Protein 4P6Z (pdb70)

Organism: Homo sapiens (NCBI:txid9606)

InterPro domains:
  IPR000225 Armadillo [SM00185] (149-189)
  IPR000225 Armadillo [SM00185] (273-311)
  IPR002553 Clathrin/coatomer adaptor, adaptin-like, N-terminal [PF01602] (12-533)
  IPR008152 Clathrin adaptor, alpha/beta/gamma-adaptin, appendage, Ig-like subdomain [PF02883] (721-826)
  IPR008152 Clathrin adaptor, alpha/beta/gamma-adaptin, appendage, Ig-like subdomain [SM00809] (716-826)
  IPR009028 Coatomer/calthrin adaptor appendage, C-terminal subdomain [SSF55711] (834-949)
  IPR011989 Armadillo-like helical [G3DSA:1.25.10.10] (1-591)
  IPR012295 TBP domain superfamily [G3DSA:3.30.310.10] (831-949)
  IPR013037 Clathrin adaptor, beta-adaptin, appendage, Ig-like subdomain [G3DSA:2.60.40.1150] (714-830)
  IPR013041 Clathrin adaptor, appendage, Ig-like subdomain superfamily [SSF49348] (715-832)
  IPR015151 Beta-adaptin appendage, C-terminal subdomain [PF09066] (836-947)
  IPR015151 Beta-adaptin appendage, C-terminal subdomain [SM01020] (835-948)
  IPR016024 Armadillo-type fold [SSF48371] (6-580)
  IPR016342 AP-1/2/4 complex subunit beta [PIRSF002291] (2-775)
  IPR026739 AP complex subunit beta [PTHR11134] (2-911)

Sequence (1740 aa):
PAPIRLRELIRTIRTARTQAEEREMIQKECAAIRSSFREEDNTYRCRNVAKLLYMHMLGYPAHFGQLECLKLIASQKFTDKRIGYLGAMLLLDERQDVHLLMTNCIKNDLNHSTQFVQGLALCTLGCMGSSEMCRDLAGEVEKLLKTSNSYLRKKAALCAVHVIRKVPELMEMFLPATKNLLNEKNHGVLHTSVVLLTEMCERSPDMLAHFRKLVPQLVRILKNLIMSGYSPEHDVSGISDPFLQVRILRLLRILGRNDDDSSEAMNDILAQVATNTETSKNVGNAILYETVLTIMDIKSESGLRVLAINILGRFLLNNDKNIRYVALTSLLKTVQTDHNAVQRHRSTIVDCLKDLDVSIKRRAMELSFALVNGNNIRGMMKELLYFLDSCEPEFKADCASGIFLAAEKYAPSKRWHIDTIMRVLTTAGSYVRDDAVPNLIQLITNSVEMHAYTVQRLYKAILGDYSQQPLVQVAAWCIGEYGDLLVSGQCEEEEPIQVTEDEVLDILESVLISNMSTSVTRGYALTAIMKLSTRFTCTVNRIKKVVSIYGSSIDVELQQRAVEYNALFKKYDHMRSALLERMPVMEMMRFMLLFSRRGKLRLQKWYLATSDKERKKMVRELMQVVLARKPKMCSFLEWRDLKVVYKRYASLYFCCAIEGQDNELITLELIHRYVELLDKYFGSVCELDIIFNFEKAYFILDEFLMGGDVQDTSKKSVLKAIEQADLLQEEDESSASAVYVLDLKGKVLICRNYRGDVDMSEVEHFMPILMEKEEEGMLSPILAHGGVRFMWIKHNNLYLVATSKKNACVSLVFSFLYKVVQVFSEYFKELEEESIRDNFVIIYELLDELMDFGYPQTTDSKILQEYITQEAPRPPATVTNAVSWRSEGIKYRKNEVFLDVIEAVNLLVSANGNVLRRSEIVGSIKMRVFLSGMPELRLGLNDKVLFDNTGRGKSKSVELEDVKFHQCVRLSRFENDRTISFIPPDGEFELMSYRLNTHVKPLIWIESVIEKHSHSRIEYMVKAKSQFKRRSTANNVEIHIPVPNDADSPKFKTTVGSVKWVPENSEIVWSVKSFPGGKEYLMRAHFGLPSVEAEDKEGKPPISVKFEIPYFTTSGIQVRYLKIIEKSGYQALPWVRYITQNGDYQLRTQEIFELKAELNSDKKEKKKEAVKKVIASMTVGKDVSALFPDVVNCMQTDNLELKKLVYLYLMNYAKSQPDMAIMAVNTFVKDCEDPNPLIRALAVRTMGCIRVDKITEYLCEPLRKCLKDEDPYVRKTAAVCVAKLHDINAQLVEDQGFLDTLKDLISDSNPMVVANAVAALSEIAESHPSSNLLDLNPQSINKLLTALNECTEWGQIFILDCLANYMPKDDREAQSICERVTPRLSHANSAVVLSAVKVLMKFMEMLSKDLDYYGTLLKKLAPPLVTLLSAEPELQYVALRNINLIVQKRPEILKHEMKVFFVKYNDPIYVKLEKLDIMIRLASQANIAQVLAELKEYATEVDVDFVRKAVRAIGRCAIKVEQSAERCVSTLLDLIQTKVNYVVQEAIVVIKDIFRKYPNKYESVIAALCENLDSLDEPEARAAMIWIVGEYAERIDNADELLESFLEGFHDKSTQVQLQLLTAIVKLFLKKPTETQELVQQVLSLATQDSDNPDLRDRGYIYWRLLSTDPVAAKEVVLAEKPLISEETDLIEPTLLDELICYIGTLASVYHKPPSAFVEDQEELSALVETSYDYCRVPME

GO terms:
  GO:0032588 trans-Golgi network membrane (C, TAS)
  GO:0000139 Golgi membrane (C, TAS)
  GO:0005765 lysosomal membrane (C, TAS)
  GO:0005829 cytosol (C, TAS)
  GO:0030659 cytoplasmic vesicle membrane (C, TAS)
  GO:0005515 protein binding (F, IPI)
  GO:0005794 Golgi apparatus (C, IDA)

Foldseek 3Di:
DDQDAQVVLVVVLVPDDDVVSSVVSVVVSVVVLLVVVVVVPPPCLLRSLVNLLVVVVVPDDNQSCQCSLLVLLQDDDPSSNQSSLVSNLRPPAPVPPPLVSLLVSLVDQCPDPDVVSVVSSLVSCLRHNALVSLVSCVVVLLVQCQDPDPSSNLSSLSSLLSNCVSPVVCLVVNVVSLPPPLVDPDLSNLLSSLSSLQSVCVRDVVSLVVPLVCLLVLLVVLVCQLVPDDDPACDDPHGRVLSSLLSSLSSLLSSALPHEPSQESVVVSLQVLLPRFDPPDPSSLSSLLSSLLSNLRGDHDVVVVLSSLVVLVVQCPDPPPVSVLSSLVSLLSRCVDPVVSSVVCLVSLLVQCPPPDPSSNVSSLSVLLSNDDLPCVVPSLVSLLVSLQPDDPVCNLVSLVSSLVSLVVHPPDLVRSLVSVLSSCQRRQQSYDLVVLVVVLLSLVVVVLCLLVSLQVLVVRPVVDPQRPSSLLNNLLSCLACVLSNCPQDHPPDRRDHDDVVVLVVSLVCLLPDPSHDLVSVLSSLSSLLLCCLSDDDPNVVVLVVLVVQLDDPRPSSVVVSVVSNCCVVPPVPCCNVVSHDDDRDD/DWQKKWKAFLVLHTLDIGGLDDDDPVVVVVVSVVVSCVVSVDDPVDDQWDDDDQWIKGWDDDPGMIIIITHHPPDDRVVVVVLVVLLVVLQCVQVPNDDSVCSNVPVVLSVVLVCLQDHSRGGDDPDSVNSSVVSVVVVVVVVVVVD/DFQKKFKAFQQQDGLAIGGAAPPDDPCVSVCVNVQQVVCVVVVNHDLWTDDDLKIWRWDDDDRIIMITIDNDPDPNVVVVVLSVLLVVLLCVQDVDDDSVSSNVPVPLNNVCVCQQAHSRHGAQRANVQCCVPSPPVVDDHQCLSVDPNNQAGFDADDPAWEKEKEKEKAWAWEAEAVGHTPDIKIKIWIKMFGRHHGFKKKKWAKLACQLCVVVVNNVDDGFHFPDKDADPQFDVVVCVVRNIGIGRDHHGIDIGMMTMGGFPDDDQKDKDWDKDDDPLWKIKIKMKIAGADALVWKKAWKKKKAAADLQWDDKDKDKPAADWDQDSVRRTIIGTHGIGGHPDMMIMMMMITHHNDDDPDDDDFFWIFMKIKIWQDDSRPMDRPDMDIGDPVPDDYYYYYIYMYIHDNYTYGHD/DVVVLLVLLPPPDPVSNLVSLVVLVVCVVVPHDSLVCLVSLLVQCPDPDPSSNLSSLVVCLVCCVVPVVSSVSNQPSLLVQCVDPDLVSNLVSLLSLLSRLHPVSVVSSLVSLVDQCPDPDLSSNLSSLQSLLSVCVNPVPVSVVSVVLVSLLVLCVPPALSSNLSSLQSNLVVCVVVPPPVDSDDDVVSVVVLLVSCVVDDLVSVLSSLLSLLVDEDPAQVSLLVVLVSLLVQLPDPPLSSNQSSLLSNLQHLVRHDPVDCVSVVSLQSNQVSLLVQCVDDQVSVLLSLLLVLLCCLQPVSNCLPVLVSLQDDPPHDVSSLLSSLSVNLSNDDPVCLVVLLVRLLVQLPDDPLVSNLSSLVSLLSSCVVYPVSLVVSLVSLLVQCVVVPQSSVLSSLLSNLVSCQQPVPPLPCSLVSNVVSVCPHDPLSSLLSNLLSCQVNVVPVVCSQVVLVVCCVCLVVRDPSNLVSSLLSLLSNCLVPVDSRPVVNVVSLCCQAVVDPDPVSNVVSVVSVVDVVPDSVVSNCPSPPDDDHDDDDDPRDDNVLSSVLSSVRPHVCSNVVHDCVVDPD/DVCVPPDPPD/DPDDDDDDDPD

Radius of gyration: 40.24 Å; Cα contacts (8 Å, |Δi|>4): 2879; chains: 6; bounding box: 107×94×117 Å

B-factor: mean 107.11, std 34.55, range [36.27, 261.61]

Structure (mmCIF, N/CA/C/O backbone):
data_4P6Z
#
_entry.id   4P6Z
#
_cell.length_a   160.536
_cell.length_b   160.536
_cell.length_c   118.393
_cell.angle_alpha   90.000
_cell.angle_beta   90.000
_cell.angle_gamma   90.000
#
_symmetry.space_group_name_H-M   'P 43'
#
loop_
_entity.id
_entity.type
_entity.pdbx_description
1 polymer 'AP-1 complex subunit gamma-1'
2 polymer 'AP-1 complex subunit sigma-1A'
3 polymer 'AP-1 complex subunit mu-1'
4 polymer 'AP-1 complex subunit beta-1'
5 polymer 'Protein Vpu'
6 polymer 'Bone marrow stromal antigen 2'
7 water water
#
loop_
_atom_site.group_PDB
_atom_site.id
_atom_site.type_symbol
_atom_site.label_atom_id
_atom_site.label_alt_id
_atom_site.label_comp_id
_atom_site.label_asym_id
_atom_site.label_entity_id
_atom_site.label_seq_id
_atom_site.pdbx_PDB_ins_code
_atom_site.Cartn_x
_atom_site.Cartn_y
_atom_site.Cartn_z
_atom_site.occupancy
_atom_site.B_iso_or_equiv
_atom_site.auth_seq_id
_atom_site.auth_comp_id
_atom_site.auth_asym_id
_atom_site.auth_atom_id
_atom_site.pdbx_PDB_model_num
ATOM 1 N N . PRO A 1 16 ? -67.358 -73.571 20.943 1.00 155.52 2 PRO G N 1
ATOM 2 C CA . PRO A 1 16 ? -68.047 -72.914 19.795 1.00 148.82 2 PRO G CA 1
ATOM 3 C C . PRO A 1 16 ? -69.169 -72.013 20.305 1.00 129.54 2 PRO G C 1
ATOM 4 O O . PRO A 1 16 ? -69.694 -72.259 21.406 1.00 109.86 2 PRO G O 1
ATOM 8 N N . ALA A 1 17 ? -69.530 -70.991 19.536 1.00 113.89 3 ALA G N 1
ATOM 9 C CA . ALA A 1 17 ? -68.797 -70.559 18.340 1.00 94.84 3 ALA G CA 1
ATOM 10 C C . ALA A 1 17 ? -68.775 -69.033 18.388 1.00 86.21 3 ALA G C 1
ATOM 11 O O . ALA A 1 17 ? -69.729 -68.395 18.876 1.00 86.67 3 ALA G O 1
ATOM 13 N N . PRO A 1 18 ? -67.724 -68.407 17.844 1.00 78.20 4 PRO G N 1
ATOM 14 C CA . PRO A 1 18 ? -67.568 -66.952 17.925 1.00 71.73 4 PRO G CA 1
ATOM 15 C C . PRO A 1 18 ? -68.773 -66.268 17.316 1.00 68.32 4 PRO G C 1
ATOM 16 O O . PRO A 1 18 ? -69.115 -66.558 16.164 1.00 74.01 4 PRO G O 1
ATOM 20 N N . ILE A 1 19 ? -69.405 -65.371 18.055 1.00 62.85 5 ILE G N 1
ATOM 21 C CA . ILE A 1 19 ? -70.642 -64.744 17.572 1.00 65.01 5 ILE G CA 1
ATOM 22 C C . ILE A 1 19 ? -70.422 -63.966 16.300 1.00 69.88 5 ILE G C 1
ATOM 23 O O . ILE A 1 19 ? -69.320 -63.487 16.051 1.00 70.84 5 ILE G O 1
ATOM 28 N N . ARG A 1 20 ? -71.471 -63.827 15.491 1.00 79.42 6 ARG G N 1
ATOM 29 C CA . ARG A 1 20 ? -71.341 -63.134 14.204 1.00 77.10 6 ARG G CA 1
ATOM 30 C C . ARG A 1 20 ? -71.296 -61.638 14.475 1.00 71.57 6 ARG G C 1
ATOM 31 O O . ARG A 1 20 ? -71.493 -61.194 15.571 1.00 70.54 6 ARG G O 1
ATOM 39 N N . LEU A 1 21 ? -71.001 -60.855 13.453 1.00 78.81 7 LEU G N 1
ATOM 40 C CA . LEU A 1 21 ? -70.862 -59.404 13.578 1.00 67.98 7 LEU G CA 1
ATOM 41 C C . LEU A 1 21 ? -72.141 -58.763 14.067 1.00 69.07 7 LEU G C 1
ATOM 42 O O . LEU A 1 21 ? -72.116 -58.043 15.055 1.00 82.39 7 LEU G O 1
ATOM 47 N N . ARG A 1 22 ? -73.251 -59.026 13.402 1.00 68.84 8 ARG G N 1
ATOM 48 C CA . ARG A 1 22 ? -74.516 -58.395 13.781 1.00 70.90 8 ARG G CA 1
ATOM 49 C C . ARG A 1 22 ? -74.900 -58.653 15.217 1.00 70.81 8 ARG G C 1
ATOM 50 O O . ARG A 1 22 ? -75.400 -57.744 15.893 1.00 80.50 8 ARG G O 1
ATOM 58 N N . GLU A 1 23 ? -74.636 -59.855 15.701 1.00 69.70 9 GLU G N 1
ATOM 59 C CA . GLU A 1 23 ? -74.948 -60.201 17.075 1.00 75.58 9 GLU G CA 1
ATOM 60 C C . GLU A 1 23 ? -74.151 -59.319 18.045 1.00 75.60 9 GLU G C 1
ATOM 61 O O . GLU A 1 23 ? -74.684 -58.804 19.058 1.00 81.77 9 GLU G O 1
ATOM 67 N N . LEU A 1 24 ? -72.875 -59.128 17.722 1.00 68.15 10 LEU G N 1
ATOM 68 C CA . LEU A 1 24 ? -72.038 -58.244 18.510 1.00 63.75 10 LEU G CA 1
ATOM 69 C C . LEU A 1 24 ? -72.591 -56.843 18.532 1.00 63.47 10 LEU G C 1
ATOM 70 O O . LEU A 1 24 ? -72.748 -56.240 19.597 1.00 66.38 10 LEU G O 1
ATOM 75 N N . ILE A 1 25 ? -72.921 -56.340 17.341 1.00 58.42 11 ILE G N 1
ATOM 76 C CA . ILE A 1 25 ? -73.448 -55.012 17.206 1.00 55.29 11 ILE G CA 1
ATOM 77 C C . ILE A 1 25 ? -74.667 -54.815 18.089 1.00 55.98 11 ILE G C 1
ATOM 78 O O . ILE A 1 25 ? -74.741 -53.854 18.853 1.00 56.03 11 ILE G O 1
ATOM 83 N N . ARG A 1 26 ? -75.616 -55.740 17.988 1.00 60.29 12 ARG G N 1
ATOM 84 C CA . ARG A 1 26 ? -76.835 -55.730 18.806 1.00 61.01 12 ARG G CA 1
ATOM 85 C C . ARG A 1 26 ? -76.486 -55.656 20.295 1.00 61.10 12 ARG G C 1
ATOM 86 O O . ARG A 1 26 ? -76.983 -54.772 21.049 1.00 59.06 12 ARG G O 1
ATOM 94 N N . THR A 1 27 ? -75.608 -56.580 20.699 1.00 58.97 13 THR G N 1
ATOM 95 C CA . THR A 1 27 ? -75.199 -56.641 22.103 1.00 58.57 13 THR G CA 1
ATOM 96 C C . THR A 1 27 ? -74.635 -55.329 22.615 1.00 55.58 13 THR G C 1
ATOM 97 O O . THR A 1 27 ? -75.044 -54.835 23.653 1.00 66.12 13 THR G O 1
ATOM 101 N N . ILE A 1 28 ? -73.683 -54.781 21.887 1.00 53.20 14 ILE G N 1
ATOM 102 C CA . ILE A 1 28 ? -73.064 -53.532 22.262 1.00 54.00 14 ILE G CA 1
ATOM 103 C C . ILE A 1 28 ? -74.104 -52.424 22.340 1.00 57.31 14 ILE G C 1
ATOM 104 O O . ILE A 1 28 ? -74.036 -51.552 23.251 1.00 65.12 14 ILE G O 1
ATOM 109 N N . ARG A 1 29 ? -75.073 -52.450 21.430 1.00 56.18 15 ARG G N 1
ATOM 110 C CA . ARG A 1 29 ? -76.126 -51.448 21.478 1.00 59.36 15 ARG G CA 1
ATOM 111 C C . ARG A 1 29 ? -77.076 -51.657 22.662 1.00 61.66 15 ARG G C 1
ATOM 112 O O . ARG A 1 29 ? -77.870 -50.798 22.991 1.00 70.58 15 ARG G O 1
ATOM 120 N N . THR A 1 30 ? -76.992 -52.810 23.304 1.00 63.86 16 THR G N 1
ATOM 121 C CA . THR A 1 30 ? -77.780 -53.048 24.519 1.00 58.85 16 THR G CA 1
ATOM 122 C C . THR A 1 30 ? -77.170 -52.421 25.739 1.00 58.77 16 THR G C 1
ATOM 123 O O . THR A 1 30 ? -77.878 -52.297 26.769 1.00 60.37 16 THR G O 1
ATOM 127 N N . ALA A 1 31 ? -75.912 -51.991 25.629 1.00 56.92 17 ALA G N 1
ATOM 128 C CA . ALA A 1 31 ? -75.258 -51.338 26.761 1.00 57.51 17 ALA G CA 1
ATOM 129 C C . ALA A 1 31 ? -75.989 -50.085 27.238 1.00 60.29 17 ALA G C 1
ATOM 130 O O . ALA A 1 31 ? -76.626 -49.387 26.457 1.00 76.60 17 ALA G O 1
ATOM 132 N N . ARG A 1 32 ? -75.911 -49.797 28.524 1.00 65.05 18 ARG G N 1
ATOM 133 C CA . ARG A 1 32 ? -76.698 -48.725 29.153 1.00 62.62 18 ARG G CA 1
ATOM 134 C C . ARG A 1 32 ? -75.790 -47.664 29.666 1.00 66.97 18 ARG G C 1
ATOM 135 O O . ARG A 1 32 ? -76.235 -46.558 29.945 1.00 82.64 18 ARG G O 1
ATOM 143 N N . THR A 1 33 ? -74.512 -47.979 29.786 1.00 66.10 19 THR G N 1
ATOM 144 C CA . THR A 1 33 ? -73.496 -47.011 30.229 1.00 69.71 19 THR G CA 1
ATOM 145 C C . THR A 1 33 ? -72.287 -47.216 29.349 1.00 62.07 19 THR G C 1
ATOM 146 O O . THR A 1 33 ? -72.131 -48.267 28.750 1.00 62.65 19 THR G O 1
ATOM 150 N N . GLN A 1 34 ? -71.392 -46.243 29.302 1.00 62.16 20 GLN G N 1
ATOM 151 C CA . GLN A 1 34 ? -70.144 -46.383 28.561 1.00 63.55 20 GLN G CA 1
ATOM 152 C C . GLN A 1 34 ? -69.311 -47.425 29.255 1.00 68.77 20 GLN G C 1
ATOM 153 O O . GLN A 1 34 ? -68.502 -48.115 28.604 1.00 69.85 20 GLN G O 1
ATOM 159 N N . ALA A 1 35 ? -69.521 -47.565 30.580 1.00 71.63 21 ALA G N 1
ATOM 160 C CA . ALA A 1 35 ? -68.836 -48.586 31.342 1.00 64.94 21 ALA G CA 1
ATOM 161 C C . ALA A 1 35 ? -69.255 -49.995 30.917 1.00 65.83 21 ALA G C 1
ATOM 162 O O . ALA A 1 35 ? -68.400 -50.827 30.604 1.00 77.20 21 ALA G O 1
ATOM 164 N N . GLU A 1 36 ? -70.561 -50.244 30.861 1.00 61.21 22 GLU G N 1
ATOM 165 C CA . GLU A 1 36 ? -71.079 -51.540 30.469 1.00 64.35 22 GLU G CA 1
ATOM 166 C C . GLU A 1 36 ? -70.617 -51.867 29.037 1.00 72.26 22 GLU G C 1
ATOM 167 O O . GLU A 1 36 ? -70.216 -52.994 28.708 1.00 78.35 22 GLU G O 1
ATOM 173 N N . GLU A 1 37 ? -70.661 -50.863 28.183 1.00 67.01 23 GLU G N 1
ATOM 174 C CA . GLU A 1 37 ? -70.193 -51.030 26.823 1.00 63.27 23 GLU G CA 1
ATOM 175 C C . GLU A 1 37 ? -68.732 -51.443 26.791 1.00 62.53 23 GLU G C 1
ATOM 176 O O . GLU A 1 37 ? -68.370 -52.395 26.087 1.00 63.29 23 GLU G O 1
ATOM 182 N N . ARG A 1 38 ? -67.916 -50.731 27.578 1.00 58.85 24 ARG G N 1
ATOM 183 C CA . ARG A 1 38 ? -66.504 -51.037 27.667 1.00 59.37 24 ARG G CA 1
ATOM 184 C C . ARG A 1 38 ? -66.287 -52.482 28.097 1.00 61.94 24 ARG G C 1
ATOM 185 O O . ARG A 1 38 ? -65.453 -53.205 27.541 1.00 60.13 24 ARG G O 1
ATOM 193 N N . GLU A 1 39 ? -67.064 -52.912 29.081 1.00 61.36 25 GLU G N 1
ATOM 194 C CA . GLU A 1 39 ? -66.977 -54.286 29.559 1.00 62.49 25 GLU G CA 1
ATOM 195 C C . GLU A 1 39 ? -67.305 -55.293 28.460 1.00 60.95 25 GLU G C 1
ATOM 196 O O . GLU A 1 39 ? -66.586 -56.270 28.290 1.00 62.90 25 GLU G O 1
ATOM 202 N N . MET A 1 40 ? -68.376 -55.034 27.720 1.00 56.06 26 MET G N 1
ATOM 203 C CA . MET A 1 40 ? -68.742 -55.884 26.606 1.00 57.22 26 MET G CA 1
ATOM 204 C C . MET A 1 40 ? -67.629 -55.977 25.576 1.00 56.56 26 MET G C 1
ATOM 205 O O . MET A 1 40 ? -67.272 -57.077 25.121 1.00 58.16 26 MET G O 1
ATOM 210 N N . ILE A 1 41 ? -67.042 -54.830 25.254 1.00 56.39 27 ILE G N 1
ATOM 211 C CA . ILE A 1 41 ? -65.920 -54.760 24.318 1.00 57.12 27 ILE G CA 1
ATOM 212 C C . ILE A 1 41 ? -64.775 -55.595 24.793 1.00 60.69 27 ILE G C 1
ATOM 213 O O . ILE A 1 41 ? -64.205 -56.356 24.017 1.00 67.66 27 ILE G O 1
ATOM 218 N N . GLN A 1 42 ? -64.431 -55.451 26.072 1.00 62.00 28 GLN G N 1
ATOM 219 C CA . GLN A 1 42 ? -63.286 -56.152 26.663 1.00 59.91 28 GLN G CA 1
ATOM 220 C C . GLN A 1 42 ? -63.485 -57.647 26.728 1.00 59.04 28 GLN G C 1
ATOM 221 O O . GLN A 1 42 ? -62.532 -58.422 26.583 1.00 63.49 28 GLN G O 1
ATOM 227 N N . LYS A 1 43 ? -64.726 -58.044 26.918 1.00 57.34 29 LYS G N 1
ATOM 228 C CA . LYS A 1 43 ? -65.080 -59.438 26.975 1.00 61.92 29 LYS G CA 1
ATOM 229 C C . LYS A 1 43 ? -64.953 -60.060 25.587 1.00 63.63 29 LYS G C 1
ATOM 230 O O . LYS A 1 43 ? -64.178 -61.053 25.376 1.00 75.46 29 LYS G O 1
ATOM 236 N N . GLU A 1 44 ? -65.701 -59.493 24.649 1.00 61.35 30 GLU G N 1
ATOM 237 C CA . GLU A 1 44 ? -65.653 -59.987 23.274 1.00 62.56 30 GLU G CA 1
ATOM 238 C C . GLU A 1 44 ? -64.230 -59.981 22.706 1.00 59.92 30 GLU G C 1
ATOM 239 O O . GLU A 1 44 ? -63.805 -60.928 22.077 1.00 61.51 30 GLU G O 1
ATOM 245 N N . CYS A 1 45 ? -63.492 -58.909 22.985 1.00 55.80 31 CYS G N 1
ATOM 246 C CA . CYS A 1 45 ? -62.117 -58.810 22.539 1.00 54.46 31 CYS G CA 1
ATOM 247 C C . CYS A 1 45 ? -61.213 -59.829 23.168 1.00 53.15 31 CYS G C 1
ATOM 248 O O . CYS A 1 45 ? -60.261 -60.294 22.548 1.00 55.69 31 CYS G O 1
ATOM 251 N N . ALA A 1 46 ? -61.488 -60.174 24.397 1.00 52.89 32 ALA G N 1
ATOM 252 C CA . ALA A 1 46 ? -60.699 -61.219 25.067 1.00 55.18 32 ALA G CA 1
ATOM 253 C C . ALA A 1 46 ? -60.858 -62.519 24.294 1.00 57.19 32 ALA G C 1
ATOM 254 O O . ALA A 1 46 ? -59.871 -63.195 23.944 1.00 57.71 32 ALA G O 1
ATOM 256 N N . ALA A 1 47 ? -62.114 -62.842 23.985 1.00 59.51 33 ALA G N 1
ATOM 257 C CA . ALA A 1 47 ? -62.437 -64.004 23.171 1.00 55.23 33 ALA G CA 1
ATOM 258 C C . ALA A 1 47 ? -61.729 -63.949 21.828 1.00 59.48 33 ALA G C 1
ATOM 259 O O . ALA A 1 47 ? -61.141 -64.960 21.398 1.00 66.05 33 ALA G O 1
ATOM 261 N N . ILE A 1 48 ? -61.752 -62.777 21.195 1.00 57.12 34 ILE G N 1
ATOM 262 C CA . ILE A 1 48 ? -61.210 -62.607 19.891 1.00 59.55 34 ILE G CA 1
ATOM 263 C C . ILE A 1 48 ? -59.701 -62.826 19.873 1.00 62.46 34 ILE G C 1
ATOM 264 O O . ILE A 1 48 ? -59.174 -63.510 18.951 1.00 63.56 34 ILE G O 1
ATOM 269 N N . ARG A 1 49 ? -59.002 -62.226 20.834 1.00 59.51 35 ARG G N 1
ATOM 270 C CA . ARG A 1 49 ? -57.558 -62.366 20.896 1.00 59.73 35 ARG G CA 1
ATOM 271 C C . ARG A 1 49 ? -57.183 -63.797 21.142 1.00 60.37 35 ARG G C 1
ATOM 272 O O . ARG A 1 49 ? -56.294 -64.342 20.471 1.00 62.81 35 ARG G O 1
ATOM 280 N N . SER A 1 50 ? -57.861 -64.424 22.096 1.00 59.44 36 SER G N 1
ATOM 281 C CA . SER A 1 50 ? -57.538 -65.809 22.424 1.00 61.43 36 SER G CA 1
ATOM 282 C C . SER A 1 50 ? -57.761 -66.691 21.232 1.00 62.27 36 SER G C 1
ATOM 283 O O . SER A 1 50 ? -57.047 -67.646 21.031 1.00 63.55 36 SER G O 1
ATOM 286 N N . SER A 1 51 ? -58.777 -66.373 20.439 1.00 64.47 37 SER G N 1
ATOM 287 C CA . SER A 1 51 ? -59.037 -67.105 19.181 1.00 63.11 37 SER G CA 1
ATOM 288 C C . SER A 1 51 ? -57.934 -66.868 18.204 1.00 65.31 37 SER G C 1
ATOM 289 O O . SER A 1 51 ? -57.452 -67.811 17.585 1.00 69.62 37 SER G O 1
ATOM 292 N N . PHE A 1 52 ? -57.515 -65.604 18.060 1.00 65.80 38 PHE G N 1
ATOM 293 C CA . PHE A 1 52 ? -56.385 -65.224 17.200 1.00 65.81 38 PHE G CA 1
ATOM 294 C C . PHE A 1 52 ? -55.130 -66.012 17.510 1.00 66.22 38 PHE G C 1
ATOM 295 O O . PHE A 1 52 ? -54.371 -66.304 16.655 1.00 71.36 38 PHE G O 1
ATOM 303 N N . ARG A 1 53 ? -54.907 -66.337 18.761 1.00 68.32 39 ARG G N 1
ATOM 304 C CA . ARG A 1 53 ? -53.721 -67.112 19.145 1.00 70.14 39 ARG G CA 1
ATOM 305 C C . ARG A 1 53 ? -53.795 -68.520 18.590 1.00 72.61 39 ARG G C 1
ATOM 306 O O . ARG A 1 53 ? -52.797 -69.088 18.233 1.00 79.64 39 ARG G O 1
ATOM 314 N N . GLU A 1 54 ? -54.993 -69.083 18.517 1.00 74.43 40 GLU G N 1
ATOM 315 C CA . GLU A 1 54 ? -55.174 -70.441 18.036 1.00 80.45 40 GLU G CA 1
ATOM 316 C C . GLU A 1 54 ? -55.021 -70.532 16.520 1.00 82.16 40 GLU G C 1
ATOM 317 O O . GLU A 1 54 ? -55.058 -71.606 15.947 1.00 81.51 40 GLU G O 1
ATOM 323 N N . GLU A 1 55 ? -54.833 -69.392 15.885 1.00 85.40 41 GLU G N 1
ATOM 324 C CA . GLU A 1 55 ? -54.664 -69.311 14.440 1.00 90.42 41 GLU G CA 1
ATOM 325 C C . GLU A 1 55 ? -55.846 -69.937 13.713 1.00 92.65 41 GLU G C 1
ATOM 326 O O . GLU A 1 55 ? -55.678 -70.618 12.711 1.00 90.89 41 GLU G O 1
ATOM 332 N N . ASP A 1 56 ? -57.046 -69.694 14.251 1.00 92.82 42 ASP G N 1
ATOM 333 C CA . ASP A 1 56 ? -58.270 -70.208 13.667 1.00 87.53 42 ASP G CA 1
ATOM 334 C C . ASP A 1 56 ? -58.509 -69.582 12.331 1.00 83.51 42 ASP G C 1
ATOM 335 O O . ASP A 1 56 ? -58.818 -68.392 12.272 1.00 87.58 42 ASP G O 1
ATOM 340 N N . ASN A 1 57 ? -58.357 -70.371 11.261 1.00 83.86 43 ASN G N 1
ATOM 341 C CA . ASN A 1 57 ? -58.554 -69.836 9.904 1.00 82.26 43 ASN G CA 1
ATOM 342 C C . ASN A 1 57 ? -60.027 -69.722 9.534 1.00 84.13 43 ASN G C 1
ATOM 343 O O . ASN A 1 57 ? -60.373 -69.069 8.549 1.00 79.71 43 ASN G O 1
ATOM 348 N N . THR A 1 58 ? -60.889 -70.318 10.365 1.00 87.13 44 THR G N 1
ATOM 349 C CA . THR A 1 58 ? -62.325 -70.311 10.118 1.00 84.54 44 THR G CA 1
ATOM 350 C C . THR A 1 58 ? -62.968 -68.979 10.457 1.00 86.44 44 THR G C 1
ATOM 351 O O . THR A 1 58 ? -63.666 -68.384 9.639 1.00 94.22 44 THR G O 1
ATOM 355 N N . TYR A 1 59 ? -62.728 -68.512 11.677 1.00 86.21 45 TYR G N 1
ATOM 356 C CA . TYR A 1 59 ? -63.420 -67.347 12.216 1.00 81.55 45 TYR G CA 1
ATOM 357 C C . TYR A 1 59 ? -62.557 -66.108 12.307 1.00 77.09 45 TYR G C 1
ATOM 358 O O . TYR A 1 59 ? -62.943 -65.167 12.966 1.00 74.38 45 TYR G O 1
ATOM 367 N N . ARG A 1 60 ? -61.435 -66.082 11.591 1.00 74.51 46 ARG G N 1
ATOM 368 C CA . ARG A 1 60 ? -60.619 -64.892 11.532 1.00 73.04 46 ARG G CA 1
ATOM 369 C C . ARG A 1 60 ? -61.375 -63.711 10.915 1.00 71.20 46 ARG G C 1
ATOM 370 O O . ARG A 1 60 ? -61.306 -62.590 11.392 1.00 75.11 46 ARG G O 1
ATOM 378 N N . CYS A 1 61 ? -62.112 -63.996 9.864 1.00 71.02 47 CYS G N 1
ATOM 379 C CA . CYS A 1 61 ? -62.819 -62.988 9.131 1.00 70.58 47 CYS G CA 1
ATOM 380 C C . CYS A 1 61 ? -63.816 -62.239 9.987 1.00 66.74 47 CYS G C 1
ATOM 381 O O . CYS A 1 61 ? -63.771 -60.988 10.070 1.00 66.08 47 CYS G O 1
ATOM 384 N N . ARG A 1 62 ? -64.721 -62.987 10.611 1.00 67.18 48 ARG G N 1
ATOM 385 C CA . ARG A 1 62 ? -65.735 -62.349 11.440 1.00 68.08 48 ARG G CA 1
ATOM 386 C C . ARG A 1 62 ? -65.172 -61.639 12.675 1.00 65.83 48 ARG G C 1
ATOM 387 O O . ARG A 1 62 ? -65.655 -60.574 13.093 1.00 61.71 48 ARG G O 1
ATOM 395 N N . ASN A 1 63 ? -64.142 -62.249 13.263 1.00 61.88 49 ASN G N 1
ATOM 396 C CA . ASN A 1 63 ? -63.497 -61.639 14.381 1.00 61.63 49 ASN G CA 1
ATOM 397 C C . ASN A 1 63 ? -62.847 -60.304 14.011 1.00 64.30 49 ASN G C 1
ATOM 398 O O . ASN A 1 63 ? -62.940 -59.315 14.753 1.00 73.79 49 ASN G O 1
ATOM 403 N N . VAL A 1 64 ? -62.184 -60.259 12.878 1.00 62.73 50 VAL G N 1
ATOM 404 C CA . VAL A 1 64 ? -61.577 -59.024 12.404 1.00 62.67 50 VAL G CA 1
ATOM 405 C C . VAL A 1 64 ? -62.652 -57.981 12.095 1.00 64.88 50 VAL G C 1
ATOM 406 O O . VAL A 1 64 ? -62.502 -56.820 12.421 1.00 64.25 50 VAL G O 1
ATOM 410 N N . ALA A 1 65 ? -63.748 -58.411 11.477 1.00 67.49 51 ALA G N 1
ATOM 411 C CA . ALA A 1 65 ? -64.862 -57.514 11.186 1.00 66.46 51 ALA G CA 1
ATOM 412 C C . ALA A 1 65 ? -65.425 -56.883 12.470 1.00 63.18 51 ALA G C 1
ATOM 413 O O . ALA A 1 65 ? -65.619 -55.669 12.546 1.00 61.82 51 ALA G O 1
ATOM 415 N N . LYS A 1 66 ? -65.674 -57.743 13.457 1.00 62.31 52 LYS G N 1
ATOM 416 C CA . LYS A 1 66 ? -66.125 -57.309 14.782 1.00 62.87 52 LYS G CA 1
ATOM 417 C C . LYS A 1 66 ? -65.136 -56.346 15.405 1.00 64.41 52 LYS G C 1
ATOM 418 O O . LYS A 1 66 ? -65.530 -55.356 16.041 1.00 62.99 52 LYS G O 1
ATOM 424 N N . LEU A 1 67 ? -63.848 -56.630 15.186 1.00 64.43 53 LEU G N 1
ATOM 425 C CA . LEU A 1 67 ? -62.790 -55.789 15.713 1.00 59.48 53 LEU G CA 1
ATOM 426 C C . LEU A 1 67 ? -62.801 -54.431 15.034 1.00 61.82 53 LEU G C 1
ATOM 427 O O . LEU A 1 67 ? -62.460 -53.415 15.661 1.00 62.60 53 LEU G O 1
ATOM 432 N N . LEU A 1 68 ? -63.205 -54.399 13.762 1.00 59.85 54 LEU G N 1
ATOM 433 C CA . LEU A 1 68 ? -63.254 -53.149 13.027 1.00 59.44 54 LEU G CA 1
ATOM 434 C C . LEU A 1 68 ? -64.412 -52.315 13.538 1.00 58.32 54 LEU G C 1
ATOM 435 O O . LEU A 1 68 ? -64.287 -51.099 13.751 1.00 62.78 54 LEU G O 1
ATOM 440 N N . TYR A 1 69 ? -65.544 -52.961 13.742 1.00 56.32 55 TYR G N 1
ATOM 441 C CA . TYR A 1 69 ? -66.690 -52.272 14.298 1.00 57.57 55 TYR G CA 1
ATOM 442 C C . TYR A 1 69 ? -66.326 -51.699 15.657 1.00 62.49 55 TYR G C 1
ATOM 443 O O . TYR A 1 69 ? -66.646 -50.565 15.965 1.00 63.81 55 TYR G O 1
ATOM 452 N N . MET A 1 70 ? -65.659 -52.489 16.490 1.00 64.56 56 MET G N 1
ATOM 453 C CA . MET A 1 70 ? -65.281 -52.017 17.808 1.00 60.28 56 MET G CA 1
ATOM 454 C C . MET A 1 70 ? -64.205 -50.949 17.713 1.00 60.55 56 MET G C 1
ATOM 455 O O . MET A 1 70 ? -64.066 -50.136 18.622 1.00 62.43 56 MET G O 1
ATOM 460 N N . HIS A 1 71 ? -63.438 -50.952 16.618 1.00 57.31 57 HIS G N 1
ATOM 461 C CA . HIS A 1 71 ? -62.395 -49.959 16.461 1.00 57.78 57 HIS G CA 1
ATOM 462 C C . HIS A 1 71 ? -62.998 -48.632 16.084 1.00 59.88 57 HIS G C 1
ATOM 463 O O . HIS A 1 71 ? -62.456 -47.570 16.389 1.00 65.48 57 HIS G O 1
ATOM 470 N N . MET A 1 72 ? -64.142 -48.689 15.417 1.00 62.55 58 MET G N 1
ATOM 471 C CA . MET A 1 72 ? -64.851 -47.476 15.026 1.00 62.66 58 MET G CA 1
ATOM 472 C C . MET A 1 72 ? -65.439 -46.808 16.212 1.00 60.93 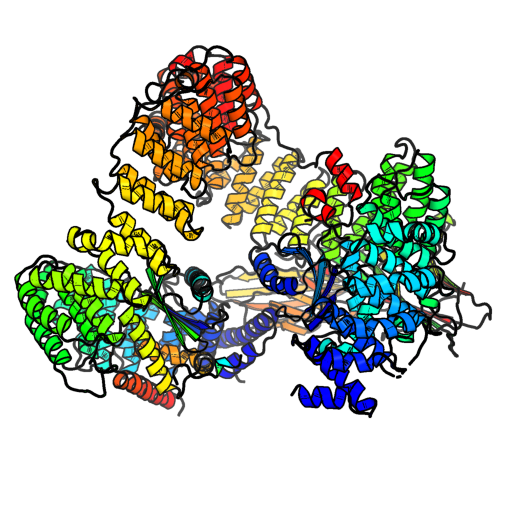58 MET G C 1
ATOM 473 O O . MET A 1 72 ? -65.577 -45.614 16.243 1.00 64.75 58 MET G O 1
ATOM 478 N N . LEU A 1 73 ? -65.765 -47.605 17.225 1.00 60.99 59 LEU G N 1
ATOM 479 C CA . LEU A 1 73 ? -66.342 -47.091 18.446 1.00 56.47 59 LEU G CA 1
ATOM 480 C C . LEU A 1 73 ? -65.277 -46.495 19.337 1.00 58.45 59 LEU G C 1
ATOM 481 O O . LEU A 1 73 ? -65.608 -45.883 20.346 1.00 63.07 59 LEU G O 1
ATOM 486 N N . GLY A 1 74 ? -64.010 -46.641 18.959 1.00 58.56 60 GLY G N 1
ATOM 487 C CA . GLY A 1 74 ? -62.935 -46.014 19.675 1.00 61.13 60 GLY G CA 1
ATOM 488 C C . GLY A 1 74 ? -62.113 -46.922 20.551 1.00 59.18 60 GLY G C 1
ATOM 489 O O . GLY A 1 74 ? -61.094 -46.522 21.115 1.00 62.93 60 GLY G O 1
ATOM 490 N N . TYR A 1 75 ? -62.528 -48.166 20.657 1.00 55.67 61 TYR G N 1
ATOM 491 C CA . TYR A 1 75 ? -61.801 -49.142 21.453 1.00 52.38 61 TYR G CA 1
ATOM 492 C C . TYR A 1 75 ? -60.593 -49.651 20.721 1.00 52.73 61 TYR G C 1
ATOM 493 O O . TYR A 1 75 ? -60.582 -49.633 19.473 1.00 52.08 61 TYR G O 1
ATOM 502 N N . PRO A 1 76 ? -59.571 -50.081 21.469 1.00 53.25 62 PRO G N 1
ATOM 503 C CA . PRO A 1 76 ? -58.293 -50.486 20.840 1.00 56.80 62 PRO G CA 1
ATOM 504 C C . PRO A 1 76 ? -58.439 -51.675 19.915 1.00 57.36 62 PRO G C 1
ATOM 505 O O . PRO A 1 76 ? -59.253 -52.550 20.174 1.00 57.66 62 PRO G O 1
ATOM 509 N N . ALA A 1 77 ? -57.636 -51.702 18.859 1.00 62.12 63 ALA G N 1
ATOM 510 C CA . ALA A 1 77 ? -57.676 -52.801 17.890 1.00 61.29 63 ALA G CA 1
ATOM 511 C C . ALA A 1 77 ? -56.284 -53.113 17.348 1.00 61.62 63 ALA G C 1
ATOM 512 O O . ALA A 1 77 ? -56.161 -53.653 16.256 1.00 67.34 63 ALA G O 1
ATOM 514 N N . HIS A 1 78 ? -55.262 -52.780 18.115 1.00 58.87 64 HIS G N 1
ATOM 515 C CA . HIS A 1 78 ? -53.890 -52.950 17.701 1.00 61.01 64 HIS G CA 1
ATOM 516 C C . HIS A 1 78 ? -53.524 -54.373 17.503 1.00 63.29 64 HIS G C 1
ATOM 517 O O . HIS A 1 78 ? -52.874 -54.768 16.516 1.00 69.81 64 HIS G O 1
ATOM 524 N N . PHE A 1 79 ? -53.976 -55.192 18.434 1.00 64.95 65 PHE G N 1
ATOM 525 C CA . PHE A 1 79 ? -53.687 -56.627 18.416 1.00 67.88 65 PHE G CA 1
ATOM 526 C C . PHE A 1 79 ? -54.234 -57.336 17.179 1.00 70.28 65 PHE G C 1
ATOM 527 O O . PHE A 1 79 ? -53.742 -58.408 16.826 1.00 77.96 65 PHE G O 1
ATOM 535 N N . GLY A 1 80 ? -55.212 -56.727 16.519 1.00 68.18 66 GLY G N 1
ATOM 536 C CA . GLY A 1 80 ? -55.769 -57.274 15.319 1.00 74.07 66 GLY G CA 1
ATOM 537 C C . GLY A 1 80 ? -55.107 -56.815 14.016 1.00 80.70 66 GLY G C 1
ATOM 538 O O . GLY A 1 80 ? -55.413 -57.332 12.913 1.00 79.76 66 GLY G O 1
ATOM 539 N N . GLN A 1 81 ? -54.180 -55.875 14.132 1.00 82.67 67 GLN G N 1
ATOM 540 C CA . GLN A 1 81 ? -53.552 -55.295 12.952 1.00 81.18 67 GLN G CA 1
ATOM 541 C C . GLN A 1 81 ? -52.999 -56.351 12.024 1.00 82.63 67 GLN G C 1
ATOM 542 O O . GLN A 1 81 ? -53.520 -56.513 10.891 1.00 83.66 67 GLN G O 1
ATOM 548 N N . LEU A 1 82 ? -51.977 -57.083 12.483 1.00 82.84 68 LEU G N 1
ATOM 549 C CA . LEU A 1 82 ? -51.371 -58.032 11.558 1.00 86.82 68 LEU G CA 1
ATOM 550 C C . LEU A 1 82 ? -52.209 -59.282 11.341 1.00 85.34 68 LEU G C 1
ATOM 551 O O . LEU A 1 82 ? -51.773 -60.254 10.724 1.00 90.94 68 LEU G O 1
ATOM 556 N N . GLU A 1 83 ? -53.420 -59.241 11.846 1.00 81.60 69 GLU G N 1
ATOM 557 C CA . GLU A 1 83 ? -54.378 -60.299 11.550 1.00 77.34 69 GLU G CA 1
ATOM 558 C C . GLU A 1 83 ? -54.990 -60.004 10.184 1.00 76.61 69 GLU G C 1
ATOM 559 O O . GLU A 1 83 ? -55.271 -60.913 9.429 1.00 76.89 69 GLU G O 1
ATOM 565 N N . CYS A 1 84 ? -55.148 -58.729 9.877 1.00 75.69 70 CYS G N 1
ATOM 566 C CA . CYS A 1 84 ? -55.657 -58.311 8.592 1.00 79.05 70 CYS G CA 1
ATOM 567 C C . CYS A 1 84 ? -54.779 -58.870 7.470 1.00 87.09 70 CYS G C 1
ATOM 568 O O . CYS A 1 84 ? -55.290 -59.334 6.444 1.00 92.43 70 CYS G O 1
ATOM 571 N N . LEU A 1 85 ? -53.461 -58.841 7.692 1.00 85.56 71 LEU G N 1
ATOM 572 C CA . LEU A 1 85 ? -52.524 -59.407 6.760 1.00 85.26 71 LEU G CA 1
ATOM 573 C C . LEU A 1 85 ? -52.851 -60.859 6.480 1.00 84.37 71 LEU G C 1
ATOM 574 O O . LEU A 1 85 ? -52.865 -61.291 5.319 1.00 89.09 71 LEU G O 1
ATOM 579 N N . LYS A 1 86 ? -53.126 -61.614 7.539 1.00 79.51 72 LYS G N 1
ATOM 580 C CA . LYS A 1 86 ? -53.449 -63.022 7.419 1.00 80.14 72 LYS G CA 1
ATOM 581 C C . LYS A 1 86 ? -54.705 -63.217 6.581 1.00 82.29 72 LYS G C 1
ATOM 582 O O . LYS A 1 86 ? -54.853 -64.234 5.925 1.00 88.81 72 LYS G O 1
ATOM 588 N N . LEU A 1 87 ? -55.602 -62.248 6.619 1.00 80.60 73 LEU G N 1
ATOM 589 C CA . LEU A 1 87 ? -56.806 -62.302 5.812 1.00 81.68 73 LEU G CA 1
ATOM 590 C C . LEU A 1 87 ? -56.528 -61.927 4.363 1.00 84.35 73 LEU G C 1
ATOM 591 O O . LEU A 1 87 ? -57.175 -62.435 3.449 1.00 85.42 73 LEU G O 1
ATOM 596 N N . ILE A 1 88 ? -55.550 -61.055 4.162 1.00 86.03 74 ILE G N 1
ATOM 597 C CA . ILE A 1 88 ? -55.185 -60.601 2.821 1.00 84.27 74 ILE G CA 1
ATOM 598 C C . ILE A 1 88 ? -54.454 -61.697 2.085 1.00 86.27 74 ILE G C 1
ATOM 599 O O . ILE A 1 88 ? -54.699 -61.943 0.905 1.00 90.20 74 ILE G O 1
ATOM 604 N N . ALA A 1 89 ? -53.571 -62.375 2.803 1.00 87.29 75 ALA G N 1
ATOM 605 C CA . ALA A 1 89 ? -52.820 -63.485 2.247 1.00 87.47 75 ALA G CA 1
ATOM 606 C C . ALA A 1 89 ? -53.634 -64.763 2.181 1.00 84.99 75 ALA G C 1
ATOM 607 O O . ALA A 1 89 ? -53.102 -65.816 1.879 1.00 84.17 75 ALA G O 1
ATOM 609 N N . SER A 1 90 ? -54.914 -64.682 2.499 1.00 82.71 76 SER G N 1
ATOM 610 C CA . SER A 1 90 ? -55.793 -65.836 2.391 1.00 84.95 76 SER G CA 1
ATOM 611 C C . SER A 1 90 ? -56.086 -66.114 0.917 1.00 91.25 76 SER G C 1
ATOM 612 O O . SER A 1 90 ? -55.627 -65.397 0.048 1.00 95.09 76 SER G O 1
ATOM 615 N N . GLN A 1 91 ? -56.827 -67.186 0.644 1.00 95.81 77 GLN G N 1
ATOM 616 C CA . GLN A 1 91 ? -57.198 -67.505 -0.731 1.00 100.89 77 GLN G CA 1
ATOM 617 C C . GLN A 1 91 ? -58.684 -67.318 -0.951 1.00 99.92 77 GLN G C 1
ATOM 618 O O . GLN A 1 91 ? -59.134 -67.233 -2.100 1.00 107.33 77 GLN G O 1
ATOM 624 N N . LYS A 1 92 ? -59.448 -67.271 0.141 1.00 94.80 78 LYS G N 1
ATOM 625 C CA . LYS A 1 92 ? -60.849 -67.011 0.030 1.00 95.33 78 LYS G CA 1
ATOM 626 C C . LYS A 1 92 ? -61.086 -65.552 -0.278 1.00 98.43 78 LYS G C 1
ATOM 627 O O . LYS A 1 92 ? -60.349 -64.695 0.168 1.00 101.15 78 LYS G O 1
ATOM 633 N N . PHE A 1 93 ? -62.123 -65.274 -1.055 1.00 98.85 79 PHE G N 1
ATOM 634 C CA . PHE A 1 93 ? -62.432 -63.905 -1.405 1.00 91.39 79 PHE G CA 1
ATOM 635 C C . PHE A 1 93 ? -62.905 -63.111 -0.187 1.00 89.95 79 PHE G C 1
ATOM 636 O O . PHE A 1 93 ? -62.444 -61.986 0.003 1.00 95.59 79 PHE G O 1
ATOM 644 N N . THR A 1 94 ? -63.793 -63.687 0.612 1.00 86.34 80 THR G N 1
ATOM 645 C CA . THR A 1 94 ? -64.295 -63.014 1.817 1.00 90.55 80 THR G CA 1
ATOM 646 C C . THR A 1 94 ? -63.176 -62.492 2.736 1.00 84.90 80 THR G C 1
ATOM 647 O O . THR A 1 94 ? -63.167 -61.317 3.183 1.00 78.45 80 THR G O 1
ATOM 651 N N . ASP A 1 95 ? -62.230 -63.385 2.983 1.00 83.76 81 ASP G N 1
ATOM 652 C CA . ASP A 1 95 ? -61.100 -63.090 3.819 1.00 87.00 81 ASP G CA 1
ATOM 653 C C . ASP A 1 95 ? -60.298 -61.941 3.256 1.00 87.55 81 ASP G C 1
ATOM 654 O O . ASP A 1 95 ? -59.815 -61.088 4.000 1.00 93.94 81 ASP G O 1
ATOM 659 N N . LYS A 1 96 ? -60.170 -61.902 1.925 1.00 84.88 82 LYS G N 1
ATOM 660 C CA . LYS A 1 96 ? -59.425 -60.829 1.266 1.00 81.17 82 LYS G CA 1
ATOM 661 C C . LYS A 1 96 ? -60.163 -59.511 1.370 1.00 81.08 82 LYS G C 1
ATOM 662 O O . LYS A 1 96 ? -59.542 -58.475 1.579 1.00 80.68 82 LYS G O 1
ATOM 668 N N . ARG A 1 97 ? -61.483 -59.564 1.215 1.00 79.99 83 ARG G N 1
ATOM 669 C CA . ARG A 1 97 ? -62.328 -58.389 1.247 1.00 78.16 83 ARG G CA 1
ATOM 670 C C . ARG A 1 97 ? -62.219 -57.704 2.599 1.00 77.45 83 ARG G C 1
ATOM 671 O O . ARG A 1 97 ? -61.826 -56.522 2.695 1.00 81.27 83 ARG G O 1
ATOM 679 N N . ILE A 1 98 ? -62.551 -58.450 3.646 1.00 75.59 84 ILE G N 1
ATOM 680 C CA . ILE A 1 98 ? -62.456 -57.911 5.015 1.00 70.89 84 ILE G CA 1
ATOM 681 C C . ILE A 1 98 ? -61.030 -57.545 5.351 1.00 72.71 84 ILE G C 1
ATOM 682 O O . ILE A 1 98 ? -60.779 -56.515 5.953 1.00 75.08 84 ILE G O 1
ATOM 687 N N . GLY A 1 99 ? -60.097 -58.381 4.940 1.00 73.72 85 GLY G N 1
ATOM 688 C CA . GLY A 1 99 ? -58.693 -58.146 5.228 1.00 78.51 85 GLY G CA 1
ATOM 689 C C . GLY A 1 99 ? -58.200 -56.824 4.677 1.00 81.81 85 GLY G C 1
ATOM 690 O O . GLY A 1 99 ? -57.475 -56.104 5.351 1.00 83.89 85 GLY G O 1
ATOM 691 N N . TYR A 1 100 ? -58.589 -56.514 3.443 1.00 83.34 86 TYR G N 1
ATOM 692 C CA . TYR A 1 100 ? -58.194 -55.274 2.797 1.00 82.46 86 TYR G CA 1
ATOM 693 C C . TYR A 1 100 ? -58.890 -54.091 3.407 1.00 79.38 86 TYR G C 1
ATOM 694 O O . TYR A 1 100 ? -58.291 -53.039 3.566 1.00 80.27 86 TYR G O 1
ATOM 703 N N . LEU A 1 101 ? -60.161 -54.262 3.749 1.00 78.11 87 LEU G N 1
ATOM 704 C CA . LEU A 1 101 ? -60.906 -53.191 4.414 1.00 74.79 87 LEU G CA 1
ATOM 705 C C . LEU A 1 101 ? -60.224 -52.820 5.718 1.00 75.64 87 LEU G C 1
ATOM 706 O O . LEU A 1 101 ? -59.947 -51.651 5.981 1.00 78.03 87 LEU G O 1
ATOM 711 N N . GLY A 1 102 ? -59.935 -53.843 6.518 1.00 74.43 88 GLY G N 1
ATOM 712 C CA . GLY A 1 102 ? -59.292 -53.661 7.798 1.00 75.88 88 GLY G CA 1
ATOM 713 C C . 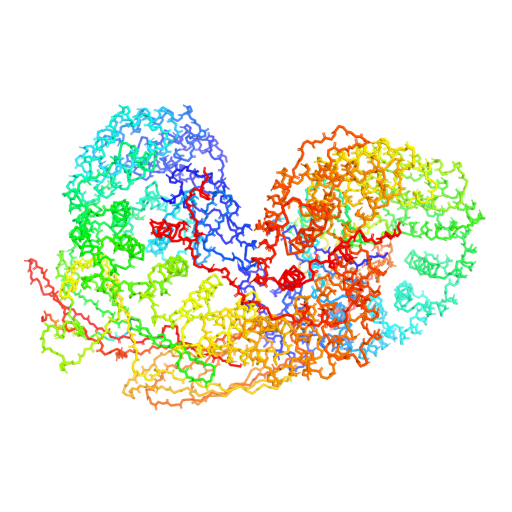GLY A 1 102 ? -57.886 -53.195 7.649 1.00 75.60 88 GLY G C 1
ATOM 714 O O . GLY A 1 102 ? -57.333 -52.608 8.557 1.00 80.79 88 GLY G O 1
ATOM 715 N N . ALA A 1 103 ? -57.298 -53.478 6.508 1.00 78.81 89 ALA G N 1
ATOM 716 C CA . ALA A 1 103 ? -55.952 -53.005 6.212 1.00 80.69 89 ALA G CA 1
ATOM 717 C C . ALA A 1 103 ? -56.020 -51.496 5.989 1.00 79.98 89 ALA G C 1
ATOM 718 O O . ALA A 1 103 ? -55.138 -50.770 6.407 1.00 82.16 89 ALA G O 1
ATOM 720 N N . MET A 1 104 ? -57.078 -51.039 5.329 1.00 76.11 90 MET G N 1
ATOM 721 C CA . MET A 1 104 ? -57.250 -49.646 5.101 1.00 78.40 90 MET G CA 1
ATOM 722 C C . MET A 1 104 ? -57.618 -48.896 6.368 1.00 80.64 90 MET G C 1
ATOM 723 O O . MET A 1 104 ? -57.325 -47.723 6.527 1.00 88.43 90 MET G O 1
ATOM 728 N N . LEU A 1 105 ? -58.289 -49.565 7.292 1.00 80.94 91 LEU G N 1
ATOM 729 C CA . LEU A 1 105 ? -58.767 -48.931 8.525 1.00 71.90 91 LEU G CA 1
ATOM 730 C C . LEU A 1 105 ? -57.763 -48.953 9.671 1.00 73.22 91 LEU G C 1
ATOM 731 O O . LEU A 1 105 ? -57.603 -47.954 10.363 1.00 74.10 91 LEU G O 1
ATOM 736 N N . LEU A 1 106 ? -57.109 -50.084 9.874 1.00 74.45 92 LEU G N 1
ATOM 737 C CA . LEU A 1 106 ? -56.209 -50.280 11.028 1.00 78.66 92 LEU G CA 1
ATOM 738 C C . LEU A 1 106 ? -54.759 -49.986 10.730 1.00 86.43 92 LEU G C 1
ATOM 739 O O . LEU A 1 106 ? -54.081 -49.386 11.524 1.00 97.65 92 LEU G O 1
ATOM 744 N N . LEU A 1 107 ? -54.278 -50.417 9.587 1.00 91.88 93 LEU G N 1
ATOM 745 C CA . LEU A 1 107 ? -52.872 -50.234 9.241 1.00 100.92 93 LEU G CA 1
ATOM 746 C C . LEU A 1 107 ? -52.555 -48.753 9.056 1.00 115.36 93 LEU G C 1
ATOM 747 O O . LEU A 1 107 ? -53.438 -47.892 8.986 1.00 113.02 93 LEU G O 1
ATOM 752 N N . ASP A 1 108 ? -51.265 -48.457 9.009 1.00 135.97 94 ASP G N 1
ATOM 753 C CA . ASP A 1 108 ? -50.766 -47.087 9.051 1.00 145.53 94 ASP G CA 1
ATOM 754 C C . ASP A 1 108 ? -49.344 -47.108 8.517 1.00 149.14 94 ASP G C 1
ATOM 755 O O . ASP A 1 108 ? -48.734 -48.182 8.388 1.00 144.74 94 ASP G O 1
ATOM 760 N N . GLU A 1 109 ? -48.799 -45.932 8.208 1.00 152.90 95 GLU G N 1
ATOM 761 C CA . GLU A 1 109 ? -47.410 -45.848 7.762 1.00 158.38 95 GLU G CA 1
ATOM 762 C C . GLU A 1 109 ? -46.429 -45.928 8.930 1.00 169.42 95 GLU G C 1
ATOM 763 O O . GLU A 1 109 ? -45.229 -45.715 8.771 1.00 181.24 95 GLU G O 1
ATOM 769 N N . ARG A 1 110 ? -46.960 -46.227 10.108 1.00 173.91 96 ARG G N 1
ATOM 770 C CA . ARG A 1 110 ? -46.153 -46.356 11.308 1.00 162.66 96 ARG G CA 1
ATOM 771 C C . ARG A 1 110 ? -45.673 -47.787 11.491 1.00 161.71 96 ARG G C 1
ATOM 772 O O . ARG A 1 110 ? -44.676 -48.026 12.145 1.00 179.45 96 ARG G O 1
ATOM 780 N N . GLN A 1 111 ? -46.362 -48.745 10.897 1.00 154.98 97 GLN G N 1
ATOM 781 C CA . GLN A 1 111 ? -46.075 -50.153 11.134 1.00 154.81 97 GLN G CA 1
ATOM 782 C C . GLN A 1 111 ? -44.934 -50.690 10.300 1.00 159.98 97 GLN G C 1
ATOM 783 O O . GLN A 1 111 ? -44.227 -51.618 10.746 1.00 152.89 97 GLN G O 1
ATOM 789 N N . ASP A 1 112 ? -44.760 -50.118 9.101 1.00 155.37 98 ASP G N 1
ATOM 790 C CA . ASP A 1 112 ? -43.770 -50.595 8.150 1.00 147.49 98 ASP G CA 1
ATOM 791 C C . ASP A 1 112 ? -43.834 -52.125 7.973 1.00 161.38 98 ASP G C 1
ATOM 792 O O . ASP A 1 112 ? -42.840 -52.844 8.136 1.00 155.07 98 ASP G O 1
ATOM 797 N N . VAL A 1 113 ? -45.031 -52.614 7.679 1.00 166.75 99 VAL G N 1
ATOM 798 C CA . VAL A 1 113 ? -45.239 -54.029 7.301 1.00 147.00 99 VAL G CA 1
ATOM 799 C C . VAL A 1 113 ? -45.254 -54.100 5.750 1.00 148.67 99 VAL G C 1
ATOM 800 O O . VAL A 1 113 ? -45.950 -54.909 5.112 1.00 119.67 99 VAL G O 1
ATOM 804 N N . HIS A 1 114 ? -44.506 -53.166 5.175 1.00 153.07 100 HIS G N 1
ATOM 805 C CA . HIS A 1 114 ? -44.440 -52.918 3.755 1.00 150.12 100 HIS G CA 1
ATOM 806 C C . HIS A 1 114 ? -44.249 -54.166 2.912 1.00 150.07 100 HIS G C 1
ATOM 807 O O . HIS A 1 114 ? -44.925 -54.297 1.889 1.00 153.36 100 HIS G O 1
ATOM 814 N N . LEU A 1 115 ? -43.355 -55.071 3.328 1.00 148.29 101 LEU G N 1
ATOM 815 C CA . LEU A 1 115 ? -43.122 -56.288 2.546 1.00 156.94 101 LEU G CA 1
ATOM 816 C C . LEU A 1 115 ? -44.335 -57.197 2.323 1.00 161.36 101 LEU G C 1
ATOM 817 O O . LEU A 1 115 ? -44.593 -57.613 1.189 1.00 167.02 101 LEU G O 1
ATOM 822 N N . LEU A 1 116 ? -45.059 -57.505 3.399 1.00 163.09 102 LEU G N 1
ATOM 823 C CA . LEU A 1 116 ? -46.211 -58.385 3.272 1.00 149.78 102 LEU G CA 1
ATOM 824 C C . LEU A 1 116 ? -47.358 -57.764 2.501 1.00 139.44 102 LEU G C 1
ATOM 825 O O . LEU A 1 116 ? -47.935 -58.417 1.623 1.00 141.35 102 LEU G O 1
ATOM 830 N N . MET A 1 117 ? -47.657 -56.510 2.833 1.00 123.43 103 MET G N 1
ATOM 831 C CA . MET A 1 117 ? -48.645 -55.763 2.070 1.00 118.78 103 MET G CA 1
ATOM 832 C C . MET A 1 117 ? -48.297 -55.744 0.573 1.00 116.65 103 MET G C 1
ATOM 833 O O . MET A 1 117 ? -49.135 -56.003 -0.278 1.00 115.41 103 MET G O 1
ATOM 838 N N . THR A 1 118 ? -47.037 -55.448 0.284 1.00 114.20 104 THR G N 1
ATOM 839 C CA . THR A 1 118 ? -46.565 -55.338 -1.074 1.00 120.10 104 THR G CA 1
ATOM 840 C C . THR A 1 118 ? -46.665 -56.653 -1.830 1.00 122.14 104 THR G C 1
ATOM 841 O O . THR A 1 118 ? -47.163 -56.682 -2.965 1.00 121.91 104 THR G O 1
ATOM 845 N N . ASN A 1 119 ? -46.177 -57.732 -1.217 1.00 120.96 105 ASN G N 1
ATOM 846 C CA . ASN A 1 119 ? -46.206 -59.044 -1.857 1.00 122.87 105 ASN G CA 1
ATOM 847 C C . ASN A 1 119 ? -47.652 -59.529 -2.075 1.00 123.99 105 ASN G C 1
ATOM 848 O O . ASN A 1 119 ? -47.995 -60.032 -3.154 1.00 131.10 105 ASN G O 1
ATOM 853 N N . CYS A 1 120 ? -48.486 -59.371 -1.053 1.00 115.06 106 CYS G N 1
ATOM 854 C CA . CYS A 1 120 ? -49.889 -59.752 -1.152 1.00 111.63 106 CYS G CA 1
ATOM 855 C C . CYS A 1 120 ? -50.600 -58.970 -2.249 1.00 109.53 106 CYS G C 1
ATOM 856 O O . CYS A 1 120 ? -51.370 -59.531 -3.031 1.00 110.48 106 CYS G O 1
ATOM 859 N N . ILE A 1 121 ? -50.330 -57.678 -2.301 1.00 107.11 107 ILE G N 1
ATOM 860 C CA . ILE A 1 121 ? -50.871 -56.826 -3.352 1.00 106.17 107 ILE G CA 1
ATOM 861 C C . ILE A 1 121 ? -50.383 -57.250 -4.738 1.00 108.55 107 ILE G C 1
ATOM 862 O O . ILE A 1 121 ? -51.167 -57.287 -5.676 1.00 110.08 107 ILE G O 1
ATOM 867 N N . LYS A 1 122 ? -49.101 -57.578 -4.864 1.00 109.50 108 LYS G N 1
ATOM 868 C CA . LYS A 1 122 ? -48.571 -58.108 -6.102 1.00 114.19 108 LYS G CA 1
ATOM 869 C C . LYS A 1 122 ? -49.349 -59.318 -6.553 1.00 115.14 108 LYS G C 1
ATOM 870 O O . LYS A 1 122 ? -49.865 -59.343 -7.687 1.00 125.36 108 LYS G O 1
ATOM 876 N N . ASN A 1 123 ? -49.445 -60.305 -5.666 1.00 114.04 109 ASN G N 1
ATOM 877 C CA . ASN A 1 123 ? -50.145 -61.540 -5.968 1.00 116.63 109 ASN G CA 1
ATOM 878 C C . ASN A 1 123 ? -51.596 -61.306 -6.355 1.00 117.20 109 ASN G C 1
ATOM 879 O O . ASN A 1 123 ? -52.097 -61.964 -7.296 1.00 118.41 109 ASN G O 1
ATOM 884 N N . ASP A 1 124 ? -52.245 -60.370 -5.653 1.00 111.10 110 ASP G N 1
ATOM 885 C CA . ASP A 1 124 ? -53.666 -60.134 -5.841 1.00 110.39 110 ASP G CA 1
ATOM 886 C C . ASP A 1 124 ? -53.978 -59.269 -7.055 1.00 113.53 110 ASP G C 1
ATOM 887 O O . ASP A 1 124 ? -55.095 -59.305 -7.567 1.00 117.64 110 ASP G O 1
ATOM 892 N N . LEU A 1 125 ? -52.997 -58.494 -7.517 1.00 113.49 111 LEU G N 1
ATOM 893 C CA . LEU A 1 125 ? -53.170 -57.664 -8.698 1.00 112.72 111 LEU G CA 1
ATOM 894 C C . LEU A 1 125 ? -53.163 -58.521 -9.947 1.00 117.76 111 LEU G C 1
ATOM 895 O O . LEU A 1 125 ? -53.865 -58.230 -10.903 1.00 121.66 111 LEU G O 1
ATOM 900 N N . ASN A 1 126 ? -52.358 -59.581 -9.935 1.00 119.01 112 ASN G N 1
ATOM 901 C CA . ASN A 1 126 ? -52.322 -60.535 -11.028 1.00 117.64 112 ASN G CA 1
ATOM 902 C C . ASN A 1 126 ? -53.247 -61.706 -10.797 1.00 113.73 112 ASN G C 1
ATOM 903 O O . ASN A 1 126 ? -52.995 -62.780 -11.294 1.00 112.88 112 ASN G O 1
ATOM 908 N N . HIS A 1 127 ? -54.307 -61.498 -10.028 1.00 114.23 113 HIS G N 1
ATOM 909 C CA . HIS A 1 127 ? -55.247 -62.555 -9.710 1.00 117.64 113 HIS G CA 1
ATOM 910 C C . HIS A 1 127 ? -56.134 -62.882 -10.894 1.00 124.74 113 HIS G C 1
ATOM 911 O O . HIS A 1 127 ? -56.373 -62.070 -11.766 1.00 125.42 113 HIS G O 1
ATOM 918 N N . SER A 1 128 ? -56.595 -64.129 -10.923 1.00 130.79 114 SER G N 1
ATOM 919 C CA . SER A 1 128 ? -57.438 -64.639 -11.992 1.00 128.68 114 SER G CA 1
ATOM 920 C C . SER A 1 128 ? -58.816 -63.959 -11.955 1.00 123.15 114 SER G C 1
ATOM 921 O O . SER A 1 128 ? -59.460 -63.791 -12.970 1.00 123.65 114 SER G O 1
ATOM 924 N N . THR A 1 129 ? -59.250 -63.585 -10.767 1.00 114.66 115 THR G N 1
ATOM 925 C CA . THR A 1 129 ? -60.537 -62.932 -10.585 1.00 112.33 115 THR G CA 1
ATOM 926 C C . THR A 1 129 ? -60.369 -61.420 -10.477 1.00 107.53 115 THR G C 1
ATOM 927 O O . THR A 1 129 ? -59.536 -60.932 -9.721 1.00 105.27 115 THR G O 1
ATOM 931 N N . GLN A 1 130 ? -61.169 -60.691 -11.230 1.00 108.61 116 GLN G N 1
ATOM 932 C CA . GLN A 1 130 ? -61.014 -59.236 -11.316 1.00 116.59 116 GLN G CA 1
ATOM 933 C C . GLN A 1 130 ? -61.288 -58.504 -10.012 1.00 119.76 116 GLN G C 1
ATOM 934 O O . GLN A 1 130 ? -60.656 -57.499 -9.703 1.00 117.94 116 GLN G O 1
ATOM 940 N N . PHE A 1 131 ? -62.245 -59.023 -9.223 1.00 113.29 117 PHE G N 1
ATOM 941 C CA . PHE A 1 131 ? -62.639 -58.370 -7.998 1.00 95.55 117 PHE G CA 1
ATOM 942 C C . PHE A 1 131 ? -61.512 -58.341 -6.965 1.00 99.62 117 PHE G C 1
ATOM 943 O O . PHE A 1 131 ? -61.372 -57.358 -6.211 1.00 113.94 117 PHE G O 1
ATOM 951 N N . VAL A 1 132 ? -60.705 -59.396 -6.931 1.00 97.03 118 VAL G N 1
ATOM 952 C CA . VAL A 1 132 ? -59.527 -59.429 -6.079 1.00 97.37 118 VAL G CA 1
ATOM 953 C C . VAL A 1 132 ? -58.563 -58.316 -6.448 1.00 96.02 118 VAL G C 1
ATOM 954 O O . VAL A 1 132 ? -58.064 -57.550 -5.607 1.00 97.05 118 VAL G O 1
ATOM 958 N N . GLN A 1 133 ? -58.325 -58.227 -7.741 1.00 99.74 119 GLN G N 1
ATOM 959 C CA . GLN A 1 133 ? -57.496 -57.169 -8.292 1.00 104.27 119 GLN G CA 1
ATOM 960 C C . GLN A 1 133 ? -58.054 -55.824 -7.918 1.00 104.64 119 GLN G C 1
ATOM 961 O O . GLN A 1 133 ? -57.285 -54.886 -7.681 1.00 111.60 119 GLN G O 1
ATOM 967 N N . GLY A 1 134 ? -59.382 -55.745 -7.842 1.00 101.72 120 GLY G N 1
ATOM 968 C CA . GLY A 1 134 ? -60.048 -54.524 -7.453 1.00 99.09 120 GLY G CA 1
ATOM 969 C C . GLY A 1 134 ? -59.757 -54.187 -6.013 1.00 95.39 120 GLY G C 1
ATOM 970 O O . GLY A 1 134 ? -59.591 -53.019 -5.679 1.00 94.87 120 GLY G O 1
ATOM 971 N N . LEU A 1 135 ? -59.699 -55.216 -5.169 1.00 91.36 121 LEU G N 1
ATOM 972 C CA . LEU A 1 135 ? -59.367 -55.023 -3.773 1.00 89.12 121 LEU G CA 1
ATOM 973 C C . LEU A 1 135 ? -57.953 -54.510 -3.589 1.00 89.49 121 LEU G C 1
ATOM 974 O O . LEU A 1 135 ? -57.724 -53.536 -2.879 1.00 90.52 121 LEU G O 1
ATOM 979 N N . ALA A 1 136 ? -57.012 -55.149 -4.279 1.00 90.68 122 ALA G N 1
ATOM 980 C CA . ALA A 1 136 ? -55.623 -54.733 -4.196 1.00 90.22 122 ALA G CA 1
ATOM 981 C C . ALA A 1 136 ? -55.434 -53.331 -4.754 1.00 92.53 122 ALA G C 1
ATOM 982 O O . ALA A 1 136 ? -54.632 -52.535 -4.221 1.00 92.15 122 ALA G O 1
ATOM 984 N N . LEU A 1 137 ? -56.207 -53.017 -5.797 1.00 92.74 123 LEU G N 1
ATOM 985 C CA . LEU A 1 137 ? -56.111 -51.735 -6.448 1.00 99.97 123 LEU G CA 1
ATOM 986 C C . LEU A 1 137 ? -56.660 -50.627 -5.570 1.00 105.97 123 LEU G C 1
ATOM 987 O O . LEU A 1 137 ? -56.027 -49.576 -5.411 1.00 117.15 123 LEU G O 1
ATOM 992 N N . CYS A 1 138 ? -57.856 -50.845 -5.026 1.00 103.67 124 CYS G N 1
ATOM 993 C CA . CYS A 1 138 ? -58.492 -49.873 -4.163 1.00 101.86 124 CYS G CA 1
ATOM 994 C C . CYS A 1 138 ? -57.617 -49.639 -2.926 1.00 99.25 124 CYS G C 1
ATOM 995 O O . CYS A 1 138 ? -57.360 -48.502 -2.531 1.00 100.53 124 CYS G O 1
ATOM 998 N N . THR A 1 139 ? -57.144 -50.723 -2.331 1.00 98.67 125 THR G N 1
ATOM 999 C CA . THR A 1 139 ? -56.283 -50.649 -1.155 1.00 97.57 125 THR G CA 1
ATOM 1000 C C . THR A 1 139 ? -55.039 -49.827 -1.446 1.00 100.05 125 THR G C 1
ATOM 1001 O O . THR A 1 139 ? -54.736 -48.868 -0.702 1.00 107.47 125 THR G O 1
ATOM 1005 N N . LEU A 1 140 ? -54.328 -50.187 -2.515 1.00 99.74 126 LEU G N 1
ATOM 1006 C CA . LEU A 1 140 ? -53.127 -49.473 -2.866 1.00 102.25 126 LEU G CA 1
ATOM 1007 C C . LEU A 1 140 ? -53.415 -48.002 -3.101 1.00 104.85 126 LEU G C 1
ATOM 1008 O O . LEU A 1 140 ? -52.724 -47.137 -2.563 1.00 117.47 126 LEU G O 1
ATOM 1013 N N . GLY A 1 141 ? -54.441 -47.720 -3.892 1.00 102.91 127 GLY G N 1
ATOM 1014 C CA . GLY A 1 141 ? -54.788 -46.351 -4.236 1.00 103.15 127 GLY G CA 1
ATOM 1015 C C . GLY A 1 141 ? -55.218 -45.518 -3.042 1.00 104.96 127 GLY G C 1
ATOM 1016 O O . GLY A 1 141 ? -55.133 -44.299 -3.066 1.00 111.30 127 GLY G O 1
ATOM 1017 N N . CYS A 1 142 ? -55.678 -46.180 -1.984 1.00 103.57 128 CYS G N 1
ATOM 1018 C CA . CYS A 1 142 ? -56.164 -45.471 -0.806 1.00 101.61 128 CYS G CA 1
ATOM 1019 C C . CYS A 1 142 ? -55.089 -45.220 0.217 1.00 98.82 128 CYS G C 1
ATOM 1020 O O . CYS A 1 142 ? -54.918 -44.108 0.677 1.00 104.48 128 CYS G O 1
ATOM 1023 N N . MET A 1 143 ? -54.391 -46.263 0.612 1.00 98.26 129 MET G N 1
ATOM 1024 C CA . MET A 1 143 ? -53.449 -46.146 1.710 1.00 100.59 129 MET G CA 1
ATOM 1025 C C . MET A 1 143 ? -52.040 -46.558 1.340 1.00 97.73 129 MET G C 1
ATOM 1026 O O . MET A 1 143 ? -51.180 -46.723 2.207 1.00 92.71 129 MET G O 1
ATOM 1031 N N . GLY A 1 144 ? -51.801 -46.725 0.052 1.00 95.56 130 GLY G N 1
ATOM 1032 C CA . GLY A 1 144 ? -50.493 -47.141 -0.420 1.00 98.39 130 GLY G CA 1
ATOM 1033 C C . GLY A 1 144 ? -49.374 -46.224 0.007 1.00 101.57 130 GLY G C 1
ATOM 1034 O O . GLY A 1 144 ? -49.386 -45.036 -0.296 1.00 101.00 130 GLY G O 1
ATOM 1035 N N . SER A 1 145 ? -48.396 -46.788 0.706 1.00 107.24 131 SER G N 1
ATOM 1036 C CA . SER A 1 145 ? -47.201 -46.076 1.082 1.00 115.74 131 SER G CA 1
ATOM 1037 C C . SER A 1 145 ? -46.450 -45.614 -0.151 1.00 132.65 131 SER G C 1
ATOM 1038 O O . SER A 1 145 ? -46.654 -46.121 -1.257 1.00 146.60 131 SER G O 1
ATOM 1041 N N . SER A 1 146 ? -45.572 -44.638 0.033 1.00 144.44 132 SER G N 1
ATOM 1042 C CA . SER A 1 146 ? -44.736 -44.128 -1.044 1.00 138.84 132 SER G CA 1
ATOM 1043 C C . SER A 1 146 ? -43.898 -45.264 -1.627 1.00 132.97 132 SER G C 1
ATOM 1044 O O . SER A 1 146 ? -43.843 -45.439 -2.832 1.00 127.61 132 SER G O 1
ATOM 1047 N N . GLU A 1 147 ? -43.263 -46.041 -0.754 1.00 129.75 133 GLU G N 1
ATOM 1048 C CA . GLU A 1 147 ? -42.423 -47.132 -1.171 1.00 133.37 133 GLU G CA 1
ATOM 1049 C C . GLU A 1 147 ? -43.208 -48.221 -1.880 1.00 129.37 133 GLU G C 1
ATOM 1050 O O . GLU A 1 147 ? -42.777 -48.760 -2.912 1.00 131.93 133 GLU G O 1
ATOM 1056 N N . MET A 1 148 ? -44.364 -48.542 -1.337 1.00 123.50 134 MET G N 1
ATOM 1057 C CA . MET A 1 148 ? -45.261 -49.483 -1.972 1.00 131.06 134 MET G CA 1
ATOM 1058 C C . MET A 1 148 ? -45.615 -49.014 -3.371 1.00 139.80 134 MET G C 1
ATOM 1059 O O . MET A 1 148 ? -45.640 -49.807 -4.315 1.00 145.64 134 MET G O 1
ATOM 1064 N N . CYS A 1 149 ? -45.871 -47.712 -3.499 1.00 138.18 135 CYS G N 1
ATOM 1065 C CA . CYS A 1 149 ? -46.129 -47.098 -4.793 1.00 131.53 135 CYS G CA 1
ATOM 1066 C C . CYS A 1 149 ? -44.955 -47.280 -5.726 1.00 130.73 135 CYS G C 1
ATOM 1067 O O . CYS A 1 149 ? -45.143 -47.536 -6.911 1.00 139.23 135 CYS G O 1
ATOM 1070 N N . ARG A 1 150 ? -43.745 -47.170 -5.186 1.00 129.10 136 ARG G N 1
ATOM 1071 C CA . ARG A 1 150 ? -42.533 -47.374 -5.978 1.00 134.66 136 ARG G CA 1
ATOM 1072 C C . ARG A 1 150 ? -42.490 -48.781 -6.534 1.00 137.47 136 ARG G C 1
ATOM 1073 O O . ARG A 1 150 ? -42.253 -48.980 -7.730 1.00 140.47 136 ARG G O 1
ATOM 1081 N N . ASP A 1 151 ? -42.735 -49.751 -5.661 1.00 137.28 137 ASP G N 1
ATOM 1082 C CA . ASP A 1 151 ? -42.577 -51.160 -6.021 1.00 140.46 137 ASP G CA 1
ATOM 1083 C C . ASP A 1 151 ? -43.737 -51.714 -6.846 1.00 139.90 137 ASP G C 1
ATOM 1084 O O . ASP A 1 151 ? -43.609 -52.760 -7.491 1.00 140.63 137 ASP G O 1
ATOM 1089 N N . LEU A 1 152 ? -44.865 -51.010 -6.820 1.00 137.07 138 LEU G N 1
ATOM 1090 C CA . LEU A 1 152 ? -46.061 -51.485 -7.505 1.00 134.43 138 LEU G CA 1
ATOM 1091 C C . LEU A 1 152 ? -46.384 -50.701 -8.752 1.00 131.96 138 LEU G C 1
ATOM 1092 O O . LEU A 1 152 ? -47.203 -51.130 -9.555 1.00 131.21 138 LEU G O 1
ATOM 1097 N N . ALA A 1 153 ? -45.713 -49.564 -8.934 1.00 130.89 139 ALA G N 1
ATOM 1098 C CA . ALA A 1 153 ? -45.968 -48.667 -10.063 1.00 127.81 139 ALA G CA 1
ATOM 1099 C C . ALA A 1 153 ? -45.982 -49.378 -11.399 1.00 132.03 139 ALA G C 1
ATOM 1100 O O . ALA A 1 153 ? -46.823 -49.085 -12.253 1.00 135.89 139 ALA G O 1
ATOM 1102 N N . GLY A 1 154 ? -45.041 -50.309 -11.575 1.00 131.83 140 GLY G N 1
ATOM 1103 C CA . GLY A 1 154 ? -44.955 -51.082 -12.795 1.00 135.58 140 GLY G CA 1
ATOM 1104 C C . GLY A 1 154 ? -46.199 -51.903 -13.029 1.00 136.03 140 GLY G C 1
ATOM 1105 O O . GLY A 1 154 ? -46.753 -51.919 -14.147 1.00 134.62 140 GLY G O 1
ATOM 1106 N N . GLU A 1 155 ? -46.621 -52.587 -11.961 1.00 132.70 141 GLU G N 1
ATOM 1107 C CA . GLU A 1 155 ? -47.830 -53.400 -11.996 1.00 132.92 141 GLU G CA 1
ATOM 1108 C C . GLU A 1 155 ? -49.053 -52.565 -12.306 1.00 133.34 141 GLU G C 1
ATOM 1109 O O . GLU A 1 155 ? -49.918 -53.005 -13.066 1.00 139.88 141 GLU G O 1
ATOM 1115 N N . VAL A 1 156 ? -49.099 -51.364 -11.733 1.00 128.84 142 VAL G N 1
ATOM 1116 C CA . VAL A 1 156 ? -50.172 -50.420 -12.012 1.00 125.86 142 VAL G CA 1
ATOM 1117 C C . VAL A 1 156 ? -50.192 -50.071 -13.491 1.00 129.31 142 VAL G C 1
ATOM 1118 O O . VAL A 1 156 ? -51.252 -50.062 -14.118 1.00 127.98 142 VAL G O 1
ATOM 1122 N N . GLU A 1 157 ? -49.010 -49.789 -14.043 1.00 129.01 143 GLU G N 1
ATOM 1123 C CA . GLU A 1 157 ? -48.904 -49.405 -15.415 1.00 133.65 143 GLU G CA 1
ATOM 1124 C C . GLU A 1 157 ? -49.374 -50.526 -16.331 1.00 136.35 143 GLU G C 1
ATOM 1125 O O . GLU A 1 157 ? -50.127 -50.292 -17.296 1.00 139.57 143 GLU G O 1
ATOM 1131 N N . LYS A 1 158 ? -48.925 -51.741 -16.046 1.00 135.42 144 LYS G N 1
ATOM 1132 C CA . LYS A 1 158 ? -49.336 -52.894 -16.839 1.00 139.99 144 LYS G CA 1
ATOM 1133 C C . LYS A 1 158 ? -50.841 -53.084 -16.752 1.00 137.47 144 LYS G C 1
ATOM 1134 O O . LYS A 1 158 ? -51.480 -53.447 -17.733 1.00 132.24 144 LYS G O 1
ATOM 1140 N N . LEU A 1 159 ? -51.397 -52.831 -15.569 1.00 132.77 145 LEU G N 1
ATOM 1141 C CA . LEU A 1 159 ? -52.828 -52.934 -15.362 1.00 132.77 145 LEU G CA 1
ATOM 1142 C C . LEU A 1 159 ? -53.591 -51.796 -16.018 1.00 131.58 145 LEU G C 1
ATOM 1143 O O . LEU A 1 159 ? -54.799 -51.896 -16.238 1.00 132.53 145 LEU G O 1
ATOM 1148 N N . LEU A 1 160 ? -52.889 -50.725 -16.356 1.00 129.76 146 LEU G N 1
ATOM 1149 C CA . LEU A 1 160 ? -53.519 -49.564 -16.946 1.00 128.48 146 LEU G CA 1
ATOM 1150 C C . LEU A 1 160 ? -53.802 -49.802 -18.419 1.00 136.28 146 LEU G C 1
ATOM 1151 O O . LEU A 1 160 ? -54.597 -49.069 -19.044 1.00 144.06 146 LEU G O 1
ATOM 1156 N N . LYS A 1 161 ? -53.168 -50.836 -18.974 1.00 138.61 147 LYS G N 1
ATOM 1157 C CA . LYS A 1 161 ? -53.286 -51.129 -20.390 1.00 137.59 147 LYS G CA 1
ATOM 1158 C C . LYS A 1 161 ? -54.211 -52.334 -20.645 1.00 139.95 147 LYS G C 1
ATOM 1159 O O . LYS A 1 161 ? -54.168 -52.966 -21.689 1.00 136.22 147 LYS G O 1
ATOM 1165 N N . THR A 1 162 ? -55.037 -52.680 -19.661 1.00 140.96 148 THR G N 1
ATOM 1166 C CA . THR A 1 162 ? -56.051 -53.713 -19.833 1.00 148.02 148 THR G CA 1
ATOM 1167 C C . THR A 1 162 ? -57.149 -53.266 -20.789 1.00 164.33 148 THR G C 1
ATOM 1168 O O . THR A 1 162 ? -57.131 -52.125 -21.265 1.00 182.80 148 THR G O 1
ATOM 1172 N N . SER A 1 163 ? -58.109 -54.141 -21.064 1.00 174.67 149 SER G N 1
ATOM 1173 C CA . SER A 1 163 ? -59.297 -53.709 -21.837 1.00 174.24 149 SER G CA 1
ATOM 1174 C C . SER A 1 163 ? -60.487 -53.557 -20.900 1.00 163.81 149 SER G C 1
ATOM 1175 O O . SER A 1 163 ? -61.362 -52.702 -21.122 1.00 155.35 149 SER G O 1
ATOM 1178 N N . ASN A 1 164 ? -60.477 -54.370 -19.845 1.00 149.85 150 ASN G N 1
ATOM 1179 C CA . ASN A 1 164 ? -61.551 -54.390 -18.858 1.00 142.38 150 ASN G CA 1
ATOM 1180 C C . ASN A 1 164 ? -61.687 -53.067 -18.129 1.00 140.85 150 ASN G C 1
ATOM 1181 O O . ASN A 1 164 ? -60.735 -52.608 -17.472 1.00 139.69 150 ASN G O 1
ATOM 1186 N N . SER A 1 165 ? -62.875 -52.470 -18.234 1.00 139.17 151 SER G N 1
ATOM 1187 C CA . SER A 1 165 ? -63.151 -51.142 -17.671 1.00 130.27 151 SER G CA 1
ATOM 1188 C C . SER A 1 165 ? -63.052 -51.148 -16.167 1.00 123.58 151 SER G C 1
ATOM 1189 O O . SER A 1 165 ? -62.436 -50.266 -15.565 1.00 123.61 151 SER G O 1
ATOM 1192 N N . TYR A 1 166 ? -63.669 -52.164 -15.575 1.00 118.43 152 TYR G N 1
ATOM 1193 C CA . TYR A 1 166 ? -63.771 -52.315 -14.135 1.00 116.62 152 TYR G CA 1
ATOM 1194 C C . TYR A 1 166 ? -62.424 -52.164 -13.441 1.00 112.09 152 TYR G C 1
ATOM 1195 O O . TYR A 1 166 ? -62.329 -51.589 -12.365 1.00 112.78 152 TYR G O 1
ATOM 1204 N N . LEU A 1 167 ? -61.385 -52.690 -14.056 1.00 109.40 153 LEU G N 1
ATOM 1205 C CA . LEU A 1 167 ? -60.048 -52.565 -13.519 1.00 108.85 153 LEU G CA 1
ATOM 1206 C C . LEU A 1 167 ? -59.337 -51.360 -14.094 1.00 110.24 153 LEU G C 1
ATOM 1207 O O . LEU A 1 167 ? -58.398 -50.863 -13.485 1.00 107.03 153 LEU G O 1
ATOM 1212 N N . ARG A 1 168 ? -59.785 -50.886 -15.264 1.00 111.56 154 ARG G N 1
ATOM 1213 C CA . ARG A 1 168 ? -59.129 -49.781 -15.950 1.00 110.80 154 ARG G CA 1
ATOM 1214 C C . ARG A 1 168 ? -59.291 -48.475 -15.186 1.00 109.33 154 ARG G C 1
ATOM 1215 O O . ARG A 1 168 ? -58.323 -47.711 -15.041 1.00 107.60 154 ARG G O 1
ATOM 1223 N N . LYS A 1 169 ? -60.503 -48.215 -14.695 1.00 106.55 155 LYS G N 1
ATOM 1224 C CA . LYS A 1 169 ? -60.746 -47.021 -13.938 1.00 106.27 155 LYS G CA 1
ATOM 1225 C C . LYS A 1 169 ? -59.894 -46.973 -12.662 1.00 109.74 155 LYS G C 1
ATOM 1226 O O . LYS A 1 169 ? -59.229 -45.961 -12.361 1.00 109.89 155 LYS G O 1
ATOM 1232 N N . LYS A 1 170 ? -59.913 -48.078 -11.921 1.00 114.39 156 LYS G N 1
ATOM 1233 C CA . LYS A 1 170 ? -59.120 -48.203 -10.689 1.00 117.57 156 LYS G CA 1
ATOM 1234 C C . LYS A 1 170 ? -57.637 -48.091 -11.022 1.00 118.62 156 LYS G C 1
ATOM 1235 O O . LYS A 1 170 ? -56.863 -47.577 -10.232 1.00 128.76 156 LYS G O 1
ATOM 1241 N N . ALA A 1 171 ? -57.243 -48.590 -12.182 1.00 113.94 157 ALA G N 1
ATOM 1242 C CA . ALA A 1 171 ? -55.864 -48.501 -12.590 1.00 118.72 157 ALA G CA 1
ATOM 1243 C C . ALA A 1 171 ? -55.488 -47.056 -12.788 1.00 120.43 157 ALA G C 1
ATOM 1244 O O . ALA A 1 171 ? -54.397 -46.630 -12.376 1.00 122.70 157 ALA G O 1
ATOM 1246 N N . ALA A 1 172 ? -56.397 -46.304 -13.415 1.00 117.20 158 ALA G N 1
ATOM 1247 C CA . ALA A 1 172 ? -56.181 -44.885 -13.629 1.00 113.77 158 ALA G CA 1
ATOM 1248 C C . ALA A 1 172 ? -56.021 -44.130 -12.301 1.00 111.01 158 ALA G C 1
ATOM 1249 O O . ALA A 1 172 ? -55.033 -43.408 -12.115 1.00 111.55 158 ALA G O 1
ATOM 1251 N N . LEU A 1 173 ? -56.980 -44.310 -11.389 1.00 105.10 159 LEU G N 1
ATOM 1252 C CA . LEU A 1 173 ? -56.927 -43.594 -10.123 1.00 105.33 159 LEU G CA 1
ATOM 1253 C C . LEU A 1 173 ? -55.772 -44.043 -9.216 1.00 105.10 159 LEU G C 1
ATOM 1254 O O . LEU A 1 173 ? -55.260 -43.278 -8.418 1.00 104.88 159 LEU G O 1
ATOM 1259 N N . CYS A 1 174 ? -55.369 -45.296 -9.344 1.00 106.34 160 CYS G N 1
ATOM 1260 C CA . CYS A 1 174 ? -54.250 -45.816 -8.580 1.00 106.88 160 CYS G CA 1
ATOM 1261 C C . CYS A 1 174 ? -52.977 -45.222 -9.137 1.00 109.10 160 CYS G C 1
ATOM 1262 O O . CYS A 1 174 ? -52.040 -44.935 -8.388 1.00 108.51 160 CYS G O 1
ATOM 1265 N N . ALA A 1 175 ? -52.965 -45.013 -10.453 1.00 108.32 161 ALA G N 1
ATOM 1266 C CA . ALA A 1 175 ? -51.880 -44.288 -11.087 1.00 110.71 161 ALA G CA 1
ATOM 1267 C C . ALA A 1 175 ? -51.822 -42.854 -10.576 1.00 110.47 161 ALA G C 1
ATOM 1268 O O . ALA A 1 175 ? -50.737 -42.322 -10.325 1.00 114.95 161 ALA G O 1
ATOM 1270 N N . VAL A 1 176 ? -52.988 -42.244 -10.390 1.00 106.21 162 VAL G N 1
ATOM 1271 C CA . VAL A 1 176 ? -53.066 -40.932 -9.781 1.00 105.72 162 VAL G CA 1
ATOM 1272 C C . VAL A 1 176 ? -52.429 -40.960 -8.408 1.00 106.54 162 VAL G C 1
ATOM 1273 O O . VAL A 1 176 ? -51.641 -40.082 -8.062 1.00 106.53 162 VAL G O 1
ATOM 1277 N N . HIS A 1 177 ? -52.770 -41.984 -7.618 1.00 109.91 163 HIS G N 1
ATOM 1278 C CA . HIS A 1 177 ? -52.286 -42.079 -6.258 1.00 108.71 163 HIS G CA 1
ATOM 1279 C C . HIS A 1 177 ? -50.775 -42.217 -6.208 1.00 111.21 163 HIS G C 1
ATOM 1280 O O . HIS A 1 177 ? -50.104 -41.478 -5.482 1.00 112.48 163 HIS G O 1
ATOM 1287 N N . VAL A 1 178 ? -50.244 -43.168 -6.970 1.00 113.26 164 VAL G N 1
ATOM 1288 C CA . VAL A 1 178 ? -48.799 -43.347 -7.023 1.00 118.31 164 VAL G CA 1
ATOM 1289 C C . VAL A 1 178 ? -48.088 -42.059 -7.482 1.00 122.17 164 VAL G C 1
ATOM 1290 O O . VAL A 1 178 ? -47.050 -41.687 -6.932 1.00 126.74 164 VAL G O 1
ATOM 1294 N N . ILE A 1 179 ? -48.674 -41.370 -8.446 1.00 121.76 165 ILE G N 1
ATOM 1295 C CA . ILE A 1 179 ? -48.154 -40.062 -8.840 1.00 122.62 165 ILE G CA 1
ATOM 1296 C C . ILE A 1 179 ? -48.126 -39.092 -7.650 1.00 123.22 165 ILE G C 1
ATOM 1297 O O . ILE A 1 179 ? -47.150 -38.375 -7.456 1.00 127.46 165 ILE G O 1
ATOM 1302 N N . ARG A 1 180 ? -49.196 -39.089 -6.855 1.00 116.60 166 ARG G N 1
ATOM 1303 C CA . ARG A 1 180 ? -49.296 -38.190 -5.713 1.00 113.27 166 ARG G CA 1
ATOM 1304 C C . ARG A 1 180 ? -48.249 -38.511 -4.652 1.00 116.30 166 ARG G C 1
ATOM 1305 O O . ARG A 1 180 ? -47.708 -37.614 -4.001 1.00 116.17 166 ARG G O 1
ATOM 1313 N N . LYS A 1 181 ? -47.977 -39.800 -4.462 1.00 117.68 167 LYS G N 1
ATOM 1314 C CA . LYS A 1 181 ? -47.025 -40.225 -3.455 1.00 117.67 167 LYS G CA 1
ATOM 1315 C C . LYS A 1 181 ? -45.597 -40.149 -3.949 1.00 125.69 167 LYS G C 1
ATOM 1316 O O . LYS A 1 181 ? -44.682 -39.898 -3.169 1.00 128.19 167 LYS G O 1
ATOM 1322 N N . VAL A 1 182 ? -45.398 -40.385 -5.235 1.00 134.55 168 VAL G N 1
ATOM 1323 C CA . VAL A 1 182 ? -44.091 -40.137 -5.860 1.00 148.27 168 VAL G CA 1
ATOM 1324 C C . VAL A 1 182 ? -44.262 -39.372 -7.168 1.00 146.72 168 VAL G C 1
ATOM 1325 O O . VAL A 1 182 ? -44.891 -39.855 -8.102 1.00 147.28 168 VAL G O 1
ATOM 1329 N N . PRO A 1 183 ? -43.708 -38.157 -7.217 1.00 146.49 169 PRO G N 1
ATOM 1330 C CA . PRO A 1 183 ? -43.912 -37.195 -8.311 1.00 147.66 169 PRO G CA 1
ATOM 1331 C C . PRO A 1 183 ? -43.132 -37.538 -9.586 1.00 145.54 169 PRO G C 1
ATOM 1332 O O . PRO A 1 183 ? -43.607 -37.384 -10.690 1.00 138.02 169 PRO G O 1
ATOM 1336 N N . GLU A 1 184 ? -41.919 -38.010 -9.406 1.00 140.28 170 GLU G N 1
ATOM 1337 C CA . GLU A 1 184 ? -41.037 -38.388 -10.489 1.00 144.87 170 GLU G CA 1
ATOM 1338 C C . GLU A 1 184 ? -41.578 -39.457 -11.431 1.00 145.71 170 GLU G C 1
ATOM 1339 O O . GLU A 1 184 ? -41.300 -39.437 -12.645 1.00 157.86 170 GLU G O 1
ATOM 1345 N N . LEU A 1 185 ? -42.362 -40.377 -10.893 1.00 139.70 171 LEU G N 1
ATOM 1346 C CA . LEU A 1 185 ? -42.790 -41.566 -11.649 1.00 139.86 171 LEU G CA 1
ATOM 1347 C C . LEU A 1 185 ? -43.928 -41.310 -12.628 1.00 142.22 171 LEU G C 1
ATOM 1348 O O . LEU A 1 185 ? -44.272 -42.192 -13.431 1.00 145.85 171 LEU G O 1
ATOM 1353 N N . MET A 1 186 ? -44.494 -40.105 -12.583 1.00 144.41 172 MET G N 1
ATOM 1354 C CA . MET A 1 186 ? -45.652 -39.772 -13.414 1.00 150.24 172 MET G CA 1
ATOM 1355 C C . MET A 1 186 ? -45.418 -40.020 -14.905 1.00 154.45 172 MET G C 1
ATOM 1356 O O . MET A 1 186 ? -46.283 -40.523 -15.620 1.00 156.05 172 MET G O 1
ATOM 1361 N N . GLU A 1 187 ? -44.222 -39.684 -15.365 1.00 156.40 173 GLU G N 1
ATOM 1362 C CA . GLU A 1 187 ? -43.863 -39.846 -16.754 1.00 156.31 173 GLU G CA 1
ATOM 1363 C C . GLU A 1 187 ? -43.990 -41.288 -17.218 1.00 148.05 173 GLU G C 1
ATOM 1364 O O . GLU A 1 187 ? -44.297 -41.530 -18.391 1.00 150.67 173 GLU G O 1
ATOM 1370 N N . MET A 1 188 ? -43.788 -42.238 -16.302 1.00 136.38 174 MET G N 1
ATOM 1371 C CA . MET A 1 188 ? -43.880 -43.649 -16.661 1.00 134.23 174 MET G CA 1
ATOM 1372 C C . MET A 1 188 ? -45.279 -44.021 -17.142 1.00 133.04 174 MET G C 1
ATOM 1373 O O . MET A 1 188 ? -45.468 -45.071 -17.769 1.00 135.21 174 MET G O 1
ATOM 1378 N N . PHE A 1 189 ? -46.252 -43.166 -16.856 1.00 133.07 175 PHE G N 1
ATOM 1379 C CA . PHE A 1 189 ? -47.622 -43.442 -17.249 1.00 134.11 175 PHE G CA 1
ATOM 1380 C C . PHE A 1 189 ? -47.993 -42.762 -18.546 1.00 133.65 175 PHE G C 1
ATOM 1381 O O . PHE A 1 189 ? -49.057 -43.049 -19.101 1.00 131.30 175 PHE G O 1
ATOM 1389 N N . LEU A 1 190 ? -47.108 -41.884 -19.027 1.00 141.59 176 LEU G N 1
ATOM 1390 C CA . LEU A 1 190 ? -47.345 -41.125 -20.254 1.00 150.16 176 LEU G CA 1
ATOM 1391 C C . LEU A 1 190 ? -47.768 -41.965 -21.490 1.00 149.69 176 LEU G C 1
ATOM 1392 O O . LEU A 1 190 ? -48.729 -41.603 -22.172 1.00 144.05 176 LEU G O 1
ATOM 1397 N N . PRO A 1 191 ? -47.057 -43.073 -21.779 1.00 151.20 177 PRO G N 1
ATOM 1398 C CA . PRO A 1 191 ? -47.426 -43.832 -22.966 1.00 155.74 177 PRO G CA 1
ATOM 1399 C C . PRO A 1 191 ? -48.826 -44.421 -22.926 1.00 153.13 177 PRO G C 1
ATOM 1400 O O . PRO A 1 191 ? -49.436 -44.599 -23.985 1.00 166.95 177 PRO G O 1
ATOM 1404 N N . ALA A 1 192 ? -49.338 -44.692 -21.731 1.00 161.93 178 ALA G N 1
ATOM 1405 C CA . ALA A 1 192 ? -50.677 -45.265 -21.595 1.00 169.68 178 ALA G CA 1
ATOM 1406 C C . ALA A 1 192 ? -51.757 -44.180 -21.589 1.00 183.86 178 ALA G C 1
ATOM 1407 O O . ALA A 1 192 ? -52.933 -44.465 -21.828 1.00 195.36 178 ALA G O 1
ATOM 1409 N N . THR A 1 193 ? -51.358 -42.938 -21.330 1.00 188.82 179 THR G N 1
ATOM 1410 C CA . THR A 1 193 ? -52.303 -41.828 -21.231 1.00 179.92 179 THR G CA 1
ATOM 1411 C C . THR A 1 193 ? -52.742 -41.301 -22.587 1.00 168.61 179 THR G C 1
ATOM 1412 O O . THR A 1 193 ? -53.652 -40.475 -22.676 1.00 159.17 179 THR G O 1
ATOM 1416 N N . LYS A 1 194 ? -52.086 -41.762 -23.641 1.00 162.83 180 LYS G N 1
ATOM 1417 C CA . LYS A 1 194 ? -52.378 -41.269 -24.964 1.00 169.07 180 LYS G CA 1
ATOM 1418 C C . LYS A 1 194 ? -53.649 -41.898 -25.499 1.00 171.17 180 LYS G C 1
ATOM 1419 O O . LYS A 1 194 ? -53.920 -43.087 -25.261 1.00 160.51 180 LYS G O 1
ATOM 1425 N N . ASN A 1 195 ? -54.433 -41.076 -26.208 1.00 181.78 181 ASN G N 1
ATOM 1426 C CA . ASN A 1 195 ? -55.658 -41.506 -26.894 1.00 183.17 181 ASN G CA 1
ATOM 1427 C C . ASN A 1 195 ? -56.553 -42.486 -26.114 1.00 168.23 181 ASN G C 1
ATOM 1428 O O . ASN A 1 195 ? -56.989 -43.509 -26.628 1.00 166.15 181 ASN G O 1
ATOM 1433 N N . LEU A 1 196 ? -56.813 -42.145 -24.868 1.00 156.69 182 LEU G N 1
ATOM 1434 C CA . LEU A 1 196 ? -57.809 -42.862 -24.078 1.00 155.55 182 LEU G CA 1
ATOM 1435 C C . LEU A 1 196 ? -59.119 -42.097 -24.080 1.00 148.45 182 LEU G C 1
ATOM 1436 O O . LEU A 1 196 ? -60.129 -42.579 -23.595 1.00 151.64 182 LEU G O 1
ATOM 1441 N N . LEU A 1 197 ? -59.086 -40.901 -24.645 1.00 147.70 183 LEU G N 1
ATOM 1442 C CA . LEU A 1 197 ? -60.251 -40.071 -24.809 1.00 149.57 183 LEU G CA 1
ATOM 1443 C C . LEU A 1 197 ? -61.261 -40.703 -25.734 1.00 150.82 183 LEU G C 1
ATOM 1444 O O . LEU A 1 197 ? -62.455 -40.413 -25.614 1.00 152.07 183 LEU G O 1
ATOM 1449 N N . ASN A 1 198 ? -60.791 -41.572 -26.631 1.00 150.72 184 ASN G N 1
ATOM 1450 C CA . ASN A 1 198 ? -61.672 -42.291 -27.544 1.00 149.95 184 ASN G CA 1
ATOM 1451 C C . ASN A 1 198 ? -62.600 -43.276 -26.839 1.00 151.02 184 ASN G C 1
ATOM 1452 O O . ASN A 1 198 ? -63.507 -43.839 -27.466 1.00 150.05 184 ASN G O 1
ATOM 1457 N N . GLU A 1 199 ? -62.376 -43.471 -25.537 1.00 154.22 185 GLU G N 1
ATOM 1458 C CA . GLU A 1 199 ? -63.197 -44.349 -24.706 1.00 152.30 185 GLU G CA 1
ATOM 1459 C C . GLU A 1 199 ? -64.642 -43.880 -24.688 1.00 153.32 185 GLU G C 1
ATOM 1460 O O . GLU A 1 199 ? -64.940 -42.694 -24.817 1.00 157.67 185 GLU G O 1
ATOM 1466 N N . LYS A 1 200 ? -65.539 -44.835 -24.523 1.00 146.88 186 LYS G N 1
ATOM 1467 C CA . LYS A 1 200 ? -66.957 -44.552 -24.440 1.00 143.68 186 LYS G CA 1
ATOM 1468 C C . LYS A 1 200 ? -67.509 -44.890 -23.075 1.00 139.54 186 LYS G C 1
ATOM 1469 O O . LYS A 1 200 ? -68.721 -44.828 -22.873 1.00 141.49 186 LYS G O 1
ATOM 1475 N N . ASN A 1 201 ? -66.620 -45.253 -22.148 1.00 137.41 187 ASN G N 1
ATOM 1476 C CA . ASN A 1 201 ? -67.043 -45.614 -20.796 1.00 127.51 187 ASN G CA 1
ATOM 1477 C C . ASN A 1 201 ? -66.819 -44.430 -19.851 1.00 122.25 187 ASN G C 1
ATOM 1478 O O . ASN A 1 201 ? -65.681 -44.015 -19.629 1.00 122.43 187 ASN G O 1
ATOM 1483 N N . HIS A 1 202 ? -67.904 -43.895 -19.297 1.00 118.18 188 HIS G N 1
ATOM 1484 C CA . HIS A 1 202 ? -67.849 -42.689 -18.487 1.00 118.53 188 HIS G CA 1
ATOM 1485 C C . HIS A 1 202 ? -66.937 -42.821 -17.270 1.00 119.70 188 HIS G C 1
ATOM 1486 O O . HIS A 1 202 ? -66.330 -41.831 -16.849 1.00 119.15 188 HIS G O 1
ATOM 1493 N N . GLY A 1 203 ? -66.853 -44.034 -16.698 1.00 117.96 189 GLY G N 1
ATOM 1494 C CA . GLY A 1 203 ? -65.978 -44.286 -15.557 1.00 108.66 189 GLY G CA 1
ATOM 1495 C C . GLY A 1 203 ? -64.520 -44.177 -15.970 1.00 111.15 189 GLY G C 1
ATOM 1496 O O . GLY A 1 203 ? -63.744 -43.402 -15.405 1.00 109.39 189 GLY G O 1
ATOM 1497 N N . VAL A 1 204 ? -64.152 -44.966 -16.970 1.00 116.31 190 VAL G N 1
ATOM 1498 C CA . VAL A 1 204 ? -62.815 -44.919 -17.548 1.00 118.69 190 VAL G CA 1
ATOM 1499 C C . VAL A 1 204 ? -62.479 -43.506 -17.984 1.00 116.10 190 VAL G C 1
ATOM 1500 O O . VAL A 1 204 ? -61.361 -43.030 -17.764 1.00 118.51 190 VAL G O 1
ATOM 1504 N N . LEU A 1 205 ? -63.460 -42.834 -18.578 1.00 113.45 191 LEU G N 1
ATOM 1505 C CA . LEU A 1 205 ? -63.292 -41.465 -19.012 1.00 117.62 191 LEU G CA 1
ATOM 1506 C C . LEU A 1 205 ? -62.931 -40.570 -17.843 1.00 116.65 191 LEU G C 1
ATOM 1507 O O . LEU A 1 205 ? -61.830 -40.020 -17.818 1.00 116.24 191 LEU G O 1
ATOM 1512 N N . HIS A 1 206 ? -63.858 -40.433 -16.891 1.00 118.79 192 HIS G N 1
ATOM 1513 C CA . HIS A 1 206 ? -63.670 -39.626 -15.700 1.00 123.73 192 HIS G CA 1
ATOM 1514 C C . HIS A 1 206 ? -62.319 -39.865 -15.049 1.00 121.82 192 HIS G C 1
ATOM 1515 O O . HIS A 1 206 ? -61.552 -38.937 -14.809 1.00 120.81 192 HIS G O 1
ATOM 1522 N N . THR A 1 207 ? -62.035 -41.122 -14.757 1.00 120.20 193 THR G N 1
ATOM 1523 C CA . THR A 1 207 ? -60.789 -41.496 -14.112 1.00 120.07 193 THR G CA 1
ATOM 1524 C C . THR A 1 207 ? -59.574 -41.025 -14.926 1.00 122.16 193 THR G C 1
ATOM 1525 O O . THR A 1 207 ? -58.646 -40.432 -14.394 1.00 125.61 193 THR G O 1
ATOM 1529 N N . SER A 1 208 ? -59.591 -41.303 -16.220 1.00 117.04 194 SER G N 1
ATOM 1530 C CA . SER A 1 208 ? -58.505 -40.896 -17.085 1.00 119.63 194 SER G CA 1
ATOM 1531 C C . SER A 1 208 ? -58.359 -39.357 -17.125 1.00 119.43 194 SER G C 1
ATOM 1532 O O . SER A 1 208 ? -57.241 -38.834 -17.158 1.00 118.98 194 SER G O 1
ATOM 1535 N N . VAL A 1 209 ? -59.486 -38.648 -17.082 1.00 116.01 195 VAL G N 1
ATOM 1536 C CA . VAL A 1 209 ? -59.472 -37.193 -16.993 1.00 113.68 195 VAL G CA 1
ATOM 1537 C C . VAL A 1 209 ? -58.810 -36.736 -15.683 1.00 112.90 195 VAL G C 1
ATOM 1538 O O . VAL A 1 209 ? -58.058 -35.759 -15.687 1.00 110.89 195 VAL G O 1
ATOM 1542 N N . VAL A 1 210 ? -59.094 -37.446 -14.579 1.00 111.98 196 VAL G N 1
ATOM 1543 C CA . VAL A 1 210 ? -58.477 -37.153 -13.295 1.00 111.16 196 VAL G CA 1
ATOM 1544 C C . VAL A 1 210 ? -56.962 -37.353 -13.376 1.00 117.15 196 VAL G C 1
ATOM 1545 O O . VAL A 1 210 ? -56.183 -36.510 -12.922 1.00 121.96 196 VAL G O 1
ATOM 1549 N N . LEU A 1 211 ? -56.553 -38.476 -13.961 1.00 118.45 197 LEU G N 1
ATOM 1550 C CA . LEU A 1 211 ? -55.145 -38.776 -14.148 1.00 119.64 197 LEU G CA 1
ATOM 1551 C C . LEU A 1 211 ? -54.444 -37.686 -14.964 1.00 123.29 197 LEU G C 1
ATOM 1552 O O . LEU A 1 211 ? -53.370 -37.208 -14.590 1.00 125.47 197 LEU G O 1
ATOM 1557 N N . LEU A 1 212 ? -55.069 -37.304 -16.070 1.00 122.80 198 LEU G N 1
ATOM 1558 C CA . LEU A 1 212 ? -54.535 -36.241 -16.911 1.00 128.44 198 LEU G CA 1
ATOM 1559 C C . LEU A 1 212 ? -54.441 -34.914 -16.155 1.00 130.09 198 LEU G C 1
ATOM 1560 O O . LEU A 1 212 ? -53.446 -34.185 -16.286 1.00 128.14 198 LEU G O 1
ATOM 1565 N N . THR A 1 213 ? -55.482 -34.613 -15.369 1.00 124.97 199 THR G N 1
ATOM 1566 C CA . THR A 1 213 ? -55.562 -33.356 -14.629 1.00 118.52 199 THR G CA 1
ATOM 1567 C C . THR A 1 213 ? -54.440 -33.260 -13.621 1.00 116.17 199 THR G C 1
ATOM 1568 O O . THR A 1 213 ? -53.767 -32.241 -13.533 1.00 114.42 199 THR G O 1
ATOM 1572 N N . GLU A 1 214 ? -54.241 -34.344 -12.879 1.00 118.15 200 GLU G N 1
ATOM 1573 C CA . GLU A 1 214 ? -53.129 -34.437 -11.942 1.00 121.72 200 GLU G CA 1
ATOM 1574 C C . GLU A 1 214 ? -51.827 -34.253 -12.666 1.00 126.73 200 GLU G C 1
ATOM 1575 O O . GLU A 1 214 ? -51.004 -33.418 -12.271 1.00 130.63 200 GLU G O 1
ATOM 1581 N N . MET A 1 215 ? -51.660 -35.019 -13.744 1.00 132.38 201 MET G N 1
ATOM 1582 C CA . MET A 1 215 ? -50.475 -34.936 -14.587 1.00 134.00 201 MET G CA 1
ATOM 1583 C C . MET A 1 215 ? -50.097 -33.512 -14.979 1.00 132.66 201 MET G C 1
ATOM 1584 O O . MET A 1 215 ? -48.981 -33.048 -14.712 1.00 131.55 201 MET G O 1
ATOM 1589 N N . CYS A 1 216 ? -51.039 -32.826 -15.610 1.00 133.30 202 CYS G N 1
ATOM 1590 C CA . CYS A 1 216 ? -50.817 -31.435 -16.038 1.00 140.05 202 CYS G CA 1
ATOM 1591 C C . CYS A 1 216 ? -50.488 -30.566 -14.843 1.00 136.88 202 CYS G C 1
ATOM 1592 O O . CYS A 1 216 ? -49.603 -29.707 -14.905 1.00 134.52 202 CYS G O 1
ATOM 1595 N N . GLU A 1 217 ? -51.205 -30.808 -13.750 1.00 138.64 203 GLU G N 1
ATOM 1596 C CA . GLU A 1 217 ? -51.022 -30.026 -12.548 1.00 137.85 203 GLU G CA 1
ATOM 1597 C C . GLU A 1 217 ? -49.641 -30.213 -11.939 1.00 137.46 203 GLU G C 1
ATOM 1598 O O . GLU A 1 217 ? -49.154 -29.344 -11.216 1.00 134.01 203 GLU G O 1
ATOM 1604 N N . ARG A 1 218 ? -48.993 -31.326 -12.289 1.00 139.12 204 ARG G N 1
ATOM 1605 C CA . ARG A 1 218 ? -47.638 -31.595 -11.821 1.00 142.33 204 ARG G CA 1
ATOM 1606 C C . ARG A 1 218 ? -46.570 -30.902 -12.651 1.00 146.87 204 ARG G C 1
ATOM 1607 O O . ARG A 1 218 ? -45.780 -30.159 -12.116 1.00 151.10 204 ARG G O 1
ATOM 1615 N N . SER A 1 219 ? -46.534 -31.164 -13.950 1.00 153.59 205 SER G N 1
ATOM 1616 C CA . SER A 1 219 ? -45.435 -30.690 -14.821 1.00 167.63 205 SER G CA 1
ATOM 1617 C C . SER A 1 219 ? -45.925 -29.974 -16.075 1.00 166.58 205 SER G C 1
ATOM 1618 O O . SER A 1 219 ? -46.847 -30.443 -16.746 1.00 171.02 205 SER G O 1
ATOM 1621 N N . PRO A 1 220 ? -45.287 -28.838 -16.397 1.00 165.06 206 PRO G N 1
ATOM 1622 C CA . PRO A 1 220 ? -45.677 -27.950 -17.497 1.00 169.01 206 PRO G CA 1
ATOM 1623 C C . PRO A 1 220 ? -45.539 -28.601 -18.866 1.00 175.69 206 PRO G C 1
ATOM 1624 O O . PRO A 1 220 ? -46.333 -28.317 -19.773 1.00 178.18 206 PRO G O 1
ATOM 1628 N N . ASP A 1 221 ? -44.533 -29.455 -19.020 1.00 181.18 207 ASP G N 1
ATOM 1629 C CA . ASP A 1 221 ? -44.316 -30.138 -20.294 1.00 185.15 207 ASP G CA 1
ATOM 1630 C C . ASP A 1 221 ? -45.484 -31.051 -20.594 1.00 180.90 207 ASP G C 1
ATOM 1631 O O . ASP A 1 221 ? -45.862 -31.220 -21.747 1.00 172.92 207 ASP G O 1
ATOM 1636 N N . MET A 1 222 ? -46.054 -31.621 -19.531 1.00 179.45 208 MET G N 1
ATOM 1637 C CA . MET A 1 222 ? -47.241 -32.454 -19.650 1.00 176.71 208 MET G CA 1
ATOM 1638 C C . MET A 1 222 ? -48.432 -31.621 -20.110 1.00 173.46 208 MET G C 1
ATOM 1639 O O . MET A 1 222 ? -49.244 -32.083 -20.912 1.00 179.32 208 MET G O 1
ATOM 1644 N N . LEU A 1 223 ? -48.521 -30.395 -19.608 1.00 164.61 209 LEU G N 1
ATOM 1645 C CA . LEU A 1 223 ? -49.525 -29.463 -20.075 1.00 162.29 209 LEU G CA 1
ATOM 1646 C C . LEU A 1 223 ? -49.378 -29.256 -21.575 1.00 166.27 209 LEU G C 1
ATOM 1647 O O . LEU A 1 223 ? -50.335 -29.419 -22.341 1.00 160.63 209 LEU G O 1
ATOM 1652 N N . ALA A 1 224 ? -48.157 -28.919 -21.980 1.00 170.89 210 ALA G N 1
ATOM 1653 C CA . ALA A 1 224 ? -47.830 -28.729 -23.381 1.00 181.50 210 ALA G CA 1
ATOM 1654 C C . ALA A 1 224 ? -48.255 -29.920 -24.221 1.00 188.03 210 ALA G C 1
ATOM 1655 O O . ALA A 1 224 ? -48.818 -29.756 -25.302 1.00 186.69 210 ALA G O 1
ATOM 1657 N N . HIS A 1 225 ? -47.997 -31.121 -23.710 1.00 186.54 211 HIS G N 1
ATOM 1658 C CA . HIS A 1 225 ? -48.307 -32.336 -24.435 1.00 192.17 211 HIS G CA 1
ATOM 1659 C C . HIS A 1 225 ? -49.803 -32.574 -24.576 1.00 189.27 211 HIS G C 1
ATOM 1660 O O . HIS A 1 225 ? -50.292 -32.861 -25.674 1.00 186.16 211 HIS G O 1
ATOM 1667 N N . PHE A 1 226 ? -50.527 -32.452 -23.463 1.00 182.47 212 PHE G N 1
ATOM 1668 C CA . PHE A 1 226 ? -51.928 -32.856 -23.428 1.00 172.09 212 PHE G CA 1
ATOM 1669 C C . PHE A 1 226 ? -52.910 -31.799 -23.908 1.00 160.77 212 PHE G C 1
ATOM 1670 O O . PHE A 1 226 ? -54.049 -32.122 -24.239 1.00 156.07 212 PHE G O 1
ATOM 1678 N N . ARG A 1 227 ? -52.473 -30.551 -23.975 1.00 152.45 213 ARG G N 1
ATOM 1679 C CA . ARG A 1 227 ? -53.345 -29.492 -24.456 1.00 148.52 213 ARG G CA 1
ATOM 1680 C C . ARG A 1 227 ? -53.623 -29.609 -25.944 1.00 155.00 213 ARG G C 1
ATOM 1681 O O . ARG A 1 227 ? -54.211 -28.719 -26.536 1.00 159.37 213 ARG G O 1
ATOM 1689 N N . LYS A 1 228 ? -53.193 -30.717 -26.539 1.00 159.91 214 LYS G N 1
ATOM 1690 C CA . LYS A 1 228 ? -53.438 -31.008 -27.941 1.00 166.93 214 LYS G CA 1
ATOM 1691 C C . LYS A 1 228 ? -54.814 -31.632 -28.129 1.00 164.53 214 LYS G C 1
ATOM 1692 O O . LYS A 1 228 ? -55.501 -31.378 -29.109 1.00 166.57 214 LYS G O 1
ATOM 1698 N N . LEU A 1 229 ? -55.212 -32.452 -27.174 1.00 163.35 215 LEU G N 1
ATOM 1699 C CA . LEU A 1 229 ? -56.487 -33.147 -27.249 1.00 165.67 215 LEU G CA 1
ATOM 1700 C C . LEU A 1 229 ? -57.636 -32.309 -26.689 1.00 162.59 215 LEU G C 1
ATOM 1701 O O . LEU A 1 229 ? -58.722 -32.822 -26.480 1.00 153.49 215 LEU G O 1
ATOM 1706 N N . VAL A 1 230 ? -57.385 -31.019 -26.469 1.00 161.04 216 VAL G N 1
ATOM 1707 C CA . VAL A 1 230 ? -58.427 -30.085 -26.052 1.00 152.90 216 VAL G CA 1
ATOM 1708 C C . VAL A 1 230 ? -59.685 -30.114 -26.948 1.00 155.99 216 VAL G C 1
ATOM 1709 O O . VAL A 1 230 ? -60.788 -30.238 -26.425 1.00 155.57 216 VAL G O 1
ATOM 1713 N N . PRO A 1 231 ? -59.533 -30.013 -28.289 1.00 150.34 217 PRO G N 1
ATOM 1714 C CA . PRO A 1 231 ? -60.745 -30.007 -29.113 1.00 154.73 217 PRO G CA 1
ATOM 1715 C C . PRO A 1 231 ? -61.532 -31.312 -28.996 1.00 165.75 217 PRO G C 1
ATOM 1716 O O . PRO A 1 231 ? -62.772 -31.291 -29.078 1.00 178.67 217 PRO G O 1
ATOM 1720 N N . GLN A 1 232 ? -60.831 -32.429 -28.801 1.00 167.70 218 GLN G N 1
ATOM 1721 C CA . GLN A 1 232 ? -61.490 -33.708 -28.586 1.00 165.92 218 GLN G CA 1
ATOM 1722 C C . GLN A 1 232 ? -62.397 -33.669 -27.354 1.00 162.98 218 GLN G C 1
ATOM 1723 O O . GLN A 1 232 ? -63.590 -33.926 -27.451 1.00 173.42 218 GLN G O 1
ATOM 1729 N N . LEU A 1 233 ? -61.823 -33.358 -26.199 1.00 157.58 219 LEU G N 1
ATOM 1730 C CA . LEU A 1 233 ? -62.589 -33.329 -24.951 1.00 149.82 219 LEU G CA 1
ATOM 1731 C C . LEU A 1 233 ? -63.649 -32.252 -24.992 1.00 146.31 219 LEU G C 1
ATOM 1732 O O . LEU A 1 233 ? -64.653 -32.333 -24.277 1.00 153.33 219 LEU G O 1
ATOM 1737 N N . VAL A 1 234 ? -63.418 -31.242 -25.823 1.00 139.81 220 VAL G N 1
ATOM 1738 C CA . VAL A 1 234 ? -64.399 -30.196 -26.047 1.00 136.68 220 VAL G CA 1
ATOM 1739 C C . VAL A 1 234 ? -65.600 -30.787 -26.771 1.00 141.23 220 VAL G C 1
ATOM 1740 O O . VAL A 1 234 ? -66.741 -30.475 -26.446 1.00 135.31 220 VAL G O 1
ATOM 1744 N N . ARG A 1 235 ? -65.324 -31.656 -27.742 1.00 150.92 221 ARG G N 1
ATOM 1745 C CA . ARG A 1 235 ? -66.368 -32.351 -28.489 1.00 152.86 221 ARG G CA 1
ATOM 1746 C C . ARG A 1 235 ? -67.110 -33.356 -27.577 1.00 146.61 221 ARG G C 1
ATOM 1747 O O . ARG A 1 235 ? -68.312 -33.528 -27.691 1.00 145.14 221 ARG G O 1
ATOM 1755 N N . ILE A 1 236 ? -66.382 -34.030 -26.701 1.00 139.27 222 ILE G N 1
ATOM 1756 C CA . ILE A 1 236 ? -66.977 -34.970 -25.782 1.00 143.12 222 ILE G CA 1
ATOM 1757 C C . ILE A 1 236 ? -67.923 -34.240 -24.814 1.00 148.08 222 ILE G C 1
ATOM 1758 O O . ILE A 1 236 ? -69.068 -34.658 -24.605 1.00 154.54 222 ILE G O 1
ATOM 1763 N N . LEU A 1 237 ? -67.423 -33.147 -24.237 1.00 146.17 223 LEU G N 1
ATOM 1764 C CA . LEU A 1 237 ? -68.210 -32.304 -23.365 1.00 138.89 223 LEU G CA 1
ATOM 1765 C C . LEU A 1 237 ? -69.464 -31.792 -24.083 1.00 139.84 223 LEU G C 1
ATOM 1766 O O . LEU A 1 237 ? -70.580 -31.876 -23.556 1.00 141.18 223 LEU G O 1
ATOM 1771 N N . LYS A 1 238 ? -69.260 -31.273 -25.289 1.00 151.85 224 LYS G N 1
ATOM 1772 C CA . LYS A 1 238 ? -70.348 -30.752 -26.102 1.00 158.92 224 LYS G CA 1
ATOM 1773 C C . LYS A 1 238 ? -71.381 -31.841 -26.394 1.00 161.39 224 LYS G C 1
ATOM 1774 O O . LYS A 1 238 ? -72.576 -31.569 -26.466 1.00 163.85 224 LYS G O 1
ATOM 1780 N N . ASN A 1 239 ? -70.909 -33.066 -26.569 1.00 159.98 225 ASN G N 1
ATOM 1781 C CA . ASN A 1 239 ? -71.786 -34.199 -26.772 1.00 160.52 225 ASN G CA 1
ATOM 1782 C C . ASN A 1 239 ? -72.615 -34.476 -25.550 1.00 150.81 225 ASN G C 1
ATOM 1783 O O . ASN A 1 239 ? -73.827 -34.670 -25.653 1.00 146.39 225 ASN G O 1
ATOM 1788 N N . LEU A 1 240 ? -71.954 -34.482 -24.390 1.00 146.60 226 LEU G N 1
ATOM 1789 C CA . LEU A 1 240 ? -72.636 -34.649 -23.103 1.00 142.64 226 LEU G CA 1
ATOM 1790 C C . LEU A 1 240 ? -73.756 -33.621 -22.941 1.00 145.47 226 LEU G C 1
ATOM 1791 O O . LEU A 1 240 ? -74.867 -33.962 -22.536 1.00 145.35 226 LEU G O 1
ATOM 1796 N N . ILE A 1 241 ? -73.446 -32.363 -23.235 1.00 149.53 227 ILE G N 1
ATOM 1797 C CA . ILE A 1 241 ? -74.417 -31.287 -23.132 1.00 152.12 227 ILE G CA 1
ATOM 1798 C C . ILE A 1 241 ? -75.569 -31.499 -24.123 1.00 158.40 227 ILE G C 1
ATOM 1799 O O . ILE A 1 241 ? -76.724 -31.343 -23.760 1.00 152.42 227 ILE G O 1
ATOM 1804 N N . MET A 1 242 ? -75.239 -31.852 -25.366 1.00 164.76 228 MET G N 1
ATOM 1805 C CA . MET A 1 242 ? -76.232 -32.107 -26.410 1.00 169.18 228 MET G CA 1
ATOM 1806 C C . MET A 1 242 ? -76.762 -33.536 -26.388 1.00 172.69 228 MET G C 1
ATOM 1807 O O . MET A 1 242 ? -77.545 -33.932 -27.258 1.00 169.59 228 MET G O 1
ATOM 1812 N N . SER A 1 243 ? -76.335 -34.310 -25.393 1.00 180.55 229 SER G N 1
ATOM 1813 C CA . SER A 1 243 ? -76.806 -35.676 -25.244 1.00 183.91 229 SER G CA 1
ATOM 1814 C C . SER A 1 243 ? -78.299 -35.720 -24.914 1.00 184.76 229 SER G C 1
ATOM 1815 O O . SER A 1 243 ? -78.858 -34.780 -24.352 1.00 184.74 229 SER G O 1
ATOM 1818 N N . GLY A 1 244 ? -78.942 -36.824 -25.256 1.00 182.94 230 GLY G N 1
ATOM 1819 C CA . GLY A 1 244 ? -80.333 -37.040 -24.869 1.00 174.11 230 GLY G CA 1
ATOM 1820 C C . GLY A 1 244 ? -80.440 -37.527 -23.424 1.00 167.86 230 GLY G C 1
ATOM 1821 O O . GLY A 1 244 ? -79.450 -37.602 -22.681 1.00 160.85 230 GLY G O 1
ATOM 1822 N N . TYR A 1 245 ? -81.641 -37.889 -23.016 1.00 166.90 231 TYR G N 1
ATOM 1823 C CA . TYR A 1 245 ? -81.832 -38.517 -21.712 1.00 165.95 231 TYR G CA 1
ATOM 1824 C C . TYR A 1 245 ? -81.279 -39.947 -21.689 1.00 163.11 231 TYR G C 1
ATOM 1825 O O . TYR A 1 245 ? -81.830 -40.826 -22.350 1.00 174.48 231 TYR G O 1
ATOM 1834 N N . SER A 1 246 ? -80.202 -40.169 -20.942 1.00 152.52 232 SER G N 1
ATOM 1835 C CA . SER A 1 246 ? -79.689 -41.515 -20.743 1.00 148.87 232 SER G CA 1
ATOM 1836 C C . SER A 1 246 ? -79.954 -41.970 -19.328 1.00 146.96 232 SER G C 1
ATOM 1837 O O . SER A 1 246 ? -79.486 -41.327 -18.399 1.00 148.52 232 SER G O 1
ATOM 1840 N N . PRO A 1 247 ? -80.709 -43.065 -19.153 1.00 151.79 233 PRO G N 1
ATOM 1841 C CA . PRO A 1 247 ? -81.033 -43.561 -17.802 1.00 158.55 233 PRO G CA 1
ATOM 1842 C C . PRO A 1 247 ? -79.783 -44.068 -17.075 1.00 163.87 233 PRO G C 1
ATOM 1843 O O . PRO A 1 247 ? -79.781 -45.149 -16.510 1.00 163.56 233 PRO G O 1
ATOM 1847 N N . GLU A 1 248 ? -78.741 -43.249 -17.091 1.00 163.02 234 GLU G N 1
ATOM 1848 C CA . GLU A 1 248 ? -77.418 -43.577 -16.598 1.00 151.51 234 GLU G CA 1
ATOM 1849 C C . GLU A 1 248 ? -76.611 -42.302 -16.792 1.00 149.13 234 GLU G C 1
ATOM 1850 O O . GLU A 1 248 ? -76.747 -41.631 -17.821 1.00 159.45 234 GLU G O 1
ATOM 1856 N N . HIS A 1 249 ? -75.775 -41.961 -15.820 1.00 141.07 235 HIS G N 1
ATOM 1857 C CA . HIS A 1 249 ? -75.002 -40.721 -15.827 1.00 144.95 235 HIS G CA 1
ATOM 1858 C C . HIS A 1 249 ? -75.881 -39.454 -15.693 1.00 144.04 235 HIS G C 1
ATOM 1859 O O . HIS A 1 249 ? -75.368 -38.369 -15.480 1.00 145.51 235 HIS G O 1
ATOM 1866 N N . ASP A 1 250 ? -77.198 -39.600 -15.826 1.00 137.25 236 ASP G N 1
ATOM 1867 C CA . ASP A 1 250 ? -78.099 -38.459 -15.756 1.00 130.71 236 ASP G CA 1
ATOM 1868 C C . ASP A 1 250 ? -78.574 -38.177 -14.368 1.00 120.59 236 ASP G C 1
ATOM 1869 O O . ASP A 1 250 ? -78.967 -39.080 -13.643 1.00 120.45 236 ASP G O 1
ATOM 1874 N N . VAL A 1 251 ? -78.534 -36.906 -13.986 1.00 117.89 237 VAL G N 1
ATOM 1875 C CA . VAL A 1 251 ? -79.030 -36.480 -12.679 1.00 112.63 237 VAL G CA 1
ATOM 1876 C C . VAL A 1 251 ? -79.928 -35.245 -12.857 1.00 119.69 237 VAL G C 1
ATOM 1877 O O . VAL A 1 251 ? -79.465 -34.125 -13.117 1.00 116.69 237 VAL G O 1
ATOM 1881 N N . SER A 1 252 ? -81.232 -35.484 -12.752 1.00 123.08 238 SER G N 1
ATOM 1882 C CA . SER A 1 252 ? -82.259 -34.438 -12.889 1.00 119.12 238 SER G CA 1
ATOM 1883 C C . SER A 1 252 ? -82.242 -33.706 -14.201 1.00 119.36 238 SER G C 1
ATOM 1884 O O . SER A 1 252 ? -82.782 -32.637 -14.284 1.00 124.32 238 SER G O 1
ATOM 1887 N N . GLY A 1 253 ? -81.662 -34.278 -15.237 1.00 123.28 239 GLY G N 1
ATOM 1888 C CA . GLY A 1 253 ? -81.685 -33.644 -16.561 1.00 133.95 239 GLY G CA 1
ATOM 1889 C C . GLY A 1 253 ? -80.322 -33.267 -17.117 1.00 137.59 239 GLY G C 1
ATOM 1890 O O . GLY A 1 253 ? -80.232 -32.656 -18.189 1.00 142.49 239 GLY G O 1
ATOM 1891 N N . ILE A 1 254 ? -79.261 -33.634 -16.399 1.00 132.99 240 ILE G N 1
ATOM 1892 C CA . ILE A 1 254 ? -77.901 -33.383 -16.867 1.00 129.63 240 ILE G CA 1
ATOM 1893 C C . ILE A 1 254 ? -77.125 -34.692 -16.845 1.00 132.13 240 ILE G C 1
ATOM 1894 O O . ILE A 1 254 ? -77.179 -35.428 -15.858 1.00 141.19 240 ILE G O 1
ATOM 1899 N N . SER A 1 255 ? -76.384 -34.977 -17.909 1.00 138.13 241 SER G N 1
ATOM 1900 C CA . SER A 1 255 ? -75.667 -36.250 -18.027 1.00 138.29 241 SER G CA 1
ATOM 1901 C C . SER A 1 255 ? -74.206 -36.153 -17.579 1.00 135.63 241 SER G C 1
ATOM 1902 O O . SER A 1 255 ? -73.416 -35.367 -18.129 1.00 133.02 241 SER G O 1
ATOM 1905 N N . ASP A 1 256 ? -73.866 -36.972 -16.593 1.00 133.37 242 ASP G N 1
ATOM 1906 C CA . ASP A 1 256 ? -72.509 -37.083 -16.059 1.00 136.42 242 ASP G CA 1
ATOM 1907 C C . ASP A 1 256 ? -71.873 -35.751 -15.677 1.00 128.23 242 ASP G C 1
ATOM 1908 O O . ASP A 1 256 ? -70.905 -35.329 -16.306 1.00 122.28 242 ASP G O 1
ATOM 1913 N N . PRO A 1 257 ? -72.407 -35.104 -14.628 1.00 120.12 243 PRO G N 1
ATOM 1914 C CA . PRO A 1 257 ? -71.908 -33.793 -14.230 1.00 116.17 243 PRO G CA 1
ATOM 1915 C C . PRO A 1 257 ? -70.540 -33.893 -13.572 1.00 113.13 243 PRO G C 1
ATOM 1916 O O . PRO A 1 257 ? -69.800 -32.906 -13.556 1.00 108.29 243 PRO G O 1
ATOM 1920 N N . PHE A 1 258 ? -70.227 -35.076 -13.026 1.00 108.96 244 PHE G N 1
ATOM 1921 C CA . PHE A 1 258 ? -68.914 -35.319 -12.492 1.00 108.27 244 PHE G CA 1
ATOM 1922 C C . PHE A 1 258 ? -67.895 -35.216 -13.612 1.00 110.17 244 PHE G C 1
ATOM 1923 O O . PHE A 1 258 ? -66.886 -34.516 -13.494 1.00 113.16 244 PHE G O 1
ATOM 1931 N N . LEU A 1 259 ? -68.187 -35.919 -14.699 1.00 108.03 245 LEU G N 1
ATOM 1932 C CA . LEU A 1 259 ? -67.350 -35.892 -15.862 1.00 110.72 245 LEU G CA 1
ATOM 1933 C C . LEU A 1 259 ? -67.230 -34.483 -16.436 1.00 114.54 245 LEU G C 1
ATOM 1934 O O . LEU A 1 259 ? -66.129 -34.042 -16.782 1.00 119.58 245 LEU G O 1
ATOM 1939 N N . GLN A 1 260 ? -68.357 -33.781 -16.519 1.00 113.73 246 GLN G N 1
ATOM 1940 C CA . GLN A 1 260 ? -68.379 -32.412 -17.049 1.00 117.41 246 GLN G CA 1
ATOM 1941 C C . GLN A 1 260 ? -67.481 -31.495 -16.235 1.00 117.87 246 GLN G C 1
ATOM 1942 O O . GLN A 1 260 ? -66.642 -30.791 -16.783 1.00 117.75 246 GLN G O 1
ATOM 1948 N N . VAL A 1 261 ? -67.667 -31.535 -14.911 1.00 118.82 247 VAL G N 1
ATOM 1949 C CA . VAL A 1 261 ? -66.889 -30.713 -13.988 1.00 116.37 247 VAL G CA 1
ATOM 1950 C C . VAL A 1 261 ? -65.400 -31.025 -14.060 1.00 115.36 247 VAL G C 1
ATOM 1951 O O . VAL A 1 261 ? -64.552 -30.126 -14.063 1.00 116.81 247 VAL G O 1
ATOM 1955 N N . ARG A 1 262 ? -65.097 -32.305 -14.141 1.00 114.15 248 ARG G N 1
ATOM 1956 C CA . ARG A 1 262 ? -63.716 -32.743 -14.289 1.00 117.86 248 ARG G CA 1
ATOM 1957 C C . ARG A 1 262 ? -63.089 -32.234 -15.575 1.00 124.13 248 ARG G C 1
ATOM 1958 O O . ARG A 1 262 ? -61.918 -31.803 -15.587 1.00 133.80 248 ARG G O 1
ATOM 1966 N N . ILE A 1 263 ? -63.878 -32.279 -16.648 1.00 123.51 249 ILE G N 1
ATOM 1967 C CA . ILE A 1 263 ? -63.440 -31.793 -17.938 1.00 128.36 249 ILE G CA 1
ATOM 1968 C C . ILE A 1 263 ? -63.199 -30.286 -17.899 1.00 129.89 249 ILE G C 1
ATOM 1969 O O . ILE A 1 263 ? -62.216 -29.791 -18.466 1.00 136.81 249 ILE G O 1
ATOM 1974 N N . LEU A 1 264 ? -64.096 -29.558 -17.232 1.00 125.60 250 LEU G N 1
ATOM 1975 C CA . LEU A 1 264 ? -63.991 -28.102 -17.154 1.00 125.21 250 LEU G CA 1
ATOM 1976 C C . LEU A 1 264 ? -62.816 -27.665 -16.307 1.00 126.77 250 LEU G C 1
ATOM 1977 O O . LEU A 1 264 ? -62.196 -26.628 -16.589 1.00 130.20 250 LEU G O 1
ATOM 1982 N N . ARG A 1 265 ? -62.518 -28.467 -15.279 1.00 121.52 251 ARG G N 1
ATOM 1983 C CA . ARG A 1 265 ? -61.366 -28.229 -14.443 1.00 119.97 251 ARG G CA 1
ATOM 1984 C C . ARG A 1 265 ? -60.078 -28.449 -15.255 1.00 121.37 251 ARG G C 1
ATOM 1985 O O . ARG A 1 265 ? -59.137 -27.645 -15.213 1.00 120.33 251 ARG G O 1
ATOM 1993 N N . LEU A 1 266 ? -60.072 -29.547 -16.007 1.00 121.73 252 LEU G N 1
ATOM 1994 C CA . LEU A 1 266 ? -58.974 -29.847 -16.900 1.00 122.72 252 LEU G CA 1
ATOM 1995 C C . LEU A 1 266 ? -58.770 -28.719 -17.914 1.00 129.21 252 LEU G C 1
ATOM 1996 O O . LEU A 1 266 ? -57.638 -28.377 -18.267 1.00 133.14 252 LEU G O 1
ATOM 2001 N N . LEU A 1 267 ? -59.881 -28.149 -18.379 1.00 131.12 253 LEU G N 1
ATOM 2002 C CA . LEU A 1 267 ? -59.827 -27.071 -19.354 1.00 129.74 253 LEU G CA 1
ATOM 2003 C C . LEU A 1 267 ? -59.228 -25.830 -18.719 1.00 132.03 253 LEU G C 1
ATOM 2004 O O . LEU A 1 267 ? -58.385 -25.162 -19.329 1.00 137.35 253 LEU G O 1
ATOM 2009 N N . ARG A 1 268 ? -59.684 -25.538 -17.492 1.00 129.42 254 ARG G N 1
ATOM 2010 C CA . ARG A 1 268 ? -59.173 -24.416 -16.735 1.00 128.70 254 ARG G CA 1
ATOM 2011 C C . ARG A 1 268 ? -57.670 -24.524 -16.565 1.00 128.61 254 ARG G C 1
ATOM 2012 O O . ARG A 1 268 ? -56.954 -23.535 -16.645 1.00 132.12 254 ARG G O 1
ATOM 2020 N N . ILE A 1 269 ? -57.181 -25.727 -16.332 1.00 128.65 255 ILE G N 1
ATOM 2021 C CA . ILE A 1 269 ? -55.739 -25.898 -16.213 1.00 129.52 255 ILE G CA 1
ATOM 2022 C C . ILE A 1 269 ? -55.082 -25.969 -17.584 1.00 130.68 255 ILE G C 1
ATOM 2023 O O . ILE A 1 269 ? -53.942 -25.565 -17.736 1.00 134.73 255 ILE G O 1
ATOM 2028 N N . LEU A 1 270 ? -55.806 -26.465 -18.586 1.00 130.96 256 LEU G N 1
ATOM 2029 C CA . LEU A 1 270 ? -55.297 -26.479 -19.970 1.00 131.80 256 LEU G CA 1
ATOM 2030 C C . LEU A 1 270 ? -55.592 -25.167 -20.675 1.00 136.01 256 LEU G C 1
ATOM 2031 O O . LEU A 1 270 ? -56.483 -25.072 -21.521 1.00 135.16 256 LEU G O 1
ATOM 2036 N N . GLY A 1 271 ? -54.823 -24.148 -20.337 1.00 141.64 257 GLY G N 1
ATOM 2037 C CA . GLY A 1 271 ? -55.041 -22.828 -20.903 1.00 144.39 257 GLY G CA 1
ATOM 2038 C C . GLY A 1 271 ? -54.968 -21.788 -19.827 1.00 144.40 257 GLY G C 1
ATOM 2039 O O . GLY A 1 271 ? -55.647 -20.778 -19.933 1.00 150.20 257 GLY G O 1
ATOM 2040 N N . ARG A 1 272 ? -54.154 -22.042 -18.803 1.00 143.09 258 ARG G N 1
ATOM 2041 C CA . ARG A 1 272 ? -53.917 -21.090 -17.731 1.00 153.91 258 ARG G CA 1
ATOM 2042 C C . ARG A 1 272 ? -53.420 -19.780 -18.291 1.00 159.67 258 ARG G C 1
ATOM 2043 O O . ARG A 1 272 ? -53.906 -18.722 -17.959 1.00 165.89 258 ARG G O 1
ATOM 2051 N N . ASN A 1 273 ? -52.428 -19.874 -19.155 1.00 164.59 259 ASN G N 1
ATOM 2052 C CA . ASN A 1 273 ? -51.882 -18.721 -19.894 1.00 156.69 259 ASN G CA 1
ATOM 2053 C C . ASN A 1 273 ? -51.602 -19.182 -21.313 1.00 149.93 259 ASN G C 1
ATOM 2054 O O . ASN A 1 273 ? -50.446 -19.346 -21.734 1.00 146.42 259 ASN G O 1
ATOM 2059 N N . ASP A 1 274 ? -52.690 -19.453 -22.022 1.00 149.70 260 ASP G N 1
ATOM 2060 C CA . ASP A 1 274 ? -52.660 -19.815 -23.428 1.00 158.90 260 ASP G CA 1
ATOM 2061 C C . ASP A 1 274 ? -53.896 -19.196 -24.078 1.00 164.20 260 ASP G C 1
ATOM 2062 O O . ASP A 1 274 ? -54.867 -18.913 -23.366 1.00 168.21 260 ASP G O 1
ATOM 2067 N N . ASP A 1 275 ? -53.880 -18.990 -25.402 1.00 160.86 261 ASP G N 1
ATOM 2068 C CA . ASP A 1 275 ? -55.007 -18.323 -26.049 1.00 158.29 261 ASP G CA 1
ATOM 2069 C C . ASP A 1 275 ? -55.810 -19.160 -27.062 1.00 155.63 261 ASP G C 1
ATOM 2070 O O . ASP A 1 275 ? -57.011 -18.926 -27.275 1.00 150.35 261 ASP G O 1
ATOM 2075 N N . ASP A 1 276 ? -55.143 -20.121 -27.675 1.00 158.57 262 ASP G N 1
ATOM 2076 C CA . ASP A 1 276 ? -55.753 -20.957 -28.687 1.00 169.17 262 ASP G CA 1
ATOM 2077 C C . ASP A 1 276 ? -56.786 -21.907 -28.086 1.00 165.48 262 ASP G C 1
ATOM 2078 O O . ASP A 1 276 ? -58.000 -21.879 -28.392 1.00 169.33 262 ASP G O 1
ATOM 2083 N N . SER A 1 277 ? -56.277 -22.762 -27.221 1.00 160.32 263 SER G N 1
ATOM 2084 C CA . SER A 1 277 ? -57.096 -23.584 -26.359 1.00 152.42 263 SER G CA 1
ATOM 2085 C C . SER A 1 277 ? -58.178 -22.717 -25.754 1.00 146.77 263 SER G C 1
ATOM 2086 O O . SER A 1 277 ? -59.356 -23.064 -25.761 1.00 145.93 263 SER G O 1
ATOM 2089 N N . SER A 1 278 ? -57.758 -21.570 -25.241 1.00 142.87 264 SER G N 1
ATOM 2090 C CA . SER A 1 278 ? -58.662 -20.605 -24.670 1.00 142.64 264 SER G CA 1
ATOM 2091 C C . SER A 1 278 ? -59.769 -20.222 -25.632 1.00 146.76 264 SER G C 1
ATOM 2092 O O . SER A 1 278 ? -60.866 -19.937 -25.189 1.00 146.11 264 SER G O 1
ATOM 2095 N N . GLU A 1 279 ? -59.484 -20.206 -26.939 1.00 155.37 265 GLU G N 1
ATOM 2096 C CA . GLU A 1 279 ? -60.478 -19.825 -27.949 1.00 155.67 265 GLU G CA 1
ATOM 2097 C C . GLU A 1 279 ? -61.519 -20.928 -28.189 1.00 159.41 265 GLU G C 1
ATOM 2098 O O . GLU A 1 279 ? -62.740 -20.672 -28.170 1.00 167.77 265 GLU G O 1
ATOM 2104 N N . ALA A 1 280 ? -61.040 -22.149 -28.408 1.00 153.03 266 ALA G N 1
ATOM 2105 C CA . ALA A 1 280 ? -61.950 -23.278 -28.603 1.00 152.51 266 ALA G CA 1
ATOM 2106 C C . ALA A 1 280 ? -62.856 -23.454 -27.365 1.00 151.72 266 ALA G C 1
ATOM 2107 O O . ALA A 1 280 ? -64.119 -23.523 -27.424 1.00 148.58 266 ALA G O 1
ATOM 2109 N N . MET A 1 281 ? -62.188 -23.490 -26.230 1.00 155.45 267 MET G N 1
ATOM 2110 C CA . MET A 1 281 ? -62.905 -23.621 -24.977 1.00 165.66 267 MET G CA 1
ATOM 2111 C C . MET A 1 281 ? -63.740 -22.369 -24.727 1.00 170.65 267 MET G C 1
ATOM 2112 O O . MET A 1 281 ? -64.705 -22.439 -23.985 1.00 175.60 267 MET G O 1
ATOM 2117 N N . ASN A 1 282 ? -63.373 -21.235 -25.333 1.00 174.26 268 ASN G N 1
ATOM 2118 C CA . ASN A 1 282 ? -64.233 -20.046 -25.255 1.00 182.87 268 ASN G CA 1
ATOM 2119 C C . ASN A 1 282 ? -65.576 -20.348 -25.868 1.00 180.23 268 ASN G C 1
ATOM 2120 O O . ASN A 1 282 ? -66.623 -20.044 -25.285 1.00 178.92 268 ASN G O 1
ATOM 2125 N N . ASP A 1 283 ? -65.531 -20.955 -27.047 1.00 181.76 269 ASP G N 1
ATOM 2126 C CA . ASP A 1 283 ? -66.755 -21.338 -27.725 1.00 179.09 269 ASP G CA 1
ATOM 2127 C C . ASP A 1 283 ? -67.636 -22.228 -26.857 1.00 170.39 269 ASP G C 1
ATOM 2128 O O . ASP A 1 283 ? -68.801 -21.891 -26.565 1.00 166.84 269 ASP G O 1
ATOM 2133 N N . ILE A 1 284 ? -67.085 -23.344 -26.399 1.00 171.96 270 ILE G N 1
ATOM 2134 C CA . ILE A 1 284 ? -67.937 -24.240 -25.558 1.00 171.64 270 ILE G CA 1
ATOM 2135 C C . ILE A 1 284 ? -68.344 -23.688 -24.196 1.00 163.23 270 ILE G C 1
ATOM 2136 O O . ILE A 1 284 ? -69.479 -23.886 -23.780 1.00 162.00 270 ILE G O 1
ATOM 2141 N N . LEU A 1 285 ? -67.426 -23.004 -23.516 1.00 159.95 271 LEU G N 1
ATOM 2142 C CA . LEU A 1 285 ? -67.721 -22.386 -22.234 1.00 153.04 271 LEU G CA 1
ATOM 2143 C C . LEU A 1 285 ? -68.863 -21.401 -22.386 1.00 154.30 271 LEU G C 1
ATOM 2144 O O . LEU A 1 285 ? -69.731 -21.314 -21.512 1.00 159.32 271 LEU G O 1
ATOM 2149 N N . ALA A 1 286 ? -68.861 -20.678 -23.502 1.00 147.99 272 ALA G N 1
ATOM 2150 C CA . ALA A 1 286 ? -69.971 -19.814 -23.829 1.00 144.33 272 ALA G CA 1
ATOM 2151 C C . ALA A 1 286 ? -71.252 -20.630 -23.917 1.00 142.94 272 ALA G C 1
ATOM 2152 O O . ALA A 1 286 ? -72.254 -20.331 -23.219 1.00 138.62 272 ALA G O 1
ATOM 2154 N N . GLN A 1 287 ? -71.211 -21.662 -24.769 1.00 148.34 273 GLN G N 1
ATOM 2155 C CA . GLN A 1 287 ? -72.363 -22.543 -24.955 1.00 147.49 273 GLN G CA 1
ATOM 2156 C C . GLN A 1 287 ? -72.976 -22.977 -23.635 1.00 147.59 273 GLN G C 1
ATOM 2157 O O . GLN A 1 287 ? -74.166 -22.808 -23.437 1.00 148.56 273 GLN G O 1
ATOM 2163 N N . VAL A 1 288 ? -72.171 -23.549 -22.744 1.00 157.50 274 VAL G N 1
ATOM 2164 C CA . VAL A 1 288 ? -72.682 -24.124 -21.497 1.00 151.17 274 VAL G CA 1
ATOM 2165 C C . VAL A 1 288 ? -73.108 -23.062 -20.492 1.00 149.22 274 VAL G C 1
ATOM 2166 O O . VAL A 1 288 ? -74.157 -23.212 -19.835 1.00 148.12 274 VAL G O 1
ATOM 2170 N N . ALA A 1 289 ? -72.315 -21.995 -20.382 1.00 145.83 275 ALA G N 1
ATOM 2171 C CA . ALA A 1 289 ? -72.657 -20.897 -19.500 1.00 143.75 275 ALA G CA 1
ATOM 2172 C C . ALA A 1 289 ? -74.004 -20.290 -19.869 1.00 146.23 275 ALA G C 1
ATOM 2173 O O . ALA A 1 289 ? -74.683 -19.705 -19.034 1.00 152.02 275 ALA G O 1
ATOM 2175 N N . THR A 1 290 ? -74.376 -20.431 -21.133 1.00 159.69 276 THR G N 1
ATOM 2176 C CA . THR A 1 290 ? -75.677 -19.965 -21.602 1.00 159.14 276 THR G CA 1
ATOM 2177 C C . THR A 1 290 ? -76.787 -21.032 -21.508 1.00 161.30 276 THR G C 1
ATOM 2178 O O . THR A 1 290 ? -77.930 -20.727 -21.223 1.00 157.56 276 THR G O 1
ATOM 2182 N N . ASN A 1 291 ? -76.430 -22.286 -21.742 1.00 166.54 277 ASN G N 1
ATOM 2183 C CA . ASN A 1 291 ? -77.404 -23.354 -21.987 1.00 168.11 277 ASN G CA 1
ATOM 2184 C C . ASN A 1 291 ? -77.799 -24.193 -20.781 1.00 164.60 277 ASN G C 1
ATOM 2185 O O . ASN A 1 291 ? -78.904 -24.737 -20.743 1.00 161.54 277 ASN G O 1
ATOM 2190 N N . THR A 1 292 ? -76.898 -24.336 -19.812 1.00 169.75 278 THR G N 1
ATOM 2191 C CA . THR A 1 292 ? -77.175 -25.196 -18.665 1.00 166.97 278 THR G CA 1
ATOM 2192 C C . THR A 1 292 ? -78.330 -24.669 -17.793 1.00 169.65 278 THR G C 1
ATOM 2193 O O . THR A 1 292 ? -78.556 -23.463 -17.722 1.00 179.51 278 THR G O 1
ATOM 2197 N N . GLU A 1 293 ? -79.056 -25.579 -17.151 1.00 166.27 279 GLU G N 1
ATOM 2198 C CA . GLU A 1 293 ? -80.230 -25.216 -16.357 1.00 159.88 279 GLU G CA 1
ATOM 2199 C C . GLU A 1 293 ? -79.848 -25.040 -14.883 1.00 158.74 279 GLU G C 1
ATOM 2200 O O . GLU A 1 293 ? -79.355 -25.975 -14.239 1.00 158.82 279 GLU G O 1
ATOM 2206 N N . THR A 1 294 ? -80.076 -23.841 -14.362 1.00 152.09 280 THR G N 1
ATOM 2207 C CA . THR A 1 294 ? -79.671 -23.517 -12.999 1.00 138.99 280 THR G CA 1
ATOM 2208 C C . THR A 1 294 ? -80.814 -23.639 -12.009 1.00 133.99 280 THR G C 1
ATOM 2209 O O . THR A 1 294 ? -80.866 -22.890 -11.025 1.00 129.43 280 THR G O 1
ATOM 2213 N N . SER A 1 295 ? -81.738 -24.561 -12.283 1.00 128.61 281 SER G N 1
ATOM 2214 C CA . SER A 1 295 ? -82.869 -24.770 -11.389 1.00 123.47 281 SER G CA 1
ATOM 2215 C C . SER A 1 295 ? -82.449 -25.662 -10.182 1.00 118.52 281 SER G C 1
ATOM 2216 O O . SER A 1 295 ? -82.907 -25.487 -9.076 1.00 113.09 281 SER G O 1
ATOM 2219 N N . LYS A 1 296 ? -81.562 -26.609 -10.449 1.00 115.77 282 LYS G N 1
ATOM 2220 C CA . LYS A 1 296 ? -81.095 -27.553 -9.488 1.00 107.88 282 LYS G CA 1
ATOM 2221 C C . LYS A 1 296 ? -79.646 -27.376 -9.105 1.00 106.93 282 LYS G C 1
ATOM 2222 O O . LYS A 1 296 ? -78.971 -26.509 -9.656 1.00 109.20 282 LYS G O 1
ATOM 2228 N N . ASN A 1 297 ? -79.166 -28.207 -8.165 1.00 102.68 283 ASN G N 1
ATOM 2229 C CA . ASN A 1 297 ? -77.798 -28.079 -7.695 1.00 100.41 283 ASN G CA 1
ATOM 2230 C C . ASN A 1 297 ? -76.772 -28.457 -8.765 1.00 106.52 283 ASN G C 1
ATOM 2231 O O . ASN A 1 297 ? -75.687 -27.843 -8.868 1.00 105.71 283 ASN G O 1
ATOM 2236 N N . VAL A 1 298 ? -77.131 -29.470 -9.553 1.00 111.80 284 VAL G N 1
ATOM 2237 C CA . VAL A 1 298 ? -76.273 -30.002 -10.602 1.00 113.61 284 VAL G CA 1
ATOM 2238 C C . VAL A 1 298 ? -75.799 -28.908 -11.565 1.00 120.25 284 VAL G C 1
ATOM 2239 O O . VAL A 1 298 ? -74.587 -28.672 -11.739 1.00 123.46 284 VAL G O 1
ATOM 2243 N N . GLY A 1 299 ? -76.780 -28.250 -12.182 1.00 121.67 285 GLY G N 1
ATOM 2244 C CA . GLY A 1 299 ? -76.513 -27.204 -13.144 1.00 134.79 285 GLY G CA 1
ATOM 2245 C C . GLY A 1 299 ? -75.639 -26.114 -12.580 1.00 131.61 285 GLY G C 1
ATOM 2246 O O . GLY A 1 299 ? -74.717 -25.620 -13.244 1.00 141.92 285 GLY G O 1
ATOM 2247 N N . ASN A 1 300 ? -75.942 -25.734 -11.342 1.00 122.83 286 ASN G N 1
ATOM 2248 C CA . ASN A 1 300 ? -75.196 -24.682 -10.678 1.00 120.74 286 ASN G CA 1
ATOM 2249 C C . ASN A 1 300 ? -73.772 -25.090 -10.378 1.00 116.87 286 ASN G C 1
ATOM 2250 O O . ASN A 1 300 ? -72.887 -24.236 -10.282 1.00 110.81 286 ASN G O 1
ATOM 2255 N N . ALA A 1 301 ? -73.563 -26.398 -10.217 1.00 121.24 287 ALA G N 1
ATOM 2256 C CA . ALA A 1 301 ? -72.226 -26.921 -9.998 1.00 122.29 287 ALA G CA 1
ATOM 2257 C C . ALA A 1 301 ? -71.421 -26.824 -11.295 1.00 128.17 287 ALA G C 1
ATOM 2258 O O . ALA A 1 301 ? -70.282 -26.325 -11.303 1.00 130.11 287 ALA G O 1
ATOM 2260 N N . ILE A 1 302 ? -72.028 -27.319 -12.379 1.00 129.02 288 ILE G N 1
ATOM 2261 C CA . ILE A 1 302 ? -71.439 -27.223 -13.700 1.00 125.38 288 ILE G CA 1
ATOM 2262 C C . ILE A 1 302 ? -71.047 -25.771 -14.008 1.00 122.39 288 ILE G C 1
ATOM 2263 O O . ILE A 1 302 ? -69.950 -25.482 -14.472 1.00 121.75 288 ILE G O 1
ATOM 2268 N N . LEU A 1 303 ? -71.971 -24.870 -13.723 1.00 122.49 289 LEU G N 1
ATOM 2269 C CA . LEU A 1 303 ? -71.775 -23.453 -13.983 1.00 122.83 289 LEU G CA 1
ATOM 2270 C C . LEU A 1 303 ? -70.727 -22.845 -13.037 1.00 118.00 289 LEU G C 1
ATOM 2271 O O . LEU A 1 303 ? -70.030 -21.904 -13.408 1.00 119.48 289 LEU G O 1
ATOM 2276 N N . TYR A 1 304 ? -70.640 -23.393 -11.825 1.00 111.14 290 TYR G N 1
ATOM 2277 C CA . TYR A 1 304 ? -69.648 -22.968 -10.856 1.00 109.91 290 TYR G CA 1
ATOM 2278 C C . TYR A 1 304 ? -68.262 -23.231 -11.437 1.00 111.60 290 TYR G C 1
ATOM 2279 O O . TYR A 1 304 ? -67.454 -22.314 -11.595 1.00 110.73 290 TYR G O 1
ATOM 2288 N N . GLU A 1 305 ? -67.999 -24.489 -11.774 1.00 114.46 291 GLU G N 1
ATOM 2289 C CA . GLU A 1 305 ? -66.697 -24.848 -12.313 1.00 120.76 291 GLU G CA 1
ATOM 2290 C C . GLU A 1 305 ? -66.431 -24.157 -13.659 1.00 126.45 291 GLU G C 1
ATOM 2291 O O . GLU A 1 305 ? -65.292 -23.779 -13.962 1.00 130.84 291 GLU G O 1
ATOM 2297 N N . THR A 1 306 ? -67.485 -23.994 -14.451 1.00 124.76 292 THR G N 1
ATOM 2298 C CA . THR A 1 306 ? -67.397 -23.285 -15.730 1.00 123.80 292 THR G CA 1
ATOM 2299 C C . THR A 1 306 ? -66.874 -21.873 -15.525 1.00 119.72 292 THR G C 1
ATOM 2300 O O . THR A 1 306 ? -65.902 -21.464 -16.148 1.00 119.16 292 THR G O 1
ATOM 2304 N N . VAL A 1 307 ? -67.541 -21.150 -14.637 1.00 117.15 293 VAL G N 1
ATOM 2305 C CA . VAL A 1 307 ? -67.157 -19.803 -14.302 1.00 119.45 293 VAL G CA 1
ATOM 2306 C C . VAL A 1 307 ? -65.732 -19.737 -13.802 1.00 117.75 293 VAL G C 1
ATOM 2307 O O . VAL A 1 307 ? -64.944 -18.913 -14.256 1.00 122.06 293 VAL G O 1
ATOM 2311 N N . LEU A 1 308 ? -65.403 -20.617 -12.875 1.00 115.88 294 LEU G N 1
ATOM 2312 C CA . LEU A 1 308 ? -64.045 -20.727 -12.368 1.00 117.06 294 LEU G CA 1
ATOM 2313 C C . LEU A 1 308 ? -63.051 -20.809 -13.511 1.00 121.08 294 LEU G C 1
ATOM 2314 O O . LEU A 1 308 ? -62.065 -20.075 -13.531 1.00 124.26 294 LEU G O 1
ATOM 2319 N N . THR A 1 309 ? -63.334 -21.695 -14.463 1.00 125.36 295 THR G N 1
ATOM 2320 C CA . THR A 1 309 ? -62.511 -21.865 -15.655 1.00 131.55 295 THR G CA 1
ATOM 2321 C C . THR A 1 309 ? -62.376 -20.577 -16.456 1.00 133.13 295 THR G C 1
ATOM 2322 O O . THR A 1 309 ? -61.274 -20.077 -16.667 1.00 133.64 295 THR G O 1
ATOM 2326 N N . ILE A 1 310 ? -63.514 -20.049 -16.898 1.00 132.57 296 ILE G N 1
ATOM 2327 C CA . ILE A 1 310 ? -63.578 -18.836 -17.720 1.00 131.14 296 ILE G CA 1
ATOM 2328 C C . ILE A 1 310 ? -62.780 -17.694 -17.126 1.00 133.03 296 ILE G C 1
ATOM 2329 O O . ILE A 1 310 ? -62.039 -17.020 -17.828 1.00 141.82 296 ILE G O 1
ATOM 2334 N N . MET A 1 311 ? -62.933 -17.490 -15.829 1.00 132.53 297 MET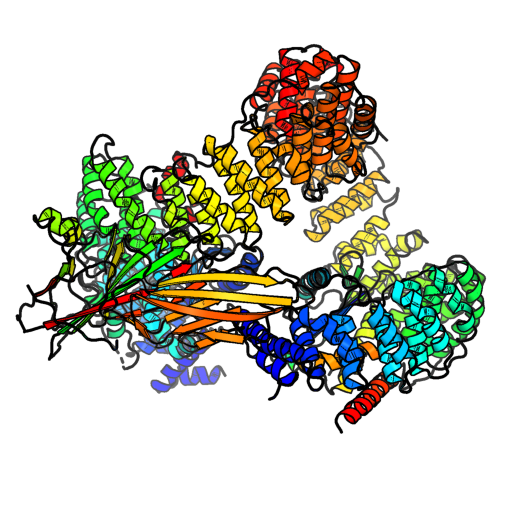 G N 1
ATOM 2335 C CA . MET A 1 311 ? -62.288 -16.384 -15.146 1.00 136.61 297 MET G CA 1
ATOM 2336 C C . MET A 1 311 ? -60.802 -16.611 -14.885 1.00 138.42 297 MET G C 1
ATOM 2337 O O . MET A 1 311 ? -60.007 -15.690 -14.968 1.00 142.29 297 MET G O 1
ATOM 2342 N N . ASP A 1 312 ? -60.426 -17.833 -14.561 1.00 143.79 298 ASP G N 1
ATOM 2343 C CA . ASP A 1 312 ? -59.035 -18.130 -14.217 1.00 147.59 298 ASP G CA 1
ATOM 2344 C C . ASP A 1 312 ? -58.119 -18.097 -15.430 1.00 146.38 298 ASP G C 1
ATOM 2345 O O . ASP A 1 312 ? -56.971 -17.710 -15.321 1.00 148.72 298 ASP G O 1
ATOM 2350 N N . ILE A 1 313 ? -58.636 -18.514 -16.577 1.00 143.64 299 ILE G N 1
ATOM 2351 C CA . ILE A 1 313 ? -57.861 -18.513 -17.810 1.00 150.13 299 ILE G CA 1
ATOM 2352 C C . ILE A 1 313 ? -57.914 -17.163 -18.522 1.00 156.21 299 ILE G C 1
ATOM 2353 O O . ILE A 1 313 ? -58.722 -16.309 -18.161 1.00 160.47 299 ILE G O 1
ATOM 2358 N N . LYS A 1 314 ? -57.063 -16.978 -19.522 1.00 160.02 300 LYS G N 1
ATOM 2359 C CA . LYS A 1 314 ? -57.090 -15.740 -20.318 1.00 160.80 300 LYS G CA 1
ATOM 2360 C C . LYS A 1 314 ? -57.961 -15.950 -21.543 1.00 161.21 300 LYS G C 1
ATOM 2361 O O . LYS A 1 314 ? -57.711 -16.846 -22.336 1.00 155.76 300 LYS G O 1
ATOM 2367 N N . SER A 1 315 ? -58.965 -15.099 -21.715 1.00 162.91 301 SER G N 1
ATOM 2368 C CA . SER A 1 315 ? -59.957 -15.317 -22.758 1.00 160.40 301 SER G CA 1
ATOM 2369 C C . SER A 1 315 ? -60.671 -14.046 -23.157 1.00 162.87 301 SER G C 1
ATOM 2370 O O . SER A 1 315 ? -60.326 -12.953 -22.692 1.00 160.21 301 SER G O 1
ATOM 2373 N N . GLU A 1 316 ? -61.666 -14.201 -24.030 1.00 170.91 302 GLU G N 1
ATOM 2374 C CA . GLU A 1 316 ? -62.433 -13.073 -24.537 1.00 180.42 302 GLU G CA 1
ATOM 2375 C C . GLU A 1 316 ? -63.228 -12.414 -23.414 1.00 179.67 302 GLU G C 1
ATOM 2376 O O . GLU A 1 316 ? -63.996 -13.083 -22.742 1.00 181.58 302 GLU G O 1
ATOM 2382 N N . SER A 1 317 ? -63.035 -11.113 -23.215 1.00 179.65 303 SER G N 1
ATOM 2383 C CA . SER A 1 317 ? -63.723 -10.371 -22.158 1.00 172.10 303 SER G CA 1
ATOM 2384 C C . SER A 1 317 ? -65.239 -10.391 -22.322 1.00 174.59 303 SER G C 1
ATOM 2385 O O . SER A 1 317 ? -65.975 -10.246 -21.340 1.00 174.12 303 SER G O 1
ATOM 2388 N N . GLY A 1 318 ? -65.690 -10.570 -23.563 1.00 172.58 304 GLY G N 1
ATOM 2389 C CA . GLY A 1 318 ? -67.109 -10.669 -23.858 1.00 166.64 304 GLY G CA 1
ATOM 2390 C C . GLY A 1 318 ? -67.777 -11.813 -23.110 1.00 160.14 304 GLY G C 1
ATOM 2391 O O . GLY A 1 318 ? -68.968 -11.766 -22.815 1.00 157.30 304 GLY G O 1
ATOM 2392 N N . LEU A 1 319 ? -66.999 -12.842 -22.796 1.00 157.48 305 LEU G N 1
ATOM 2393 C CA . LEU A 1 319 ? -67.491 -13.982 -22.027 1.00 149.10 305 LEU G CA 1
ATOM 2394 C C . LEU A 1 319 ? -67.260 -13.794 -20.545 1.00 139.66 305 LEU G C 1
ATOM 2395 O O . LEU A 1 319 ? -68.096 -14.175 -19.735 1.00 135.11 305 LEU G O 1
ATOM 2400 N N . ARG A 1 320 ? -66.126 -13.193 -20.196 1.00 137.57 306 ARG G N 1
ATOM 2401 C CA . ARG A 1 320 ? -65.786 -12.935 -18.798 1.00 136.12 306 ARG G CA 1
ATOM 2402 C C . ARG A 1 320 ? -66.830 -12.051 -18.138 1.00 139.34 306 ARG G C 1
ATOM 2403 O O . ARG A 1 320 ? -67.181 -12.252 -16.968 1.00 140.44 306 ARG G O 1
ATOM 2411 N N . VAL A 1 321 ? -67.327 -11.081 -18.902 1.00 146.82 307 VAL G N 1
ATOM 2412 C CA . VAL A 1 321 ? -68.439 -10.244 -18.466 1.00 148.10 307 VAL G CA 1
ATOM 2413 C C . VAL A 1 321 ? -69.613 -11.133 -18.068 1.00 150.89 307 VAL G C 1
ATOM 2414 O O . VAL A 1 321 ? -70.191 -10.974 -16.995 1.00 149.40 307 VAL G O 1
ATOM 2418 N N . LEU A 1 322 ? -69.945 -12.071 -18.953 1.00 154.83 308 LEU G N 1
ATOM 2419 C CA . LEU A 1 322 ? -71.042 -12.994 -18.727 1.00 150.62 308 LEU G CA 1
ATOM 2420 C C . LEU A 1 322 ? -70.845 -13.822 -17.469 1.00 142.94 308 LEU G C 1
ATOM 2421 O O . LEU A 1 322 ? -71.795 -14.088 -16.724 1.00 137.86 308 LEU G O 1
ATOM 2426 N N . ALA A 1 323 ? -69.597 -14.207 -17.233 1.00 142.09 309 ALA G N 1
ATOM 2427 C CA . ALA A 1 323 ? -69.247 -14.969 -16.048 1.00 141.63 309 ALA G CA 1
ATOM 2428 C C . ALA A 1 323 ? -69.469 -14.158 -14.772 1.00 141.49 309 ALA G C 1
ATOM 2429 O O . ALA A 1 323 ? -70.092 -14.636 -13.805 1.00 141.45 309 ALA G O 1
ATOM 2431 N N . ILE A 1 324 ? -68.943 -12.935 -14.771 1.00 139.80 310 ILE G N 1
ATOM 2432 C CA . ILE A 1 324 ? -69.122 -12.028 -13.645 1.00 137.60 310 ILE G CA 1
ATOM 2433 C C . ILE A 1 324 ? -70.599 -11.772 -13.383 1.00 135.29 310 ILE G C 1
ATOM 2434 O O . ILE A 1 324 ? -71.034 -11.693 -12.241 1.00 131.13 310 ILE G O 1
ATOM 2439 N N . ASN A 1 325 ? -71.369 -11.663 -14.454 1.00 138.78 311 ASN G N 1
ATOM 2440 C CA . ASN A 1 325 ? -72.817 -11.535 -14.352 1.00 140.53 311 ASN G CA 1
ATOM 2441 C C . ASN A 1 325 ? -73.420 -12.722 -13.653 1.00 136.94 311 ASN G C 1
ATOM 2442 O O . ASN A 1 325 ? -74.238 -12.553 -12.746 1.00 138.83 311 ASN G O 1
ATOM 2447 N N . ILE A 1 326 ? -73.031 -13.921 -14.077 1.00 137.45 312 ILE G N 1
ATOM 2448 C CA . ILE A 1 326 ? -73.484 -15.143 -13.437 1.00 138.38 312 ILE G CA 1
ATOM 2449 C C . ILE A 1 326 ? -73.213 -15.076 -11.929 1.00 134.15 312 ILE G C 1
ATOM 2450 O O . ILE A 1 326 ? -74.092 -15.360 -11.119 1.00 130.55 312 ILE G O 1
ATOM 2455 N N . LEU A 1 327 ? -71.987 -14.695 -11.570 1.00 130.24 313 LEU G N 1
ATOM 2456 C CA . LEU A 1 327 ? -71.598 -14.586 -10.178 1.00 122.73 313 LEU G CA 1
ATOM 2457 C C . LEU A 1 327 ? -72.427 -13.544 -9.438 1.00 123.11 313 LEU G C 1
ATOM 2458 O O . LEU A 1 327 ? -72.705 -13.696 -8.250 1.00 122.64 313 LEU G O 1
ATOM 2463 N N . GLY A 1 328 ? -72.828 -12.496 -10.152 1.00 123.67 314 GLY G N 1
ATOM 2464 C CA . GLY A 1 328 ? -73.688 -11.481 -9.580 1.00 122.23 314 GLY G CA 1
ATOM 2465 C C . GLY A 1 328 ? -75.044 -12.042 -9.240 1.00 123.20 314 GLY G C 1
ATOM 2466 O O . GLY A 1 328 ? -75.558 -11.850 -8.135 1.00 121.29 314 GLY G O 1
ATOM 2467 N N . ARG A 1 329 ? -75.619 -12.757 -10.202 1.00 126.12 315 ARG G N 1
ATOM 2468 C CA . ARG A 1 329 ? -76.924 -13.386 -10.032 1.00 126.87 315 ARG G CA 1
ATOM 2469 C C . ARG A 1 329 ? -76.874 -14.433 -8.919 1.00 124.76 315 ARG G C 1
ATOM 2470 O O . ARG A 1 329 ? -77.863 -14.660 -8.243 1.00 122.92 315 ARG G O 1
ATOM 2478 N N . PHE A 1 330 ? -75.715 -15.062 -8.751 1.00 123.00 316 PHE G N 1
ATOM 2479 C CA . PHE A 1 330 ? -75.498 -16.023 -7.686 1.00 123.37 316 PHE G CA 1
ATOM 2480 C C . PHE A 1 330 ? -75.465 -15.341 -6.332 1.00 121.55 316 PHE G C 1
ATOM 2481 O O . PHE A 1 330 ? -76.091 -15.803 -5.373 1.00 116.18 316 PHE G O 1
ATOM 2489 N N . LEU A 1 331 ? -74.715 -14.248 -6.265 1.00 120.38 317 LEU G N 1
ATOM 2490 C CA . LEU A 1 331 ? -74.508 -13.522 -5.028 1.00 117.39 317 LEU G CA 1
ATOM 2491 C C . LEU A 1 331 ? -75.826 -13.028 -4.455 1.00 117.88 317 LEU G C 1
ATOM 2492 O O . LEU A 1 331 ? -75.984 -12.942 -3.243 1.00 116.23 317 LEU G O 1
ATOM 2497 N N . LEU A 1 332 ? -76.779 -12.737 -5.328 1.00 123.06 318 LEU G N 1
ATOM 2498 C CA . LEU A 1 332 ? -78.092 -12.270 -4.905 1.00 127.00 318 LEU G CA 1
ATOM 2499 C C . LEU A 1 332 ? -79.119 -13.386 -4.791 1.00 123.66 318 LEU G C 1
ATOM 2500 O O . LEU A 1 332 ? -80.288 -13.127 -4.514 1.00 122.72 318 LEU G O 1
ATOM 2505 N N . ASN A 1 333 ? -78.694 -14.626 -5.017 1.00 121.35 319 ASN G N 1
ATOM 2506 C CA . ASN A 1 333 ? -79.589 -15.762 -4.858 1.00 121.13 319 ASN G CA 1
ATOM 2507 C C . ASN A 1 333 ? -79.948 -15.952 -3.392 1.00 122.65 319 ASN G C 1
ATOM 2508 O O . ASN A 1 333 ? -79.234 -15.497 -2.501 1.00 123.58 319 ASN G O 1
ATOM 2513 N N . ASN A 1 334 ? -81.065 -16.624 -3.150 1.00 124.12 320 ASN G N 1
ATOM 2514 C CA . ASN A 1 334 ? -81.555 -16.852 -1.793 1.00 124.76 320 ASN G CA 1
ATOM 2515 C C . ASN A 1 334 ? -80.916 -18.046 -1.132 1.00 118.72 320 ASN G C 1
ATOM 2516 O O . ASN A 1 334 ? -80.800 -18.096 0.090 1.00 115.06 320 ASN G O 1
ATOM 2521 N N . ASP A 1 335 ? -80.475 -18.993 -1.950 1.00 119.32 321 ASP G N 1
ATOM 2522 C CA . ASP A 1 335 ? -79.806 -20.172 -1.451 1.00 125.73 321 ASP G CA 1
ATOM 2523 C C . ASP A 1 335 ? -78.427 -19.815 -0.913 1.00 121.80 321 ASP G C 1
ATOM 2524 O O . ASP A 1 335 ? -77.538 -19.455 -1.668 1.00 118.96 321 ASP G O 1
ATOM 2529 N N . LYS A 1 336 ? -78.273 -19.915 0.405 1.00 118.18 322 LYS G N 1
ATOM 2530 C CA . LYS A 1 336 ? -77.034 -19.604 1.093 1.00 117.43 322 LYS G CA 1
ATOM 2531 C C . LYS A 1 336 ? -75.837 -20.290 0.462 1.00 113.06 322 LYS G C 1
ATOM 2532 O O . LYS A 1 336 ? -74.760 -19.703 0.333 1.00 115.13 322 LYS G O 1
ATOM 2538 N N . ASN A 1 337 ? -76.043 -21.536 0.065 1.00 103.59 323 ASN G N 1
ATOM 2539 C CA . ASN A 1 337 ? -75.022 -22.293 -0.605 1.00 102.41 323 ASN G CA 1
ATOM 2540 C C . ASN A 1 337 ? -74.542 -21.584 -1.872 1.00 105.34 323 ASN G C 1
ATOM 2541 O O . ASN A 1 337 ? -73.338 -21.476 -2.107 1.00 107.10 323 ASN G O 1
ATOM 2546 N N . ILE A 1 338 ? -75.478 -21.093 -2.680 1.00 104.52 324 ILE G N 1
ATOM 2547 C CA . ILE A 1 338 ? -75.153 -20.380 -3.907 1.00 105.55 324 ILE G CA 1
ATOM 2548 C C . ILE A 1 338 ? -74.320 -19.133 -3.627 1.00 106.14 324 ILE G C 1
ATOM 2549 O O . ILE A 1 338 ? -73.308 -18.911 -4.292 1.00 108.53 324 ILE G O 1
ATOM 2554 N N . ARG A 1 339 ? -74.749 -18.331 -2.648 1.00 101.83 325 ARG G N 1
ATOM 2555 C CA . ARG A 1 339 ? -74.033 -17.118 -2.283 1.00 99.98 325 ARG G CA 1
ATOM 2556 C C . ARG A 1 339 ? -72.619 -17.447 -1.833 1.00 98.24 325 ARG G C 1
ATOM 2557 O O . ARG A 1 339 ? -71.654 -16.750 -2.171 1.00 97.15 325 ARG G O 1
ATOM 2565 N N . TYR A 1 340 ? -72.504 -18.526 -1.068 1.00 97.55 326 TYR G N 1
ATOM 2566 C CA . TYR A 1 340 ? -71.211 -19.020 -0.655 1.00 96.95 326 TYR G CA 1
ATOM 2567 C C . TYR A 1 340 ? -70.352 -19.324 -1.888 1.00 97.83 326 TYR G C 1
ATOM 2568 O O . TYR A 1 340 ? -69.187 -18.923 -1.965 1.00 99.91 326 TYR G O 1
ATOM 2577 N N . VAL A 1 341 ? -70.940 -20.040 -2.838 1.00 97.21 327 VAL G N 1
ATOM 2578 C CA . VAL A 1 341 ? -70.270 -20.360 -4.086 1.00 101.64 327 VAL G CA 1
ATOM 2579 C C . VAL A 1 341 ? -69.762 -19.094 -4.788 1.00 102.11 327 VAL G C 1
ATOM 2580 O O . VAL A 1 341 ? -68.622 -19.046 -5.244 1.00 104.17 327 VAL G O 1
ATOM 2584 N N . ALA A 1 342 ? -70.618 -18.084 -4.852 1.00 100.37 328 ALA G N 1
ATOM 2585 C CA . ALA A 1 342 ? -70.277 -16.820 -5.485 1.00 103.47 328 ALA G CA 1
ATOM 2586 C C . ALA A 1 342 ? -69.075 -16.148 -4.822 1.00 105.31 328 ALA G C 1
ATOM 2587 O O . ALA A 1 342 ? -68.083 -15.825 -5.480 1.00 108.31 328 ALA G O 1
ATOM 2589 N N . LEU A 1 343 ? -69.174 -15.951 -3.512 1.00 105.94 329 LEU G N 1
ATOM 2590 C CA . LEU A 1 343 ? -68.103 -15.348 -2.743 1.00 105.75 329 LEU G CA 1
ATOM 2591 C C . LEU A 1 343 ? -66.784 -16.099 -2.885 1.00 108.80 329 LEU G C 1
ATOM 2592 O O . LEU A 1 343 ? -65.722 -15.491 -3.037 1.00 110.97 329 LEU G O 1
ATOM 2597 N N . THR A 1 344 ? -66.871 -17.424 -2.853 1.00 113.30 330 THR G N 1
ATOM 2598 C CA . THR A 1 344 ? -65.708 -18.290 -3.054 1.00 119.81 330 THR G CA 1
ATOM 2599 C C . THR A 1 344 ? -65.044 -18.040 -4.407 1.00 118.90 330 THR G C 1
ATOM 2600 O O . THR A 1 344 ? -63.827 -17.794 -4.499 1.00 119.77 330 THR G O 1
ATOM 2604 N N . SER A 1 345 ? -65.874 -18.121 -5.446 1.00 115.82 331 SER G N 1
ATOM 2605 C CA . SER A 1 345 ? -65.439 -17.934 -6.807 1.00 115.17 331 SER G CA 1
ATOM 2606 C C . SER A 1 345 ? -64.709 -16.608 -6.951 1.00 119.51 331 SER G C 1
ATOM 2607 O O . SER A 1 345 ? -63.567 -16.551 -7.449 1.00 119.85 331 SER G O 1
ATOM 2610 N N . LEU A 1 346 ? -65.375 -15.548 -6.503 1.00 119.67 332 LEU G N 1
ATOM 2611 C CA . LEU A 1 346 ? -64.810 -14.207 -6.545 1.00 119.40 332 LEU G CA 1
ATOM 2612 C C . LEU A 1 346 ? -63.486 -14.136 -5.812 1.00 115.81 332 LEU G C 1
ATOM 2613 O O . LEU A 1 346 ? -62.541 -13.482 -6.266 1.00 118.45 332 LEU G O 1
ATOM 2618 N N . LEU A 1 347 ? -63.417 -14.823 -4.683 1.00 112.69 333 LEU G N 1
ATOM 2619 C CA . LEU A 1 347 ? -62.202 -14.842 -3.882 1.00 112.40 333 LEU G CA 1
ATOM 2620 C C . LEU A 1 347 ? -61.056 -15.453 -4.662 1.00 114.44 333 LEU G C 1
ATOM 2621 O O . LEU A 1 347 ? -59.918 -14.979 -4.562 1.00 113.33 333 LEU G O 1
ATOM 2626 N N . LYS A 1 348 ? -61.362 -16.496 -5.437 1.00 119.69 334 LYS G N 1
ATOM 2627 C CA . LYS A 1 348 ? -60.347 -17.169 -6.248 1.00 123.72 334 LYS G CA 1
ATOM 2628 C C . LYS A 1 348 ? -59.821 -16.256 -7.342 1.00 129.19 334 LYS G C 1
ATOM 2629 O O . LYS A 1 348 ? -58.615 -16.242 -7.624 1.00 136.23 334 LYS G O 1
ATOM 2635 N N . THR A 1 349 ? -60.723 -15.503 -7.969 1.00 128.86 335 THR G N 1
ATOM 2636 C CA . THR A 1 349 ? -60.336 -14.640 -9.076 1.00 129.67 335 THR G CA 1
ATOM 2637 C C . THR A 1 349 ? -60.279 -13.163 -8.672 1.00 131.34 335 THR G C 1
ATOM 2638 O O . THR A 1 349 ? -60.915 -12.330 -9.284 1.00 132.64 335 THR G O 1
ATOM 2642 N N . VAL A 1 350 ? -59.510 -12.855 -7.635 1.00 135.03 336 VAL G N 1
ATOM 2643 C CA . VAL A 1 350 ? -59.264 -11.474 -7.230 1.00 143.12 336 VAL G CA 1
ATOM 2644 C C . VAL A 1 350 ? -57.815 -11.101 -7.526 1.00 155.27 336 VAL G C 1
ATOM 2645 O O . VAL A 1 350 ? -57.512 -9.955 -7.881 1.00 167.75 336 VAL G O 1
ATOM 2649 N N . GLN A 1 351 ? -56.920 -12.080 -7.395 1.00 159.26 337 GLN G N 1
ATOM 2650 C CA . GLN A 1 351 ? -55.518 -11.889 -7.756 1.00 165.66 337 GLN G CA 1
ATOM 2651 C C . GLN A 1 351 ? -55.383 -11.762 -9.272 1.00 172.69 337 GLN G C 1
ATOM 2652 O O . GLN A 1 351 ? -54.298 -11.497 -9.777 1.00 187.11 337 GLN G O 1
ATOM 2658 N N . THR A 1 352 ? -56.488 -11.929 -9.986 1.00 171.74 338 THR G N 1
ATOM 2659 C CA . THR A 1 352 ? -56.561 -11.613 -11.411 1.00 175.00 338 THR G CA 1
ATOM 2660 C C . THR A 1 352 ? -57.926 -11.012 -11.687 1.00 180.93 338 THR G C 1
ATOM 2661 O O . THR A 1 352 ? -58.889 -11.350 -10.994 1.00 195.89 338 THR G O 1
ATOM 2665 N N . ASP A 1 353 ? -58.006 -10.125 -12.680 1.00 180.81 339 ASP G N 1
ATOM 2666 C CA . ASP A 1 353 ? -59.269 -9.441 -13.021 1.00 181.46 339 ASP G CA 1
ATOM 2667 C C . ASP A 1 353 ? -59.881 -8.773 -11.792 1.00 177.88 339 ASP G C 1
ATOM 2668 O O . ASP A 1 353 ? -61.087 -8.848 -11.547 1.00 173.14 339 ASP G O 1
ATOM 2673 N N . HIS A 1 354 ? -59.013 -8.127 -11.022 1.00 175.26 340 HIS G N 1
ATOM 2674 C CA . HIS A 1 354 ? -59.350 -7.443 -9.786 1.00 165.35 340 HIS G CA 1
ATOM 2675 C C . HIS A 1 354 ? -60.606 -6.569 -9.909 1.00 163.46 340 HIS G C 1
ATOM 2676 O O . HIS A 1 354 ? -61.487 -6.618 -9.053 1.00 159.88 340 HIS G O 1
ATOM 2683 N N . ASN A 1 355 ? -60.683 -5.786 -10.981 1.00 161.86 341 ASN G N 1
ATOM 2684 C CA . ASN A 1 355 ? -61.802 -4.881 -11.185 1.00 164.28 341 ASN G CA 1
ATOM 2685 C C . ASN A 1 355 ? -63.127 -5.575 -11.478 1.00 166.08 341 ASN G C 1
ATOM 2686 O O . ASN A 1 355 ? -64.199 -5.058 -11.135 1.00 170.42 341 ASN G O 1
ATOM 2691 N N . ALA A 1 356 ? -63.055 -6.741 -12.107 1.00 164.48 342 ALA G N 1
ATOM 2692 C CA . ALA A 1 356 ? -64.259 -7.517 -12.394 1.00 165.13 342 ALA G CA 1
ATOM 2693 C C . ALA A 1 356 ? -64.953 -7.924 -11.083 1.00 163.05 342 ALA G C 1
ATOM 2694 O O . ALA A 1 356 ? -66.170 -8.075 -11.029 1.00 161.53 342 ALA G O 1
ATOM 2696 N N . VAL A 1 357 ? -64.159 -8.107 -10.031 1.00 160.70 343 VAL G N 1
ATOM 2697 C CA . VAL A 1 357 ? -64.685 -8.366 -8.695 1.00 152.16 343 VAL G CA 1
ATOM 2698 C C . VAL A 1 357 ? -65.055 -7.056 -8.015 1.00 147.95 343 VAL G C 1
ATOM 2699 O O . VAL A 1 357 ? -66.072 -6.974 -7.294 1.00 142.73 343 VAL G O 1
ATOM 2703 N N . GLN A 1 358 ? -64.241 -6.031 -8.270 1.00 143.91 344 GLN G N 1
ATOM 2704 C CA . GLN A 1 358 ? -64.456 -4.714 -7.695 1.00 139.19 344 GLN G CA 1
ATOM 2705 C C . GLN A 1 358 ? -65.796 -4.076 -8.040 1.00 140.22 344 GLN G C 1
ATOM 2706 O O . GLN A 1 358 ? -66.048 -2.946 -7.647 1.00 144.52 344 GLN G O 1
ATOM 2712 N N . ARG A 1 359 ? -66.640 -4.784 -8.775 1.00 141.13 345 ARG G N 1
ATOM 2713 C CA . ARG A 1 359 ? -67.947 -4.275 -9.137 1.00 146.69 345 ARG G CA 1
ATOM 2714 C C . ARG A 1 359 ? -68.964 -4.537 -8.048 1.00 145.59 345 ARG G C 1
ATOM 2715 O O . ARG A 1 359 ? -69.979 -3.845 -7.973 1.00 155.09 345 ARG G O 1
ATOM 2723 N N . HIS A 1 360 ? -68.690 -5.523 -7.202 1.00 141.05 346 HIS G N 1
ATOM 2724 C CA . HIS A 1 360 ? -69.691 -5.994 -6.260 1.00 137.19 346 HIS G CA 1
ATOM 2725 C C . HIS A 1 360 ? -69.394 -5.648 -4.810 1.00 135.63 346 HIS G C 1
ATOM 2726 O O . HIS A 1 360 ? -70.134 -6.062 -3.917 1.00 138.39 346 HIS G O 1
ATOM 2733 N N . ARG A 1 361 ? -68.303 -4.917 -4.582 1.00 133.96 347 ARG G N 1
ATOM 2734 C CA . ARG A 1 361 ? -67.850 -4.578 -3.229 1.00 134.37 347 ARG G CA 1
ATOM 2735 C C . ARG A 1 361 ? -68.988 -4.176 -2.289 1.00 131.60 347 ARG G C 1
ATOM 2736 O O . ARG A 1 361 ? -69.001 -4.568 -1.123 1.00 133.54 347 ARG G O 1
ATOM 2744 N N . SER A 1 362 ? -69.942 -3.416 -2.805 1.00 130.16 348 SER G N 1
ATOM 2745 C CA . SER A 1 362 ? -71.121 -3.050 -2.025 1.00 128.54 348 SER G CA 1
ATOM 2746 C C . SER A 1 362 ? -71.848 -4.299 -1.528 1.00 124.93 348 SER G C 1
ATOM 2747 O O . SER A 1 362 ? -72.007 -4.492 -0.333 1.00 124.33 348 SER G O 1
ATOM 2750 N N . THR A 1 363 ? -72.293 -5.138 -2.451 1.00 124.78 349 THR G N 1
ATOM 2751 C CA . THR A 1 363 ? -72.973 -6.397 -2.116 1.00 125.89 349 THR G CA 1
ATOM 2752 C C . THR A 1 363 ? -72.136 -7.335 -1.235 1.00 118.56 349 THR G C 1
ATOM 2753 O O . THR A 1 363 ? -72.633 -7.917 -0.256 1.00 116.43 349 THR G O 1
ATOM 2757 N N . ILE A 1 364 ? -70.862 -7.467 -1.595 1.00 114.86 350 ILE G N 1
ATOM 2758 C CA . ILE A 1 364 ? -69.908 -8.291 -0.835 1.00 108.62 350 ILE G CA 1
ATOM 2759 C C . ILE A 1 364 ? -69.859 -7.881 0.638 1.00 107.10 350 ILE G C 1
ATOM 2760 O O . ILE A 1 364 ? -70.036 -8.686 1.529 1.00 102.98 350 ILE G O 1
ATOM 2765 N N . VAL A 1 365 ? -69.613 -6.600 0.873 1.00 110.58 351 VAL G N 1
ATOM 2766 C CA . VAL A 1 365 ? -69.591 -6.057 2.215 1.00 108.48 351 VAL G CA 1
ATOM 2767 C C . VAL A 1 365 ? -70.963 -6.196 2.878 1.00 108.90 351 VAL G C 1
ATOM 2768 O O . VAL A 1 365 ? -71.043 -6.448 4.077 1.00 107.46 351 VAL G O 1
ATOM 2772 N N . ASP A 1 366 ? -72.026 -6.055 2.091 1.00 112.87 352 ASP G N 1
ATOM 2773 C CA . ASP A 1 366 ? -73.388 -6.272 2.581 1.00 115.90 352 ASP G CA 1
ATOM 2774 C C . ASP A 1 366 ? -73.579 -7.689 3.106 1.00 113.44 352 ASP G C 1
ATOM 2775 O O . ASP A 1 366 ? -74.444 -7.931 3.946 1.00 115.42 352 ASP G O 1
ATOM 2780 N N . CYS A 1 367 ? -72.765 -8.623 2.625 1.00 108.68 353 CYS G N 1
ATOM 2781 C CA . CYS A 1 367 ? -72.840 -9.984 3.097 1.00 104.33 353 CYS G CA 1
ATOM 2782 C C . CYS A 1 367 ? -72.244 -10.160 4.495 1.00 104.45 353 CYS G C 1
ATOM 2783 O O . CYS A 1 367 ? -72.406 -11.225 5.121 1.00 104.17 353 CYS G O 1
ATOM 2786 N N . LEU A 1 368 ? -71.553 -9.140 4.995 1.00 103.65 354 LEU G N 1
ATOM 2787 C CA . LEU A 1 368 ? -71.015 -9.187 6.359 1.00 101.45 354 LEU G CA 1
ATOM 2788 C C . LEU A 1 368 ? -72.130 -9.134 7.372 1.00 102.57 354 LEU G C 1
ATOM 2789 O O . LEU A 1 368 ? -71.955 -9.546 8.496 1.00 106.03 354 LEU G O 1
ATOM 2794 N N . LYS A 1 369 ? -73.289 -8.640 6.957 1.00 105.84 355 LYS G N 1
ATOM 2795 C CA . LYS A 1 369 ? -74.450 -8.587 7.830 1.00 106.63 355 LYS G CA 1
ATOM 2796 C C . LYS A 1 369 ? -75.228 -9.893 7.805 1.00 108.08 355 LYS G C 1
ATOM 2797 O O . LYS A 1 369 ? -76.151 -10.061 8.595 1.00 110.44 355 LYS G O 1
ATOM 2803 N N . ASP A 1 370 ? -74.846 -10.810 6.909 1.00 107.18 356 ASP G N 1
ATOM 2804 C CA . ASP A 1 370 ? -75.549 -12.074 6.771 1.00 106.05 356 ASP G CA 1
ATOM 2805 C C . ASP A 1 370 ? -75.398 -12.884 8.046 1.00 106.63 356 ASP G C 1
ATOM 2806 O O . ASP A 1 370 ? -74.375 -12.807 8.729 1.00 108.04 356 ASP G O 1
ATOM 2811 N N . LEU A 1 371 ? -76.436 -13.642 8.380 1.00 102.40 357 LEU G N 1
ATOM 2812 C CA . LEU A 1 371 ? -76.461 -14.392 9.594 1.00 101.12 357 LEU G CA 1
ATOM 2813 C C . LEU A 1 371 ? -75.686 -15.683 9.484 1.00 106.81 357 LEU G C 1
ATOM 2814 O O . LEU A 1 371 ? -75.222 -16.227 10.493 1.00 119.33 357 LEU G O 1
ATOM 2819 N N . ASP A 1 372 ? -75.562 -16.204 8.267 1.00 104.98 358 ASP G N 1
ATOM 2820 C CA . ASP A 1 372 ? -74.843 -17.457 8.070 1.00 100.69 358 ASP G CA 1
ATOM 2821 C C . ASP A 1 372 ? -73.344 -17.236 8.274 1.00 96.35 358 ASP G C 1
ATOM 2822 O O . ASP A 1 372 ? -72.738 -16.364 7.661 1.00 100.18 358 ASP G O 1
ATOM 2827 N N . VAL A 1 373 ? -72.757 -18.022 9.167 1.00 87.24 359 VAL G N 1
ATOM 2828 C CA . VAL A 1 373 ? -71.350 -17.883 9.504 1.00 84.77 359 VAL G CA 1
ATOM 2829 C C . VAL A 1 373 ? -70.394 -18.135 8.326 1.00 83.00 359 VAL G C 1
ATOM 2830 O O . VAL A 1 373 ? -69.374 -17.467 8.197 1.00 82.01 359 VAL G O 1
ATOM 2834 N N . SER A 1 374 ? -70.746 -19.088 7.474 1.00 82.69 360 SER G N 1
ATOM 2835 C CA . SER A 1 374 ? -69.961 -19.360 6.280 1.00 86.01 360 SER G CA 1
ATOM 2836 C C . SER A 1 374 ? -69.950 -18.154 5.332 1.00 92.34 360 SER G C 1
ATOM 2837 O O . SER A 1 374 ? -68.868 -17.664 4.914 1.00 95.96 360 SER G O 1
ATOM 2840 N N . ILE A 1 375 ? -71.154 -17.685 4.992 1.00 90.80 361 ILE G N 1
ATOM 2841 C CA . ILE A 1 375 ? -71.314 -16.503 4.182 1.00 94.99 361 ILE G CA 1
ATOM 2842 C C . ILE A 1 375 ? -70.533 -15.332 4.759 1.00 93.59 361 ILE G C 1
ATOM 2843 O O . ILE A 1 375 ? -69.787 -14.647 4.037 1.00 95.28 361 ILE G O 1
ATOM 2848 N N . LYS A 1 376 ? -70.718 -15.103 6.057 1.00 89.78 362 LYS G N 1
ATOM 2849 C CA . LYS A 1 376 ? -70.091 -13.989 6.728 1.00 90.68 362 LYS G CA 1
ATOM 2850 C C . LYS A 1 376 ? -68.584 -14.031 6.617 1.00 90.37 362 LYS G C 1
ATOM 2851 O O . LYS A 1 376 ? -67.919 -13.042 6.333 1.00 93.43 362 LYS G O 1
ATOM 2857 N N . ARG A 1 377 ? -68.044 -15.199 6.845 1.00 93.02 363 ARG G N 1
ATOM 2858 C CA . ARG A 1 377 ? -66.601 -15.378 6.827 1.00 94.83 363 ARG G CA 1
ATOM 2859 C C . ARG A 1 377 ? -66.017 -15.154 5.439 1.00 98.86 363 ARG G C 1
ATOM 2860 O O . ARG A 1 377 ? -65.045 -14.420 5.276 1.00 99.29 363 ARG G O 1
ATOM 2868 N N . ARG A 1 378 ? -66.621 -15.785 4.434 1.00 104.08 364 ARG G N 1
ATOM 2869 C CA . ARG A 1 378 ? -66.159 -15.600 3.056 1.00 103.76 364 ARG G CA 1
ATOM 2870 C C . ARG A 1 378 ? -66.238 -14.140 2.669 1.00 105.14 364 ARG G C 1
ATOM 2871 O O . ARG A 1 378 ? -65.341 -13.604 1.993 1.00 106.56 364 ARG G O 1
ATOM 2879 N N . ALA A 1 379 ? -67.310 -13.497 3.117 1.00 103.03 365 ALA G N 1
ATOM 2880 C CA . ALA A 1 379 ? -67.493 -12.074 2.878 1.00 102.20 365 ALA G CA 1
ATOM 2881 C C . ALA A 1 379 ? -66.357 -11.249 3.496 1.00 99.63 365 ALA G C 1
ATOM 2882 O O . ALA A 1 379 ? -65.871 -10.301 2.896 1.00 104.25 365 ALA G O 1
ATOM 2884 N N . MET A 1 380 ? -65.952 -11.623 4.694 1.00 96.21 366 MET G N 1
ATOM 2885 C CA . MET A 1 380 ? -64.860 -10.956 5.364 1.00 96.08 366 MET G CA 1
ATOM 2886 C C . MET A 1 380 ? -63.545 -11.114 4.585 1.00 97.28 366 MET G C 1
ATOM 2887 O O . MET A 1 380 ? -62.821 -10.146 4.329 1.00 98.25 366 MET G O 1
ATOM 2892 N N . GLU A 1 381 ? -63.251 -12.350 4.205 1.00 98.01 367 GLU G N 1
ATOM 2893 C CA . GLU A 1 381 ? -62.033 -12.659 3.467 1.00 97.36 367 GLU G CA 1
ATOM 2894 C C . GLU A 1 381 ? -61.960 -11.869 2.165 1.00 96.16 367 GLU G C 1
ATOM 2895 O O . GLU A 1 381 ? -60.937 -11.235 1.858 1.00 95.92 367 GLU G O 1
ATOM 2901 N N . LEU A 1 382 ? -63.066 -11.903 1.428 1.00 94.54 368 LEU G N 1
ATOM 2902 C CA . LEU A 1 382 ? -63.169 -11.145 0.187 1.00 96.28 368 LEU G CA 1
ATOM 2903 C C . LEU A 1 382 ? -63.002 -9.646 0.419 1.00 97.02 368 LEU G C 1
ATOM 2904 O O . LEU A 1 382 ? -62.291 -8.965 -0.315 1.00 98.24 368 LEU G O 1
ATOM 2909 N N . SER A 1 383 ? -63.664 -9.153 1.458 1.00 96.74 369 SER G N 1
ATOM 2910 C CA . SER A 1 383 ? -63.600 -7.751 1.847 1.00 99.69 369 SER G CA 1
ATOM 2911 C C . SER A 1 383 ? -62.172 -7.286 2.061 1.00 102.74 369 SER G C 1
ATOM 2912 O O . SER A 1 383 ? -61.762 -6.239 1.552 1.00 110.88 369 SER G O 1
ATOM 2915 N N . PHE A 1 384 ? -61.413 -8.058 2.817 1.00 101.66 370 PHE G N 1
ATOM 2916 C CA . PHE A 1 384 ? -60.002 -7.752 2.995 1.00 100.71 370 PHE G CA 1
ATOM 2917 C C . PHE A 1 384 ? -59.274 -7.829 1.637 1.00 100.72 370 PHE G C 1
ATOM 2918 O O . PHE A 1 384 ? -58.391 -7.040 1.346 1.00 99.77 370 PHE G O 1
ATOM 2926 N N . ALA A 1 385 ? -59.675 -8.784 0.807 1.00 100.50 371 ALA G N 1
ATOM 2927 C CA . ALA A 1 385 ? -59.028 -8.992 -0.475 1.00 104.14 371 ALA G CA 1
ATOM 2928 C C . ALA A 1 385 ? -59.373 -7.900 -1.489 1.00 110.64 371 ALA G C 1
ATOM 2929 O O . ALA A 1 385 ? -58.837 -7.876 -2.618 1.00 114.51 371 ALA G O 1
ATOM 2931 N N . LEU A 1 386 ? -60.263 -6.994 -1.097 1.00 112.38 372 LEU G N 1
ATOM 2932 C CA . LEU A 1 386 ? -60.711 -5.947 -1.999 1.00 115.67 372 LEU G CA 1
ATOM 2933 C C . LEU A 1 386 ? -60.142 -4.582 -1.691 1.00 118.93 372 LEU G C 1
ATOM 2934 O O . LEU A 1 386 ? -60.280 -3.663 -2.498 1.00 128.29 372 LEU G O 1
ATOM 2939 N N . VAL A 1 387 ? -59.469 -4.454 -0.558 1.00 116.38 373 VAL G N 1
ATOM 2940 C CA . VAL A 1 387 ? -58.908 -3.182 -0.133 1.00 117.29 373 VAL G CA 1
ATOM 2941 C C . VAL A 1 387 ? -57.774 -2.717 -1.033 1.00 120.71 373 VAL G C 1
ATOM 2942 O O . VAL A 1 387 ? -56.857 -3.466 -1.303 1.00 121.61 373 VAL G O 1
ATOM 2946 N N . ASN A 1 388 ? -57.832 -1.467 -1.485 1.00 128.58 374 ASN G N 1
ATOM 2947 C CA . ASN A 1 388 ? -56.740 -0.848 -2.264 1.00 129.81 374 ASN G CA 1
ATOM 2948 C C . ASN A 1 388 ? -56.276 0.416 -1.595 1.00 128.56 374 ASN G C 1
ATOM 2949 O O . ASN A 1 388 ? -56.701 0.725 -0.498 1.00 125.72 374 ASN G O 1
ATOM 2954 N N . GLY A 1 389 ? -55.434 1.167 -2.288 1.00 132.14 375 GLY G N 1
ATOM 2955 C CA . GLY A 1 389 ? -54.959 2.437 -1.780 1.00 135.60 375 GLY G CA 1
ATOM 2956 C C . GLY A 1 389 ? -56.002 3.515 -1.890 1.00 139.00 375 GLY G C 1
ATOM 2957 O O . GLY A 1 389 ? -55.804 4.610 -1.369 1.00 143.09 375 GLY G O 1
ATOM 2958 N N . ASN A 1 390 ? -57.107 3.210 -2.562 1.00 139.54 376 ASN G N 1
ATOM 2959 C CA . ASN A 1 390 ? -58.177 4.175 -2.761 1.00 142.01 376 ASN G CA 1
ATOM 2960 C C . ASN A 1 390 ? -59.275 4.076 -1.732 1.00 139.50 376 ASN G C 1
ATOM 2961 O O . ASN A 1 390 ? -59.564 5.032 -1.010 1.00 137.77 376 ASN G O 1
ATOM 2966 N N . ASN A 1 391 ? -59.876 2.896 -1.673 1.00 138.52 377 ASN G N 1
ATOM 2967 C CA . ASN A 1 391 ? -61.011 2.637 -0.796 1.00 136.08 377 ASN G CA 1
ATOM 2968 C C . ASN A 1 391 ? -60.619 2.392 0.649 1.00 129.60 377 ASN G C 1
ATOM 2969 O O . ASN A 1 391 ? -61.480 2.247 1.506 1.00 128.19 377 ASN G O 1
ATOM 2974 N N . ILE A 1 392 ? -59.324 2.344 0.914 1.00 126.59 378 ILE G N 1
ATOM 2975 C CA . ILE A 1 392 ? -58.818 2.012 2.236 1.00 124.13 378 ILE G CA 1
ATOM 2976 C C . ILE A 1 392 ? -59.386 2.910 3.338 1.00 122.99 378 ILE G C 1
ATOM 2977 O O . ILE A 1 392 ? -59.711 2.416 4.429 1.00 122.35 378 ILE G O 1
ATOM 2982 N N . ARG A 1 393 ? -59.523 4.213 3.051 1.00 121.07 379 ARG G N 1
ATOM 2983 C CA . ARG A 1 393 ? -60.074 5.152 4.016 1.00 118.55 379 ARG G CA 1
ATOM 2984 C C . ARG A 1 393 ? -61.483 4.750 4.449 1.00 117.19 379 ARG G C 1
ATOM 2985 O O . ARG A 1 393 ? -61.882 4.924 5.604 1.00 115.70 379 ARG G O 1
ATOM 2993 N N . GLY A 1 394 ? -62.243 4.215 3.495 1.00 117.75 380 GLY G N 1
ATOM 2994 C CA . GLY A 1 394 ? -63.644 3.913 3.691 1.00 117.95 380 GLY G CA 1
ATOM 2995 C C . GLY A 1 394 ? -63.855 2.506 4.163 1.00 116.78 380 GLY G C 1
ATOM 2996 O O . GLY A 1 394 ? -64.495 2.280 5.202 1.00 117.40 380 GLY G O 1
ATOM 2997 N N . MET A 1 395 ? -63.324 1.548 3.398 1.00 115.79 381 MET G N 1
ATOM 2998 C CA . MET A 1 395 ? -63.424 0.138 3.731 1.00 110.47 381 MET G CA 1
ATOM 2999 C C . MET A 1 395 ? -63.072 -0.145 5.169 1.00 108.70 381 MET G C 1
ATOM 3000 O O . MET A 1 395 ? -63.748 -0.928 5.828 1.00 108.86 381 MET G O 1
ATOM 3005 N N . MET A 1 396 ? -62.023 0.501 5.647 1.00 109.96 382 MET G N 1
ATOM 3006 C CA . MET A 1 396 ? -61.610 0.353 7.025 1.00 112.93 382 MET G CA 1
ATOM 3007 C C . MET A 1 396 ? -62.760 0.618 7.989 1.00 112.68 382 MET G C 1
ATOM 3008 O O . MET A 1 396 ? -63.081 -0.216 8.819 1.00 114.53 382 MET G O 1
ATOM 3013 N N . LYS A 1 397 ? -63.395 1.764 7.851 1.00 116.70 383 LYS G N 1
ATOM 3014 C CA . LYS A 1 397 ? -64.548 2.150 8.677 1.00 115.83 383 LYS G CA 1
ATOM 3015 C C . LYS A 1 397 ? -65.520 1.004 8.722 1.00 115.87 383 LYS G C 1
ATOM 3016 O O . LYS A 1 397 ? -66.093 0.737 9.773 1.00 120.15 383 LYS G O 1
ATOM 3022 N N . GLU A 1 398 ? -65.704 0.323 7.586 1.00 118.03 384 GLU G N 1
ATOM 3023 C CA . GLU A 1 398 ? -66.595 -0.814 7.521 1.00 121.23 384 GLU G CA 1
ATOM 3024 C C . GLU A 1 398 ? -66.001 -1.985 8.308 1.00 121.60 384 GLU G C 1
ATOM 3025 O O . GLU A 1 398 ? -66.604 -2.469 9.269 1.00 122.35 384 GLU G O 1
ATOM 3031 N N . LEU A 1 399 ? -64.813 -2.417 7.893 1.00 119.09 385 LEU G N 1
ATOM 3032 C CA . LEU A 1 399 ? -64.140 -3.560 8.507 1.00 113.01 385 LEU G CA 1
ATOM 3033 C C . LEU A 1 399 ? -64.013 -3.379 9.989 1.00 111.78 385 LEU G C 1
ATOM 3034 O O . LEU A 1 399 ? -64.390 -4.262 10.763 1.00 116.65 385 LEU G O 1
ATOM 3039 N N . LEU A 1 400 ? -63.500 -2.223 10.377 1.00 112.75 386 LEU G N 1
ATOM 3040 C CA . LEU A 1 400 ? -63.359 -1.874 11.776 1.00 113.23 386 LEU G CA 1
ATOM 3041 C C . LEU A 1 400 ? -64.709 -1.963 12.489 1.00 113.13 386 LEU G C 1
ATOM 3042 O O . LEU A 1 400 ? -64.800 -2.532 13.573 1.00 115.77 386 LEU G O 1
ATOM 3047 N N . TYR A 1 401 ? -65.747 -1.426 11.864 1.00 114.94 387 TYR G N 1
ATOM 3048 C CA . TYR A 1 401 ? -67.080 -1.534 12.420 1.00 121.24 387 TYR G CA 1
ATOM 3049 C C . TYR A 1 401 ? -67.402 -3.002 12.618 1.00 119.30 387 TYR G C 1
ATOM 3050 O O . TYR A 1 401 ? -67.838 -3.412 13.689 1.00 119.09 387 TYR G O 1
ATOM 3059 N N . PHE A 1 402 ? -67.159 -3.793 11.573 1.00 113.64 388 PHE G N 1
ATOM 3060 C CA . PHE A 1 402 ? -67.415 -5.216 11.607 1.00 105.06 388 PHE G CA 1
ATOM 3061 C C . PHE A 1 402 ? -66.651 -5.857 12.738 1.00 102.30 388 PHE G C 1
ATOM 3062 O O . PHE A 1 402 ? -67.151 -6.798 13.361 1.00 105.89 388 PHE G O 1
ATOM 3070 N N . LEU A 1 403 ? -65.454 -5.346 13.021 1.00 99.83 389 LEU G N 1
ATOM 3071 C CA . LEU A 1 403 ? -64.647 -5.880 14.105 1.00 99.09 389 LEU G CA 1
ATOM 3072 C C . LEU A 1 403 ? -65.316 -5.661 15.448 1.00 101.10 389 LEU G C 1
ATOM 3073 O O . LEU A 1 403 ? -65.285 -6.522 16.314 1.00 102.38 389 LEU G O 1
ATOM 3078 N N . ASP A 1 404 ? -65.932 -4.507 15.612 1.00 107.20 390 ASP G N 1
ATOM 3079 C CA . ASP A 1 404 ? -66.455 -4.121 16.898 1.00 115.91 390 ASP G CA 1
ATOM 3080 C C . ASP A 1 404 ? -67.708 -4.917 17.242 1.00 118.69 390 ASP G C 1
ATOM 3081 O O . ASP A 1 404 ? -67.864 -5.373 18.368 1.00 128.84 390 ASP G O 1
ATOM 3086 N N . SER A 1 405 ? -68.596 -5.082 16.272 1.00 116.61 391 SER G N 1
ATOM 3087 C CA . SER A 1 405 ? -69.838 -5.809 16.485 1.00 118.85 391 SER G CA 1
ATOM 3088 C C . SER A 1 405 ? -69.690 -7.269 16.141 1.00 118.67 391 SER G C 1
ATOM 3089 O O . SER A 1 405 ? -70.669 -7.951 15.876 1.00 121.02 391 SER G O 1
ATOM 3092 N N . CYS A 1 406 ? -68.459 -7.754 16.168 1.00 124.97 392 CYS G N 1
ATOM 3093 C CA . CYS A 1 406 ? -68.165 -9.126 15.756 1.00 120.65 392 CYS G CA 1
ATOM 3094 C C . CYS A 1 406 ? -68.556 -10.137 16.831 1.00 120.34 392 CYS G C 1
ATOM 3095 O O . CYS A 1 406 ? -68.529 -9.869 18.037 1.00 132.51 392 CYS G O 1
ATOM 3098 N N . GLU A 1 407 ? -68.919 -11.314 16.378 1.00 116.14 393 GLU G N 1
ATOM 3099 C CA . GLU A 1 407 ? -69.069 -12.467 17.248 1.00 110.65 393 GLU G CA 1
ATOM 3100 C C . GLU A 1 407 ? -67.653 -13.088 17.324 1.00 110.86 393 GLU G C 1
ATOM 3101 O O . GLU A 1 407 ? -66.925 -13.150 16.307 1.00 110.42 393 GLU G O 1
ATOM 3107 N N . PRO A 1 408 ? -67.270 -13.546 18.525 1.00 107.15 394 PRO G N 1
ATOM 3108 C CA . PRO A 1 408 ? -65.948 -13.985 18.924 1.00 103.93 394 PRO G CA 1
ATOM 3109 C C . PRO A 1 408 ? -65.088 -14.647 17.840 1.00 105.31 394 PRO G C 1
ATOM 3110 O O . PRO A 1 408 ? -63.930 -14.248 17.650 1.00 107.03 394 PRO G O 1
ATOM 3114 N N . GLU A 1 409 ? -65.634 -15.642 17.143 1.00 101.78 395 GLU G N 1
ATOM 3115 C CA . GLU A 1 409 ? -64.854 -16.451 16.197 1.00 99.88 395 GLU G CA 1
ATOM 3116 C C . GLU A 1 409 ? -64.191 -15.655 15.077 1.00 102.15 395 GLU G C 1
ATOM 3117 O O . GLU A 1 409 ? -63.308 -16.163 14.389 1.00 102.07 395 GLU G O 1
ATOM 3123 N N . PHE A 1 410 ? -64.649 -14.419 14.862 1.00 105.72 396 PHE G N 1
ATOM 3124 C CA . PHE A 1 410 ? -64.141 -13.607 13.753 1.00 102.36 396 PHE G CA 1
ATOM 3125 C C . PHE A 1 410 ? -63.084 -12.610 14.179 1.00 103.62 396 PHE G C 1
ATOM 3126 O O . PHE A 1 410 ? -62.253 -12.219 13.363 1.00 107.66 396 PHE G O 1
ATOM 3134 N N . LYS A 1 411 ? -63.113 -12.205 15.450 1.00 97.31 397 LYS G N 1
ATOM 3135 C CA . LYS A 1 411 ? -62.293 -11.102 15.923 1.00 94.11 397 LYS G CA 1
ATOM 3136 C C . LYS A 1 411 ? -60.802 -11.242 15.668 1.00 96.83 397 LYS G C 1
ATOM 3137 O O . LYS A 1 411 ? -60.177 -10.279 15.199 1.00 109.63 397 LYS G O 1
ATOM 3143 N N . ALA A 1 412 ? -60.236 -12.415 15.948 1.00 93.71 398 ALA G N 1
ATOM 3144 C CA . ALA A 1 412 ? -58.819 -12.643 15.723 1.00 91.85 398 ALA G CA 1
ATOM 3145 C C . ALA A 1 412 ? -58.440 -12.413 14.273 1.00 95.71 398 ALA G C 1
ATOM 3146 O O . ALA A 1 412 ? -57.518 -11.629 13.959 1.00 100.26 398 ALA G O 1
ATOM 3148 N N . ASP A 1 413 ? -59.155 -13.105 13.387 1.00 98.66 399 ASP G N 1
ATOM 3149 C CA . ASP A 1 413 ? -58.933 -12.960 11.948 1.00 102.21 399 ASP G CA 1
ATOM 3150 C C . ASP A 1 413 ? -59.114 -11.535 11.453 1.00 102.85 399 ASP G C 1
ATOM 3151 O O . ASP A 1 413 ? -58.346 -11.065 10.602 1.00 105.82 399 ASP G O 1
ATOM 3156 N N . CYS A 1 414 ? -60.136 -10.865 11.989 1.00 101.59 400 CYS G N 1
ATOM 3157 C CA . CYS A 1 414 ? -60.467 -9.512 11.563 1.00 100.58 400 CYS G CA 1
ATOM 3158 C C . CYS A 1 414 ? -59.372 -8.539 11.941 1.00 97.68 400 CYS G C 1
ATOM 3159 O O . CYS A 1 414 ? -58.924 -7.753 11.104 1.00 100.17 400 CYS G O 1
ATOM 3162 N N . ALA A 1 415 ? -58.940 -8.597 13.194 1.00 93.41 401 ALA G N 1
ATOM 3163 C CA . ALA A 1 415 ? -57.815 -7.791 13.633 1.00 92.68 401 ALA G CA 1
ATOM 3164 C C . ALA A 1 415 ? -56.594 -8.056 12.763 1.00 91.87 401 ALA G C 1
ATOM 3165 O O . ALA A 1 415 ? -55.945 -7.131 12.301 1.00 94.58 401 ALA G O 1
ATOM 3167 N N . SER A 1 416 ? -56.310 -9.329 12.532 1.00 91.79 402 SER G N 1
ATOM 3168 C CA . SER A 1 416 ? -55.173 -9.735 11.715 1.00 96.65 402 SER G CA 1
ATOM 3169 C C . SER A 1 416 ? -55.185 -9.074 10.333 1.00 102.07 402 SER G C 1
ATOM 3170 O O . SER A 1 416 ? -54.218 -8.407 9.925 1.00 105.29 402 SER G O 1
ATOM 3173 N N . GLY A 1 417 ? -56.295 -9.252 9.629 1.00 102.63 403 GLY G N 1
ATOM 3174 C CA . GLY A 1 417 ? -56.454 -8.652 8.307 1.00 102.75 403 GLY G CA 1
ATOM 3175 C C . GLY A 1 417 ? -56.405 -7.135 8.317 1.00 101.71 403 GLY G C 1
ATOM 3176 O O . GLY A 1 417 ? -55.855 -6.535 7.393 1.00 104.52 403 GLY G O 1
ATOM 3177 N N . ILE A 1 418 ? -56.991 -6.526 9.348 1.00 98.30 404 ILE G N 1
ATOM 3178 C CA . ILE A 1 418 ? -56.943 -5.083 9.509 1.00 100.04 404 ILE G CA 1
ATOM 3179 C C . ILE A 1 418 ? -55.498 -4.585 9.594 1.00 103.51 404 ILE G C 1
ATOM 3180 O O . ILE A 1 418 ? -55.082 -3.671 8.861 1.00 104.60 404 ILE G O 1
ATOM 3185 N N . PHE A 1 419 ? -54.740 -5.200 10.497 1.00 105.51 405 PHE G N 1
ATOM 3186 C CA . PHE A 1 419 ? -53.321 -4.887 10.647 1.00 105.99 405 PHE G CA 1
ATOM 3187 C C . PHE A 1 419 ? -52.600 -5.022 9.327 1.00 105.11 405 PHE G C 1
ATOM 3188 O O . PHE A 1 419 ? -51.811 -4.182 8.970 1.00 105.65 405 PHE G O 1
ATOM 3196 N N . LEU A 1 420 ? -52.877 -6.110 8.618 1.00 104.37 406 LEU G N 1
ATOM 3197 C CA . LEU A 1 420 ? -52.226 -6.392 7.359 1.00 105.53 406 LEU G CA 1
ATOM 3198 C C . LEU A 1 420 ? -52.490 -5.316 6.332 1.00 109.04 406 LEU G C 1
ATOM 3199 O O . LEU A 1 420 ? -51.550 -4.743 5.758 1.00 114.99 406 LEU G O 1
ATOM 3204 N N . ALA A 1 421 ? -53.758 -5.033 6.083 1.00 107.67 407 ALA G N 1
ATOM 3205 C CA . ALA A 1 421 ? -54.129 -3.998 5.122 1.00 109.86 407 ALA G CA 1
ATOM 3206 C C . ALA A 1 421 ? -53.563 -2.623 5.503 1.00 110.04 407 ALA G C 1
ATOM 3207 O O . ALA A 1 421 ? -52.992 -1.944 4.661 1.00 111.57 407 ALA G O 1
ATOM 3209 N N . ALA A 1 422 ? -53.729 -2.230 6.764 1.00 108.15 408 ALA G N 1
ATOM 3210 C CA . ALA A 1 422 ? -53.194 -0.967 7.253 1.00 110.79 408 ALA G CA 1
ATOM 3211 C C . ALA A 1 422 ? -51.683 -0.894 7.089 1.00 116.89 408 ALA G C 1
ATOM 3212 O O . ALA A 1 422 ? -51.117 0.184 6.884 1.00 120.61 408 ALA G O 1
ATOM 3214 N N . GLU A 1 423 ? -51.025 -2.044 7.170 1.00 120.22 409 GLU G N 1
ATOM 3215 C CA . GLU A 1 423 ? -49.595 -2.122 6.921 1.00 122.94 409 GLU G CA 1
ATOM 3216 C C . GLU A 1 423 ? -49.302 -1.884 5.445 1.00 124.57 409 GLU G C 1
ATOM 3217 O O . GLU A 1 423 ? -48.379 -1.148 5.098 1.00 128.46 409 GLU G O 1
ATOM 3223 N N . LYS A 1 424 ? -50.102 -2.495 4.578 1.00 121.90 410 LYS G N 1
ATOM 3224 C CA . LYS A 1 424 ? -49.913 -2.346 3.148 1.00 124.62 410 LYS G CA 1
ATOM 3225 C C . LYS A 1 424 ? -50.308 -0.967 2.640 1.00 128.29 410 LYS G C 1
ATOM 3226 O O . LYS A 1 424 ? -49.535 -0.319 1.940 1.00 136.26 410 LYS G O 1
ATOM 3232 N N . TYR A 1 425 ? -51.511 -0.517 2.974 1.00 125.87 411 TYR G N 1
ATOM 3233 C CA . TYR A 1 425 ? -52.075 0.668 2.337 1.00 126.19 411 TYR G CA 1
ATOM 3234 C C . TYR A 1 425 ? -52.474 1.762 3.306 1.00 126.52 411 TYR G C 1
ATOM 3235 O O . TYR A 1 425 ? -53.599 2.189 3.297 1.00 130.12 411 TYR G O 1
ATOM 3244 N N . ALA A 1 426 ? -51.544 2.245 4.112 1.00 126.36 412 ALA G N 1
ATOM 3245 C CA . ALA A 1 426 ? -51.823 3.340 5.037 1.00 123.48 412 ALA G CA 1
ATOM 3246 C C . ALA A 1 426 ? -51.542 4.683 4.374 1.00 128.23 412 ALA G C 1
ATOM 3247 O O . ALA A 1 426 ? -50.399 4.985 4.023 1.00 127.37 412 ALA G O 1
ATOM 3249 N N . PRO A 1 427 ? -52.600 5.491 4.189 1.00 130.56 413 PRO G N 1
ATOM 3250 C CA . PRO A 1 427 ? -52.500 6.857 3.725 1.00 133.16 413 PRO G CA 1
ATOM 3251 C C . PRO A 1 427 ? -51.502 7.673 4.536 1.00 134.96 413 PRO G C 1
ATOM 3252 O O . PRO A 1 427 ? -50.541 8.178 3.970 1.00 139.07 413 PRO G O 1
ATOM 3256 N N . SER A 1 428 ? -51.732 7.808 5.832 1.00 134.49 414 SER G N 1
ATOM 3257 C CA . SER A 1 428 ? -50.791 8.538 6.700 1.00 138.27 414 SER G CA 1
ATOM 3258 C C . SER A 1 428 ? -50.274 7.634 7.822 1.00 136.87 414 SER G C 1
ATOM 3259 O O . SER A 1 428 ? -50.717 6.515 7.972 1.00 134.15 414 SER G O 1
ATOM 3262 N N . LYS A 1 429 ? -49.351 8.151 8.620 1.00 140.10 415 LYS G N 1
ATOM 3263 C CA . LYS A 1 429 ? -48.889 7.480 9.825 1.00 139.17 415 LYS G CA 1
ATOM 3264 C C . LYS A 1 429 ? -49.864 7.774 10.968 1.00 140.43 415 LYS G C 1
ATOM 3265 O O . LYS A 1 429 ? -50.057 6.960 11.859 1.00 133.98 415 LYS G O 1
ATOM 3271 N N . ARG A 1 430 ? -50.470 8.953 10.930 1.00 146.72 416 ARG G N 1
ATOM 3272 C CA . ARG A 1 430 ? -51.499 9.336 11.889 1.00 146.20 416 ARG G CA 1
ATOM 3273 C C . ARG A 1 430 ? -52.671 8.372 11.787 1.00 142.94 416 ARG G C 1
ATOM 3274 O O . ARG A 1 430 ? -53.177 7.881 12.788 1.00 136.94 416 ARG G O 1
ATOM 3282 N N . TRP A 1 431 ? -53.075 8.103 10.546 1.00 144.88 417 TRP G N 1
ATOM 3283 C CA . TRP A 1 431 ? -54.186 7.214 10.272 1.00 143.47 417 TRP G CA 1
ATOM 3284 C C . TRP A 1 431 ? -53.843 5.784 10.660 1.00 143.28 417 TRP G C 1
ATOM 3285 O O . TRP A 1 431 ? -54.639 5.093 11.312 1.00 147.52 417 TRP G O 1
ATOM 3296 N N . HIS A 1 432 ? -52.661 5.341 10.248 1.00 139.65 418 HIS G N 1
ATOM 3297 C CA . HIS A 1 432 ? -52.187 3.998 10.559 1.00 135.34 418 HIS G CA 1
ATOM 3298 C C . HIS A 1 432 ? -52.160 3.747 12.069 1.00 129.44 418 HIS G C 1
ATOM 3299 O O . HIS A 1 432 ? -52.740 2.782 12.561 1.00 122.54 418 HIS G O 1
ATOM 3306 N N . ILE A 1 433 ? -51.498 4.651 12.786 1.00 128.65 419 ILE G N 1
ATOM 3307 C CA . ILE A 1 433 ? -51.422 4.593 14.237 1.00 124.70 419 ILE G CA 1
ATOM 3308 C C . ILE A 1 433 ? -52.826 4.628 14.856 1.00 124.27 419 ILE G C 1
ATOM 3309 O O . ILE A 1 433 ? -53.129 3.891 15.786 1.00 120.92 419 ILE G O 1
ATOM 3314 N N . ASP A 1 434 ? -53.682 5.488 14.320 1.00 129.25 420 ASP G N 1
ATOM 3315 C CA . ASP A 1 434 ? -55.065 5.603 14.786 1.00 130.59 420 ASP G CA 1
ATOM 3316 C C . ASP A 1 434 ? -55.807 4.283 14.731 1.00 125.07 420 ASP G C 1
ATOM 3317 O O . ASP A 1 434 ? -56.377 3.839 15.724 1.00 119.61 420 ASP G O 1
ATOM 3322 N N . THR A 1 435 ? -55.790 3.661 13.558 1.00 126.01 421 THR G N 1
ATOM 3323 C CA . THR A 1 435 ? -56.435 2.364 13.376 1.00 126.29 421 THR G CA 1
ATOM 3324 C C . THR A 1 435 ? -55.818 1.305 14.281 1.00 123.58 421 THR G C 1
ATOM 3325 O O . THR A 1 435 ? -56.512 0.440 14.811 1.00 122.66 421 THR G O 1
ATOM 3329 N N . ILE A 1 436 ? -54.504 1.377 14.458 1.00 126.40 422 ILE G N 1
ATOM 3330 C CA . ILE A 1 436 ? -53.782 0.430 15.323 1.00 118.53 422 ILE G CA 1
ATOM 3331 C C . ILE A 1 436 ? -54.266 0.523 16.758 1.00 118.32 422 ILE G C 1
ATOM 3332 O O . ILE A 1 436 ? -54.634 -0.487 17.353 1.00 119.05 422 ILE G O 1
ATOM 3337 N N . MET A 1 437 ? -54.258 1.734 17.302 1.00 120.33 423 MET G N 1
ATOM 3338 C CA . MET A 1 437 ? -54.739 1.984 18.652 1.00 120.64 423 MET G CA 1
ATOM 3339 C C . MET A 1 437 ? -56.182 1.564 18.801 1.00 120.50 423 MET G C 1
ATOM 3340 O O . MET A 1 437 ? -56.579 0.988 19.824 1.00 127.42 423 MET G O 1
ATOM 3345 N N . ARG A 1 438 ? -56.955 1.840 17.758 1.00 118.95 424 ARG G N 1
ATOM 3346 C CA . ARG A 1 438 ? -58.340 1.457 17.708 1.00 115.36 424 ARG G CA 1
ATOM 3347 C C . ARG A 1 438 ? -58.495 -0.042 17.887 1.00 110.64 424 ARG G C 1
ATOM 3348 O O . ARG A 1 438 ? -59.276 -0.478 18.715 1.00 111.92 424 ARG G O 1
ATOM 3356 N N . VAL A 1 439 ? -57.740 -0.821 17.124 1.00 107.80 425 VAL G N 1
ATOM 3357 C CA . VAL A 1 439 ? -57.794 -2.274 17.205 1.00 105.40 425 VAL G CA 1
ATOM 3358 C C . VAL A 1 439 ? -57.318 -2.776 18.555 1.00 106.61 425 VAL G C 1
ATOM 3359 O O . VAL A 1 439 ? -57.957 -3.632 19.170 1.00 109.04 425 VAL G O 1
ATOM 3363 N N . LEU A 1 440 ? -56.200 -2.236 19.018 1.00 109.04 426 LEU G N 1
ATOM 3364 C CA . LEU A 1 440 ? -55.645 -2.610 20.315 1.00 109.12 426 LEU G CA 1
ATOM 3365 C C . LEU A 1 440 ? -56.586 -2.298 21.480 1.00 111.56 426 LEU G C 1
ATOM 3366 O O . LEU A 1 440 ? -56.464 -2.860 22.563 1.00 116.28 426 LEU G O 1
ATOM 3371 N N . THR A 1 441 ? -57.530 -1.391 21.253 1.00 111.82 427 THR G N 1
ATOM 3372 C CA . THR A 1 441 ? -58.464 -0.999 22.297 1.00 113.10 427 THR G CA 1
ATOM 3373 C C . THR A 1 441 ? -59.812 -1.703 22.201 1.00 114.68 427 THR G C 1
ATOM 3374 O O . THR A 1 441 ? -60.374 -2.082 23.220 1.00 115.59 427 THR G O 1
ATOM 3378 N N . THR A 1 442 ? -60.323 -1.883 20.983 1.00 118.61 428 THR G N 1
ATOM 3379 C CA . THR A 1 442 ? -61.634 -2.479 20.762 1.00 117.61 428 THR G CA 1
ATOM 3380 C C . THR A 1 442 ? -61.570 -3.988 20.705 1.00 111.86 428 THR G C 1
ATOM 3381 O O . THR A 1 442 ? -62.527 -4.651 21.076 1.00 116.48 428 THR G O 1
ATOM 3385 N N . ALA A 1 443 ? -60.460 -4.526 20.225 1.00 111.94 429 ALA G N 1
ATOM 3386 C CA . ALA A 1 443 ? -60.287 -5.982 20.127 1.00 111.84 429 ALA G CA 1
ATOM 3387 C C . ALA A 1 443 ? -59.388 -6.437 21.232 1.00 118.02 429 ALA G C 1
ATOM 3388 O O . ALA A 1 443 ? -59.767 -7.307 22.028 1.00 130.59 429 ALA G O 1
ATOM 3390 N N . GLY A 1 444 ? -58.192 -5.850 21.307 1.00 121.39 430 GLY G N 1
ATOM 3391 C CA . GLY A 1 444 ? -57.290 -6.111 22.421 1.00 119.24 430 GLY G CA 1
ATOM 3392 C C . GLY A 1 444 ? -56.848 -7.544 22.456 1.00 116.42 430 GLY G C 1
ATOM 3393 O O . GLY A 1 444 ? -56.008 -7.936 21.648 1.00 114.71 430 GLY G O 1
ATOM 3394 N N . SER A 1 445 ? -57.427 -8.325 23.376 1.00 111.53 431 SER G N 1
ATOM 3395 C CA . SER A 1 445 ? -56.972 -9.692 23.633 1.00 106.57 431 SER G CA 1
ATOM 3396 C C . SER A 1 445 ? -56.954 -10.561 22.385 1.00 105.58 431 SER G C 1
ATOM 3397 O O . SER A 1 445 ? -56.184 -11.512 22.291 1.00 107.13 431 SER G O 1
ATOM 3400 N N . TYR A 1 446 ? -57.791 -10.228 21.411 1.00 105.82 432 TYR G N 1
ATOM 3401 C CA . TYR A 1 446 ? -57.927 -11.040 20.214 1.00 103.29 432 TYR G CA 1
ATOM 3402 C C . TYR A 1 446 ? -56.767 -10.921 19.236 1.00 100.84 432 TYR G C 1
ATOM 3403 O O . TYR A 1 446 ? -56.687 -11.687 18.276 1.00 105.12 432 TYR G O 1
ATOM 3412 N N . VAL A 1 447 ? -55.883 -9.959 19.454 1.00 98.04 433 VAL G N 1
ATOM 3413 C CA . VAL A 1 447 ? -54.725 -9.852 18.578 1.00 96.73 433 VAL G CA 1
ATOM 3414 C C . VAL A 1 447 ? -53.588 -10.712 19.076 1.00 92.80 433 VAL G C 1
ATOM 3415 O O . VAL A 1 447 ? -53.303 -10.770 20.277 1.00 91.39 433 VAL G O 1
ATOM 3419 N N . ARG A 1 448 ? -52.945 -11.380 18.130 1.00 89.86 434 ARG G N 1
ATOM 3420 C CA . ARG A 1 448 ? -51.834 -12.244 18.418 1.00 92.13 434 ARG G CA 1
ATOM 3421 C C . ARG A 1 448 ? -50.709 -11.496 19.119 1.00 98.43 434 ARG G C 1
ATOM 3422 O O . ARG A 1 448 ? -50.456 -10.353 18.818 1.00 113.12 434 ARG G O 1
ATOM 3430 N N . ASP A 1 449 ? -50.035 -12.140 20.047 1.00 102.80 435 ASP G N 1
ATOM 3431 C CA . ASP A 1 449 ? -48.867 -11.552 20.733 1.00 100.25 435 ASP G CA 1
ATOM 3432 C C . ASP A 1 449 ? -47.774 -11.344 19.703 1.00 98.57 435 ASP G C 1
ATOM 3433 O O . ASP A 1 449 ? -47.077 -10.340 19.737 1.00 97.05 435 ASP G O 1
ATOM 3438 N N . ASP A 1 450 ? -47.671 -12.280 18.759 1.00 98.01 436 ASP G N 1
ATOM 3439 C CA . ASP A 1 450 ? -46.663 -12.218 17.707 1.00 104.81 436 ASP G CA 1
ATOM 3440 C C . ASP A 1 450 ? -46.897 -11.071 16.738 1.00 109.99 436 ASP G C 1
ATOM 3441 O O . ASP A 1 450 ? -46.075 -10.812 15.864 1.00 118.33 436 ASP G O 1
ATOM 3446 N N . ALA A 1 451 ? -48.017 -10.381 16.878 1.00 109.99 437 ALA G N 1
ATOM 3447 C CA . ALA A 1 451 ? -48.291 -9.197 16.073 1.00 107.28 437 ALA G CA 1
ATOM 3448 C C . ALA A 1 451 ? -47.622 -7.966 16.672 1.00 106.85 437 ALA G C 1
ATOM 3449 O O . ALA A 1 451 ? -47.350 -7.003 15.974 1.00 105.85 437 ALA G O 1
ATOM 3451 N N . VAL A 1 452 ? -47.374 -8.010 17.978 1.00 106.34 438 VAL G N 1
ATOM 3452 C CA . VAL A 1 452 ? -46.772 -6.891 18.703 1.00 106.82 438 VAL G CA 1
ATOM 3453 C C . VAL A 1 452 ? -45.493 -6.345 18.094 1.00 110.04 438 VAL G C 1
ATOM 3454 O O . VAL A 1 452 ? -45.380 -5.133 17.943 1.00 115.32 438 VAL G O 1
ATOM 3458 N N . PRO A 1 453 ? -44.523 -7.206 17.748 1.00 112.59 439 PRO G N 1
ATOM 3459 C CA . PRO A 1 453 ? -43.285 -6.661 17.197 1.00 121.05 439 PRO G CA 1
ATOM 3460 C C . PRO A 1 453 ? -43.482 -5.847 15.907 1.00 123.39 439 PRO G C 1
ATOM 3461 O O . PRO A 1 453 ? -42.917 -4.790 15.756 1.00 123.88 439 PRO G O 1
ATOM 3465 N N . ASN A 1 454 ? -44.288 -6.366 14.993 1.00 123.91 440 ASN G N 1
ATOM 3466 C CA . ASN A 1 454 ? -44.547 -5.700 13.725 1.00 121.37 440 ASN G CA 1
ATOM 3467 C C . ASN A 1 454 ? -45.201 -4.337 13.926 1.00 123.42 440 ASN G C 1
ATOM 3468 O O . ASN A 1 454 ? -45.040 -3.451 13.105 1.00 132.24 440 ASN G O 1
ATOM 3473 N N . LEU A 1 455 ? -45.917 -4.158 15.031 1.00 121.83 441 LEU G N 1
ATOM 3474 C CA . LEU A 1 455 ? -46.537 -2.882 15.354 1.00 121.13 441 LEU G CA 1
ATOM 3475 C C . LEU A 1 455 ? -45.511 -1.878 15.798 1.00 124.94 441 LEU G C 1
ATOM 3476 O O . LEU A 1 455 ? -45.424 -0.795 15.215 1.00 136.62 441 LEU G O 1
ATOM 3481 N N . ILE A 1 456 ? -44.728 -2.237 16.811 1.00 125.58 442 ILE G N 1
ATOM 3482 C CA . ILE A 1 456 ? -43.649 -1.385 17.317 1.00 129.67 442 ILE G CA 1
ATOM 3483 C C . ILE A 1 456 ? -42.737 -0.889 16.194 1.00 137.08 442 ILE G C 1
ATOM 3484 O O . ILE A 1 456 ? -42.397 0.296 16.156 1.00 147.34 442 ILE G O 1
ATOM 3489 N N . GLN A 1 457 ? -42.361 -1.789 15.290 1.00 135.81 443 GLN G N 1
ATOM 3490 C CA . GLN A 1 457 ? -41.551 -1.438 14.128 1.00 143.39 443 GLN G CA 1
ATOM 3491 C C . GLN A 1 457 ? -42.151 -0.279 13.323 1.00 145.38 443 GLN G C 1
ATOM 3492 O O . GLN A 1 457 ? -41.446 0.583 12.816 1.00 144.47 443 GLN G O 1
ATOM 3498 N N . LEU A 1 458 ? -43.467 -0.291 13.193 1.00 145.67 444 LEU G N 1
ATOM 3499 C CA . LEU A 1 458 ? -44.164 0.717 12.394 1.00 142.47 444 LEU G CA 1
ATOM 3500 C C . LEU A 1 458 ? -44.275 2.038 13.109 1.00 138.52 444 LEU G C 1
ATOM 3501 O O . LEU A 1 458 ? -44.215 3.076 12.467 1.00 147.33 444 LEU G O 1
ATOM 3506 N N . ILE A 1 459 ? -44.414 2.011 14.430 1.00 131.03 445 ILE G N 1
ATOM 3507 C CA . ILE A 1 459 ? -44.477 3.247 15.201 1.00 130.49 445 ILE G CA 1
ATOM 3508 C C . ILE A 1 459 ? -43.080 3.810 15.459 1.00 134.80 445 ILE G C 1
ATOM 3509 O O . ILE A 1 459 ? -42.929 5.001 15.762 1.00 138.76 445 ILE G O 1
ATOM 3514 N N . THR A 1 460 ? -42.068 2.954 15.327 1.00 132.68 446 THR G N 1
ATOM 3515 C CA . THR A 1 460 ? -40.698 3.370 15.535 1.00 134.40 446 THR G CA 1
ATOM 3516 C C . THR A 1 460 ? -40.070 3.926 14.250 1.00 139.03 446 THR G C 1
ATOM 3517 O O . THR A 1 460 ? -39.094 4.645 14.307 1.00 140.30 446 THR G O 1
ATOM 3521 N N . ASN A 1 461 ? -40.651 3.590 13.103 1.00 142.03 447 ASN G N 1
ATOM 3522 C CA . ASN A 1 461 ? -40.239 4.163 11.824 1.00 145.55 447 ASN G CA 1
ATOM 3523 C C . ASN A 1 461 ? -41.061 5.382 11.485 1.00 146.16 447 ASN G C 1
ATOM 3524 O O . ASN A 1 461 ? -40.991 5.906 10.362 1.00 147.49 447 ASN G O 1
ATOM 3529 N N . SER A 1 462 ? -41.833 5.835 12.465 1.00 145.11 448 SER G N 1
ATOM 3530 C CA . SER A 1 462 ? -42.634 7.039 12.302 1.00 150.08 448 SER G CA 1
ATOM 3531 C C . SER A 1 462 ? -42.270 8.047 13.379 1.00 153.45 448 SER G C 1
ATOM 3532 O O . SER A 1 462 ? -43.026 8.261 14.320 1.00 150.16 448 SER G O 1
ATOM 3535 N N . VAL A 1 463 ? -41.098 8.662 13.213 1.00 158.08 449 VAL G N 1
ATOM 3536 C CA . VAL A 1 463 ? -40.501 9.546 14.215 1.00 159.19 449 VAL G CA 1
ATOM 3537 C C . VAL A 1 463 ? -41.367 10.757 14.571 1.00 163.92 449 VAL G C 1
ATOM 3538 O O . VAL A 1 463 ? -41.529 11.089 15.749 1.00 167.61 449 VAL G O 1
ATOM 3542 N N . GLU A 1 464 ? -41.924 11.402 13.554 1.00 166.60 450 GLU G N 1
ATOM 3543 C CA . GLU A 1 464 ? -42.727 12.613 13.738 1.00 169.43 450 GLU G CA 1
ATOM 3544 C C . GLU A 1 464 ? -43.901 12.410 14.695 1.00 164.13 450 GLU G C 1
ATOM 3545 O O . GLU A 1 464 ? -44.271 13.316 15.431 1.00 161.27 450 GLU G O 1
ATOM 3551 N N . MET A 1 465 ? -44.478 11.215 14.673 1.00 164.23 451 MET G N 1
ATOM 3552 C CA . MET A 1 465 ? -45.562 10.859 15.579 1.00 161.48 451 MET G CA 1
ATOM 3553 C C . MET A 1 465 ? -45.030 10.626 16.972 1.00 156.79 451 MET G C 1
ATOM 3554 O O . MET A 1 465 ? -45.148 11.493 17.835 1.00 159.83 451 MET G O 1
ATOM 3559 N N . HIS A 1 466 ? -44.434 9.456 17.173 1.00 149.16 452 HIS G N 1
ATOM 3560 C CA . HIS A 1 466 ? -43.781 9.083 18.442 1.00 145.90 452 HIS G CA 1
ATOM 3561 C C . HIS A 1 466 ? -44.486 9.578 19.685 1.00 147.07 452 HIS G C 1
ATOM 3562 O O . HIS A 1 466 ? -45.360 8.894 20.215 1.00 143.94 452 HIS G O 1
ATOM 3569 N N . ALA A 1 467 ? -44.105 10.780 20.124 1.00 153.24 453 ALA G N 1
ATOM 3570 C CA . ALA A 1 467 ? -44.639 11.378 21.344 1.00 154.71 453 ALA G CA 1
ATOM 3571 C C . ALA A 1 467 ? -46.168 11.368 21.391 1.00 154.81 453 ALA G C 1
ATOM 3572 O O . ALA A 1 467 ? -46.758 11.159 22.440 1.00 156.70 453 ALA G O 1
ATOM 3574 N N . TYR A 1 468 ? -46.799 11.597 20.247 1.00 157.18 454 TYR G N 1
ATOM 3575 C CA . TYR A 1 468 ? -48.247 11.514 20.157 1.00 158.68 454 TYR G CA 1
ATOM 3576 C C . TYR A 1 468 ? -48.736 10.096 20.396 1.00 156.12 454 TYR G C 1
ATOM 3577 O O . TYR A 1 468 ? -49.597 9.852 21.260 1.00 161.18 454 TYR G O 1
ATOM 3586 N N . THR A 1 469 ? -48.190 9.171 19.613 1.00 151.08 455 THR G N 1
ATOM 3587 C CA . THR A 1 469 ? -48.470 7.748 19.777 1.00 146.61 455 THR G CA 1
ATOM 3588 C C . THR A 1 469 ? -48.324 7.319 21.241 1.00 144.61 455 THR G C 1
ATOM 3589 O O . THR A 1 469 ? -49.175 6.621 21.790 1.00 150.79 455 THR G O 1
ATOM 3593 N N . VAL A 1 470 ? -47.246 7.769 21.862 1.00 143.78 456 VAL G N 1
ATOM 3594 C CA . VAL A 1 470 ? -46.984 7.482 23.264 1.00 144.35 456 VAL G CA 1
ATOM 3595 C C . VAL A 1 470 ? -48.044 8.074 24.176 1.00 145.48 456 VAL G C 1
ATOM 3596 O O . VAL A 1 470 ? -48.518 7.400 25.099 1.00 141.66 456 VAL G O 1
ATOM 3600 N N . GLN A 1 471 ? -48.406 9.329 23.915 1.00 151.42 457 GLN G N 1
ATOM 3601 C CA . GLN A 1 471 ? -49.453 10.004 24.672 1.00 159.39 457 GLN G CA 1
ATOM 3602 C C . GLN A 1 471 ? -50.717 9.157 24.703 1.00 154.84 457 GLN G C 1
ATOM 3603 O O . GLN A 1 471 ? -51.220 8.810 25.782 1.00 154.93 457 GLN G O 1
ATOM 3609 N N . ARG A 1 472 ? -51.221 8.803 23.520 1.00 147.40 458 ARG G N 1
ATOM 3610 C CA . ARG A 1 472 ? -52.457 8.053 23.462 1.00 144.21 458 ARG G CA 1
ATOM 3611 C C . ARG A 1 472 ? -52.283 6.615 23.931 1.00 138.33 458 ARG G C 1
ATOM 3612 O O . ARG A 1 472 ? -53.265 5.930 24.236 1.00 136.55 458 ARG G O 1
ATOM 3620 N N . LEU A 1 473 ? -51.038 6.164 23.985 1.00 132.68 459 LEU G N 1
ATOM 3621 C CA . LEU A 1 473 ? -50.751 4.820 24.451 1.00 126.06 459 LEU G CA 1
ATOM 3622 C C . LEU A 1 473 ? -50.912 4.760 25.973 1.00 126.85 459 LEU G C 1
ATOM 3623 O O . LEU A 1 473 ? -51.638 3.913 26.509 1.00 122.78 459 LEU G O 1
ATOM 3628 N N . TYR A 1 474 ? -50.230 5.679 26.656 1.00 131.11 460 TYR G N 1
ATOM 3629 C CA . TYR A 1 474 ? -50.371 5.852 28.096 1.00 135.26 460 TYR G CA 1
ATOM 3630 C C . TYR A 1 474 ? -51.832 6.058 28.450 1.00 138.18 460 TYR G C 1
ATOM 3631 O O . TYR A 1 474 ? -52.381 5.377 29.339 1.00 139.32 460 TYR G O 1
ATOM 3640 N N . LYS A 1 475 ? -52.454 7.000 27.736 1.00 141.30 461 LYS G N 1
ATOM 3641 C CA . LYS A 1 475 ? -53.865 7.298 27.910 1.00 144.14 461 LYS G CA 1
ATOM 3642 C C . LYS A 1 475 ? -54.724 6.045 27.726 1.00 138.60 461 LYS G C 1
ATOM 3643 O O . LYS A 1 475 ? -55.734 5.876 28.403 1.00 142.61 461 LYS G O 1
ATOM 3649 N N . ALA A 1 476 ? -54.308 5.166 26.824 1.00 131.52 462 ALA G N 1
ATOM 3650 C CA . ALA A 1 476 ? -55.017 3.922 26.616 1.00 125.94 462 ALA G CA 1
ATOM 3651 C C . ALA A 1 476 ? -54.895 2.987 27.805 1.00 123.16 462 ALA G C 1
ATOM 3652 O O . ALA A 1 476 ? -55.897 2.451 28.284 1.00 119.22 462 ALA G O 1
ATOM 3654 N N . ILE A 1 477 ? -53.679 2.782 28.287 1.00 128.73 463 ILE G N 1
ATOM 3655 C CA . ILE A 1 477 ? -53.465 1.783 29.336 1.00 136.95 463 ILE G CA 1
ATOM 3656 C C . ILE A 1 477 ? -53.967 2.209 30.708 1.00 145.77 463 ILE G C 1
ATOM 3657 O O . ILE A 1 477 ? -54.291 1.345 31.532 1.00 156.43 463 ILE G O 1
ATOM 3662 N N . LEU A 1 478 ? -54.033 3.517 30.969 1.00 143.98 464 LEU G N 1
ATOM 3663 C CA . LEU A 1 478 ? -54.535 3.953 32.264 1.00 144.37 464 LEU G CA 1
ATOM 3664 C C . LEU A 1 478 ? -56.005 3.564 32.436 1.00 146.71 464 LEU G C 1
ATOM 3665 O O . LEU A 1 478 ? -56.485 3.410 33.555 1.00 145.47 464 LEU G O 1
ATOM 3670 N N . GLY A 1 479 ? -56.699 3.396 31.314 1.00 149.85 465 GLY G N 1
ATOM 3671 C CA . GLY A 1 479 ? -58.070 2.902 31.307 1.00 149.50 465 GLY G CA 1
ATOM 3672 C C . GLY A 1 479 ? -58.140 1.484 31.819 1.00 148.21 465 GLY G C 1
ATOM 3673 O O . GLY A 1 479 ? -58.707 1.235 32.877 1.00 159.40 465 GLY G O 1
ATOM 3674 N N . ASP A 1 480 ? -57.554 0.550 31.078 1.00 144.24 466 ASP G N 1
ATOM 3675 C CA . ASP A 1 480 ? -57.460 -0.846 31.548 1.00 144.27 466 ASP G CA 1
ATOM 3676 C C . ASP A 1 480 ? -56.221 -1.517 30.980 1.00 141.58 466 ASP G C 1
ATOM 3677 O O . ASP A 1 480 ? -55.938 -1.441 29.781 1.00 141.05 466 ASP G O 1
ATOM 3682 N N . TYR A 1 481 ? -55.478 -2.168 31.860 1.00 138.19 467 TYR G N 1
ATOM 3683 C CA . TYR A 1 481 ? -54.326 -2.933 31.450 1.00 139.00 467 TYR G CA 1
ATOM 3684 C C . TYR A 1 481 ? -54.628 -4.425 31.477 1.00 136.08 467 TYR G C 1
ATOM 3685 O O . TYR A 1 481 ? -53.856 -5.232 32.021 1.00 133.11 467 TYR G O 1
ATOM 3694 N N . SER A 1 482 ? -55.758 -4.775 30.875 1.00 135.42 468 SER G N 1
ATOM 3695 C CA . SER A 1 482 ? -56.151 -6.184 30.760 1.00 133.90 468 SER G CA 1
ATOM 3696 C C . SER A 1 482 ? -55.707 -6.709 29.408 1.00 125.54 468 SER G C 1
ATOM 3697 O O . SER A 1 482 ? -55.052 -7.724 29.325 1.00 121.00 468 SER G O 1
ATOM 3700 N N . GLN A 1 483 ? -56.092 -6.016 28.346 1.00 122.48 469 GLN G N 1
ATOM 3701 C CA . GLN A 1 483 ? -55.685 -6.380 26.998 1.00 117.90 469 GLN G CA 1
ATOM 3702 C C . GLN A 1 483 ? -54.155 -6.324 26.850 1.00 117.39 469 GLN G C 1
ATOM 3703 O O . GLN A 1 483 ? -53.555 -5.263 26.804 1.00 114.36 469 GLN G O 1
ATOM 3709 N N . GLN A 1 484 ? -53.553 -7.503 26.784 1.00 116.03 470 GLN G N 1
ATOM 3710 C CA . GLN A 1 484 ? -52.121 -7.675 26.948 1.00 109.58 470 GLN G CA 1
ATOM 3711 C C . GLN A 1 484 ? -51.197 -7.084 25.883 1.00 110.09 470 GLN G C 1
ATOM 3712 O O . GLN A 1 484 ? -50.255 -6.357 26.225 1.00 119.32 470 GLN G O 1
ATOM 3718 N N . PRO A 1 485 ? -51.445 -7.374 24.595 1.00 106.34 471 PRO G N 1
ATOM 3719 C CA . PRO A 1 485 ? -50.566 -6.796 23.568 1.00 106.76 471 PRO G CA 1
ATOM 3720 C C . PRO A 1 485 ? -50.550 -5.273 23.628 1.00 107.36 471 PRO G C 1
ATOM 3721 O O . PRO A 1 485 ? -49.515 -4.650 23.399 1.00 109.11 471 PRO G O 1
ATOM 3725 N N . LEU A 1 486 ? -51.696 -4.697 23.963 1.00 105.78 472 LEU G N 1
ATOM 3726 C CA . LEU A 1 486 ? -51.814 -3.264 24.149 1.00 106.17 472 LEU G CA 1
ATOM 3727 C C . LEU A 1 486 ? -50.821 -2.756 25.184 1.00 109.14 472 LEU G C 1
ATOM 3728 O O . LEU A 1 486 ? -50.090 -1.795 24.927 1.00 114.80 472 LEU G O 1
ATOM 3733 N N . VAL A 1 487 ? -50.775 -3.406 26.348 1.00 106.54 473 VAL G N 1
ATOM 3734 C CA . VAL A 1 487 ? -49.852 -2.955 27.393 1.00 110.42 473 VAL G CA 1
ATOM 3735 C C . VAL A 1 487 ? -48.403 -3.289 27.060 1.00 110.98 473 VAL G C 1
ATOM 3736 O O . VAL A 1 487 ? -47.485 -2.647 27.577 1.00 114.16 473 VAL G O 1
ATOM 3740 N N . GLN A 1 488 ? -48.199 -4.282 26.195 1.00 108.03 474 GLN G N 1
ATOM 3741 C CA . GLN A 1 488 ? -46.853 -4.584 25.729 1.00 108.33 474 GLN G CA 1
ATOM 3742 C C . GLN A 1 488 ? -46.319 -3.439 24.887 1.00 110.42 474 GLN G C 1
ATOM 3743 O O . GLN A 1 488 ? -45.325 -2.786 25.258 1.00 117.26 474 GLN G O 1
ATOM 3749 N N . VAL A 1 489 ? -46.991 -3.195 23.763 1.00 108.29 475 VAL G N 1
ATOM 3750 C CA . VAL A 1 489 ? -46.693 -2.066 22.887 1.00 109.90 475 VAL G CA 1
ATOM 3751 C C . VAL A 1 489 ? -46.507 -0.793 23.707 1.00 114.81 475 VAL G C 1
ATOM 3752 O O . VAL A 1 489 ? -45.475 -0.093 23.611 1.00 123.06 475 VAL G O 1
ATOM 3756 N N . ALA A 1 490 ? -47.507 -0.532 24.536 1.00 113.65 476 ALA G N 1
ATOM 3757 C CA . ALA A 1 490 ? -47.530 0.658 25.346 1.00 118.26 476 ALA G CA 1
ATOM 3758 C C . ALA A 1 490 ? -46.309 0.796 26.244 1.00 120.58 476 ALA G C 1
ATOM 3759 O O . ALA A 1 490 ? -45.489 1.687 26.041 1.00 120.49 476 ALA G O 1
ATOM 3761 N N . ALA A 1 491 ? -46.205 -0.097 27.233 1.00 119.54 477 ALA G N 1
ATOM 3762 C CA . ALA A 1 491 ? -45.110 -0.046 28.189 1.00 120.20 477 ALA G CA 1
ATOM 3763 C C . ALA A 1 491 ? -43.761 0.044 27.505 1.00 122.01 477 ALA G C 1
ATOM 3764 O O . ALA A 1 491 ? -42.853 0.713 28.017 1.00 124.34 477 ALA G O 1
ATOM 3766 N N . TRP A 1 492 ? -43.620 -0.611 26.351 1.00 119.91 478 TRP G N 1
ATOM 3767 C CA . TRP A 1 492 ? -42.366 -0.497 25.625 1.00 123.40 478 TRP G CA 1
ATOM 3768 C C . TRP A 1 492 ? -42.130 0.930 25.129 1.00 127.46 478 TRP G C 1
ATOM 3769 O O . TRP A 1 492 ? -41.020 1.472 25.264 1.00 127.55 478 TRP G O 1
ATOM 3780 N N . CYS A 1 493 ? -43.175 1.528 24.554 1.00 127.16 479 CYS G N 1
ATOM 3781 C CA . CYS A 1 493 ? -43.078 2.889 24.052 1.00 127.23 479 CYS G CA 1
ATOM 3782 C C . CYS A 1 493 ? -42.876 3.911 25.169 1.00 129.83 479 CYS G C 1
ATOM 3783 O O . CYS A 1 493 ? -42.179 4.906 24.970 1.00 134.68 479 CYS G O 1
ATOM 3786 N N . ILE A 1 494 ? -43.488 3.667 26.324 1.00 129.71 480 ILE G N 1
ATOM 3787 C CA . ILE A 1 494 ? -43.274 4.490 27.508 1.00 131.69 480 ILE G CA 1
ATOM 3788 C C . ILE A 1 494 ? -41.815 4.390 27.899 1.00 133.80 480 ILE G C 1
ATOM 3789 O O . ILE A 1 494 ? -41.169 5.390 28.201 1.00 134.88 480 ILE G O 1
ATOM 3794 N N . GLY A 1 495 ? -41.311 3.160 27.877 1.00 134.11 481 GLY G N 1
ATOM 3795 C CA . GLY A 1 495 ? -39.919 2.901 28.165 1.00 134.81 481 GLY G CA 1
ATOM 3796 C C . GLY A 1 495 ? -39.006 3.747 27.295 1.00 136.41 481 GLY G C 1
ATOM 3797 O O . GLY A 1 495 ? -38.244 4.569 27.805 1.00 135.57 481 GLY G O 1
ATOM 3798 N N . GLU A 1 496 ? -39.092 3.555 25.980 1.00 136.30 482 GLU G N 1
ATOM 3799 C CA . GLU A 1 496 ? -38.254 4.300 25.051 1.00 136.72 482 GLU G CA 1
ATOM 3800 C C . GLU A 1 496 ? -38.493 5.795 25.078 1.00 139.88 482 GLU G C 1
ATOM 3801 O O . GLU A 1 496 ? -37.538 6.568 25.161 1.00 150.19 482 GLU G O 1
ATOM 3807 N N . TYR A 1 497 ? -39.755 6.207 24.995 1.00 135.35 483 TYR G N 1
ATOM 3808 C CA . TYR A 1 497 ? -40.063 7.625 24.823 1.00 137.64 483 TYR G CA 1
ATOM 3809 C C . TYR A 1 497 ? -40.701 8.247 26.058 1.00 138.30 483 TYR G C 1
ATOM 3810 O O . TYR A 1 497 ? -41.688 8.978 25.957 1.00 136.30 483 TYR G O 1
ATOM 3819 N N . GLY A 1 498 ? -40.120 7.955 27.221 1.00 141.08 484 GLY G N 1
ATOM 3820 C CA . GLY A 1 498 ? -40.607 8.477 28.484 1.00 142.58 484 GLY G CA 1
ATOM 3821 C C . GLY A 1 498 ? -40.513 9.975 28.574 1.00 147.64 484 GLY G C 1
ATOM 3822 O O . GLY A 1 498 ? -41.456 10.638 29.015 1.00 147.46 484 GLY G O 1
ATOM 3823 N N . ASP A 1 499 ? -39.364 10.505 28.162 1.00 154.24 485 ASP G N 1
ATOM 3824 C CA . ASP A 1 499 ? -39.152 11.948 28.168 1.00 159.99 485 ASP G CA 1
ATOM 3825 C C . ASP A 1 499 ? -40.162 12.658 27.281 1.00 160.53 485 ASP G C 1
ATOM 3826 O O . ASP A 1 499 ? -40.777 13.641 27.710 1.00 165.92 485 ASP G O 1
ATOM 3831 N N . LEU A 1 500 ? -40.337 12.153 26.057 1.00 158.88 486 LEU G N 1
ATOM 3832 C CA . LEU A 1 500 ? -41.257 12.741 25.098 1.00 158.36 486 LEU G CA 1
ATOM 3833 C C . LEU A 1 500 ? -42.671 12.699 25.634 1.00 156.27 486 LEU G C 1
ATOM 3834 O O . LEU A 1 500 ? -43.479 13.583 25.326 1.00 162.91 486 LEU G O 1
ATOM 3839 N N . LEU A 1 501 ? -42.963 11.673 26.431 1.00 154.60 487 LEU G N 1
ATOM 3840 C CA . LEU A 1 501 ? -44.253 11.560 27.094 1.00 157.44 487 LEU G CA 1
ATOM 3841 C C . LEU A 1 501 ? -44.417 12.660 28.134 1.00 161.95 487 LEU G C 1
ATOM 3842 O O . LEU A 1 501 ? -45.399 13.409 28.107 1.00 160.26 487 LEU G O 1
ATOM 3847 N N . VAL A 1 502 ? -43.451 12.748 29.051 1.00 167.69 488 VAL G N 1
ATOM 3848 C CA . VAL A 1 502 ? -43.510 13.725 30.134 1.00 172.63 488 VAL G CA 1
ATOM 3849 C C . VAL A 1 502 ? -43.472 15.156 29.618 1.00 179.56 488 VAL G C 1
ATOM 3850 O O . VAL A 1 502 ? -44.203 16.014 30.116 1.00 186.52 488 VAL G O 1
ATOM 3854 N N . SER A 1 503 ? -42.630 15.406 28.616 1.00 182.14 489 SER G N 1
ATOM 3855 C CA . SER A 1 503 ? -42.524 16.743 28.023 1.00 183.78 489 SER G CA 1
ATOM 3856 C C . SER A 1 503 ? -43.841 17.117 27.350 1.00 184.27 489 SER G C 1
ATOM 3857 O O . SER A 1 503 ? -44.119 16.676 26.239 1.00 186.19 489 SER G O 1
ATOM 3860 N N . GLY A 1 504 ? -44.643 17.929 28.033 1.00 181.99 490 GLY G N 1
ATOM 3861 C CA . GLY A 1 504 ? -45.968 18.300 27.537 1.00 177.84 490 GLY G CA 1
ATOM 3862 C C . GLY A 1 504 ? -45.944 19.044 26.211 1.00 179.80 490 GLY G C 1
ATOM 3863 O O . GLY A 1 504 ? -46.436 20.156 26.110 1.00 182.37 490 GLY G O 1
ATOM 3864 N N . GLN A 1 505 ? -45.368 18.416 25.196 1.00 178.04 491 GLN G N 1
ATOM 3865 C CA . GLN A 1 505 ? -45.253 18.997 23.874 1.00 178.48 491 GLN G CA 1
ATOM 3866 C C . GLN A 1 505 ? -45.526 17.954 22.802 1.00 176.19 491 GLN G C 1
ATOM 3867 O O . GLN A 1 505 ? -44.773 16.987 22.636 1.00 167.38 491 GLN G O 1
ATOM 3873 N N . CYS A 1 506 ? -46.605 18.167 22.064 1.00 182.69 492 CYS G N 1
ATOM 3874 C CA . CYS A 1 506 ? -47.001 17.246 21.015 1.00 191.09 492 CYS G CA 1
ATOM 3875 C C . CYS A 1 506 ? -47.443 18.021 19.781 1.00 196.53 492 CYS G C 1
ATOM 3876 O O . CYS A 1 506 ? -48.495 18.663 19.782 1.00 198.83 492 CYS G O 1
ATOM 3879 N N . GLU A 1 507 ? -46.633 17.945 18.730 1.00 198.89 493 GLU G N 1
ATOM 3880 C CA . GLU A 1 507 ? -46.926 18.655 17.488 1.00 197.72 493 GLU G CA 1
ATOM 3881 C C . GLU A 1 507 ? -47.794 17.804 16.565 1.00 200.73 493 GLU G C 1
ATOM 3882 O O . GLU A 1 507 ? -47.425 17.545 15.415 1.00 204.03 493 GLU G O 1
ATOM 3888 N N . GLU A 1 508 ? -48.928 17.346 17.094 1.00 196.92 494 GLU G N 1
ATOM 3889 C CA . GLU A 1 508 ? -49.889 16.566 16.336 1.00 186.25 494 GLU G CA 1
ATOM 3890 C C . GLU A 1 508 ? -51.273 16.613 16.975 1.00 186.37 494 GLU G C 1
ATOM 3891 O O . GLU A 1 508 ? -52.281 16.498 16.278 1.00 182.26 494 GLU G O 1
ATOM 3897 N N . GLU A 1 509 ? -51.309 16.773 18.296 1.00 186.05 495 GLU G N 1
ATOM 3898 C CA . GLU A 1 509 ? -52.544 17.071 19.013 1.00 182.54 495 GLU G CA 1
ATOM 3899 C C . GLU A 1 509 ? -52.227 17.730 20.351 1.00 185.91 495 GLU G C 1
ATOM 3900 O O . GLU A 1 509 ? -51.089 17.716 20.787 1.00 190.60 495 GLU G O 1
ATOM 3906 N N . GLU A 1 510 ? -53.232 18.318 20.993 1.00 186.56 496 GLU G N 1
ATOM 3907 C CA . GLU A 1 510 ? -53.081 18.956 22.296 1.00 190.85 496 GLU G CA 1
ATOM 3908 C C . GLU A 1 510 ? -52.520 17.967 23.316 1.00 197.76 496 GLU G C 1
ATOM 3909 O O . GLU A 1 510 ? -53.175 16.974 23.654 1.00 198.09 496 GLU G O 1
ATOM 3915 N N . PRO A 1 511 ? -51.302 18.233 23.811 1.00 204.65 497 PRO G N 1
ATOM 3916 C CA . PRO A 1 511 ? -50.639 17.366 24.806 1.00 202.42 497 PRO G CA 1
ATOM 3917 C C . PRO A 1 511 ? -51.473 17.272 26.078 1.00 202.68 497 PRO G C 1
ATOM 3918 O O . PRO A 1 511 ? -52.241 18.181 26.374 1.00 216.80 497 PRO G O 1
ATOM 3922 N N . ILE A 1 512 ? -51.332 16.189 26.826 1.00 193.59 498 ILE G N 1
ATOM 3923 C CA . ILE A 1 512 ? -52.045 16.043 28.092 1.00 189.52 498 ILE G CA 1
ATOM 3924 C C . ILE A 1 512 ? -51.074 16.243 29.254 1.00 194.18 498 ILE G C 1
ATOM 3925 O O . ILE A 1 512 ? -49.893 15.928 29.144 1.00 188.19 498 ILE G O 1
ATOM 3930 N N . GLN A 1 513 ? -51.587 16.771 30.360 1.00 196.33 499 GLN G N 1
ATOM 3931 C CA . GLN A 1 513 ? -50.797 17.003 31.562 1.00 191.95 499 GLN G CA 1
ATOM 3932 C C . GLN A 1 513 ? -50.344 15.650 32.121 1.00 195.78 499 GLN G C 1
ATOM 3933 O O . GLN A 1 513 ? -51.168 14.810 32.537 1.00 201.88 499 GLN G O 1
ATOM 3939 N N . VAL A 1 514 ? -49.037 15.432 32.121 1.00 197.40 500 VAL G N 1
ATOM 3940 C CA . VAL A 1 514 ? -48.474 14.172 32.603 1.00 195.49 500 VAL G CA 1
ATOM 3941 C C . VAL A 1 514 ? -47.427 14.454 33.670 1.00 199.11 500 VAL G C 1
ATOM 3942 O O . VAL A 1 514 ? -47.061 15.617 33.904 1.00 210.79 500 VAL G O 1
ATOM 3946 N N . THR A 1 515 ? -46.937 13.397 34.303 1.00 189.23 501 THR G N 1
ATOM 3947 C CA . THR A 1 515 ? -45.950 13.548 35.370 1.00 188.01 501 THR G CA 1
ATOM 3948 C C . THR A 1 515 ? -44.873 12.483 35.284 1.00 193.22 501 THR G C 1
ATOM 3949 O O . THR A 1 515 ? -44.415 12.145 34.206 1.00 195.43 501 THR G O 1
ATOM 3953 N N . GLU A 1 516 ? -44.479 11.960 36.436 1.00 195.85 502 GLU G N 1
ATOM 3954 C CA . GLU A 1 516 ? -43.505 10.888 36.504 1.00 190.86 502 GLU G CA 1
ATOM 3955 C C . GLU A 1 516 ? -43.933 9.844 37.498 1.00 182.60 502 GLU G C 1
ATOM 3956 O O . GLU A 1 516 ? -43.765 8.654 37.259 1.00 180.47 502 GLU G O 1
ATOM 3962 N N . ASP A 1 517 ? -44.519 10.289 38.605 1.00 179.29 503 ASP G N 1
ATOM 3963 C CA . ASP A 1 517 ? -44.945 9.400 39.663 1.00 178.47 503 ASP G CA 1
ATOM 3964 C C . ASP A 1 517 ? -46.170 8.638 39.224 1.00 179.58 503 ASP G C 1
ATOM 3965 O O . ASP A 1 517 ? -46.352 7.493 39.624 1.00 177.66 503 ASP G O 1
ATOM 3970 N N . GLU A 1 518 ? -47.007 9.264 38.401 1.00 179.65 504 GLU G N 1
ATOM 3971 C CA . GLU A 1 518 ? -48.200 8.613 37.858 1.00 175.02 504 GLU G CA 1
ATOM 3972 C C . GLU A 1 518 ? -47.808 7.542 36.845 1.00 167.24 504 GLU G C 1
ATOM 3973 O O . GLU A 1 518 ? -48.422 6.483 36.792 1.00 165.48 504 GLU G O 1
ATOM 3979 N N . VAL A 1 519 ? -46.781 7.832 36.050 1.00 160.35 505 VAL G N 1
ATOM 3980 C CA . VAL A 1 519 ? -46.202 6.847 35.139 1.00 149.64 505 VAL G CA 1
ATOM 3981 C C . VAL A 1 519 ? -45.713 5.642 35.938 1.00 149.24 505 VAL G C 1
ATOM 3982 O O . VAL A 1 519 ? -46.036 4.500 35.613 1.00 145.08 505 VAL G O 1
ATOM 3986 N N . LEU A 1 520 ? -44.945 5.910 36.990 1.00 151.20 506 LEU G N 1
ATOM 3987 C CA . LEU A 1 520 ? -44.460 4.869 37.887 1.00 148.45 506 LEU G CA 1
ATOM 3988 C C . LEU A 1 520 ? -45.610 4.099 38.493 1.00 149.34 506 LEU G C 1
ATOM 3989 O O . LEU A 1 520 ? -45.503 2.892 38.704 1.00 143.98 506 LEU G O 1
ATOM 3994 N N . ASP A 1 521 ? -46.712 4.797 38.761 1.00 151.77 507 ASP G N 1
ATOM 3995 C CA . ASP A 1 521 ? -47.902 4.159 39.298 1.00 150.46 507 ASP G CA 1
ATOM 3996 C C . ASP A 1 521 ? -48.466 3.171 38.305 1.00 145.89 507 ASP G C 1
ATOM 3997 O O . ASP A 1 521 ? -48.812 2.059 38.682 1.00 141.83 507 ASP G O 1
ATOM 4002 N N . ILE A 1 522 ? -48.552 3.572 37.038 1.00 144.43 508 ILE G N 1
ATOM 4003 C CA . ILE A 1 522 ? -49.133 2.705 36.019 1.00 139.78 508 ILE G CA 1
ATOM 4004 C C . ILE A 1 522 ? -48.212 1.530 35.694 1.00 144.25 508 ILE G C 1
ATOM 4005 O O . ILE A 1 522 ? -48.693 0.424 35.453 1.00 153.65 508 ILE G O 1
ATOM 4010 N N . LEU A 1 523 ? -46.897 1.753 35.711 1.00 140.52 509 LEU G N 1
ATOM 4011 C CA . LEU A 1 523 ? -45.958 0.677 35.421 1.00 135.15 509 LEU G CA 1
ATOM 4012 C C . LEU A 1 523 ? -45.854 -0.310 36.561 1.00 131.47 509 LEU G C 1
ATOM 4013 O O . LEU A 1 523 ? -45.766 -1.514 36.329 1.00 124.74 509 LEU G O 1
ATOM 4018 N N . GLU A 1 524 ? -45.869 0.207 37.786 1.00 134.88 510 GLU G N 1
ATOM 4019 C CA . GLU A 1 524 ? -45.908 -0.654 38.962 1.00 141.57 510 GLU G CA 1
ATOM 4020 C C . GLU A 1 524 ? -47.214 -1.436 38.991 1.00 137.28 510 GLU G C 1
ATOM 4021 O O . GLU A 1 524 ? -47.235 -2.609 39.370 1.00 130.97 510 GLU G O 1
ATOM 4027 N N . SER A 1 525 ? -48.300 -0.777 38.597 1.00 135.18 511 SER G N 1
ATOM 4028 C CA . SER A 1 525 ? -49.597 -1.426 38.526 1.00 132.31 511 SER G CA 1
ATOM 4029 C C . SER A 1 525 ? -49.564 -2.559 37.511 1.00 127.06 511 SER G C 1
ATOM 4030 O O . SER A 1 525 ? -50.117 -3.627 37.751 1.00 126.55 511 SER G O 1
ATOM 4033 N N . VAL A 1 526 ? -48.896 -2.321 36.389 1.00 120.22 512 VAL G N 1
ATOM 4034 C CA . VAL A 1 526 ? -48.703 -3.354 35.385 1.00 114.92 512 VAL G CA 1
ATOM 4035 C C . VAL A 1 526 ? -47.863 -4.506 35.934 1.00 112.75 512 VAL G C 1
ATOM 4036 O O . VAL A 1 526 ? -48.167 -5.661 35.710 1.00 108.38 512 VAL G O 1
ATOM 4040 N N . LEU A 1 527 ? -46.807 -4.173 36.663 1.00 115.84 513 LEU G N 1
ATOM 4041 C CA . LEU A 1 527 ? -45.916 -5.176 37.240 1.00 113.61 513 LEU G CA 1
ATOM 4042 C C . LEU A 1 527 ? -46.589 -6.072 38.256 1.00 114.60 513 LEU G C 1
ATOM 4043 O O . LEU A 1 527 ? -46.368 -7.293 38.234 1.00 112.86 513 LEU G O 1
ATOM 4048 N N . ILE A 1 528 ? -47.398 -5.466 39.133 1.00 117.07 514 ILE G N 1
ATOM 4049 C CA . ILE A 1 528 ? -48.017 -6.205 40.244 1.00 117.62 514 ILE G CA 1
ATOM 4050 C C . ILE A 1 528 ? -49.266 -6.981 39.822 1.00 113.49 514 ILE G C 1
ATOM 4051 O O . ILE A 1 528 ? -49.488 -8.098 40.275 1.00 110.35 514 ILE G O 1
ATOM 4056 N N . SER A 1 529 ? -50.059 -6.383 38.943 1.00 111.16 515 SER G N 1
ATOM 4057 C CA . SER A 1 529 ? -51.351 -6.954 38.536 1.00 108.15 515 SER G CA 1
ATOM 4058 C C . SER A 1 529 ? -51.308 -8.410 38.112 1.00 104.47 515 SER G C 1
ATOM 4059 O O . SER A 1 529 ? -50.399 -8.825 37.392 1.00 100.32 515 SER G O 1
ATOM 4062 N N . ASN A 1 530 ? -52.312 -9.165 38.552 1.00 105.96 516 ASN G N 1
ATOM 4063 C CA . ASN A 1 530 ? -52.458 -10.560 38.181 1.00 111.56 516 ASN G CA 1
ATOM 4064 C C . ASN A 1 530 ? -52.675 -10.756 36.689 1.00 108.99 516 ASN G C 1
ATOM 4065 O O . ASN A 1 530 ? -52.313 -11.799 36.140 1.00 106.87 516 ASN G O 1
ATOM 4070 N N . MET A 1 531 ? -53.284 -9.755 36.047 1.00 109.28 517 MET G N 1
ATOM 4071 C CA . MET A 1 531 ? -53.625 -9.843 34.648 1.00 108.98 517 MET G CA 1
ATOM 4072 C C . MET A 1 531 ? -52.375 -9.799 33.787 1.00 111.46 517 MET G C 1
ATOM 4073 O O . MET A 1 531 ? -52.382 -10.276 32.652 1.00 119.58 517 MET G O 1
ATOM 4078 N N . SER A 1 532 ? -51.297 -9.230 34.324 1.00 106.29 518 SER G N 1
ATOM 4079 C CA . SER A 1 532 ? -50.056 -9.131 33.565 1.00 101.85 518 SER G CA 1
ATOM 4080 C C . SER A 1 532 ? -49.301 -10.451 33.472 1.00 99.76 518 SER G C 1
ATOM 4081 O O . SER A 1 532 ? -48.974 -11.039 34.480 1.00 103.35 518 SER G O 1
ATOM 4084 N N . THR A 1 533 ? -49.025 -10.896 32.259 1.00 98.29 519 THR G N 1
ATOM 4085 C CA . THR A 1 533 ? -48.261 -12.096 32.024 1.00 100.62 519 THR G CA 1
ATOM 4086 C C . THR A 1 533 ? -46.806 -11.842 32.437 1.00 105.77 519 THR G C 1
ATOM 4087 O O . THR A 1 533 ? -46.449 -10.740 32.885 1.00 103.87 519 THR G O 1
ATOM 4091 N N . SER A 1 534 ? -45.966 -12.866 32.279 1.00 107.55 520 SER G N 1
ATOM 4092 C CA . SER A 1 534 ? -44.551 -12.722 32.613 1.00 104.18 520 SER G CA 1
ATOM 4093 C C . SER A 1 534 ? -43.844 -11.833 31.603 1.00 106.27 520 SER G C 1
ATOM 4094 O O . SER A 1 534 ? -43.046 -10.970 31.997 1.00 113.31 520 SER G O 1
ATOM 4097 N N . VAL A 1 535 ? -44.143 -12.029 30.316 1.00 101.77 521 VAL G N 1
ATOM 4098 C CA . VAL A 1 535 ? -43.447 -11.294 29.257 1.00 102.18 521 VAL G CA 1
ATOM 4099 C C . VAL A 1 535 ? -43.713 -9.777 29.302 1.00 101.73 521 VAL G C 1
ATOM 4100 O O . VAL A 1 535 ? -42.837 -8.960 28.987 1.00 103.73 521 VAL G O 1
ATOM 4104 N N . THR A 1 536 ? -44.919 -9.424 29.719 1.00 98.66 522 THR G N 1
ATOM 4105 C CA . THR A 1 536 ? -45.297 -8.030 29.793 1.00 102.54 522 THR G CA 1
ATOM 4106 C C . THR A 1 536 ? -44.710 -7.398 31.056 1.00 105.76 522 THR G C 1
ATOM 4107 O O . THR A 1 536 ? -44.417 -6.205 31.099 1.00 108.03 522 THR G O 1
ATOM 4111 N N . ARG A 1 537 ? -44.557 -8.214 32.092 1.00 106.72 523 ARG G N 1
ATOM 4112 C CA . ARG A 1 537 ? -43.830 -7.797 33.275 1.00 108.82 523 ARG G CA 1
ATOM 4113 C C . ARG A 1 537 ? -42.404 -7.455 32.865 1.00 109.84 523 ARG G C 1
ATOM 4114 O O . ARG A 1 537 ? -41.829 -6.453 33.338 1.00 108.31 523 ARG G O 1
ATOM 4122 N N . GLY A 1 538 ? -41.844 -8.293 31.979 1.00 109.11 524 GLY G N 1
ATOM 4123 C CA . GLY A 1 538 ? -40.542 -8.026 31.408 1.00 109.29 524 GLY G CA 1
ATOM 4124 C C . GLY A 1 538 ? -40.511 -6.660 30.713 1.00 111.44 524 GLY G C 1
ATOM 4125 O O . GLY A 1 538 ? -39.669 -5.792 31.005 1.00 112.10 524 GLY G O 1
ATOM 4126 N N . TYR A 1 539 ? -41.445 -6.496 29.780 1.00 109.96 525 TYR G N 1
ATOM 4127 C CA . TYR A 1 539 ? -41.603 -5.260 29.034 1.00 109.33 525 TYR G CA 1
ATOM 4128 C C . TYR A 1 539 ? -41.601 -4.044 29.937 1.00 112.99 525 TYR G C 1
ATOM 4129 O O . TYR A 1 539 ? -40.836 -3.094 29.719 1.00 121.85 525 TYR G O 1
ATOM 4138 N N . ALA A 1 540 ? -42.457 -4.093 30.948 1.00 111.23 526 ALA G N 1
ATOM 4139 C CA . ALA A 1 540 ? -42.600 -2.998 31.893 1.00 113.37 526 ALA G CA 1
ATOM 4140 C C . ALA A 1 540 ? -41.315 -2.737 32.687 1.00 114.68 526 ALA G C 1
ATOM 4141 O O . ALA A 1 540 ? -40.927 -1.583 32.894 1.00 116.15 526 ALA G O 1
ATOM 4143 N N . LEU A 1 541 ? -40.674 -3.818 33.131 1.00 113.33 527 LEU G N 1
ATOM 4144 C CA . LEU A 1 541 ? -39.448 -3.692 33.913 1.00 115.38 527 LEU G CA 1
ATOM 4145 C C . LEU A 1 541 ? -38.339 -3.002 33.123 1.00 118.93 527 LEU G C 1
ATOM 4146 O O . LEU A 1 541 ? -37.801 -1.970 33.557 1.00 124.24 527 LEU G O 1
ATOM 4151 N N . THR A 1 542 ? -38.006 -3.576 31.966 1.00 119.20 528 THR G N 1
ATOM 4152 C CA . THR A 1 542 ? -37.014 -2.982 31.079 1.00 122.44 528 THR G CA 1
ATOM 4153 C C . THR A 1 542 ? -37.386 -1.530 30.738 1.00 125.03 528 THR G C 1
ATOM 4154 O O . THR A 1 542 ? -36.516 -0.641 30.668 1.00 130.32 528 THR G O 1
ATOM 4158 N N . ALA A 1 543 ? -38.683 -1.300 30.553 1.00 120.75 529 ALA G N 1
ATOM 4159 C CA . ALA A 1 543 ? -39.179 0.029 30.297 1.00 122.14 529 ALA G CA 1
ATOM 4160 C C . ALA A 1 543 ? -38.785 1.015 31.408 1.00 124.04 529 ALA G C 1
ATOM 4161 O O . ALA A 1 543 ? -38.244 2.090 31.128 1.00 133.75 529 ALA G O 1
ATOM 4163 N N . ILE A 1 544 ? -39.072 0.641 32.647 1.00 121.98 530 ILE G N 1
ATOM 4164 C CA . ILE A 1 544 ? -38.703 1.444 33.794 1.00 128.04 530 ILE G CA 1
ATOM 4165 C C . ILE A 1 544 ? -37.193 1.709 33.785 1.00 132.44 530 ILE G C 1
ATOM 4166 O O . ILE A 1 544 ? -36.706 2.831 34.077 1.00 135.29 530 ILE G O 1
ATOM 4171 N N . MET A 1 545 ? -36.443 0.665 33.444 1.00 132.13 531 MET G N 1
ATOM 4172 C CA . MET A 1 545 ? -34.999 0.793 33.381 1.00 135.92 531 MET G CA 1
ATOM 4173 C C . MET A 1 545 ? -34.604 1.884 32.395 1.00 138.64 531 MET G C 1
ATOM 4174 O O . MET A 1 545 ? -33.683 2.650 32.654 1.00 146.20 531 MET G O 1
ATOM 4179 N N . LYS A 1 546 ? -35.307 1.958 31.266 1.00 137.53 532 LYS G N 1
ATOM 4180 C CA . LYS A 1 546 ? -35.061 3.028 30.299 1.00 139.02 532 LYS G CA 1
ATOM 4181 C C . LYS A 1 546 ? -35.439 4.392 30.868 1.00 141.57 532 LYS G C 1
ATOM 4182 O O . LYS A 1 546 ? -34.764 5.406 30.602 1.00 142.25 532 LYS G O 1
ATOM 4188 N N . LEU A 1 547 ? -36.511 4.400 31.658 1.00 142.15 533 LEU G N 1
ATOM 4189 C CA . LEU A 1 547 ? -36.959 5.619 32.306 1.00 146.51 533 LEU G CA 1
ATOM 4190 C C . LEU A 1 547 ? -35.896 6.168 33.253 1.00 152.43 533 LEU G C 1
ATOM 4191 O O . LEU A 1 547 ? -35.858 7.356 33.513 1.00 155.51 533 LEU G O 1
ATOM 4196 N N . SER A 1 548 ? -35.041 5.293 33.767 1.00 155.56 534 SER G N 1
ATOM 4197 C CA . SER A 1 548 ? -33.926 5.736 34.606 1.00 160.64 534 SER G CA 1
ATOM 4198 C C . SER A 1 548 ? -33.045 6.768 33.904 1.00 165.48 534 SER G C 1
ATOM 4199 O O . SER A 1 548 ? -32.648 7.769 34.502 1.00 167.30 534 SER G O 1
ATOM 4202 N N . THR A 1 549 ? -32.746 6.510 32.632 1.00 166.19 535 THR G N 1
ATOM 4203 C CA . THR A 1 549 ? -31.956 7.453 31.824 1.00 160.93 535 THR G CA 1
ATOM 4204 C C . THR A 1 549 ? -32.823 8.574 31.292 1.00 156.95 535 THR G C 1
ATOM 4205 O O . THR A 1 549 ? -32.452 9.718 31.339 1.00 157.87 535 THR G O 1
ATOM 4209 N N . ARG A 1 550 ? -33.995 8.231 30.791 1.00 156.83 536 ARG G N 1
ATOM 4210 C CA . ARG A 1 550 ? -34.885 9.224 30.198 1.00 160.01 536 ARG G CA 1
ATOM 4211 C C . ARG A 1 550 ? -35.505 10.192 31.197 1.00 162.45 536 ARG G C 1
ATOM 4212 O O . ARG A 1 550 ? -36.052 11.213 30.812 1.00 163.39 536 ARG G O 1
ATOM 4220 N N . PHE A 1 551 ? -35.427 9.874 32.479 1.00 165.97 537 PHE G N 1
ATOM 4221 C CA . PHE A 1 551 ? -35.959 10.772 33.483 1.00 175.51 537 PHE G CA 1
ATOM 4222 C C . PHE A 1 551 ? -34.897 11.291 34.447 1.00 187.20 537 PHE G C 1
ATOM 4223 O O . PHE A 1 551 ? -33.823 10.704 34.572 1.00 198.43 537 PHE G O 1
ATOM 4231 N N . THR A 1 552 ? -35.222 12.398 35.103 1.00 193.69 538 THR G N 1
ATOM 4232 C CA . THR A 1 552 ? -34.256 13.137 35.906 1.00 197.95 538 THR G CA 1
ATOM 4233 C C . THR A 1 552 ? -34.683 13.374 37.358 1.00 203.91 538 THR G C 1
ATOM 4234 O O . THR A 1 552 ? -33.842 13.383 38.260 1.00 208.61 538 THR G O 1
ATOM 4238 N N . CYS A 1 553 ? -35.976 13.582 37.588 1.00 203.47 539 CYS G N 1
ATOM 4239 C CA . CYS A 1 553 ? -36.459 13.944 38.924 1.00 203.92 539 CYS G CA 1
ATOM 4240 C C . CYS A 1 553 ? -36.429 12.790 39.929 1.00 204.30 539 CYS G C 1
ATOM 4241 O O . CYS A 1 553 ? -35.754 12.866 40.954 1.00 210.74 539 CYS G O 1
ATOM 4244 N N . THR A 1 554 ? -37.185 11.739 39.646 1.00 197.41 540 THR G N 1
ATOM 4245 C CA . THR A 1 554 ? -37.378 10.673 40.631 1.00 192.74 540 THR G CA 1
ATOM 4246 C C . THR A 1 554 ? -36.787 9.345 40.186 1.00 183.40 540 THR G C 1
ATOM 4247 O O . THR A 1 554 ? -37.518 8.403 39.903 1.00 177.45 540 THR G O 1
ATOM 4251 N N . VAL A 1 555 ? -35.465 9.282 40.116 1.00 180.16 541 VAL G N 1
ATOM 4252 C CA . VAL A 1 555 ? -34.783 8.058 39.705 1.00 177.98 541 VAL G CA 1
ATOM 4253 C C . VAL A 1 555 ? -34.616 7.106 40.897 1.00 178.54 541 VAL G C 1
ATOM 4254 O O . VAL A 1 555 ? -34.577 5.881 40.739 1.00 172.07 541 VAL G O 1
ATOM 4258 N N . ASN A 1 556 ? -34.538 7.693 42.092 1.00 182.57 542 ASN G N 1
ATOM 4259 C CA . ASN A 1 556 ? -34.350 6.941 43.311 1.00 182.02 542 ASN G CA 1
ATOM 4260 C C . ASN A 1 556 ? -35.479 5.963 43.585 1.00 178.33 542 ASN G C 1
ATOM 4261 O O . ASN A 1 556 ? -35.257 4.846 44.061 1.00 182.70 542 ASN G O 1
ATOM 4266 N N . ARG A 1 557 ? -36.694 6.406 43.277 1.00 178.24 543 ARG G N 1
ATOM 4267 C CA . ARG A 1 557 ? -37.890 5.605 43.486 1.00 179.09 543 ARG G CA 1
ATOM 4268 C C . ARG A 1 557 ? -37.855 4.353 42.634 1.00 176.01 543 ARG G C 1
ATOM 4269 O O . ARG A 1 557 ? -38.251 3.271 43.084 1.00 170.97 543 ARG G O 1
ATOM 4277 N N . ILE A 1 558 ? -37.382 4.498 41.401 1.00 173.47 544 ILE G N 1
ATOM 4278 C CA . ILE A 1 558 ? -37.329 3.367 40.484 1.00 169.57 544 ILE G CA 1
ATOM 4279 C C . ILE A 1 558 ? -36.122 2.488 40.768 1.00 170.66 544 ILE G C 1
ATOM 4280 O O . ILE A 1 558 ? -36.105 1.303 40.412 1.00 177.01 544 ILE G O 1
ATOM 4285 N N . LYS A 1 559 ? -35.116 3.077 41.410 1.00 172.61 545 LYS G N 1
ATOM 4286 C CA . LYS A 1 559 ? -34.018 2.293 41.951 1.00 174.03 545 LYS G CA 1
ATOM 4287 C C . LYS A 1 559 ? -34.557 1.359 43.043 1.00 167.91 545 LYS G C 1
ATOM 4288 O O . LYS A 1 559 ? -34.209 0.181 43.120 1.00 158.76 545 LYS G O 1
ATOM 4294 N N . LYS A 1 560 ? -35.423 1.920 43.880 1.00 167.01 546 LYS G N 1
ATOM 4295 C CA . LYS A 1 560 ? -36.146 1.143 44.873 1.00 162.94 546 LYS G CA 1
ATOM 4296 C C . LYS A 1 560 ? -36.975 0.040 44.191 1.00 158.26 546 LYS G C 1
ATOM 4297 O O . LYS A 1 560 ? -37.001 -1.112 44.642 1.00 156.77 546 LYS G O 1
ATOM 4303 N N . VAL A 1 561 ? -37.641 0.416 43.101 1.00 153.45 547 VAL G N 1
ATOM 4304 C CA . VAL A 1 561 ? -38.456 -0.527 42.333 1.00 146.11 547 VAL G CA 1
ATOM 4305 C C . VAL A 1 561 ? -37.651 -1.741 41.870 1.00 146.52 547 VAL G C 1
ATOM 4306 O O . VAL A 1 561 ? -38.032 -2.903 42.124 1.00 150.36 547 VAL G O 1
ATOM 4310 N N . VAL A 1 562 ? -36.540 -1.472 41.188 1.00 145.58 548 VAL G N 1
ATOM 4311 C CA . VAL A 1 562 ? -35.705 -2.545 40.677 1.00 145.19 548 VAL G CA 1
ATOM 4312 C C . VAL A 1 562 ? -35.104 -3.382 41.823 1.00 148.23 548 VAL G C 1
ATOM 4313 O O . VAL A 1 562 ? -34.961 -4.612 41.717 1.00 142.71 548 VAL G O 1
ATOM 4317 N N . SER A 1 563 ? -34.791 -2.697 42.925 1.00 155.14 549 SER G N 1
ATOM 4318 C CA . SER A 1 563 ? -34.246 -3.361 44.103 1.00 158.01 549 SER G CA 1
ATOM 4319 C C . SER A 1 563 ? -35.221 -4.408 44.631 1.00 154.72 549 SER G C 1
ATOM 4320 O O . SER A 1 563 ? -34.852 -5.573 44.784 1.00 152.18 549 SER G O 1
ATOM 4323 N N . ILE A 1 564 ? -36.462 -3.994 44.896 1.00 152.68 550 ILE G N 1
ATOM 4324 C CA . ILE A 1 564 ? -37.460 -4.912 45.433 1.00 143.16 550 ILE G CA 1
ATOM 4325 C C . ILE A 1 564 ? -37.867 -5.973 44.428 1.00 135.88 550 ILE G C 1
ATOM 4326 O O . ILE A 1 564 ? -38.235 -7.076 44.830 1.00 131.98 550 ILE G O 1
ATOM 4331 N N . TYR A 1 565 ? -37.775 -5.652 43.134 1.00 135.41 551 TYR G N 1
ATOM 4332 C CA . TYR A 1 565 ? -38.147 -6.612 42.098 1.00 129.94 551 TYR G CA 1
ATOM 4333 C C . TYR A 1 565 ? -36.995 -7.515 41.657 1.00 127.82 551 TYR G C 1
ATOM 4334 O O . TYR A 1 565 ? -37.139 -8.311 40.711 1.00 122.24 551 TYR G O 1
ATOM 4343 N N . GLY A 1 566 ? -35.857 -7.389 42.340 1.00 129.26 552 GLY G N 1
ATOM 4344 C CA . GLY A 1 566 ? -34.741 -8.246 42.049 1.00 127.71 552 GLY G CA 1
ATOM 4345 C C . GLY A 1 566 ? -34.813 -9.587 42.749 1.00 127.72 552 GLY G C 1
ATOM 4346 O O . GLY A 1 566 ? -33.818 -10.312 42.790 1.00 126.98 552 GLY G O 1
ATOM 4347 N N . SER A 1 567 ? -35.975 -9.942 43.281 1.00 131.34 553 SER G N 1
ATOM 4348 C CA . SER A 1 567 ? -36.082 -11.182 44.051 1.00 133.02 553 SER G CA 1
ATOM 4349 C C . SER A 1 567 ? -37.282 -12.037 43.712 1.00 125.38 553 SER G C 1
ATOM 4350 O O . SER A 1 567 ? -37.549 -13.002 44.441 1.00 124.13 553 SER G O 1
ATOM 4353 N N . SER A 1 568 ? -37.995 -11.703 42.638 1.00 120.54 554 SER G N 1
ATOM 4354 C CA . SER A 1 568 ? -39.206 -12.473 42.305 1.00 119.56 554 SER G CA 1
ATOM 4355 C C . SER A 1 568 ? -38.837 -13.903 41.882 1.00 114.87 554 SER G C 1
ATOM 4356 O O . SER A 1 568 ? -37.659 -14.205 41.673 1.00 111.21 554 SER G O 1
ATOM 4359 N N . ILE A 1 569 ? -39.842 -14.756 41.751 1.00 110.38 555 ILE G N 1
ATOM 4360 C CA . ILE A 1 569 ? -39.622 -16.114 41.282 1.00 111.70 555 ILE G CA 1
ATOM 4361 C C . ILE A 1 569 ? -39.424 -16.137 39.772 1.00 111.69 555 ILE G C 1
ATOM 4362 O O . ILE A 1 569 ? -38.996 -17.147 39.211 1.00 109.93 555 ILE G O 1
ATOM 4367 N N . ASP A 1 570 ? -39.796 -15.039 39.106 1.00 112.07 556 ASP G N 1
ATOM 4368 C CA . ASP A 1 570 ? -39.635 -14.954 37.669 1.00 108.58 556 ASP G CA 1
ATOM 4369 C C . ASP A 1 570 ? -38.155 -14.856 37.340 1.00 108.83 556 ASP G C 1
ATOM 4370 O O . ASP A 1 570 ? -37.471 -13.933 37.764 1.00 108.02 556 ASP G O 1
ATOM 4375 N N . VAL A 1 571 ? -37.672 -15.829 36.574 1.00 106.13 557 VAL G N 1
ATOM 4376 C CA . VAL A 1 571 ? -36.268 -15.939 36.234 1.00 105.83 557 VAL G CA 1
ATOM 4377 C C . VAL A 1 571 ? -35.816 -14.702 35.491 1.00 109.50 557 VAL G C 1
ATOM 4378 O O . VAL A 1 571 ? -34.846 -14.063 35.901 1.00 113.21 557 VAL G O 1
ATOM 4382 N N . GLU A 1 572 ? -36.513 -14.368 34.402 1.00 108.79 558 GLU G N 1
ATOM 4383 C CA . GLU A 1 572 ? -36.211 -13.191 33.606 1.00 111.71 558 GLU G CA 1
ATOM 4384 C C . GLU A 1 572 ? -36.194 -11.940 34.440 1.00 117.09 558 GLU G C 1
ATOM 4385 O O . GLU A 1 572 ? -35.203 -11.187 34.439 1.00 129.54 558 GLU G O 1
ATOM 4391 N N . LEU A 1 573 ? -37.287 -11.707 35.153 1.00 117.31 559 LEU G N 1
ATOM 4392 C CA . LEU A 1 573 ? -37.406 -10.499 35.968 1.00 122.66 559 LEU G CA 1
ATOM 4393 C C . LEU A 1 573 ? -36.293 -10.379 36.993 1.00 122.41 559 LEU G C 1
ATOM 4394 O O . LEU A 1 573 ? -35.757 -9.295 37.205 1.00 124.04 559 LEU G O 1
ATOM 4399 N N . GLN A 1 574 ? -35.947 -11.502 37.621 1.00 119.72 560 GLN G N 1
ATOM 4400 C CA . GLN A 1 574 ? -34.895 -11.492 38.619 1.00 119.26 560 GLN G CA 1
ATOM 4401 C C . GLN A 1 574 ? -33.535 -11.191 38.000 1.00 122.79 560 GLN G C 1
ATOM 4402 O O . GLN A 1 574 ? -32.800 -10.338 38.504 1.00 125.55 560 GLN G O 1
ATOM 4408 N N . GLN A 1 575 ? -33.192 -11.905 36.922 1.00 123.00 561 GLN G N 1
ATOM 4409 C CA . GLN A 1 575 ? -31.946 -11.656 36.187 1.00 122.77 561 GLN G CA 1
ATOM 4410 C C . GLN A 1 575 ? -31.822 -10.169 35.844 1.00 122.81 561 GLN G C 1
ATOM 4411 O O . GLN A 1 575 ? -30.859 -9.505 36.237 1.00 124.96 561 GLN G O 1
ATOM 4417 N N . ARG A 1 576 ? -32.815 -9.664 35.111 1.00 117.87 562 ARG G N 1
ATOM 4418 C CA . ARG A 1 576 ? -32.851 -8.283 34.700 1.00 116.77 562 ARG G CA 1
ATOM 4419 C C . ARG A 1 576 ? -32.679 -7.336 35.858 1.00 119.32 562 ARG G C 1
ATOM 4420 O O . ARG A 1 576 ? -31.717 -6.557 35.894 1.00 125.21 562 ARG G O 1
ATOM 4428 N N . ALA A 1 577 ? -33.605 -7.409 36.804 1.00 117.69 563 ALA G N 1
ATOM 4429 C CA . ALA A 1 577 ? -33.600 -6.503 37.939 1.00 120.79 563 ALA G CA 1
ATOM 4430 C C . ALA A 1 577 ? -32.301 -6.543 38.766 1.00 123.98 563 ALA G C 1
ATOM 4431 O O . ALA A 1 577 ? -31.883 -5.539 39.345 1.00 125.47 563 ALA G O 1
ATOM 4433 N N . VAL A 1 578 ? -31.670 -7.709 38.802 1.00 124.20 564 VAL G N 1
ATOM 4434 C CA . VAL A 1 578 ? -30.384 -7.843 39.480 1.00 128.27 564 VAL G CA 1
ATOM 4435 C C . VAL A 1 578 ? -29.269 -7.119 38.704 1.00 133.63 564 VAL G C 1
ATOM 4436 O O . VAL A 1 578 ? -28.446 -6.400 39.294 1.00 134.58 564 VAL G O 1
ATOM 4440 N N . GLU A 1 579 ? -29.247 -7.315 37.383 1.00 132.67 565 GLU G N 1
ATOM 4441 C CA . GLU A 1 579 ? -28.303 -6.604 36.523 1.00 131.90 565 GLU G CA 1
ATOM 4442 C C . GLU A 1 579 ? -28.461 -5.105 36.706 1.00 134.43 565 GLU G C 1
ATOM 4443 O O . GLU A 1 579 ? -27.480 -4.375 36.903 1.00 140.76 565 GLU G O 1
ATOM 4449 N N . TYR A 1 580 ? -29.706 -4.657 36.626 1.00 132.65 566 TYR G N 1
ATOM 4450 C CA . TYR A 1 580 ? -30.034 -3.245 36.717 1.00 137.14 566 TYR G CA 1
ATOM 4451 C C . TYR A 1 580 ? -29.622 -2.671 38.074 1.00 141.62 566 TYR G C 1
ATOM 4452 O O . TYR A 1 580 ? -29.052 -1.573 38.151 1.00 142.62 566 TYR G O 1
ATOM 4461 N N . ASN A 1 581 ? -29.900 -3.430 39.136 1.00 144.55 567 ASN G N 1
ATOM 4462 C CA . ASN A 1 581 ? -29.499 -3.042 40.485 1.00 148.93 567 ASN G CA 1
ATOM 4463 C C . ASN A 1 581 ? -27.984 -2.926 40.595 1.00 152.72 567 ASN G C 1
ATOM 4464 O O . ASN A 1 581 ? -27.483 -2.050 41.308 1.00 156.48 567 ASN G O 1
ATOM 4469 N N . ALA A 1 582 ? -27.269 -3.817 39.899 1.00 150.04 568 ALA G N 1
ATOM 4470 C CA . ALA A 1 582 ? -25.814 -3.747 39.861 1.00 147.85 568 ALA G CA 1
ATOM 4471 C C . ALA A 1 582 ? -25.385 -2.450 39.205 1.00 149.26 568 ALA G C 1
ATOM 4472 O O . ALA A 1 582 ? -24.491 -1.772 39.691 1.00 152.45 568 ALA G O 1
ATOM 4474 N N . LEU A 1 583 ? -26.033 -2.109 38.100 1.00 148.88 569 LEU G N 1
ATOM 4475 C CA . LEU A 1 583 ? -25.765 -0.855 37.404 1.00 151.97 569 LEU G CA 1
ATOM 4476 C C . LEU A 1 583 ? -25.951 0.369 38.282 1.00 157.39 569 LEU G C 1
ATOM 4477 O O . LEU A 1 583 ? -25.059 1.221 38.352 1.00 158.73 569 LEU G O 1
ATOM 4482 N N . PHE A 1 584 ? -27.097 0.448 38.947 1.00 163.70 570 PHE G N 1
ATOM 4483 C CA . PHE A 1 584 ? -27.369 1.553 39.861 1.00 171.86 570 PHE G CA 1
ATOM 4484 C C . PHE A 1 584 ? -26.369 1.613 41.008 1.00 172.72 570 PHE G C 1
ATOM 4485 O O . PHE A 1 584 ? -25.855 2.686 41.331 1.00 172.18 570 PHE G O 1
ATOM 4493 N N . LYS A 1 585 ? -26.115 0.455 41.622 1.00 170.17 571 LYS G N 1
ATOM 4494 C CA . LYS A 1 585 ? -25.235 0.366 42.785 1.00 172.86 571 LYS G CA 1
ATOM 4495 C C . LYS A 1 585 ? -23.797 0.728 42.457 1.00 170.65 571 LYS G C 1
ATOM 4496 O O . LYS A 1 585 ? -23.089 1.265 43.298 1.00 169.15 571 LYS G O 1
ATOM 4502 N N . LYS A 1 586 ? -23.372 0.430 41.236 1.00 168.71 572 LYS G N 1
ATOM 4503 C CA . LYS A 1 586 ? -21.988 0.633 40.868 1.00 172.98 572 LYS G CA 1
ATOM 4504 C C . LYS A 1 586 ? -21.752 1.609 39.729 1.00 176.11 572 LYS G C 1
ATOM 4505 O O . LYS A 1 586 ? -20.942 2.534 39.873 1.00 184.43 572 LYS G O 1
ATOM 4511 N N . TYR A 1 587 ? -22.431 1.407 38.601 1.00 171.81 573 TYR G N 1
ATOM 4512 C CA . TYR A 1 587 ? -22.078 2.127 37.371 1.00 173.55 573 TYR G CA 1
ATOM 4513 C C . TYR A 1 587 ? -23.092 3.165 36.913 1.00 169.81 573 TYR G C 1
ATOM 4514 O O . TYR A 1 587 ? -23.440 3.188 35.758 1.00 164.54 573 TYR G O 1
ATOM 4523 N N . ASP A 1 588 ? -23.520 4.043 37.811 1.00 172.61 574 ASP G N 1
ATOM 4524 C CA . ASP A 1 588 ? -24.611 5.009 37.542 1.00 176.69 574 ASP G CA 1
ATOM 4525 C C . ASP A 1 588 ? -24.414 5.855 36.297 1.00 178.89 574 ASP G C 1
ATOM 4526 O O . ASP A 1 588 ? -25.327 6.546 35.858 1.00 179.71 574 ASP G O 1
ATOM 4531 N N . HIS A 1 589 ? -23.199 5.819 35.751 1.00 185.41 575 HIS G N 1
ATOM 4532 C CA . HIS A 1 589 ? -22.834 6.655 34.609 1.00 186.85 575 HIS G CA 1
ATOM 4533 C C . HIS A 1 589 ? -23.004 5.904 33.288 1.00 181.76 575 HIS G C 1
ATOM 4534 O O . HIS A 1 589 ? -23.196 6.516 32.235 1.00 181.09 575 HIS G O 1
ATOM 4541 N N . MET A 1 590 ? -22.950 4.574 33.351 1.00 171.71 576 MET G N 1
ATOM 4542 C CA . MET A 1 590 ? -23.040 3.765 32.161 1.00 167.47 576 MET G CA 1
ATOM 4543 C C . MET A 1 590 ? -24.450 3.728 31.568 1.00 165.90 576 MET G C 1
ATOM 4544 O O . MET A 1 590 ? -24.599 3.466 30.377 1.00 165.24 576 MET G O 1
ATOM 4549 N N . ARG A 1 591 ? -25.471 3.992 32.368 1.00 165.15 577 ARG G N 1
ATOM 4550 C CA . ARG A 1 591 ? -26.847 3.909 31.858 1.00 164.86 577 ARG G CA 1
ATOM 4551 C C . ARG A 1 591 ? -27.111 4.868 30.715 1.00 164.58 577 ARG G C 1
ATOM 4552 O O . ARG A 1 591 ? -27.699 4.476 29.706 1.00 162.50 577 ARG G O 1
ATOM 4560 N N . SER A 1 592 ? -26.641 6.106 30.853 1.00 166.83 578 SER G N 1
ATOM 4561 C CA . SER A 1 592 ? -26.757 7.068 29.760 1.00 169.61 578 SER G CA 1
ATOM 4562 C C . SER A 1 592 ? -26.142 6.509 28.482 1.00 171.00 578 SER G C 1
ATOM 4563 O O . SER A 1 592 ? -26.613 6.794 27.379 1.00 172.86 578 SER G O 1
ATOM 4566 N N . ALA A 1 593 ? -25.096 5.705 28.652 1.00 170.81 579 ALA G N 1
ATOM 4567 C CA . ALA A 1 593 ? -24.389 5.118 27.533 1.00 169.92 579 ALA G CA 1
ATOM 4568 C C . ALA A 1 593 ? -25.148 3.954 26.906 1.00 165.92 579 ALA G C 1
ATOM 4569 O O . ALA A 1 593 ? -25.225 3.859 25.689 1.00 166.32 579 ALA G O 1
ATOM 4571 N N . LEU A 1 594 ? -25.708 3.073 27.728 1.00 163.08 580 LEU G N 1
ATOM 4572 C CA . LEU A 1 594 ? -26.396 1.886 27.207 1.00 161.27 580 LEU G CA 1
ATOM 4573 C C . LEU A 1 594 ? -27.928 1.950 27.207 1.00 162.44 580 LEU G C 1
ATOM 4574 O O . LEU A 1 594 ? -28.590 1.272 26.417 1.00 160.49 580 LEU G O 1
ATOM 4579 N N . LEU A 1 595 ? -28.501 2.753 28.093 1.00 165.78 581 LEU G N 1
ATOM 4580 C CA . LEU A 1 595 ? -29.958 2.905 28.120 1.00 164.42 581 LEU G CA 1
ATOM 4581 C C . LEU A 1 595 ? -30.425 4.088 27.277 1.00 172.40 581 LEU G C 1
ATOM 4582 O O . LEU A 1 595 ? -31.125 4.972 27.782 1.00 180.05 581 LEU G O 1
ATOM 4587 N N . GLU A 1 596 ? -30.050 4.101 26.004 1.00 171.70 582 GLU G N 1
ATOM 4588 C CA . GLU A 1 596 ? -30.626 5.060 25.075 1.00 170.15 582 GLU G CA 1
ATOM 4589 C C . GLU A 1 596 ? -31.248 4.302 23.908 1.00 165.18 582 GLU G C 1
ATOM 4590 O O . GLU A 1 596 ? -31.056 3.078 23.762 1.00 163.78 582 GLU G O 1
ATOM 4596 N N . ARG A 1 597 ? -32.007 5.036 23.094 1.00 158.07 583 ARG G N 1
ATOM 4597 C CA . ARG A 1 597 ? -32.814 4.498 22.015 1.00 146.61 583 ARG G CA 1
ATOM 4598 C C . ARG A 1 597 ? -32.107 3.463 21.163 1.00 141.09 583 ARG G C 1
ATOM 4599 O O . ARG A 1 597 ? -30.940 3.591 20.825 1.00 138.70 583 ARG G O 1
ATOM 4607 N N . MET A 1 598 ? -32.846 2.415 20.837 1.00 137.38 584 MET G N 1
ATOM 4608 C CA . MET A 1 598 ? -32.320 1.318 20.081 1.00 138.14 584 MET G CA 1
ATOM 4609 C C . MET A 1 598 ? -32.349 1.653 18.596 1.00 138.32 584 MET G C 1
ATOM 4610 O O . MET A 1 598 ? -33.108 2.507 18.165 1.00 137.20 584 MET G O 1
ATOM 4615 N N . PRO A 1 599 ? -31.491 0.995 17.807 1.00 140.03 585 PRO G N 1
ATOM 4616 C CA . PRO A 1 599 ? -31.532 1.120 16.366 1.00 142.68 585 PRO G CA 1
ATOM 4617 C C . PRO A 1 599 ? -32.913 0.783 15.809 1.00 143.68 585 PRO G C 1
ATOM 4618 O O . PRO A 1 599 ? -33.717 0.131 16.459 1.00 139.89 585 PRO G O 1
ATOM 4622 N N . VAL A 1 600 ? -33.166 1.235 14.589 1.00 148.36 586 VAL G N 1
ATOM 4623 C CA . VAL A 1 600 ? -34.450 1.048 13.938 1.00 149.08 586 VAL G CA 1
ATOM 4624 C C . VAL A 1 600 ? -34.330 0.051 12.789 1.00 151.85 586 VAL G C 1
ATOM 4625 O O . VAL A 1 600 ? -33.442 0.192 11.943 1.00 162.59 586 VAL G O 1
ATOM 4629 N N . MET A 1 601 ? -35.196 -0.954 12.760 1.00 151.62 587 MET G N 1
ATOM 4630 C CA . MET A 1 601 ? -35.123 -1.941 11.676 1.00 158.74 587 MET G CA 1
ATOM 4631 C C . MET A 1 601 ? -35.916 -1.482 10.458 1.00 165.22 587 MET G C 1
ATOM 4632 O O . MET A 1 601 ? -36.352 -0.362 10.402 1.00 165.66 587 MET G O 1
ATOM 4637 N N . GLU A 1 602 ? -36.039 -2.357 9.463 1.00 173.60 588 GLU G N 1
ATOM 4638 C CA . GLU A 1 602 ? -36.935 -2.187 8.322 1.00 174.60 588 GLU G CA 1
ATOM 4639 C C . GLU A 1 602 ? -38.291 -1.589 8.604 1.00 170.14 588 GLU G C 1
ATOM 4640 O O . GLU A 1 602 ? -38.544 -0.444 8.286 1.00 172.71 588 GLU G O 1
ATOM 4646 N N . MET B 2 1 ? -59.630 -33.486 -4.882 1.00 110.84 1 MET S N 1
ATOM 4647 C CA . MET B 2 1 ? -59.400 -34.663 -4.016 1.00 106.11 1 MET S CA 1
ATOM 4648 C C . MET B 2 1 ? -60.143 -34.496 -2.712 1.00 107.64 1 MET S C 1
ATOM 4649 O O . MET B 2 1 ? -60.188 -33.409 -2.126 1.00 121.58 1 MET S O 1
ATOM 4654 N N . MET B 2 2 ? -60.753 -35.582 -2.253 1.00 102.56 2 MET S N 1
ATOM 4655 C CA . MET B 2 2 ? -61.380 -35.626 -0.952 1.00 93.43 2 MET S CA 1
ATOM 4656 C C . MET B 2 2 ? -60.398 -36.184 0.071 1.00 96.16 2 MET S C 1
ATOM 4657 O O . MET B 2 2 ? -59.969 -37.325 -0.050 1.00 101.26 2 MET S O 1
ATOM 4662 N N . ARG B 2 3 ? -60.063 -35.386 1.072 1.00 96.97 3 ARG S N 1
ATOM 4663 C CA . ARG B 2 3 ? -59.179 -35.838 2.136 1.00 98.20 3 ARG S CA 1
ATOM 4664 C C . ARG B 2 3 ? -59.766 -36.988 2.954 1.00 89.59 3 ARG S C 1
ATOM 4665 O O . ARG B 2 3 ? -59.110 -37.998 3.225 1.00 84.16 3 ARG S O 1
ATOM 4673 N N . PHE B 2 4 ? -61.019 -36.816 3.340 1.00 81.05 4 PHE S N 1
ATOM 4674 C CA . PHE B 2 4 ? -61.717 -37.880 4.060 1.00 75.03 4 PHE S CA 1
ATOM 4675 C C . PHE B 2 4 ? -63.213 -37.724 3.940 1.00 75.33 4 PHE S C 1
ATOM 4676 O O . PHE B 2 4 ? -63.720 -36.645 3.558 1.00 85.71 4 PHE S O 1
ATOM 4684 N N . MET B 2 5 ? -63.920 -38.800 4.269 1.00 71.73 5 MET S N 1
ATOM 4685 C CA . MET B 2 5 ? -65.360 -38.737 4.327 1.00 74.18 5 MET S CA 1
ATOM 4686 C C . MET B 2 5 ? -65.843 -39.406 5.605 1.00 77.08 5 MET S C 1
ATOM 4687 O O . MET B 2 5 ? -65.440 -40.538 5.919 1.00 78.56 5 MET S O 1
ATOM 4692 N N . LEU B 2 6 ? -66.729 -38.721 6.330 1.00 68.95 6 LEU S N 1
ATOM 4693 C CA . LEU B 2 6 ? -67.280 -39.268 7.532 1.00 63.48 6 LEU S CA 1
ATOM 4694 C C . LEU B 2 6 ? -68.771 -39.420 7.447 1.00 70.46 6 LEU S C 1
ATOM 4695 O O . LEU B 2 6 ? -69.446 -38.556 6.872 1.00 88.76 6 LEU S O 1
ATOM 4700 N N . LEU B 2 7 ? -69.303 -40.501 8.023 1.00 71.77 7 LEU S N 1
ATOM 4701 C CA . LEU B 2 7 ? -70.745 -40.577 8.322 1.00 68.84 7 LEU S CA 1
ATOM 4702 C C . LEU B 2 7 ? -70.910 -40.650 9.823 1.00 70.59 7 LEU S C 1
ATOM 4703 O O . LEU B 2 7 ? -70.381 -41.571 10.459 1.00 73.41 7 LEU S O 1
ATOM 4708 N N . PHE B 2 8 ? -71.616 -39.683 10.393 1.00 67.06 8 PHE S N 1
ATOM 4709 C CA . PHE B 2 8 ? -71.881 -39.731 11.857 1.00 64.71 8 PHE S CA 1
ATOM 4710 C C . PHE B 2 8 ? -73.309 -39.328 12.217 1.00 62.33 8 PHE S C 1
ATOM 4711 O O . PHE B 2 8 ? -73.914 -38.521 11.512 1.00 66.97 8 PHE S O 1
ATOM 4719 N N . SER B 2 9 ? -73.859 -39.877 13.297 1.00 56.91 9 SER S N 1
ATOM 4720 C CA . SER B 2 9 ? -75.253 -39.621 13.663 1.00 56.81 9 SER S CA 1
ATOM 4721 C C . SER B 2 9 ? -75.405 -38.207 14.217 1.00 65.89 9 SER S C 1
ATOM 4722 O O . SER B 2 9 ? -74.424 -37.516 14.526 1.00 71.91 9 SER S O 1
ATOM 4725 N N . ARG B 2 10 ? -76.650 -37.751 14.307 1.00 67.56 10 ARG S N 1
ATOM 4726 C CA . ARG B 2 10 ? -77.018 -36.499 14.908 1.00 68.40 10 ARG S CA 1
ATOM 4727 C C . ARG B 2 10 ? -76.435 -36.372 16.287 1.00 70.47 10 ARG S C 1
ATOM 4728 O O . ARG B 2 10 ? -76.053 -35.278 16.708 1.00 74.56 10 ARG S O 1
ATOM 4736 N N . ARG B 2 11 ? -76.349 -37.486 17.020 1.00 69.26 11 ARG S N 1
ATOM 4737 C CA . ARG B 2 11 ? -75.870 -37.437 18.385 1.00 68.43 11 ARG S CA 1
ATOM 4738 C C . ARG B 2 11 ? -74.369 -37.717 18.500 1.00 67.31 11 ARG S C 1
ATOM 4739 O O . ARG B 2 11 ? -73.873 -38.106 19.552 1.00 70.69 11 ARG S O 1
ATOM 4747 N N . GLY B 2 12 ? -73.646 -37.514 17.410 1.00 66.96 12 GLY S N 1
ATOM 4748 C CA . GLY B 2 12 ? -72.200 -37.602 17.441 1.00 67.50 12 GLY S CA 1
ATOM 4749 C C . GLY B 2 12 ? -71.641 -39.028 17.502 1.00 68.53 12 GLY S C 1
ATOM 4750 O O . GLY B 2 12 ? -70.600 -39.247 18.094 1.00 71.71 12 GLY S O 1
ATOM 4751 N N . LYS B 2 13 ? -72.332 -39.998 16.918 1.00 59.13 13 LYS S N 1
ATOM 4752 C CA . LYS B 2 13 ? -71.835 -41.339 16.877 1.00 59.48 13 LYS S CA 1
ATOM 4753 C C . LYS B 2 13 ? -71.300 -41.694 15.474 1.00 61.02 13 LYS S C 1
ATOM 4754 O O . LYS B 2 13 ? -72.022 -41.592 14.474 1.00 63.82 13 LYS S O 1
ATOM 4760 N N . LEU B 2 14 ? -70.044 -42.112 15.402 1.00 61.15 14 LEU S N 1
ATOM 4761 C CA . LEU B 2 14 ? -69.416 -42.449 14.085 1.00 58.18 14 LEU S CA 1
ATOM 4762 C C . LEU B 2 14 ? -70.016 -43.657 13.476 1.00 58.97 14 LEU S C 1
ATOM 4763 O O . LEU B 2 14 ? -70.136 -44.683 14.137 1.00 65.96 14 LEU S O 1
ATOM 4768 N N . ARG B 2 15 ? -70.406 -43.545 12.211 1.00 59.21 15 ARG S N 1
ATOM 4769 C CA . ARG B 2 15 ? -70.977 -44.660 11.474 1.00 57.49 15 ARG S CA 1
ATOM 4770 C C . ARG B 2 15 ? -70.036 -45.139 10.398 1.00 63.50 15 ARG S C 1
ATOM 4771 O O . ARG B 2 15 ? -70.094 -46.305 9.998 1.00 65.39 15 ARG S O 1
ATOM 4779 N N . LEU B 2 16 ? -69.212 -44.228 9.883 1.00 68.25 16 LEU S N 1
ATOM 4780 C CA . LEU B 2 16 ? -68.270 -44.576 8.840 1.00 64.87 16 LEU S CA 1
ATOM 4781 C C . LEU B 2 16 ? -67.141 -43.557 8.714 1.00 66.45 16 LEU S C 1
ATOM 4782 O O . LEU B 2 16 ? -67.353 -42.340 8.829 1.00 70.31 16 LEU S O 1
ATOM 4787 N N . GLN B 2 17 ? -65.924 -44.035 8.468 1.00 60.73 17 GLN S N 1
ATOM 4788 C CA . GLN B 2 17 ? -64.802 -43.126 8.259 1.00 60.84 17 GLN S CA 1
ATOM 4789 C C . GLN B 2 17 ? -63.892 -43.635 7.182 1.00 66.30 17 GLN S C 1
ATOM 4790 O O . GLN B 2 17 ? -63.282 -44.682 7.315 1.00 82.08 17 GLN S O 1
ATOM 4796 N N . LYS B 2 18 ? -63.811 -42.903 6.081 1.00 70.11 18 LYS S N 1
ATOM 4797 C CA . LYS B 2 18 ? -62.876 -43.262 4.998 1.00 72.11 18 LYS S CA 1
ATOM 4798 C C . LYS B 2 18 ? -61.798 -42.205 4.892 1.00 74.07 18 LYS S C 1
ATOM 4799 O O . LYS B 2 18 ? -62.084 -41.044 4.626 1.00 76.94 18 LYS S O 1
ATOM 4805 N N . TRP B 2 19 ? -60.567 -42.604 5.153 1.00 75.89 19 TRP S N 1
ATOM 4806 C CA . TRP B 2 19 ? -59.439 -41.701 5.073 1.00 81.41 19 TRP S CA 1
ATOM 4807 C C . TRP B 2 19 ? -58.659 -41.924 3.777 1.00 88.11 19 TRP S C 1
ATOM 4808 O O . TRP B 2 19 ? -58.055 -42.993 3.579 1.00 97.16 19 TRP S O 1
ATOM 4819 N N . TYR B 2 20 ? -58.672 -40.918 2.901 1.00 87.62 20 TYR S N 1
ATOM 4820 C CA . TYR B 2 20 ? -58.007 -41.029 1.624 1.00 87.56 20 TYR S CA 1
ATOM 4821 C C . TYR B 2 20 ? -56.589 -40.523 1.659 1.00 93.37 20 TYR S C 1
ATOM 4822 O O . TYR B 2 20 ? -55.968 -40.385 0.623 1.00 102.80 20 TYR S O 1
ATOM 4831 N N . LEU B 2 21 ? -56.062 -40.336 2.863 1.00 94.64 21 LEU S N 1
ATOM 4832 C CA . LEU B 2 21 ? -54.654 -40.016 3.052 1.00 104.42 21 LEU S CA 1
ATOM 4833 C C . LEU B 2 21 ? -54.110 -40.628 4.329 1.00 106.90 21 LEU S C 1
ATOM 4834 O O . LEU B 2 21 ? -54.854 -41.194 5.110 1.00 119.06 21 LEU S O 1
ATOM 4839 N N . ALA B 2 22 ? -52.808 -40.546 4.526 1.00 111.98 22 ALA S N 1
ATOM 4840 C CA . ALA B 2 22 ? -52.172 -41.167 5.689 1.00 111.98 22 ALA S CA 1
ATOM 4841 C C . ALA B 2 22 ? -52.205 -40.214 6.876 1.00 113.34 22 ALA S C 1
ATOM 4842 O O . ALA B 2 22 ? -51.751 -39.072 6.802 1.00 109.02 22 ALA S O 1
ATOM 4844 N N . THR B 2 23 ? -52.757 -40.703 7.980 1.00 117.67 23 THR S N 1
ATOM 4845 C CA . THR B 2 23 ? -52.800 -39.953 9.230 1.00 113.01 23 THR S CA 1
ATOM 4846 C C . THR B 2 23 ? -52.765 -40.939 10.397 1.00 111.88 23 THR S C 1
ATOM 4847 O O . THR B 2 23 ? -53.280 -42.060 10.296 1.00 103.91 23 THR S O 1
ATOM 4851 N N . SER B 2 24 ? -52.170 -40.515 11.514 1.00 114.05 24 SER S N 1
ATOM 4852 C CA . SER B 2 24 ? -52.131 -41.352 12.723 1.00 104.43 24 SER S CA 1
ATOM 4853 C C . SER B 2 24 ? -53.531 -41.505 13.284 1.00 101.75 24 SER S C 1
ATOM 4854 O O . SER B 2 24 ? -54.346 -40.566 13.239 1.00 100.19 24 SER S O 1
ATOM 4857 N N . ASP B 2 25 ? -53.792 -42.702 13.806 1.00 105.17 25 ASP S N 1
ATOM 4858 C CA . ASP B 2 25 ? -55.083 -43.047 14.365 1.00 101.59 25 ASP S CA 1
ATOM 4859 C C . ASP B 2 25 ? -55.567 -41.977 15.364 1.00 98.33 25 ASP S C 1
ATOM 4860 O O . ASP B 2 25 ? -56.745 -41.547 15.332 1.00 95.97 25 ASP S O 1
ATOM 4865 N N . LYS B 2 26 ? -54.634 -41.571 16.242 1.00 92.78 26 LYS S N 1
ATOM 4866 C CA . LYS B 2 26 ? -54.888 -40.547 17.231 1.00 90.03 26 LYS S CA 1
ATOM 4867 C C . LYS B 2 26 ? -55.363 -39.231 16.587 1.00 94.19 26 LYS S C 1
ATOM 4868 O O . LYS B 2 26 ? -56.370 -38.632 16.992 1.00 98.71 26 LYS S O 1
ATOM 4874 N N . GLU B 2 27 ? -54.635 -38.795 15.568 1.00 98.01 27 GLU S N 1
ATOM 4875 C CA . GLU B 2 27 ? -54.970 -37.572 14.840 1.00 94.41 27 GLU S CA 1
ATOM 4876 C C . GLU B 2 27 ? -56.296 -37.687 14.131 1.00 86.23 27 GLU S C 1
ATOM 4877 O O . GLU B 2 27 ? -57.075 -36.738 14.120 1.00 85.56 27 GLU S O 1
ATOM 4883 N N . ARG B 2 28 ? -56.547 -38.848 13.547 1.00 82.68 28 ARG S N 1
ATOM 4884 C CA . ARG B 2 28 ? -57.832 -39.108 12.894 1.00 79.63 28 ARG S CA 1
ATOM 4885 C C . ARG B 2 28 ? -58.958 -38.914 13.892 1.00 79.48 28 ARG S C 1
ATOM 4886 O O . ARG B 2 28 ? -59.980 -38.296 13.572 1.00 79.33 28 ARG S O 1
ATOM 4894 N N . LYS B 2 29 ? -58.768 -39.429 15.105 1.00 80.03 29 LYS S N 1
ATOM 4895 C CA . LYS B 2 29 ? -59.768 -39.269 16.155 1.00 78.59 29 LYS S CA 1
ATOM 4896 C C . LYS B 2 29 ? -59.950 -37.816 16.548 1.00 81.03 29 LYS S C 1
ATOM 4897 O O . LYS B 2 29 ? -61.090 -37.365 16.726 1.00 87.41 29 LYS S O 1
ATOM 4903 N N . LYS B 2 30 ? -58.847 -37.085 16.675 1.00 87.37 30 LYS S N 1
ATOM 4904 C CA . LYS B 2 30 ? -58.931 -35.660 17.033 1.00 92.85 30 LYS S CA 1
ATOM 4905 C C . LYS B 2 30 ? -59.736 -34.893 15.975 1.00 85.71 30 LYS S C 1
ATOM 4906 O O . LYS B 2 30 ? -60.662 -34.158 16.280 1.00 85.34 30 LYS S O 1
ATOM 4912 N N . MET B 2 31 ? -59.370 -35.102 14.729 1.00 83.23 31 MET S N 1
ATOM 4913 C CA . MET B 2 31 ? -60.105 -34.548 13.608 1.00 81.97 31 MET S CA 1
ATOM 4914 C C . MET B 2 31 ? -61.587 -34.887 13.653 1.00 76.46 31 MET S C 1
ATOM 4915 O O . MET B 2 31 ? -62.434 -34.022 13.500 1.00 77.21 31 MET S O 1
ATOM 4920 N N . VAL B 2 32 ? -61.898 -36.153 13.864 1.00 73.46 32 VAL S N 1
ATOM 4921 C CA . VAL B 2 32 ? -63.292 -36.573 13.909 1.00 71.68 32 VAL S CA 1
ATOM 4922 C C . VAL B 2 32 ? -64.094 -35.899 15.021 1.00 72.55 32 VAL S C 1
ATOM 4923 O O . VAL B 2 32 ? -65.157 -35.335 14.757 1.00 77.54 32 VAL S O 1
ATOM 4927 N N . ARG B 2 33 ? -63.570 -35.898 16.231 1.00 72.51 33 ARG S N 1
ATOM 4928 C CA . ARG B 2 33 ? -64.303 -35.250 17.336 1.00 76.13 33 ARG S CA 1
ATOM 4929 C C . ARG B 2 33 ? -64.448 -33.741 17.128 1.00 77.21 33 ARG S C 1
ATOM 4930 O O . ARG B 2 33 ? -65.490 -33.156 17.414 1.00 79.00 33 ARG S O 1
ATOM 4938 N N . GLU B 2 34 ? -63.405 -33.129 16.594 1.00 77.25 34 GLU S N 1
ATOM 4939 C CA . GLU B 2 34 ? -63.414 -31.706 16.351 1.00 78.66 34 GLU S CA 1
ATOM 4940 C C . GLU B 2 34 ? -64.452 -31.348 15.293 1.00 79.40 34 GLU S C 1
ATOM 4941 O O . GLU B 2 34 ? -65.365 -30.540 15.519 1.00 82.01 34 GLU S O 1
ATOM 4947 N N . LEU B 2 35 ? -64.321 -31.976 14.133 1.00 78.54 35 LEU S N 1
ATOM 4948 C CA . LEU B 2 35 ? -65.202 -31.699 13.007 1.00 76.16 35 LEU S CA 1
ATOM 4949 C C . LEU B 2 35 ? -66.652 -31.991 13.347 1.00 73.00 35 LEU S C 1
ATOM 4950 O O . LEU B 2 35 ? -67.554 -31.250 12.973 1.00 71.34 35 LEU S O 1
ATOM 4955 N N . MET B 2 36 ? -66.858 -33.088 14.065 1.00 71.13 36 MET S N 1
ATOM 4956 C CA . MET B 2 36 ? -68.195 -33.488 14.460 1.00 67.58 36 MET S CA 1
ATOM 4957 C C . MET B 2 36 ? -68.786 -32.450 15.425 1.00 69.24 36 MET S C 1
ATOM 4958 O O . MET B 2 36 ? -69.939 -32.060 15.280 1.00 69.95 36 MET S O 1
ATOM 4963 N N . GLN B 2 37 ? -67.987 -31.996 16.382 1.00 69.58 37 GLN S N 1
ATOM 4964 C CA . GLN B 2 37 ? -68.388 -30.924 17.263 1.00 75.88 37 GLN S CA 1
ATOM 4965 C C . GLN B 2 37 ? -68.895 -29.743 16.427 1.00 82.29 37 GLN S C 1
ATOM 4966 O O . GLN B 2 37 ? -70.043 -29.287 16.572 1.00 80.64 37 GLN S O 1
ATOM 4972 N N . VAL B 2 38 ? -68.024 -29.270 15.527 1.00 81.28 38 VAL S N 1
ATOM 4973 C CA . VAL B 2 38 ? -68.300 -28.097 14.739 1.00 76.88 38 VAL S CA 1
ATOM 4974 C C . VAL B 2 38 ? -69.561 -28.233 13.901 1.00 74.37 38 VAL S C 1
ATOM 4975 O O . VAL B 2 38 ? -70.429 -27.368 13.967 1.00 78.12 38 VAL S O 1
ATOM 4979 N N . VAL B 2 39 ? -69.656 -29.305 13.116 1.00 69.01 39 VAL S N 1
ATOM 4980 C CA . VAL B 2 39 ? -70.781 -29.528 12.230 1.00 66.70 39 VAL S CA 1
ATOM 4981 C C . VAL B 2 39 ? -72.073 -29.690 12.989 1.00 66.77 39 VAL S C 1
ATOM 4982 O O . VAL B 2 39 ? -73.068 -29.028 12.681 1.00 75.34 39 VAL S O 1
ATOM 4986 N N . LEU B 2 40 ? -72.087 -30.545 13.993 1.00 64.69 40 LEU S N 1
ATOM 4987 C CA . LEU B 2 40 ? -73.293 -30.783 14.742 1.00 64.83 40 LEU S CA 1
ATOM 4988 C C . LEU B 2 40 ? -73.773 -29.534 15.480 1.00 72.30 40 LEU S C 1
ATOM 4989 O O . LEU B 2 40 ? -74.975 -29.357 15.655 1.00 77.09 40 LEU S O 1
ATOM 4994 N N . ALA B 2 41 ? -72.841 -28.673 15.910 1.00 76.02 41 ALA S N 1
ATOM 4995 C CA . ALA B 2 41 ? -73.199 -27.457 16.616 1.00 78.34 41 ALA S CA 1
ATOM 4996 C C . ALA B 2 41 ? -74.004 -26.473 15.746 1.00 87.09 41 ALA S C 1
ATOM 4997 O O . ALA B 2 41 ? -74.648 -25.540 16.277 1.00 88.29 41 ALA S O 1
ATOM 4999 N N . ARG B 2 42 ? -73.965 -26.661 14.408 1.00 86.37 42 ARG S N 1
ATOM 5000 C CA . ARG B 2 42 ? -74.577 -25.717 13.491 1.00 84.27 42 ARG S CA 1
ATOM 5001 C C . ARG B 2 42 ? -76.087 -25.828 13.440 1.00 86.16 42 ARG S C 1
ATOM 5002 O O . ARG B 2 42 ? -76.611 -26.945 13.517 1.00 85.13 42 ARG S O 1
ATOM 5010 N N . LYS B 2 43 ? -76.769 -24.681 13.297 1.00 88.74 43 LYS S N 1
ATOM 5011 C CA . LYS B 2 43 ? -78.218 -24.639 13.191 1.00 92.28 43 LYS S CA 1
ATOM 5012 C C . LYS B 2 43 ? -78.678 -25.156 11.818 1.00 94.80 43 LYS S C 1
ATOM 5013 O O . LYS B 2 43 ? -78.000 -24.949 10.815 1.00 103.19 43 LYS S O 1
ATOM 5019 N N . PRO B 2 44 ? -79.814 -25.865 11.778 1.00 92.40 44 PRO S N 1
ATOM 5020 C CA . PRO B 2 44 ? -80.321 -26.641 10.652 1.00 94.43 44 PRO S CA 1
ATOM 5021 C C . PRO B 2 44 ? -80.279 -25.975 9.279 1.00 103.34 44 PRO S C 1
ATOM 5022 O O . PRO B 2 44 ? -80.075 -26.653 8.274 1.00 113.36 44 PRO S O 1
ATOM 5026 N N . LYS B 2 45 ? -80.450 -24.667 9.234 1.00 105.91 45 LYS S N 1
ATOM 5027 C CA . LYS B 2 45 ? -80.549 -23.988 7.951 1.00 105.32 45 LYS S CA 1
ATOM 5028 C C . LYS B 2 45 ? -79.242 -23.245 7.619 1.00 101.65 45 LYS S C 1
ATOM 5029 O O . LYS B 2 45 ? -79.222 -22.278 6.863 1.00 108.61 45 LYS S O 1
ATOM 5035 N N . MET B 2 46 ? -78.137 -23.674 8.206 1.00 95.60 46 MET S N 1
ATOM 5036 C CA . MET B 2 46 ? -76.833 -23.060 7.942 1.00 95.83 46 MET S CA 1
ATOM 5037 C C . MET B 2 46 ? -76.337 -23.497 6.575 1.00 92.78 46 MET S C 1
ATOM 5038 O O . MET B 2 46 ? -76.958 -24.324 5.918 1.00 92.98 46 MET S O 1
ATOM 5043 N N . CYS B 2 47 ? -75.210 -22.945 6.150 1.00 90.90 47 CYS S N 1
ATOM 5044 C CA . CYS B 2 47 ? -74.642 -23.300 4.852 1.00 90.33 47 CYS S CA 1
ATOM 5045 C C . CYS B 2 47 ? -74.094 -24.700 4.912 1.00 86.74 47 CYS S C 1
ATOM 5046 O O . CYS B 2 47 ? -73.521 -25.081 5.927 1.00 83.64 47 CYS S O 1
ATOM 5049 N N . SER B 2 48 ? -74.243 -25.449 3.818 1.00 89.30 48 SER S N 1
ATOM 5050 C CA . SER B 2 48 ? -73.774 -26.840 3.779 1.00 82.82 48 SER S CA 1
ATOM 5051 C C . SER B 2 48 ? -72.281 -26.928 3.588 1.00 80.97 48 SER S C 1
ATOM 5052 O O . SER B 2 48 ? -71.726 -28.015 3.491 1.00 80.40 48 SER S O 1
ATOM 5055 N N . PHE B 2 49 ? -71.624 -25.783 3.556 1.00 86.24 49 PHE S N 1
ATOM 5056 C CA . PHE B 2 49 ? -70.184 -25.734 3.413 1.00 88.59 49 PHE S CA 1
ATOM 5057 C C . PHE B 2 49 ? -69.576 -24.840 4.489 1.00 90.36 49 PHE S C 1
ATOM 5058 O O . PHE B 2 49 ? -70.162 -23.822 4.859 1.00 98.01 49 PHE S O 1
ATOM 5066 N N . LEU B 2 50 ? -68.388 -25.197 4.961 1.00 86.42 50 LEU S N 1
ATOM 5067 C CA . LEU B 2 50 ? -67.678 -24.362 5.935 1.00 86.61 50 LEU S CA 1
ATOM 5068 C C . LEU B 2 50 ? -66.170 -24.508 5.801 1.00 87.24 50 LEU S C 1
ATOM 5069 O O . LEU B 2 50 ? -65.676 -25.475 5.245 1.00 83.48 50 LEU S O 1
ATOM 5074 N N . GLU B 2 51 ? -65.431 -23.542 6.319 1.00 93.87 51 GLU S N 1
ATOM 5075 C CA . GLU B 2 51 ? -63.964 -23.575 6.223 1.00 97.29 51 GLU S CA 1
ATOM 5076 C C . GLU B 2 51 ? -63.382 -24.075 7.526 1.00 98.23 51 GLU S C 1
ATOM 5077 O O . GLU B 2 51 ? -63.411 -23.396 8.525 1.00 106.16 51 GLU S O 1
ATOM 5083 N N . TRP B 2 52 ? -62.840 -25.281 7.500 1.00 97.91 52 TRP S N 1
ATOM 5084 C CA . TRP B 2 52 ? -62.262 -25.886 8.684 1.00 98.25 52 TRP S CA 1
ATOM 5085 C C . TRP B 2 52 ? -60.842 -26.317 8.438 1.00 101.86 52 TRP S C 1
ATOM 5086 O O . TRP B 2 52 ? -60.579 -27.150 7.548 1.00 104.38 52 TRP S O 1
ATOM 5097 N N . ARG B 2 53 ? -59.924 -25.738 9.220 1.00 100.98 53 ARG S N 1
ATOM 5098 C CA . ARG B 2 53 ? -58.553 -26.224 9.267 1.00 103.15 53 ARG S CA 1
ATOM 5099 C C . ARG B 2 53 ? -57.916 -26.278 7.889 1.00 102.69 53 ARG S C 1
ATOM 5100 O O . ARG B 2 53 ? -57.448 -27.310 7.456 1.00 98.62 53 ARG S O 1
ATOM 5108 N N . ASP B 2 54 ? -57.930 -25.156 7.195 1.00 114.53 54 ASP S N 1
ATOM 5109 C CA . ASP B 2 54 ? -57.276 -25.029 5.878 1.00 124.84 54 ASP S CA 1
ATOM 5110 C C . ASP B 2 54 ? -57.814 -26.003 4.844 1.00 115.22 54 ASP S C 1
ATOM 5111 O O . ASP B 2 54 ? -57.110 -26.419 3.938 1.00 112.23 54 ASP S O 1
ATOM 5116 N N . LEU B 2 55 ? -59.083 -26.362 5.006 1.00 108.47 55 LEU S N 1
ATOM 5117 C CA . LEU B 2 55 ? -59.769 -27.222 4.056 1.00 101.22 55 LEU S CA 1
ATOM 5118 C C . LEU B 2 55 ? -61.190 -26.778 3.891 1.00 99.32 55 LEU S C 1
ATOM 5119 O O . LEU B 2 55 ? -61.674 -25.950 4.651 1.00 109.09 55 LEU S O 1
ATOM 5124 N N . LYS B 2 56 ? -61.876 -27.324 2.906 1.00 95.08 56 LYS S N 1
ATOM 5125 C CA . LYS B 2 56 ? -63.296 -27.013 2.752 1.00 93.99 56 LYS S CA 1
ATOM 5126 C C . LYS B 2 56 ? -64.141 -28.197 3.162 1.00 89.61 56 LYS S C 1
ATOM 5127 O O . LYS B 2 56 ? -63.822 -29.316 2.824 1.00 93.55 56 LYS S O 1
ATOM 5133 N N . VAL B 2 57 ? -65.198 -27.950 3.928 1.00 83.98 57 VAL S N 1
ATOM 5134 C CA . VAL B 2 57 ? -66.009 -29.042 4.446 1.00 81.38 57 VAL S CA 1
ATOM 5135 C C . VAL B 2 57 ? -67.444 -28.965 3.969 1.00 78.87 57 VAL S C 1
ATOM 5136 O O . VAL B 2 57 ? -68.130 -27.975 4.198 1.00 75.54 57 VAL S O 1
ATOM 5140 N N . VAL B 2 58 ? -67.885 -30.020 3.310 1.00 77.60 58 VAL S N 1
ATOM 5141 C CA . VAL B 2 58 ? -69.254 -30.104 2.819 1.00 79.52 58 VAL S CA 1
ATOM 5142 C C . VAL B 2 58 ? -70.009 -31.094 3.652 1.00 74.50 58 VAL S C 1
ATOM 5143 O O . VAL B 2 58 ? -69.494 -32.172 3.948 1.00 81.62 58 VAL S O 1
ATOM 5147 N N . TYR B 2 59 ? -71.213 -30.758 4.056 1.00 71.84 59 TYR S N 1
ATOM 5148 C CA . TYR B 2 59 ? -72.002 -31.718 4.846 1.00 70.98 59 TYR S CA 1
ATOM 5149 C C . TYR B 2 59 ? -73.464 -31.645 4.497 1.00 72.61 59 TYR S C 1
ATOM 5150 O O . TYR B 2 59 ? -74.028 -30.545 4.284 1.00 80.33 59 TYR S O 1
ATOM 5159 N N . LYS B 2 60 ? -74.094 -32.808 4.451 1.00 69.01 60 LYS S N 1
ATOM 5160 C CA . LYS B 2 60 ? -75.531 -32.867 4.244 1.00 70.98 60 LYS S CA 1
ATOM 5161 C C . LYS B 2 60 ? -76.097 -33.856 5.227 1.00 67.35 60 LYS S C 1
ATOM 5162 O O . LYS B 2 60 ? -75.497 -34.884 5.504 1.00 63.48 60 LYS S O 1
ATOM 5168 N N . ARG B 2 61 ? -77.250 -33.535 5.791 1.00 69.26 61 ARG S N 1
ATOM 5169 C CA . ARG B 2 61 ? -77.876 -34.419 6.764 1.00 68.15 61 ARG S CA 1
ATOM 5170 C C . ARG B 2 61 ? -79.065 -35.094 6.136 1.00 69.38 61 ARG S C 1
ATOM 5171 O O . ARG B 2 61 ? -80.046 -34.459 5.773 1.00 70.98 61 ARG S O 1
ATOM 5179 N N . TYR B 2 62 ? -78.967 -36.400 5.980 1.00 69.09 62 TYR S N 1
ATOM 5180 C CA . TYR B 2 62 ? -80.077 -37.190 5.498 1.00 71.03 62 TYR S CA 1
ATOM 5181 C C . TYR B 2 62 ? -80.671 -37.897 6.686 1.00 71.67 62 TYR S C 1
ATOM 5182 O O . TYR B 2 62 ? -79.998 -38.698 7.374 1.00 68.24 62 TYR S O 1
ATOM 5191 N N . ALA B 2 63 ? -81.938 -37.573 6.947 1.00 75.59 63 ALA S N 1
ATOM 5192 C CA . ALA B 2 63 ? -82.646 -38.055 8.164 1.00 75.31 63 ALA S CA 1
ATOM 5193 C C . ALA B 2 63 ? -81.873 -37.726 9.403 1.00 74.17 63 ALA S C 1
ATOM 5194 O O . ALA B 2 63 ? -81.754 -36.573 9.792 1.00 80.35 63 ALA S O 1
ATOM 5196 N N . SER B 2 64 ? -81.336 -38.751 10.030 1.00 77.54 64 SER S N 1
ATOM 5197 C CA . SER B 2 64 ? -80.607 -38.622 11.295 1.00 78.56 64 SER S CA 1
ATOM 5198 C C . SER B 2 64 ? -79.119 -38.755 11.037 1.00 79.43 64 SER S C 1
ATOM 5199 O O . SER B 2 64 ? -78.335 -38.483 11.925 1.00 78.00 64 SER S O 1
ATOM 5202 N N . LEU B 2 65 ? -78.731 -39.195 9.824 1.00 72.66 65 LEU S N 1
ATOM 5203 C CA . LEU B 2 65 ? -77.349 -39.482 9.542 1.00 67.74 65 LEU S CA 1
ATOM 5204 C C . LEU B 2 65 ? -76.679 -38.323 8.777 1.00 71.91 65 LEU S C 1
ATOM 5205 O O . LEU B 2 65 ? -77.199 -37.829 7.762 1.00 76.72 65 LEU S O 1
ATOM 5210 N N . TYR B 2 66 ? -75.535 -37.877 9.290 1.00 68.76 66 TYR S N 1
ATOM 5211 C CA . TYR B 2 66 ? -74.764 -36.792 8.658 1.00 68.65 66 TYR S CA 1
ATOM 5212 C C . TYR B 2 66 ? -73.686 -37.349 7.761 1.00 71.31 66 TYR S C 1
ATOM 5213 O O . TYR B 2 66 ? -72.885 -38.212 8.188 1.00 70.65 66 TYR S O 1
ATOM 5222 N N . PHE B 2 67 ? -73.667 -36.861 6.512 1.00 71.33 67 PHE S N 1
ATOM 5223 C CA . PHE B 2 67 ? -72.606 -37.196 5.549 1.00 65.40 67 PHE S CA 1
ATOM 5224 C C . PHE B 2 67 ? -71.718 -35.980 5.425 1.00 69.45 67 PHE S C 1
ATOM 5225 O O . PHE B 2 67 ? -72.211 -34.855 5.161 1.00 69.85 67 PHE S O 1
ATOM 5233 N N . CYS B 2 68 ? -70.414 -36.170 5.649 1.00 67.90 68 CYS S N 1
ATOM 5234 C CA . CYS B 2 68 ? -69.492 -35.022 5.736 1.00 71.69 68 CYS S CA 1
ATOM 5235 C C . CYS B 2 68 ? -68.208 -35.264 4.966 1.00 74.30 68 CYS S C 1
ATOM 5236 O O . CYS B 2 68 ? -67.378 -36.076 5.388 1.00 82.56 68 CYS S O 1
ATOM 5239 N N . CYS B 2 69 ? -68.040 -34.574 3.839 1.00 77.11 69 CYS S N 1
ATOM 5240 C CA . CYS B 2 69 ? -66.811 -34.711 3.031 1.00 80.71 69 CYS S CA 1
ATOM 5241 C C . CYS B 2 69 ? -65.845 -33.571 3.244 1.00 82.44 69 CYS S C 1
ATOM 5242 O O . CYS B 2 69 ? -66.270 -32.424 3.380 1.00 89.37 69 CYS S O 1
ATOM 5245 N N . ALA B 2 70 ? -64.556 -33.881 3.277 1.00 80.48 70 ALA S N 1
ATOM 5246 C CA . ALA B 2 70 ? -63.537 -32.839 3.387 1.00 85.33 70 ALA S CA 1
ATOM 5247 C C . ALA B 2 70 ? -62.794 -32.680 2.058 1.00 89.79 70 ALA S C 1
ATOM 5248 O O . ALA B 2 70 ? -61.990 -33.530 1.659 1.00 91.23 70 ALA S O 1
ATOM 5250 N N . ILE B 2 71 ? -63.099 -31.596 1.369 1.00 90.64 71 ILE S N 1
ATOM 5251 C CA . ILE B 2 71 ? -62.607 -31.338 0.033 1.00 92.39 71 ILE S CA 1
ATOM 5252 C C . ILE B 2 71 ? -61.506 -30.268 0.018 1.00 92.80 71 ILE S C 1
ATOM 5253 O O . ILE B 2 71 ? -61.464 -29.384 0.893 1.00 89.06 71 ILE S O 1
ATOM 5258 N N . GLU B 2 72 ? -60.625 -30.353 -0.982 1.00 94.72 72 GLU S N 1
ATOM 5259 C CA . GLU B 2 72 ? -59.535 -29.394 -1.161 1.00 98.42 72 GLU S CA 1
ATOM 5260 C C . GLU B 2 72 ? -60.017 -28.115 -1.849 1.00 103.90 72 GLU S C 1
ATOM 5261 O O . GLU B 2 72 ? -61.009 -28.119 -2.563 1.00 106.05 72 GLU S O 1
ATOM 5267 N N . GLY B 2 73 ? -59.316 -27.011 -1.617 1.00 107.61 73 GLY S N 1
ATOM 5268 C CA . GLY B 2 73 ? -59.833 -25.681 -1.984 1.00 113.42 73 GLY S CA 1
ATOM 5269 C C . GLY B 2 73 ? -60.142 -25.489 -3.469 1.00 118.75 73 GLY S C 1
ATOM 5270 O O . GLY B 2 73 ? -60.867 -24.601 -3.878 1.00 125.73 73 GLY S O 1
ATOM 5271 N N . GLN B 2 74 ? -59.556 -26.331 -4.285 1.00 118.53 74 GLN S N 1
ATOM 5272 C CA . GLN B 2 74 ? -59.678 -26.287 -5.727 1.00 119.85 74 GLN S CA 1
ATOM 5273 C C . GLN B 2 74 ? -60.813 -27.195 -6.210 1.00 112.79 74 GLN S C 1
ATOM 5274 O O . GLN B 2 74 ? -60.968 -27.412 -7.391 1.00 112.85 74 GLN S O 1
ATOM 5280 N N . ASP B 2 75 ? -61.612 -27.705 -5.292 1.00 108.38 75 ASP S N 1
ATOM 5281 C CA . ASP B 2 75 ? -62.704 -28.602 -5.632 1.00 109.29 75 ASP S CA 1
ATOM 5282 C C . ASP B 2 75 ? -64.051 -27.958 -5.440 1.00 109.34 75 ASP S C 1
ATOM 5283 O O . ASP B 2 75 ? -64.224 -26.972 -4.735 1.00 116.22 75 ASP S O 1
ATOM 5288 N N . ASN B 2 76 ? -65.026 -28.548 -6.110 1.00 108.75 76 ASN S N 1
ATOM 5289 C CA . ASN B 2 76 ? -66.332 -27.928 -6.290 1.00 108.71 76 ASN S CA 1
ATOM 5290 C C . ASN B 2 76 ? -67.239 -28.446 -5.220 1.00 100.14 76 ASN S C 1
ATOM 5291 O O . ASN B 2 76 ? -67.435 -29.647 -5.120 1.00 97.87 76 ASN S O 1
ATOM 5296 N N . GLU B 2 77 ? -67.799 -27.545 -4.411 1.00 101.21 77 GLU S N 1
ATOM 5297 C CA . GLU B 2 77 ? -68.638 -27.950 -3.279 1.00 94.85 77 GLU S CA 1
ATOM 5298 C C . GLU B 2 77 ? -69.897 -28.644 -3.767 1.00 96.57 77 GLU S C 1
ATOM 5299 O O . GLU B 2 77 ? -70.201 -29.757 -3.316 1.00 93.47 77 GLU S O 1
ATOM 5305 N N . LEU B 2 78 ? -70.593 -27.988 -4.717 1.00 97.09 78 LEU S N 1
ATOM 5306 C CA . LEU B 2 78 ? -71.876 -28.475 -5.214 1.00 92.88 78 LEU S CA 1
ATOM 5307 C C . LEU B 2 78 ? -71.773 -29.879 -5.855 1.00 94.16 78 LEU S C 1
ATOM 5308 O O . LEU B 2 78 ? -72.661 -30.730 -5.698 1.00 94.45 78 LEU S O 1
ATOM 5313 N N . ILE B 2 79 ? -70.664 -30.133 -6.531 1.00 95.16 79 ILE S N 1
ATOM 5314 C CA . ILE B 2 79 ? -70.456 -31.444 -7.123 1.00 98.57 79 ILE S CA 1
ATOM 5315 C C . ILE B 2 79 ? -70.162 -32.500 -6.056 1.00 101.91 79 ILE S C 1
ATOM 5316 O O . ILE B 2 79 ? -70.485 -33.681 -6.250 1.00 106.66 79 ILE S O 1
ATOM 5321 N N . THR B 2 80 ? -69.553 -32.080 -4.932 1.00 96.85 80 THR S N 1
ATOM 5322 C CA . THR B 2 80 ? -69.289 -33.024 -3.848 1.00 95.14 80 THR S CA 1
ATOM 5323 C C . THR B 2 80 ? -70.594 -33.340 -3.135 1.00 91.77 80 THR S C 1
ATOM 5324 O O . THR B 2 80 ? -70.797 -34.468 -2.645 1.00 87.77 80 THR S O 1
ATOM 5328 N N . LEU B 2 81 ? -71.465 -32.327 -3.077 1.00 90.88 81 LEU S N 1
ATOM 5329 C CA . LEU B 2 81 ? -72.798 -32.507 -2.557 1.00 89.77 81 LEU S CA 1
ATOM 5330 C C . LEU B 2 81 ? -73.500 -33.549 -3.414 1.00 91.60 81 LEU S C 1
ATOM 5331 O O . LEU B 2 81 ? -74.184 -34.456 -2.902 1.00 99.62 81 LEU S O 1
ATOM 5336 N N . GLU B 2 82 ? -73.285 -33.422 -4.710 1.00 91.97 82 GLU S N 1
ATOM 5337 C CA . GLU B 2 82 ? -73.833 -34.360 -5.669 1.00 94.46 82 GLU S CA 1
ATOM 5338 C C . GLU B 2 82 ? -73.267 -35.775 -5.526 1.00 91.85 82 GLU S C 1
ATOM 5339 O O . GLU B 2 82 ? -73.985 -36.753 -5.729 1.00 98.56 82 GLU S O 1
ATOM 5345 N N . LEU B 2 83 ? -71.993 -35.886 -5.178 1.00 84.58 83 LEU S N 1
ATOM 5346 C CA . LEU B 2 83 ? -71.410 -37.190 -5.008 1.00 83.07 83 LEU S CA 1
ATOM 5347 C C . LEU B 2 83 ? -71.915 -37.852 -3.752 1.00 84.80 83 LEU S C 1
ATOM 5348 O O . LEU B 2 83 ? -72.146 -39.066 -3.722 1.00 94.83 83 LEU S O 1
ATOM 5353 N N . ILE B 2 84 ? -72.081 -37.060 -2.703 1.00 82.38 84 ILE S N 1
ATOM 5354 C CA . ILE B 2 84 ? -72.674 -37.562 -1.476 1.00 74.56 84 ILE S CA 1
ATOM 5355 C C . ILE B 2 84 ? -74.061 -38.101 -1.788 1.00 76.22 84 ILE S C 1
ATOM 5356 O O . ILE B 2 84 ? -74.396 -39.225 -1.407 1.00 79.69 84 ILE S O 1
ATOM 5361 N N . HIS B 2 85 ? -74.859 -37.297 -2.500 1.00 81.27 85 HIS S N 1
ATOM 5362 C CA . HIS B 2 85 ? -76.202 -37.716 -2.854 1.00 79.99 85 HIS S CA 1
ATOM 5363 C C . HIS B 2 85 ? -76.198 -39.002 -3.655 1.00 84.32 85 HIS S C 1
ATOM 5364 O O . HIS B 2 85 ? -77.052 -39.889 -3.472 1.00 86.89 85 HIS S O 1
ATOM 5371 N N . ARG B 2 86 ? -75.218 -39.113 -4.539 1.00 90.22 86 ARG S N 1
ATOM 5372 C CA . ARG B 2 86 ? -75.065 -40.330 -5.339 1.00 92.90 86 ARG S CA 1
ATOM 5373 C C . ARG B 2 86 ? -74.825 -41.493 -4.402 1.00 88.86 86 ARG S C 1
ATOM 5374 O O . ARG B 2 86 ? -75.408 -42.551 -4.582 1.00 90.83 86 ARG S O 1
ATOM 5382 N N . TYR B 2 87 ? -73.955 -41.291 -3.413 1.00 86.08 87 TYR S N 1
ATOM 5383 C CA . TYR B 2 87 ? -73.622 -42.341 -2.452 1.00 84.39 87 TYR S CA 1
ATOM 5384 C C . TYR B 2 87 ? -74.863 -42.812 -1.695 1.00 79.81 87 TYR S C 1
ATOM 5385 O O . TYR B 2 87 ? -75.102 -44.003 -1.572 1.00 81.69 87 TYR S O 1
ATOM 5394 N N . VAL B 2 88 ? -75.667 -41.878 -1.236 1.00 78.05 88 VAL S N 1
ATOM 5395 C CA . VAL B 2 88 ? -76.895 -42.260 -0.554 1.00 78.78 88 VAL S CA 1
ATOM 5396 C C . VAL B 2 88 ? -77.893 -42.922 -1.519 1.00 83.74 88 VAL S C 1
ATOM 5397 O O . VAL B 2 88 ? -78.750 -43.693 -1.093 1.00 84.89 88 VAL S O 1
ATOM 5401 N N . GLU B 2 89 ? -77.791 -42.618 -2.811 1.00 84.41 89 GLU S N 1
ATOM 5402 C CA . GLU B 2 89 ? -78.645 -43.284 -3.797 1.00 88.37 89 GLU S CA 1
ATOM 5403 C C . GLU B 2 89 ? -78.209 -44.729 -4.016 1.00 88.62 89 GLU S C 1
ATOM 5404 O O . GLU B 2 89 ? -79.037 -45.634 -4.148 1.00 89.17 89 GLU S O 1
ATOM 5410 N N . LEU B 2 90 ? -76.896 -44.923 -4.039 1.00 86.02 90 LEU S N 1
ATOM 5411 C CA . LEU B 2 90 ? -76.312 -46.239 -4.125 1.00 82.71 90 LEU S CA 1
ATOM 5412 C C . LEU B 2 90 ? -76.748 -47.078 -2.919 1.00 83.21 90 LEU S C 1
ATOM 5413 O O . LEU B 2 90 ? -77.216 -48.217 -3.071 1.00 79.10 90 LEU S O 1
ATOM 5418 N N . LEU B 2 91 ? -76.592 -46.505 -1.724 1.00 81.26 91 LEU S N 1
ATOM 5419 C CA . LEU B 2 91 ? -77.002 -47.157 -0.507 1.00 79.36 91 LEU S CA 1
ATOM 5420 C C . LEU B 2 91 ? -78.482 -47.479 -0.574 1.00 85.29 91 LEU S C 1
ATOM 5421 O O . LEU B 2 91 ? -78.892 -48.604 -0.217 1.00 94.37 91 LEU S O 1
ATOM 5426 N N . ASP B 2 92 ? -79.282 -46.502 -1.038 1.00 80.81 92 ASP S N 1
ATOM 5427 C CA . ASP B 2 92 ? -80.716 -46.662 -1.086 1.00 81.84 92 ASP S CA 1
ATOM 5428 C C . ASP B 2 92 ? -81.098 -47.840 -1.940 1.00 84.05 92 ASP S C 1
ATOM 5429 O O . ASP B 2 92 ? -81.975 -48.618 -1.572 1.00 83.75 92 ASP S O 1
ATOM 5434 N N . LYS B 2 93 ? -80.433 -47.980 -3.079 1.00 86.91 93 LYS S N 1
ATOM 5435 C CA . LYS B 2 93 ? -80.772 -49.060 -3.995 1.00 90.01 93 LYS S CA 1
ATOM 5436 C C . LYS B 2 93 ? -80.282 -50.378 -3.429 1.00 88.39 93 LYS S C 1
ATOM 5437 O O . LYS B 2 93 ? -80.996 -51.382 -3.547 1.00 90.18 93 LYS S O 1
ATOM 5443 N N . TYR B 2 94 ? -79.085 -50.380 -2.813 1.00 79.85 94 TYR S N 1
ATOM 5444 C CA . TYR B 2 94 ? -78.513 -51.613 -2.308 1.00 77.03 94 TYR S CA 1
ATOM 5445 C C . TYR B 2 94 ? -79.350 -52.184 -1.167 1.00 76.07 94 TYR S C 1
ATOM 5446 O O . TYR B 2 94 ? -79.848 -53.271 -1.260 1.00 75.67 94 TYR S O 1
ATOM 5455 N N . PHE B 2 95 ? -79.489 -51.448 -0.084 1.00 77.29 95 PHE S N 1
ATOM 5456 C CA . PHE B 2 95 ? -80.236 -51.932 1.065 1.00 77.43 95 PHE S CA 1
ATOM 5457 C C . PHE B 2 95 ? -81.735 -51.909 0.834 1.00 80.20 95 PHE S C 1
ATOM 5458 O O . PHE B 2 95 ? -82.476 -52.665 1.428 1.00 86.40 95 PHE S O 1
ATOM 5466 N N . GLY B 2 96 ? -82.185 -50.996 -0.006 1.00 81.18 96 GLY S N 1
ATOM 5467 C CA . GLY B 2 96 ? -83.621 -50.800 -0.183 1.00 88.48 96 GLY S CA 1
ATOM 5468 C C . GLY B 2 96 ? -84.220 -49.970 0.910 1.00 83.88 96 GLY S C 1
ATOM 5469 O O . GLY B 2 96 ? -84.297 -50.410 2.040 1.00 87.41 96 GLY S O 1
ATOM 5470 N N . SER B 2 97 ? -84.637 -48.766 0.543 1.00 81.94 97 SER S N 1
ATOM 5471 C CA . SER B 2 97 ? -85.223 -47.809 1.493 1.00 77.74 97 SER S CA 1
ATOM 5472 C C . SER B 2 97 ? -84.299 -47.631 2.678 1.00 77.31 97 SER S C 1
ATOM 5473 O O . SER B 2 97 ? -84.654 -47.925 3.809 1.00 81.45 97 SER S O 1
ATOM 5476 N N . VAL B 2 98 ? -83.091 -47.150 2.403 1.00 76.48 98 VAL S N 1
ATOM 5477 C CA . VAL B 2 98 ? -81.998 -47.199 3.369 1.00 73.28 98 VAL S CA 1
ATOM 5478 C C . VAL B 2 98 ? -82.250 -46.274 4.531 1.00 77.28 98 VAL S C 1
ATOM 5479 O O . VAL B 2 98 ? -82.759 -45.167 4.342 1.00 96.54 98 VAL S O 1
ATOM 5483 N N . CYS B 2 99 ? -81.917 -46.736 5.728 1.00 79.63 99 CYS S N 1
ATOM 5484 C CA . CYS B 2 99 ? -82.028 -45.922 6.948 1.00 80.61 99 CYS S CA 1
ATOM 5485 C C . CYS B 2 99 ? -80.672 -45.979 7.645 1.00 76.47 99 CYS S C 1
ATOM 5486 O O . CYS B 2 99 ? -79.816 -46.796 7.251 1.00 75.55 99 CYS S O 1
ATOM 5489 N N . GLU B 2 100 ? -80.478 -45.136 8.667 1.00 71.59 100 GLU S N 1
ATOM 5490 C CA . GLU B 2 100 ? -79.240 -45.186 9.406 1.00 67.63 100 GLU S CA 1
ATOM 5491 C C . GLU B 2 100 ? -78.935 -46.572 9.994 1.00 66.71 100 GLU S C 1
ATOM 5492 O O . GLU B 2 100 ? -77.775 -47.025 9.969 1.00 67.55 100 GLU S O 1
ATOM 5498 N N . LEU B 2 101 ? -79.969 -47.247 10.475 1.00 59.50 101 LEU S N 1
ATOM 5499 C CA . LEU B 2 101 ? -79.787 -48.541 11.090 1.00 57.64 101 LEU S CA 1
ATOM 5500 C C . LEU B 2 101 ? -79.112 -49.564 10.184 1.00 62.60 101 LEU S C 1
ATOM 5501 O O . LEU B 2 101 ? -78.294 -50.385 10.653 1.00 71.91 101 LEU S O 1
ATOM 5506 N N . ASP B 2 102 ? -79.418 -49.506 8.894 1.00 61.62 102 ASP S N 1
ATOM 5507 C CA . ASP B 2 102 ? -78.758 -50.387 7.940 1.00 62.47 102 ASP S CA 1
ATOM 5508 C C . ASP B 2 102 ? -77.266 -50.124 7.908 1.00 63.82 102 ASP S C 1
ATOM 5509 O O . ASP B 2 102 ? -76.459 -51.080 7.917 1.00 67.26 102 ASP S O 1
ATOM 5514 N N . ILE B 2 103 ? -76.885 -48.839 7.888 1.00 63.12 103 ILE S N 1
ATOM 5515 C CA . ILE B 2 103 ? -75.466 -48.477 7.931 1.00 63.30 103 ILE S CA 1
ATOM 5516 C C . ILE B 2 103 ? -74.823 -48.919 9.221 1.00 60.32 103 ILE S C 1
ATOM 5517 O O . ILE B 2 103 ? -73.686 -49.418 9.208 1.00 69.59 103 ILE S O 1
ATOM 5522 N N . ILE B 2 104 ? -75.567 -48.765 10.309 1.00 56.14 104 ILE S N 1
ATOM 5523 C CA . ILE B 2 104 ? -75.102 -49.252 11.632 1.00 57.80 104 ILE S CA 1
ATOM 5524 C C . ILE B 2 104 ? -74.777 -50.737 11.643 1.00 59.06 104 ILE S C 1
ATOM 5525 O O . ILE B 2 104 ? -73.756 -51.108 12.166 1.00 65.79 104 ILE S O 1
ATOM 5530 N N . PHE B 2 105 ? -75.651 -51.559 11.064 1.00 57.10 105 PHE S N 1
ATOM 5531 C CA . PHE B 2 105 ? -75.459 -53.003 11.098 1.00 59.10 105 PHE S CA 1
ATOM 5532 C C . PHE B 2 105 ? -74.707 -53.568 9.931 1.00 61.26 105 PHE S C 1
ATOM 5533 O O . PHE B 2 105 ? -74.327 -54.730 9.934 1.00 63.07 105 PHE S O 1
ATOM 5541 N N . ASN B 2 106 ? -74.517 -52.756 8.904 1.00 71.69 106 ASN S N 1
ATOM 5542 C CA . ASN B 2 106 ? -73.821 -53.220 7.676 1.00 72.90 106 ASN S CA 1
ATOM 5543 C C . ASN B 2 106 ? -72.703 -52.316 7.256 1.00 68.88 106 ASN S C 1
ATOM 5544 O O . ASN B 2 106 ? -72.468 -52.151 6.074 1.00 72.83 106 ASN S O 1
ATOM 5549 N N . PHE B 2 107 ? -72.021 -51.734 8.243 1.00 64.80 107 PHE S N 1
ATOM 5550 C CA . PHE B 2 107 ? -70.989 -50.759 7.964 1.00 62.73 107 PHE S CA 1
ATOM 5551 C C . PHE B 2 107 ? -69.935 -51.302 6.965 1.00 61.97 107 PHE S C 1
ATOM 5552 O O . PHE B 2 107 ? -69.444 -50.573 6.129 1.00 57.80 107 PHE S O 1
ATOM 5560 N N . GLU B 2 108 ? -69.638 -52.589 7.078 1.00 61.50 108 GLU S N 1
ATOM 5561 C CA . GLU B 2 108 ? -68.703 -53.227 6.167 1.00 71.07 108 GLU S CA 1
ATOM 5562 C C . GLU B 2 108 ? -69.197 -53.123 4.675 1.00 68.29 108 GLU S C 1
ATOM 5563 O O . GLU B 2 108 ? -68.421 -52.829 3.781 1.00 62.54 108 GLU S O 1
ATOM 5569 N N . LYS B 2 109 ? -70.499 -53.348 4.480 1.00 63.62 109 LYS S N 1
ATOM 5570 C CA . LYS B 2 109 ? -71.089 -53.239 3.190 1.00 62.62 109 LYS S CA 1
ATOM 5571 C C . LYS B 2 109 ? -71.045 -51.812 2.700 1.00 64.68 109 LYS S C 1
ATOM 5572 O O . LYS B 2 109 ? -70.828 -51.553 1.506 1.00 71.48 109 LYS S O 1
ATOM 5578 N N . ALA B 2 110 ? -71.247 -50.876 3.612 1.00 64.73 110 ALA S N 1
ATOM 5579 C CA . ALA B 2 110 ? -71.201 -49.459 3.275 1.00 70.00 110 ALA S CA 1
ATOM 5580 C C . ALA B 2 110 ? -69.803 -49.072 2.817 1.00 76.32 110 ALA S C 1
ATOM 5581 O O . ALA B 2 110 ? -69.653 -48.315 1.839 1.00 86.97 110 ALA S O 1
ATOM 5583 N N . TYR B 2 111 ? -68.787 -49.614 3.496 1.00 70.19 111 TYR S N 1
ATOM 5584 C CA . TYR B 2 111 ? -67.421 -49.397 3.095 1.00 70.19 111 TYR S CA 1
ATOM 5585 C C . TYR B 2 111 ? -67.179 -49.983 1.707 1.00 78.42 111 TYR S C 1
ATOM 5586 O O . TYR B 2 111 ? -66.487 -49.380 0.878 1.00 89.75 111 TYR S O 1
ATOM 5595 N N . PHE B 2 112 ? -67.765 -51.156 1.465 1.00 78.20 112 PHE S N 1
ATOM 5596 C CA . PHE B 2 112 ? -67.636 -51.841 0.203 1.00 74.65 112 PHE S CA 1
ATOM 5597 C C . PHE B 2 112 ? -68.151 -50.960 -0.961 1.00 80.90 112 PHE S C 1
ATOM 5598 O O . PHE B 2 112 ? -67.430 -50.713 -1.964 1.00 81.63 112 PHE S O 1
ATOM 5606 N N . ILE B 2 113 ? -69.407 -50.525 -0.820 1.00 75.09 113 ILE S N 1
ATOM 5607 C CA . ILE B 2 113 ? -70.022 -49.704 -1.808 1.00 76.74 113 ILE S CA 1
ATOM 5608 C C . ILE B 2 113 ? -69.215 -48.432 -2.015 1.00 82.86 113 ILE S C 1
ATOM 5609 O O . ILE B 2 113 ? -68.986 -47.986 -3.161 1.00 90.31 113 ILE S O 1
ATOM 5614 N N . LEU B 2 114 ? -68.782 -47.838 -0.903 1.00 82.29 114 LEU S N 1
ATOM 5615 C CA . LEU B 2 114 ? -68.041 -46.580 -0.979 1.00 82.32 114 LEU S CA 1
ATOM 5616 C C . LEU B 2 114 ? -66.748 -46.784 -1.752 1.00 85.33 114 LEU S C 1
ATOM 5617 O O . LEU B 2 114 ? -66.301 -45.893 -2.465 1.00 88.27 114 LEU S O 1
ATOM 5622 N N . ASP B 2 115 ? -66.156 -47.966 -1.603 1.00 85.39 115 ASP S N 1
ATOM 5623 C CA . ASP B 2 115 ? -64.914 -48.270 -2.275 1.00 96.01 115 ASP S CA 1
ATOM 5624 C C . ASP B 2 115 ? -65.144 -48.635 -3.735 1.00 99.19 115 ASP S C 1
ATOM 5625 O O . ASP B 2 115 ? -64.217 -48.636 -4.540 1.00 98.34 115 ASP S O 1
ATOM 5630 N N . GLU B 2 116 ? -66.384 -48.978 -4.067 1.00 96.82 116 GLU S N 1
ATOM 5631 C CA . GLU B 2 116 ? -66.741 -49.273 -5.463 1.00 88.54 116 GLU S CA 1
ATOM 5632 C C . GLU B 2 116 ? -67.270 -48.012 -6.165 1.00 87.89 116 GLU S C 1
ATOM 5633 O O . GLU B 2 116 ? -67.582 -48.008 -7.332 1.00 83.59 116 GLU S O 1
ATOM 5639 N N . PHE B 2 117 ? -67.367 -46.937 -5.404 1.00 94.46 117 PHE S N 1
ATOM 5640 C CA . PHE B 2 117 ? -67.827 -45.669 -5.951 1.00 91.44 117 PHE S CA 1
ATOM 5641 C C . PHE B 2 117 ? -66.695 -44.637 -5.959 1.00 91.63 117 PHE S C 1
ATOM 5642 O O . PHE B 2 117 ? -66.594 -43.854 -6.884 1.00 93.70 117 PHE S O 1
ATOM 5650 N N . LEU B 2 118 ? -65.859 -44.646 -4.918 1.00 87.88 118 LEU S N 1
ATOM 5651 C CA . LEU B 2 118 ? -64.717 -43.755 -4.840 1.00 87.50 118 LEU S CA 1
ATOM 5652 C C . LEU B 2 118 ? -63.414 -44.506 -4.709 1.00 94.28 118 LEU S C 1
ATOM 5653 O O . LEU B 2 118 ? -63.394 -45.715 -4.500 1.00 108.45 118 LEU S O 1
ATOM 5658 N N . MET B 2 119 ? -62.308 -43.768 -4.826 1.00 95.05 119 MET S N 1
ATOM 5659 C CA . MET B 2 119 ? -60.949 -44.331 -4.732 1.00 93.78 119 MET S CA 1
ATOM 5660 C C . MET B 2 119 ? -59.960 -43.202 -4.629 1.00 93.53 119 MET S C 1
ATOM 5661 O O . MET B 2 119 ? -60.124 -42.194 -5.301 1.00 103.76 119 MET S O 1
ATOM 5666 N N . GLY B 2 120 ? -58.925 -43.360 -3.815 1.00 92.21 120 GLY S N 1
ATOM 5667 C CA . GLY B 2 120 ? -57.867 -42.348 -3.722 1.00 103.88 120 GLY S CA 1
ATOM 5668 C C . GLY B 2 120 ? -58.265 -40.898 -3.417 1.00 112.17 120 GLY S C 1
ATOM 5669 O O . GLY B 2 120 ? -57.401 -40.061 -3.139 1.00 122.90 120 GLY S O 1
ATOM 5670 N N . GLY B 2 121 ? -59.569 -40.604 -3.465 1.00 107.97 121 GLY S N 1
ATOM 5671 C CA . GLY B 2 121 ? -60.069 -39.270 -3.225 1.00 100.71 121 GLY S CA 1
ATOM 5672 C C . GLY B 2 121 ? -60.939 -38.755 -4.351 1.00 102.36 121 GLY S C 1
ATOM 5673 O O . GLY B 2 121 ? -61.417 -37.644 -4.313 1.00 101.85 121 GLY S O 1
ATOM 5674 N N . ASP B 2 122 ? -61.117 -39.575 -5.373 1.00 105.88 122 ASP S N 1
ATOM 5675 C CA . ASP B 2 122 ? -61.897 -39.198 -6.549 1.00 101.02 122 ASP S CA 1
ATOM 5676 C C . ASP B 2 122 ? -62.841 -40.310 -6.965 1.00 96.68 122 ASP S C 1
ATOM 5677 O O . ASP B 2 122 ? -62.677 -41.466 -6.591 1.00 93.59 122 ASP S O 1
ATOM 5682 N N . VAL B 2 123 ? -63.857 -39.931 -7.721 1.00 98.67 123 VAL S N 1
ATOM 5683 C CA . VAL B 2 123 ? -64.820 -40.875 -8.254 1.00 103.18 123 VAL S CA 1
ATOM 5684 C C . VAL B 2 123 ? -64.148 -41.792 -9.290 1.00 107.52 123 VAL S C 1
ATOM 5685 O O . VAL B 2 123 ? -63.250 -41.371 -10.011 1.00 109.55 123 VAL S O 1
ATOM 5689 N N . GLN B 2 124 ? -64.578 -43.044 -9.347 1.00 102.56 124 GLN S N 1
ATOM 5690 C CA . GLN B 2 124 ? -64.041 -43.978 -10.323 1.00 106.49 124 GLN S CA 1
ATOM 5691 C C . GLN B 2 124 ? -65.111 -44.415 -11.290 1.00 109.10 124 GLN S C 1
ATOM 5692 O O . GLN B 2 124 ? -64.796 -44.848 -12.404 1.00 108.46 124 GLN S O 1
ATOM 5698 N N . ASP B 2 125 ? -66.369 -44.306 -10.870 1.00 107.87 125 ASP S N 1
ATOM 5699 C CA . ASP B 2 125 ? -67.464 -44.616 -11.763 1.00 117.18 125 ASP S CA 1
ATOM 5700 C C . ASP B 2 125 ? -68.658 -43.726 -11.515 1.00 113.56 125 ASP S C 1
ATOM 5701 O O . ASP B 2 125 ? -69.183 -43.647 -10.431 1.00 104.75 125 ASP S O 1
ATOM 5706 N N . THR B 2 126 ? -69.034 -43.001 -12.558 1.00 114.47 126 THR S N 1
ATOM 5707 C CA . THR B 2 126 ? -70.082 -42.006 -12.489 1.00 115.72 126 THR S CA 1
ATOM 5708 C C . THR B 2 126 ? -71.412 -42.593 -12.948 1.00 116.37 126 THR S C 1
ATOM 5709 O O . THR B 2 126 ? -72.329 -41.856 -13.311 1.00 114.45 126 THR S O 1
ATOM 5713 N N . SER B 2 127 ? -71.511 -43.929 -12.946 1.00 116.14 127 SER S N 1
ATOM 5714 C CA . SER B 2 127 ? -72.769 -44.617 -13.136 1.00 120.61 127 SER S CA 1
ATOM 5715 C C . SER B 2 127 ? -73.222 -45.323 -11.877 1.00 116.73 127 SER S C 1
ATOM 5716 O O . SER B 2 127 ? -72.440 -46.018 -11.208 1.00 117.99 127 SER S O 1
ATOM 5719 N N . LYS B 2 128 ? -74.492 -45.165 -11.550 1.00 114.84 128 LYS S N 1
ATOM 5720 C CA . LYS B 2 128 ? -75.076 -45.855 -10.406 1.00 116.34 128 LYS S CA 1
ATOM 5721 C C . LYS B 2 128 ? -75.164 -47.362 -10.749 1.00 114.90 128 LYS S C 1
ATOM 5722 O O . LYS B 2 128 ? -74.851 -48.248 -9.947 1.00 113.75 128 LYS S O 1
ATOM 5728 N N . LYS B 2 129 ? -75.582 -47.613 -11.981 1.00 109.34 129 LYS S N 1
ATOM 5729 C CA . LYS B 2 129 ? -75.804 -48.946 -12.495 1.00 106.83 129 LYS S CA 1
ATOM 5730 C C . LYS B 2 129 ? -74.526 -49.785 -12.481 1.00 104.38 129 LYS S C 1
ATOM 5731 O O . LYS B 2 129 ? -74.532 -50.953 -12.051 1.00 105.72 129 LYS S O 1
ATOM 5737 N N . SER B 2 130 ? -73.439 -49.178 -12.940 1.00 107.75 130 SER S N 1
ATOM 5738 C CA . SER B 2 130 ? -72.147 -49.832 -12.973 1.00 116.36 130 SER S CA 1
ATOM 5739 C C . SER B 2 130 ? -71.682 -50.281 -11.572 1.00 112.19 130 SER S C 1
ATOM 5740 O O . SER B 2 130 ? -71.357 -51.466 -11.355 1.00 115.57 130 SER S O 1
ATOM 5743 N N . VAL B 2 131 ? -71.648 -49.313 -10.655 1.00 101.71 131 VAL S N 1
ATOM 5744 C CA . VAL B 2 131 ? -71.263 -49.554 -9.281 1.00 93.78 131 VAL S CA 1
ATOM 5745 C C . VAL B 2 131 ? -72.103 -50.644 -8.613 1.00 90.84 131 VAL S C 1
ATOM 5746 O O . VAL B 2 131 ? -71.572 -51.599 -7.997 1.00 91.04 131 VAL S O 1
ATOM 5750 N N . LEU B 2 132 ? -73.420 -50.479 -8.699 1.00 90.66 132 LEU S N 1
ATOM 5751 C CA . LEU B 2 132 ? -74.332 -51.408 -8.069 1.00 93.94 132 LEU S CA 1
ATOM 5752 C C . LEU B 2 132 ? -74.179 -52.823 -8.614 1.00 98.89 132 LEU S C 1
ATOM 5753 O O . LEU B 2 132 ? -74.222 -53.798 -7.832 1.00 106.32 132 LEU S O 1
ATOM 5758 N N . LYS B 2 133 ? -73.997 -52.931 -9.922 1.00 99.77 133 LYS S N 1
ATOM 5759 C CA . LYS B 2 133 ? -73.752 -54.225 -10.516 1.00 104.46 133 LYS S CA 1
ATOM 5760 C C . LYS B 2 133 ? -72.451 -54.855 -10.002 1.00 102.06 133 LYS S C 1
ATOM 5761 O O . LYS B 2 133 ? -72.395 -56.041 -9.701 1.00 104.87 133 LYS S O 1
ATOM 5767 N N . ALA B 2 134 ? -71.418 -54.040 -9.917 1.00 100.82 134 ALA S N 1
ATOM 5768 C CA . ALA B 2 134 ? -70.126 -54.474 -9.388 1.00 98.15 134 ALA S CA 1
ATOM 5769 C C . ALA B 2 134 ? -70.260 -55.058 -7.955 1.00 99.90 134 ALA S C 1
ATOM 5770 O O . ALA B 2 134 ? -69.786 -56.177 -7.664 1.00 101.10 134 ALA S O 1
ATOM 5772 N N . ILE B 2 135 ? -70.909 -54.297 -7.079 1.00 91.67 135 ILE S N 1
ATOM 5773 C CA . ILE B 2 135 ? -71.155 -54.785 -5.743 1.00 92.76 135 ILE S CA 1
ATOM 5774 C C . ILE B 2 135 ? -71.979 -56.081 -5.736 1.00 94.35 135 ILE S C 1
ATOM 5775 O O . ILE B 2 135 ? -71.710 -57.012 -4.960 1.00 96.20 135 ILE S O 1
ATOM 5780 N N . GLU B 2 136 ? -72.986 -56.115 -6.604 1.00 94.74 136 GLU S N 1
ATOM 5781 C CA . GLU B 2 136 ? -73.837 -57.282 -6.730 1.00 98.19 136 GLU S CA 1
ATOM 5782 C C . GLU B 2 136 ? -73.024 -58.568 -7.049 1.00 100.07 136 GLU S C 1
ATOM 5783 O O . GLU B 2 136 ? -73.107 -59.598 -6.361 1.00 101.51 136 GLU S O 1
ATOM 5789 N N . GLN B 2 137 ? -72.246 -58.485 -8.116 1.00 102.15 137 GLN S N 1
ATOM 5790 C CA . GLN B 2 137 ? -71.403 -59.590 -8.509 1.00 106.45 137 GLN S CA 1
ATOM 5791 C C . GLN B 2 137 ? -70.386 -59.967 -7.452 1.00 107.44 137 GLN S C 1
ATOM 5792 O O . GLN B 2 137 ? -70.139 -61.146 -7.199 1.00 104.50 137 GLN S O 1
ATOM 5798 N N . ALA B 2 138 ? -69.807 -58.952 -6.799 1.00 104.31 138 ALA S N 1
ATOM 5799 C CA . ALA B 2 138 ? -68.853 -59.209 -5.710 1.00 92.29 138 ALA S CA 1
ATOM 5800 C C . ALA B 2 138 ? -69.515 -59.989 -4.583 1.00 91.30 138 ALA S C 1
ATOM 5801 O O . ALA B 2 138 ? -68.922 -60.906 -4.013 1.00 90.26 138 ALA S O 1
ATOM 5803 N N . ASP B 2 139 ? -70.757 -59.627 -4.277 1.00 91.16 139 ASP S N 1
ATOM 5804 C CA . ASP B 2 139 ? -71.531 -60.319 -3.243 1.00 88.83 139 ASP S CA 1
ATOM 5805 C C . ASP B 2 139 ? -71.825 -61.747 -3.655 1.00 88.73 139 ASP S C 1
ATOM 5806 O O . ASP B 2 139 ? -71.851 -62.631 -2.825 1.00 89.34 139 ASP S O 1
ATOM 5811 N N . LEU B 2 140 ? -72.062 -61.964 -4.937 1.00 89.75 140 LEU S N 1
ATOM 5812 C CA . LEU B 2 140 ? -72.248 -63.303 -5.438 1.00 95.55 140 LEU S CA 1
ATOM 5813 C C . LEU B 2 140 ? -70.986 -64.139 -5.257 1.00 97.61 140 LEU S C 1
ATOM 5814 O O . LEU B 2 140 ? -71.037 -65.268 -4.748 1.00 101.82 140 LEU S O 1
ATOM 5819 N N . LEU B 2 141 ? -69.854 -63.565 -5.643 1.00 95.27 141 LEU S N 1
ATOM 5820 C CA . LEU B 2 141 ? -68.577 -64.225 -5.495 1.00 97.29 141 LEU S CA 1
ATOM 5821 C C . LEU B 2 141 ? -68.279 -64.560 -4.003 1.00 99.98 141 LEU S C 1
ATOM 5822 O O . LEU B 2 141 ? -67.707 -65.606 -3.641 1.00 97.78 141 LEU S O 1
ATOM 5827 N N . GLN B 2 142 ? -68.688 -63.650 -3.143 1.00 99.77 142 GLN S N 1
ATOM 5828 C CA . GLN B 2 142 ? -68.504 -63.845 -1.716 1.00 105.64 142 GLN S CA 1
ATOM 5829 C C . GLN B 2 142 ? -69.405 -64.945 -1.186 1.00 111.96 142 GLN S C 1
ATOM 5830 O O . GLN B 2 142 ? -69.016 -65.734 -0.337 1.00 120.37 142 GLN S O 1
ATOM 5836 N N . GLU B 2 143 ? -70.642 -64.983 -1.680 1.00 109.13 143 GLU S N 1
ATOM 5837 C CA . GLU B 2 143 ? -71.591 -65.969 -1.244 1.00 110.84 143 GLU S CA 1
ATOM 5838 C C . GLU B 2 143 ? -71.186 -67.332 -1.744 1.00 113.52 143 GLU S C 1
ATOM 5839 O O . GLU B 2 143 ? -71.585 -68.345 -1.177 1.00 114.10 143 GLU S O 1
ATOM 5845 N N . GLU B 2 144 ? -70.356 -67.356 -2.788 1.00 122.25 144 GLU S N 1
ATOM 5846 C CA . GLU B 2 144 ? -69.824 -68.611 -3.340 1.00 125.67 144 GLU S CA 1
ATOM 5847 C C . GLU B 2 144 ? -68.940 -69.315 -2.321 1.00 125.71 144 GLU S C 1
ATOM 5848 O O . GLU B 2 144 ? -69.030 -70.536 -2.180 1.00 122.47 144 GLU S O 1
ATOM 5854 N N . ASP B 2 145 ? -68.107 -68.541 -1.601 1.00 126.87 145 ASP S N 1
ATOM 5855 C CA . ASP B 2 145 ? -67.166 -69.095 -0.620 1.00 121.36 145 ASP S CA 1
ATOM 5856 C C . ASP B 2 145 ? -67.883 -69.859 0.482 1.00 126.62 145 ASP S C 1
ATOM 5857 O O . ASP B 2 145 ? -67.348 -70.857 1.005 1.00 124.25 145 ASP S O 1
ATOM 5862 N N . GLU B 2 146 ? -69.087 -69.392 0.845 1.00 132.99 146 GLU S N 1
ATOM 5863 C CA . GLU B 2 146 ? -69.863 -70.040 1.889 1.00 149.74 146 GLU S CA 1
ATOM 5864 C C . GLU B 2 146 ? -70.466 -71.354 1.397 1.00 166.55 146 GLU S C 1
ATOM 5865 O O . GLU B 2 146 ? -70.409 -72.380 2.083 1.00 171.99 146 GLU S O 1
ATOM 5871 N N . SER B 2 147 ? -71.039 -71.303 0.198 1.00 168.75 147 SER S N 1
ATOM 5872 C CA . SER B 2 147 ? -71.692 -72.460 -0.405 1.00 167.75 147 SER S CA 1
ATOM 5873 C C . SER B 2 147 ? -70.817 -73.031 -1.512 1.00 165.61 147 SER S C 1
ATOM 5874 O O . SER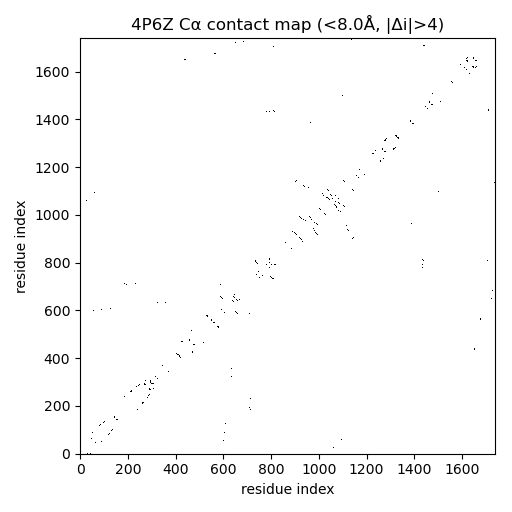 B 2 147 ? -70.059 -73.959 -1.264 1.00 165.97 147 SER S O 1
ATOM 5877 N N . SER C 3 2 ? -81.111 -24.450 52.349 1.00 114.53 2 SER M N 1
ATOM 5878 C CA . SER C 3 2 ? -80.007 -24.664 51.400 1.00 96.11 2 SER M CA 1
ATOM 5879 C C . SER C 3 2 ? -80.581 -25.062 50.060 1.00 105.53 2 SER M C 1
ATOM 5880 O O . SER C 3 2 ? -80.682 -24.195 49.160 1.00 112.17 2 SER M O 1
ATOM 5883 N N . ALA C 3 3 ? -80.973 -26.334 49.922 1.00 81.33 3 ALA M N 1
ATOM 5884 C CA . ALA C 3 3 ? -81.486 -26.827 48.623 1.00 71.49 3 ALA M CA 1
ATOM 5885 C C . ALA C 3 3 ? -82.741 -26.100 48.174 1.00 70.43 3 ALA M C 1
ATOM 5886 O O . ALA C 3 3 ? -83.737 -26.049 48.909 1.00 69.30 3 ALA M O 1
ATOM 5888 N N . SER C 3 4 ? -82.701 -25.563 46.961 1.00 71.51 4 SER M N 1
ATOM 5889 C CA . SER C 3 4 ? -83.858 -24.878 46.390 1.00 69.19 4 SER M CA 1
ATOM 5890 C C . SER C 3 4 ? -84.797 -25.882 45.751 1.00 68.66 4 SER M C 1
ATOM 5891 O O . SER C 3 4 ? -86.019 -25.716 45.780 1.00 57.85 4 SER M O 1
ATOM 5894 N N . ALA C 3 5 ? -84.221 -26.933 45.172 1.00 68.99 5 ALA M N 1
ATOM 5895 C CA . ALA C 3 5 ? -85.018 -27.985 44.545 1.00 58.46 5 ALA M CA 1
ATOM 5896 C C . ALA C 3 5 ? -84.222 -29.264 44.578 1.00 68.87 5 ALA M C 1
ATOM 5897 O O . ALA C 3 5 ? -82.975 -29.254 44.578 1.00 58.81 5 ALA M O 1
ATOM 5899 N N . VAL C 3 6 ? -84.932 -30.392 44.591 1.00 71.17 6 VAL M N 1
ATOM 5900 C CA . VAL C 3 6 ? -84.256 -31.674 44.529 1.00 62.62 6 VAL M CA 1
ATOM 5901 C C . VAL C 3 6 ? -84.780 -32.438 43.330 1.00 70.46 6 VAL M C 1
ATOM 5902 O O . VAL C 3 6 ? -85.988 -32.542 43.150 1.00 75.80 6 VAL M O 1
ATOM 5906 N N . TYR C 3 7 ? -83.877 -32.980 42.522 1.00 67.57 7 TYR M N 1
ATOM 5907 C CA . TYR C 3 7 ? -84.291 -33.781 41.360 1.00 69.13 7 TYR M CA 1
ATOM 5908 C C . TYR C 3 7 ? -83.770 -35.207 41.474 1.00 61.74 7 TYR M C 1
ATOM 5909 O O . TYR C 3 7 ? -82.658 -35.439 41.945 1.00 76.37 7 TYR M O 1
ATOM 5918 N N . VAL C 3 8 ? -84.583 -36.159 41.050 1.00 60.69 8 VAL M N 1
ATOM 5919 C CA . VAL C 3 8 ? -84.081 -37.483 40.663 1.00 69.89 8 VAL M CA 1
ATOM 5920 C C . VAL C 3 8 ? -84.044 -37.580 39.099 1.00 72.65 8 VAL M C 1
ATOM 5921 O O . VAL C 3 8 ? -85.062 -37.462 38.411 1.00 73.01 8 VAL M O 1
ATOM 5925 N N . LEU C 3 9 ? -82.847 -37.749 38.586 1.00 70.78 9 LEU M N 1
ATOM 5926 C CA . LEU C 3 9 ? -82.533 -37.772 37.145 1.00 71.09 9 LEU M CA 1
ATOM 5927 C C . LEU C 3 9 ? -82.166 -39.171 36.643 1.00 72.75 9 LEU M C 1
ATOM 5928 O O . LEU C 3 9 ? -81.737 -40.004 37.425 1.00 91.53 9 LEU M O 1
ATOM 5933 N N . ASP C 3 10 ? -82.325 -39.417 35.355 1.00 71.44 10 ASP M N 1
ATOM 5934 C CA . ASP C 3 10 ? -81.902 -40.678 34.726 1.00 71.87 10 ASP M CA 1
ATOM 5935 C C . ASP C 3 10 ? -80.513 -40.543 34.145 1.00 73.29 10 ASP M C 1
ATOM 5936 O O . ASP C 3 10 ? -79.928 -39.418 34.210 1.00 71.73 10 ASP M O 1
ATOM 5941 N N . LEU C 3 11 ? -79.981 -41.641 33.587 1.00 61.99 11 LEU M N 1
ATOM 5942 C CA . LEU C 3 11 ? -78.561 -41.612 33.198 1.00 63.52 11 LEU M CA 1
ATOM 5943 C C . LEU C 3 11 ? -78.190 -40.578 32.157 1.00 61.25 11 LEU M C 1
ATOM 5944 O O . LEU C 3 11 ? -77.030 -40.164 32.054 1.00 72.94 11 LEU M O 1
ATOM 5949 N N . LYS C 3 12 ? -79.180 -40.134 31.404 1.00 75.31 12 LYS M N 1
ATOM 5950 C CA . LYS C 3 12 ? -78.918 -39.149 30.346 1.00 86.22 12 LYS M CA 1
ATOM 5951 C C . LYS C 3 12 ? -79.198 -37.734 30.845 1.00 83.80 12 LYS M C 1
ATOM 5952 O O . LYS C 3 12 ? -79.024 -36.782 30.132 1.00 75.19 12 LYS M O 1
ATOM 5958 N N . GLY C 3 13 ? -79.638 -37.612 32.082 1.00 77.40 13 GLY M N 1
ATOM 5959 C CA . GLY C 3 13 ? -79.735 -36.294 32.695 1.00 63.96 13 GLY M CA 1
ATOM 5960 C C . GLY C 3 13 ? -81.096 -35.682 32.719 1.00 63.91 13 GLY M C 1
ATOM 5961 O O . GLY C 3 13 ? -81.258 -34.562 33.150 1.00 71.14 13 GLY M O 1
ATOM 5962 N N . LYS C 3 14 ? -82.078 -36.405 32.234 1.00 64.61 14 LYS M N 1
ATOM 5963 C CA . LYS C 3 14 ? -83.431 -35.851 32.153 1.00 78.32 14 LYS M CA 1
ATOM 5964 C C . LYS C 3 14 ? -84.169 -36.167 33.452 1.00 69.26 14 LYS M C 1
ATOM 5965 O O . LYS C 3 14 ? -83.886 -37.148 34.101 1.00 77.54 14 LYS M O 1
ATOM 5971 N N . VAL C 3 15 ? -85.135 -35.338 33.810 1.00 69.73 15 VAL M N 1
ATOM 5972 C CA . VAL C 3 15 ? -85.843 -35.475 35.072 1.00 64.08 15 VAL M CA 1
ATOM 5973 C C . VAL C 3 15 ? -86.791 -36.637 35.123 1.00 60.40 15 VAL M C 1
ATOM 5974 O O . VAL C 3 15 ? -87.668 -36.729 34.322 1.00 80.75 15 VAL M O 1
ATOM 5978 N N . LEU C 3 16 ? -86.603 -37.527 36.086 1.00 70.55 16 LEU M N 1
ATOM 5979 C CA . LEU C 3 16 ? -87.562 -38.582 36.383 1.00 58.75 16 LEU M CA 1
ATOM 5980 C C . LEU C 3 16 ? -88.558 -38.032 37.353 1.00 69.24 16 LEU M C 1
ATOM 5981 O O . LEU C 3 16 ? -89.764 -38.209 37.198 1.00 77.24 16 LEU M O 1
ATOM 5986 N N . ILE C 3 17 ? -88.064 -37.346 38.374 1.00 85.28 17 ILE M N 1
ATOM 5987 C CA . ILE C 3 17 ? -88.968 -36.698 39.352 1.00 77.80 17 ILE M CA 1
ATOM 5988 C C . ILE C 3 17 ? -88.274 -35.521 40.007 1.00 76.48 17 ILE M C 1
ATOM 5989 O O . ILE C 3 17 ? -87.083 -35.434 40.005 1.00 75.47 17 ILE M O 1
ATOM 5994 N N . CYS C 3 18 ? -89.032 -34.573 40.518 1.00 76.03 18 CYS M N 1
ATOM 5995 C CA . CYS C 3 18 ? -88.435 -33.347 41.058 1.00 72.22 18 CYS M CA 1
ATOM 5996 C C . CYS C 3 18 ? -89.343 -32.769 42.117 1.00 79.21 18 CYS M C 1
ATOM 5997 O O . CYS C 3 18 ? -90.565 -33.062 42.159 1.00 87.96 18 CYS M O 1
ATOM 6000 N N . ARG C 3 19 ? -88.761 -31.913 42.957 1.00 73.18 19 ARG M N 1
ATOM 6001 C CA . ARG C 3 19 ? -89.544 -31.185 43.933 1.00 69.22 19 ARG M CA 1
ATOM 6002 C C . ARG C 3 19 ? -88.952 -29.813 44.118 1.00 73.22 19 ARG M C 1
ATOM 6003 O O . ARG C 3 19 ? -87.768 -29.690 44.443 1.00 78.84 19 ARG M O 1
ATOM 6011 N N . ASN C 3 20 ? -89.778 -28.789 43.868 1.00 79.60 20 ASN M N 1
ATOM 6012 C CA . ASN C 3 20 ? -89.363 -27.404 44.030 1.00 79.77 20 ASN M CA 1
ATOM 6013 C C . ASN C 3 20 ? -89.667 -26.914 45.443 1.00 83.27 20 ASN M C 1
ATOM 6014 O O . ASN C 3 20 ? -90.841 -26.824 45.818 1.00 94.49 20 ASN M O 1
ATOM 6019 N N . TYR C 3 21 ? -88.623 -26.615 46.221 1.00 66.87 21 TYR M N 1
ATOM 6020 C CA . TYR C 3 21 ? -88.809 -26.289 47.633 1.00 60.14 21 TYR M CA 1
ATOM 6021 C C . TYR C 3 21 ? -88.867 -24.781 47.935 1.00 67.79 21 TYR M C 1
ATOM 6022 O O . TYR C 3 21 ? -89.710 -24.343 48.690 1.00 76.96 21 TYR M O 1
ATOM 6031 N N . ARG C 3 22 ? -87.968 -24.002 47.346 1.00 75.49 22 ARG M N 1
ATOM 6032 C CA . ARG C 3 22 ? -87.881 -22.581 47.643 1.00 77.83 22 ARG M CA 1
ATOM 6033 C C . ARG C 3 22 ? -88.334 -21.678 46.492 1.00 80.26 22 ARG M C 1
ATOM 6034 O O . ARG C 3 22 ? -88.838 -20.593 46.710 1.00 100.99 22 ARG M O 1
ATOM 6042 N N . GLY C 3 23 ? -88.180 -22.131 45.269 1.00 68.50 23 GLY M N 1
ATOM 6043 C CA . GLY C 3 23 ? -88.522 -21.315 44.129 1.00 70.47 23 GLY M CA 1
ATOM 6044 C C . GLY C 3 23 ? -87.413 -20.304 43.847 1.00 72.94 23 GLY M C 1
ATOM 6045 O O . GLY C 3 23 ? -87.617 -19.423 43.051 1.00 95.27 23 GLY M O 1
ATOM 6046 N N . ASP C 3 24 ? -86.250 -20.476 44.458 1.00 69.87 24 ASP M N 1
ATOM 6047 C CA . ASP C 3 24 ? -85.110 -19.612 44.271 1.00 80.39 24 ASP M CA 1
ATOM 6048 C C . ASP C 3 24 ? -84.506 -19.763 42.886 1.00 93.99 24 ASP M C 1
ATOM 6049 O O . ASP C 3 24 ? -83.934 -18.810 42.358 1.00 127.06 24 ASP M O 1
ATOM 6054 N N . VAL C 3 25 ? -84.614 -20.959 42.301 1.00 90.30 25 VAL M N 1
ATOM 6055 C CA . VAL C 3 25 ? -83.979 -21.244 41.012 1.00 86.35 25 VAL M CA 1
ATOM 6056 C C . VAL C 3 25 ? -84.985 -21.724 39.983 1.00 83.03 25 VAL M C 1
ATOM 6057 O O . VAL C 3 25 ? -85.923 -22.449 40.354 1.00 91.78 25 VAL M O 1
ATOM 6061 N N . ASP C 3 26 ? -84.809 -21.323 38.717 1.00 76.51 26 ASP M N 1
ATOM 6062 C CA . ASP C 3 26 ? -85.661 -21.889 37.653 1.00 89.96 26 ASP M CA 1
ATOM 6063 C C . ASP C 3 26 ? -85.444 -23.371 37.630 1.00 84.87 26 ASP M C 1
ATOM 6064 O O . ASP C 3 26 ? -84.283 -23.795 37.621 1.00 87.35 26 ASP M O 1
ATOM 6069 N N . MET C 3 27 ? -86.522 -24.160 37.608 1.00 66.74 27 MET M N 1
ATOM 6070 C CA . MET C 3 27 ? -86.340 -25.593 37.547 1.00 69.10 27 MET M CA 1
ATOM 6071 C C . MET C 3 27 ? -85.648 -25.999 36.237 1.00 83.44 27 MET M C 1
ATOM 6072 O O . MET C 3 27 ? -84.805 -26.906 36.188 1.00 109.74 27 MET M O 1
ATOM 6077 N N . SER C 3 28 ? -86.001 -25.294 35.173 1.00 83.43 28 SER M N 1
ATOM 6078 C CA . SER C 3 28 ? -85.430 -25.534 33.851 1.00 86.94 28 SER M CA 1
ATOM 6079 C C . SER C 3 28 ? -83.893 -25.501 33.843 1.00 92.93 28 SER M C 1
ATOM 6080 O O . SER C 3 28 ? -83.273 -26.081 32.956 1.00 99.38 28 SER M O 1
ATOM 6083 N N . GLU C 3 29 ? -83.293 -24.846 34.850 1.00 75.29 29 GLU M N 1
ATOM 6084 C CA . GLU C 3 29 ? -81.832 -24.828 35.000 1.00 71.51 29 GLU M CA 1
ATOM 6085 C C . GLU C 3 29 ? -81.233 -26.230 34.988 1.00 75.93 29 GLU M C 1
ATOM 6086 O O . GLU C 3 29 ? -80.106 -26.418 34.550 1.00 74.18 29 GLU M O 1
ATOM 6092 N N . VAL C 3 30 ? -82.012 -27.216 35.442 1.00 75.59 30 VAL M N 1
ATOM 6093 C CA . VAL C 3 30 ? -81.540 -28.587 35.531 1.00 64.95 30 VAL M CA 1
ATOM 6094 C C . VAL C 3 30 ? -81.152 -29.122 34.162 1.00 73.99 30 VAL M C 1
ATOM 6095 O O . VAL C 3 30 ? -80.366 -30.060 34.051 1.00 70.44 30 VAL M O 1
ATOM 6099 N N . GLU C 3 31 ? -81.679 -28.504 33.099 1.00 84.48 31 GLU M N 1
ATOM 6100 C CA . GLU C 3 31 ? -81.348 -28.897 31.727 1.00 61.20 31 GLU M CA 1
ATOM 6101 C C . GLU C 3 31 ? -79.861 -28.714 31.440 1.00 68.18 31 GLU M C 1
ATOM 6102 O O . GLU C 3 31 ? -79.329 -29.384 30.568 1.00 67.28 31 GLU M O 1
ATOM 6108 N N . HIS C 3 32 ? -79.179 -27.875 32.216 1.00 71.64 32 HIS M N 1
ATOM 6109 C CA . HIS C 3 32 ? -77.752 -27.670 32.036 1.00 69.24 32 HIS M CA 1
ATOM 6110 C C . HIS C 3 32 ? -76.898 -28.644 32.813 1.00 80.77 32 HIS M C 1
ATOM 6111 O O . HIS C 3 32 ? -75.661 -28.646 32.670 1.00 65.47 32 HIS M O 1
ATOM 6118 N N . PHE C 3 33 ? -77.530 -29.475 33.645 1.00 89.31 33 PHE M N 1
ATOM 6119 C CA . PHE C 3 33 ? -76.780 -30.350 34.531 1.00 79.27 33 PHE M CA 1
ATOM 6120 C C . PHE C 3 33 ? -75.904 -31.320 33.760 1.00 71.88 33 PHE M C 1
ATOM 6121 O O . PHE C 3 33 ? -74.665 -31.271 33.915 1.00 61.75 33 PHE M O 1
ATOM 6129 N N . MET C 3 34 ? -76.529 -32.182 32.954 1.00 69.25 34 MET M N 1
ATOM 6130 C CA . MET C 3 34 ? -75.745 -33.194 32.231 1.00 69.45 34 MET M CA 1
ATOM 6131 C C . MET C 3 34 ? -74.658 -32.637 31.263 1.00 70.08 34 MET M C 1
ATOM 6132 O O . MET C 3 34 ? -73.518 -33.105 31.283 1.00 73.55 34 MET M O 1
ATOM 6137 N N . PRO C 3 35 ? -74.999 -31.644 30.432 1.00 75.13 35 PRO M N 1
ATOM 6138 C CA . PRO C 3 35 ? -73.978 -31.076 29.578 1.00 72.08 35 PRO M CA 1
ATOM 6139 C C . PRO C 3 35 ? -72.772 -30.508 30.308 1.00 71.79 35 PRO M C 1
ATOM 6140 O O . PRO C 3 35 ? -71.641 -30.660 29.848 1.00 81.68 35 PRO M O 1
ATOM 6144 N N . ILE C 3 36 ? -73.010 -29.847 31.427 1.00 61.89 36 ILE M N 1
ATOM 6145 C CA . ILE C 3 36 ? -71.913 -29.301 32.231 1.00 69.81 36 ILE M CA 1
ATOM 6146 C C . ILE C 3 36 ? -71.068 -30.440 32.830 1.00 75.35 36 ILE M C 1
ATOM 6147 O O . ILE C 3 36 ? -69.839 -30.422 32.746 1.00 64.15 36 ILE M O 1
ATOM 6152 N N . LEU C 3 37 ? -71.746 -31.419 33.433 1.00 65.97 37 LEU M N 1
ATOM 6153 C CA . LEU C 3 37 ? -71.098 -32.570 33.992 1.00 67.45 37 LEU M CA 1
ATOM 6154 C C . LEU C 3 37 ? -70.136 -33.229 33.024 1.00 80.36 37 LEU M C 1
ATOM 6155 O O . LEU C 3 37 ? -68.941 -33.412 33.339 1.00 74.69 37 LEU M O 1
ATOM 6160 N N . MET C 3 38 ? -70.657 -33.602 31.855 1.00 84.47 38 MET M N 1
ATOM 6161 C CA . MET C 3 38 ? -69.833 -34.227 30.836 1.00 86.91 38 MET M CA 1
ATOM 6162 C C . MET C 3 38 ? -68.684 -33.314 30.388 1.00 83.37 38 MET M C 1
ATOM 6163 O O . MET C 3 38 ? -67.565 -33.782 30.140 1.00 74.72 38 MET M O 1
ATOM 6168 N N . GLU C 3 39 ? -68.965 -32.020 30.294 1.00 71.68 39 GLU M N 1
ATOM 6169 C CA . GLU C 3 39 ? -67.943 -31.058 29.935 1.00 83.64 39 GLU M CA 1
ATOM 6170 C C . GLU C 3 39 ? -66.792 -31.079 30.920 1.00 89.28 39 GLU M C 1
ATOM 6171 O O . GLU C 3 39 ? -65.623 -31.264 30.543 1.00 93.03 39 GLU M O 1
ATOM 6177 N N . LYS C 3 40 ? -67.133 -30.912 32.197 1.00 92.78 40 LYS M N 1
ATOM 6178 C CA . LYS C 3 40 ? -66.124 -30.846 33.255 1.00 77.48 40 LYS M CA 1
ATOM 6179 C C . LYS C 3 40 ? -65.385 -32.167 33.409 1.00 78.95 40 LYS M C 1
ATOM 6180 O O . LYS C 3 40 ? -64.229 -32.165 33.802 1.00 80.58 40 LYS M O 1
ATOM 6186 N N . GLU C 3 41 ? -66.036 -33.284 33.073 1.00 73.97 41 GLU M N 1
ATOM 6187 C CA . GLU C 3 41 ? -65.415 -34.595 33.238 1.00 82.60 41 GLU M CA 1
ATOM 6188 C C . GLU C 3 41 ? -64.287 -34.817 32.247 1.00 92.18 41 GLU M C 1
ATOM 6189 O O . GLU C 3 41 ? -63.257 -35.400 32.593 1.00 112.74 41 GLU M O 1
ATOM 6195 N N . GLU C 3 42 ? -64.482 -34.342 31.019 1.00 96.89 42 GLU M N 1
ATOM 6196 C CA . GLU C 3 42 ? -63.448 -34.447 30.004 1.00 107.53 42 GLU M CA 1
ATOM 6197 C C . GLU C 3 42 ? -62.250 -33.594 30.399 1.00 106.30 42 GLU M C 1
ATOM 6198 O O . GLU C 3 42 ? -61.100 -34.029 30.225 1.00 137.56 42 GLU M O 1
ATOM 6204 N N . GLU C 3 43 ? -62.517 -32.409 30.954 1.00 77.92 43 GLU M N 1
ATOM 6205 C CA . GLU C 3 43 ? -61.443 -31.513 31.385 1.00 79.05 43 GLU M CA 1
ATOM 6206 C C . GLU C 3 43 ? -60.693 -32.113 32.565 1.00 103.70 43 GLU M C 1
ATOM 6207 O O . GLU C 3 43 ? -59.593 -31.654 32.900 1.00 112.58 43 GLU M O 1
ATOM 6213 N N . GLY C 3 44 ? -61.294 -33.132 33.204 1.00 114.81 44 GLY M N 1
ATOM 6214 C CA . GLY C 3 44 ? -60.736 -33.736 34.407 1.00 95.17 44 GLY M CA 1
ATOM 6215 C C . GLY C 3 44 ? -61.033 -32.825 35.588 1.00 96.84 44 GLY M C 1
ATOM 6216 O O . GLY C 3 44 ? -60.288 -32.742 36.556 1.00 99.55 44 GLY M O 1
ATOM 6217 N N . MET C 3 45 ? -62.119 -32.084 35.470 1.00 97.22 45 MET M N 1
ATOM 6218 C CA . MET C 3 45 ? -62.576 -31.177 36.494 1.00 91.02 45 MET M CA 1
ATOM 6219 C C . MET C 3 45 ? -63.880 -31.655 37.122 1.00 88.04 45 MET M C 1
ATOM 6220 O O . MET C 3 45 ? -64.738 -30.848 37.492 1.00 74.84 45 MET M O 1
ATOM 6225 N N . LEU C 3 46 ? -64.035 -32.970 37.193 1.00 91.50 46 LEU M N 1
ATOM 6226 C CA . LEU C 3 46 ? -65.237 -33.574 37.762 1.00 79.09 46 LEU M CA 1
ATOM 6227 C C . LEU C 3 46 ? -65.348 -33.144 39.232 1.00 71.19 46 LEU M C 1
ATOM 6228 O O . LEU C 3 46 ? -64.344 -33.046 39.952 1.00 77.30 46 LEU M O 1
ATOM 6233 N N . SER C 3 47 ? -66.562 -32.906 39.681 1.00 55.67 47 SER M N 1
ATOM 6234 C CA . SER C 3 47 ? -66.799 -32.337 41.007 1.00 63.54 47 SER M CA 1
ATOM 6235 C C . SER C 3 47 ? -68.225 -32.594 41.473 1.00 69.38 47 SER M C 1
ATOM 6236 O O . SER C 3 47 ? -69.148 -32.616 40.677 1.00 61.92 47 SER M O 1
ATOM 6239 N N . PRO C 3 48 ? -68.399 -32.814 42.791 1.00 68.31 48 PRO M N 1
ATOM 6240 C CA . PRO C 3 48 ? -69.728 -33.040 43.341 1.00 63.87 48 PRO M CA 1
ATOM 6241 C C . PRO C 3 48 ? -70.543 -31.771 43.261 1.00 68.77 48 PRO M C 1
ATOM 6242 O O . PRO C 3 48 ? -71.752 -31.802 43.485 1.00 69.79 48 PRO M O 1
ATOM 6246 N N . ILE C 3 49 ? -69.878 -30.654 42.961 1.00 68.96 49 ILE M N 1
ATOM 6247 C CA . ILE C 3 49 ? -70.564 -29.374 42.859 1.00 71.68 49 ILE M CA 1
ATOM 6248 C C . ILE C 3 49 ? -70.314 -28.748 41.492 1.00 76.36 49 ILE M C 1
ATOM 6249 O O . ILE C 3 49 ? -69.183 -28.431 41.148 1.00 81.85 49 ILE M O 1
ATOM 6254 N N . LEU C 3 50 ? -71.376 -28.576 40.712 1.00 77.57 50 LEU M N 1
ATOM 6255 C CA . LEU C 3 50 ? -71.266 -27.942 39.397 1.00 67.84 50 LEU M CA 1
ATOM 6256 C C . LEU C 3 50 ? -71.901 -26.579 39.446 1.00 81.23 50 LEU M C 1
ATOM 6257 O O . LEU C 3 50 ? -72.737 -26.296 40.303 1.00 73.46 50 LEU M O 1
ATOM 6262 N N . ALA C 3 51 ? -71.476 -25.695 38.543 1.00 101.33 51 ALA M N 1
ATOM 6263 C CA . ALA C 3 51 ? -72.029 -24.322 38.534 1.00 94.30 51 ALA M CA 1
ATOM 6264 C C . ALA C 3 51 ? -72.525 -23.926 37.162 1.00 92.53 51 ALA M C 1
ATOM 6265 O O . ALA C 3 51 ? -71.905 -24.230 36.176 1.00 87.23 51 ALA M O 1
ATOM 6267 N N . HIS C 3 52 ? -73.690 -23.305 37.111 1.00 102.62 52 HIS M N 1
ATOM 6268 C CA . HIS C 3 52 ? -74.151 -22.664 35.897 1.00 94.02 52 HIS M CA 1
ATOM 6269 C C . HIS C 3 52 ? -74.472 -21.207 36.259 1.00 97.59 52 HIS M C 1
ATOM 6270 O O . HIS C 3 52 ? -75.646 -20.836 36.532 1.00 82.23 52 HIS M O 1
ATOM 6277 N N . GLY C 3 53 ? -73.420 -20.399 36.281 1.00 81.09 53 GLY M N 1
ATOM 6278 C CA . GLY C 3 53 ? -73.547 -19.039 36.700 1.00 81.60 53 GLY M CA 1
ATOM 6279 C C . GLY C 3 53 ? -73.588 -18.932 38.191 1.00 78.14 53 GLY M C 1
ATOM 6280 O O . GLY C 3 53 ? -72.643 -19.306 38.860 1.00 85.27 53 GLY M O 1
ATOM 6281 N N . GLY C 3 54 ? -74.679 -18.391 38.704 1.00 86.12 54 GLY M N 1
ATOM 6282 C CA . GLY C 3 54 ? -74.886 -18.300 40.145 1.00 95.51 54 GLY M CA 1
ATOM 6283 C C . GLY C 3 54 ? -75.764 -19.428 40.644 1.00 79.90 54 GLY M C 1
ATOM 6284 O O . GLY C 3 54 ? -76.333 -19.337 41.710 1.00 96.27 54 GLY M O 1
ATOM 6285 N N . VAL C 3 55 ? -75.864 -20.489 39.859 1.00 69.43 55 VAL M N 1
ATOM 6286 C CA . VAL C 3 55 ? -76.629 -21.653 40.231 1.00 70.81 55 VAL M CA 1
ATOM 6287 C C . VAL C 3 55 ? -75.685 -22.826 40.474 1.00 84.55 55 VAL M C 1
ATOM 6288 O O . VAL C 3 55 ? -74.860 -23.162 39.624 1.00 81.96 55 VAL M O 1
ATOM 6292 N N . ARG C 3 56 ? -75.805 -23.449 41.655 1.00 77.36 56 ARG M N 1
ATOM 6293 C CA . ARG C 3 56 ? -74.980 -24.609 41.974 1.00 67.82 56 ARG M CA 1
ATOM 6294 C C . ARG C 3 56 ? -75.798 -25.907 42.021 1.00 70.51 56 ARG M C 1
ATOM 6295 O O . ARG C 3 56 ? -76.948 -25.939 42.504 1.00 61.23 56 ARG M O 1
ATOM 6303 N N . PHE C 3 57 ? -75.202 -26.973 41.477 1.00 62.68 57 PHE M N 1
ATOM 6304 C CA . PHE C 3 57 ? -75.787 -28.285 41.541 1.00 64.39 57 PHE M CA 1
ATOM 6305 C C . PHE C 3 57 ? -74.943 -29.147 42.449 1.00 72.81 57 PHE M C 1
ATOM 6306 O O . PHE C 3 57 ? -73.758 -29.363 42.156 1.00 70.82 57 PHE M O 1
ATOM 6314 N N . MET C 3 58 ? -75.545 -29.643 43.543 1.00 61.54 58 MET M N 1
ATOM 6315 C CA . MET C 3 58 ? -74.884 -30.662 44.338 1.00 61.03 58 MET M CA 1
ATOM 6316 C C . MET C 3 58 ? -75.475 -32.015 43.978 1.00 61.16 58 MET M C 1
ATOM 6317 O O . MET C 3 58 ? -76.673 -32.216 44.096 1.00 64.07 58 MET M O 1
ATOM 6322 N N . TRP C 3 59 ? -74.636 -32.940 43.531 1.00 48.31 59 TRP M N 1
ATOM 6323 C CA . TRP C 3 59 ? -75.173 -34.145 42.953 1.00 54.21 59 TRP M CA 1
ATOM 6324 C C . TRP C 3 59 ? -74.469 -35.390 43.448 1.00 61.87 59 TRP M C 1
ATOM 6325 O O . TRP C 3 59 ? -73.237 -35.414 43.669 1.00 68.21 59 TRP M O 1
ATOM 6336 N N . ILE C 3 60 ? -75.244 -36.453 43.583 1.00 58.41 60 ILE M N 1
ATOM 6337 C CA . ILE C 3 60 ? -74.643 -37.761 43.808 1.00 58.12 60 ILE M CA 1
ATOM 6338 C C . ILE C 3 60 ? -75.268 -38.713 42.802 1.00 55.09 60 ILE M C 1
ATOM 6339 O O . ILE C 3 60 ? -76.269 -38.403 42.167 1.00 51.40 60 ILE M O 1
ATOM 6344 N N . LYS C 3 61 ? -74.678 -39.896 42.685 1.00 58.10 61 LYS M N 1
ATOM 6345 C CA . LYS C 3 61 ? -75.139 -40.857 41.721 1.00 55.21 61 LYS M CA 1
ATOM 6346 C C . LYS C 3 61 ? -75.387 -42.175 42.399 1.00 52.82 61 LYS M C 1
ATOM 6347 O O . LYS C 3 61 ? -74.518 -42.719 43.030 1.00 73.41 61 LYS M O 1
ATOM 6353 N N . HIS C 3 62 ? -76.586 -42.688 42.252 1.00 54.00 62 HIS M N 1
ATOM 6354 C CA . HIS C 3 62 ? -76.958 -43.947 42.862 1.00 58.23 62 HIS M CA 1
ATOM 6355 C C . HIS C 3 62 ? -77.621 -44.868 41.823 1.00 71.15 62 HIS M C 1
ATOM 6356 O O . HIS C 3 62 ? -78.657 -44.499 41.229 1.00 74.30 62 HIS M O 1
ATOM 6363 N N . ASN C 3 63 ? -77.014 -46.044 41.617 1.00 67.00 63 ASN M N 1
ATOM 6364 C CA . ASN C 3 63 ? -77.377 -46.909 40.494 1.00 64.90 63 ASN M CA 1
ATOM 6365 C C . ASN C 3 63 ? -77.428 -46.122 39.194 1.00 72.96 63 ASN M C 1
ATOM 6366 O O . ASN C 3 63 ? -76.461 -45.426 38.816 1.00 80.81 63 ASN M O 1
ATOM 6371 N N . ASN C 3 64 ? -78.568 -46.213 38.520 1.00 64.47 64 ASN M N 1
ATOM 6372 C CA . ASN C 3 64 ? -78.773 -45.512 37.288 1.00 69.95 64 ASN M CA 1
ATOM 6373 C C . ASN C 3 64 ? -79.473 -44.170 37.482 1.00 72.51 64 ASN M C 1
ATOM 6374 O O . ASN C 3 64 ? -80.105 -43.660 36.566 1.00 98.06 64 ASN M O 1
ATOM 6379 N N . LEU C 3 65 ? -79.369 -43.610 38.680 1.00 68.72 65 LEU M N 1
ATOM 6380 C CA . LEU C 3 65 ? -80.043 -42.365 38.988 1.00 53.10 65 LEU M CA 1
ATOM 6381 C C . LEU C 3 65 ? -79.031 -41.283 39.350 1.00 66.13 65 LEU M C 1
ATOM 6382 O O . LEU C 3 65 ? -77.892 -41.571 39.735 1.00 61.70 65 LEU M O 1
ATOM 6387 N N . TYR C 3 66 ? -79.448 -40.022 39.198 1.00 56.69 66 TYR M N 1
ATOM 6388 C CA . TYR C 3 66 ? -78.711 -38.923 39.782 1.00 59.84 66 TYR M CA 1
ATOM 6389 C C . TYR C 3 66 ? -79.626 -38.255 40.801 1.00 74.24 66 TYR M C 1
ATOM 6390 O O . TYR C 3 66 ? -80.851 -38.229 40.597 1.00 71.98 66 TYR M O 1
ATOM 6399 N N . LEU C 3 67 ? -79.061 -37.781 41.926 1.00 58.25 67 LEU M N 1
ATOM 6400 C CA . LEU C 3 67 ? -79.846 -36.966 42.831 1.00 51.59 67 LEU M CA 1
ATOM 6401 C C . LEU C 3 67 ? -79.181 -35.624 42.916 1.00 59.98 67 LEU M C 1
ATOM 6402 O O . LEU C 3 67 ? -77.981 -35.519 43.269 1.00 66.23 67 LEU M O 1
ATOM 6407 N N . VAL C 3 68 ? -79.924 -34.587 42.536 1.00 61.59 68 VAL M N 1
ATOM 6408 C CA . VAL C 3 68 ? -79.312 -33.259 42.318 1.00 67.30 68 VAL M CA 1
ATOM 6409 C C . VAL C 3 68 ? -80.052 -32.230 43.103 1.00 63.75 68 VAL M C 1
ATOM 6410 O O . VAL C 3 68 ? -81.279 -32.263 43.181 1.00 60.77 68 VAL M O 1
ATOM 6414 N N . ALA C 3 69 ? -79.315 -31.299 43.693 1.00 58.76 69 ALA M N 1
ATOM 6415 C CA . ALA C 3 69 ? -79.937 -30.248 44.486 1.00 63.19 69 ALA M CA 1
ATOM 6416 C C . ALA C 3 69 ? -79.438 -28.926 43.978 1.00 69.27 69 ALA M C 1
ATOM 6417 O O . ALA C 3 69 ? -78.220 -28.705 43.929 1.00 82.23 69 ALA M O 1
ATOM 6419 N N . THR C 3 70 ? -80.361 -28.034 43.630 1.00 62.00 70 THR M N 1
ATOM 6420 C CA . THR C 3 70 ? -79.959 -26.724 43.108 1.00 71.77 70 THR M CA 1
ATOM 6421 C C . THR C 3 70 ? -79.970 -25.689 44.223 1.00 70.93 70 THR M C 1
ATOM 6422 O O . THR C 3 70 ? -80.788 -25.766 45.143 1.00 72.03 70 THR M O 1
ATOM 6426 N N . SER C 3 71 ? -79.062 -24.730 44.145 1.00 68.89 71 SER M N 1
ATOM 6427 C CA . SER C 3 71 ? -79.067 -23.633 45.099 1.00 78.77 71 SER M CA 1
ATOM 6428 C C . SER C 3 71 ? -78.433 -22.386 44.521 1.00 89.40 71 SER M C 1
ATOM 6429 O O . SER C 3 71 ? -77.356 -22.458 43.854 1.00 79.16 71 SER M O 1
ATOM 6432 N N . LYS C 3 72 ? -79.066 -21.243 44.831 1.00 90.13 72 LYS M N 1
ATOM 6433 C CA . LYS C 3 72 ? -78.558 -19.977 44.342 1.00 82.85 72 LYS M CA 1
ATOM 6434 C C . LYS C 3 72 ? -77.827 -19.250 45.450 1.00 80.17 72 LYS M C 1
ATOM 6435 O O . LYS C 3 72 ? -77.340 -18.160 45.252 1.00 92.91 72 LYS M O 1
ATOM 6441 N N . LYS C 3 73 ? -77.728 -19.889 46.614 1.00 87.09 73 LYS M N 1
ATOM 6442 C CA . LYS C 3 73 ? -77.145 -19.272 47.807 1.00 79.92 73 LYS M CA 1
ATOM 6443 C C . LYS C 3 73 ? -75.892 -19.969 48.226 1.00 78.64 73 LYS M C 1
ATOM 6444 O O . LYS C 3 73 ? -75.554 -21.031 47.669 1.00 100.65 73 LYS M O 1
ATOM 6450 N N . ASN C 3 74 ? -75.182 -19.384 49.193 1.00 74.68 74 ASN M N 1
ATOM 6451 C CA . ASN C 3 74 ? -74.043 -20.082 49.819 1.00 73.46 74 ASN M CA 1
ATOM 6452 C C . ASN C 3 74 ? -74.602 -21.230 50.655 1.00 82.21 74 ASN M C 1
ATOM 6453 O O . ASN C 3 74 ? -74.693 -21.142 51.885 1.00 90.07 74 ASN M O 1
ATOM 6458 N N . ALA C 3 75 ? -74.964 -22.317 49.969 1.00 83.75 75 ALA M N 1
ATOM 6459 C CA . ALA C 3 75 ? -75.658 -23.431 50.588 1.00 72.30 75 ALA M CA 1
ATOM 6460 C C . ALA C 3 75 ? -74.779 -24.213 51.545 1.00 74.59 75 ALA M C 1
ATOM 6461 O O . ALA C 3 75 ? -73.559 -24.302 51.352 1.00 63.21 75 ALA M O 1
ATOM 6463 N N . CYS C 3 76 ? -75.412 -24.782 52.578 1.00 71.50 76 CYS M N 1
ATOM 6464 C CA . CYS C 3 76 ? -74.720 -25.703 53.460 1.00 78.77 76 CYS M CA 1
ATOM 6465 C C . CYS C 3 76 ? -74.544 -27.069 52.739 1.00 73.73 76 CYS M C 1
ATOM 6466 O O . CYS C 3 76 ? -75.414 -27.916 52.794 1.00 81.74 76 CYS M O 1
ATOM 6469 N N . VAL C 3 77 ? -73.405 -27.256 52.096 1.00 61.44 77 VAL M N 1
ATOM 6470 C CA . VAL C 3 77 ? -73.143 -28.429 51.288 1.00 65.70 77 VAL M CA 1
ATOM 6471 C C . VAL C 3 77 ? -73.105 -29.725 52.081 1.00 71.49 77 VAL M C 1
ATOM 6472 O O . VAL C 3 77 ? -73.663 -30.745 51.615 1.00 90.44 77 VAL M O 1
ATOM 6476 N N . SER C 3 78 ? -72.463 -29.693 53.256 1.00 61.74 78 SER M N 1
ATOM 6477 C CA . SER C 3 78 ? -72.419 -30.888 54.101 1.00 71.85 78 SER M CA 1
ATOM 6478 C C . SER C 3 78 ? -73.844 -31.436 54.375 1.00 67.87 78 SER M C 1
ATOM 6479 O O . SER C 3 78 ? -74.141 -32.631 54.170 1.00 70.62 78 SER M O 1
ATOM 6482 N N . LEU C 3 79 ? -74.717 -30.533 54.796 1.00 60.57 79 LEU M N 1
ATOM 6483 C CA . LEU C 3 79 ? -76.107 -30.875 55.013 1.00 68.80 79 LEU M CA 1
ATOM 6484 C C . LEU C 3 79 ? -76.781 -31.405 53.747 1.00 72.36 79 LEU M C 1
ATOM 6485 O O . LEU C 3 79 ? -77.572 -32.341 53.802 1.00 79.76 79 LEU M O 1
ATOM 6490 N N . VAL C 3 80 ? -76.489 -30.800 52.604 1.00 67.55 80 VAL M N 1
ATOM 6491 C CA . VAL C 3 80 ? -77.131 -31.211 51.354 1.00 62.38 80 VAL M CA 1
ATOM 6492 C C . VAL C 3 80 ? -76.745 -32.617 50.958 1.00 57.56 80 VAL M C 1
ATOM 6493 O O . VAL C 3 80 ? -77.621 -33.411 50.576 1.00 63.62 80 VAL M O 1
ATOM 6497 N N . PHE C 3 81 ? -75.469 -32.927 51.045 1.00 46.59 81 PHE M N 1
ATOM 6498 C CA . PHE C 3 81 ? -75.012 -34.271 50.686 1.00 55.38 81 PHE M CA 1
ATOM 6499 C C . PHE C 3 81 ? -75.507 -35.319 51.639 1.00 62.25 81 PHE M C 1
ATOM 6500 O O . PHE C 3 81 ? -75.974 -36.403 51.223 1.00 79.83 81 PHE M O 1
ATOM 6508 N N . SER C 3 82 ? -75.416 -34.987 52.921 1.00 65.48 82 SER M N 1
ATOM 6509 C CA . SER C 3 82 ? -75.943 -35.850 53.956 1.00 61.54 82 SER M CA 1
ATOM 6510 C C . SER C 3 82 ? -77.417 -36.137 53.682 1.00 60.31 82 SER M C 1
ATOM 6511 O O . SER C 3 82 ? -77.903 -37.267 53.792 1.00 72.80 82 SER M O 1
ATOM 6514 N N . PHE C 3 83 ? -78.120 -35.091 53.296 1.00 52.49 83 PHE M N 1
ATOM 6515 C CA . PHE C 3 83 ? -79.538 -35.214 52.985 1.00 59.85 83 PHE M CA 1
ATOM 6516 C C . PHE C 3 83 ? -79.821 -36.073 51.776 1.00 62.27 83 PHE M C 1
ATOM 6517 O O . PHE C 3 83 ? -80.751 -36.859 51.799 1.00 61.39 83 PHE M O 1
ATOM 6525 N N . LEU C 3 84 ? -79.041 -35.877 50.707 1.00 63.03 84 LEU M N 1
ATOM 6526 C CA . LEU C 3 84 ? -79.212 -36.653 49.492 1.00 54.07 84 LEU M CA 1
ATOM 6527 C C . LEU C 3 84 ? -79.040 -38.135 49.787 1.00 56.41 84 LEU M C 1
ATOM 6528 O O . LEU C 3 84 ? -79.889 -38.988 49.399 1.00 62.43 84 LEU M O 1
ATOM 6533 N N . TYR C 3 85 ? -77.964 -38.447 50.490 1.00 50.86 85 TYR M N 1
ATOM 6534 C CA . TYR C 3 85 ? -77.750 -39.824 50.883 1.00 53.66 85 TYR M CA 1
ATOM 6535 C C . TYR C 3 85 ? -78.893 -40.365 51.766 1.00 57.26 85 TYR M C 1
ATOM 6536 O O . TYR C 3 85 ? -79.267 -41.547 51.692 1.00 54.86 85 TYR M O 1
ATOM 6545 N N . LYS C 3 86 ? -79.446 -39.481 52.597 1.00 58.14 86 LYS M N 1
ATOM 6546 C CA . LYS C 3 86 ? -80.511 -39.878 53.469 1.00 57.11 86 LYS M CA 1
ATOM 6547 C C . LYS C 3 86 ? -81.742 -40.216 52.651 1.00 64.59 86 LYS M C 1
ATOM 6548 O O . LYS C 3 86 ? -82.442 -41.204 52.944 1.00 62.66 86 LYS M O 1
ATOM 6554 N N . VAL C 3 87 ? -82.007 -39.398 51.619 1.00 57.83 87 VAL M N 1
ATOM 6555 C CA . VAL C 3 87 ? -83.110 -39.621 50.690 1.00 49.11 87 VAL M CA 1
ATOM 6556 C C . VAL C 3 87 ? -82.906 -41.000 50.018 1.00 62.52 87 VAL M C 1
ATOM 6557 O O . VAL C 3 87 ? -83.830 -41.822 49.952 1.00 54.53 87 VAL M O 1
ATOM 6561 N N . VAL C 3 88 ? -81.687 -41.254 49.539 1.00 52.44 88 VAL M N 1
ATOM 6562 C CA . VAL C 3 88 ? -81.359 -42.566 49.007 1.00 54.18 88 VAL M CA 1
ATOM 6563 C C . VAL C 3 88 ? -81.711 -43.695 49.962 1.00 55.78 88 VAL M C 1
ATOM 6564 O O . VAL C 3 88 ? -82.353 -44.646 49.580 1.00 63.76 88 VAL M O 1
ATOM 6568 N N . GLN C 3 89 ? -81.302 -43.557 51.211 1.00 60.75 89 GLN M N 1
ATOM 6569 C CA . GLN C 3 89 ? -81.641 -44.536 52.230 1.00 62.83 89 GLN M CA 1
ATOM 6570 C C . GLN C 3 89 ? -83.177 -44.736 52.381 1.00 68.75 89 GLN M C 1
ATOM 6571 O O . GLN C 3 89 ? -83.701 -45.873 52.331 1.00 63.07 89 GLN M O 1
ATOM 6577 N N . VAL C 3 90 ? -83.877 -43.626 52.569 1.00 61.23 90 VAL M N 1
ATOM 6578 C CA . VAL C 3 90 ? -85.334 -43.669 52.737 1.00 68.03 90 VAL M CA 1
ATOM 6579 C C . VAL C 3 90 ? -86.042 -44.388 51.567 1.00 65.36 90 VAL M C 1
ATOM 6580 O O . VAL C 3 90 ? -86.830 -45.300 51.768 1.00 56.89 90 VAL M O 1
ATOM 6584 N N . PHE C 3 91 ? -85.716 -43.951 50.352 1.00 61.94 91 PHE M N 1
ATOM 6585 C CA . PHE C 3 91 ? -86.251 -44.566 49.158 1.00 59.17 91 PHE M CA 1
ATOM 6586 C C . PHE C 3 91 ? -85.877 -46.038 49.112 1.00 58.32 91 PHE M C 1
ATOM 6587 O O . PHE C 3 91 ? -86.701 -46.873 48.758 1.00 61.69 91 PHE M O 1
ATOM 6595 N N . SER C 3 92 ? -84.649 -46.354 49.485 1.00 49.47 92 SER M N 1
ATOM 6596 C CA . SER C 3 92 ? -84.182 -47.736 49.510 1.00 49.63 92 SER M CA 1
ATOM 6597 C C . SER C 3 92 ? -84.975 -48.589 50.460 1.00 53.18 92 SER M C 1
ATOM 6598 O O . SER C 3 92 ? -85.054 -49.805 50.276 1.00 78.73 92 SER M O 1
ATOM 6601 N N . GLU C 3 93 ? -85.535 -47.969 51.494 1.00 60.64 93 GLU M N 1
ATOM 6602 C CA . GLU C 3 93 ? -86.310 -48.716 52.479 1.00 64.99 93 GLU M CA 1
ATOM 6603 C C . GLU C 3 93 ? -87.770 -48.723 52.183 1.00 60.53 93 GLU M C 1
ATOM 6604 O O . GLU C 3 93 ? -88.487 -49.523 52.724 1.00 83.11 93 GLU M O 1
ATOM 6610 N N . TYR C 3 94 ? -88.202 -47.854 51.285 1.00 77.53 94 TYR M N 1
ATOM 6611 C CA . TYR C 3 94 ? -89.597 -47.833 50.843 1.00 70.71 94 TYR M CA 1
ATOM 6612 C C . TYR C 3 94 ? -89.777 -48.787 49.681 1.00 77.64 94 TYR M C 1
ATOM 6613 O O . TYR C 3 94 ? -90.739 -49.541 49.641 1.00 87.87 94 TYR M O 1
ATOM 6622 N N . PHE C 3 95 ? -88.850 -48.748 48.728 1.00 73.12 95 PHE M N 1
ATOM 6623 C CA . PHE C 3 95 ? -88.869 -49.647 47.576 1.00 62.20 95 PHE M CA 1
ATOM 6624 C C . PHE C 3 95 ? -87.647 -50.517 47.625 1.00 67.51 95 PHE M C 1
ATOM 6625 O O . PHE C 3 95 ? -86.586 -50.035 48.008 1.00 107.33 95 PHE M O 1
ATOM 6633 N N . LYS C 3 96 ? -87.762 -51.793 47.291 1.00 81.07 96 LYS M N 1
ATOM 6634 C CA . LYS C 3 96 ? -86.619 -52.726 47.469 1.00 94.99 96 LYS M CA 1
ATOM 6635 C C . LYS C 3 96 ? -85.400 -52.236 46.739 1.00 99.49 96 LYS M C 1
ATOM 6636 O O . LYS C 3 96 ? -84.400 -51.817 47.348 1.00 87.13 96 LYS M O 1
ATOM 6642 N N . GLU C 3 97 ? -85.518 -52.220 45.417 1.00 105.66 97 GLU M N 1
ATOM 6643 C CA . GLU C 3 97 ? -84.474 -51.691 44.571 1.00 101.41 97 GLU M CA 1
ATOM 6644 C C . GLU C 3 97 ? -84.788 -50.253 44.183 1.00 86.89 97 GLU M C 1
ATOM 6645 O O . GLU C 3 97 ? -85.844 -49.947 43.663 1.00 105.58 97 GLU M O 1
ATOM 6651 N N . LEU C 3 98 ? -83.869 -49.359 44.464 1.00 79.95 98 LEU M N 1
ATOM 6652 C CA . LEU C 3 98 ? -84.051 -47.956 44.133 1.00 74.26 98 LEU M CA 1
ATOM 6653 C C . LEU C 3 98 ? -83.463 -47.708 42.758 1.00 74.36 98 LEU M C 1
ATOM 6654 O O . LEU C 3 98 ? -82.244 -47.597 42.595 1.00 79.78 98 LEU M O 1
ATOM 6659 N N . GLU C 3 99 ? -84.322 -47.629 41.758 1.00 74.17 99 GLU M N 1
ATOM 6660 C CA . GLU C 3 99 ? -83.880 -47.496 40.345 1.00 68.71 99 GLU M CA 1
ATOM 6661 C C . GLU C 3 99 ? -84.929 -46.714 39.564 1.00 73.80 99 GLU M C 1
ATOM 6662 O O . GLU C 3 99 ? -85.994 -46.347 40.114 1.00 74.49 99 GLU M O 1
ATOM 6668 N N . GLU C 3 100 ? -84.629 -46.448 38.298 1.00 59.63 100 GLU M N 1
ATOM 6669 C CA . GLU C 3 100 ? -85.514 -45.662 37.444 1.00 62.57 100 GLU M CA 1
ATOM 6670 C C . GLU C 3 100 ? -86.965 -46.176 37.439 1.00 57.40 100 GLU M C 1
ATOM 6671 O O . GLU C 3 100 ? -87.933 -45.398 37.613 1.00 73.35 100 GLU M O 1
ATOM 6677 N N . GLU C 3 101 ? -87.099 -47.483 37.277 1.00 61.59 101 GLU M N 1
ATOM 6678 C CA . GLU C 3 101 ? -88.411 -48.116 37.265 1.00 67.73 101 GLU M CA 1
ATOM 6679 C C . GLU C 3 101 ? -89.179 -47.861 38.557 1.00 71.39 101 GLU M C 1
ATOM 6680 O O . GLU C 3 101 ? -90.399 -47.660 38.536 1.00 74.18 101 GLU M O 1
ATOM 6686 N N . SER C 3 102 ? -88.438 -47.843 39.672 1.00 81.50 102 SER M N 1
ATOM 6687 C CA . SER C 3 102 ? -89.029 -47.547 40.978 1.00 72.23 102 SER M CA 1
ATOM 6688 C C . SER C 3 102 ? -89.581 -46.126 41.002 1.00 70.07 102 SER M C 1
ATOM 6689 O O . SER C 3 102 ? -90.736 -45.903 41.437 1.00 61.49 102 SER M O 1
ATOM 6692 N N . ILE C 3 103 ? -88.766 -45.186 40.522 1.00 48.69 103 ILE M N 1
ATOM 6693 C CA . ILE C 3 103 ? -89.196 -43.795 40.470 1.00 56.12 103 ILE M CA 1
ATOM 6694 C C . ILE C 3 103 ? -90.472 -43.641 39.701 1.00 59.05 103 ILE M C 1
ATOM 6695 O O . ILE C 3 103 ? -91.487 -43.110 40.232 1.00 73.00 103 ILE M O 1
ATOM 6700 N N . ARG C 3 104 ? -90.432 -44.115 38.445 1.00 66.10 104 ARG M N 1
ATOM 6701 C CA . ARG C 3 104 ? -91.590 -43.996 37.562 1.00 68.52 104 ARG M CA 1
ATOM 6702 C C . ARG C 3 104 ? -92.815 -44.632 38.213 1.00 62.22 104 ARG M C 1
ATOM 6703 O O . ARG C 3 104 ? -93.894 -44.023 38.241 1.00 65.48 104 ARG M O 1
ATOM 6711 N N . ASP C 3 105 ? -92.643 -45.829 38.746 1.00 53.70 105 ASP M N 1
ATOM 6712 C CA . ASP C 3 105 ? -93.792 -46.587 39.224 1.00 78.98 105 ASP M CA 1
ATOM 6713 C C . ASP C 3 105 ? -94.259 -46.219 40.623 1.00 71.81 105 ASP M C 1
ATOM 6714 O O . ASP C 3 105 ? -95.208 -46.781 41.107 1.00 78.65 105 ASP M O 1
ATOM 6719 N N . ASN C 3 106 ? -93.569 -45.289 41.264 1.00 73.52 106 ASN M N 1
ATOM 6720 C CA . ASN C 3 106 ? -93.956 -44.850 42.609 1.00 72.79 106 ASN M CA 1
ATOM 6721 C C . ASN C 3 106 ? -94.003 -43.335 42.777 1.00 65.31 106 ASN M C 1
ATOM 6722 O O . ASN C 3 106 ? -93.955 -42.812 43.876 1.00 76.95 106 ASN M O 1
ATOM 6727 N N . PHE C 3 107 ? -94.132 -42.661 41.669 1.00 60.80 107 PHE M N 1
ATOM 6728 C CA . PHE C 3 107 ? -94.121 -41.202 41.644 1.00 73.53 107 PHE M CA 1
ATOM 6729 C C . PHE C 3 107 ? -95.000 -40.505 42.684 1.00 65.26 107 PHE M C 1
ATOM 6730 O O . PHE C 3 107 ? -94.638 -39.453 43.214 1.00 76.45 107 PHE M O 1
ATOM 6738 N N . VAL C 3 108 ? -96.151 -41.097 42.968 1.00 65.28 108 VAL M N 1
ATOM 6739 C CA . VAL C 3 108 ? -97.072 -40.554 43.956 1.00 73.72 108 VAL M CA 1
ATOM 6740 C C . VAL C 3 108 ? -96.466 -40.490 45.361 1.00 74.96 108 VAL M C 1
ATOM 6741 O O . VAL C 3 108 ? -96.271 -39.409 45.950 1.00 80.41 108 VAL M O 1
ATOM 6745 N N . ILE C 3 109 ? -96.184 -41.679 45.882 1.00 73.50 109 ILE M N 1
ATOM 6746 C CA . ILE C 3 109 ? -95.653 -41.785 47.237 1.00 68.42 109 ILE M CA 1
ATOM 6747 C C . ILE C 3 109 ? -94.278 -41.132 47.321 1.00 69.04 109 ILE M C 1
ATOM 6748 O O . ILE C 3 109 ? -93.869 -40.678 48.388 1.00 96.26 109 ILE M O 1
ATOM 6753 N N . ILE C 3 110 ? -93.581 -41.047 46.192 1.00 64.31 110 ILE M N 1
ATOM 6754 C CA . ILE C 3 110 ? -92.327 -40.325 46.154 1.00 59.65 110 ILE M CA 1
ATOM 6755 C C . ILE C 3 110 ? -92.565 -38.832 46.303 1.00 68.29 110 ILE M C 1
ATOM 6756 O O . ILE C 3 110 ? -91.769 -38.138 46.950 1.00 73.03 110 ILE M O 1
ATOM 6761 N N . TYR C 3 111 ? -93.640 -38.334 45.691 1.00 72.31 111 TYR M N 1
ATOM 6762 C CA . TYR C 3 111 ? -94.006 -36.922 45.837 1.00 70.99 111 TYR M CA 1
ATOM 6763 C C . TYR C 3 111 ? -94.330 -36.647 47.316 1.00 75.23 111 TYR M C 1
ATOM 6764 O O . TYR C 3 111 ? -93.933 -35.633 47.872 1.00 79.27 111 TYR M O 1
ATOM 6773 N N . GLU C 3 112 ? -95.051 -37.568 47.944 1.00 61.33 112 GLU M N 1
ATOM 6774 C CA . GLU C 3 112 ? -95.395 -37.426 49.329 1.00 65.49 112 GLU M CA 1
ATOM 6775 C C . GLU C 3 112 ? -94.163 -37.364 50.209 1.00 73.91 112 GLU M C 1
ATOM 6776 O O . GLU C 3 112 ? -94.000 -36.452 51.044 1.00 94.37 112 GLU M O 1
ATOM 6782 N N . LEU C 3 113 ? -93.295 -38.343 50.005 1.00 74.98 113 LEU M N 1
ATOM 6783 C CA . LEU C 3 113 ? -92.051 -38.427 50.738 1.00 70.37 113 LEU M CA 1
ATOM 6784 C C . LEU C 3 113 ? -91.224 -37.149 50.537 1.00 72.21 113 LEU M C 1
ATOM 6785 O O . LEU C 3 113 ? -90.624 -36.656 51.459 1.00 83.25 113 LEU M O 1
ATOM 6790 N N . LEU C 3 114 ? -91.179 -36.636 49.324 1.00 77.99 114 LEU M N 1
ATOM 6791 C CA . LEU C 3 114 ? -90.423 -35.423 49.036 1.00 74.23 114 LEU M CA 1
ATOM 6792 C C . LEU C 3 114 ? -90.987 -34.228 49.789 1.00 63.54 114 LEU M C 1
ATOM 6793 O O . LEU C 3 114 ? -90.258 -33.400 50.296 1.00 59.11 114 LEU M O 1
ATOM 6798 N N . ASP C 3 115 ? -92.294 -34.161 49.861 1.00 67.59 115 ASP M N 1
ATOM 6799 C CA . ASP C 3 115 ? -92.943 -33.043 50.533 1.00 74.00 115 ASP M CA 1
ATOM 6800 C C . ASP C 3 115 ? -92.796 -33.176 52.060 1.00 80.41 115 ASP M C 1
ATOM 6801 O O . ASP C 3 115 ? -92.922 -32.197 52.780 1.00 82.33 115 ASP M O 1
ATOM 6806 N N . GLU C 3 116 ? -92.492 -34.375 52.544 1.00 71.17 116 GLU M N 1
ATOM 6807 C CA . GLU C 3 116 ? -92.382 -34.611 53.985 1.00 57.07 116 GLU M CA 1
ATOM 6808 C C . GLU C 3 116 ? -90.967 -34.600 54.509 1.00 61.86 116 GLU M C 1
ATOM 6809 O O . GLU C 3 116 ? -90.727 -34.375 55.678 1.00 78.43 116 GLU M O 1
ATOM 6815 N N . LEU C 3 117 ? -90.007 -34.873 53.645 1.00 64.09 117 LEU M N 1
ATOM 6816 C CA . LEU C 3 117 ? -88.593 -34.992 54.004 1.00 54.80 117 LEU M CA 1
ATOM 6817 C C . LEU C 3 117 ? -87.998 -33.660 54.219 1.00 58.71 117 LEU M C 1
ATOM 6818 O O . LEU C 3 117 ? -87.174 -33.488 55.122 1.00 71.86 117 LEU M O 1
ATOM 6823 N N . MET C 3 118 ? -88.429 -32.676 53.430 1.00 58.64 118 MET M N 1
ATOM 6824 C CA . MET C 3 118 ? -87.741 -31.379 53.398 1.00 58.10 118 MET M CA 1
ATOM 6825 C C . MET C 3 118 ? -88.770 -30.317 53.220 1.00 61.56 118 MET M C 1
ATOM 6826 O O . MET C 3 118 ? -89.759 -30.482 52.471 1.00 70.78 118 MET M O 1
ATOM 6831 N N . ASP C 3 119 ? -88.572 -29.217 53.956 1.00 67.82 119 ASP M N 1
ATOM 6832 C CA . ASP C 3 119 ? -89.448 -28.059 53.800 1.00 69.23 119 ASP M CA 1
ATOM 6833 C C . ASP C 3 119 ? -88.631 -26.822 53.574 1.00 73.37 119 ASP M C 1
ATOM 6834 O O . ASP C 3 119 ? -87.789 -26.483 54.431 1.00 80.84 119 ASP M O 1
ATOM 6839 N N . PHE C 3 120 ? -88.828 -26.179 52.408 1.00 64.85 120 PHE M N 1
ATOM 6840 C CA . PHE C 3 120 ? -88.163 -24.914 52.109 1.00 67.08 120 PHE M CA 1
ATOM 6841 C C . PHE C 3 120 ? -86.652 -25.023 52.160 1.00 60.34 120 PHE M C 1
ATOM 6842 O O . PHE C 3 120 ? -85.946 -24.045 52.264 1.00 75.51 120 PHE M O 1
ATOM 6850 N N . GLY C 3 121 ? -86.159 -26.226 52.045 1.00 53.52 121 GLY M N 1
ATOM 6851 C CA . GLY C 3 121 ? -84.739 -26.450 52.027 1.00 61.17 121 GLY M CA 1
ATOM 6852 C C . GLY C 3 121 ? -84.230 -26.992 53.333 1.00 70.17 121 GLY M C 1
ATOM 6853 O O . GLY C 3 121 ? -83.016 -27.235 53.477 1.00 92.51 121 GLY M O 1
ATOM 6854 N N . TYR C 3 122 ? -85.133 -27.197 54.284 1.00 62.72 122 TYR M N 1
ATOM 6855 C CA . TYR C 3 122 ? -84.714 -27.723 55.584 1.00 73.87 122 TYR M CA 1
ATOM 6856 C C . TYR C 3 122 ? -85.231 -29.121 55.762 1.00 63.57 122 TYR M C 1
ATOM 6857 O O . TYR C 3 122 ? -86.456 -29.334 55.766 1.00 72.93 122 TYR M O 1
ATOM 6866 N N . PRO C 3 123 ? -84.319 -30.074 55.930 1.00 51.22 123 PRO M N 1
ATOM 6867 C CA . PRO C 3 123 ? -84.695 -31.471 56.182 1.00 53.77 123 PRO M CA 1
ATOM 6868 C C . PRO C 3 123 ? -85.611 -31.545 57.363 1.00 55.39 123 PRO M C 1
ATOM 6869 O O . PRO C 3 123 ? -85.407 -30.831 58.333 1.00 81.85 123 PRO M O 1
ATOM 6873 N N . GLN C 3 124 ? -86.632 -32.386 57.293 1.00 63.13 124 GLN M N 1
ATOM 6874 C CA . GLN C 3 124 ? -87.607 -32.519 58.355 1.00 54.53 124 GLN M CA 1
ATOM 6875 C C . GLN C 3 124 ? -87.588 -33.918 58.946 1.00 63.22 124 GLN M C 1
ATOM 6876 O O . GLN C 3 124 ? -86.657 -34.284 59.710 1.00 77.03 124 GLN M O 1
ATOM 6882 N N . THR C 3 125 ? -88.587 -34.714 58.603 1.00 62.62 125 THR M N 1
ATOM 6883 C CA . THR C 3 125 ? -88.618 -36.108 59.081 1.00 73.47 125 THR M CA 1
ATOM 6884 C C . THR C 3 125 ? -87.978 -37.019 58.023 1.00 64.22 125 THR M C 1
ATOM 6885 O O . THR C 3 125 ? -88.430 -37.067 56.889 1.00 69.82 125 THR M O 1
ATOM 6889 N N . THR C 3 126 ? -86.920 -37.704 58.388 1.00 54.82 126 THR M N 1
ATOM 6890 C CA . THR C 3 126 ? -86.181 -38.526 57.463 1.00 52.41 126 THR M CA 1
ATOM 6891 C C . THR C 3 126 ? -85.994 -39.957 57.949 1.00 59.79 126 THR M C 1
ATOM 6892 O O . THR C 3 126 ? -85.131 -40.702 57.421 1.00 70.52 126 THR M O 1
ATOM 6896 N N . ASP C 3 127 ? -86.811 -40.357 58.917 1.00 62.03 127 ASP M N 1
ATOM 6897 C CA . ASP C 3 127 ? -86.740 -41.737 59.419 1.00 67.50 127 ASP M CA 1
ATOM 6898 C C . ASP C 3 127 ? -87.787 -42.562 58.751 1.00 71.34 127 ASP M C 1
ATOM 6899 O O . ASP C 3 127 ? -88.988 -42.379 58.992 1.00 75.07 127 ASP M O 1
ATOM 6904 N N . SER C 3 128 ? -87.340 -43.453 57.870 1.00 88.10 128 SER M N 1
ATOM 6905 C CA . SER C 3 128 ? -88.263 -44.233 57.028 1.00 75.81 128 SER M CA 1
ATOM 6906 C C . SER C 3 128 ? -89.233 -45.048 57.844 1.00 81.23 128 SER M C 1
ATOM 6907 O O . SER C 3 128 ? -90.390 -45.186 57.459 1.00 70.67 128 SER M O 1
ATOM 6910 N N . LYS C 3 129 ? -88.784 -45.567 58.986 1.00 91.17 129 LYS M N 1
ATOM 6911 C CA . LYS C 3 129 ? -89.653 -46.398 59.845 1.00 80.08 129 LYS M CA 1
ATOM 6912 C C . LYS C 3 129 ? -90.737 -45.597 60.525 1.00 66.35 129 LYS M C 1
ATOM 6913 O O . LYS C 3 129 ? -91.761 -46.147 60.903 1.00 81.78 129 LYS M O 1
ATOM 6919 N N . ILE C 3 130 ? -90.520 -44.300 60.667 1.00 66.60 130 ILE M N 1
ATOM 6920 C CA . ILE C 3 130 ? -91.534 -43.402 61.239 1.00 67.61 130 ILE M CA 1
ATOM 6921 C C . ILE C 3 130 ? -92.346 -42.776 60.132 1.00 67.90 130 ILE M C 1
ATOM 6922 O O . ILE C 3 130 ? -93.554 -42.589 60.252 1.00 71.33 130 ILE M O 1
ATOM 6927 N N . LEU C 3 131 ? -91.662 -42.457 59.031 1.00 75.26 131 LEU M N 1
ATOM 6928 C CA . LEU C 3 131 ? -92.309 -41.982 57.825 1.00 64.56 131 LEU M CA 1
ATOM 6929 C C . LEU C 3 131 ? -93.378 -42.983 57.347 1.00 70.67 131 LEU M C 1
ATOM 6930 O O . LEU C 3 131 ? -94.443 -42.593 56.855 1.00 59.32 131 LEU M O 1
ATOM 6935 N N . GLN C 3 132 ? -93.078 -44.277 57.497 1.00 61.51 132 GLN M N 1
ATOM 6936 C CA . GLN C 3 132 ? -93.974 -45.323 57.056 1.00 66.47 132 GLN M CA 1
ATOM 6937 C C . GLN C 3 132 ? -95.251 -45.401 57.853 1.00 70.12 132 GLN M C 1
ATOM 6938 O O . GLN C 3 132 ? -96.137 -46.171 57.506 1.00 90.14 132 GLN M O 1
ATOM 6944 N N . GLU C 3 133 ? -95.357 -44.612 58.921 1.00 82.10 133 GLU M N 1
ATOM 6945 C CA . GLU C 3 133 ? -96.548 -44.649 59.760 1.00 70.32 133 GLU M CA 1
ATOM 6946 C C . GLU C 3 133 ? -97.662 -43.787 59.176 1.00 74.02 133 GLU M C 1
ATOM 6947 O O . GLU C 3 133 ? -98.833 -44.089 59.364 1.00 80.65 133 GLU M O 1
ATOM 6953 N N . TYR C 3 134 ? -97.313 -42.745 58.433 1.00 74.33 134 TYR M N 1
ATOM 6954 C CA . TYR C 3 134 ? -98.337 -41.900 57.794 1.00 76.64 134 TYR M CA 1
ATOM 6955 C C . TYR C 3 134 ? -98.114 -41.653 56.290 1.00 85.31 134 TYR M C 1
ATOM 6956 O O . TYR C 3 134 ? -98.969 -41.088 55.597 1.00 87.08 134 TYR M O 1
ATOM 6965 N N . ILE C 3 135 ? -96.954 -42.051 55.780 1.00 81.27 135 ILE M N 1
ATOM 6966 C CA . ILE C 3 135 ? -96.754 -42.074 54.330 1.00 75.17 135 ILE M CA 1
ATOM 6967 C C . ILE C 3 135 ? -96.684 -43.544 53.929 1.00 90.15 135 ILE M C 1
ATOM 6968 O O . ILE C 3 135 ? -95.614 -44.145 53.880 1.00 83.81 135 ILE M O 1
ATOM 6973 N N . THR C 3 136 ? -97.843 -44.131 53.656 1.00 97.14 136 THR M N 1
ATOM 6974 C CA . THR C 3 136 ? -97.958 -45.576 53.510 1.00 87.72 136 THR M CA 1
ATOM 6975 C C . THR C 3 136 ? -98.215 -46.013 52.076 1.00 96.57 136 THR M C 1
ATOM 6976 O O . THR C 3 136 ? -98.850 -45.280 51.289 1.00 102.00 136 THR M O 1
ATOM 6980 N N . GLN C 3 137 ? -97.746 -47.210 51.743 1.00 112.42 137 GLN M N 1
ATOM 6981 C CA . GLN C 3 137 ? -97.945 -47.759 50.395 1.00 142.66 137 GLN M CA 1
ATOM 6982 C C . GLN C 3 137 ? -99.272 -48.488 50.322 1.00 147.72 137 GLN M C 1
ATOM 6983 O O . GLN C 3 137 ? -99.960 -48.460 49.301 1.00 153.62 137 GLN M O 1
ATOM 6989 N N . GLU C 3 138 ? -99.637 -49.114 51.432 1.00 153.43 138 GLU M N 1
ATOM 6990 C CA . GLU C 3 138 ? -100.834 -49.945 51.498 1.00 159.18 138 GLU M CA 1
ATOM 6991 C C . GLU C 3 138 ? -102.017 -49.372 52.325 1.00 135.62 138 GLU M C 1
ATOM 6992 O O . GLU C 3 138 ? -102.067 -49.537 53.543 1.00 120.12 138 GLU M O 1
ATOM 6998 N N . ALA C 3 146 ? -107.978 -40.883 56.526 1.00 97.82 146 ALA M N 1
ATOM 6999 C CA . ALA C 3 146 ? -106.833 -39.964 56.601 1.00 113.54 146 ALA M CA 1
ATOM 7000 C C . ALA C 3 146 ? -106.114 -40.179 57.933 1.00 114.39 146 ALA M C 1
ATOM 7001 O O . ALA C 3 146 ? -106.713 -40.040 58.988 1.00 124.42 146 ALA M O 1
ATOM 7003 N N . PRO C 3 147 ? -104.818 -40.510 57.891 1.00 124.55 147 PRO M N 1
ATOM 7004 C CA . PRO C 3 147 ? -104.048 -40.685 59.148 1.00 109.99 147 PRO M CA 1
ATOM 7005 C C . PRO C 3 147 ? -103.756 -39.306 59.781 1.00 114.23 147 PRO M C 1
ATOM 7006 O O . PRO C 3 147 ? -104.068 -38.263 59.185 1.00 95.54 147 PRO M O 1
ATOM 7010 N N . ARG C 3 148 ? -103.159 -39.306 60.968 1.00 99.95 148 ARG M N 1
ATOM 7011 C CA . ARG C 3 148 ? -102.722 -38.063 61.606 1.00 95.70 148 ARG M CA 1
ATOM 7012 C C . ARG C 3 148 ? -101.268 -38.216 62.016 1.00 98.18 148 ARG M C 1
ATOM 7013 O O . ARG C 3 148 ? -100.792 -39.339 62.164 1.00 116.95 148 ARG M O 1
ATOM 7021 N N . PRO C 3 149 ? -100.537 -37.102 62.209 1.00 91.96 149 PRO M N 1
ATOM 7022 C CA . PRO C 3 149 ? -99.096 -37.259 62.356 1.00 81.46 149 PRO M CA 1
ATOM 7023 C C . PRO C 3 149 ? -98.741 -37.928 63.650 1.00 79.03 149 PRO M C 1
ATOM 7024 O O . PRO C 3 149 ? -99.319 -37.610 64.692 1.00 87.46 149 PRO M O 1
ATOM 7028 N N . PRO C 3 150 ? -97.804 -38.865 63.602 1.00 85.23 150 PRO M N 1
ATOM 7029 C CA . PRO C 3 150 ? -97.257 -39.509 64.806 1.00 98.85 150 PRO M CA 1
ATOM 7030 C C . PRO C 3 150 ? -96.578 -38.454 65.686 1.00 95.94 150 PRO M C 1
ATOM 7031 O O . PRO C 3 150 ? -95.911 -37.561 65.161 1.00 104.34 150 PRO M O 1
ATOM 7035 N N . ALA C 3 151 ? -96.742 -38.551 67.000 1.00 89.97 151 ALA M N 1
ATOM 7036 C CA . ALA C 3 151 ? -96.105 -37.591 67.882 1.00 82.39 151 ALA M CA 1
ATOM 7037 C C . ALA C 3 151 ? -94.585 -37.732 67.791 1.00 83.59 151 ALA M C 1
ATOM 7038 O O . ALA C 3 151 ? -93.840 -36.753 67.978 1.00 84.44 151 ALA M O 1
ATOM 7040 N N . THR C 3 152 ? -94.146 -38.953 67.476 1.00 67.16 152 THR M N 1
ATOM 7041 C CA . THR C 3 152 ? -92.741 -39.273 67.305 1.00 68.89 152 THR M CA 1
ATOM 7042 C C . THR C 3 152 ? -91.996 -38.215 66.520 1.00 71.74 152 THR M C 1
ATOM 7043 O O . THR C 3 152 ? -90.883 -37.826 66.888 1.00 65.04 152 THR M O 1
ATOM 7047 N N . VAL C 3 153 ? -92.627 -37.750 65.439 1.00 71.50 153 VAL M N 1
ATOM 7048 C CA . VAL C 3 153 ? -92.079 -36.713 64.578 1.00 67.45 153 VAL M CA 1
ATOM 7049 C C . VAL C 3 153 ? -91.649 -35.522 65.426 1.00 74.90 153 VAL M C 1
ATOM 7050 O O . VAL C 3 153 ? -90.601 -34.938 65.218 1.00 97.30 153 VAL M O 1
ATOM 7054 N N . THR C 3 154 ? -92.489 -35.169 66.392 1.00 85.87 154 THR M N 1
ATOM 7055 C CA . THR C 3 154 ? -92.268 -33.984 67.220 1.00 89.73 154 THR M CA 1
ATOM 7056 C C . THR C 3 154 ? -91.885 -34.351 68.661 1.00 79.70 154 THR M C 1
ATOM 7057 O O . THR C 3 154 ? -91.982 -33.535 69.529 1.00 65.71 154 THR M O 1
ATOM 7061 N N . ASN C 3 155 ? -91.416 -35.575 68.869 1.00 70.56 155 ASN M N 1
ATOM 7062 C CA . ASN C 3 155 ? -90.980 -36.044 70.182 1.00 65.45 155 ASN M CA 1
ATOM 7063 C C . ASN C 3 155 ? -89.492 -36.057 70.351 1.00 67.30 155 ASN M C 1
ATOM 7064 O O . ASN C 3 155 ? -88.793 -36.175 69.407 1.00 90.20 155 ASN M O 1
ATOM 7069 N N . ALA C 3 156 ? -89.004 -35.901 71.569 1.00 86.61 156 ALA M N 1
ATOM 7070 C CA . ALA C 3 156 ? -87.561 -35.934 71.831 1.00 83.35 156 ALA M CA 1
ATOM 7071 C C . ALA C 3 156 ? -86.997 -37.292 71.455 1.00 89.79 156 ALA M C 1
ATOM 7072 O O . ALA C 3 156 ? -85.833 -37.379 71.060 1.00 108.48 156 ALA M O 1
ATOM 7074 N N . VAL C 3 157 ? -87.820 -38.330 71.563 1.00 82.93 157 VAL M N 1
ATOM 7075 C CA . VAL C 3 157 ? -87.468 -39.626 71.004 1.00 77.75 157 VAL M CA 1
ATOM 7076 C C . VAL C 3 157 ? -88.145 -39.753 69.647 1.00 66.99 157 VAL M C 1
ATOM 7077 O O . VAL C 3 157 ? -89.269 -40.264 69.546 1.00 76.80 157 VAL M O 1
ATOM 7081 N N . SER C 3 158 ? -87.438 -39.290 68.610 1.00 99.18 158 SER M N 1
ATOM 7082 C CA . SER C 3 158 ? -87.990 -39.164 67.265 1.00 87.49 158 SER M CA 1
ATOM 7083 C C . SER C 3 158 ? -87.722 -40.324 66.343 1.00 82.10 158 SER M C 1
ATOM 7084 O O . SER C 3 158 ? -87.965 -40.219 65.152 1.00 98.86 158 SER M O 1
ATOM 7087 N N . TRP C 3 159 ? -87.236 -41.431 66.869 1.00 77.25 159 TRP M N 1
ATOM 7088 C CA . TRP C 3 159 ? -86.851 -42.587 66.049 1.00 73.20 159 TRP M CA 1
ATOM 7089 C C . TRP C 3 159 ? -87.576 -43.864 66.463 1.00 76.26 159 TRP M C 1
ATOM 7090 O O . TRP C 3 159 ? -87.443 -44.909 65.813 1.00 78.97 159 TRP M O 1
ATOM 7101 N N . ARG C 3 160 ? -88.337 -43.783 67.554 1.00 75.65 160 ARG M N 1
ATOM 7102 C CA . ARG C 3 160 ? -89.122 -44.903 68.035 1.00 74.57 160 ARG M CA 1
ATOM 7103 C C . ARG C 3 160 ? -90.455 -44.423 68.548 1.00 77.68 160 ARG M C 1
ATOM 7104 O O . ARG C 3 160 ? -90.525 -43.530 69.416 1.00 82.82 160 ARG M O 1
ATOM 7112 N N . SER C 3 161 ? -91.531 -45.017 68.046 1.00 78.01 161 SER M N 1
ATOM 7113 C CA . SER C 3 161 ? -92.856 -44.628 68.494 1.00 80.64 161 SER M CA 1
ATOM 7114 C C . SER C 3 161 ? -93.271 -45.494 69.677 1.00 84.90 161 SER M C 1
ATOM 7115 O O . SER C 3 161 ? -92.792 -46.637 69.845 1.00 87.46 161 SER M O 1
ATOM 7118 N N . GLU C 3 162 ? -94.174 -44.961 70.492 1.00 85.63 162 GLU M N 1
ATOM 7119 C CA . GLU C 3 162 ? -94.720 -45.722 71.581 1.00 86.93 162 GLU M CA 1
ATOM 7120 C C . GLU C 3 162 ? -95.722 -46.735 71.010 1.00 89.25 162 GLU M C 1
ATOM 7121 O O . GLU C 3 162 ? -96.311 -46.527 69.936 1.00 91.37 162 GLU M O 1
ATOM 7127 N N . GLY C 3 163 ? -95.929 -47.819 71.740 1.00 89.72 163 GLY M N 1
ATOM 7128 C CA . GLY C 3 163 ? -96.931 -48.796 71.371 1.00 87.60 163 GLY M CA 1
ATOM 7129 C C . GLY C 3 163 ? -96.344 -50.081 70.863 1.00 85.33 163 GLY M C 1
ATOM 7130 O O . GLY C 3 163 ? -97.090 -51.002 70.638 1.00 88.63 163 GLY M O 1
ATOM 7131 N N . ILE C 3 164 ? -95.023 -50.151 70.719 1.00 82.79 164 ILE M N 1
ATOM 7132 C CA . ILE C 3 164 ? -94.378 -51.325 70.170 1.00 83.26 164 ILE M CA 1
ATOM 7133 C C . ILE C 3 164 ? -94.432 -52.485 71.138 1.00 86.21 164 ILE M C 1
ATOM 7134 O O . ILE C 3 164 ? -94.051 -52.362 72.330 1.00 84.45 164 ILE M O 1
ATOM 7139 N N . LYS C 3 165 ? -94.922 -53.612 70.624 1.00 88.20 165 LYS M N 1
ATOM 7140 C CA . LYS C 3 165 ? -95.034 -54.820 71.441 1.00 90.30 165 LYS M CA 1
ATOM 7141 C C . LYS C 3 165 ? -94.503 -56.037 70.713 1.00 91.82 165 LYS M C 1
ATOM 7142 O O . LYS C 3 165 ? -94.861 -56.318 69.549 1.00 94.83 165 LYS M O 1
ATOM 7148 N N . TYR C 3 166 ? -93.601 -56.745 71.379 1.00 92.24 166 TYR M N 1
ATOM 7149 C CA . TYR C 3 166 ? -93.149 -58.039 70.899 1.00 95.27 166 TYR M CA 1
ATOM 7150 C C . TYR C 3 166 ? -93.499 -59.065 71.969 1.00 103.72 166 TYR M C 1
ATOM 7151 O O . TYR C 3 166 ? -93.487 -58.764 73.158 1.00 107.04 166 TYR M O 1
ATOM 7160 N N . ARG C 3 167 ? -93.882 -60.272 71.556 1.00 111.19 167 ARG M N 1
ATOM 7161 C CA . ARG C 3 167 ? -94.159 -61.307 72.524 1.00 109.98 167 ARG M CA 1
ATOM 7162 C C . ARG C 3 167 ? -92.879 -62.001 72.941 1.00 103.64 167 ARG M C 1
ATOM 7163 O O . ARG C 3 167 ? -92.808 -62.535 74.037 1.00 106.13 167 ARG M O 1
ATOM 7171 N N . LYS C 3 168 ? -91.886 -61.996 72.069 1.00 96.86 168 LYS M N 1
ATOM 7172 C CA . LYS C 3 168 ? -90.565 -62.490 72.456 1.00 93.04 168 LYS M CA 1
ATOM 7173 C C . LYS C 3 168 ? -89.505 -61.422 72.304 1.00 90.59 168 LYS M C 1
ATOM 7174 O O . LYS C 3 168 ? -89.015 -61.168 71.219 1.00 96.23 168 LYS M O 1
ATOM 7180 N N . ASN C 3 169 ? -89.170 -60.768 73.396 1.00 89.92 169 ASN M N 1
ATOM 7181 C CA . ASN C 3 169 ? -88.182 -59.698 73.410 1.00 85.46 169 ASN M CA 1
ATOM 7182 C C . ASN C 3 169 ? -86.754 -60.234 73.333 1.00 86.05 169 ASN M C 1
ATOM 7183 O O . ASN C 3 169 ? -86.341 -61.096 74.117 1.00 84.82 169 ASN M O 1
ATOM 7188 N N . GLU C 3 170 ? -86.010 -59.724 72.351 1.00 88.23 170 GLU M N 1
ATOM 7189 C CA . GLU C 3 170 ? -84.624 -60.112 72.135 1.00 88.18 170 GLU M CA 1
ATOM 7190 C C . GLU C 3 170 ? -83.881 -59.087 71.355 1.00 86.20 170 GLU M C 1
ATOM 7191 O O . GLU C 3 170 ? -84.474 -58.324 70.634 1.00 85.63 170 GLU M O 1
ATOM 7197 N N . VAL C 3 171 ? -82.563 -59.047 71.528 1.00 91.81 171 VAL M N 1
ATOM 7198 C CA . VAL C 3 171 ? -81.722 -58.070 70.846 1.00 83.62 171 VAL M CA 1
ATOM 7199 C C . VAL C 3 171 ? -80.534 -58.761 70.201 1.00 83.89 171 VAL M C 1
ATOM 7200 O O . VAL C 3 171 ? -79.884 -59.618 70.809 1.00 97.89 171 VAL M O 1
ATOM 7204 N N . PHE C 3 172 ? -80.242 -58.395 68.964 1.00 75.96 172 PHE M N 1
ATOM 7205 C CA . PHE C 3 172 ? -79.089 -58.945 68.262 1.00 71.96 172 PHE M CA 1
ATOM 7206 C C . PHE C 3 172 ? -78.046 -57.892 68.027 1.00 76.09 172 PHE M C 1
ATOM 7207 O O . PHE C 3 172 ? -78.363 -56.802 67.576 1.00 85.32 172 PHE M O 1
ATOM 7215 N N . LEU C 3 173 ? -76.792 -58.221 68.304 1.00 76.16 173 LEU M N 1
ATOM 7216 C CA . LEU C 3 173 ? -75.691 -57.313 67.992 1.00 72.47 173 LEU M CA 1
ATOM 7217 C C . LEU C 3 173 ? -74.766 -57.996 66.975 1.00 69.01 173 LEU M C 1
ATOM 7218 O O . LEU C 3 173 ? -74.279 -59.100 67.206 1.00 72.43 173 LEU M O 1
ATOM 7223 N N . ASP C 3 174 ? -74.526 -57.328 65.852 1.00 63.61 174 ASP M N 1
ATOM 7224 C CA . ASP C 3 174 ? -73.495 -57.753 64.923 1.00 60.44 174 ASP M CA 1
ATOM 7225 C C . ASP C 3 174 ? -72.293 -56.859 65.006 1.00 60.45 174 ASP M C 1
ATOM 7226 O O . ASP C 3 174 ? -72.360 -55.687 64.610 1.00 57.65 174 ASP M O 1
ATOM 7231 N N . VAL C 3 175 ? -71.210 -57.382 65.567 1.00 61.01 175 VAL M N 1
ATOM 7232 C CA . VAL C 3 175 ? -69.985 -56.587 65.632 1.00 68.80 175 VAL M CA 1
ATOM 7233 C C . VAL C 3 175 ? -69.161 -56.886 64.385 1.00 66.75 175 VAL M C 1
ATOM 7234 O O . VAL C 3 175 ? -68.568 -57.972 64.297 1.00 68.55 175 VAL M O 1
ATOM 7238 N N . ILE C 3 176 ? -69.144 -55.947 63.446 1.00 61.58 176 ILE M N 1
ATOM 7239 C CA . ILE C 3 176 ? -68.465 -56.188 62.161 1.00 64.29 176 ILE M CA 1
ATOM 7240 C C . ILE C 3 176 ? -67.283 -55.280 61.971 1.00 64.99 176 ILE M C 1
ATOM 7241 O O . ILE C 3 176 ? -67.443 -54.067 62.003 1.00 69.88 176 ILE M O 1
ATOM 7246 N N . GLU C 3 177 ? -66.097 -55.866 61.796 1.00 62.80 177 GLU M N 1
ATOM 7247 C CA . GLU C 3 177 ? -64.910 -55.082 61.651 1.00 64.53 177 GLU M CA 1
ATOM 7248 C C . GLU C 3 177 ? -64.359 -55.233 60.244 1.00 68.02 177 GLU M C 1
ATOM 7249 O O . GLU C 3 177 ? -64.225 -56.321 59.699 1.00 75.36 177 GLU M O 1
ATOM 7255 N N . ALA C 3 178 ? -64.042 -54.103 59.647 1.00 67.68 178 ALA M N 1
ATOM 7256 C CA . ALA C 3 178 ? -63.487 -54.079 58.332 1.00 67.13 178 ALA M CA 1
ATOM 7257 C C . ALA C 3 178 ? -62.031 -53.723 58.514 1.00 71.14 178 ALA M C 1
ATOM 7258 O O . ALA C 3 178 ? -61.715 -52.744 59.182 1.00 84.32 178 ALA M O 1
ATOM 7260 N N . VAL C 3 179 ? -61.147 -54.472 57.875 1.00 68.83 179 VAL M N 1
ATOM 7261 C CA . VAL C 3 179 ? -59.756 -54.112 57.895 1.00 67.98 179 VAL M CA 1
ATOM 7262 C C . VAL C 3 179 ? -59.341 -53.389 56.597 1.00 69.39 179 VAL M C 1
ATOM 7263 O O . VAL C 3 179 ? -59.324 -53.980 55.502 1.00 64.42 179 VAL M O 1
ATOM 7267 N N . ASN C 3 180 ? -59.009 -52.122 56.723 1.00 65.78 180 ASN M N 1
ATOM 7268 C CA . ASN C 3 180 ? -58.371 -51.405 55.624 1.00 65.87 180 ASN M CA 1
ATOM 7269 C C . ASN C 3 180 ? -56.880 -51.630 55.633 1.00 66.61 180 ASN M C 1
ATOM 7270 O O . ASN C 3 180 ? -56.265 -51.645 56.697 1.00 76.63 180 ASN M O 1
ATOM 7275 N N . LEU C 3 181 ? -56.291 -51.803 54.463 1.00 62.84 181 LEU M N 1
ATOM 7276 C CA . LEU C 3 181 ? -54.851 -52.033 54.360 1.00 60.48 181 LEU M CA 1
ATOM 7277 C C . LEU C 3 181 ? -54.319 -51.482 53.033 1.00 61.85 181 LEU M C 1
ATOM 7278 O O . LEU C 3 181 ? -54.979 -51.565 51.993 1.00 62.40 181 LEU M O 1
ATOM 7283 N N . LEU C 3 182 ? -53.129 -50.905 53.093 1.00 59.86 182 LEU M N 1
ATOM 7284 C CA . LEU C 3 182 ? -52.492 -50.366 51.922 1.00 61.81 182 LEU M CA 1
ATOM 7285 C C . LEU C 3 182 ? -51.036 -50.666 51.966 1.00 62.93 182 LEU M C 1
ATOM 7286 O O . LEU C 3 182 ? -50.318 -50.122 52.795 1.00 65.54 182 LEU M O 1
ATOM 7291 N N . VAL C 3 183 ? -50.599 -51.536 51.070 1.00 65.48 183 VAL M N 1
ATOM 7292 C CA . VAL C 3 183 ? -49.201 -51.985 51.065 1.00 72.87 183 VAL M CA 1
ATOM 7293 C C . VAL C 3 183 ? -48.442 -51.394 49.869 1.00 77.12 183 VAL M C 1
ATOM 7294 O O . VAL C 3 183 ? -48.908 -51.479 48.721 1.00 74.50 183 VAL M O 1
ATOM 7298 N N . SER C 3 184 ? -47.276 -50.814 50.138 1.00 81.32 184 SER M N 1
ATOM 7299 C CA . SER C 3 184 ? -46.452 -50.204 49.105 1.00 85.29 184 SER M CA 1
ATOM 7300 C C . SER C 3 184 ? -46.052 -51.229 48.056 1.00 95.82 184 SER M C 1
ATOM 7301 O O . SER C 3 184 ? -46.214 -52.459 48.251 1.00 95.78 184 SER M O 1
ATOM 7304 N N . ALA C 3 185 ? -45.523 -50.728 46.937 1.00 105.59 185 ALA M N 1
ATOM 7305 C CA . ALA C 3 185 ? -45.112 -51.596 45.848 1.00 102.63 185 ALA M CA 1
ATOM 7306 C C . ALA C 3 185 ? -44.032 -52.575 46.287 1.00 102.28 185 ALA M C 1
ATOM 7307 O O . ALA C 3 185 ? -44.047 -53.737 45.910 1.00 96.13 185 ALA M O 1
ATOM 7309 N N . ASN C 3 186 ? -43.101 -52.092 47.091 1.00 110.51 186 ASN M N 1
ATOM 7310 C CA . ASN C 3 186 ? -42.016 -52.944 47.614 1.00 117.20 186 ASN M CA 1
ATOM 7311 C C . ASN C 3 186 ? -42.534 -54.001 48.557 1.00 113.18 186 ASN M C 1
ATOM 7312 O O . ASN C 3 186 ? -41.970 -55.075 48.646 1.00 125.03 186 ASN M O 1
ATOM 7317 N N . GLY C 3 187 ? -43.609 -53.688 49.267 1.00 102.69 187 GLY M N 1
ATOM 7318 C CA . GLY C 3 187 ? -44.238 -54.664 50.129 1.00 93.61 187 GLY M CA 1
ATOM 7319 C C . GLY C 3 187 ? -44.275 -54.311 51.595 1.00 91.40 187 GLY M C 1
ATOM 7320 O O . GLY C 3 187 ? -44.528 -55.175 52.417 1.00 98.18 187 GLY M O 1
ATOM 7321 N N . ASN C 3 188 ? -44.001 -53.062 51.935 1.00 88.35 188 ASN M N 1
ATOM 7322 C CA . ASN C 3 188 ? -44.091 -52.631 53.313 1.00 89.75 188 ASN M CA 1
ATOM 7323 C C . ASN C 3 188 ? -45.366 -51.825 53.568 1.00 82.57 188 ASN M C 1
ATOM 7324 O O . ASN C 3 188 ? -45.726 -50.964 52.804 1.00 79.07 188 ASN M O 1
ATOM 7329 N N . VAL C 3 189 ? -46.051 -52.150 54.663 1.00 80.71 189 VAL M N 1
ATOM 7330 C CA . VAL C 3 189 ? -47.366 -51.587 54.970 1.00 73.86 189 VAL M CA 1
ATOM 7331 C C . VAL C 3 189 ? -47.349 -50.085 55.144 1.00 78.66 189 VAL M C 1
ATOM 7332 O O . VAL C 3 189 ? -46.687 -49.562 56.038 1.00 86.27 189 VAL M O 1
ATOM 7336 N N . LEU C 3 190 ? -48.074 -49.401 54.271 1.00 76.01 190 LEU M N 1
ATOM 7337 C CA . LEU C 3 190 ? -48.173 -47.948 54.331 1.00 80.32 190 LEU M CA 1
ATOM 7338 C C . LEU C 3 190 ? -49.267 -47.544 55.293 1.00 74.24 190 LEU M C 1
ATOM 7339 O O . LEU C 3 190 ? -49.133 -46.591 56.050 1.00 76.94 190 LEU M O 1
ATOM 7344 N N . ARG C 3 191 ? -50.356 -48.270 55.250 1.00 69.46 191 ARG M N 1
ATOM 7345 C CA A ARG C 3 191 ? -51.465 -47.989 56.121 0.50 73.14 191 ARG M CA 1
ATOM 7346 C CA B ARG C 3 191 ? -51.505 -47.979 56.075 0.50 71.60 191 ARG M CA 1
ATOM 7347 C C . ARG C 3 191 ? -52.264 -49.230 56.455 1.00 74.53 191 ARG M C 1
ATOM 7348 O O . ARG C 3 191 ? -52.362 -50.165 55.642 1.00 80.74 191 ARG M O 1
ATOM 7363 N N . SER C 3 192 ? -52.811 -49.223 57.671 1.00 74.04 192 SER M N 1
ATOM 7364 C CA . SER C 3 192 ? -53.671 -50.284 58.130 1.00 74.34 192 SER M CA 1
ATOM 7365 C C . SER C 3 192 ? -54.494 -49.781 59.278 1.00 72.89 192 SER M C 1
ATOM 7366 O O . SER C 3 192 ? -53.974 -49.160 60.179 1.00 84.49 192 SER M O 1
ATOM 7369 N N . GLU C 3 193 ? -55.797 -50.014 59.220 1.00 67.14 193 GLU M N 1
ATOM 7370 C CA . GLU C 3 193 ? -56.687 -49.565 60.272 1.00 68.12 193 GLU M CA 1
ATOM 7371 C C . GLU C 3 193 ? -57.897 -50.467 60.344 1.00 67.44 193 GLU M C 1
ATOM 7372 O O . GLU C 3 193 ? -58.178 -51.186 59.415 1.00 68.22 193 GLU M O 1
ATOM 7378 N N . ILE C 3 194 ? -58.581 -50.434 61.479 1.00 68.25 194 ILE M N 1
ATOM 7379 C CA . ILE C 3 194 ? -59.757 -51.233 61.688 1.00 65.56 194 ILE M CA 1
ATOM 7380 C C . ILE C 3 194 ? -60.931 -50.289 61.774 1.00 66.90 194 ILE M C 1
ATOM 7381 O O . ILE C 3 194 ? -60.949 -49.347 62.590 1.00 72.39 194 ILE M O 1
ATOM 7386 N N . VAL C 3 195 ? -61.920 -50.517 60.928 1.00 66.17 195 VAL M N 1
ATOM 7387 C CA . VAL C 3 195 ? -63.139 -49.721 60.977 1.00 67.38 195 VAL M CA 1
ATOM 7388 C C . VAL C 3 195 ? -64.230 -50.635 61.457 1.00 69.19 195 VAL M C 1
ATOM 7389 O O . VAL C 3 195 ? -64.451 -51.698 60.861 1.00 78.88 195 VAL M O 1
ATOM 7393 N N . GLY C 3 196 ? -64.901 -50.233 62.547 1.00 67.82 196 GLY M N 1
ATOM 7394 C CA . GLY C 3 196 ? -65.865 -51.125 63.177 1.00 59.52 196 GLY M CA 1
ATOM 7395 C C . GLY C 3 196 ? -67.269 -50.619 62.995 1.00 58.09 196 GLY M C 1
ATOM 7396 O O . GLY C 3 196 ? -67.522 -49.411 62.826 1.00 60.41 196 GLY M O 1
ATOM 7397 N N . SER C 3 197 ? -68.205 -51.546 63.039 1.00 53.80 197 SER M N 1
ATOM 7398 C CA . SER C 3 197 ? -69.607 -51.196 62.969 1.00 57.17 197 SER M CA 1
ATOM 7399 C C . SER C 3 197 ? -70.363 -52.105 63.944 1.00 61.00 197 SER M C 1
ATOM 7400 O O . SER C 3 197 ? -70.179 -53.343 63.914 1.00 63.59 197 SER M O 1
ATOM 7403 N N . ILE C 3 198 ? -71.211 -51.517 64.784 1.00 56.95 198 ILE M N 1
ATOM 7404 C CA . ILE C 3 198 ? -72.090 -52.355 65.594 1.00 61.36 198 ILE M CA 1
ATOM 7405 C C . ILE C 3 198 ? -73.479 -52.194 65.068 1.00 62.04 198 ILE M C 1
ATOM 7406 O O . ILE C 3 198 ? -74.082 -51.144 65.222 1.00 64.85 198 ILE M O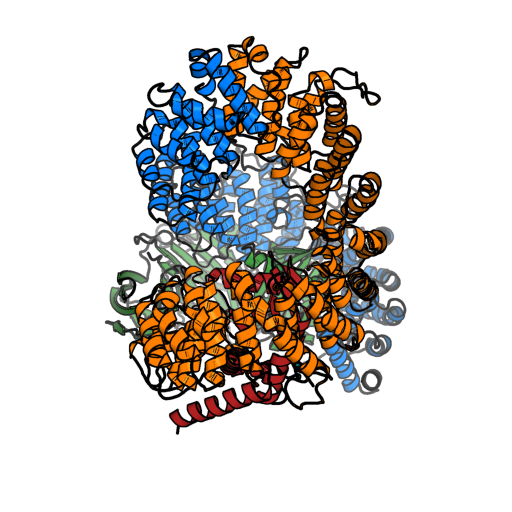 1
ATOM 7411 N N . LYS C 3 199 ? -73.996 -53.253 64.458 1.00 62.88 199 LYS M N 1
ATOM 7412 C CA . LYS C 3 199 ? -75.345 -53.212 63.898 1.00 67.94 199 LYS M CA 1
ATOM 7413 C C . LYS C 3 199 ? -76.224 -53.990 64.816 1.00 66.04 199 LYS M C 1
ATOM 7414 O O . LYS C 3 199 ? -75.895 -55.118 65.148 1.00 71.73 199 LYS M O 1
ATOM 7420 N N . MET C 3 200 ? -77.358 -53.404 65.211 1.00 65.06 200 MET M N 1
ATOM 7421 C CA . MET C 3 200 ? -78.292 -54.103 66.079 1.00 67.45 200 MET M CA 1
ATOM 7422 C C . MET C 3 200 ? -79.621 -54.424 65.400 1.00 69.60 200 MET M C 1
ATOM 7423 O O . MET C 3 200 ? -80.108 -53.635 64.575 1.00 74.10 200 MET M O 1
ATOM 7428 N N . ARG C 3 201 ? -80.196 -55.570 65.735 1.00 69.31 201 ARG M N 1
ATOM 7429 C CA . ARG C 3 201 ? -81.593 -55.805 65.466 1.00 75.30 201 ARG M CA 1
ATOM 7430 C C . ARG C 3 201 ? -82.358 -55.829 66.816 1.00 83.66 201 ARG M C 1
ATOM 7431 O O . ARG C 3 201 ? -82.272 -56.791 67.583 1.00 82.48 201 ARG M O 1
ATOM 7439 N N . VAL C 3 202 ? -83.095 -54.762 67.099 1.00 79.14 202 VAL M N 1
ATOM 7440 C CA . VAL C 3 202 ? -83.792 -54.629 68.350 1.00 81.14 202 VAL M CA 1
ATOM 7441 C C . VAL C 3 202 ? -85.265 -55.044 68.280 1.00 84.22 202 VAL M C 1
ATOM 7442 O O . VAL C 3 202 ? -86.071 -54.383 67.687 1.00 85.80 202 VAL M O 1
ATOM 7446 N N . PHE C 3 203 ? -85.592 -56.143 68.928 1.00 87.79 203 PHE M N 1
ATOM 7447 C CA . PHE C 3 203 ? -86.981 -56.589 69.086 1.00 86.17 203 PHE M CA 1
ATOM 7448 C C . PHE C 3 203 ? -87.386 -56.503 70.549 1.00 87.93 203 PHE M C 1
ATOM 7449 O O . PHE C 3 203 ? -87.389 -57.492 71.237 1.00 92.33 203 PHE M O 1
ATOM 7457 N N . LEU C 3 204 ? -87.734 -55.311 71.001 1.00 84.17 204 LEU M N 1
ATOM 7458 C CA . LEU C 3 204 ? -88.130 -55.089 72.392 1.00 81.62 204 LEU M CA 1
ATOM 7459 C C . LEU C 3 204 ? -89.465 -54.378 72.464 1.00 82.27 204 LEU M C 1
ATOM 7460 O O . LEU C 3 204 ? -89.825 -53.623 71.556 1.00 90.34 204 LEU M O 1
ATOM 7465 N N . SER C 3 205 ? -90.196 -54.602 73.538 1.00 81.33 205 SER M N 1
ATOM 7466 C CA . SER C 3 205 ? -91.472 -53.957 73.747 1.00 82.28 205 SER M CA 1
ATOM 7467 C C . SER C 3 205 ? -91.299 -52.688 74.545 1.00 85.91 205 SER M C 1
ATOM 7468 O O . SER C 3 205 ? -90.399 -52.580 75.374 1.00 90.70 205 SER M O 1
ATOM 7471 N N . GLY C 3 206 ? -92.177 -51.725 74.309 1.00 89.05 206 GLY M N 1
ATOM 7472 C CA . GLY C 3 206 ? -92.154 -50.483 75.086 1.00 89.87 206 GLY M CA 1
ATOM 7473 C C . GLY C 3 206 ? -91.114 -49.504 74.627 1.00 89.90 206 GLY M C 1
ATOM 7474 O O . GLY C 3 206 ? -90.834 -49.384 73.416 1.00 98.54 206 GLY M O 1
ATOM 7475 N N . MET C 3 207 ? -90.551 -48.787 75.577 1.00 90.15 207 MET M N 1
ATOM 7476 C CA . MET C 3 207 ? -89.517 -47.788 75.286 1.00 89.32 207 MET M CA 1
ATOM 7477 C C . MET C 3 207 ? -88.312 -48.037 76.181 1.00 83.97 207 MET M C 1
ATOM 7478 O O . MET C 3 207 ? -88.057 -47.265 77.098 1.00 79.71 207 MET M O 1
ATOM 7483 N N . PRO C 3 208 ? -87.565 -49.123 75.911 1.00 81.38 208 PRO M N 1
ATOM 7484 C CA . PRO C 3 208 ? -86.537 -49.561 76.825 1.00 82.76 208 PRO M CA 1
ATOM 7485 C C . PRO C 3 208 ? -85.338 -48.684 76.847 1.00 85.20 208 PRO M C 1
ATOM 7486 O O . PRO C 3 208 ? -85.104 -47.964 75.893 1.00 87.97 208 PRO M O 1
ATOM 7490 N N . GLU C 3 209 ? -84.576 -48.732 77.940 1.00 90.50 209 GLU M N 1
ATOM 7491 C CA . GLU C 3 209 ? -83.300 -48.033 77.994 1.00 91.17 209 GLU M CA 1
ATOM 7492 C C . GLU C 3 209 ? -82.220 -49.082 77.869 1.00 89.80 209 GLU M C 1
ATOM 7493 O O . GLU C 3 209 ? -82.171 -50.036 78.642 1.00 96.21 209 GLU M O 1
ATOM 7499 N N . LEU C 3 210 ? -81.365 -48.937 76.875 1.00 87.88 210 LEU M N 1
ATOM 7500 C CA . LEU C 3 210 ? -80.294 -49.891 76.668 1.00 86.88 210 LEU M CA 1
ATOM 7501 C C . LEU C 3 210 ? -78.948 -49.265 76.975 1.00 86.45 210 LEU M C 1
ATOM 7502 O O . LEU C 3 210 ? -78.722 -48.084 76.720 1.00 92.35 210 LEU M O 1
ATOM 7507 N N . ARG C 3 211 ? -78.057 -50.059 77.549 1.00 84.00 211 ARG M N 1
ATOM 7508 C CA . ARG C 3 211 ? -76.713 -49.594 77.811 1.00 81.94 211 ARG M CA 1
ATOM 7509 C C . ARG C 3 211 ? -75.677 -50.625 77.354 1.00 80.08 211 ARG M C 1
ATOM 7510 O O . ARG C 3 211 ? -75.746 -51.812 77.728 1.00 78.64 211 ARG M O 1
ATOM 7518 N N . LEU C 3 212 ? -74.734 -50.171 76.519 1.00 76.08 212 LEU M N 1
ATOM 7519 C CA . LEU C 3 212 ? -73.706 -51.050 75.990 1.00 76.01 212 LEU M CA 1
ATOM 7520 C C . LEU C 3 212 ? -72.463 -51.071 76.866 1.00 81.74 212 LEU M C 1
ATOM 7521 O O . LEU C 3 212 ? -71.960 -50.034 77.266 1.00 82.34 212 LEU M O 1
ATOM 7526 N N . GLY C 3 213 ? -71.942 -52.272 77.124 1.00 83.33 213 GLY M N 1
ATOM 7527 C CA . GLY C 3 213 ? -70.690 -52.417 77.838 1.00 83.49 213 GLY M CA 1
ATOM 7528 C C . GLY C 3 213 ? -69.584 -52.955 76.910 1.00 86.72 213 GLY M C 1
ATOM 7529 O O . GLY C 3 213 ? -69.628 -54.120 76.509 1.00 90.37 213 GLY M O 1
ATOM 7530 N N . LEU C 3 214 ? -68.585 -52.121 76.604 1.00 82.15 214 LEU M N 1
ATOM 7531 C CA . LEU C 3 214 ? -67.457 -52.584 75.837 1.00 78.96 214 LEU M CA 1
ATOM 7532 C C . LEU C 3 214 ? -66.176 -52.527 76.661 1.00 84.36 214 LEU M C 1
ATOM 7533 O O . LEU C 3 214 ? -66.116 -51.870 77.664 1.00 95.45 214 LEU M O 1
ATOM 7538 N N . ASN C 3 215 ? -65.150 -53.253 76.255 1.00 84.25 215 ASN M N 1
ATOM 7539 C CA . ASN C 3 215 ? -63.831 -53.120 76.837 1.00 88.35 215 ASN M CA 1
ATOM 7540 C C . ASN C 3 215 ? -63.128 -51.851 76.330 1.00 87.94 215 ASN M C 1
ATOM 7541 O O . ASN C 3 215 ? -61.980 -51.888 75.898 1.00 86.43 215 ASN M O 1
ATOM 7546 N N . ASP C 3 216 ? -63.849 -50.740 76.392 1.00 84.19 216 ASP M N 1
ATOM 7547 C CA . ASP C 3 216 ? -63.355 -49.434 76.030 1.00 79.61 216 ASP M CA 1
ATOM 7548 C C . ASP C 3 216 ? -62.184 -49.054 76.977 1.00 92.32 216 ASP M C 1
ATOM 7549 O O . ASP C 3 216 ? -62.375 -48.898 78.212 1.00 106.62 216 ASP M O 1
ATOM 7554 N N . LYS C 3 217 ? -60.983 -48.944 76.407 1.00 82.56 217 LYS M N 1
ATOM 7555 C CA . LYS C 3 217 ? -59.779 -48.702 77.183 1.00 83.31 217 LYS M CA 1
ATOM 7556 C C . LYS C 3 217 ? -59.856 -47.493 78.105 1.00 85.44 217 LYS M C 1
ATOM 7557 O O . LYS C 3 217 ? -59.423 -47.544 79.265 1.00 89.94 217 LYS M O 1
ATOM 7563 N N . VAL C 3 218 ? -60.450 -46.427 77.578 1.00 84.05 218 VAL M N 1
ATOM 7564 C CA . VAL C 3 218 ? -60.669 -45.215 78.351 1.00 86.14 218 VAL M CA 1
ATOM 7565 C C . VAL C 3 218 ? -61.543 -45.508 79.584 1.00 90.42 218 VAL M C 1
ATOM 7566 O O . VAL C 3 218 ? -61.272 -45.020 80.678 1.00 86.58 218 VAL M O 1
ATOM 7570 N N . LEU C 3 219 ? -62.593 -46.308 79.382 1.00 92.17 219 LEU M N 1
ATOM 7571 C CA . LEU C 3 219 ? -63.476 -46.713 80.481 1.00 94.12 219 LEU M CA 1
ATOM 7572 C C . LEU C 3 219 ? -62.737 -47.525 81.511 1.00 98.30 219 LEU M C 1
ATOM 7573 O O . LEU C 3 219 ? -62.841 -47.252 82.697 1.00 98.95 219 LEU M O 1
ATOM 7578 N N . PHE C 3 220 ? -61.997 -48.536 81.050 1.00 100.06 220 PHE M N 1
ATOM 7579 C CA . PHE C 3 220 ? -61.243 -49.398 81.969 1.00 104.05 220 PHE M CA 1
ATOM 7580 C C . PHE C 3 220 ? -60.246 -48.628 82.797 1.00 107.19 220 PHE M C 1
ATOM 7581 O O . PHE C 3 220 ? -60.170 -48.804 84.013 1.00 108.62 220 PHE M O 1
ATOM 7589 N N . ASP C 3 221 ? -59.479 -47.764 82.127 1.00 106.49 221 ASP M N 1
ATOM 7590 C CA . ASP C 3 221 ? -58.460 -46.956 82.799 1.00 110.77 221 ASP M CA 1
ATOM 7591 C C . ASP C 3 221 ? -59.070 -46.055 83.874 1.00 113.31 221 ASP M C 1
ATOM 7592 O O . ASP C 3 221 ? -58.442 -45.772 84.895 1.00 113.76 221 ASP M O 1
ATOM 7597 N N . ASN C 3 222 ? -60.308 -45.635 83.645 1.00 115.13 222 ASN M N 1
ATOM 7598 C CA . ASN C 3 222 ? -61.029 -44.802 84.606 1.00 117.25 222 ASN M CA 1
ATOM 7599 C C . ASN C 3 222 ? -61.796 -45.618 85.642 1.00 115.77 222 ASN M C 1
ATOM 7600 O O . ASN C 3 222 ? -62.562 -45.071 86.431 1.00 114.36 222 ASN M O 1
ATOM 7605 N N . THR C 3 223 ? -61.588 -46.928 85.623 1.00 112.69 223 THR M N 1
ATOM 7606 C CA . THR C 3 223 ? -62.226 -47.825 86.592 1.00 115.57 223 THR M CA 1
ATOM 7607 C C . THR C 3 223 ? -61.248 -48.883 87.097 1.00 117.86 223 THR M C 1
ATOM 7608 O O . THR C 3 223 ? -61.666 -49.933 87.544 1.00 117.21 223 THR M O 1
ATOM 7612 N N . GLY C 3 224 ? -59.950 -48.586 87.007 1.00 115.86 224 GLY M N 1
ATOM 7613 C CA . GLY C 3 224 ? -58.904 -49.455 87.491 1.00 116.34 224 GLY M CA 1
ATOM 7614 C C . GLY C 3 224 ? -58.909 -50.864 86.905 1.00 113.81 224 GLY M C 1
ATOM 7615 O O . GLY C 3 224 ? -58.783 -51.855 87.602 1.00 117.60 224 GLY M O 1
ATOM 7616 N N . ARG C 3 225 ? -59.031 -50.952 85.606 1.00 112.66 225 ARG M N 1
ATOM 7617 C CA . ARG C 3 225 ? -58.989 -52.222 84.930 1.00 119.06 225 ARG M CA 1
ATOM 7618 C C . ARG C 3 225 ? -57.947 -52.192 83.809 1.00 119.58 225 ARG M C 1
ATOM 7619 O O . ARG C 3 225 ? -57.985 -53.007 82.886 1.00 119.39 225 ARG M O 1
ATOM 7627 N N . GLY C 3 226 ? -56.998 -51.261 83.935 1.00 119.17 226 GLY M N 1
ATOM 7628 C CA . GLY C 3 226 ? -55.941 -51.069 82.977 1.00 124.24 226 GLY M CA 1
ATOM 7629 C C . GLY C 3 226 ? -55.140 -52.326 82.686 1.00 128.07 226 GLY M C 1
ATOM 7630 O O . GLY C 3 226 ? -54.581 -52.466 81.558 1.00 132.27 226 GLY M O 1
ATOM 7631 N N . LYS C 3 227 ? -55.087 -53.230 83.676 1.00 126.71 227 LYS M N 1
ATOM 7632 C CA . LYS C 3 227 ? -54.369 -54.477 83.481 1.00 127.43 227 LYS M CA 1
ATOM 7633 C C . LYS C 3 227 ? -55.139 -55.439 82.580 1.00 127.28 227 LYS M C 1
ATOM 7634 O O . LYS C 3 227 ? -54.546 -56.266 81.884 1.00 126.76 227 LYS M O 1
ATOM 7640 N N . SER C 3 228 ? -56.459 -55.311 82.580 1.00 125.91 228 SER M N 1
ATOM 7641 C CA . SER C 3 228 ? -57.289 -56.159 81.739 1.00 122.73 228 SER M CA 1
ATOM 7642 C C . SER C 3 228 ? -57.284 -55.743 80.257 1.00 119.98 228 SER M C 1
ATOM 7643 O O . SER C 3 228 ? -56.918 -54.622 79.905 1.00 116.91 228 SER M O 1
ATOM 7646 N N . LYS C 3 229 ? -57.676 -56.675 79.401 1.00 121.83 229 LYS M N 1
ATOM 7647 C CA . LYS C 3 229 ? -57.586 -56.486 77.940 1.00 114.95 229 LYS M CA 1
ATOM 7648 C C . LYS C 3 229 ? -58.640 -55.508 77.461 1.00 110.77 229 LYS M C 1
ATOM 7649 O O . LYS C 3 229 ? -59.813 -55.676 77.739 1.00 111.78 229 LYS M O 1
ATOM 7655 N N . SER C 3 230 ? -58.209 -54.485 76.744 1.00 106.46 230 SER M N 1
ATOM 7656 C CA . SER C 3 230 ? -59.109 -53.441 76.288 1.00 99.91 230 SER M CA 1
ATOM 7657 C C . SER C 3 230 ? -58.879 -53.139 74.820 1.00 98.75 230 SER M C 1
ATOM 7658 O O . SER C 3 230 ? -58.091 -53.832 74.150 1.00 100.53 230 SER M O 1
ATOM 7661 N N . VAL C 3 231 ? -59.568 -52.114 74.313 1.00 93.00 231 VAL M N 1
ATOM 7662 C CA . VAL C 3 231 ? -59.386 -51.683 72.923 1.00 82.80 231 VAL M CA 1
ATOM 7663 C C . VAL C 3 231 ? -59.435 -50.152 72.899 1.00 81.70 231 VAL M C 1
ATOM 7664 O O . VAL C 3 231 ? -60.350 -49.534 73.472 1.00 81.30 231 VAL M O 1
ATOM 7668 N N . GLU C 3 232 ? -58.451 -49.544 72.246 1.00 80.53 232 GLU M N 1
ATOM 7669 C CA . GLU C 3 232 ? -58.391 -48.083 72.252 1.00 84.02 232 GLU M CA 1
ATOM 7670 C C . GLU C 3 232 ? -58.991 -47.506 70.966 1.00 86.02 232 GLU M C 1
ATOM 7671 O O . GLU C 3 232 ? -58.337 -47.494 69.903 1.00 85.70 232 GLU M O 1
ATOM 7677 N N . LEU C 3 233 ? -60.234 -47.045 71.068 1.00 79.21 233 LEU M N 1
ATOM 7678 C CA . LEU C 3 233 ? -60.953 -46.512 69.946 1.00 72.00 233 LEU M CA 1
ATOM 7679 C C . LEU C 3 233 ? -60.482 -45.083 69.602 1.00 73.76 233 LEU M C 1
ATOM 7680 O O . LEU C 3 233 ? -60.726 -44.153 70.350 1.00 78.83 233 LEU M O 1
ATOM 7685 N N . GLU C 3 234 ? -59.838 -44.928 68.451 1.00 75.34 234 GLU M N 1
ATOM 7686 C CA . GLU C 3 234 ? -59.317 -43.645 68.002 1.00 77.51 234 GLU M CA 1
ATOM 7687 C C . GLU C 3 234 ? -60.421 -42.617 67.827 1.00 73.56 234 GLU M C 1
ATOM 7688 O O . GLU C 3 234 ? -60.257 -41.446 68.135 1.00 72.19 234 GLU M O 1
ATOM 7694 N N . ASP C 3 235 ? -61.561 -43.079 67.312 1.00 69.90 235 ASP M N 1
ATOM 7695 C CA . ASP C 3 235 ? -62.751 -42.246 67.222 1.00 68.16 235 ASP M CA 1
ATOM 7696 C C . ASP C 3 235 ? -63.981 -43.102 67.253 1.00 64.36 235 ASP M C 1
ATOM 7697 O O . ASP C 3 235 ? -63.900 -44.280 66.940 1.00 63.09 235 ASP M O 1
ATOM 7702 N N . VAL C 3 236 ? -65.105 -42.533 67.663 1.00 63.86 236 VAL M N 1
ATOM 7703 C CA . VAL C 3 236 ? -66.360 -43.252 67.680 1.00 66.45 236 VAL M CA 1
ATOM 7704 C C . VAL C 3 236 ? -67.471 -42.357 67.165 1.00 66.65 236 VAL M C 1
ATOM 7705 O O . VAL C 3 236 ? -67.543 -41.190 67.538 1.00 73.54 236 VAL M O 1
ATOM 7709 N N . LYS C 3 237 ? -68.363 -42.902 66.346 1.00 62.81 237 LYS M N 1
ATOM 7710 C CA . LYS C 3 237 ? -69.517 -42.160 65.859 1.00 65.36 237 LYS M CA 1
ATOM 7711 C C . LYS C 3 237 ? -70.764 -42.882 66.307 1.00 67.72 237 LYS M C 1
ATOM 7712 O O . LYS C 3 237 ? -70.851 -44.099 66.162 1.00 71.47 237 LYS M O 1
ATOM 7718 N N . PHE C 3 238 ? -71.744 -42.159 66.850 1.00 68.38 238 PHE M N 1
ATOM 7719 C CA . PHE C 3 238 ? -72.941 -42.829 67.375 1.00 62.88 238 PHE M CA 1
ATOM 7720 C C . PHE C 3 238 ? -74.209 -42.491 66.602 1.00 65.16 238 PHE M C 1
ATOM 7721 O O . PHE C 3 238 ? -74.355 -41.370 66.021 1.00 63.93 238 PHE M O 1
ATOM 7729 N N . HIS C 3 239 ? -75.123 -43.450 66.588 1.00 63.27 239 HIS M N 1
ATOM 7730 C CA . HIS C 3 239 ? -76.458 -43.233 66.044 1.00 65.35 239 HIS M CA 1
ATOM 7731 C C . HIS C 3 239 ? -77.115 -42.136 66.832 1.00 67.78 239 HIS M C 1
ATOM 7732 O O . HIS C 3 239 ? -76.734 -41.910 68.036 1.00 72.75 239 HIS M O 1
ATOM 7739 N N . GLN C 3 240 ? -78.088 -41.456 66.204 1.00 65.05 240 GLN M N 1
ATOM 7740 C CA . GLN C 3 240 ? -78.841 -40.413 66.892 1.00 68.41 240 GLN M CA 1
ATOM 7741 C C . GLN C 3 240 ? -79.324 -40.832 68.277 1.00 76.92 240 GLN M C 1
ATOM 7742 O O . GLN C 3 240 ? -79.276 -40.036 69.226 1.00 92.43 240 GLN M O 1
ATOM 7748 N N . CYS C 3 241 ? -79.764 -42.081 68.395 1.00 78.27 241 CYS M N 1
ATOM 7749 C CA . CYS C 3 241 ? -80.406 -42.574 69.606 1.00 81.16 241 CYS M CA 1
ATOM 7750 C C . CYS C 3 241 ? -79.495 -42.507 70.830 1.00 83.28 241 CYS M C 1
ATOM 7751 O O . CYS C 3 241 ? -79.983 -42.399 71.967 1.00 102.06 241 CYS M O 1
ATOM 7754 N N . VAL C 3 242 ? -78.187 -42.589 70.616 1.00 79.67 242 VAL M N 1
ATOM 7755 C CA . VAL C 3 242 ? -77.240 -42.584 71.721 1.00 77.49 242 VAL M CA 1
ATOM 7756 C C . VAL C 3 242 ? -77.179 -41.200 72.406 1.00 86.39 242 VAL M C 1
ATOM 7757 O O . VAL C 3 242 ? -77.237 -40.160 71.741 1.00 97.90 242 VAL M O 1
ATOM 7761 N N . ARG C 3 243 ? -77.083 -41.195 73.735 1.00 91.64 243 ARG M N 1
ATOM 7762 C CA . ARG C 3 243 ? -76.931 -39.969 74.498 1.00 92.54 243 ARG M CA 1
ATOM 7763 C C . ARG C 3 243 ? -75.471 -39.543 74.562 1.00 94.18 243 ARG M C 1
ATOM 7764 O O . ARG C 3 243 ? -74.742 -39.984 75.441 1.00 82.44 243 ARG M O 1
ATOM 7772 N N . LEU C 3 244 ? -75.077 -38.676 73.610 1.00 92.18 244 LEU M N 1
ATOM 7773 C CA . LEU C 3 244 ? -73.687 -38.309 73.375 1.00 86.37 244 LEU M CA 1
ATOM 7774 C C . LEU C 3 244 ? -73.027 -37.679 74.586 1.00 91.56 244 LEU M C 1
ATOM 7775 O O . LEU C 3 244 ? -71.854 -37.875 74.852 1.00 90.19 244 LEU M O 1
ATOM 7780 N N . SER C 3 245 ? -73.801 -36.889 75.319 1.00 96.08 245 SER M N 1
ATOM 7781 C CA . SER C 3 245 ? -73.263 -36.112 76.444 1.00 90.36 245 SER M CA 1
ATOM 7782 C C . SER C 3 245 ? -72.812 -37.057 77.542 1.00 88.58 245 SER M C 1
ATOM 7783 O O . SER C 3 245 ? -71.806 -36.820 78.170 1.00 88.13 245 SER M O 1
ATOM 7786 N N . ARG C 3 246 ? -73.539 -38.138 77.742 1.00 86.99 246 ARG M N 1
ATOM 7787 C CA . ARG C 3 246 ? -73.171 -39.145 78.772 1.00 90.65 246 ARG M CA 1
ATOM 7788 C C . ARG C 3 246 ? -71.913 -39.917 78.420 1.00 86.65 246 ARG M C 1
ATOM 7789 O O . ARG C 3 246 ? -71.150 -40.310 79.264 1.00 88.19 246 ARG M O 1
ATOM 7797 N N . PHE C 3 247 ? -71.715 -40.138 77.144 1.00 86.33 247 PHE M N 1
ATOM 7798 C CA . PHE C 3 247 ? -70.517 -40.807 76.671 1.00 81.90 247 PHE M CA 1
ATOM 7799 C C . PHE C 3 247 ? -69.329 -39.911 76.886 1.00 82.59 247 PHE M C 1
ATOM 7800 O O . PHE C 3 247 ? -68.255 -40.361 77.229 1.00 81.35 247 PHE M O 1
ATOM 7808 N N . GLU C 3 248 ? -69.543 -38.624 76.655 1.00 86.40 248 GLU M N 1
ATOM 7809 C CA . GLU C 3 248 ? -68.506 -37.632 76.807 1.00 96.81 248 GLU M CA 1
ATOM 7810 C C . GLU C 3 248 ? -68.007 -37.623 78.284 1.00 102.25 248 GLU M C 1
ATOM 7811 O O . GLU C 3 248 ? -66.814 -37.526 78.533 1.00 102.82 248 GLU M O 1
ATOM 7817 N N . ASN C 3 249 ? -68.927 -37.743 79.233 1.00 100.40 249 ASN M N 1
ATOM 7818 C CA . ASN C 3 249 ? -68.589 -37.714 80.639 1.00 115.70 249 ASN M CA 1
ATOM 7819 C C . ASN C 3 249 ? -67.894 -38.964 81.137 1.00 117.31 249 ASN M C 1
ATOM 7820 O O . ASN C 3 249 ? -66.851 -38.875 81.778 1.00 122.40 249 ASN M O 1
ATOM 7825 N N . ASP C 3 250 ? -68.480 -40.127 80.868 1.00 114.66 250 ASP M N 1
ATOM 7826 C CA . ASP C 3 250 ? -68.004 -41.375 81.456 1.00 109.52 250 ASP M CA 1
ATOM 7827 C C . ASP C 3 250 ? -68.084 -42.569 80.528 1.00 106.06 250 ASP M C 1
ATOM 7828 O O . ASP C 3 250 ? -68.246 -43.699 80.977 1.00 105.16 250 ASP M O 1
ATOM 7833 N N . ARG C 3 251 ? -67.978 -42.315 79.229 1.00 103.77 251 ARG M N 1
ATOM 7834 C CA . ARG C 3 251 ? -67.907 -43.373 78.216 1.00 99.82 251 ARG M CA 1
ATOM 7835 C C . ARG C 3 251 ? -69.116 -44.304 78.210 1.00 96.97 251 ARG M C 1
ATOM 7836 O O . ARG C 3 251 ? -69.004 -45.464 77.843 1.00 99.67 251 ARG M O 1
ATOM 7844 N N . THR C 3 252 ? -70.272 -43.767 78.587 1.00 92.44 252 THR M N 1
ATOM 7845 C CA . THR C 3 252 ? -71.490 -44.549 78.682 1.00 82.75 252 THR M CA 1
ATOM 7846 C C . THR C 3 252 ? -72.310 -44.455 77.384 1.00 81.95 252 THR M C 1
ATOM 7847 O O . THR C 3 252 ? -72.772 -43.373 76.913 1.00 78.11 252 THR M O 1
ATOM 7851 N N . ILE C 3 253 ? -72.513 -45.619 76.798 1.00 79.85 253 ILE M N 1
ATOM 7852 C CA . ILE C 3 253 ? -73.321 -45.765 75.604 1.00 75.98 253 ILE M CA 1
ATOM 7853 C C . ILE C 3 253 ? -74.760 -46.044 76.028 1.00 83.02 253 ILE M C 1
ATOM 7854 O O . ILE C 3 253 ? -75.159 -47.222 76.212 1.00 81.80 253 ILE M O 1
ATOM 7859 N N . SER C 3 254 ? -75.533 -44.959 76.189 1.00 86.41 254 SER M N 1
ATOM 7860 C CA . SER C 3 254 ? -76.930 -45.122 76.619 1.00 90.21 254 SER M CA 1
ATOM 7861 C C . SER C 3 254 ? -77.842 -44.692 75.509 1.00 83.57 254 SER M C 1
ATOM 7862 O O . SER C 3 254 ? -77.578 -43.674 74.878 1.00 91.86 254 SER M O 1
ATOM 7865 N N . PHE C 3 255 ? -78.905 -45.454 75.266 1.00 77.36 255 PHE M N 1
ATOM 7866 C CA . PHE C 3 255 ? -79.796 -45.165 74.162 1.00 77.64 255 PHE M CA 1
ATOM 7867 C C . PHE C 3 255 ? -81.112 -45.885 74.257 1.00 76.92 255 PHE M C 1
ATOM 7868 O O . PHE C 3 255 ? -81.194 -46.985 74.783 1.00 75.33 255 PHE M O 1
ATOM 7876 N N . ILE C 3 256 ? -82.142 -45.248 73.726 1.00 80.24 256 ILE M N 1
ATOM 7877 C CA . ILE C 3 256 ? -83.426 -45.911 73.518 1.00 82.47 256 ILE M CA 1
ATOM 7878 C C . ILE C 3 256 ? -83.500 -46.341 72.052 1.00 80.80 256 ILE M C 1
ATOM 7879 O O . ILE C 3 256 ? -83.698 -45.521 71.160 1.00 86.95 256 ILE M O 1
ATOM 7884 N N . PRO C 3 257 ? -83.321 -47.634 71.801 1.00 78.12 257 PRO M N 1
ATOM 7885 C CA . PRO C 3 257 ? -83.104 -48.119 70.449 1.00 72.84 257 PRO M CA 1
ATOM 7886 C C . PRO C 3 257 ? -84.353 -48.011 69.611 1.00 72.13 257 PRO M C 1
ATOM 7887 O O . PRO C 3 257 ? -85.437 -48.277 70.084 1.00 71.14 257 PRO M O 1
ATOM 7891 N N . PRO C 3 258 ? -84.185 -47.646 68.324 1.00 75.09 258 PRO M N 1
ATOM 7892 C CA . PRO C 3 258 ? -85.272 -47.637 67.383 1.00 73.25 258 PRO M CA 1
ATOM 7893 C C . PRO C 3 258 ? -85.709 -49.052 67.096 1.00 76.36 258 PRO M C 1
ATOM 7894 O O . PRO C 3 258 ? -85.010 -50.007 67.471 1.00 76.07 258 PRO M O 1
ATOM 7898 N N . ASP C 3 259 ? -86.849 -49.198 66.420 1.00 77.89 259 ASP M N 1
ATOM 7899 C CA . ASP C 3 259 ? -87.401 -50.525 66.246 1.00 79.40 259 ASP M CA 1
ATOM 7900 C C . ASP C 3 259 ? -86.790 -51.193 65.033 1.00 75.79 259 ASP M C 1
ATOM 7901 O O . ASP C 3 259 ? -86.786 -50.628 63.963 1.00 86.28 259 ASP M O 1
ATOM 7906 N N . GLY C 3 260 ? -86.290 -52.404 65.197 1.00 75.36 260 GLY M N 1
ATOM 7907 C CA . GLY C 3 260 ? -85.811 -53.199 64.079 1.00 75.57 260 GLY M CA 1
ATOM 7908 C C . GLY C 3 260 ? -84.325 -53.149 63.872 1.00 77.72 260 GLY M C 1
ATOM 7909 O O . GLY C 3 260 ? -83.574 -53.315 64.819 1.00 82.03 260 GLY M O 1
ATOM 7910 N N . GLU C 3 261 ? -83.895 -52.888 62.631 1.00 75.26 261 GLU M N 1
ATOM 7911 C CA . GLU C 3 261 ? -82.478 -52.861 62.289 1.00 69.21 261 GLU M CA 1
ATOM 7912 C C . GLU C 3 261 ? -81.914 -51.458 62.228 1.00 66.64 261 GLU M C 1
ATOM 7913 O O . GLU C 3 261 ? -82.537 -50.550 61.733 1.00 69.98 261 GLU M O 1
ATOM 7919 N N . PHE C 3 262 ? -80.743 -51.260 62.831 1.00 62.61 262 PHE M N 1
ATOM 7920 C CA . PHE C 3 262 ? -80.051 -49.972 62.764 1.00 59.74 262 PHE M CA 1
ATOM 7921 C C . PHE C 3 262 ? -78.601 -50.124 63.143 1.00 62.02 262 PHE M C 1
ATOM 7922 O O . PHE C 3 262 ? -78.225 -51.097 63.785 1.00 64.98 262 PHE M O 1
ATOM 7930 N N . GLU C 3 263 ? -77.774 -49.159 62.738 1.00 62.85 263 GLU M N 1
ATOM 7931 C CA . GLU C 3 263 ? -76.368 -49.183 63.084 1.00 63.40 263 GLU M CA 1
ATOM 7932 C C . GLU C 3 263 ? -76.182 -48.306 64.288 1.00 61.85 263 GLU M C 1
ATOM 7933 O O . GLU C 3 263 ? -76.340 -47.070 64.204 1.00 68.32 263 GLU M O 1
ATOM 7939 N N . LEU C 3 264 ? -75.798 -48.926 65.388 1.00 56.65 264 LEU M N 1
ATOM 7940 C CA . LEU C 3 264 ? -75.640 -48.213 66.657 1.00 62.72 264 LEU M CA 1
ATOM 7941 C C . LEU C 3 264 ? -74.442 -47.296 66.667 1.00 64.80 264 LEU M C 1
ATOM 7942 O O . LEU C 3 264 ? -74.562 -46.098 66.954 1.00 67.18 264 LEU M O 1
ATOM 7947 N N . MET C 3 265 ? -73.278 -47.848 66.340 1.00 63.93 265 MET M N 1
ATOM 7948 C CA . MET C 3 265 ? -72.068 -47.039 66.372 1.00 64.98 265 MET M CA 1
ATOM 7949 C C . MET C 3 265 ? -71.055 -47.536 65.375 1.00 68.00 265 MET M C 1
ATOM 7950 O O . MET C 3 265 ? -71.089 -48.709 64.955 1.00 76.70 265 MET M O 1
ATOM 7955 N N . SER C 3 266 ? -70.136 -46.657 64.998 1.00 66.32 266 SER M N 1
ATOM 7956 C CA . SER C 3 266 ? -69.007 -47.049 64.187 1.00 62.42 266 SER M CA 1
ATOM 7957 C C . SER C 3 266 ? -67.776 -46.588 64.942 1.00 62.91 266 SER M C 1
ATOM 7958 O O . SER C 3 266 ? -67.756 -45.549 65.618 1.00 56.86 266 SER M O 1
ATOM 7961 N N . TYR C 3 267 ? -66.728 -47.393 64.855 1.00 62.65 267 TYR M N 1
ATOM 7962 C CA . TYR C 3 267 ? -65.501 -47.005 65.465 1.00 62.32 267 TYR M CA 1
ATOM 7963 C C . TYR C 3 267 ? -64.343 -47.229 64.510 1.00 64.70 267 TYR M C 1
ATOM 7964 O O . TYR C 3 267 ? -64.451 -47.915 63.495 1.00 63.81 267 TYR M O 1
ATOM 7973 N N . ARG C 3 268 ? -63.210 -46.657 64.866 1.00 69.54 268 ARG M N 1
ATOM 7974 C CA . ARG C 3 268 ? -62.020 -46.745 64.062 1.00 65.12 268 ARG M CA 1
ATOM 7975 C C . ARG C 3 268 ? -60.829 -46.876 65.034 1.00 73.76 268 ARG M C 1
ATOM 7976 O O . ARG C 3 268 ? -60.729 -46.166 66.037 1.00 71.18 268 ARG M O 1
ATOM 7984 N N . LEU C 3 269 ? -59.928 -47.796 64.729 1.00 74.97 269 LEU M N 1
ATOM 7985 C CA . LEU C 3 269 ? -58.700 -47.944 65.531 1.00 77.52 269 LEU M CA 1
ATOM 7986 C C . LEU C 3 269 ? -57.537 -48.473 64.703 1.00 83.88 269 LEU M C 1
ATOM 7987 O O . LEU C 3 269 ? -57.756 -49.072 63.668 1.00 80.23 269 LEU M O 1
ATOM 7992 N N . ASN C 3 270 ? -56.314 -48.249 65.177 1.00 96.56 270 ASN M N 1
ATOM 7993 C CA . ASN C 3 270 ? -55.116 -48.753 64.508 1.00 103.84 270 ASN M CA 1
ATOM 7994 C C . ASN C 3 270 ? -54.892 -50.209 64.833 1.00 106.19 270 ASN M C 1
ATOM 7995 O O . ASN C 3 270 ? -55.399 -50.708 65.856 1.00 108.88 270 ASN M O 1
ATOM 8000 N N . THR C 3 271 ? -54.135 -50.896 63.978 1.00 96.74 271 THR M N 1
ATOM 8001 C CA . THR C 3 271 ? -53.839 -52.292 64.220 1.00 97.36 271 THR M CA 1
ATOM 8002 C C . THR C 3 271 ? -52.354 -52.524 64.549 1.00 112.94 271 THR M C 1
ATOM 8003 O O . THR C 3 271 ? -51.478 -51.800 64.083 1.00 124.36 271 THR M O 1
ATOM 8007 N N . HIS C 3 272 ? -52.082 -53.549 65.346 1.00 124.89 272 HIS M N 1
ATOM 8008 C CA . HIS C 3 272 ? -50.727 -53.856 65.781 1.00 131.48 272 HIS M CA 1
ATOM 8009 C C . HIS C 3 272 ? -50.374 -55.250 65.314 1.00 122.68 272 HIS M C 1
ATOM 8010 O O . HIS C 3 272 ? -49.440 -55.860 65.834 1.00 157.24 272 HIS M O 1
ATOM 8017 N N . VAL C 3 273 ? -51.129 -55.755 64.354 1.00 103.74 273 VAL M N 1
ATOM 8018 C CA . VAL C 3 273 ? -50.967 -57.122 63.910 1.00 100.82 273 VAL M CA 1
ATOM 8019 C C . VAL C 3 273 ? -50.590 -57.150 62.437 1.00 94.90 273 VAL M C 1
ATOM 8020 O O . VAL C 3 273 ? -50.896 -56.192 61.696 1.00 92.88 273 VAL M O 1
ATOM 8024 N N . LYS C 3 274 ? -49.946 -58.240 62.012 1.00 88.46 274 LYS M N 1
ATOM 8025 C CA . LYS C 3 274 ? -49.697 -58.457 60.603 1.00 82.85 274 LYS M CA 1
ATOM 8026 C C . LYS C 3 274 ? -51.035 -58.544 59.890 1.00 80.06 274 LYS M C 1
ATOM 8027 O O . LYS C 3 274 ? -52.020 -59.003 60.497 1.00 80.96 274 LYS M O 1
ATOM 8033 N N . PRO C 3 275 ? -51.086 -58.114 58.610 1.00 74.45 275 PRO M N 1
ATOM 8034 C CA . PRO C 3 275 ? -52.335 -58.143 57.851 1.00 71.13 275 PRO M CA 1
ATOM 8035 C C . PRO C 3 275 ? -52.887 -59.549 57.809 1.00 68.77 275 PRO M C 1
ATOM 8036 O O . PRO C 3 275 ? -52.100 -60.525 57.647 1.00 66.59 275 PRO M O 1
ATOM 8040 N N . LEU C 3 276 ? -54.212 -59.650 57.956 1.00 63.17 276 LEU M N 1
ATOM 8041 C CA . LEU C 3 276 ? -54.850 -60.961 58.035 1.00 63.01 276 LEU M CA 1
ATOM 8042 C C . LEU C 3 276 ? -54.545 -61.869 56.843 1.00 65.41 276 LEU M C 1
ATOM 8043 O O . LEU C 3 276 ? -54.166 -63.029 56.999 1.00 71.98 276 LEU M O 1
ATOM 8048 N N . ILE C 3 277 ? -54.681 -61.336 55.644 1.00 64.03 277 ILE M N 1
ATOM 8049 C CA . ILE C 3 277 ? -54.324 -62.064 54.439 1.00 62.68 277 ILE M CA 1
ATOM 8050 C C . ILE C 3 277 ? -53.271 -61.331 53.662 1.00 64.18 277 ILE M C 1
ATOM 8051 O O . ILE C 3 277 ? -53.482 -60.222 53.236 1.00 67.55 277 ILE M O 1
ATOM 8056 N N . TRP C 3 278 ? -52.127 -61.969 53.493 1.00 67.13 278 TRP M N 1
ATOM 8057 C CA . TRP C 3 278 ? -50.997 -61.359 52.811 1.00 69.32 278 TRP M CA 1
ATOM 8058 C C . TRP C 3 278 ? -50.800 -61.911 51.397 1.00 71.04 278 TRP M C 1
ATOM 8059 O O . TRP C 3 278 ? -50.548 -63.079 51.231 1.00 81.77 278 TRP M O 1
ATOM 8070 N N . ILE C 3 279 ? -50.912 -61.061 50.390 1.00 70.04 279 ILE M N 1
ATOM 8071 C CA . ILE C 3 279 ? -50.653 -61.432 49.003 1.00 64.01 279 ILE M CA 1
ATOM 8072 C C . ILE C 3 279 ? -49.276 -60.987 48.606 1.00 64.63 279 ILE M C 1
ATOM 8073 O O . ILE C 3 279 ? -48.818 -59.939 48.999 1.00 66.89 279 ILE M O 1
ATOM 8078 N N . GLU C 3 280 ? -48.600 -61.815 47.831 1.00 67.88 280 GLU M N 1
ATOM 8079 C CA . GLU C 3 280 ? -47.326 -61.480 47.253 1.00 71.16 280 GLU M CA 1
ATOM 8080 C C . GLU C 3 280 ? -47.337 -62.017 45.821 1.00 73.78 280 GLU M C 1
ATOM 8081 O O . GLU C 3 280 ? -47.144 -63.191 45.588 1.00 73.14 280 GLU M O 1
ATOM 8087 N N . SER C 3 281 ? -47.575 -61.145 44.852 1.00 77.73 281 SER M N 1
ATOM 8088 C CA . SER C 3 281 ? -47.461 -61.500 43.430 1.00 76.01 281 SER M CA 1
ATOM 8089 C C . SER C 3 281 ? -46.210 -60.887 42.836 1.00 71.54 281 SER M C 1
ATOM 8090 O O . SER C 3 281 ? -45.992 -59.685 42.963 1.00 71.62 281 SER M O 1
ATOM 8093 N N . VAL C 3 282 ? -45.409 -61.717 42.183 1.00 67.77 282 VAL M N 1
ATOM 8094 C CA . VAL C 3 282 ? -44.302 -61.220 41.387 1.00 70.94 282 VAL M CA 1
ATOM 8095 C C . VAL C 3 282 ? -44.644 -61.391 39.906 1.00 71.26 282 VAL M C 1
ATOM 8096 O O . VAL C 3 282 ? -45.347 -62.309 39.540 1.00 68.93 282 VAL M O 1
ATOM 8100 N N . ILE C 3 283 ? -44.160 -60.474 39.074 1.00 72.44 283 ILE M N 1
ATOM 8101 C CA . ILE C 3 283 ? -44.545 -60.441 37.677 1.00 68.92 283 ILE M CA 1
ATOM 8102 C C . ILE C 3 283 ? -43.362 -60.518 36.782 1.00 73.35 283 ILE M C 1
ATOM 8103 O O . ILE C 3 283 ? -42.453 -59.701 36.914 1.00 82.43 283 ILE M O 1
ATOM 8108 N N . GLU C 3 284 ? -43.372 -61.477 35.864 1.00 79.85 284 GLU M N 1
ATOM 8109 C CA . GLU C 3 284 ? -42.360 -61.493 34.809 1.00 91.98 284 GLU M CA 1
ATOM 8110 C C . GLU C 3 284 ? -43.007 -61.200 33.494 1.00 91.42 284 GLU M C 1
ATOM 8111 O O . GLU C 3 284 ? -43.784 -62.011 32.990 1.00 87.59 284 GLU M O 1
ATOM 8117 N N . LYS C 3 285 ? -42.665 -60.032 32.942 1.00 90.64 285 LYS M N 1
ATOM 8118 C CA . LYS C 3 285 ? -43.219 -59.611 31.676 1.00 89.92 285 LYS M CA 1
ATOM 8119 C C . LYS C 3 285 ? -42.213 -59.705 30.560 1.00 92.45 285 LYS M C 1
ATOM 8120 O O . LYS C 3 285 ? -41.188 -59.054 30.598 1.00 110.83 285 LYS M O 1
ATOM 8126 N N . HIS C 3 286 ? -42.520 -60.506 29.556 1.00 93.71 286 HIS M N 1
ATOM 8127 C CA . HIS C 3 286 ? -41.758 -60.529 28.313 1.00 95.52 286 HIS M CA 1
ATOM 8128 C C . HIS C 3 286 ? -42.522 -59.763 27.265 1.00 99.43 286 HIS M C 1
ATOM 8129 O O . HIS C 3 286 ? -43.426 -60.317 26.634 1.00 96.74 286 HIS M O 1
ATOM 8136 N N . SER C 3 287 ? -42.157 -58.489 27.091 1.00 102.80 287 SER M N 1
ATOM 8137 C CA . SER C 3 287 ? -42.880 -57.580 26.196 1.00 104.36 287 SER M CA 1
ATOM 8138 C C . SER C 3 287 ? -43.136 -58.178 24.821 1.00 104.07 287 SER M C 1
ATOM 8139 O O . SER C 3 287 ? -42.297 -58.917 24.294 1.00 101.21 287 SER M O 1
ATOM 8142 N N . HIS C 3 288 ? -44.309 -57.858 24.261 1.00 103.24 288 HIS M N 1
ATOM 8143 C CA . HIS C 3 288 ? -44.716 -58.311 22.929 1.00 96.67 288 HIS M CA 1
ATOM 8144 C C . HIS C 3 288 ? -44.888 -59.826 22.828 1.00 94.29 288 HIS M C 1
ATOM 8145 O O . HIS C 3 288 ? -45.124 -60.354 21.737 1.00 100.36 288 HIS M O 1
ATOM 8152 N N . SER C 3 289 ? -44.782 -60.536 23.951 1.00 89.99 289 SER M N 1
ATOM 8153 C CA . SER C 3 289 ? -44.891 -61.982 23.938 1.00 85.80 289 SER M CA 1
ATOM 8154 C C . SER C 3 289 ? -45.826 -62.544 25.019 1.00 84.13 289 SER M C 1
ATOM 8155 O O . SER C 3 289 ? -46.846 -63.187 24.706 1.00 83.68 289 SER M O 1
ATOM 8158 N N . ARG C 3 290 ? -45.478 -62.315 26.278 1.00 77.83 290 ARG M N 1
ATOM 8159 C CA . ARG C 3 290 ? -46.181 -62.977 27.368 1.00 74.52 290 ARG M CA 1
ATOM 8160 C C . ARG C 3 290 ? -45.972 -62.300 28.705 1.00 72.95 290 ARG M C 1
ATOM 8161 O O . ARG C 3 290 ? -45.061 -61.501 28.878 1.00 81.07 290 ARG M O 1
ATOM 8169 N N . ILE C 3 291 ? -46.852 -62.589 29.636 1.00 67.80 291 ILE M N 1
ATOM 8170 C CA . ILE C 3 291 ? -46.708 -62.098 30.987 1.00 70.06 291 ILE M CA 1
ATOM 8171 C C . ILE C 3 291 ? -47.067 -63.217 31.975 1.00 74.64 291 ILE M C 1
ATOM 8172 O O . ILE C 3 291 ? -48.009 -63.968 31.753 1.00 70.65 291 ILE M O 1
ATOM 8177 N N . GLU C 3 292 ? -46.271 -63.351 33.034 1.00 77.76 292 GLU M N 1
ATOM 8178 C CA . GLU C 3 292 ? -46.506 -64.390 33.994 1.00 79.45 292 GLU M CA 1
ATOM 8179 C C . GLU C 3 292 ? -46.693 -63.863 35.395 1.00 79.76 292 GLU M C 1
ATOM 8180 O O . GLU C 3 292 ? -45.958 -62.987 35.855 1.00 88.57 292 GLU M O 1
ATOM 8186 N N . TYR C 3 293 ? -47.686 -64.389 36.089 1.00 77.23 293 TYR M N 1
ATOM 8187 C CA . TYR C 3 293 ? -47.913 -64.025 37.495 1.00 74.08 293 TYR M CA 1
ATOM 8188 C C . TYR C 3 293 ? -47.588 -65.215 38.405 1.00 77.61 293 TYR M C 1
ATOM 8189 O O . TYR C 3 293 ? -48.133 -66.308 38.233 1.00 73.99 293 TYR M O 1
ATOM 8198 N N . MET C 3 294 ? -46.636 -65.021 39.318 1.00 78.42 294 MET M N 1
ATOM 8199 C CA . MET C 3 294 ? -46.391 -65.980 40.377 1.00 82.33 294 MET M CA 1
ATOM 8200 C C . MET C 3 294 ? -46.807 -65.352 41.722 1.00 77.14 294 MET M C 1
ATOM 8201 O O . MET C 3 294 ? -46.185 -64.409 42.170 1.00 84.81 294 MET M O 1
ATOM 8206 N N . VAL C 3 295 ? -47.866 -65.859 42.333 1.00 70.64 295 VAL M N 1
ATOM 8207 C CA . VAL C 3 295 ? -48.440 -65.241 43.523 1.00 71.92 295 VAL M CA 1
ATOM 8208 C C . VAL C 3 295 ? -48.716 -66.205 44.653 1.00 70.70 295 VAL M C 1
ATOM 8209 O O . VAL C 3 295 ? -49.357 -67.210 44.454 1.00 70.52 295 VAL M O 1
ATOM 8213 N N . LYS C 3 296 ? -48.186 -65.894 45.826 1.00 73.78 296 LYS M N 1
ATOM 8214 C CA . LYS C 3 296 ? -48.482 -66.642 47.032 1.00 75.04 296 LYS M CA 1
ATOM 8215 C C . LYS C 3 296 ? -49.398 -65.833 47.924 1.00 67.90 296 LYS M C 1
ATOM 8216 O O . LYS C 3 296 ? -49.301 -64.633 48.000 1.00 65.74 296 LYS M O 1
ATOM 8222 N N . ALA C 3 297 ? -50.301 -66.523 48.590 1.00 67.97 297 ALA M N 1
ATOM 8223 C CA . ALA C 3 297 ? -51.263 -65.917 49.488 1.00 66.46 297 ALA M CA 1
ATOM 8224 C C . ALA C 3 297 ? -51.290 -66.641 50.818 1.00 68.67 297 ALA M C 1
ATOM 8225 O O . ALA C 3 297 ? -51.756 -67.759 50.863 1.00 79.59 297 ALA M O 1
ATOM 8227 N N . LYS C 3 298 ? -50.798 -66.020 51.877 1.00 66.29 298 LYS M N 1
ATOM 8228 C CA . LYS C 3 298 ? -50.808 -66.648 53.183 1.00 72.77 298 LYS M CA 1
ATOM 8229 C C . LYS C 3 298 ? -51.693 -65.994 54.235 1.00 69.60 298 LYS M C 1
ATOM 8230 O O . LYS C 3 298 ? -51.703 -64.807 54.362 1.00 64.83 298 LYS M O 1
ATOM 8236 N N . SER C 3 299 ? -52.479 -66.805 54.928 1.00 72.22 299 SER M N 1
ATOM 8237 C CA . SER C 3 299 ? -53.404 -66.327 55.965 1.00 73.99 299 SER M CA 1
ATOM 8238 C C . SER C 3 299 ? -52.674 -66.203 57.288 1.00 73.39 299 SER M C 1
ATOM 8239 O O . SER C 3 299 ? -52.131 -67.167 57.806 1.00 77.93 299 SER M O 1
ATOM 8242 N N . GLN C 3 300 ? -52.640 -65.006 57.840 1.00 70.36 300 GLN M N 1
ATOM 8243 C CA . GLN C 3 300 ? -51.840 -64.750 59.019 1.00 72.04 300 GLN M CA 1
ATOM 8244 C C . GLN C 3 300 ? -52.732 -64.506 60.211 1.00 72.13 300 GLN M C 1
ATOM 8245 O O . GLN C 3 300 ? -52.821 -63.402 60.744 1.00 78.00 300 GLN M O 1
ATOM 8251 N N . PHE C 3 301 ? -53.413 -65.552 60.623 1.00 70.88 301 PHE M N 1
ATOM 8252 C CA . PHE C 3 301 ? -54.199 -65.553 61.844 1.00 72.07 301 PHE M CA 1
ATOM 8253 C C . PHE C 3 301 ? -54.251 -66.963 62.412 1.00 72.61 301 PHE M C 1
ATOM 8254 O O . PHE C 3 301 ? -53.693 -67.886 61.817 1.00 74.13 301 PHE M O 1
ATOM 8262 N N . LYS C 3 302 ? -54.913 -67.122 63.549 1.00 72.35 302 LYS M N 1
ATOM 8263 C CA . LYS C 3 302 ? -54.984 -68.423 64.196 1.00 76.28 302 LYS M CA 1
ATOM 8264 C C . LYS C 3 302 ? -55.578 -69.540 63.339 1.00 74.66 302 LYS M C 1
ATOM 8265 O O . LYS C 3 302 ? -56.643 -69.370 62.716 1.00 75.92 302 LYS M O 1
ATOM 8271 N N . ARG C 3 303 ? -54.884 -70.679 63.305 1.00 73.57 303 ARG M N 1
ATOM 8272 C CA . ARG C 3 303 ? -55.305 -71.843 62.534 1.00 71.77 303 ARG M CA 1
ATOM 8273 C C . ARG C 3 303 ? -56.658 -72.313 62.923 1.00 75.12 303 ARG M C 1
ATOM 8274 O O . ARG C 3 303 ? -57.373 -72.896 62.123 1.00 81.57 303 ARG M O 1
ATOM 8282 N N . ARG C 3 304 ? -57.016 -72.083 64.174 1.00 84.16 304 ARG M N 1
ATOM 8283 C CA . ARG C 3 304 ? -58.351 -72.377 64.691 1.00 85.51 304 ARG M CA 1
ATOM 8284 C C . ARG C 3 304 ? -59.392 -71.549 63.926 1.00 81.40 304 ARG M C 1
ATOM 8285 O O . ARG C 3 304 ? -60.490 -72.024 63.716 1.00 87.33 304 ARG M O 1
ATOM 8293 N N . SER C 3 305 ? -59.047 -70.339 63.510 1.00 74.62 305 SER M N 1
ATOM 8294 C CA . SER C 3 305 ? -59.977 -69.517 62.747 1.00 75.16 305 SER M CA 1
ATOM 8295 C C . SER C 3 305 ? -59.904 -69.779 61.251 1.00 74.03 305 SER M C 1
ATOM 8296 O O . SER C 3 305 ? -58.902 -70.293 60.787 1.00 75.29 305 SER M O 1
ATOM 8299 N N . THR C 3 306 ? -60.965 -69.431 60.514 1.00 69.20 306 THR M N 1
ATOM 8300 C CA . THR C 3 306 ? -60.990 -69.694 59.076 1.00 67.11 306 THR M CA 1
ATOM 8301 C C . THR C 3 306 ? -61.662 -68.581 58.272 1.00 67.61 306 THR M C 1
ATOM 8302 O O . THR C 3 306 ? -62.714 -68.089 58.651 1.00 74.51 306 THR M O 1
ATOM 8306 N N . ALA C 3 307 ? -61.027 -68.157 57.179 1.00 65.06 307 ALA M N 1
ATOM 8307 C CA . ALA C 3 307 ? -61.557 -67.098 56.361 1.00 64.40 307 ALA M CA 1
ATOM 8308 C C . ALA C 3 307 ? -62.401 -67.702 55.227 1.00 69.79 307 ALA M C 1
ATOM 8309 O O . ALA C 3 307 ? -61.998 -68.685 54.590 1.00 74.60 307 ALA M O 1
ATOM 8311 N N . ASN C 3 308 ? -63.570 -67.120 54.982 1.00 65.30 308 ASN M N 1
ATOM 8312 C CA . ASN C 3 308 ? -64.478 -67.649 53.989 1.00 66.17 308 ASN M CA 1
ATOM 8313 C C . ASN C 3 308 ? -64.568 -66.742 52.809 1.00 70.23 308 ASN M C 1
ATOM 8314 O O . ASN C 3 308 ? -64.422 -65.523 52.934 1.00 73.28 308 ASN M O 1
ATOM 8319 N N . ASN C 3 309 ? -64.862 -67.338 51.646 1.00 66.22 309 ASN M N 1
ATOM 8320 C CA . ASN C 3 309 ? -65.185 -66.615 50.427 1.00 57.72 309 ASN M CA 1
ATOM 8321 C C . ASN C 3 309 ? -64.174 -65.569 50.129 1.00 64.46 309 ASN M C 1
ATOM 8322 O O . ASN C 3 309 ? -64.519 -64.367 49.942 1.00 68.19 309 ASN M O 1
ATOM 8327 N N . VAL C 3 310 ? -62.909 -65.996 50.090 1.00 64.84 310 VAL M N 1
ATOM 8328 C CA . VAL C 3 310 ? -61.859 -65.026 49.803 1.00 67.31 310 VAL M CA 1
ATOM 8329 C C . VAL C 3 310 ? -61.579 -64.974 48.299 1.00 63.50 310 VAL M C 1
ATOM 8330 O O . VAL C 3 310 ? -61.414 -65.996 47.658 1.00 62.30 310 VAL M O 1
ATOM 8334 N N . GLU C 3 311 ? -61.572 -63.767 47.761 1.00 59.88 311 GLU M N 1
ATOM 8335 C CA . GLU C 3 311 ? -61.233 -63.520 46.379 1.00 59.00 311 GLU M CA 1
ATOM 8336 C C . GLU C 3 311 ? -60.021 -62.625 46.338 1.00 58.59 311 GLU M C 1
ATOM 8337 O O . GLU C 3 311 ? -59.957 -61.607 47.037 1.00 64.02 311 GLU M O 1
ATOM 8343 N N . ILE C 3 312 ? -59.053 -62.973 45.505 1.00 58.66 312 ILE M N 1
ATOM 8344 C CA . ILE C 3 312 ? -57.837 -62.148 45.364 1.00 54.25 312 ILE M CA 1
ATOM 8345 C C . ILE C 3 312 ? -57.813 -61.544 43.964 1.00 58.40 312 ILE M C 1
ATOM 8346 O O . ILE C 3 312 ? -57.542 -62.216 42.971 1.00 64.65 312 ILE M O 1
ATOM 8351 N N . HIS C 3 313 ? -58.159 -60.269 43.867 1.00 55.77 313 HIS M N 1
ATOM 8352 C CA . HIS C 3 313 ? -58.230 -59.594 42.577 1.00 51.50 313 HIS M CA 1
ATOM 8353 C C . HIS C 3 313 ? -56.874 -59.119 42.104 1.00 53.95 313 HIS M C 1
ATOM 8354 O O . HIS C 3 313 ? -56.245 -58.288 42.764 1.00 61.73 313 HIS M O 1
ATOM 8361 N N . ILE C 3 314 ? -56.419 -59.638 40.970 1.00 53.54 314 ILE M N 1
ATOM 8362 C CA . ILE C 3 314 ? -55.127 -59.241 40.416 1.00 57.98 314 ILE M CA 1
ATOM 8363 C C . ILE C 3 314 ? -55.310 -58.677 39.021 1.00 58.29 314 ILE M C 1
ATOM 8364 O O . ILE C 3 314 ? -55.782 -59.370 38.125 1.00 62.54 314 ILE M O 1
ATOM 8369 N N . PRO C 3 315 ? -54.961 -57.416 38.814 1.00 58.36 315 PRO M N 1
ATOM 8370 C CA . PRO C 3 315 ? -55.035 -56.797 37.498 1.00 54.64 315 PRO M CA 1
ATOM 8371 C C . PRO C 3 315 ? -54.089 -57.476 36.528 1.00 58.72 315 PRO M C 1
ATOM 8372 O O . PRO C 3 315 ? -52.961 -57.827 36.903 1.00 65.89 315 PRO M O 1
ATOM 8376 N N . VAL C 3 316 ? -54.542 -57.661 35.293 1.00 61.35 316 VAL M N 1
ATOM 8377 C CA . VAL C 3 316 ? -53.708 -58.209 34.202 1.00 59.23 316 VAL M CA 1
ATOM 8378 C C . VAL C 3 316 ? -53.917 -57.301 33.004 1.00 57.48 316 VAL M C 1
ATOM 8379 O O . VAL C 3 316 ? -54.862 -56.503 32.993 1.00 56.56 316 VAL M O 1
ATOM 8383 N N . PRO C 3 317 ? -53.023 -57.364 32.014 1.00 58.21 317 PRO M N 1
ATOM 8384 C CA . PRO C 3 317 ? -53.120 -56.466 30.840 1.00 59.92 317 PRO M CA 1
ATOM 8385 C C . PRO C 3 317 ? -54.474 -56.505 30.140 1.00 59.41 317 PRO M C 1
ATOM 8386 O O . PRO C 3 317 ? -55.144 -57.530 30.163 1.00 62.17 317 PRO M O 1
ATOM 8390 N N . ASN C 3 318 ? -54.857 -55.396 29.529 1.00 58.95 318 ASN M N 1
ATOM 8391 C CA . ASN C 3 318 ? -56.133 -55.296 28.839 1.00 57.62 318 ASN M CA 1
ATOM 8392 C C . ASN C 3 318 ? -56.140 -55.931 27.466 1.00 57.70 318 ASN M C 1
ATOM 8393 O O . ASN C 3 318 ? -57.190 -56.101 26.876 1.00 58.93 318 ASN M O 1
ATOM 8398 N N . ASP C 3 319 ? -54.964 -56.297 26.976 1.00 60.09 319 ASP M N 1
ATOM 8399 C CA . ASP C 3 319 ? -54.831 -56.918 25.667 1.00 63.80 319 ASP M CA 1
ATOM 8400 C C . ASP C 3 319 ? -54.306 -58.318 25.798 1.00 66.00 319 ASP M C 1
ATOM 8401 O O . ASP C 3 319 ? -53.860 -58.941 24.797 1.00 68.73 319 ASP M O 1
ATOM 8406 N N . ALA C 3 320 ? -54.316 -58.840 27.042 1.00 61.98 320 ALA M N 1
ATOM 8407 C CA . ALA C 3 320 ? -53.832 -60.189 27.296 1.00 58.11 320 ALA M CA 1
ATOM 8408 C C . ALA C 3 320 ? -54.762 -61.226 26.658 1.00 58.99 320 ALA M C 1
ATOM 8409 O O . ALA C 3 320 ? -55.907 -60.898 26.288 1.00 59.38 320 ALA M O 1
ATOM 8411 N N . ASP C 3 321 ? -54.283 -62.451 26.499 1.00 59.52 321 ASP M N 1
ATOM 8412 C CA . ASP C 3 321 ? -55.062 -63.511 25.863 1.00 65.14 321 ASP M CA 1
ATOM 8413 C C . ASP C 3 321 ? -54.594 -64.903 26.304 1.00 68.06 321 ASP M C 1
ATOM 8414 O O . ASP C 3 321 ? -53.540 -65.037 26.919 1.00 63.51 321 ASP M O 1
ATOM 8419 N N . SER C 3 322 ? -55.391 -65.925 25.955 1.00 67.77 322 SER M N 1
ATOM 8420 C CA . SER C 3 322 ? -55.069 -67.308 26.180 1.00 65.45 322 SER M CA 1
ATOM 8421 C C . SER C 3 322 ? -54.532 -67.617 27.567 1.00 66.78 322 SER M C 1
ATOM 8422 O O . SER C 3 322 ? -53.373 -68.012 27.691 1.00 71.92 322 SER M O 1
ATOM 8425 N N . PRO C 3 323 ? -55.348 -67.443 28.626 1.00 65.88 323 PRO M N 1
ATOM 8426 C CA . PRO C 3 323 ? -54.838 -67.577 29.999 1.00 64.05 323 PRO M CA 1
ATOM 8427 C C . PRO C 3 323 ? -54.646 -69.019 30.405 1.00 65.29 323 PRO M C 1
ATOM 8428 O O . PRO C 3 323 ? -55.380 -69.902 29.922 1.00 63.64 323 PRO M O 1
ATOM 8432 N N . LYS C 3 324 ? -53.666 -69.257 31.280 1.00 63.86 324 LYS M N 1
ATOM 8433 C CA . LYS C 3 324 ? -53.425 -70.588 31.820 1.00 67.42 324 LYS M CA 1
ATOM 8434 C C . LYS C 3 324 ? -53.208 -70.468 33.339 1.00 69.96 324 LYS M C 1
ATOM 8435 O O . LYS C 3 324 ? -52.287 -69.769 33.781 1.00 68.19 324 LYS M O 1
ATOM 8441 N N . PHE C 3 325 ? -54.048 -71.148 34.127 1.00 69.89 325 PHE M N 1
ATOM 8442 C CA . PHE C 3 325 ? -53.893 -71.055 35.578 1.00 72.32 325 PHE M CA 1
ATOM 8443 C C . PHE C 3 325 ? -53.510 -72.389 36.263 1.00 78.51 325 PHE M C 1
ATOM 8444 O O . PHE C 3 325 ? -53.913 -73.488 35.791 1.00 86.04 325 PHE M O 1
ATOM 8452 N N . LYS C 3 326 ? -52.705 -72.305 37.328 1.00 71.17 326 LYS M N 1
ATOM 8453 C CA . LYS C 3 326 ? -52.457 -73.460 38.165 1.00 73.56 326 LYS M CA 1
ATOM 8454 C C . LYS C 3 326 ? -52.453 -72.982 39.622 1.00 75.43 326 LYS M C 1
ATOM 8455 O O . LYS C 3 326 ? -51.793 -72.015 39.957 1.00 77.05 326 LYS M O 1
ATOM 8461 N N . THR C 3 327 ? -53.138 -73.707 40.509 1.00 74.55 327 THR M N 1
ATOM 8462 C CA . THR C 3 327 ? -53.184 -73.359 41.947 1.00 69.88 327 THR M CA 1
ATOM 8463 C C . THR C 3 327 ? -52.938 -74.556 42.823 1.00 72.70 327 THR M C 1
ATOM 8464 O O . THR C 3 327 ? -53.140 -75.683 42.379 1.00 82.08 327 THR M O 1
ATOM 8468 N N . THR C 3 328 ? -52.518 -74.319 44.058 1.00 72.26 328 THR M N 1
ATOM 8469 C CA . THR C 3 328 ? -52.392 -75.403 45.062 1.00 70.14 328 THR M CA 1
ATOM 8470 C C . THR C 3 328 ? -53.781 -75.584 45.691 1.00 69.04 328 THR M C 1
ATOM 8471 O O . THR C 3 328 ? -54.163 -76.704 46.047 1.00 71.59 328 THR M O 1
ATOM 8475 N N . VAL C 3 329 ? -54.520 -74.484 45.803 1.00 63.24 329 VAL M N 1
ATOM 8476 C CA . VAL C 3 329 ? -55.845 -74.481 46.356 1.00 63.05 329 VAL M CA 1
ATOM 8477 C C . VAL C 3 329 ? -56.701 -73.453 45.648 1.00 64.74 329 VAL M C 1
ATOM 8478 O O . VAL C 3 329 ? -56.277 -72.289 45.411 1.00 69.50 329 VAL M O 1
ATOM 8482 N N . GLY C 3 330 ? -57.927 -73.832 45.312 1.00 68.04 330 GLY M N 1
ATOM 8483 C CA . GLY C 3 330 ? -58.860 -72.838 44.757 1.00 68.46 330 GLY M CA 1
ATOM 8484 C C . GLY C 3 330 ? -58.774 -72.689 43.250 1.00 68.27 330 GLY M C 1
ATOM 8485 O O . GLY C 3 330 ? -57.941 -73.297 42.597 1.00 78.89 330 GLY M O 1
ATOM 8486 N N . SER C 3 331 ? -59.640 -71.852 42.700 1.00 64.90 331 SER M N 1
ATOM 8487 C CA . SER C 3 331 ? -59.732 -71.673 41.260 1.00 65.64 331 SER M CA 1
ATOM 8488 C C . SER C 3 331 ? -59.419 -70.248 40.859 1.00 63.42 331 SER M C 1
ATOM 8489 O O . SER C 3 331 ? -59.443 -69.350 41.687 1.00 58.40 331 SER M O 1
ATOM 8492 N N . VAL C 3 332 ? -59.090 -70.057 39.580 1.00 63.09 332 VAL M N 1
ATOM 8493 C CA . VAL C 3 332 ? -58.895 -68.698 39.042 1.00 57.54 332 VAL M CA 1
ATOM 8494 C C . VAL C 3 332 ? -59.790 -68.521 37.815 1.00 56.57 332 VAL M C 1
ATOM 8495 O O . VAL C 3 332 ? -60.025 -69.448 37.063 1.00 63.85 332 VAL M O 1
ATOM 8499 N N . LYS C 3 333 ? -60.325 -67.342 37.635 1.00 53.97 333 LYS M N 1
ATOM 8500 C CA . LYS C 3 333 ? -61.077 -67.034 36.424 1.00 55.22 333 LYS M CA 1
ATOM 8501 C C . LYS C 3 333 ? -60.594 -65.677 35.922 1.00 61.91 333 LYS M C 1
ATOM 8502 O O . LYS C 3 333 ? -60.305 -64.758 36.724 1.00 57.93 333 LYS M O 1
ATOM 8508 N N . TRP C 3 334 ? -60.519 -65.550 34.573 1.00 59.56 334 TRP M N 1
ATOM 8509 C CA . TRP C 3 334 ? -60.200 -64.301 33.963 1.00 50.84 334 TRP M CA 1
ATOM 8510 C C . TRP C 3 334 ? -61.446 -63.450 33.855 1.00 46.79 334 TRP M C 1
ATOM 8511 O O . TRP C 3 334 ? -62.476 -63.900 33.417 1.00 48.70 334 TRP M O 1
ATOM 8522 N N . VAL C 3 335 ? -61.371 -62.225 34.297 1.00 45.93 335 VAL M N 1
ATOM 8523 C CA . VAL C 3 335 ? -62.512 -61.298 34.198 1.00 48.10 335 VAL M CA 1
ATOM 8524 C C . VAL C 3 335 ? -62.053 -60.110 33.337 1.00 53.85 335 VAL M C 1
ATOM 8525 O O . VAL C 3 335 ? -61.542 -59.105 33.843 1.00 55.04 335 VAL M O 1
ATOM 8529 N N . PRO C 3 336 ? -62.188 -60.237 32.012 1.00 54.20 336 PRO M N 1
ATOM 8530 C CA . PRO C 3 336 ? -61.710 -59.269 31.065 1.00 54.53 336 PRO M CA 1
ATOM 8531 C C . PRO C 3 336 ? -62.489 -58.007 31.176 1.00 54.02 336 PRO M C 1
ATOM 8532 O O . PRO C 3 336 ? -61.960 -56.939 30.851 1.00 57.49 336 PRO M O 1
ATOM 8536 N N . GLU C 3 337 ? -63.735 -58.133 31.620 1.00 53.63 337 GLU M N 1
ATOM 8537 C CA . GLU C 3 337 ? -64.614 -56.984 31.747 1.00 58.82 337 GLU M CA 1
ATOM 8538 C C . GLU C 3 337 ? -64.037 -56.005 32.744 1.00 57.38 337 GLU M C 1
ATOM 8539 O O . GLU C 3 337 ? -64.303 -54.803 32.686 1.00 64.73 337 GLU M O 1
ATOM 8545 N N . ASN C 3 338 ? -63.227 -56.518 33.643 1.00 57.61 338 ASN M N 1
ATOM 8546 C CA . ASN C 3 338 ? -62.541 -55.694 34.638 1.00 64.45 338 ASN M CA 1
ATOM 8547 C C . ASN C 3 338 ? -61.031 -55.785 34.514 1.00 62.19 338 ASN M C 1
ATOM 8548 O O . ASN C 3 338 ? -60.289 -55.318 35.401 1.00 58.00 338 ASN M O 1
ATOM 8553 N N . SER C 3 339 ? -60.591 -56.383 33.411 1.00 59.43 339 SER M N 1
ATOM 8554 C CA . SER C 3 339 ? -59.194 -56.514 33.114 1.00 60.83 339 SER M CA 1
ATOM 8555 C C . SER C 3 339 ? -58.404 -57.042 34.328 1.00 58.73 339 SER M C 1
ATOM 8556 O O . SER C 3 339 ? -57.477 -56.397 34.799 1.00 58.62 339 SER M O 1
ATOM 8559 N N . GLU C 3 340 ? -58.782 -58.222 34.802 1.00 57.16 340 GLU M N 1
ATOM 8560 C CA . GLU C 3 340 ? -58.208 -58.801 36.005 1.00 55.35 340 GLU M CA 1
ATOM 8561 C C . GLU C 3 340 ? -58.425 -60.278 36.047 1.00 53.97 340 GLU M C 1
ATOM 8562 O O . GLU C 3 340 ? -59.252 -60.813 35.313 1.00 57.01 340 GLU M O 1
ATOM 8568 N N . ILE C 3 341 ? -57.674 -60.959 36.906 1.00 52.13 341 ILE M N 1
ATOM 8569 C CA . ILE C 3 341 ? -57.967 -62.344 37.255 1.00 51.47 341 ILE M CA 1
ATOM 8570 C C . ILE C 3 341 ? -58.411 -62.371 38.683 1.00 51.13 341 ILE M C 1
ATOM 8571 O O . ILE C 3 341 ? -57.988 -61.564 39.476 1.00 49.59 341 ILE M O 1
ATOM 8576 N N . VAL C 3 342 ? -59.304 -63.278 39.017 1.00 55.72 342 VAL M N 1
ATOM 8577 C CA . VAL C 3 342 ? -59.756 -63.414 40.433 1.00 53.80 342 VAL M CA 1
ATOM 8578 C C . VAL C 3 342 ? -59.454 -64.819 40.902 1.00 52.21 342 VAL M C 1
ATOM 8579 O O . VAL C 3 342 ? -60.027 -65.822 40.407 1.00 53.59 342 VAL M O 1
ATOM 8583 N N . TRP C 3 343 ? -58.588 -64.878 41.882 1.00 51.09 343 TRP M N 1
ATOM 8584 C CA . TRP C 3 343 ? -58.278 -66.181 42.538 1.00 55.27 343 TRP M CA 1
ATOM 8585 C C . TRP C 3 343 ? -59.252 -66.373 43.692 1.00 54.06 343 TRP M C 1
ATOM 8586 O O . TRP C 3 343 ? -59.303 -65.560 44.611 1.00 61.46 343 TRP M O 1
ATOM 8597 N N . SER C 3 344 ? -60.059 -67.408 43.618 1.00 53.81 344 SER M N 1
ATOM 8598 C CA . SER C 3 344 ? -61.096 -67.648 44.625 1.00 58.16 344 SER M CA 1
ATOM 8599 C C . SER C 3 344 ? -60.736 -68.844 45.504 1.00 67.31 344 SER M C 1
ATOM 8600 O O . SER C 3 344 ? -60.475 -69.945 45.010 1.00 81.31 344 SER M O 1
ATOM 8603 N N . VAL C 3 345 ? -60.685 -68.612 46.815 1.00 63.70 345 VAL M N 1
ATOM 8604 C CA . VAL C 3 345 ? -60.468 -69.674 47.779 1.00 59.53 345 VAL M CA 1
ATOM 8605 C C . VAL C 3 345 ? -61.661 -69.730 48.715 1.00 55.53 345 VAL M C 1
ATOM 8606 O O . VAL C 3 345 ? -61.891 -68.759 49.451 1.00 55.57 345 VAL M O 1
ATOM 8610 N N . LYS C 3 346 ? -62.421 -70.822 48.664 1.00 54.89 346 LYS M N 1
ATOM 8611 C CA . LYS C 3 346 ? -63.686 -70.843 49.374 1.00 63.29 346 LYS M CA 1
ATOM 8612 C C . LYS C 3 346 ? -63.493 -70.908 50.919 1.00 74.69 346 LYS M C 1
ATOM 8613 O O . LYS C 3 346 ? -64.196 -70.254 51.705 1.00 71.83 346 LYS M O 1
ATOM 8619 N N . SER C 3 347 ? -62.540 -71.741 51.345 1.00 74.87 347 SER M N 1
ATOM 8620 C CA . SER C 3 347 ? -62.265 -71.896 52.730 1.00 69.69 347 SER M CA 1
ATOM 8621 C C . SER C 3 347 ? -60.780 -71.728 52.966 1.00 74.35 347 SER M C 1
ATOM 8622 O O . SER C 3 347 ? -59.959 -72.507 52.449 1.00 80.86 347 SER M O 1
ATOM 8625 N N . PHE C 3 348 ? -60.424 -70.726 53.766 1.00 73.31 348 PHE M N 1
ATOM 8626 C CA . PHE C 3 348 ? -59.011 -70.380 53.945 1.00 72.83 348 PHE M CA 1
ATOM 8627 C C . PHE C 3 348 ? -58.662 -70.349 55.432 1.00 71.85 348 PHE M C 1
ATOM 8628 O O . PHE C 3 348 ? -58.801 -69.309 56.096 1.00 77.06 348 PHE M O 1
ATOM 8636 N N . PRO C 3 349 ? -58.219 -71.474 55.969 1.00 67.99 349 PRO M N 1
ATOM 8637 C CA . PRO C 3 349 ? -57.830 -71.584 57.370 1.00 69.85 349 PRO M CA 1
ATOM 8638 C C . PRO C 3 349 ? -56.530 -70.848 57.678 1.00 69.65 349 PRO M C 1
ATOM 8639 O O . PRO C 3 349 ? -55.684 -70.712 56.782 1.00 68.59 349 PRO M O 1
ATOM 8643 N N . GLY C 3 350 ? -56.378 -70.380 58.925 1.00 67.61 350 GLY M N 1
ATOM 8644 C CA . GLY C 3 350 ? -55.213 -69.589 59.316 1.00 66.62 350 GLY M CA 1
ATOM 8645 C C . GLY C 3 350 ? -53.929 -70.367 59.254 1.00 70.86 350 GLY M C 1
ATOM 8646 O O . GLY C 3 350 ? -53.923 -71.585 59.285 1.00 75.84 350 GLY M O 1
ATOM 8647 N N . GLY C 3 351 ? -52.825 -69.660 59.156 1.00 71.83 351 GLY M N 1
ATOM 8648 C CA . GLY C 3 351 ? -51.515 -70.265 59.100 1.00 77.36 351 GLY M CA 1
ATOM 8649 C C . GLY C 3 351 ? -51.211 -71.075 57.858 1.00 78.80 351 GLY M C 1
ATOM 8650 O O . GLY C 3 351 ? -50.232 -71.824 57.806 1.00 84.74 351 GLY M O 1
ATOM 8651 N N . LYS C 3 352 ? -52.066 -70.955 56.850 1.00 78.27 352 LYS M N 1
ATOM 8652 C CA . LYS C 3 352 ? -51.827 -71.664 55.596 1.00 78.36 352 LYS M CA 1
ATOM 8653 C C . LYS C 3 352 ? -51.142 -70.720 54.593 1.00 78.20 352 LYS M C 1
ATOM 8654 O O . LYS C 3 352 ? -51.301 -69.500 54.670 1.00 75.39 352 LYS M O 1
ATOM 8660 N N . GLU C 3 353 ? -50.377 -71.286 53.664 1.00 76.47 353 GLU M N 1
ATOM 8661 C CA . GLU C 3 353 ? -49.851 -70.529 52.549 1.00 75.60 353 GLU M CA 1
ATOM 8662 C C . GLU C 3 353 ? -50.161 -71.192 51.212 1.00 77.71 353 GLU M C 1
ATOM 8663 O O . GLU C 3 353 ? -49.667 -72.247 50.918 1.00 80.98 353 GLU M O 1
ATOM 8669 N N . TYR C 3 354 ? -50.979 -70.556 50.396 1.00 83.68 354 TYR M N 1
ATOM 8670 C CA . TYR C 3 354 ? -51.357 -71.109 49.076 1.00 82.08 354 TYR M CA 1
ATOM 8671 C C . TYR C 3 354 ? -50.628 -70.439 47.920 1.00 79.29 354 TYR M C 1
ATOM 8672 O O . TYR C 3 354 ? -50.054 -69.373 48.073 1.00 82.71 354 TYR M O 1
ATOM 8681 N N . LEU C 3 355 ? -50.633 -71.092 46.772 1.00 75.83 355 LEU M N 1
ATOM 8682 C CA . LEU C 3 355 ? -49.881 -70.621 45.608 1.00 70.41 355 LEU M CA 1
ATOM 8683 C C . LEU C 3 355 ? -50.702 -70.594 44.349 1.00 68.55 355 LEU M C 1
ATOM 8684 O O . LEU C 3 355 ? -51.645 -71.331 44.218 1.00 66.36 355 LEU M O 1
ATOM 8689 N N . MET C 3 356 ? -50.341 -69.718 43.432 1.00 75.73 356 MET M N 1
ATOM 8690 C CA . MET C 3 356 ? -51.074 -69.551 42.158 1.00 72.29 356 MET M CA 1
ATOM 8691 C C . MET C 3 356 ? -50.111 -69.073 41.100 1.00 73.80 356 MET M C 1
ATOM 8692 O O . MET C 3 356 ? -49.186 -68.308 41.386 1.00 81.97 356 MET M O 1
ATOM 8697 N N . ARG C 3 357 ? -50.320 -69.528 39.871 1.00 73.13 357 ARG M N 1
ATOM 8698 C CA . ARG C 3 357 ? -49.537 -69.070 38.740 1.00 67.03 357 ARG M CA 1
ATOM 8699 C C . ARG C 3 357 ? -50.464 -68.826 37.572 1.00 70.80 357 ARG M C 1
ATOM 8700 O O . ARG C 3 357 ? -51.444 -69.565 37.342 1.00 69.96 357 ARG M O 1
ATOM 8708 N N . ALA C 3 358 ? -50.180 -67.749 36.829 1.00 70.71 358 ALA M N 1
ATOM 8709 C CA . ALA C 3 358 ? -51.008 -67.385 35.657 1.00 63.98 358 ALA M CA 1
ATOM 8710 C C . ALA C 3 358 ? -50.105 -67.057 34.540 1.00 66.44 358 ALA M C 1
ATOM 8711 O O . ALA C 3 358 ? -49.074 -66.399 34.755 1.00 68.99 358 ALA M O 1
ATOM 8713 N N . HIS C 3 359 ? -50.456 -67.519 33.335 1.00 65.90 359 HIS M N 1
ATOM 8714 C CA . HIS C 3 359 ? -49.655 -67.209 32.158 1.00 70.71 359 HIS M CA 1
ATOM 8715 C C . HIS C 3 359 ? -50.552 -66.587 31.111 1.00 74.24 359 HIS M C 1
ATOM 8716 O O . HIS C 3 359 ? -51.538 -67.188 30.699 1.00 86.16 359 HIS M O 1
ATOM 8723 N N . PHE C 3 360 ? -50.205 -65.392 30.647 1.00 71.84 360 PHE M N 1
ATOM 8724 C CA . PHE C 3 360 ? -50.973 -64.734 29.606 1.00 68.92 360 PHE M CA 1
ATOM 8725 C C . PHE C 3 360 ? -50.144 -64.498 28.359 1.00 75.43 360 PHE M C 1
ATOM 8726 O O . PHE C 3 360 ? -48.930 -64.419 28.421 1.00 79.99 360 PHE M O 1
ATOM 8734 N N . GLY C 3 361 ? -50.817 -64.372 27.223 1.00 74.63 361 GLY M N 1
ATOM 8735 C CA . GLY C 3 361 ? -50.174 -64.052 25.987 1.00 71.42 361 GLY M CA 1
ATOM 8736 C C . GLY C 3 361 ? -50.371 -62.599 25.705 1.00 73.72 361 GLY M C 1
ATOM 8737 O O . GLY C 3 361 ? -51.409 -62.034 26.054 1.00 81.99 361 GLY M O 1
ATOM 8738 N N . LEU C 3 362 ? -49.386 -61.972 25.064 1.00 71.57 362 LEU M N 1
ATOM 8739 C CA . LEU C 3 362 ? -49.456 -60.559 24.791 1.00 68.71 362 LEU M CA 1
ATOM 8740 C C . LEU C 3 362 ? -49.327 -60.298 23.307 1.00 72.34 362 LEU M C 1
ATOM 8741 O O . LEU C 3 362 ? -48.644 -61.036 22.601 1.00 79.03 362 LEU M O 1
ATOM 8746 N N . PRO C 3 363 ? -49.980 -59.237 22.812 1.00 72.30 363 PRO M N 1
ATOM 8747 C CA . PRO C 3 363 ? -49.906 -58.831 21.405 1.00 72.72 363 PRO M CA 1
ATOM 8748 C C . PRO C 3 363 ? -48.489 -58.475 20.960 1.00 75.87 363 PRO M C 1
ATOM 8749 O O . PRO C 3 363 ? -47.709 -57.958 21.729 1.00 76.91 363 PRO M O 1
ATOM 8753 N N . SER C 3 364 ? -48.169 -58.755 19.721 1.00 83.20 364 SER M N 1
ATOM 8754 C CA . SER C 3 364 ? -46.818 -58.505 19.187 1.00 84.07 364 SER M CA 1
ATOM 8755 C C . SER C 3 364 ? -46.622 -57.036 18.949 1.00 86.02 364 SER M C 1
ATOM 8756 O O . SER C 3 364 ? -45.516 -56.520 19.072 1.00 94.45 364 SER M O 1
ATOM 8759 N N . VAL C 3 365 ? -47.714 -56.359 18.613 1.00 83.86 365 VAL M N 1
ATOM 8760 C CA . VAL C 3 365 ? -47.712 -54.913 18.437 1.00 85.51 365 VAL M CA 1
ATOM 8761 C C . VAL C 3 365 ? -48.303 -54.274 19.678 1.00 85.72 365 VAL M C 1
ATOM 8762 O O . VAL C 3 365 ? -49.383 -54.632 20.112 1.00 84.87 365 VAL M O 1
ATOM 8766 N N . GLU C 3 366 ? -47.583 -53.321 20.249 1.00 91.97 366 GLU M N 1
ATOM 8767 C CA . GLU C 3 366 ? -47.973 -52.688 21.510 1.00 90.53 366 GLU M CA 1
ATOM 8768 C C . GLU C 3 366 ? -49.234 -51.865 21.440 1.00 85.79 366 GLU M C 1
ATOM 8769 O O . GLU C 3 366 ? -49.649 -51.486 20.385 1.00 85.68 366 GLU M O 1
ATOM 8775 N N . ALA C 3 367 ? -49.851 -51.631 22.598 1.00 84.12 367 ALA M N 1
ATOM 8776 C CA . ALA C 3 367 ? -51.033 -50.816 22.731 1.00 82.74 367 ALA M CA 1
ATOM 8777 C C . ALA C 3 367 ? -50.748 -49.370 22.369 1.00 91.10 367 ALA M C 1
ATOM 8778 O O . ALA C 3 367 ? -49.592 -48.939 22.419 1.00 97.47 367 ALA M O 1
ATOM 8780 N N . GLU C 3 368 ? -51.794 -48.610 22.044 1.00 96.90 368 GLU M N 1
ATOM 8781 C CA . GLU C 3 368 ? -51.611 -47.172 21.795 1.00 99.24 368 GLU M CA 1
ATOM 8782 C C . GLU C 3 368 ? -51.651 -46.349 23.066 1.00 103.16 368 GLU M C 1
ATOM 8783 O O . GLU C 3 368 ? -50.868 -45.417 23.239 1.00 114.29 368 GLU M O 1
ATOM 8789 N N . ASP C 3 369 ? -52.547 -46.699 23.963 1.00 101.49 369 ASP M N 1
ATOM 8790 C CA . ASP C 3 369 ? -52.670 -45.949 25.243 1.00 98.60 369 ASP M CA 1
ATOM 8791 C C . ASP C 3 369 ? -52.240 -46.803 26.414 1.00 93.67 369 ASP M C 1
ATOM 8792 O O . ASP C 3 369 ? -52.656 -47.933 26.535 1.00 96.02 369 ASP M O 1
ATOM 8797 N N . LYS C 3 370 ? -51.342 -46.311 27.248 1.00 98.08 370 LYS M N 1
ATOM 8798 C CA . LYS C 3 370 ? -51.003 -47.045 28.483 1.00 98.67 370 LYS M CA 1
ATOM 8799 C C . LYS C 3 370 ? -52.242 -47.040 29.364 1.00 96.15 370 LYS M C 1
ATOM 8800 O O . LYS C 3 370 ? -52.954 -46.032 29.404 1.00 86.73 370 LYS M O 1
ATOM 8806 N N . GLU C 3 371 ? -52.507 -48.162 30.038 1.00 88.61 371 GLU M N 1
ATOM 8807 C CA . GLU C 3 371 ? -53.836 -48.395 30.555 1.00 97.90 371 GLU M CA 1
ATOM 8808 C C . GLU C 3 371 ? -54.002 -48.032 32.029 1.00 103.88 371 GLU M C 1
ATOM 8809 O O . GLU C 3 371 ? -55.145 -47.777 32.527 1.00 103.06 371 GLU M O 1
ATOM 8815 N N . GLY C 3 372 ? -52.885 -48.037 32.753 1.00 97.84 372 GLY M N 1
ATOM 8816 C CA . GLY C 3 372 ? -52.988 -47.774 34.183 1.00 100.26 372 GLY M CA 1
ATOM 8817 C C . GLY C 3 372 ? -52.759 -49.028 34.988 1.00 88.29 372 GLY M C 1
ATOM 8818 O O . GLY C 3 372 ? -52.776 -50.140 34.466 1.00 95.67 372 GLY M O 1
ATOM 8819 N N . LYS C 3 373 ? -52.515 -48.846 36.267 1.00 80.76 373 LYS M N 1
ATOM 8820 C CA . LYS C 3 373 ? -51.977 -49.929 37.094 1.00 77.80 373 LYS M CA 1
ATOM 8821 C C . LYS C 3 373 ? -52.655 -49.929 38.467 1.00 73.18 373 LYS M C 1
ATOM 8822 O O . LYS C 3 373 ? -52.162 -49.302 39.402 1.00 85.47 373 LYS M O 1
ATOM 8828 N N . PRO C 3 374 ? -53.807 -50.578 38.576 1.00 66.95 374 PRO M N 1
ATOM 8829 C CA . PRO C 3 374 ? -54.574 -50.678 39.805 1.00 66.53 374 PRO M CA 1
ATOM 8830 C C . PRO C 3 374 ? -53.805 -51.573 40.791 1.00 69.58 374 PRO M C 1
ATOM 8831 O O . PRO C 3 374 ? -52.876 -52.320 40.367 1.00 80.36 374 PRO M O 1
ATOM 8835 N N . PRO C 3 375 ? -54.175 -51.516 42.073 1.00 63.16 375 PRO M N 1
ATOM 8836 C CA . PRO C 3 375 ? -53.496 -52.359 43.025 1.00 62.62 375 PRO M CA 1
ATOM 8837 C C . PRO C 3 375 ? -54.172 -53.718 43.117 1.00 61.10 375 PRO M C 1
ATOM 8838 O O . PRO C 3 375 ? -55.315 -53.873 42.668 1.00 58.22 375 PRO M O 1
ATOM 8842 N N . ILE C 3 376 ? -53.485 -54.684 43.719 1.00 62.66 376 ILE M N 1
ATOM 8843 C CA . ILE C 3 376 ? -54.130 -55.945 44.050 1.00 63.40 376 ILE M CA 1
ATOM 8844 C C . ILE C 3 376 ? -55.077 -55.694 45.231 1.00 60.96 376 ILE M C 1
ATOM 8845 O O . ILE C 3 376 ? -54.678 -55.141 46.233 1.00 69.79 376 ILE M O 1
ATOM 8850 N N . SER C 3 377 ? -56.329 -56.073 45.091 1.00 56.90 377 SER M N 1
ATOM 8851 C CA . SER C 3 377 ? -57.266 -55.996 46.178 1.00 58.05 377 SER M CA 1
ATOM 8852 C C . SER C 3 377 ? -57.716 -57.387 46.567 1.00 57.36 377 SER M C 1
ATOM 8853 O O . SER C 3 377 ? -57.784 -58.277 45.716 1.00 64.66 377 SER M O 1
ATOM 8856 N N . VAL C 3 378 ? -58.087 -57.561 47.845 1.00 54.73 378 VAL M N 1
ATOM 8857 C CA . VAL C 3 378 ? -58.623 -58.848 48.273 1.00 58.06 378 VAL M CA 1
ATOM 8858 C C . VAL C 3 378 ? -59.875 -58.733 49.117 1.00 56.43 378 VAL M C 1
ATOM 8859 O O . VAL C 3 378 ? -59.961 -57.845 49.894 1.00 61.91 378 VAL M O 1
ATOM 8863 N N . LYS C 3 379 ? -60.844 -59.610 48.898 1.00 52.88 379 LYS M N 1
ATOM 8864 C CA . LYS C 3 379 ? -62.031 -59.655 49.668 1.00 53.11 379 LYS M CA 1
ATOM 8865 C C . LYS C 3 379 ? -62.001 -60.941 50.477 1.00 61.87 379 LYS M C 1
ATOM 8866 O O . LYS C 3 379 ? -61.665 -62.008 49.973 1.00 60.14 379 LYS M O 1
ATOM 8872 N N . PHE C 3 380 ? -62.344 -60.844 51.758 1.00 68.20 380 PHE M N 1
ATOM 8873 C CA . PHE C 3 380 ? -62.434 -62.006 52.615 1.00 62.85 380 PHE M CA 1
ATOM 8874 C C . PHE C 3 380 ? -63.401 -61.777 53.753 1.00 69.27 380 PHE M C 1
ATOM 8875 O O . PHE C 3 380 ? -63.909 -60.697 53.931 1.00 85.92 380 PHE M O 1
ATOM 8883 N N . GLU C 3 381 ? -63.651 -62.814 54.528 1.00 73.75 381 GLU M N 1
ATOM 8884 C CA . GLU C 3 381 ? -64.614 -62.777 55.625 1.00 68.39 381 GLU M CA 1
ATOM 8885 C C . GLU C 3 381 ? -64.269 -63.833 56.654 1.00 68.44 381 GLU M C 1
ATOM 8886 O O . GLU C 3 381 ? -64.160 -65.005 56.322 1.00 71.83 381 GLU M O 1
ATOM 8892 N N . ILE C 3 382 ? -64.038 -63.417 57.893 1.00 67.19 382 ILE M N 1
ATOM 8893 C CA . ILE C 3 382 ? -63.721 -64.380 58.977 1.00 63.56 382 ILE M CA 1
ATOM 8894 C C . ILE C 3 382 ? -64.771 -64.272 60.079 1.00 64.22 382 ILE M C 1
ATOM 8895 O O . ILE C 3 382 ? -64.893 -63.242 60.755 1.00 71.48 382 ILE M O 1
ATOM 8900 N N . PRO C 3 383 ? -65.591 -65.299 60.232 1.00 62.99 383 PRO M N 1
ATOM 8901 C CA . PRO C 3 383 ? -66.647 -65.351 61.225 1.00 61.78 383 PRO M CA 1
ATOM 8902 C C . PRO C 3 383 ? -66.105 -65.739 62.587 1.00 67.36 383 PRO M C 1
ATOM 8903 O O . PRO C 3 383 ? -65.061 -66.449 62.676 1.00 67.18 383 PRO M O 1
ATOM 8907 N N . TYR C 3 384 ? -66.809 -65.303 63.641 1.00 72.20 384 TYR M N 1
ATOM 8908 C CA . TYR C 3 384 ? -66.357 -65.488 65.033 1.00 70.28 384 TYR M CA 1
ATOM 8909 C C . TYR C 3 384 ? -64.924 -64.993 65.172 1.00 70.28 384 TYR M C 1
ATOM 8910 O O . TYR C 3 384 ? -64.038 -65.783 65.591 1.00 69.30 384 TYR M O 1
ATOM 8919 N N . PHE C 3 385 ? -64.693 -63.712 64.811 1.00 63.19 385 PHE M N 1
ATOM 8920 C CA . PHE C 3 385 ? -63.355 -63.166 64.841 1.00 65.13 385 PHE M CA 1
ATOM 8921 C C . PHE C 3 385 ? -63.359 -61.647 64.952 1.00 68.67 385 PHE M C 1
ATOM 8922 O O . PHE C 3 385 ? -64.215 -60.982 64.408 1.00 71.66 385 PHE M O 1
ATOM 8930 N N . THR C 3 386 ? -62.375 -61.103 65.660 1.00 74.96 386 THR M N 1
ATOM 8931 C CA . THR C 3 386 ? -62.125 -59.660 65.718 1.00 80.09 386 THR M CA 1
ATOM 8932 C C . THR C 3 386 ? -60.628 -59.443 65.770 1.00 85.96 386 THR M C 1
ATOM 8933 O O . THR C 3 386 ? -59.940 -60.045 66.576 1.00 95.87 386 THR M O 1
ATOM 8937 N N . THR C 3 387 ? -60.115 -58.600 64.885 1.00 93.37 387 THR M N 1
ATOM 8938 C CA . THR C 3 387 ? -58.683 -58.245 64.922 1.00 86.92 387 THR M CA 1
ATOM 8939 C C . THR C 3 387 ? -58.453 -57.302 66.083 1.00 80.52 387 THR M C 1
ATOM 8940 O O . THR C 3 387 ? -57.367 -57.190 66.580 1.00 82.11 387 THR M O 1
ATOM 8944 N N . SER C 3 388 ? -59.509 -56.612 66.495 1.00 77.35 388 SER M N 1
ATOM 8945 C CA . SER C 3 388 ? -59.449 -55.605 67.518 1.00 78.72 388 SER M CA 1
ATOM 8946 C C . SER C 3 388 ? -59.404 -56.178 68.920 1.00 88.81 388 SER M C 1
ATOM 8947 O O . SER C 3 388 ? -58.815 -55.570 69.842 1.00 89.66 388 SER M O 1
ATOM 8950 N N . GLY C 3 389 ? -60.033 -57.338 69.105 1.00 90.66 389 GLY M N 1
ATOM 8951 C CA . GLY C 3 389 ? -60.135 -57.899 70.432 1.00 81.27 389 GLY M CA 1
ATOM 8952 C C . GLY C 3 389 ? -61.196 -57.178 71.254 1.00 81.17 389 GLY M C 1
ATOM 8953 O O . GLY C 3 389 ? -61.288 -57.352 72.443 1.00 92.15 389 GLY M O 1
ATOM 8954 N N . ILE C 3 390 ? -62.021 -56.399 70.606 1.00 81.10 390 ILE M N 1
ATOM 8955 C CA . ILE C 3 390 ? -63.178 -55.782 71.203 1.00 76.96 390 ILE M CA 1
ATOM 8956 C C . ILE C 3 390 ? -64.148 -56.850 71.701 1.00 77.90 390 ILE M C 1
ATOM 8957 O O . ILE C 3 390 ? -64.252 -57.955 71.152 1.00 77.89 390 ILE M O 1
ATOM 8962 N N . GLN C 3 391 ? -64.848 -56.510 72.762 1.00 81.60 391 GLN M N 1
ATOM 8963 C CA . GLN C 3 391 ? -65.811 -57.401 73.381 1.00 91.82 391 GLN M CA 1
ATOM 8964 C C . GLN C 3 391 ? -66.973 -56.576 73.891 1.00 90.15 391 GLN M C 1
ATOM 8965 O O . GLN C 3 391 ? -66.795 -55.610 74.611 1.00 81.88 391 GLN M O 1
ATOM 8971 N N . VAL C 3 392 ? -68.182 -56.937 73.472 1.00 93.86 392 VAL M N 1
ATOM 8972 C CA . VAL C 3 392 ? -69.359 -56.351 74.097 1.00 93.94 392 VAL M CA 1
ATOM 8973 C C . VAL C 3 392 ? -69.591 -57.138 75.384 1.00 92.21 392 VAL M C 1
ATOM 8974 O O . VAL C 3 392 ? -70.045 -58.262 75.359 1.00 96.63 392 VAL M O 1
ATOM 8978 N N . ARG C 3 393 ? -69.236 -56.518 76.502 1.00 93.48 393 ARG M N 1
ATOM 8979 C CA . ARG C 3 393 ? -69.196 -57.160 77.786 1.00 90.61 393 ARG M CA 1
ATOM 8980 C C . ARG C 3 393 ? -70.583 -57.326 78.375 1.00 90.76 393 ARG M C 1
ATOM 8981 O O . ARG C 3 393 ? -70.838 -58.322 79.033 1.00 91.95 393 ARG M O 1
ATOM 8989 N N . TYR C 3 394 ? -71.469 -56.356 78.163 1.00 86.96 394 TYR M N 1
ATOM 8990 C CA . TYR C 3 394 ? -72.856 -56.500 78.628 1.00 86.38 394 TYR M CA 1
ATOM 8991 C C . TYR C 3 394 ? -73.785 -55.618 77.821 1.00 91.30 394 TYR M C 1
ATOM 8992 O O . TYR C 3 394 ? -73.349 -54.554 77.267 1.00 86.92 394 TYR M O 1
ATOM 9001 N N . LEU C 3 395 ? -75.060 -56.042 77.759 1.00 90.00 395 LEU M N 1
ATOM 9002 C CA . LEU C 3 395 ? -76.076 -55.177 77.190 1.00 85.30 395 LEU M CA 1
ATOM 9003 C C . LEU C 3 395 ? -77.216 -55.113 78.152 1.00 84.28 395 LEU M C 1
ATOM 9004 O O . LEU C 3 395 ? -78.009 -56.027 78.198 1.00 85.30 395 LEU M O 1
ATOM 9009 N N . LYS C 3 396 ? -77.322 -54.018 78.891 1.00 88.03 396 LYS M N 1
ATOM 9010 C CA . LYS C 3 396 ? -78.365 -53.904 79.911 1.00 97.13 396 LYS M CA 1
ATOM 9011 C C . LYS C 3 396 ? -79.650 -53.416 79.274 1.00 95.33 396 LYS M C 1
ATOM 9012 O O . LYS C 3 396 ? -79.634 -52.460 78.466 1.00 94.05 396 LYS M O 1
ATOM 9018 N N . ILE C 3 397 ? -80.764 -54.080 79.625 1.00 91.54 397 ILE M N 1
ATOM 9019 C CA . ILE C 3 397 ? -82.065 -53.645 79.136 1.00 87.44 397 ILE M CA 1
ATOM 9020 C C . ILE C 3 397 ? -82.932 -53.194 80.272 1.00 91.29 397 ILE M C 1
ATOM 9021 O O . ILE C 3 397 ? -83.196 -53.962 81.158 1.00 98.72 397 ILE M O 1
ATOM 9026 N N . ILE C 3 398 ? -83.377 -51.945 80.240 1.00 94.68 398 ILE M N 1
ATOM 9027 C CA . ILE C 3 398 ? -84.169 -51.386 81.330 1.00 105.04 398 ILE M CA 1
ATOM 9028 C C . ILE C 3 398 ? -85.575 -51.032 80.898 1.00 105.45 398 ILE M C 1
ATOM 9029 O O . ILE C 3 398 ? -85.778 -50.057 80.177 1.00 109.12 398 ILE M O 1
ATOM 9034 N N . GLU C 3 399 ? -86.526 -51.859 81.328 1.00 104.86 399 GLU M N 1
ATOM 9035 C CA . GLU C 3 399 ? -87.931 -51.664 81.002 1.00 103.57 399 GLU M CA 1
ATOM 9036 C C . GLU C 3 399 ? -88.753 -51.539 82.244 1.00 103.14 399 GLU M C 1
ATOM 9037 O O . GLU C 3 399 ? -88.505 -52.249 83.203 1.00 115.40 399 GLU M O 1
ATOM 9043 N N . LYS C 3 400 ? -89.737 -50.642 82.221 1.00 101.95 400 LYS M N 1
ATOM 9044 C CA . LYS C 3 400 ? -90.632 -50.414 83.364 1.00 106.03 400 LYS M CA 1
ATOM 9045 C C . LYS C 3 400 ? -91.362 -51.697 83.764 1.00 105.41 400 LYS M C 1
ATOM 9046 O O . LYS C 3 400 ? -91.777 -51.831 84.879 1.00 107.54 400 LYS M O 1
ATOM 9052 N N . SER C 3 401 ? -91.511 -52.624 82.832 1.00 107.48 401 SER M N 1
ATOM 9053 C CA . SER C 3 401 ? -92.224 -53.860 83.078 1.00 112.49 401 SER M CA 1
ATOM 9054 C C . SER C 3 401 ? -91.266 -55.000 83.408 1.00 116.31 401 SER M C 1
ATOM 9055 O O . SER C 3 401 ? -91.684 -56.086 83.806 1.00 126.39 401 SER M O 1
ATOM 9058 N N . GLY C 3 402 ? -89.978 -54.759 83.214 1.00 117.20 402 GLY M N 1
ATOM 9059 C CA . GLY C 3 402 ? -88.955 -55.732 83.578 1.00 113.27 402 GLY M CA 1
ATOM 9060 C C . GLY C 3 402 ? -89.118 -57.114 82.951 1.00 114.12 402 GLY M C 1
ATOM 9061 O O . GLY C 3 402 ? -88.780 -58.096 83.573 1.00 112.31 402 GLY M O 1
ATOM 9062 N N . TYR C 3 403 ? -89.620 -57.195 81.720 1.00 118.73 403 TYR M N 1
ATOM 9063 C CA . TYR C 3 403 ? -89.737 -58.479 81.041 1.00 114.56 403 TYR M CA 1
ATOM 9064 C C . TYR C 3 403 ? -88.357 -59.099 80.790 1.00 109.04 403 TYR M C 1
ATOM 9065 O O . TYR C 3 403 ? -87.338 -58.406 80.802 1.00 102.40 403 TYR M O 1
ATOM 9074 N N . GLN C 3 404 ? -88.333 -60.403 80.565 1.00 111.11 404 GLN M N 1
ATOM 9075 C CA . GLN C 3 404 ? -87.099 -61.083 80.253 1.00 113.86 404 GLN M CA 1
ATOM 9076 C C . GLN C 3 404 ? -86.758 -60.791 78.822 1.00 106.93 404 GLN M C 1
ATOM 9077 O O . GLN C 3 404 ? -87.568 -60.996 77.912 1.00 106.05 404 GLN M O 1
ATOM 9083 N N . ALA C 3 405 ? -85.555 -60.297 78.607 1.00 105.33 405 ALA M N 1
ATOM 9084 C CA . ALA C 3 405 ? -85.097 -60.007 77.245 1.00 101.21 405 ALA M CA 1
ATOM 9085 C C . ALA C 3 405 ? -83.642 -60.341 77.116 1.00 102.55 405 ALA M C 1
ATOM 9086 O O . ALA C 3 405 ? -82.798 -59.679 77.701 1.00 116.11 405 ALA M O 1
ATOM 9088 N N . LEU C 3 406 ? -83.351 -61.388 76.365 1.00 102.04 406 LEU M N 1
ATOM 9089 C CA . LEU C 3 406 ? -81.980 -61.825 76.206 1.00 100.87 406 LEU M CA 1
ATOM 9090 C C . LEU C 3 406 ? -81.334 -61.304 74.925 1.00 92.48 406 LEU M C 1
ATOM 9091 O O . LEU C 3 406 ? -81.858 -61.494 73.835 1.00 87.69 406 LEU M O 1
ATOM 9096 N N . PRO C 3 407 ? -80.186 -60.649 75.073 1.00 88.34 407 PRO M N 1
ATOM 9097 C CA . PRO C 3 407 ? -79.409 -60.160 73.928 1.00 87.19 407 PRO M CA 1
ATOM 9098 C C . PRO C 3 407 ? -78.478 -61.200 73.361 1.00 86.67 407 PRO M C 1
ATOM 9099 O O . PRO C 3 407 ? -78.051 -62.097 74.092 1.00 93.65 407 PRO M O 1
ATOM 9103 N N . TRP C 3 408 ? -78.163 -61.089 72.078 1.00 82.94 408 TRP M N 1
ATOM 9104 C CA . TRP C 3 408 ? -77.235 -62.007 71.407 1.00 81.90 408 TRP M CA 1
ATOM 9105 C C . TRP C 3 408 ? -76.163 -61.256 70.673 1.00 77.25 408 TRP M C 1
ATOM 9106 O O . TRP C 3 408 ? -76.285 -60.052 70.446 1.00 80.97 408 TRP M O 1
ATOM 9117 N N . VAL C 3 409 ? -75.091 -61.931 70.285 1.00 77.26 409 VAL M N 1
ATOM 9118 C CA . VAL C 3 409 ? -73.984 -61.240 69.603 1.00 74.83 409 VAL M CA 1
ATOM 9119 C C . VAL C 3 409 ? -73.103 -62.174 68.803 1.00 75.88 409 VAL M C 1
ATOM 9120 O O . VAL C 3 409 ? -72.989 -63.369 69.117 1.00 76.30 409 VAL M O 1
ATOM 9124 N N . ARG C 3 410 ? -72.517 -61.623 67.732 1.00 73.88 410 ARG M N 1
ATOM 9125 C CA . ARG C 3 410 ? -71.547 -62.365 66.938 1.00 74.59 410 ARG M CA 1
ATOM 9126 C C . ARG C 3 410 ? -70.548 -61.444 66.338 1.00 72.05 410 ARG M C 1
ATOM 9127 O O . ARG C 3 410 ? -70.846 -60.286 66.122 1.00 70.48 410 ARG M O 1
ATOM 9135 N N . TYR C 3 411 ? -69.334 -61.931 66.123 1.00 76.48 411 TYR M N 1
ATOM 9136 C CA . TYR C 3 411 ? -68.256 -61.068 65.627 1.00 75.91 411 TYR M CA 1
ATOM 9137 C C . TYR C 3 411 ? -67.763 -61.493 64.271 1.00 71.05 411 TYR M C 1
ATOM 9138 O O . TYR C 3 411 ? -67.407 -62.647 64.061 1.00 73.28 411 TYR M O 1
ATOM 9147 N N . ILE C 3 412 ? -67.746 -60.560 63.343 1.00 72.41 412 ILE M N 1
ATOM 9148 C CA . ILE C 3 412 ? -67.301 -60.880 61.952 1.00 72.85 412 ILE M CA 1
ATOM 9149 C C . ILE C 3 412 ? -66.223 -59.930 61.534 1.00 66.36 412 ILE M C 1
ATOM 9150 O O . ILE C 3 412 ? -66.374 -58.717 61.685 1.00 73.03 412 ILE M O 1
ATOM 9155 N N . THR C 3 413 ? -65.124 -60.475 61.033 1.00 59.64 413 THR M N 1
ATOM 9156 C CA . THR C 3 413 ? -64.085 -59.629 60.475 1.00 59.86 413 THR M CA 1
ATOM 9157 C C . THR C 3 413 ? -64.085 -59.822 58.967 1.00 61.27 413 THR M C 1
ATOM 9158 O O . THR C 3 413 ? -64.143 -60.959 58.475 1.00 61.35 413 THR M O 1
ATOM 9162 N N . GLN C 3 414 ? -64.071 -58.701 58.237 1.00 58.75 414 GLN M N 1
ATOM 9163 C CA . GLN C 3 414 ? -64.022 -58.739 56.784 1.00 59.63 414 GLN M CA 1
ATOM 9164 C C . GLN C 3 414 ? -63.111 -57.651 56.234 1.00 61.75 414 GLN M C 1
ATOM 9165 O O . GLN C 3 414 ? -62.575 -56.820 56.987 1.00 68.92 414 GLN M O 1
ATOM 9171 N N . ASN C 3 415 ? -62.956 -57.644 54.923 1.00 56.11 415 ASN M N 1
ATOM 9172 C CA . ASN C 3 415 ? -62.146 -56.660 54.257 1.00 60.76 415 ASN M CA 1
ATOM 9173 C C . ASN C 3 415 ? -62.823 -55.317 54.143 1.00 64.30 415 ASN M C 1
ATOM 9174 O O . ASN C 3 415 ? -64.022 -55.238 53.937 1.00 70.56 415 ASN M O 1
ATOM 9179 N N . GLY C 3 416 ? -62.044 -54.245 54.263 1.00 63.30 416 GLY M N 1
ATOM 9180 C CA . GLY C 3 416 ? -62.498 -52.915 53.830 1.00 65.09 416 GLY M CA 1
ATOM 9181 C C . GLY C 3 416 ? -61.755 -52.582 52.555 1.00 65.77 416 GLY M C 1
ATOM 9182 O O . GLY C 3 416 ? -61.766 -53.364 51.621 1.00 61.10 416 GLY M O 1
ATOM 9183 N N . ASP C 3 417 ? -61.068 -51.444 52.529 1.00 62.84 417 ASP M N 1
ATOM 9184 C CA . ASP C 3 417 ? -60.159 -51.175 51.447 1.00 61.00 417 ASP M CA 1
ATOM 9185 C C . ASP C 3 417 ? -58.881 -51.927 51.747 1.00 63.18 417 ASP M C 1
ATOM 9186 O O . ASP C 3 417 ? -57.948 -51.412 52.385 1.00 71.66 417 ASP M O 1
ATOM 9191 N N . TYR C 3 418 ? -58.832 -53.143 51.242 1.00 59.88 418 TYR M N 1
ATOM 9192 C CA . TYR C 3 418 ? -57.716 -54.037 51.527 1.00 60.98 418 TYR M CA 1
ATOM 9193 C C . TYR C 3 418 ? -56.909 -54.269 50.251 1.00 62.75 418 TYR M C 1
ATOM 9194 O O . TYR C 3 418 ? -57.128 -55.259 49.554 1.00 64.67 418 TYR M O 1
ATOM 9203 N N . GLN C 3 419 ? -55.980 -53.372 49.975 1.00 59.76 419 GLN M N 1
ATOM 9204 C CA . GLN C 3 419 ? -55.273 -53.386 48.695 1.00 63.47 419 GLN M CA 1
ATOM 9205 C C . GLN C 3 419 ? -53.737 -53.279 48.744 1.00 61.08 419 GLN M C 1
ATOM 9206 O O . GLN C 3 419 ? -53.191 -52.597 49.578 1.00 64.04 419 GLN M O 1
ATOM 9212 N N . LEU C 3 420 ? -53.081 -54.007 47.867 1.00 58.12 420 LEU M N 1
ATOM 9213 C CA . LEU C 3 420 ? -51.645 -54.078 47.814 1.00 61.11 420 LEU M CA 1
ATOM 9214 C C . LEU C 3 420 ? -51.156 -53.574 46.440 1.00 62.32 420 LEU M C 1
ATOM 9215 O O . LEU C 3 420 ? -51.469 -54.169 45.394 1.00 59.33 420 LEU M O 1
ATOM 9220 N N . ARG C 3 421 ? -50.397 -52.476 46.461 1.00 60.51 421 ARG M N 1
ATOM 9221 C CA . ARG C 3 421 ? -49.940 -51.819 45.252 1.00 59.47 421 ARG M CA 1
ATOM 9222 C C . ARG C 3 421 ? -49.047 -52.751 44.476 1.00 65.39 421 ARG M C 1
ATOM 9223 O O . ARG C 3 421 ? -48.410 -53.632 45.027 1.00 70.41 421 ARG M O 1
ATOM 9231 N N . THR C 3 422 ? -48.996 -52.550 43.166 1.00 72.76 422 THR M N 1
ATOM 9232 C CA . THR C 3 422 ? -48.217 -53.404 42.290 1.00 75.52 422 THR M CA 1
ATOM 9233 C C . THR C 3 422 ? -47.267 -52.561 41.449 1.00 83.87 422 THR M C 1
ATOM 9234 O O . THR C 3 422 ? -47.406 -51.344 41.384 1.00 92.15 422 THR M O 1
ATOM 9238 N N . GLN C 3 423 ? -46.303 -53.208 40.824 1.00 94.97 423 GLN M N 1
ATOM 9239 C CA . GLN C 3 423 ? -45.302 -52.477 40.043 1.00 110.52 423 GLN M CA 1
ATOM 9240 C C . GLN C 3 423 ? -45.111 -52.955 38.603 1.00 123.87 423 GLN M C 1
ATOM 9241 O O . GLN C 3 423 ? -46.083 -53.248 37.888 1.00 140.29 423 GLN M O 1
ATOM 9247 N N . GLU D 4 30 ? -106.046 -37.169 24.716 1.00 166.29 14 GLU B N 1
ATOM 9248 C CA . GLU D 4 30 ? -107.292 -36.378 24.682 1.00 164.78 14 GLU B CA 1
ATOM 9249 C C . GLU D 4 30 ? -107.525 -35.694 26.026 1.00 166.92 14 GLU B C 1
ATOM 9250 O O . GLU D 4 30 ? -107.661 -36.313 27.105 1.00 155.92 14 GLU B O 1
ATOM 9256 N N . ILE D 4 31 ? -107.556 -34.371 25.944 1.00 176.96 15 ILE B N 1
ATOM 9257 C CA . ILE D 4 31 ? -107.770 -33.538 27.112 1.00 174.33 15 ILE B CA 1
ATOM 9258 C C . ILE D 4 31 ? -109.228 -33.526 27.525 1.00 172.37 15 ILE B C 1
ATOM 9259 O O . ILE D 4 31 ? -109.523 -33.486 28.713 1.00 163.29 15 ILE B O 1
ATOM 9264 N N . PHE D 4 32 ? -110.130 -33.572 26.552 1.00 175.17 16 PHE B N 1
ATOM 9265 C CA . PHE D 4 32 ? -111.567 -33.478 26.845 1.00 177.74 16 PHE B CA 1
ATOM 9266 C C . PHE D 4 32 ? -112.099 -34.611 27.725 1.00 181.29 16 PHE B C 1
ATOM 9267 O O . PHE D 4 32 ? -112.887 -34.375 28.636 1.00 180.32 16 PHE B O 1
ATOM 9275 N N . GLU D 4 33 ? -111.667 -35.835 27.451 1.00 183.59 17 GLU B N 1
ATOM 9276 C CA . GLU D 4 33 ? -112.105 -36.974 28.258 1.00 176.80 17 GLU B CA 1
ATOM 9277 C C . GLU D 4 33 ? -111.436 -36.945 29.622 1.00 166.19 17 GLU B C 1
ATOM 9278 O O . GLU D 4 33 ? -111.992 -37.420 30.635 1.00 169.61 17 GLU B O 1
ATOM 9284 N N . LEU D 4 34 ? -110.233 -36.381 29.640 1.00 148.48 18 LEU B N 1
ATOM 9285 C CA . LEU D 4 34 ? -109.515 -36.204 30.886 1.00 137.08 18 LEU B CA 1
ATOM 9286 C C . LEU D 4 34 ? -110.285 -35.230 31.783 1.00 135.66 18 LEU B C 1
ATOM 9287 O O . LEU D 4 34 ? -110.381 -35.419 32.998 1.00 134.62 18 LEU B O 1
ATOM 9292 N N . LYS D 4 35 ? -110.848 -34.203 31.158 1.00 136.38 19 LYS B N 1
ATOM 9293 C CA . LYS D 4 35 ? -111.706 -33.243 31.841 1.00 137.99 19 LYS B CA 1
ATOM 9294 C C . LYS D 4 35 ? -113.005 -33.895 32.273 1.00 144.45 19 LYS B C 1
ATOM 9295 O O . LYS D 4 35 ? -113.545 -33.588 33.337 1.00 143.06 19 LYS B O 1
ATOM 9301 N N . ALA D 4 36 ? -113.513 -34.779 31.419 1.00 156.18 20 ALA B N 1
ATOM 9302 C CA . ALA D 4 36 ? -114.756 -35.483 31.685 1.00 162.26 20 ALA B CA 1
ATOM 9303 C C . ALA D 4 36 ? -114.631 -36.289 32.970 1.00 158.91 20 ALA B C 1
ATOM 9304 O O . ALA D 4 36 ? -115.466 -36.182 33.867 1.00 157.96 20 ALA B O 1
ATOM 9306 N N . GLU D 4 37 ? -113.573 -37.093 33.050 1.00 155.70 21 GLU B N 1
ATOM 9307 C CA . GLU D 4 37 ? -113.313 -37.858 34.255 1.00 156.80 21 GLU B CA 1
ATOM 9308 C C . GLU D 4 37 ? -112.909 -36.953 35.403 1.00 155.87 21 GLU B C 1
ATOM 9309 O O . GLU D 4 37 ? -113.091 -37.307 36.571 1.00 168.85 21 GLU B O 1
ATOM 9315 N N . LEU D 4 38 ? -112.378 -35.781 35.068 1.00 146.60 22 LEU B N 1
ATOM 9316 C CA . LEU D 4 38 ? -111.984 -34.812 36.079 1.00 139.97 22 LEU B CA 1
ATOM 9317 C C . LEU D 4 38 ? -113.215 -34.225 36.765 1.00 148.08 22 LEU B C 1
ATOM 9318 O O . LEU D 4 38 ? -113.142 -33.756 37.906 1.00 146.88 22 LEU B O 1
ATOM 9323 N N . ASN D 4 39 ? -114.340 -34.253 36.055 1.00 158.28 23 ASN B N 1
ATOM 9324 C CA . ASN D 4 39 ? -115.602 -33.751 36.589 1.00 153.99 23 ASN B CA 1
ATOM 9325 C C . ASN D 4 39 ? -116.638 -34.845 36.782 1.00 155.75 23 ASN B C 1
ATOM 9326 O O . ASN D 4 39 ? -117.707 -34.599 37.361 1.00 152.80 23 ASN B O 1
ATOM 9331 N N . SER D 4 40 ? -116.320 -36.047 36.293 1.00 162.90 24 SER B N 1
ATOM 9332 C CA . SER D 4 40 ? -117.212 -37.197 36.427 1.00 166.08 24 SER B CA 1
ATOM 9333 C C . SER D 4 40 ? -117.530 -37.445 37.901 1.00 173.06 24 SER B C 1
ATOM 9334 O O . SER D 4 40 ? -116.653 -37.387 38.760 1.00 173.50 24 SER B O 1
ATOM 9337 N N . ASP D 4 41 ? -118.793 -37.733 38.168 1.00 177.16 25 ASP B N 1
ATOM 9338 C CA . ASP D 4 41 ? -119.337 -37.788 39.526 1.00 169.03 25 ASP B CA 1
ATOM 9339 C C . ASP D 4 41 ? -118.740 -38.904 40.368 1.00 159.35 25 ASP B C 1
ATOM 9340 O O . ASP D 4 41 ? -118.809 -38.856 41.592 1.00 157.00 25 ASP B O 1
ATOM 9345 N N . LYS D 4 42 ? -118.153 -39.900 39.718 1.00 151.23 26 LYS B N 1
ATOM 9346 C CA . LYS D 4 42 ? -117.534 -41.012 40.442 1.00 142.99 26 LYS B CA 1
ATOM 9347 C C . LYS D 4 42 ? -116.247 -40.545 41.082 1.00 144.94 26 LYS B C 1
ATOM 9348 O O . LYS D 4 42 ? -115.454 -39.840 40.444 1.00 145.57 26 LYS B O 1
ATOM 9354 N N . LYS D 4 43 ? -116.023 -40.937 42.338 1.00 145.33 27 LYS B N 1
ATOM 9355 C CA . LYS D 4 43 ? -114.787 -40.575 43.044 1.00 141.86 27 LYS B CA 1
ATOM 9356 C C . LYS D 4 43 ? -113.556 -41.197 42.402 1.00 146.21 27 LYS B C 1
ATOM 9357 O O . LYS D 4 43 ? -112.604 -40.487 42.091 1.00 147.70 27 LYS B O 1
ATOM 9363 N N . GLU D 4 44 ? -113.586 -42.518 42.215 1.00 146.93 28 GLU B N 1
ATOM 9364 C CA . GLU D 4 44 ? -112.443 -43.250 41.693 1.00 150.41 28 GLU B CA 1
ATOM 9365 C C . GLU D 4 44 ? -111.966 -42.737 40.351 1.00 147.71 28 GLU B C 1
ATOM 9366 O O . GLU D 4 44 ? -110.757 -42.587 40.136 1.00 151.76 28 GLU B O 1
ATOM 9372 N N . LYS D 4 45 ? -112.912 -42.460 39.463 1.00 143.44 29 LYS B N 1
ATOM 9373 C CA . LYS D 4 45 ? -112.575 -41.984 38.130 1.00 142.69 29 LYS B CA 1
ATOM 9374 C C . LYS D 4 45 ? -111.899 -40.623 38.140 1.00 138.13 29 LYS B C 1
ATOM 9375 O O . LYS D 4 45 ? -110.967 -40.386 37.364 1.00 146.01 29 LYS B O 1
ATOM 9381 N N . LYS D 4 46 ? -112.348 -39.736 39.020 1.00 133.09 30 LYS B N 1
ATOM 9382 C CA . LYS D 4 46 ? -111.705 -38.421 39.130 1.00 125.59 30 LYS B CA 1
ATOM 9383 C C . LYS D 4 46 ? -110.357 -38.482 39.841 1.00 117.00 30 LYS B C 1
ATOM 9384 O O . LYS D 4 46 ? -109.425 -37.777 39.475 1.00 110.69 30 LYS B O 1
ATOM 9390 N N . LYS D 4 47 ? -110.258 -39.348 40.842 1.00 117.79 31 LYS B N 1
ATOM 9391 C CA . LYS D 4 47 ? -108.986 -39.576 41.524 1.00 115.77 31 LYS B CA 1
ATOM 9392 C C . LYS D 4 47 ? -107.941 -40.050 40.513 1.00 114.16 31 LYS B C 1
ATOM 9393 O O . LYS D 4 47 ? -106.849 -39.477 40.390 1.00 107.28 31 LYS B O 1
ATOM 9399 N N . GLU D 4 48 ? -108.284 -41.110 39.794 1.00 116.02 32 GLU B N 1
ATOM 9400 C CA . GLU D 4 48 ? -107.399 -41.638 38.779 1.00 119.99 32 GLU B CA 1
ATOM 9401 C C . GLU D 4 48 ? -107.155 -40.619 37.691 1.00 115.11 32 GLU B C 1
ATOM 9402 O O . GLU D 4 48 ? -106.097 -40.608 37.054 1.00 114.76 32 GLU B O 1
ATOM 9408 N N . ALA D 4 49 ? -108.136 -39.751 37.487 1.00 113.59 33 ALA B N 1
ATOM 9409 C CA . ALA D 4 49 ? -107.974 -38.662 36.543 1.00 119.09 33 ALA B CA 1
ATOM 9410 C C . ALA D 4 49 ? -106.824 -37.759 36.954 1.00 116.11 33 ALA B C 1
ATOM 9411 O O . ALA D 4 49 ? -105.903 -37.558 36.151 1.00 119.37 33 ALA B O 1
ATOM 9413 N N . VAL D 4 50 ? -106.843 -37.240 38.183 1.00 111.90 34 VAL B N 1
ATOM 9414 C CA . VAL D 4 50 ? -105.744 -36.371 38.619 1.00 105.01 34 VAL B CA 1
ATOM 9415 C C . VAL D 4 50 ? -104.433 -37.144 38.743 1.00 100.73 34 VAL B C 1
ATOM 9416 O O . VAL D 4 50 ? -103.361 -36.551 38.613 1.00 100.38 34 VAL B O 1
ATOM 9420 N N . LYS D 4 51 ? -104.517 -38.453 39.004 1.00 94.28 35 LYS B N 1
ATOM 9421 C CA . LYS D 4 51 ? -103.312 -39.263 39.056 1.00 89.91 35 LYS B CA 1
ATOM 9422 C C . LYS D 4 51 ? -102.642 -39.240 37.702 1.00 89.94 35 LYS B C 1
ATOM 9423 O O . LYS D 4 51 ? -101.450 -38.971 37.583 1.00 82.97 35 LYS B O 1
ATOM 9429 N N . LYS D 4 52 ? -103.430 -39.512 36.667 1.00 95.14 36 LYS B N 1
ATOM 9430 C CA . LYS D 4 52 ? -102.939 -39.473 35.302 1.00 93.18 36 LYS B CA 1
ATOM 9431 C C . LYS D 4 52 ? -102.489 -38.062 34.957 1.00 93.11 36 LYS B C 1
ATOM 9432 O O . LYS D 4 52 ? -101.570 -37.884 34.169 1.00 95.10 36 LYS B O 1
ATOM 9438 N N . VAL D 4 53 ? -103.129 -37.062 35.555 1.00 92.89 37 VAL B N 1
ATOM 9439 C CA . VAL D 4 53 ? -102.775 -35.660 35.316 1.00 94.81 37 VAL B CA 1
ATOM 9440 C C . VAL D 4 53 ? -101.365 -35.326 35.806 1.00 94.83 37 VAL B C 1
ATOM 9441 O O . VAL D 4 53 ? -100.545 -34.818 35.062 1.00 95.34 37 VAL B O 1
ATOM 9445 N N . ILE D 4 54 ? -101.088 -35.602 37.066 1.00 94.80 38 ILE B N 1
ATOM 9446 C CA . ILE D 4 54 ? -99.777 -35.302 37.617 1.00 92.84 38 ILE B CA 1
ATOM 9447 C C . ILE D 4 54 ? -98.741 -36.295 37.138 1.00 89.46 38 ILE B C 1
ATOM 9448 O O . ILE D 4 54 ? -97.547 -36.050 37.217 1.00 88.78 38 ILE B O 1
ATOM 9453 N N . ALA D 4 55 ? -99.196 -37.439 36.657 1.00 91.81 39 ALA B N 1
ATOM 9454 C CA . ALA D 4 55 ? -98.291 -38.395 36.018 1.00 87.84 39 ALA B CA 1
ATOM 9455 C C . ALA D 4 55 ? -97.866 -37.848 34.675 1.00 85.65 39 ALA B C 1
ATOM 9456 O O . ALA D 4 55 ? -96.720 -37.960 34.296 1.00 84.64 39 ALA B O 1
ATOM 9458 N N . SER D 4 56 ? -98.805 -37.229 33.976 1.00 86.49 40 SER B N 1
ATOM 9459 C CA . SER D 4 56 ? -98.511 -36.522 32.737 1.00 90.47 40 SER B CA 1
ATOM 9460 C C . SER D 4 56 ? -97.570 -35.364 33.021 1.00 92.02 40 SER B C 1
ATOM 9461 O O . SER D 4 56 ? -96.642 -35.113 32.260 1.00 93.32 40 SER B O 1
ATOM 9464 N N . MET D 4 57 ? -97.814 -34.655 34.120 1.00 90.01 41 MET B N 1
ATOM 9465 C CA . MET D 4 57 ? -96.994 -33.531 34.514 1.00 88.51 41 MET B CA 1
ATOM 9466 C C . MET D 4 57 ? -95.578 -34.003 34.785 1.00 89.52 41 MET B C 1
ATOM 9467 O O . MET D 4 57 ? -94.610 -33.326 34.410 1.00 92.75 41 MET B O 1
ATOM 9472 N N . THR D 4 58 ? -95.467 -35.172 35.423 1.00 86.36 42 THR B N 1
ATOM 9473 C CA . THR D 4 58 ? -94.194 -35.728 35.836 1.00 87.73 42 THR B CA 1
ATOM 9474 C C . THR D 4 58 ? -93.243 -35.926 34.682 1.00 88.06 42 THR B C 1
ATOM 9475 O O . THR D 4 58 ? -92.067 -35.548 34.767 1.00 89.34 42 THR B O 1
ATOM 9479 N N . VAL D 4 59 ? -93.743 -36.513 33.610 1.00 90.67 43 VAL B N 1
ATOM 9480 C CA . VAL D 4 59 ? -92.900 -36.830 32.447 1.00 91.48 43 VAL B CA 1
ATOM 9481 C C . VAL D 4 59 ? -92.576 -35.605 31.594 1.00 93.15 43 VAL B C 1
ATOM 9482 O O . VAL D 4 59 ? -91.956 -35.738 30.566 1.00 97.08 43 VAL B O 1
ATOM 9486 N N . GLY D 4 60 ? -92.996 -34.425 32.033 1.00 93.82 44 GLY B N 1
ATOM 9487 C CA . GLY D 4 60 ? -92.592 -33.190 31.394 1.00 95.93 44 GLY B CA 1
ATOM 9488 C C . GLY D 4 60 ? -93.647 -32.530 30.541 1.00 102.81 44 GLY B C 1
ATOM 9489 O O . GLY D 4 60 ? -93.360 -31.516 29.908 1.00 108.06 44 GLY B O 1
ATOM 9490 N N . LYS D 4 61 ? -94.857 -33.083 30.521 1.00 104.32 45 LYS B N 1
ATOM 9491 C CA . LYS D 4 61 ? -95.932 -32.512 29.716 1.00 109.63 45 LYS B CA 1
ATOM 9492 C C . LYS D 4 61 ? -96.356 -31.121 30.239 1.00 114.03 45 LYS B C 1
ATOM 9493 O O . LYS D 4 61 ? -95.963 -30.696 31.337 1.00 118.67 45 LYS B O 1
ATOM 9499 N N . ASP D 4 62 ? -97.164 -30.423 29.442 1.00 111.37 46 ASP B N 1
ATOM 9500 C CA . ASP D 4 62 ? -97.800 -29.195 29.861 1.00 107.31 46 ASP B CA 1
ATOM 9501 C C . ASP D 4 62 ? -99.291 -29.440 30.091 1.00 107.05 46 ASP B C 1
ATOM 9502 O O . ASP D 4 62 ? -100.109 -29.301 29.185 1.00 105.08 46 ASP B O 1
ATOM 9507 N N . VAL D 4 63 ? -99.633 -29.800 31.322 1.00 107.60 47 VAL B N 1
ATOM 9508 C CA . VAL D 4 63 ? -101.006 -30.119 31.670 1.00 116.00 47 VAL B CA 1
ATOM 9509 C C . VAL D 4 63 ? -101.723 -28.888 32.292 1.00 121.28 47 VAL B C 1
ATOM 9510 O O . VAL D 4 63 ? -102.748 -28.996 32.976 1.00 123.13 47 VAL B O 1
ATOM 9514 N N . SER D 4 64 ? -101.141 -27.718 32.043 1.00 121.89 48 SER B N 1
ATOM 9515 C CA . SER D 4 64 ? -101.656 -26.462 32.558 1.00 121.33 48 SER B CA 1
ATOM 9516 C C . SER D 4 64 ? -103.121 -26.208 32.233 1.00 122.98 48 SER B C 1
ATOM 9517 O O . SER D 4 64 ? -103.882 -25.729 33.091 1.00 124.91 48 SER B O 1
ATOM 9520 N N . ALA D 4 65 ? -103.510 -26.541 31.002 1.00 119.87 49 ALA B N 1
ATOM 9521 C CA . ALA D 4 65 ? -104.840 -26.259 30.509 1.00 119.72 49 ALA B CA 1
ATOM 9522 C C . ALA D 4 65 ? -105.967 -26.876 31.340 1.00 121.65 49 ALA B C 1
ATOM 9523 O O . ALA D 4 65 ? -107.129 -26.535 31.171 1.00 128.37 49 ALA B O 1
ATOM 9525 N N . LEU D 4 66 ? -105.621 -27.795 32.231 1.00 123.85 50 LEU B N 1
ATOM 9526 C CA . LEU D 4 66 ? -106.616 -28.481 33.045 1.00 125.03 50 LEU B CA 1
ATOM 9527 C C . LEU D 4 66 ? -106.734 -27.875 34.441 1.00 123.57 50 LEU B C 1
ATOM 9528 O O . LEU D 4 66 ? -107.306 -28.496 35.337 1.00 118.12 50 LEU B O 1
ATOM 9533 N N . PHE D 4 67 ? -106.183 -26.673 34.625 1.00 119.95 51 PHE B N 1
ATOM 9534 C CA . PHE D 4 67 ? -106.187 -26.022 35.937 1.00 112.32 51 PHE B CA 1
ATOM 9535 C C . PHE D 4 67 ? -107.543 -26.018 36.652 1.00 111.84 51 PHE B C 1
ATOM 9536 O O . PHE D 4 67 ? -107.632 -26.490 37.781 1.00 108.57 51 PHE B O 1
ATOM 9544 N N . PRO D 4 68 ? -108.606 -25.506 36.006 1.00 118.16 52 PRO B N 1
ATOM 9545 C CA . PRO D 4 68 ? -109.862 -25.410 36.745 1.00 122.02 52 PRO B CA 1
ATOM 9546 C C . PRO D 4 68 ? -110.420 -26.776 37.103 1.00 122.39 52 PRO B C 1
ATOM 9547 O O . PRO D 4 68 ? -111.035 -26.950 38.152 1.00 120.84 52 PRO B O 1
ATOM 9551 N N . ASP D 4 69 ? -110.183 -27.740 36.228 1.00 127.77 53 ASP B N 1
ATOM 9552 C CA . ASP D 4 69 ? -110.765 -29.061 36.355 1.00 135.50 53 ASP B CA 1
ATOM 9553 C C . ASP D 4 69 ? -110.243 -29.850 37.556 1.00 128.81 53 ASP B C 1
ATOM 9554 O O . ASP D 4 69 ? -111.025 -30.481 38.263 1.00 127.83 53 ASP B O 1
ATOM 9559 N N . VAL D 4 70 ? -108.933 -29.806 37.792 1.00 120.21 54 VAL B N 1
ATOM 9560 C CA . VAL D 4 70 ? -108.348 -30.524 38.917 1.00 113.65 54 VAL B CA 1
ATOM 9561 C C . VAL D 4 70 ? -108.577 -29.828 40.254 1.00 113.14 54 VAL B C 1
ATOM 9562 O O . VAL D 4 70 ? -108.555 -30.463 41.301 1.00 118.39 54 VAL B O 1
ATOM 9566 N N . VAL D 4 71 ? -108.790 -28.526 40.218 1.00 112.41 55 VAL B N 1
ATOM 9567 C CA . VAL D 4 71 ? -109.032 -27.755 41.437 1.00 112.15 55 VAL B CA 1
ATOM 9568 C C . VAL D 4 71 ? -110.337 -28.192 42.088 1.00 116.59 55 VAL B C 1
ATOM 9569 O O . VAL D 4 71 ? -110.420 -28.274 43.309 1.00 117.05 55 VAL B O 1
ATOM 9573 N N . ASN D 4 72 ? -111.338 -28.506 41.277 1.00 119.88 56 ASN B N 1
ATOM 9574 C CA . ASN D 4 72 ? -112.616 -29.013 41.792 1.00 122.85 56 ASN B CA 1
ATOM 9575 C C . ASN D 4 72 ? -112.485 -30.318 42.546 1.00 118.22 56 ASN B C 1
ATOM 9576 O O . ASN D 4 72 ? -113.447 -30.790 43.145 1.00 115.89 56 ASN B O 1
ATOM 9581 N N . CYS D 4 73 ? -111.287 -30.893 42.505 1.00 114.12 57 CYS B N 1
ATOM 9582 C CA . CYS D 4 73 ? -110.992 -32.110 43.239 1.00 114.70 57 CYS B CA 1
ATOM 9583 C C . CYS D 4 73 ? -110.264 -31.800 44.542 1.00 113.68 57 CYS B C 1
ATOM 9584 O O . CYS D 4 73 ? -109.845 -32.722 45.246 1.00 120.33 57 CYS B O 1
ATOM 9587 N N . MET D 4 74 ? -110.100 -30.516 44.855 1.00 111.61 58 MET B N 1
ATOM 9588 C CA . MET D 4 74 ? -109.362 -30.128 46.052 1.00 108.21 58 MET B CA 1
ATOM 9589 C C . MET D 4 74 ? -110.143 -30.424 47.301 1.00 108.18 58 MET B C 1
ATOM 9590 O O . MET D 4 74 ? -109.608 -30.971 48.265 1.00 107.20 58 MET B O 1
ATOM 9595 N N . GLN D 4 75 ? -111.424 -30.078 47.280 1.00 112.32 59 GLN B N 1
ATOM 9596 C CA . GLN D 4 75 ? -112.285 -30.340 48.431 1.00 113.76 59 GLN B CA 1
ATOM 9597 C C . GLN D 4 75 ? -112.601 -31.811 48.495 1.00 115.16 59 GLN B C 1
ATOM 9598 O O . GLN D 4 75 ? -113.586 -32.268 47.929 1.00 125.62 59 GLN B O 1
ATOM 9604 N N . THR D 4 76 ? -111.749 -32.565 49.187 1.00 113.80 60 THR B N 1
ATOM 9605 C CA . THR D 4 76 ? -111.886 -34.020 49.253 1.00 111.42 60 THR B CA 1
ATOM 9606 C C . THR D 4 76 ? -111.677 -34.535 50.655 1.00 110.46 60 THR B C 1
ATOM 9607 O O . THR D 4 76 ? -111.028 -33.884 51.442 1.00 112.20 60 THR B O 1
ATOM 9611 N N . ASP D 4 77 ? -112.245 -35.686 50.958 1.00 116.77 61 ASP B N 1
ATOM 9612 C CA . ASP D 4 77 ? -112.039 -36.325 52.255 1.00 122.26 61 ASP B CA 1
ATOM 9613 C C . ASP D 4 77 ? -110.762 -37.140 52.178 1.00 118.50 61 ASP B C 1
ATOM 9614 O O . ASP D 4 77 ? -110.199 -37.552 53.206 1.00 120.41 61 ASP B O 1
ATOM 9619 N N . ASN D 4 78 ? -110.307 -37.355 50.940 1.00 111.82 62 ASN B N 1
ATOM 9620 C CA . ASN D 4 78 ? -109.210 -38.253 50.675 1.00 107.85 62 ASN B CA 1
ATOM 9621 C C . ASN D 4 78 ? -107.872 -37.543 50.604 1.00 105.32 62 ASN B C 1
ATOM 9622 O O . ASN D 4 78 ? -107.619 -36.752 49.717 1.00 110.35 62 ASN B O 1
ATOM 9627 N N . LEU D 4 79 ? -106.994 -37.877 51.540 1.00 97.18 63 LEU B N 1
ATOM 9628 C CA . LEU D 4 79 ? -105.740 -37.182 51.723 1.00 90.82 63 LEU B CA 1
ATOM 9629 C C . LEU D 4 79 ? -104.819 -37.367 50.529 1.00 92.09 63 LEU B C 1
ATOM 9630 O O . LEU D 4 79 ? -104.043 -36.456 50.218 1.00 91.63 63 LEU B O 1
ATOM 9635 N N . GLU D 4 80 ? -104.900 -38.527 49.865 1.00 91.81 64 GLU B N 1
ATOM 9636 C CA . GLU D 4 80 ? -104.046 -38.812 48.716 1.00 92.88 64 GLU B CA 1
ATOM 9637 C C . GLU D 4 80 ? -104.353 -37.850 47.555 1.00 93.12 64 GLU B C 1
ATOM 9638 O O . GLU D 4 80 ? -103.454 -37.152 47.049 1.00 96.06 64 GLU B O 1
ATOM 9644 N N . LEU D 4 81 ? -105.621 -37.813 47.166 1.00 88.97 65 LEU B N 1
ATOM 9645 C CA . LEU D 4 81 ? -106.090 -36.897 46.154 1.00 90.70 65 LEU B CA 1
ATOM 9646 C C . LEU D 4 81 ? -105.721 -35.481 46.504 1.00 94.46 65 LEU B C 1
ATOM 9647 O O . LEU D 4 81 ? -105.182 -34.753 45.674 1.00 96.32 65 LEU B O 1
ATOM 9652 N N . LYS D 4 82 ? -106.011 -35.079 47.742 1.00 93.86 66 LYS B N 1
ATOM 9653 C CA . LYS D 4 82 ? -105.735 -33.719 48.212 1.00 89.59 66 LYS B CA 1
ATOM 9654 C C . LYS D 4 82 ? -104.261 -33.373 48.061 1.00 87.61 66 LYS B C 1
ATOM 9655 O O . LYS D 4 82 ? -103.928 -32.304 47.571 1.00 92.36 66 LYS B O 1
ATOM 9661 N N . LYS D 4 83 ? -103.378 -34.264 48.496 1.00 86.38 67 LYS B N 1
ATOM 9662 C CA . LYS D 4 83 ? -101.942 -34.046 48.378 1.00 83.49 67 LYS B CA 1
ATOM 9663 C C . LYS D 4 83 ? -101.556 -33.869 46.919 1.00 82.23 67 LYS B C 1
ATOM 9664 O O . LYS D 4 83 ? -100.789 -32.973 46.582 1.00 81.62 67 LYS B O 1
ATOM 9670 N N . LEU D 4 84 ? -102.100 -34.718 46.060 1.00 81.72 68 LEU B N 1
ATOM 9671 C CA . LEU D 4 84 ? -101.835 -34.641 44.633 1.00 82.94 68 LEU B CA 1
ATOM 9672 C C . LEU D 4 84 ? -102.272 -33.305 44.045 1.00 87.37 68 LEU B C 1
ATOM 9673 O O . LEU D 4 84 ? -101.519 -32.672 43.298 1.00 92.94 68 LEU B O 1
ATOM 9678 N N . VAL D 4 85 ? -103.485 -32.861 44.386 1.00 85.74 69 VAL B N 1
ATOM 9679 C CA . VAL D 4 85 ? -103.997 -31.575 43.904 1.00 85.67 69 VAL B CA 1
ATOM 9680 C C . VAL D 4 85 ? -103.113 -30.421 44.403 1.00 88.45 69 VAL B C 1
ATOM 9681 O O . VAL D 4 85 ? -102.795 -29.507 43.642 1.00 90.02 69 VAL B O 1
ATOM 9685 N N . TYR D 4 86 ? -102.718 -30.485 45.683 1.00 86.12 70 TYR B N 1
ATOM 9686 C CA . TYR D 4 86 ? -101.827 -29.521 46.268 1.00 82.52 70 TYR B CA 1
ATOM 9687 C C . TYR D 4 86 ? -100.538 -29.445 45.463 1.00 81.00 70 TYR B C 1
ATOM 9688 O O . TYR D 4 86 ? -100.031 -28.372 45.170 1.00 83.56 70 TYR B O 1
ATOM 9697 N N . LEU D 4 87 ? -99.989 -30.593 45.121 1.00 79.86 71 LEU B N 1
ATOM 9698 C CA . LEU D 4 87 ? -98.807 -30.663 44.279 1.00 79.49 71 LEU B CA 1
ATOM 9699 C C . LEU D 4 87 ? -99.053 -29.967 42.940 1.00 79.99 71 LEU B C 1
ATOM 9700 O O . LEU D 4 87 ? -98.233 -29.171 42.489 1.00 81.14 71 LEU B O 1
ATOM 9705 N N . TYR D 4 88 ? -100.199 -30.253 42.335 1.00 80.86 72 TYR B N 1
ATOM 9706 C CA . TYR D 4 88 ? -100.551 -29.648 41.070 1.00 86.91 72 TYR B CA 1
ATOM 9707 C C . TYR D 4 88 ? -100.513 -28.139 41.157 1.00 93.42 72 TYR B C 1
ATOM 9708 O O . TYR D 4 88 ? -99.870 -27.474 40.341 1.00 99.80 72 TYR B O 1
ATOM 9717 N N . LEU D 4 89 ? -101.221 -27.598 42.147 1.00 96.67 73 LEU B N 1
ATOM 9718 C CA . LEU D 4 89 ? -101.257 -26.160 42.386 1.00 92.74 73 LEU B CA 1
ATOM 9719 C C . LEU D 4 89 ? -99.873 -25.606 42.574 1.00 88.88 73 LEU B C 1
ATOM 9720 O O . LEU D 4 89 ? -99.480 -24.652 41.899 1.00 90.88 73 LEU B O 1
ATOM 9725 N N . MET D 4 90 ? -99.122 -26.221 43.485 1.00 84.60 74 MET B N 1
ATOM 9726 C CA . MET D 4 90 ? -97.774 -25.801 43.760 1.00 85.56 74 MET B CA 1
ATOM 9727 C C . MET D 4 90 ? -96.959 -25.719 42.494 1.00 88.19 74 MET B C 1
ATOM 9728 O O . MET D 4 90 ? -96.045 -24.918 42.394 1.00 95.05 74 MET B O 1
ATOM 9733 N N . ASN D 4 91 ? -97.293 -26.546 41.521 1.00 92.11 75 ASN B N 1
ATOM 9734 C CA . ASN D 4 91 ? -96.545 -26.590 40.276 1.00 97.91 75 ASN B CA 1
ATOM 9735 C C . ASN D 4 91 ? -97.027 -25.584 39.233 1.00 98.25 75 ASN B C 1
ATOM 9736 O O . ASN D 4 91 ? -96.248 -25.060 38.459 1.00 100.17 75 ASN B O 1
ATOM 9741 N N . TYR D 4 92 ? -98.312 -25.298 39.227 1.00 101.57 76 TYR B N 1
ATOM 9742 C CA . TYR D 4 92 ? -98.898 -24.497 38.150 1.00 109.87 76 TYR B CA 1
ATOM 9743 C C . TYR D 4 92 ? -99.477 -23.143 38.557 1.00 110.39 76 TYR B C 1
ATOM 9744 O O . TYR D 4 92 ? -99.761 -22.348 37.709 1.00 116.87 76 TYR B O 1
ATOM 9753 N N . ALA D 4 93 ? -99.638 -22.895 39.849 1.00 109.86 77 ALA B N 1
ATOM 9754 C CA . ALA D 4 93 ? -100.339 -21.700 40.313 1.00 107.90 77 ALA B CA 1
ATOM 9755 C C . ALA D 4 93 ? -99.728 -20.396 39.818 1.00 111.49 77 ALA B C 1
ATOM 9756 O O . ALA D 4 93 ? -100.460 -19.496 39.383 1.00 117.50 77 ALA B O 1
ATOM 9758 N N . LYS D 4 94 ? -98.407 -20.284 39.882 1.00 108.15 78 LYS B N 1
ATOM 9759 C CA . LYS D 4 94 ? -97.739 -19.065 39.428 1.00 108.37 78 LYS B CA 1
ATOM 9760 C C . LYS D 4 94 ? -97.932 -18.848 37.933 1.00 113.25 78 LYS B C 1
ATOM 9761 O O . LYS D 4 94 ? -98.022 -17.727 37.459 1.00 124.08 78 LYS B O 1
ATOM 9767 N N . SER D 4 95 ? -98.016 -19.929 37.184 1.00 113.08 79 SER B N 1
ATOM 9768 C CA . SER D 4 95 ? -98.262 -19.849 35.749 1.00 114.27 79 SER B CA 1
ATOM 9769 C C . SER D 4 95 ? -99.724 -19.461 35.460 1.00 115.28 79 SER B C 1
ATOM 9770 O O . SER D 4 95 ? -100.031 -18.969 34.394 1.00 121.10 79 SER B O 1
ATOM 9773 N N . GLN D 4 96 ? -100.605 -19.691 36.419 1.00 112.29 80 GLN B N 1
ATOM 9774 C CA . GLN D 4 96 ? -102.011 -19.354 36.280 1.00 121.63 80 GLN B CA 1
ATOM 9775 C C . GLN D 4 96 ? -102.557 -18.613 37.484 1.00 125.03 80 GLN B C 1
ATOM 9776 O O . GLN D 4 96 ? -103.437 -19.117 38.166 1.00 128.33 80 GLN B O 1
ATOM 9782 N N . PRO D 4 97 ? -102.048 -17.398 37.739 1.00 128.79 81 PRO B N 1
ATOM 9783 C CA . PRO D 4 97 ? -102.312 -16.670 38.978 1.00 126.45 81 PRO B CA 1
ATOM 9784 C C . PRO D 4 97 ? -103.778 -16.327 39.203 1.00 129.37 81 PRO B C 1
ATOM 9785 O O . PRO D 4 97 ? -104.242 -16.425 40.339 1.00 123.81 81 PRO B O 1
ATOM 9789 N N . ASP D 4 98 ? -104.486 -15.938 38.145 1.00 140.13 82 ASP B N 1
ATOM 9790 C CA . ASP D 4 98 ? -105.876 -15.528 38.286 1.00 156.35 82 ASP B CA 1
ATOM 9791 C C . ASP D 4 98 ? -106.839 -16.645 38.632 1.00 158.58 82 ASP B C 1
ATOM 9792 O O . ASP D 4 98 ? -107.751 -16.458 39.457 1.00 161.59 82 ASP B O 1
ATOM 9797 N N . MET D 4 99 ? -106.620 -17.800 38.013 1.00 156.43 83 MET B N 1
ATOM 9798 C CA . MET D 4 99 ? -107.475 -18.948 38.262 1.00 153.10 83 MET B CA 1
ATOM 9799 C C . MET D 4 99 ? -107.218 -19.506 39.647 1.00 143.47 83 MET B C 1
ATOM 9800 O O . MET D 4 99 ? -108.131 -20.041 40.289 1.00 137.13 83 MET B O 1
ATOM 9805 N N . ALA D 4 100 ? -105.973 -19.356 40.101 1.00 136.53 84 ALA B N 1
ATOM 9806 C CA . ALA D 4 100 ? -105.523 -19.908 41.376 1.00 131.03 84 ALA B CA 1
ATOM 9807 C C . ALA D 4 100 ? -106.380 -19.499 42.555 1.00 129.48 84 ALA B C 1
ATOM 9808 O O . ALA D 4 100 ? -106.377 -20.160 43.591 1.00 128.36 84 ALA B O 1
ATOM 9810 N N . ILE D 4 101 ? -107.111 -18.402 42.400 1.00 129.15 85 ILE B N 1
ATOM 9811 C CA . ILE D 4 101 ? -107.974 -17.919 43.463 1.00 130.26 85 ILE B CA 1
ATOM 9812 C C . ILE D 4 101 ? -109.025 -18.968 43.838 1.00 129.89 85 ILE B C 1
ATOM 9813 O O . ILE D 4 101 ? -109.494 -19.003 44.969 1.00 133.73 85 ILE B O 1
ATOM 9818 N N . MET D 4 102 ? -109.369 -19.837 42.892 1.00 127.51 86 MET B N 1
ATOM 9819 C CA . MET D 4 102 ? -110.355 -20.890 43.129 1.00 127.31 86 MET B CA 1
ATOM 9820 C C . MET D 4 102 ? -109.851 -21.878 44.174 1.00 123.72 86 MET B C 1
ATOM 9821 O O . MET D 4 102 ? -110.613 -22.683 44.716 1.00 124.34 86 MET B O 1
ATOM 9826 N N . ALA D 4 103 ? -108.558 -21.814 44.460 1.00 117.65 87 ALA B N 1
ATOM 9827 C CA . ALA D 4 103 ? -107.956 -22.690 45.455 1.00 118.49 87 ALA B CA 1
ATOM 9828 C C . ALA D 4 103 ? -107.967 -22.065 46.834 1.00 122.00 87 ALA B C 1
ATOM 9829 O O . ALA D 4 103 ? -107.761 -22.742 47.839 1.00 121.78 87 ALA B O 1
ATOM 9831 N N . VAL D 4 104 ? -108.180 -20.754 46.881 1.00 124.71 88 VAL B N 1
ATOM 9832 C CA . VAL D 4 104 ? -108.052 -20.003 48.126 1.00 124.44 88 VAL B CA 1
ATOM 9833 C C . VAL D 4 104 ? -108.978 -20.494 49.235 1.00 128.39 88 VAL B C 1
ATOM 9834 O O . VAL D 4 104 ? -108.478 -20.940 50.281 1.00 132.78 88 VAL B O 1
ATOM 9838 N N . ASN D 4 105 ? -110.301 -20.401 49.024 1.00 128.28 89 ASN B N 1
ATOM 9839 C CA . ASN D 4 105 ? -111.261 -20.885 50.003 1.00 130.75 89 ASN B CA 1
ATOM 9840 C C . ASN D 4 105 ? -110.852 -22.176 50.691 1.00 125.02 89 ASN B C 1
ATOM 9841 O O . ASN D 4 105 ? -110.491 -22.185 51.879 1.00 123.57 89 ASN B O 1
ATOM 9846 N N . THR D 4 106 ? -110.912 -23.251 49.914 1.00 119.74 90 THR B N 1
ATOM 9847 C CA . THR D 4 106 ? -110.539 -24.576 50.389 1.00 117.97 90 THR B CA 1
ATOM 9848 C C . THR D 4 106 ? -109.230 -24.552 51.196 1.00 112.66 90 THR B C 1
ATOM 9849 O O . THR D 4 106 ? -109.147 -25.141 52.286 1.00 112.00 90 THR B O 1
ATOM 9853 N N . PHE D 4 107 ? -108.242 -23.838 50.656 1.00 104.29 91 PHE B N 1
ATOM 9854 C CA . PHE D 4 107 ? -106.957 -23.730 51.315 1.00 99.24 91 PHE B CA 1
ATOM 9855 C C . PHE D 4 107 ? -107.103 -23.321 52.779 1.00 99.81 91 PHE B C 1
ATOM 9856 O O . PHE D 4 107 ? -106.676 -24.054 53.691 1.00 93.98 91 PHE B O 1
ATOM 9864 N N . VAL D 4 108 ? -107.765 -22.184 52.999 1.00 102.65 92 VAL B N 1
ATOM 9865 C CA . VAL D 4 108 ? -107.907 -21.669 54.355 1.00 100.51 92 VAL B CA 1
ATOM 9866 C C . VAL D 4 108 ? -108.722 -22.651 55.204 1.00 104.56 92 VAL B C 1
ATOM 9867 O O . VAL D 4 108 ? -108.435 -22.818 56.415 1.00 105.64 92 VAL B O 1
ATOM 9871 N N . LYS D 4 109 ? -109.688 -23.323 54.555 1.00 104.62 93 LYS B N 1
ATOM 9872 C CA . LYS D 4 109 ? -110.505 -24.290 55.251 1.00 107.91 93 LYS B CA 1
ATOM 9873 C C . LYS D 4 109 ? -109.603 -25.377 55.807 1.00 109.93 93 LYS B C 1
ATOM 9874 O O . LYS D 4 109 ? -109.760 -25.811 56.968 1.00 109.76 93 LYS B O 1
ATOM 9880 N N . ASP D 4 110 ? -108.635 -25.795 54.980 1.00 106.02 94 ASP B N 1
ATOM 9881 C CA . ASP D 4 110 ? -107.758 -26.875 55.364 1.00 101.12 94 ASP B CA 1
ATOM 9882 C C . ASP D 4 110 ? -106.848 -26.469 56.497 1.00 99.23 94 ASP B C 1
ATOM 9883 O O . ASP D 4 110 ? -106.300 -27.332 57.187 1.00 99.18 94 ASP B O 1
ATOM 9888 N N . CYS D 4 111 ? -106.690 -25.159 56.704 1.00 97.47 95 CYS B N 1
ATOM 9889 C CA . CYS D 4 111 ? -105.822 -24.707 57.778 1.00 96.75 95 CYS B CA 1
ATOM 9890 C C . CYS D 4 111 ? -106.569 -24.746 59.095 1.00 101.93 95 CYS B C 1
ATOM 9891 O O . CYS D 4 111 ? -106.018 -24.401 60.141 1.00 106.51 95 CYS B O 1
ATOM 9894 N N . GLU D 4 112 ? -107.830 -25.169 59.047 1.00 106.20 96 GLU B N 1
ATOM 9895 C CA . GLU D 4 112 ? -108.639 -25.272 60.246 1.00 108.65 96 GLU B CA 1
ATOM 9896 C C . GLU D 4 112 ? -109.229 -26.651 60.413 1.00 104.46 96 GLU B C 1
ATOM 9897 O O . GLU D 4 112 ? -110.054 -26.877 61.283 1.00 105.74 96 GLU B O 1
ATOM 9903 N N . ASP D 4 113 ? -108.811 -27.568 59.564 1.00 102.17 97 ASP B N 1
ATOM 9904 C CA . ASP D 4 113 ? -109.253 -28.942 59.644 1.00 102.60 97 ASP B CA 1
ATOM 9905 C C . ASP D 4 113 ? -108.836 -29.541 60.990 1.00 101.12 97 ASP B C 1
ATOM 9906 O O . ASP D 4 113 ? -107.741 -29.267 61.479 1.00 104.17 97 ASP B O 1
ATOM 9911 N N . PRO D 4 114 ? -109.707 -30.364 61.584 1.00 98.14 98 PRO B N 1
ATOM 9912 C CA . PRO D 4 114 ? -109.445 -31.000 62.884 1.00 96.81 98 PRO B CA 1
ATOM 9913 C C . PRO D 4 114 ? -108.274 -31.957 62.874 1.00 96.29 98 PRO B C 1
ATOM 9914 O O . PRO D 4 114 ? -107.816 -32.359 63.921 1.00 100.80 98 PRO B O 1
ATOM 9918 N N . ASN D 4 115 ? -107.796 -32.333 61.698 1.00 97.71 99 ASN B N 1
ATOM 9919 C CA . ASN D 4 115 ? -106.588 -33.128 61.599 1.00 101.05 99 ASN B CA 1
ATOM 9920 C C . ASN D 4 115 ? -105.376 -32.212 61.421 1.00 103.21 99 ASN B C 1
ATOM 9921 O O . ASN D 4 115 ? -105.296 -31.453 60.459 1.00 106.04 99 ASN B O 1
ATOM 9926 N N . PRO D 4 116 ? -104.434 -32.264 62.363 1.00 104.23 100 PRO B N 1
ATOM 9927 C CA . PRO D 4 116 ? -103.241 -31.418 62.307 1.00 104.40 100 PRO B CA 1
ATOM 9928 C C . PRO D 4 116 ? -102.377 -31.684 61.089 1.00 96.44 100 PRO B C 1
ATOM 9929 O O . PRO D 4 116 ? -101.683 -30.783 60.609 1.00 98.19 100 PRO B O 1
ATOM 9933 N N . LEU D 4 117 ? -102.419 -32.915 60.605 1.00 90.41 101 LEU B N 1
ATOM 9934 C CA . LEU D 4 117 ? -101.631 -33.307 59.450 1.00 90.68 101 LEU B CA 1
ATOM 9935 C C . LEU D 4 117 ? -102.027 -32.497 58.203 1.00 91.30 101 LEU B C 1
ATOM 9936 O O . LEU D 4 117 ? -101.182 -31.911 57.528 1.00 89.80 101 LEU B O 1
ATOM 9941 N N . ILE D 4 118 ? -103.321 -32.480 57.913 1.00 90.53 102 ILE B N 1
ATOM 9942 C CA . ILE D 4 118 ? -103.839 -31.765 56.767 1.00 95.59 102 ILE B CA 1
ATOM 9943 C C . ILE D 4 118 ? -103.717 -30.262 56.973 1.00 95.83 102 ILE B C 1
ATOM 9944 O O . ILE D 4 118 ? -103.592 -29.492 56.023 1.00 103.72 102 ILE B O 1
ATOM 9949 N N . ARG D 4 119 ? -103.746 -29.860 58.225 1.00 97.33 103 ARG B N 1
ATOM 9950 C CA . ARG D 4 119 ? -103.582 -28.449 58.598 1.00 98.09 103 ARG B CA 1
ATOM 9951 C C . ARG D 4 119 ? -102.198 -27.915 58.228 1.00 95.23 103 ARG B C 1
ATOM 9952 O O . ARG D 4 119 ? -102.054 -26.937 57.478 1.00 91.89 103 ARG B O 1
ATOM 9960 N N . ALA D 4 120 ? -101.187 -28.606 58.734 1.00 95.21 104 ALA B N 1
ATOM 9961 C CA . ALA D 4 120 ? -99.816 -28.285 58.394 1.00 91.95 104 ALA B CA 1
ATOM 9962 C C . ALA D 4 120 ? -99.554 -28.473 56.892 1.00 86.14 104 ALA B C 1
ATOM 9963 O O . ALA D 4 120 ? -98.780 -27.727 56.290 1.00 84.88 104 ALA B O 1
ATOM 9965 N N . LEU D 4 121 ? -100.206 -29.471 56.313 1.00 83.14 105 LEU B N 1
ATOM 9966 C CA . LEU D 4 121 ? -100.099 -29.711 54.882 1.00 84.10 105 LEU B CA 1
ATOM 9967 C C . LEU D 4 121 ? -100.511 -28.487 54.118 1.00 84.37 105 LEU B C 1
ATOM 9968 O O . LEU D 4 121 ? -99.780 -28.010 53.225 1.00 90.03 105 LEU B O 1
ATOM 9973 N N . ALA D 4 122 ? -101.677 -27.970 54.481 1.00 82.17 106 ALA B N 1
ATOM 9974 C CA . ALA D 4 122 ? -102.169 -26.752 53.895 1.00 83.74 106 ALA B CA 1
ATOM 9975 C C . ALA D 4 122 ? -101.201 -25.577 54.093 1.00 86.50 106 ALA B C 1
ATOM 9976 O O . ALA D 4 122 ? -100.864 -24.854 53.131 1.00 87.68 106 ALA B O 1
ATOM 9978 N N . VAL D 4 123 ? -100.748 -25.395 55.335 1.00 85.62 107 VAL B N 1
ATOM 9979 C CA . VAL D 4 123 ? -99.852 -24.283 55.643 1.00 86.79 107 VAL B CA 1
ATOM 9980 C C . VAL D 4 123 ? -98.587 -24.286 54.779 1.00 85.12 107 VAL B C 1
ATOM 9981 O O . VAL D 4 123 ? -98.276 -23.302 54.107 1.00 84.34 107 VAL B O 1
ATOM 9985 N N . ARG D 4 124 ? -97.863 -25.394 54.812 1.00 85.14 108 ARG B N 1
ATOM 9986 C CA . ARG D 4 124 ? -96.649 -25.494 54.040 1.00 87.18 108 ARG B CA 1
ATOM 9987 C C . ARG D 4 124 ? -96.895 -25.468 52.526 1.00 89.34 108 ARG B C 1
ATOM 9988 O O . ARG D 4 124 ? -96.019 -25.041 51.738 1.00 95.48 108 ARG B O 1
ATOM 9996 N N . THR D 4 125 ? -98.071 -25.911 52.110 1.00 85.57 109 THR B N 1
ATOM 9997 C CA . THR D 4 125 ? -98.389 -25.842 50.701 1.00 88.47 109 THR B CA 1
ATOM 9998 C C . THR D 4 125 ? -98.534 -24.376 50.263 1.00 91.53 109 THR B C 1
ATOM 9999 O O . THR D 4 125 ? -97.829 -23.917 49.369 1.00 90.69 109 THR B O 1
ATOM 10003 N N . MET D 4 126 ? -99.427 -23.643 50.926 1.00 92.89 110 MET B N 1
ATOM 10004 C CA . MET D 4 126 ? -99.716 -22.260 50.565 1.00 93.29 110 MET B CA 1
ATOM 10005 C C . MET D 4 126 ? -98.497 -21.376 50.586 1.00 91.43 110 MET B C 1
ATOM 10006 O O . MET D 4 126 ? -98.393 -20.430 49.787 1.00 98.44 110 MET B O 1
ATOM 10011 N N . GLY D 4 127 ? -97.572 -21.663 51.489 1.00 87.16 111 GLY B N 1
ATOM 10012 C CA . GLY D 4 127 ? -96.361 -20.854 51.599 1.00 89.77 111 GLY B CA 1
ATOM 10013 C C . GLY D 4 127 ? -95.471 -20.979 50.385 1.00 92.52 111 GLY B C 1
ATOM 10014 O O . GLY D 4 127 ? -94.524 -20.232 50.234 1.00 86.94 111 GLY B O 1
ATOM 10015 N N . CYS D 4 128 ? -95.762 -21.970 49.542 1.00 100.21 112 CYS B N 1
ATOM 10016 C CA . CYS D 4 128 ? -94.980 -22.213 48.333 1.00 99.42 112 CYS B CA 1
ATOM 10017 C C . CYS D 4 128 ? -95.584 -21.518 47.118 1.00 100.63 112 CYS B C 1
ATOM 10018 O O . CYS D 4 128 ? -94.855 -21.172 46.197 1.00 116.15 112 CYS B O 1
ATOM 10021 N N . ILE D 4 129 ? -96.898 -21.337 47.104 1.00 95.04 113 ILE B N 1
ATOM 10022 C CA . ILE D 4 129 ? -97.543 -20.643 45.991 1.00 95.48 113 ILE B CA 1
ATOM 10023 C C . ILE D 4 129 ? -97.183 -19.166 45.999 1.00 97.06 113 ILE B C 1
ATOM 10024 O O . ILE D 4 129 ? -97.538 -18.426 46.934 1.00 97.61 113 ILE B O 1
ATOM 10029 N N . ARG D 4 130 ? -96.463 -18.744 44.970 1.00 98.79 114 ARG B N 1
ATOM 10030 C CA . ARG D 4 130 ? -96.003 -17.364 44.899 1.00 108.51 114 ARG B CA 1
ATOM 10031 C C . ARG D 4 130 ? -96.973 -16.464 44.144 1.00 116.76 114 ARG B C 1
ATOM 10032 O O . ARG D 4 130 ? -96.615 -15.820 43.164 1.00 112.76 114 ARG B O 1
ATOM 10040 N N . VAL D 4 131 ? -98.214 -16.442 44.621 1.00 123.72 115 VAL B N 1
ATOM 10041 C CA . VAL D 4 131 ? -99.224 -15.531 44.122 1.00 132.92 115 VAL B CA 1
ATOM 10042 C C . VAL D 4 131 ? -99.729 -14.662 45.273 1.00 145.62 115 VAL B C 1
ATOM 10043 O O . VAL D 4 131 ? -100.152 -15.178 46.307 1.00 158.82 115 VAL B O 1
ATOM 10047 N N . ASP D 4 132 ? -99.710 -13.343 45.081 1.00 144.93 116 ASP B N 1
ATOM 10048 C CA . ASP D 4 132 ? -99.991 -12.373 46.141 1.00 133.30 116 ASP B CA 1
ATOM 10049 C C . ASP D 4 132 ? -101.296 -12.551 46.902 1.00 128.42 116 ASP B C 1
ATOM 10050 O O . ASP D 4 132 ? -101.337 -12.422 48.136 1.00 133.01 116 ASP B O 1
ATOM 10055 N N . LYS D 4 133 ? -102.353 -12.842 46.158 1.00 124.66 117 LYS B N 1
ATOM 10056 C CA . LYS D 4 133 ? -103.657 -13.069 46.765 1.00 133.55 117 LYS B CA 1
ATOM 10057 C C . LYS D 4 133 ? -103.633 -14.182 47.798 1.00 135.99 117 LYS B C 1
ATOM 10058 O O . LYS D 4 133 ? -104.047 -14.023 48.948 1.00 139.53 117 LYS B O 1
ATOM 10064 N N . ILE D 4 134 ? -103.107 -15.321 47.362 1.00 136.83 118 ILE B N 1
ATOM 10065 C CA . ILE D 4 134 ? -103.019 -16.504 48.194 1.00 140.23 118 ILE B CA 1
ATOM 10066 C C . ILE D 4 134 ? -102.177 -16.247 49.442 1.00 141.47 118 ILE B C 1
ATOM 10067 O O . ILE D 4 134 ? -102.452 -16.817 50.507 1.00 147.41 118 ILE B O 1
ATOM 10072 N N . THR D 4 135 ? -101.180 -15.372 49.314 1.00 134.69 119 THR B N 1
ATOM 10073 C CA . THR D 4 135 ? -100.383 -14.970 50.471 1.00 125.08 119 THR B CA 1
ATOM 10074 C C . THR D 4 135 ? -101.243 -14.180 51.451 1.00 119.36 119 THR B C 1
ATOM 10075 O O . THR D 4 135 ? -101.244 -14.460 52.660 1.00 115.24 119 THR B O 1
ATOM 10079 N N . GLU D 4 136 ? -101.979 -13.203 50.903 1.00 121.98 120 GLU B N 1
ATOM 10080 C CA . GLU D 4 136 ? -102.885 -12.388 51.700 1.00 122.95 120 GLU B CA 1
ATOM 10081 C C . GLU D 4 136 ? -103.815 -13.279 52.511 1.00 119.99 120 GLU B C 1
ATOM 10082 O O . GLU D 4 136 ? -104.008 -13.083 53.713 1.00 116.64 120 GLU B O 1
ATOM 10088 N N . TYR D 4 137 ? -104.404 -14.263 51.840 1.00 120.10 121 TYR B N 1
ATOM 10089 C CA . TYR D 4 137 ? -105.330 -15.163 52.496 1.00 123.41 121 TYR B CA 1
ATOM 10090 C C . TYR D 4 137 ? -104.618 -16.153 53.402 1.00 116.79 121 TYR B C 1
ATOM 10091 O O . TYR D 4 137 ? -105.256 -16.766 54.260 1.00 112.85 121 TYR B O 1
ATOM 10100 N N . LEU D 4 138 ? -103.303 -16.297 53.222 1.00 109.65 122 LEU B N 1
ATOM 10101 C CA . LEU D 4 138 ? -102.523 -17.202 54.058 1.00 103.47 122 LEU B CA 1
ATOM 10102 C C . LEU D 4 138 ? -102.142 -16.583 55.381 1.00 105.26 122 LEU B C 1
ATOM 10103 O O . LEU D 4 138 ? -101.957 -17.287 56.372 1.00 103.60 122 LEU B O 1
ATOM 10108 N N . CYS D 4 139 ? -102.030 -15.256 55.401 1.00 109.68 123 CYS B N 1
ATOM 10109 C CA . CYS D 4 139 ? -101.641 -14.518 56.606 1.00 107.48 123 CYS B CA 1
ATOM 10110 C C . CYS D 4 139 ? -102.382 -14.945 57.868 1.00 109.04 123 CYS B C 1
ATOM 10111 O O . CYS D 4 139 ? -101.746 -15.432 58.813 1.00 106.73 123 CYS B O 1
ATOM 10114 N N . GLU D 4 140 ? -103.706 -14.775 57.889 1.00 112.00 124 GLU B N 1
ATOM 10115 C CA . GLU D 4 140 ? -104.476 -15.098 59.090 1.00 115.42 124 GLU B CA 1
ATOM 10116 C C . GLU D 4 140 ? -104.376 -16.567 59.550 1.00 114.01 124 GLU B C 1
ATOM 10117 O O . GLU D 4 140 ? -104.084 -16.830 60.719 1.00 114.70 124 GLU B O 1
ATOM 10123 N N . PRO D 4 141 ? -104.619 -17.533 58.642 1.00 110.87 125 PRO B N 1
ATOM 10124 C CA . PRO D 4 141 ? -104.502 -18.914 59.075 1.00 103.91 125 PRO B CA 1
ATOM 10125 C C . PRO D 4 141 ? -103.087 -19.283 59.496 1.00 97.11 125 PRO B C 1
ATOM 10126 O O . PRO D 4 141 ? -102.901 -20.157 60.334 1.00 90.91 125 PRO B O 1
ATOM 10130 N N . LEU D 4 142 ? -102.100 -18.608 58.927 1.00 95.98 126 LEU B N 1
ATOM 10131 C CA . LEU D 4 142 ? -100.718 -18.781 59.372 1.00 93.67 126 LEU B CA 1
ATOM 10132 C C . LEU D 4 142 ? -100.590 -18.311 60.810 1.00 97.43 126 LEU B C 1
ATOM 10133 O O . LEU D 4 142 ? -99.949 -18.987 61.626 1.00 96.67 126 LEU B O 1
ATOM 10138 N N . ARG D 4 143 ? -101.223 -17.169 61.119 1.00 97.82 127 ARG B N 1
ATOM 10139 C CA . ARG D 4 143 ? -101.164 -16.609 62.453 1.00 101.12 127 ARG B CA 1
ATOM 10140 C C . ARG D 4 143 ? -101.750 -17.582 63.457 1.00 105.42 127 ARG B C 1
ATOM 10141 O O . ARG D 4 143 ? -101.234 -17.712 64.580 1.00 112.08 127 ARG B O 1
ATOM 10149 N N . LYS D 4 144 ? -102.830 -18.259 63.060 1.00 105.33 128 LYS B N 1
ATOM 10150 C CA . LYS D 4 144 ? -103.503 -19.221 63.936 1.00 107.04 128 LYS B CA 1
ATOM 10151 C C . LYS D 4 144 ? -102.587 -20.417 64.190 1.00 107.99 128 LYS B C 1
ATOM 10152 O O . LYS D 4 144 ? -102.365 -20.801 65.339 1.00 111.09 128 LYS B O 1
ATOM 10158 N N . CYS D 4 145 ? -102.052 -20.972 63.104 1.00 103.46 129 CYS B N 1
ATOM 10159 C CA . CYS D 4 145 ? -101.222 -22.156 63.173 1.00 102.12 129 CYS B CA 1
ATOM 10160 C C . CYS D 4 145 ? -99.930 -21.932 63.920 1.00 100.06 129 CYS B C 1
ATOM 10161 O O . CYS D 4 145 ? -99.338 -22.880 64.465 1.00 100.15 129 CYS B O 1
ATOM 10164 N N . LEU D 4 146 ? -99.487 -20.679 63.955 1.00 97.89 130 LEU B N 1
ATOM 10165 C CA . LEU D 4 146 ? -98.262 -20.339 64.660 1.00 94.77 130 LEU B CA 1
ATOM 10166 C C . LEU D 4 146 ? -98.408 -20.548 66.146 1.00 99.44 130 LEU B C 1
ATOM 10167 O O . LEU D 4 146 ? -97.414 -20.763 66.830 1.00 103.95 130 LEU B O 1
ATOM 10172 N N . LYS D 4 147 ? -99.650 -20.470 66.639 1.00 102.13 131 LYS B N 1
ATOM 10173 C CA . LYS D 4 147 ? -99.942 -20.726 68.049 1.00 101.78 131 LYS B CA 1
ATOM 10174 C C . LYS D 4 147 ? -100.823 -21.937 68.204 1.00 100.97 131 LYS B C 1
ATOM 10175 O O . LYS D 4 147 ? -101.449 -22.097 69.251 1.00 96.72 131 LYS B O 1
ATOM 10181 N N . ASP D 4 148 ? -100.853 -22.793 67.159 1.00 101.11 132 ASP B N 1
ATOM 10182 C CA . ASP D 4 148 ? -101.663 -24.018 67.151 1.00 98.89 132 ASP B CA 1
ATOM 10183 C C . ASP D 4 148 ? -101.199 -24.927 68.272 1.00 99.52 132 ASP B C 1
ATOM 10184 O O . ASP D 4 148 ? -100.028 -24.899 68.685 1.00 97.09 132 ASP B O 1
ATOM 10189 N N . GLU D 4 149 ? -102.120 -25.745 68.754 1.00 100.90 133 GLU B N 1
ATOM 10190 C CA . GLU D 4 149 ? -101.862 -26.649 69.850 1.00 103.94 133 GLU B CA 1
ATOM 10191 C C . GLU D 4 149 ? -100.862 -27.748 69.532 1.00 100.79 133 GLU B C 1
ATOM 10192 O O . GLU D 4 149 ? -100.109 -28.169 70.406 1.00 101.40 133 GLU B O 1
ATOM 10198 N N . ASP D 4 150 ? -100.848 -28.206 68.283 1.00 99.40 134 ASP B N 1
ATOM 10199 C CA . ASP D 4 150 ? -99.983 -29.311 67.874 1.00 100.01 134 ASP B CA 1
ATOM 10200 C C . ASP D 4 150 ? -98.612 -28.796 67.386 1.00 98.79 134 ASP B C 1
ATOM 10201 O O . ASP D 4 150 ? -98.523 -27.816 66.660 1.00 101.31 134 ASP B O 1
ATOM 10206 N N . PRO D 4 151 ? -97.542 -29.454 67.808 1.00 96.70 135 PRO B N 1
ATOM 10207 C CA . PRO D 4 151 ? -96.180 -29.056 67.464 1.00 101.78 135 PRO B CA 1
ATOM 10208 C C . PRO D 4 151 ? -95.848 -29.220 65.963 1.00 99.70 135 PRO B C 1
ATOM 10209 O O . PRO D 4 151 ? -95.035 -28.456 65.411 1.00 97.41 135 PRO B O 1
ATOM 10213 N N . TYR D 4 152 ? -96.460 -30.215 65.329 1.00 93.99 136 TYR B N 1
ATOM 10214 C CA . TYR D 4 152 ? -96.228 -30.491 63.928 1.00 99.50 136 TYR B CA 1
ATOM 10215 C C . TYR D 4 152 ? -96.609 -29.260 63.077 1.00 105.62 136 TYR B C 1
ATOM 10216 O O . TYR D 4 152 ? -95.768 -28.681 62.348 1.00 109.08 136 TYR B O 1
ATOM 10225 N N . VAL D 4 153 ? -97.874 -28.857 63.215 1.00 97.95 137 VAL B N 1
ATOM 10226 C CA . VAL D 4 153 ? -98.348 -27.684 62.530 1.00 95.29 137 VAL B CA 1
ATOM 10227 C C . VAL D 4 153 ? -97.608 -26.418 62.973 1.00 94.32 137 VAL B C 1
ATOM 10228 O O . VAL D 4 153 ? -97.381 -25.497 62.179 1.00 96.46 137 VAL B O 1
ATOM 10232 N N . ARG D 4 154 ? -97.210 -26.389 64.234 1.00 91.70 138 ARG B N 1
ATOM 10233 C CA . ARG D 4 154 ? -96.478 -25.239 64.774 1.00 89.96 138 ARG B CA 1
ATOM 10234 C C . ARG D 4 154 ? -95.139 -25.012 64.061 1.00 89.17 138 ARG B C 1
ATOM 10235 O O . ARG D 4 154 ? -94.868 -23.926 63.554 1.00 90.30 138 ARG B O 1
ATOM 10243 N N . LYS D 4 155 ? -94.307 -26.037 64.014 1.00 89.81 139 LYS B N 1
ATOM 10244 C CA . LYS D 4 155 ? -93.030 -25.914 63.321 1.00 90.19 139 LYS B CA 1
ATOM 10245 C C . LYS D 4 155 ? -93.232 -25.714 61.798 1.00 93.66 139 LYS B C 1
ATOM 10246 O O . LYS D 4 155 ? -92.465 -24.972 61.146 1.00 103.76 139 LYS B O 1
ATOM 10252 N N . THR D 4 156 ? -94.260 -26.363 61.247 1.00 86.04 140 THR B N 1
ATOM 10253 C CA . THR D 4 156 ? -94.570 -26.184 59.848 1.00 85.75 140 THR B CA 1
ATOM 10254 C C . THR D 4 156 ? -94.830 -24.689 59.548 1.00 85.03 140 THR B C 1
ATOM 10255 O O . THR D 4 156 ? -94.324 -24.115 58.550 1.00 88.69 140 THR B O 1
ATOM 10259 N N . ALA D 4 157 ? -95.595 -24.073 60.437 1.00 81.08 141 ALA B N 1
ATOM 10260 C CA . ALA D 4 157 ? -95.878 -22.659 60.315 1.00 84.98 141 ALA B CA 1
ATOM 10261 C C . ALA D 4 157 ? -94.621 -21.838 60.498 1.00 86.51 141 ALA B C 1
ATOM 10262 O O . ALA D 4 157 ? -94.416 -20.820 59.820 1.00 87.73 141 ALA B O 1
ATOM 10264 N N . ALA D 4 158 ? -93.782 -22.295 61.433 1.00 87.10 142 ALA B N 1
ATOM 10265 C CA . ALA D 4 158 ? -92.524 -21.628 61.725 1.00 83.55 142 ALA B CA 1
ATOM 10266 C C . ALA D 4 158 ? -91.713 -21.458 60.457 1.00 80.99 142 ALA B C 1
ATOM 10267 O O . ALA D 4 158 ? -91.202 -20.377 60.170 1.00 81.51 142 ALA B O 1
ATOM 10269 N N . VAL D 4 159 ? -91.599 -22.531 59.687 1.00 78.79 143 VAL B N 1
ATOM 10270 C CA . VAL D 4 159 ? -90.884 -22.442 58.406 1.00 78.16 143 VAL B CA 1
ATOM 10271 C C . VAL D 4 159 ? -91.664 -21.608 57.378 1.00 80.69 143 VAL B C 1
ATOM 10272 O O . VAL D 4 159 ? -91.070 -20.849 56.597 1.00 85.14 143 VAL B O 1
ATOM 10276 N N . CYS D 4 160 ? -92.987 -21.728 57.407 1.00 80.99 144 CYS B N 1
ATOM 10277 C CA . CYS D 4 160 ? -93.803 -20.959 56.485 1.00 82.57 144 CYS B CA 1
ATOM 10278 C C . CYS D 4 160 ? -93.575 -19.467 56.643 1.00 86.79 144 CYS B C 1
ATOM 10279 O O . CYS D 4 160 ? -93.778 -18.692 55.694 1.00 88.35 144 CYS B O 1
ATOM 10282 N N . VAL D 4 161 ? -93.175 -19.039 57.845 1.00 88.21 145 VAL B N 1
ATOM 10283 C CA . VAL D 4 161 ? -92.923 -17.617 58.080 1.00 88.32 145 VAL B CA 1
ATOM 10284 C C . VAL D 4 161 ? -91.757 -17.161 57.210 1.00 89.39 145 VAL B C 1
ATOM 10285 O O . VAL D 4 161 ? -91.856 -16.139 56.540 1.00 93.38 145 VAL B O 1
ATOM 10289 N N . ALA D 4 162 ? -90.674 -17.924 57.210 1.00 86.50 146 ALA B N 1
ATOM 10290 C CA . ALA D 4 162 ? -89.537 -17.620 56.343 1.00 84.57 146 ALA B CA 1
ATOM 10291 C C . ALA D 4 162 ? -89.948 -17.699 54.872 1.00 87.81 146 ALA B C 1
ATOM 10292 O O . ALA D 4 162 ? -89.504 -16.895 54.036 1.00 84.12 146 ALA B O 1
ATOM 10294 N N . LYS D 4 163 ? -90.792 -18.695 54.565 1.00 93.78 147 LYS B N 1
ATOM 10295 C CA . LYS D 4 163 ? -91.348 -18.849 53.225 1.00 93.83 147 LYS B CA 1
ATOM 10296 C C . LYS D 4 163 ? -91.969 -17.523 52.760 1.00 97.35 147 LYS B C 1
ATOM 10297 O O . LYS D 4 163 ? -91.709 -17.068 51.657 1.00 101.31 147 LYS B O 1
ATOM 10303 N N . LEU D 4 164 ? -92.795 -16.927 53.611 1.00 96.16 148 LEU B N 1
ATOM 10304 C CA . LEU D 4 164 ? -93.439 -15.648 53.306 1.00 98.07 148 LEU B CA 1
ATOM 10305 C C . LEU D 4 164 ? -92.455 -14.518 53.236 1.00 98.44 148 LEU B C 1
ATOM 10306 O O . LEU D 4 164 ? -92.532 -13.672 52.351 1.00 95.45 148 LEU B O 1
ATOM 10311 N N . HIS D 4 165 ? -91.522 -14.508 54.172 1.00 100.14 149 HIS B N 1
ATOM 10312 C CA . HIS D 4 165 ? -90.523 -13.448 54.221 1.00 99.81 149 HIS B CA 1
ATOM 10313 C C . HIS D 4 165 ? -89.676 -13.407 52.953 1.00 101.84 149 HIS B C 1
ATOM 10314 O O . HIS D 4 165 ? -89.179 -12.364 52.599 1.00 104.62 149 HIS B O 1
ATOM 10321 N N . ASP D 4 166 ? -89.496 -14.539 52.274 1.00 101.17 150 ASP B N 1
ATOM 10322 C CA . ASP D 4 166 ? -88.768 -14.523 51.033 1.00 101.91 150 ASP B CA 1
ATOM 10323 C C . ASP D 4 166 ? -89.593 -13.861 49.935 1.00 104.85 150 ASP B C 1
ATOM 10324 O O . ASP D 4 166 ? -89.029 -13.346 48.955 1.00 109.62 150 ASP B O 1
ATOM 10329 N N . ILE D 4 167 ? -90.915 -13.840 50.108 1.00 102.00 151 ILE B N 1
ATOM 10330 C CA . ILE D 4 167 ? -91.828 -13.264 49.120 1.00 96.51 151 ILE B CA 1
ATOM 10331 C C . ILE D 4 167 ? -92.034 -11.800 49.341 1.00 98.72 151 ILE B C 1
ATOM 10332 O O . ILE D 4 167 ? -92.048 -11.035 48.383 1.00 105.34 151 ILE B O 1
ATOM 10337 N N . ASN D 4 168 ? -92.196 -11.406 50.603 1.00 102.00 152 ASN B N 1
ATOM 10338 C CA . ASN D 4 168 ? -92.471 -10.011 50.949 1.00 105.76 152 ASN B CA 1
ATOM 10339 C C . ASN D 4 168 ? -92.074 -9.705 52.385 1.00 107.06 152 ASN B C 1
ATOM 10340 O O . ASN D 4 168 ? -92.894 -9.888 53.299 1.00 108.64 152 ASN B O 1
ATOM 10345 N N . ALA D 4 169 ? -90.836 -9.240 52.580 1.00 105.30 153 ALA B N 1
ATOM 10346 C CA . ALA D 4 169 ? -90.334 -8.936 53.926 1.00 109.40 153 ALA B CA 1
ATOM 10347 C C . ALA D 4 169 ? -91.218 -7.915 54.654 1.00 116.66 153 ALA B C 1
ATOM 10348 O O . ALA D 4 169 ? -91.479 -8.012 55.869 1.00 122.46 153 ALA B O 1
ATOM 10350 N N . GLN D 4 170 ? -91.665 -6.944 53.880 1.00 119.98 154 GLN B N 1
ATOM 10351 C CA . GLN D 4 170 ? -92.606 -5.957 54.370 1.00 129.77 154 GLN B CA 1
ATOM 10352 C C . GLN D 4 170 ? -93.828 -6.580 55.023 1.00 127.06 154 GLN B C 1
ATOM 10353 O O . GLN D 4 170 ? -94.170 -6.250 56.142 1.00 129.04 154 GLN B O 1
ATOM 10359 N N . LEU D 4 171 ? -94.444 -7.517 54.318 1.00 122.04 155 LEU B N 1
ATOM 10360 C CA . LEU D 4 171 ? -95.635 -8.213 54.806 1.00 119.79 155 LEU B CA 1
ATOM 10361 C C . LEU D 4 171 ? -95.398 -8.865 56.164 1.00 117.43 155 LEU B C 1
ATOM 10362 O O . LEU D 4 171 ? -96.241 -8.777 57.062 1.00 119.35 155 LEU B O 1
ATOM 10367 N N . VAL D 4 172 ? -94.242 -9.507 56.315 1.00 111.59 156 VAL B N 1
ATOM 10368 C CA . VAL D 4 172 ? -93.886 -10.148 57.565 1.00 113.48 156 VAL B CA 1
ATOM 10369 C C . VAL D 4 172 ? -93.769 -9.121 58.677 1.00 127.02 156 VAL B C 1
ATOM 10370 O O . VAL D 4 172 ? -94.295 -9.337 59.784 1.00 130.88 156 VAL B O 1
ATOM 10374 N N . GLU D 4 173 ? -93.075 -8.007 58.395 1.00 133.55 157 GLU B N 1
ATOM 10375 C CA . GLU D 4 173 ? -92.939 -6.948 59.376 1.00 134.57 157 GLU B CA 1
ATOM 10376 C C . GLU D 4 173 ? -94.308 -6.444 59.798 1.00 130.82 157 GLU B C 1
ATOM 10377 O O . GLU D 4 173 ? -94.561 -6.211 60.969 1.00 132.32 157 GLU B O 1
ATOM 10383 N N . ASP D 4 174 ? -95.185 -6.287 58.814 1.00 127.57 158 ASP B N 1
ATOM 10384 C CA . ASP D 4 174 ? -96.525 -5.775 59.018 1.00 129.94 158 ASP B CA 1
ATOM 10385 C C . ASP D 4 174 ? -97.351 -6.669 59.911 1.00 125.95 158 ASP B C 1
ATOM 10386 O O . ASP D 4 174 ? -97.977 -6.206 60.833 1.00 132.73 158 ASP B O 1
ATOM 10391 N N . GLN D 4 175 ? -97.362 -7.960 59.633 1.00 122.44 159 GLN B N 1
ATOM 10392 C CA . GLN D 4 175 ? -98.193 -8.893 60.386 1.00 119.61 159 GLN B CA 1
ATOM 10393 C C . GLN D 4 175 ? -97.582 -9.288 61.729 1.00 119.68 159 GLN B C 1
ATOM 10394 O O . GLN D 4 175 ? -98.178 -10.046 62.498 1.00 114.28 159 GLN B O 1
ATOM 10400 N N . GLY D 4 176 ? -96.385 -8.777 62.003 1.00 123.55 160 GLY B N 1
ATOM 10401 C CA . GLY D 4 176 ? -95.686 -9.061 63.259 1.00 125.28 160 GLY B CA 1
ATOM 10402 C C . GLY D 4 176 ? -95.437 -10.533 63.509 1.00 121.31 160 GLY B C 1
ATOM 10403 O O . GLY D 4 176 ? -95.595 -11.014 64.617 1.00 117.77 160 GLY B O 1
ATOM 10404 N N . PHE D 4 177 ? -95.037 -11.244 62.460 1.00 117.13 161 PHE B N 1
ATOM 10405 C CA . PHE D 4 177 ? -94.795 -12.663 62.545 1.00 113.75 161 PHE B CA 1
ATOM 10406 C C . PHE D 4 177 ? -93.451 -12.972 63.189 1.00 115.91 161 PHE B C 1
ATOM 10407 O O . PHE D 4 177 ? -93.308 -13.992 63.886 1.00 118.27 161 PHE B O 1
ATOM 10415 N N . LEU D 4 178 ? -92.478 -12.086 62.969 1.00 117.02 162 LEU B N 1
ATOM 10416 C CA . LEU D 4 178 ? -91.116 -12.317 63.435 1.00 113.37 162 LEU B CA 1
ATOM 10417 C C . LEU D 4 178 ? -91.040 -12.365 64.952 1.00 117.12 162 LEU B C 1
ATOM 10418 O O . LEU D 4 178 ? -90.212 -13.111 65.520 1.00 114.38 162 LEU B O 1
ATOM 10423 N N . ASP D 4 179 ? -91.902 -11.576 65.617 1.00 116.01 163 ASP B N 1
ATOM 10424 C CA . ASP D 4 179 ? -91.960 -11.607 67.063 1.00 117.76 163 ASP B CA 1
ATOM 10425 C C . ASP D 4 179 ? -92.448 -12.951 67.566 1.00 113.63 163 ASP B C 1
ATOM 10426 O O . ASP D 4 179 ? -91.864 -13.556 68.464 1.00 118.19 163 ASP B O 1
ATOM 10431 N N . THR D 4 180 ? -93.515 -13.433 66.956 1.00 109.78 164 THR B N 1
ATOM 10432 C CA . THR D 4 180 ? -94.046 -14.752 67.287 1.00 109.05 164 THR B CA 1
ATOM 10433 C C . THR D 4 180 ? -93.020 -15.850 67.005 1.00 105.81 164 THR B C 1
ATOM 10434 O O . THR D 4 180 ? -92.988 -16.860 67.713 1.00 107.45 164 THR B O 1
ATOM 10438 N N . LEU D 4 181 ? -92.192 -15.646 65.974 1.00 102.45 165 LEU B N 1
ATOM 10439 C CA . LEU D 4 181 ? -91.117 -16.589 65.647 1.00 100.12 165 LEU B CA 1
ATOM 10440 C C . LEU D 4 181 ? -90.073 -16.616 66.763 1.00 104.91 165 LEU B C 1
ATOM 10441 O O . LEU D 4 181 ? -89.708 -17.697 67.293 1.00 112.42 165 LEU B O 1
ATOM 10446 N N . LYS D 4 182 ? -89.590 -15.419 67.121 1.00 102.42 166 LYS B N 1
ATOM 10447 C CA . LYS D 4 182 ? -88.636 -15.281 68.195 1.00 103.41 166 LYS B CA 1
ATOM 10448 C C . LYS D 4 182 ? -89.180 -15.904 69.461 1.00 108.43 166 LYS B C 1
ATOM 10449 O O . LYS D 4 182 ? -88.419 -16.415 70.286 1.00 118.28 166 LYS B O 1
ATOM 10455 N N . ASP D 4 183 ? -90.497 -15.865 69.637 1.00 108.95 167 ASP B N 1
ATOM 10456 C CA . ASP D 4 183 ? -91.132 -16.481 70.789 1.00 111.80 167 ASP B CA 1
ATOM 10457 C C . ASP D 4 183 ? -91.181 -17.977 70.641 1.00 110.75 167 ASP B C 1
ATOM 10458 O O . ASP D 4 183 ? -91.164 -18.703 71.640 1.00 116.08 167 ASP B O 1
ATOM 10463 N N . LEU D 4 184 ? -91.250 -18.439 69.395 1.00 110.74 168 LEU B N 1
ATOM 10464 C CA . LEU D 4 184 ? -91.266 -19.876 69.101 1.00 104.31 168 LEU B CA 1
ATOM 10465 C C . LEU D 4 184 ? -89.907 -20.501 69.344 1.00 101.32 168 LEU B C 1
ATOM 10466 O O . LEU D 4 184 ? -89.787 -21.712 69.478 1.00 96.71 168 LEU B O 1
ATOM 10471 N N . ILE D 4 185 ? -88.876 -19.673 69.395 1.00 105.71 169 ILE B N 1
ATOM 10472 C CA . ILE D 4 185 ? -87.575 -20.147 69.844 1.00 109.44 169 ILE B CA 1
ATOM 10473 C C . ILE D 4 185 ? -87.654 -20.591 71.310 1.00 112.57 169 ILE B C 1
ATOM 10474 O O . ILE D 4 185 ? -86.959 -21.528 71.726 1.00 112.56 169 ILE B O 1
ATOM 10479 N N . SER D 4 186 ? -88.529 -19.926 72.069 1.00 112.42 170 SER B N 1
ATOM 10480 C CA . SER D 4 186 ? -88.736 -20.270 73.466 1.00 113.45 170 SER B CA 1
ATOM 10481 C C . SER D 4 186 ? -89.795 -21.340 73.673 1.00 112.83 170 SER B C 1
ATOM 10482 O O . SER D 4 186 ? -90.261 -21.547 74.809 1.00 114.88 170 SER B O 1
ATOM 10485 N N . ASP D 4 187 ? -90.173 -22.020 72.591 1.00 106.04 171 ASP B N 1
ATOM 10486 C CA . ASP D 4 187 ? -91.199 -23.045 72.651 1.00 104.77 171 ASP B CA 1
ATOM 10487 C C . ASP D 4 187 ? -90.738 -24.235 73.489 1.00 105.62 171 ASP B C 1
ATOM 10488 O O . ASP D 4 187 ? -89.522 -24.464 73.636 1.00 102.60 171 ASP B O 1
ATOM 10493 N N . SER D 4 188 ? -91.711 -24.997 73.999 1.00 105.16 172 SER B N 1
ATOM 10494 C CA . SER D 4 188 ? -91.431 -26.186 74.788 1.00 103.05 172 SER B CA 1
ATOM 10495 C C . SER D 4 188 ? -91.036 -27.396 73.915 1.00 104.79 172 SER B C 1
ATOM 10496 O O . SER D 4 188 ? -90.362 -28.307 74.371 1.00 109.42 172 SER B O 1
ATOM 10499 N N . ASN D 4 189 ? -91.483 -27.395 72.665 1.00 98.81 173 ASN B N 1
ATOM 10500 C CA . ASN D 4 189 ? -91.235 -28.505 71.780 1.00 93.75 173 ASN B CA 1
ATOM 10501 C C . ASN D 4 189 ? -90.006 -28.285 70.908 1.00 92.53 173 ASN B C 1
ATOM 10502 O O . ASN D 4 189 ? -89.999 -27.396 70.066 1.00 93.51 173 ASN B O 1
ATOM 10507 N N . PRO D 4 190 ? -88.990 -29.134 71.086 1.00 90.49 174 PRO B N 1
ATOM 10508 C CA . PRO D 4 190 ? -87.676 -28.993 70.492 1.00 91.19 174 PRO B CA 1
ATOM 10509 C C . PRO D 4 190 ? -87.678 -28.913 68.956 1.00 90.39 174 PRO B C 1
ATOM 10510 O O . PRO D 4 190 ? -86.756 -28.306 68.374 1.00 87.23 174 PRO B O 1
ATOM 10514 N N . MET D 4 191 ? -88.693 -29.512 68.324 1.00 88.30 175 MET B N 1
ATOM 10515 C CA . MET D 4 191 ? -88.810 -29.441 66.872 1.00 90.59 175 MET B CA 1
ATOM 10516 C C . MET D 4 191 ? -89.277 -28.070 66.414 1.00 89.76 175 MET B C 1
ATOM 10517 O O . MET D 4 191 ? -88.718 -27.484 65.459 1.00 89.59 175 MET B O 1
ATOM 10522 N N . VAL D 4 192 ? -90.306 -27.567 67.089 1.00 87.07 176 VAL B N 1
ATOM 10523 C CA . VAL D 4 192 ? -90.769 -26.217 66.842 1.00 85.99 176 VAL B CA 1
ATOM 10524 C C . VAL D 4 192 ? -89.632 -25.231 67.076 1.00 83.15 176 VAL B C 1
ATOM 10525 O O . VAL D 4 192 ? -89.384 -24.328 66.275 1.00 83.52 176 VAL B O 1
ATOM 10529 N N . VAL D 4 193 ? -88.932 -25.441 68.169 1.00 82.15 177 VAL B N 1
ATOM 10530 C CA . VAL D 4 193 ? -87.735 -24.670 68.491 1.00 83.82 177 VAL B CA 1
ATOM 10531 C C . VAL D 4 193 ? -86.735 -24.659 67.326 1.00 79.82 177 VAL B C 1
ATOM 10532 O O . VAL D 4 193 ? -86.416 -23.612 66.784 1.00 77.87 177 VAL B O 1
ATOM 10536 N N . ALA D 4 194 ? -86.283 -25.841 66.940 1.00 80.53 178 ALA B N 1
ATOM 10537 C CA . ALA D 4 194 ? -85.310 -25.974 65.872 1.00 83.12 178 ALA B CA 1
ATOM 10538 C C . ALA D 4 194 ? -85.746 -25.324 64.539 1.00 85.12 178 ALA B C 1
ATOM 10539 O O . ALA D 4 194 ? -84.976 -24.552 63.943 1.00 89.70 178 ALA B O 1
ATOM 10541 N N . ASN D 4 195 ? -86.970 -25.622 64.098 1.00 80.01 179 ASN B N 1
ATOM 10542 C CA . ASN D 4 195 ? -87.482 -25.022 62.879 1.00 82.60 179 ASN B CA 1
ATOM 10543 C C . ASN D 4 195 ? -87.543 -23.503 62.957 1.00 89.56 179 ASN B C 1
ATOM 10544 O O . ASN D 4 195 ? -87.192 -22.813 61.991 1.00 97.68 179 ASN B O 1
ATOM 10549 N N . ALA D 4 196 ? -87.980 -22.982 64.111 1.00 88.13 180 ALA B N 1
ATOM 10550 C CA . ALA D 4 196 ? -88.010 -21.558 64.307 1.00 88.41 180 ALA B CA 1
ATOM 10551 C C . ALA D 4 196 ? -86.591 -20.964 64.251 1.00 93.46 180 ALA B C 1
ATOM 10552 O O . ALA D 4 196 ? -86.370 -19.886 63.694 1.00 100.14 180 ALA B O 1
ATOM 10554 N N . VAL D 4 197 ? -85.636 -21.682 64.829 1.00 91.65 181 VAL B N 1
ATOM 10555 C CA . VAL D 4 197 ? -84.239 -21.269 64.796 1.00 87.57 181 VAL B CA 1
ATOM 10556 C C . VAL D 4 197 ? -83.753 -21.144 63.349 1.00 83.01 181 VAL B C 1
ATOM 10557 O O . VAL D 4 197 ? -83.180 -20.131 62.970 1.00 80.77 181 VAL B O 1
ATOM 10561 N N . ALA D 4 198 ? -84.018 -22.181 62.560 1.00 77.65 182 ALA B N 1
ATOM 10562 C CA . ALA D 4 198 ? -83.628 -22.187 61.150 1.00 77.89 182 ALA B CA 1
ATOM 10563 C C . ALA D 4 198 ? -84.254 -21.030 60.348 1.00 81.40 182 ALA B C 1
ATOM 10564 O O . ALA D 4 198 ? -83.560 -20.283 59.634 1.00 83.57 182 ALA B O 1
ATOM 10566 N N . ALA D 4 199 ? -85.571 -20.900 60.487 1.00 83.81 183 ALA B N 1
ATOM 10567 C CA . ALA D 4 199 ? -86.325 -19.870 59.804 1.00 85.92 183 ALA B CA 1
ATOM 10568 C C . ALA D 4 199 ? -85.776 -18.498 60.125 1.00 92.77 183 ALA B C 1
ATOM 10569 O O . ALA D 4 199 ? -85.366 -17.734 59.222 1.00 99.02 183 ALA B O 1
ATOM 10571 N N . LEU D 4 200 ? -85.778 -18.180 61.422 1.00 94.46 184 LEU B N 1
ATOM 10572 C CA . LEU D 4 200 ? -85.323 -16.885 61.890 1.00 90.40 184 LEU B CA 1
ATOM 10573 C C . LEU D 4 200 ? -83.881 -16.607 61.469 1.00 86.12 184 LEU B C 1
ATOM 10574 O O . LEU D 4 200 ? -83.553 -15.488 61.121 1.00 86.37 184 LEU B O 1
ATOM 10579 N N . SER D 4 201 ? -83.041 -17.636 61.514 1.00 84.28 185 SER B N 1
ATOM 10580 C CA . SER D 4 201 ? -81.644 -17.495 61.152 1.00 85.21 185 SER B CA 1
ATOM 10581 C C . SER D 4 201 ? -81.536 -17.087 59.701 1.00 86.85 185 SER B C 1
ATOM 10582 O O . SER D 4 201 ? -80.669 -16.290 59.345 1.00 94.51 185 SER B O 1
ATOM 10585 N N . GLU D 4 202 ? -82.410 -17.640 58.866 1.00 87.91 186 GLU B N 1
ATOM 10586 C CA . GLU D 4 202 ? -82.469 -17.247 57.461 1.00 83.64 186 GLU B CA 1
ATOM 10587 C C . GLU D 4 202 ? -82.974 -15.818 57.291 1.00 82.58 186 GLU B C 1
ATOM 10588 O O . GLU D 4 202 ? -82.497 -15.088 56.447 1.00 84.35 186 GLU B O 1
ATOM 10594 N N . ILE D 4 203 ? -83.937 -15.422 58.093 1.00 82.64 187 ILE B N 1
ATOM 10595 C CA . ILE D 4 203 ? -84.413 -14.050 58.049 1.00 88.33 187 ILE B CA 1
ATOM 10596 C C . ILE D 4 203 ? -83.273 -13.055 58.394 1.00 94.26 187 ILE B C 1
ATOM 10597 O O . ILE D 4 203 ? -83.100 -12.038 57.742 1.00 99.47 187 ILE B O 1
ATOM 10602 N N . ALA D 4 204 ? -82.487 -13.367 59.418 1.00 96.58 188 ALA B N 1
ATOM 10603 C CA . ALA D 4 204 ? -81.442 -12.487 59.905 1.00 92.95 188 ALA B CA 1
ATOM 10604 C C . ALA D 4 204 ? -80.344 -12.234 58.874 1.00 93.44 188 ALA B C 1
ATOM 10605 O O . ALA D 4 204 ? -79.566 -11.291 58.988 1.00 95.86 188 ALA B O 1
ATOM 10607 N N . GLU D 4 205 ? -80.254 -13.096 57.871 1.00 95.20 189 GLU B N 1
ATOM 10608 C CA . GLU D 4 205 ? -79.306 -12.902 56.775 1.00 100.19 189 GLU B CA 1
ATOM 10609 C C . GLU D 4 205 ? -79.656 -11.611 56.046 1.00 103.06 189 GLU B C 1
ATOM 10610 O O . GLU D 4 205 ? -78.768 -10.879 55.627 1.00 108.34 189 GLU B O 1
ATOM 10616 N N . SER D 4 206 ? -80.957 -11.350 55.903 1.00 105.96 190 SER B N 1
ATOM 10617 C CA . SER D 4 206 ? -81.445 -10.172 55.217 1.00 114.81 190 SER B CA 1
ATOM 10618 C C . SER D 4 206 ? -81.311 -8.941 56.083 1.00 131.31 190 SER B C 1
ATOM 10619 O O . SER D 4 206 ? -81.202 -7.834 55.566 1.00 149.95 190 SER B O 1
ATOM 10622 N N . HIS D 4 207 ? -81.330 -9.125 57.398 1.00 139.70 191 HIS B N 1
ATOM 10623 C CA . HIS D 4 207 ? -81.112 -8.023 58.334 1.00 147.99 191 HIS B CA 1
ATOM 10624 C C . HIS D 4 207 ? -79.848 -8.291 59.149 1.00 160.28 191 HIS B C 1
ATOM 10625 O O . HIS D 4 207 ? -79.948 -8.740 60.301 1.00 150.86 191 HIS B O 1
ATOM 10632 N N . PRO D 4 208 ? -78.667 -8.008 58.552 1.00 175.58 192 PRO B N 1
ATOM 10633 C CA . PRO D 4 208 ? -77.343 -8.434 59.013 1.00 180.40 192 PRO B CA 1
ATOM 10634 C C . PRO D 4 208 ? -77.125 -8.229 60.512 1.00 176.16 192 PRO B C 1
ATOM 10635 O O . PRO D 4 208 ? -77.187 -9.176 61.302 1.00 168.97 192 PRO B O 1
ATOM 10639 N N . SER D 4 209 ? -76.852 -6.996 60.895 1.00 176.26 193 SER B N 1
ATOM 10640 C CA . SER D 4 209 ? -76.739 -6.659 62.304 1.00 179.59 193 SER B CA 1
ATOM 10641 C C . SER D 4 209 ? -77.936 -5.821 62.700 1.00 176.78 193 SER B C 1
ATOM 10642 O O . SER D 4 209 ? -78.320 -5.822 63.857 1.00 171.21 193 SER B O 1
ATOM 10645 N N . SER D 4 210 ? -78.501 -5.097 61.730 1.00 176.03 194 SER B N 1
ATOM 10646 C CA . SER D 4 210 ? -79.711 -4.316 61.944 1.00 172.59 194 SER B CA 1
ATOM 10647 C C . SER D 4 210 ? -80.777 -5.197 62.570 1.00 175.29 194 SER B C 1
ATOM 10648 O O . SER D 4 210 ? -80.967 -6.323 62.149 1.00 168.35 194 SER B O 1
ATOM 10651 N N . ASN D 4 211 ? -81.466 -4.653 63.569 1.00 194.85 195 ASN B N 1
ATOM 10652 C CA . ASN D 4 211 ? -82.453 -5.386 64.368 1.00 194.92 195 ASN B CA 1
ATOM 10653 C C . ASN D 4 211 ? -82.034 -6.819 64.698 1.00 187.99 195 ASN B C 1
ATOM 10654 O O . ASN D 4 211 ? -82.796 -7.741 64.473 1.00 214.01 195 ASN B O 1
ATOM 10659 N N . LEU D 4 212 ? -80.816 -6.987 65.216 1.00 170.09 196 LEU B N 1
ATOM 10660 C CA . LEU D 4 212 ? -80.234 -8.314 65.483 1.00 155.88 196 LEU B CA 1
ATOM 10661 C C . LEU D 4 212 ? -81.185 -9.228 66.238 1.00 154.87 196 LEU B C 1
ATOM 10662 O O . LEU D 4 212 ? -81.838 -8.803 67.192 1.00 153.43 196 LEU B O 1
ATOM 10667 N N . LEU D 4 213 ? -81.260 -10.481 65.790 1.00 136.69 197 LEU B N 1
ATOM 10668 C CA . LEU D 4 213 ? -82.235 -11.423 66.361 1.00 125.16 197 LEU B CA 1
ATOM 10669 C C . LEU D 4 213 ? -81.524 -12.465 67.220 1.00 131.72 197 LEU B C 1
ATOM 10670 O O . LEU D 4 213 ? -82.050 -13.527 67.490 1.00 121.93 197 LEU B O 1
ATOM 10675 N N . ASP D 4 214 ? -80.322 -12.126 67.686 1.00 154.50 198 ASP B N 1
ATOM 10676 C CA . ASP D 4 214 ? -79.623 -12.938 68.683 1.00 160.64 198 ASP B CA 1
ATOM 10677 C C . ASP D 4 214 ? -80.237 -12.801 70.091 1.00 145.87 198 ASP B C 1
ATOM 10678 O O . ASP D 4 214 ? -80.801 -11.785 70.445 1.00 130.95 198 ASP B O 1
ATOM 10683 N N . LEU D 4 215 ? -80.121 -13.848 70.881 1.00 144.09 199 LEU B N 1
ATOM 10684 C CA . LEU D 4 215 ? -80.555 -13.800 72.264 1.00 154.04 199 LEU B CA 1
ATOM 10685 C C . LEU D 4 215 ? -79.350 -13.968 73.209 1.00 147.88 199 LEU B C 1
ATOM 10686 O O . LEU D 4 215 ? -78.231 -14.237 72.786 1.00 129.91 199 LEU B O 1
ATOM 10691 N N . ASN D 4 216 ? -79.625 -13.819 74.503 1.00 145.31 200 ASN B N 1
ATOM 10692 C CA . ASN D 4 216 ? -78.681 -13.927 75.596 1.00 133.56 200 ASN B CA 1
ATOM 10693 C C . ASN D 4 216 ? -78.121 -15.339 75.822 1.00 136.07 200 ASN B C 1
ATOM 10694 O O . ASN D 4 216 ? -78.620 -16.319 75.231 1.00 145.57 200 ASN B O 1
ATOM 10699 N N . PRO D 4 217 ? -77.098 -15.451 76.688 1.00 131.87 201 PRO B N 1
ATOM 10700 C CA . PRO D 4 217 ? -76.593 -16.749 77.146 1.00 131.43 201 PRO B CA 1
ATOM 10701 C C . PRO D 4 217 ? -77.673 -17.634 77.758 1.00 126.98 201 PRO B C 1
ATOM 10702 O O . PRO D 4 217 ? -77.646 -18.851 77.606 1.00 125.87 201 PRO B O 1
ATOM 10706 N N . GLN D 4 218 ? -78.608 -17.011 78.468 1.00 127.48 202 GLN B N 1
ATOM 10707 C CA . GLN D 4 218 ? -79.715 -17.705 79.119 1.00 133.74 202 GLN B CA 1
ATOM 10708 C C . GLN D 4 218 ? -80.475 -18.491 78.086 1.00 133.22 202 GLN B C 1
ATOM 10709 O O . GLN D 4 218 ? -80.895 -19.621 78.360 1.00 153.65 202 GLN B O 1
ATOM 10715 N N . SER D 4 219 ? -80.649 -17.897 76.906 1.00 127.74 203 SER B N 1
ATOM 10716 C CA . SER D 4 219 ? -81.319 -18.570 75.804 1.00 124.66 203 SER B CA 1
ATOM 10717 C C . SER D 4 219 ? -80.414 -19.642 75.167 1.00 122.33 203 SER B C 1
ATOM 10718 O O . SER D 4 219 ? -80.879 -20.722 74.757 1.00 122.74 203 SER B O 1
ATOM 10721 N N . ILE D 4 220 ? -79.125 -19.302 75.065 1.00 111.81 204 ILE B N 1
ATOM 10722 C CA . ILE D 4 220 ? -78.154 -20.240 74.550 1.00 100.79 204 ILE B CA 1
ATOM 10723 C C . ILE D 4 220 ? -78.239 -21.569 75.286 1.00 102.73 204 ILE B C 1
ATOM 10724 O O . ILE D 4 220 ? -78.124 -22.622 74.701 1.00 103.32 204 ILE B O 1
ATOM 10729 N N . ASN D 4 221 ? -78.466 -21.509 76.590 1.00 113.89 205 ASN B N 1
ATOM 10730 C CA . ASN D 4 221 ? -78.690 -22.712 77.391 1.00 115.13 205 ASN B CA 1
ATOM 10731 C C . ASN D 4 221 ? -79.869 -23.529 76.891 1.00 118.32 205 ASN B C 1
ATOM 10732 O O . ASN D 4 221 ? -79.761 -24.756 76.731 1.00 121.77 205 ASN B O 1
ATOM 10737 N N . LYS D 4 222 ? -80.974 -22.845 76.622 1.00 119.35 206 LYS B N 1
ATOM 10738 C CA . LYS D 4 222 ? -82.150 -23.497 76.089 1.00 128.18 206 LYS B CA 1
ATOM 10739 C C . LYS D 4 222 ? -81.870 -24.186 74.727 1.00 122.46 206 LYS B C 1
ATOM 10740 O O . LYS D 4 222 ? -82.288 -25.342 74.504 1.00 129.76 206 LYS B O 1
ATOM 10746 N N . LEU D 4 223 ? -81.169 -23.471 73.840 1.00 107.40 207 LEU B N 1
ATOM 10747 C CA . LEU D 4 223 ? -80.780 -24.038 72.570 1.00 95.36 207 LEU B CA 1
ATOM 10748 C C . LEU D 4 223 ? -79.884 -25.247 72.753 1.00 94.61 207 LEU B C 1
ATOM 10749 O O . LEU D 4 223 ? -80.011 -26.241 72.017 1.00 97.51 207 LEU B O 1
ATOM 10754 N N . LEU D 4 224 ? -78.994 -25.169 73.740 1.00 97.43 208 LEU B N 1
ATOM 10755 C CA . LEU D 4 224 ? -78.098 -26.258 74.042 1.00 101.22 208 LEU B CA 1
ATOM 10756 C C . LEU D 4 224 ? -78.849 -27.484 74.538 1.00 101.04 208 LEU B C 1
ATOM 10757 O O . LEU D 4 224 ? -78.397 -28.637 74.350 1.00 94.25 208 LEU B O 1
ATOM 10762 N N . THR D 4 225 ? -79.994 -27.250 75.170 1.00 103.77 209 THR B N 1
ATOM 10763 C CA . THR D 4 225 ? -80.841 -28.364 75.611 1.00 105.78 209 THR B CA 1
ATOM 10764 C C . THR D 4 225 ? -81.593 -28.980 74.456 1.00 96.36 209 THR B C 1
ATOM 10765 O O . THR D 4 225 ? -81.629 -30.220 74.306 1.00 103.35 209 THR B O 1
ATOM 10769 N N . ALA D 4 226 ? -82.184 -28.110 73.638 1.00 92.85 210 ALA B N 1
ATOM 10770 C CA . ALA D 4 226 ? -82.855 -28.584 72.417 1.00 94.82 210 ALA B CA 1
ATOM 10771 C C . ALA D 4 226 ? -81.909 -29.414 71.523 1.00 90.83 210 ALA B C 1
ATOM 10772 O O . ALA D 4 226 ? -82.329 -30.353 70.845 1.00 85.50 210 ALA B O 1
ATOM 10774 N N . LEU D 4 227 ? -80.634 -29.039 71.571 1.00 91.00 211 LEU B N 1
ATOM 10775 C CA . LEU D 4 227 ? -79.589 -29.745 70.864 1.00 89.33 211 LEU B CA 1
ATOM 10776 C C . LEU D 4 227 ? -79.575 -31.221 71.235 1.00 89.87 211 LEU B C 1
ATOM 10777 O O . LEU D 4 227 ? -79.363 -32.085 70.369 1.00 93.22 211 LEU B O 1
ATOM 10782 N N . ASN D 4 228 ? -79.788 -31.504 72.519 1.00 91.41 212 ASN B N 1
ATOM 10783 C CA . ASN D 4 228 ? -79.857 -32.871 72.983 1.00 90.44 212 ASN B CA 1
ATOM 10784 C C . ASN D 4 228 ? -81.260 -33.430 72.848 1.00 85.12 212 ASN B C 1
ATOM 10785 O O . ASN D 4 228 ? -81.497 -34.614 73.102 1.00 78.95 212 ASN B O 1
ATOM 10790 N N . GLU D 4 229 ? -82.202 -32.575 72.471 1.00 87.56 213 GLU B N 1
ATOM 10791 C CA . GLU D 4 229 ? -83.589 -33.023 72.455 1.00 93.35 213 GLU B CA 1
ATOM 10792 C C . GLU D 4 229 ? -84.283 -33.081 71.075 1.00 92.72 213 GLU B C 1
ATOM 10793 O O . GLU D 4 229 ? -85.493 -33.325 70.990 1.00 95.36 213 GLU B O 1
ATOM 10799 N N . CYS D 4 230 ? -83.527 -32.861 69.998 1.00 89.63 214 CYS B N 1
ATOM 10800 C CA . CYS D 4 230 ? -84.162 -32.763 68.688 1.00 89.68 214 CYS B CA 1
ATOM 10801 C C . CYS D 4 230 ? -83.572 -33.648 67.595 1.00 87.22 214 CYS B C 1
ATOM 10802 O O . CYS D 4 230 ? -82.726 -34.500 67.911 1.00 87.73 214 CYS B O 1
ATOM 10805 N N . THR D 4 231 ? -84.012 -33.445 66.334 1.00 78.80 215 THR B N 1
ATOM 10806 C CA . THR D 4 231 ? -83.501 -34.279 65.222 1.00 75.05 215 THR B CA 1
ATOM 10807 C C . THR D 4 231 ? -82.055 -33.909 64.904 1.00 73.04 215 THR B C 1
ATOM 10808 O O . THR D 4 231 ? -81.580 -32.852 65.329 1.00 75.63 215 THR B O 1
ATOM 10812 N N . GLU D 4 232 ? -81.372 -34.766 64.162 1.00 69.33 216 GLU B N 1
ATOM 10813 C CA . GLU D 4 232 ? -80.019 -34.465 63.710 1.00 70.25 216 GLU B CA 1
ATOM 10814 C C . GLU D 4 232 ? -79.981 -33.191 62.897 1.00 70.21 216 GLU B C 1
ATOM 10815 O O . GLU D 4 232 ? -79.113 -32.318 63.124 1.00 79.76 216 GLU B O 1
ATOM 10821 N N . TRP D 4 233 ? -80.928 -33.067 61.984 1.00 66.72 217 TRP B N 1
ATOM 10822 C CA . TRP D 4 233 ? -81.033 -31.855 61.179 1.00 73.23 217 TRP B CA 1
ATOM 10823 C C . TRP D 4 233 ? -81.267 -30.592 62.042 1.00 74.66 217 TRP B C 1
ATOM 10824 O O . TRP D 4 233 ? -80.705 -29.529 61.762 1.00 74.71 217 TRP B O 1
ATOM 10835 N N . GLY D 4 234 ? -82.082 -30.743 63.091 1.00 71.94 218 GLY B N 1
ATOM 10836 C CA . GLY D 4 234 ? -82.299 -29.672 64.022 1.00 72.40 218 GLY B CA 1
ATOM 10837 C C . GLY D 4 234 ? -80.994 -29.282 64.739 1.00 76.63 218 GLY B C 1
ATOM 10838 O O . GLY D 4 234 ? -80.687 -28.073 64.963 1.00 77.01 218 GLY B O 1
ATOM 10839 N N . GLN D 4 235 ? -80.227 -30.314 65.120 1.00 74.19 219 GLN B N 1
ATOM 10840 C CA . GLN D 4 235 ? -78.947 -30.106 65.757 1.00 74.13 219 GLN B CA 1
ATOM 10841 C C . GLN D 4 235 ? -78.076 -29.232 64.851 1.00 73.66 219 GLN B C 1
ATOM 10842 O O . GLN D 4 235 ? -77.466 -28.241 65.288 1.00 73.03 219 GLN B O 1
ATOM 10848 N N . ILE D 4 236 ? -78.045 -29.602 63.582 1.00 71.66 220 ILE B N 1
ATOM 10849 C CA . ILE D 4 236 ? -77.331 -28.802 62.579 1.00 71.67 220 ILE B CA 1
ATOM 10850 C C . ILE D 4 236 ? -77.827 -27.353 62.555 1.00 76.01 220 ILE B C 1
ATOM 10851 O O . ILE D 4 236 ? -77.015 -26.415 62.563 1.00 78.99 220 ILE B O 1
ATOM 10856 N N . PHE D 4 237 ? -79.145 -27.174 62.535 1.00 75.75 221 PHE B N 1
ATOM 10857 C CA . PHE D 4 237 ? -79.731 -25.850 62.491 1.00 75.98 221 PHE B CA 1
ATOM 10858 C C . PHE D 4 237 ? -79.215 -24.977 63.616 1.00 79.09 221 PHE B C 1
ATOM 10859 O O . PHE D 4 237 ? -78.663 -23.893 63.383 1.00 83.86 221 PHE B O 1
ATOM 10867 N N . ILE D 4 238 ? -79.382 -25.461 64.842 1.00 81.09 222 ILE B N 1
ATOM 10868 C CA . ILE D 4 238 ? -79.064 -24.634 65.987 1.00 85.64 222 ILE B CA 1
ATOM 10869 C C . ILE D 4 238 ? -77.566 -24.499 66.230 1.00 85.27 222 ILE B C 1
ATOM 10870 O O . ILE D 4 238 ? -77.119 -23.532 66.876 1.00 92.39 222 ILE B O 1
ATOM 10875 N N . LEU D 4 239 ? -76.782 -25.449 65.711 1.00 78.10 223 LEU B N 1
ATOM 10876 C CA . LEU D 4 239 ? -75.324 -25.299 65.739 1.00 73.03 223 LEU B CA 1
ATOM 10877 C C . LEU D 4 239 ? -74.927 -24.179 64.800 1.00 76.25 223 LEU B C 1
ATOM 10878 O O . LEU D 4 239 ? -74.099 -23.302 65.147 1.00 76.34 223 LEU B O 1
ATOM 10883 N N . ASP D 4 240 ? -75.534 -24.187 63.600 1.00 78.85 224 ASP B N 1
ATOM 10884 C CA . ASP D 4 240 ? -75.310 -23.110 62.630 1.00 80.57 224 ASP B CA 1
ATOM 10885 C C . ASP D 4 240 ? -75.722 -21.757 63.205 1.00 80.84 224 ASP B C 1
ATOM 10886 O O . ASP D 4 240 ? -75.122 -20.737 62.900 1.00 89.54 224 ASP B O 1
ATOM 10891 N N . CYS D 4 241 ? -76.733 -21.757 64.050 1.00 78.03 225 CYS B N 1
ATOM 10892 C CA . CYS D 4 241 ? -77.187 -20.524 64.663 1.00 81.12 225 CYS B CA 1
ATOM 10893 C C . CYS D 4 241 ? -76.205 -20.054 65.702 1.00 84.84 225 CYS B C 1
ATOM 10894 O O . CYS D 4 241 ? -75.850 -18.873 65.729 1.00 84.97 225 CYS B O 1
ATOM 10897 N N . LEU D 4 242 ? -75.774 -20.978 66.576 1.00 87.26 226 LEU B N 1
ATOM 10898 C CA . LEU D 4 242 ? -74.773 -20.679 67.593 1.00 86.80 226 LEU B CA 1
ATOM 10899 C C . LEU D 4 242 ? -73.527 -20.073 66.967 1.00 85.56 226 LEU B C 1
ATOM 10900 O O . LEU D 4 242 ? -72.977 -19.148 67.500 1.00 85.47 226 LEU B O 1
ATOM 10905 N N . ALA D 4 243 ? -73.086 -20.649 65.858 1.00 86.74 227 ALA B N 1
ATOM 10906 C CA . ALA D 4 243 ? -71.862 -20.241 65.216 1.00 90.34 227 ALA B CA 1
ATOM 10907 C C . ALA D 4 243 ? -71.790 -18.713 64.976 1.00 96.55 227 ALA B C 1
ATOM 10908 O O . ALA D 4 243 ? -70.725 -18.131 65.096 1.00 109.75 227 ALA B O 1
ATOM 10910 N N . ASN D 4 244 ? -72.912 -18.080 64.620 1.00 96.93 228 ASN B N 1
ATOM 10911 C CA . ASN D 4 244 ? -72.906 -16.634 64.398 1.00 101.14 228 ASN B CA 1
ATOM 10912 C C . ASN D 4 244 ? -72.614 -15.796 65.648 1.00 104.12 228 ASN B C 1
ATOM 10913 O O . ASN D 4 244 ? -72.147 -14.668 65.550 1.00 110.45 228 ASN B O 1
ATOM 10918 N N . TYR D 4 245 ? -72.903 -16.363 66.801 1.00 102.01 229 TYR B N 1
ATOM 10919 C CA . TYR D 4 245 ? -72.621 -15.719 68.068 1.00 105.59 229 TYR B CA 1
ATOM 10920 C C . TYR D 4 245 ? -71.127 -15.762 68.348 1.00 107.90 229 TYR B C 1
ATOM 10921 O O . TYR D 4 245 ? -70.396 -16.529 67.733 1.00 103.58 229 TYR B O 1
ATOM 10930 N N . MET D 4 246 ? -70.677 -14.888 69.249 1.00 115.11 230 MET B N 1
ATOM 10931 C CA . MET D 4 246 ? -69.310 -14.931 69.725 1.00 120.03 230 MET B CA 1
ATOM 10932 C C . MET D 4 246 ? -69.303 -14.766 71.235 1.00 123.57 230 MET B C 1
ATOM 10933 O O . MET D 4 246 ? -69.886 -13.820 71.747 1.00 135.41 230 MET B O 1
ATOM 10938 N N . PRO D 4 247 ? -68.653 -15.692 71.960 1.00 120.53 231 PRO B N 1
ATOM 10939 C CA . PRO D 4 247 ? -68.601 -15.628 73.424 1.00 127.65 231 PRO B CA 1
ATOM 10940 C C . PRO D 4 247 ? -67.914 -14.355 73.923 1.00 135.59 231 PRO B C 1
ATOM 10941 O O . PRO D 4 247 ? -67.038 -13.813 73.255 1.00 142.31 231 PRO B O 1
ATOM 10945 N N . LYS D 4 248 ? -68.344 -13.868 75.083 1.00 134.13 232 LYS B N 1
ATOM 10946 C CA . LYS D 4 248 ? -67.865 -12.598 75.600 1.00 133.35 232 LYS B CA 1
ATOM 10947 C C . LYS D 4 248 ? -66.540 -12.761 76.321 1.00 134.18 232 LYS B C 1
ATOM 10948 O O . LYS D 4 248 ? -65.777 -11.813 76.431 1.00 133.53 232 LYS B O 1
ATOM 10954 N N . ASP D 4 249 ? -66.260 -13.967 76.792 1.00 133.52 233 ASP B N 1
ATOM 10955 C CA . ASP D 4 249 ? -65.007 -14.229 77.508 1.00 132.84 233 ASP B CA 1
ATOM 10956 C C . ASP D 4 249 ? -64.572 -15.681 77.367 1.00 125.27 233 ASP B C 1
ATOM 10957 O O . ASP D 4 249 ? -65.146 -16.441 76.625 1.00 122.00 233 ASP B O 1
ATOM 10962 N N . ASP D 4 250 ? -63.540 -16.037 78.109 1.00 126.42 234 ASP B N 1
ATOM 10963 C CA . ASP D 4 250 ? -63.014 -17.377 78.162 1.00 125.57 234 ASP B CA 1
ATOM 10964 C C . ASP D 4 250 ? -63.981 -18.330 78.860 1.00 125.02 234 ASP B C 1
ATOM 10965 O O . ASP D 4 250 ? -64.141 -19.475 78.461 1.00 128.32 234 ASP B O 1
ATOM 10970 N N . ARG D 4 251 ? -64.631 -17.841 79.900 1.00 130.22 235 ARG B N 1
ATOM 10971 C CA . ARG D 4 251 ? -65.518 -18.650 80.717 1.00 129.44 235 ARG B CA 1
ATOM 10972 C C . ARG D 4 251 ? -66.744 -19.130 79.936 1.00 124.96 235 ARG B C 1
ATOM 10973 O O . ARG D 4 251 ? -67.084 -20.310 79.983 1.00 125.13 235 ARG B O 1
ATOM 10981 N N . GLU D 4 252 ? -67.391 -18.216 79.217 1.00 121.56 236 GLU B N 1
ATOM 10982 C CA . GLU D 4 252 ? -68.550 -18.562 78.427 1.00 120.48 236 GLU B CA 1
ATOM 10983 C C . GLU D 4 252 ? -68.162 -19.477 77.257 1.00 117.28 236 GLU B C 1
ATOM 10984 O O . GLU D 4 252 ? -68.818 -20.491 76.993 1.00 117.76 236 GLU B O 1
ATOM 10990 N N . ALA D 4 253 ? -67.090 -19.106 76.562 1.00 108.85 237 ALA B N 1
ATOM 10991 C CA . ALA D 4 253 ? -66.568 -19.896 75.470 1.00 101.01 237 ALA B CA 1
ATOM 10992 C C . ALA D 4 253 ? -66.339 -21.331 75.899 1.00 99.59 237 ALA B C 1
ATOM 10993 O O . ALA D 4 253 ? -66.807 -22.266 75.246 1.00 101.46 237 ALA B O 1
ATOM 10995 N N . GLN D 4 254 ? -65.634 -21.510 77.005 1.00 98.85 238 GLN B N 1
ATOM 10996 C CA . GLN D 4 254 ? -65.438 -22.835 77.567 1.00 98.33 238 GLN B CA 1
ATOM 10997 C C . GLN D 4 254 ? -66.764 -23.508 77.864 1.00 99.13 238 GLN B C 1
ATOM 10998 O O . GLN D 4 254 ? -66.985 -24.651 77.509 1.00 98.77 238 GLN B O 1
ATOM 11004 N N . SER D 4 255 ? -67.656 -22.770 78.502 1.00 106.72 239 SER B N 1
ATOM 11005 C CA . SER D 4 255 ? -68.963 -23.274 78.915 1.00 108.34 239 SER B CA 1
ATOM 11006 C C . SER D 4 255 ? -69.749 -23.902 77.744 1.00 109.53 239 SER B C 1
ATOM 11007 O O . SER D 4 255 ? -70.337 -24.986 77.891 1.00 116.11 239 SER B O 1
ATOM 11010 N N . ILE D 4 256 ? -69.764 -23.231 76.593 1.00 101.20 240 ILE B N 1
ATOM 11011 C CA . ILE D 4 256 ? -70.542 -23.736 75.495 1.00 100.18 240 ILE B CA 1
ATOM 11012 C C . ILE D 4 256 ? -69.756 -24.734 74.648 1.00 102.42 240 ILE B C 1
ATOM 11013 O O . ILE D 4 256 ? -70.345 -25.654 74.048 1.00 104.33 240 ILE B O 1
ATOM 11018 N N . CYS D 4 257 ? -68.437 -24.565 74.588 1.00 101.69 241 CYS B N 1
ATOM 11019 C CA . CYS D 4 257 ? -67.597 -25.522 73.880 1.00 97.77 241 CYS B CA 1
ATOM 11020 C C . CYS D 4 257 ? -67.688 -26.893 74.539 1.00 100.58 241 CYS B C 1
ATOM 11021 O O . CYS D 4 257 ? -67.646 -27.915 73.870 1.00 111.60 241 CYS B O 1
ATOM 11024 N N . GLU D 4 258 ? -67.825 -26.901 75.846 1.00 102.16 242 GLU B N 1
ATOM 11025 C CA . GLU D 4 258 ? -67.967 -28.140 76.588 1.00 106.65 242 GLU B CA 1
ATOM 11026 C C . GLU D 4 258 ? -69.311 -28.830 76.320 1.00 104.20 242 GLU B C 1
ATOM 11027 O O . GLU D 4 258 ? -69.469 -30.030 76.585 1.00 99.99 242 GLU B O 1
ATOM 11033 N N . ARG D 4 259 ? -70.266 -28.077 75.781 1.00 103.65 243 ARG B N 1
ATOM 11034 C CA . ARG D 4 259 ? -71.582 -28.625 75.476 1.00 100.40 243 ARG B CA 1
ATOM 11035 C C . ARG D 4 259 ? -71.761 -28.897 73.986 1.00 96.01 243 ARG B C 1
ATOM 11036 O O . ARG D 4 259 ? -72.713 -29.575 73.576 1.00 98.30 243 ARG B O 1
ATOM 11044 N N . VAL D 4 260 ? -70.840 -28.384 73.173 1.00 89.37 244 VAL B N 1
ATOM 11045 C CA . VAL D 4 260 ? -70.848 -28.682 71.735 1.00 80.11 244 VAL B CA 1
ATOM 11046 C C . VAL D 4 260 ? -69.918 -29.839 71.396 1.00 77.22 244 VAL B C 1
ATOM 11047 O O . VAL D 4 260 ? -70.197 -30.642 70.535 1.00 72.49 244 VAL B O 1
ATOM 11051 N N . THR D 4 261 ? -68.805 -29.900 72.108 1.00 81.11 245 THR B N 1
ATOM 11052 C CA . THR D 4 261 ? -67.808 -30.952 71.956 1.00 85.45 245 THR B CA 1
ATOM 11053 C C . THR D 4 261 ? -68.365 -32.397 71.823 1.00 84.55 245 THR B C 1
ATOM 11054 O O . THR D 4 261 ? -67.843 -33.186 71.024 1.00 81.92 245 THR B O 1
ATOM 11058 N N . PRO D 4 262 ? -69.410 -32.762 72.598 1.00 85.96 246 PRO B N 1
ATOM 11059 C CA . PRO D 4 262 ? -69.945 -34.100 72.380 1.00 83.02 246 PRO B CA 1
ATOM 11060 C C . PRO D 4 262 ? -70.556 -34.328 70.994 1.00 79.66 246 PRO B C 1
ATOM 11061 O O . PRO D 4 262 ? -70.616 -35.478 70.544 1.00 82.25 246 PRO B O 1
ATOM 11065 N N . ARG D 4 263 ? -70.992 -33.261 70.321 1.00 77.29 247 ARG B N 1
ATOM 11066 C CA . ARG D 4 263 ? -71.611 -33.382 68.991 1.00 73.36 247 ARG B CA 1
ATOM 11067 C C . ARG D 4 263 ? -70.674 -33.986 67.952 1.00 71.87 247 ARG B C 1
ATOM 11068 O O . ARG D 4 263 ? -71.106 -34.377 66.884 1.00 73.51 247 ARG B O 1
ATOM 11076 N N . LEU D 4 264 ? -69.381 -34.041 68.250 1.00 73.06 248 LEU B N 1
ATOM 11077 C CA . LEU D 4 264 ? -68.383 -34.538 67.304 1.00 71.88 248 LEU B CA 1
ATOM 11078 C C . LEU D 4 264 ? -68.417 -36.051 67.198 1.00 73.67 248 LEU B C 1
ATOM 11079 O O . LEU D 4 264 ? -67.641 -36.630 66.414 1.00 73.35 248 LEU B O 1
ATOM 11084 N N . SER D 4 265 ? -69.314 -36.687 67.980 1.00 71.23 249 SER B N 1
ATOM 11085 C CA . SER D 4 265 ? -69.443 -38.124 67.938 1.00 70.64 249 SER B CA 1
ATOM 11086 C C . SER D 4 265 ? -70.711 -38.578 67.227 1.00 70.89 249 SER B C 1
ATOM 11087 O O . SER D 4 265 ? -71.052 -39.774 67.235 1.00 73.84 249 SER B O 1
ATOM 11090 N N . HIS D 4 266 ? -71.402 -37.626 66.610 1.00 68.09 250 HIS B N 1
ATOM 11091 C CA . HIS D 4 266 ? -72.626 -37.941 65.925 1.00 68.49 250 HIS B CA 1
ATOM 11092 C C . HIS D 4 266 ? -72.333 -38.601 64.584 1.00 72.32 250 HIS B C 1
ATOM 11093 O O . HIS D 4 266 ? -71.364 -38.219 63.895 1.00 73.87 250 HIS B O 1
ATOM 11100 N N . ALA D 4 267 ? -73.151 -39.579 64.201 1.00 71.75 251 ALA B N 1
ATOM 11101 C CA . ALA D 4 267 ? -72.901 -40.266 62.929 1.00 70.38 251 ALA B CA 1
ATOM 11102 C C . ALA D 4 267 ? -73.079 -39.364 61.746 1.00 68.15 251 ALA B C 1
ATOM 11103 O O . ALA D 4 267 ? -72.271 -39.451 60.807 1.00 75.87 251 ALA B O 1
ATOM 11105 N N . ASN D 4 268 ? -74.076 -38.478 61.806 1.00 63.92 252 ASN B N 1
ATOM 11106 C CA . ASN D 4 268 ? -74.273 -37.488 60.742 1.00 65.69 252 ASN B CA 1
ATOM 11107 C C . ASN D 4 268 ? -73.076 -36.552 60.582 1.00 66.90 252 ASN B C 1
ATOM 11108 O O . ASN D 4 268 ? -72.762 -35.767 61.466 1.00 69.12 252 ASN B O 1
ATOM 11113 N N . SER D 4 269 ? -72.416 -36.644 59.437 1.00 67.62 253 SER B N 1
ATOM 11114 C CA . SER D 4 269 ? -71.217 -35.871 59.129 1.00 64.03 253 SER B CA 1
ATOM 11115 C C . SER D 4 269 ? -71.510 -34.386 59.183 1.00 66.10 253 SER B C 1
ATOM 11116 O O . SER D 4 269 ? -70.652 -33.609 59.618 1.00 76.98 253 SER B O 1
ATOM 11119 N N . ALA D 4 270 ? -72.695 -33.973 58.755 1.00 61.86 254 ALA B N 1
ATOM 11120 C CA . ALA D 4 270 ? -73.030 -32.553 58.754 1.00 66.17 254 ALA B CA 1
ATOM 11121 C C . ALA D 4 270 ? -73.101 -31.973 60.171 1.00 70.71 254 ALA B C 1
ATOM 11122 O O . ALA D 4 270 ? -72.667 -30.833 60.406 1.00 78.70 254 ALA B O 1
ATOM 11124 N N . VAL D 4 271 ? -73.651 -32.753 61.105 1.00 69.45 255 VAL B N 1
ATOM 11125 C CA . VAL D 4 271 ? -73.662 -32.403 62.491 1.00 69.81 255 VAL B CA 1
ATOM 11126 C C . VAL D 4 271 ? -72.246 -32.154 62.992 1.00 70.79 255 VAL B C 1
ATOM 11127 O O . VAL D 4 271 ? -71.928 -31.079 63.536 1.00 76.73 255 VAL B O 1
ATOM 11131 N N . VAL D 4 272 ? -71.402 -33.161 62.798 1.00 65.05 256 VAL B N 1
ATOM 11132 C CA . VAL D 4 272 ? -69.992 -33.071 63.162 1.00 64.03 256 VAL B CA 1
ATOM 11133 C C . VAL D 4 272 ? -69.351 -31.799 62.592 1.00 65.28 256 VAL B C 1
ATOM 11134 O O . VAL D 4 272 ? -68.672 -31.070 63.297 1.00 69.77 256 VAL B O 1
ATOM 11138 N N . LEU D 4 273 ? -69.612 -31.533 61.328 1.00 64.31 257 LEU B N 1
ATOM 11139 C CA . LEU D 4 273 ? -68.984 -30.422 60.665 1.00 70.17 257 LEU B CA 1
ATOM 11140 C C . LEU D 4 273 ? -69.453 -29.066 61.212 1.00 73.45 257 LEU B C 1
ATOM 11141 O O . LEU D 4 273 ? -68.656 -28.107 61.291 1.00 82.84 257 LEU B O 1
ATOM 11146 N N . SER D 4 274 ? -70.718 -28.996 61.617 1.00 70.24 258 SER B N 1
ATOM 11147 C CA . SER D 4 274 ? -71.224 -27.773 62.244 1.00 73.98 258 SER B CA 1
ATOM 11148 C C . SER D 4 274 ? -70.599 -27.562 63.635 1.00 78.81 258 SER B C 1
ATOM 11149 O O . SER D 4 274 ? -70.232 -26.432 64.023 1.00 74.50 258 SER B O 1
ATOM 11152 N N . ALA D 4 275 ? -70.474 -28.670 64.375 1.00 80.63 259 ALA B N 1
ATOM 11153 C CA . ALA D 4 275 ? -69.796 -28.648 65.644 1.00 81.65 259 ALA B CA 1
ATOM 11154 C C . ALA D 4 275 ? -68.392 -28.101 65.470 1.00 88.47 259 ALA B C 1
ATOM 11155 O O . ALA D 4 275 ? -67.974 -27.152 66.189 1.00 93.27 259 ALA B O 1
ATOM 11157 N N . VAL D 4 276 ? -67.667 -28.683 64.506 1.00 84.01 260 VAL B N 1
ATOM 11158 C CA . VAL D 4 276 ? -66.330 -28.214 64.153 1.00 79.26 260 VAL B CA 1
ATOM 11159 C C . VAL D 4 276 ? -66.354 -26.726 63.889 1.00 79.16 260 VAL B C 1
ATOM 11160 O O . VAL D 4 276 ? -65.451 -26.014 64.335 1.00 79.37 260 VAL B O 1
ATOM 11164 N N . LYS D 4 277 ? -67.377 -26.268 63.170 1.00 74.21 261 LYS B N 1
ATOM 11165 C CA . LYS D 4 277 ? -67.487 -24.844 62.869 1.00 75.40 261 LYS B CA 1
ATOM 11166 C C . LYS D 4 277 ? -67.511 -23.997 64.137 1.00 79.36 261 LYS B C 1
ATOM 11167 O O . LYS D 4 277 ? -66.634 -23.167 64.355 1.00 82.96 261 LYS B O 1
ATOM 11173 N N . VAL D 4 278 ? -68.497 -24.227 64.993 1.00 80.17 262 VAL B N 1
ATOM 11174 C CA . VAL D 4 278 ? -68.601 -23.415 66.194 1.00 79.12 262 VAL B CA 1
ATOM 11175 C C . VAL D 4 278 ? -67.385 -23.544 67.100 1.00 81.39 262 VAL B C 1
ATOM 11176 O O . VAL D 4 278 ? -67.029 -22.606 67.802 1.00 87.72 262 VAL B O 1
ATOM 11180 N N . LEU D 4 279 ? -66.737 -24.700 67.065 1.00 82.28 263 LEU B N 1
ATOM 11181 C CA . LEU D 4 279 ? -65.554 -24.915 67.915 1.00 86.14 263 LEU B CA 1
ATOM 11182 C C . LEU D 4 279 ? -64.346 -24.146 67.387 1.00 87.30 263 LEU B C 1
ATOM 11183 O O . LEU D 4 279 ? -63.607 -23.534 68.138 1.00 91.22 263 LEU B O 1
ATOM 11188 N N . MET D 4 280 ? -64.164 -24.199 66.068 1.00 86.01 264 MET B N 1
ATOM 11189 C CA . MET D 4 280 ? -63.074 -23.516 65.410 1.00 85.24 264 MET B CA 1
ATOM 11190 C C . MET D 4 280 ? -63.241 -22.016 65.548 1.00 88.67 264 MET B C 1
ATOM 11191 O O . MET D 4 280 ? -62.261 -21.273 65.574 1.00 94.08 264 MET B O 1
ATOM 11196 N N . LYS D 4 281 ? -64.486 -21.569 65.631 1.00 87.47 265 LYS B N 1
ATOM 11197 C CA . LYS D 4 281 ? -64.749 -20.154 65.772 1.00 87.83 265 LYS B CA 1
ATOM 11198 C C . LYS D 4 281 ? -64.613 -19.683 67.208 1.00 89.73 265 LYS B C 1
ATOM 11199 O O . LYS D 4 281 ? -64.076 -18.622 67.459 1.00 93.48 265 LYS B O 1
ATOM 11205 N N . PHE D 4 282 ? -65.082 -20.486 68.147 1.00 90.24 266 PHE B N 1
ATOM 11206 C CA . PHE D 4 282 ? -65.102 -20.097 69.582 1.00 89.48 266 PHE B CA 1
ATOM 11207 C C . PHE D 4 282 ? -63.786 -20.323 70.281 1.00 93.01 266 PHE B C 1
ATOM 11208 O O . PHE D 4 282 ? -63.551 -19.760 71.320 1.00 103.08 266 PHE B O 1
ATOM 11216 N N . MET D 4 283 ? -62.924 -21.160 69.724 1.00 95.42 267 MET B N 1
ATOM 11217 C CA . MET D 4 283 ? -61.669 -21.481 70.369 1.00 99.30 267 MET B CA 1
ATOM 11218 C C . MET D 4 283 ? -60.753 -20.278 70.456 1.00 101.87 267 MET B C 1
ATOM 11219 O O . MET D 4 283 ? -59.770 -20.293 71.209 1.00 103.69 267 MET B O 1
ATOM 11224 N N . GLU D 4 284 ? -61.095 -19.233 69.721 1.00 106.50 268 GLU B N 1
ATOM 11225 C CA . GLU D 4 284 ? -60.319 -17.991 69.726 1.00 116.93 268 GLU B CA 1
ATOM 11226 C C . GLU D 4 284 ? -60.421 -17.270 71.051 1.00 118.24 268 GLU B C 1
ATOM 11227 O O . GLU D 4 284 ? -59.424 -16.783 71.585 1.00 127.36 268 GLU B O 1
ATOM 11233 N N . MET D 4 285 ? -61.631 -17.214 71.587 1.00 115.94 269 MET B N 1
ATOM 11234 C CA . MET D 4 285 ? -61.890 -16.506 72.827 1.00 118.35 269 MET B CA 1
ATOM 11235 C C . MET D 4 285 ? -61.422 -17.265 74.064 1.00 117.72 269 MET B C 1
ATOM 11236 O O . MET D 4 285 ? -61.511 -16.759 75.190 1.00 119.49 269 MET B O 1
ATOM 11241 N N . LEU D 4 286 ? -60.923 -18.477 73.855 1.00 113.28 270 LEU B N 1
ATOM 11242 C CA . LEU D 4 286 ? -60.352 -19.255 74.945 1.00 112.76 270 LEU B CA 1
ATOM 11243 C C . LEU D 4 286 ? -58.931 -18.819 75.252 1.00 115.99 270 LEU B C 1
ATOM 11244 O O . LEU D 4 286 ? -58.148 -18.556 74.340 1.00 120.96 270 LEU B O 1
ATOM 11249 N N . SER D 4 287 ? -58.598 -18.741 76.530 1.00 119.13 271 SER B N 1
ATOM 11250 C CA . SER D 4 287 ? -57.259 -18.367 76.959 1.00 123.58 271 SER B CA 1
ATOM 11251 C C . SER D 4 287 ? -56.300 -19.501 76.646 1.00 125.06 271 SER B C 1
ATOM 11252 O O . SER D 4 287 ? -56.422 -20.611 77.177 1.00 129.43 271 SER B O 1
ATOM 11255 N N . LYS D 4 288 ? -55.341 -19.208 75.773 1.00 127.41 272 LYS B N 1
ATOM 11256 C CA . LYS D 4 288 ? -54.414 -20.213 75.261 1.00 127.59 272 LYS B CA 1
ATOM 11257 C C . LYS D 4 288 ? -53.409 -20.706 76.302 1.00 134.45 272 LYS B C 1
ATOM 11258 O O . LYS D 4 288 ? -52.640 -21.608 76.021 1.00 141.09 272 LYS B O 1
ATOM 11264 N N . ASP D 4 289 ? -53.433 -20.121 77.490 1.00 139.41 273 ASP B N 1
ATOM 11265 C CA . ASP D 4 289 ? -52.540 -20.523 78.562 1.00 145.80 273 ASP B CA 1
ATOM 11266 C C . ASP D 4 289 ? -53.187 -21.545 79.485 1.00 144.63 273 ASP B C 1
ATOM 11267 O O . ASP D 4 289 ? -52.532 -22.087 80.364 1.00 154.14 273 ASP B O 1
ATOM 11272 N N . LEU D 4 290 ? -54.480 -21.784 79.302 1.00 137.32 274 LEU B N 1
ATOM 11273 C CA . LEU D 4 290 ? -55.163 -22.809 80.059 1.00 130.50 274 LEU B CA 1
ATOM 11274 C C . LEU D 4 290 ? -55.207 -24.091 79.220 1.00 133.74 274 LEU B C 1
ATOM 11275 O O . LEU D 4 290 ? -55.096 -24.038 77.966 1.00 136.43 274 LEU B O 1
ATOM 11280 N N . ASP D 4 291 ? -55.404 -25.223 79.884 1.00 131.26 275 ASP B N 1
ATOM 11281 C CA . ASP D 4 291 ? -55.235 -26.530 79.238 1.00 130.09 275 ASP B CA 1
ATOM 11282 C C . ASP D 4 291 ? -56.368 -26.862 78.267 1.00 125.80 275 ASP B C 1
ATOM 11283 O O . ASP D 4 291 ? -56.192 -27.686 77.340 1.00 131.51 275 ASP B O 1
ATOM 11288 N N . TYR D 4 292 ? -57.527 -26.230 78.492 1.00 118.53 276 TYR B N 1
ATOM 11289 C CA . TYR D 4 292 ? -58.716 -26.587 77.751 1.00 111.78 276 TYR B CA 1
ATOM 11290 C C . TYR D 4 292 ? -58.559 -26.408 76.241 1.00 106.86 276 TYR B C 1
ATOM 11291 O O . TYR D 4 292 ? -59.090 -27.177 75.465 1.00 101.58 276 TYR B O 1
ATOM 11300 N N . TYR D 4 293 ? -57.832 -25.371 75.847 1.00 109.68 277 TYR B N 1
ATOM 11301 C CA . TYR D 4 293 ? -57.552 -25.112 74.444 1.00 105.37 277 TYR B CA 1
ATOM 11302 C C . TYR D 4 293 ? -56.865 -26.331 73.819 1.00 106.95 277 TYR B C 1
ATOM 11303 O O . TYR D 4 293 ? -57.302 -26.851 72.781 1.00 104.35 277 TYR B O 1
ATOM 11312 N N . GLY D 4 294 ? -55.792 -26.784 74.469 1.00 112.19 278 GLY B N 1
ATOM 11313 C CA . GLY D 4 294 ? -55.041 -27.945 73.997 1.00 110.23 278 GLY B CA 1
ATOM 11314 C C . GLY D 4 294 ? -55.901 -29.187 73.940 1.00 105.74 278 GLY B C 1
ATOM 11315 O O . GLY D 4 294 ? -55.836 -29.943 72.964 1.00 102.55 278 GLY B O 1
ATOM 11316 N N . THR D 4 295 ? -56.693 -29.395 74.995 1.00 102.25 279 THR B N 1
ATOM 11317 C CA . THR D 4 295 ? -57.614 -30.523 75.012 1.00 99.14 279 THR B CA 1
ATOM 11318 C C . THR D 4 295 ? -58.578 -30.468 73.807 1.00 90.87 279 THR B C 1
ATOM 11319 O O . THR D 4 295 ? -58.890 -31.480 73.209 1.00 88.68 279 THR B O 1
ATOM 11323 N N . LEU D 4 296 ? -59.034 -29.271 73.476 1.00 86.47 280 LEU B N 1
ATOM 11324 C CA . LEU D 4 296 ? -59.942 -29.082 72.386 1.00 83.06 280 LEU B CA 1
ATOM 11325 C C . LEU D 4 296 ? -59.275 -29.437 71.046 1.00 86.21 280 LEU B C 1
ATOM 11326 O O . LEU D 4 296 ? -59.871 -30.084 70.165 1.00 85.27 280 LEU B O 1
ATOM 11331 N N . LEU D 4 297 ? -58.031 -29.008 70.899 1.00 89.23 281 LEU B N 1
ATOM 11332 C CA . LEU D 4 297 ? -57.267 -29.362 69.716 1.00 88.27 281 LEU B CA 1
ATOM 11333 C C . LEU D 4 297 ? -57.102 -30.871 69.617 1.00 87.47 281 LEU B C 1
ATOM 11334 O O . LEU D 4 297 ? -57.170 -31.424 68.529 1.00 89.15 281 LEU B O 1
ATOM 11339 N N . LYS D 4 298 ? -56.878 -31.542 70.748 1.00 90.12 282 LYS B N 1
ATOM 11340 C CA . LYS D 4 298 ? -56.735 -32.988 70.778 1.00 91.94 282 LYS B CA 1
ATOM 11341 C C . LYS D 4 298 ? -58.030 -33.672 70.455 1.00 93.74 282 LYS B C 1
ATOM 11342 O O . LYS D 4 298 ? -58.035 -34.800 69.926 1.00 97.19 282 LYS B O 1
ATOM 11348 N N . LYS D 4 299 ? -59.135 -32.987 70.747 1.00 93.41 283 LYS B N 1
ATOM 11349 C CA . LYS D 4 299 ? -60.465 -33.579 70.674 1.00 89.07 283 LYS B CA 1
ATOM 11350 C C . LYS D 4 299 ? -61.090 -33.291 69.313 1.00 89.22 283 LYS B C 1
ATOM 11351 O O . LYS D 4 299 ? -62.164 -33.792 69.001 1.00 92.54 283 LYS B O 1
ATOM 11357 N N . LEU D 4 300 ? -60.411 -32.474 68.516 1.00 87.65 284 LEU B N 1
ATOM 11358 C CA . LEU D 4 300 ? -60.978 -31.988 67.270 1.00 80.87 284 LEU B CA 1
ATOM 11359 C C . LEU D 4 300 ? -60.394 -32.747 66.089 1.00 80.19 284 LEU B C 1
ATOM 11360 O O . LEU D 4 300 ? -60.952 -32.748 65.017 1.00 76.12 284 LEU B O 1
ATOM 11365 N N . ALA D 4 301 ? -59.250 -33.383 66.290 1.00 81.61 285 ALA B N 1
ATOM 11366 C CA . ALA D 4 301 ? -58.573 -34.124 65.227 1.00 76.32 285 ALA B CA 1
ATOM 11367 C C . ALA D 4 301 ? -59.272 -35.399 64.796 1.00 76.71 285 ALA B C 1
ATOM 11368 O O . ALA D 4 301 ? -59.480 -35.597 63.600 1.00 81.18 285 ALA B O 1
ATOM 11370 N N . PRO D 4 302 ? -59.646 -36.289 65.739 1.00 76.29 286 PRO B N 1
ATOM 11371 C CA . PRO D 4 302 ? -60.312 -37.531 65.338 1.00 75.85 286 PRO B CA 1
ATOM 11372 C C . PRO D 4 302 ? -61.583 -37.393 64.442 1.00 77.97 286 PRO B C 1
ATOM 11373 O O . PRO D 4 302 ? -61.720 -38.160 63.521 1.00 77.78 286 PRO B O 1
ATOM 11377 N N . PRO D 4 303 ? -62.488 -36.428 64.731 1.00 79.68 287 PRO B N 1
ATOM 11378 C CA . PRO D 4 303 ? -63.631 -36.310 63.854 1.00 76.09 287 PRO B CA 1
ATOM 11379 C C . PRO D 4 303 ? -63.234 -35.933 62.445 1.00 80.49 287 PRO B C 1
ATOM 11380 O O . PRO D 4 303 ? -63.849 -36.423 61.467 1.00 90.62 287 PRO B O 1
ATOM 11384 N N . LEU D 4 304 ? -62.226 -35.061 62.320 1.00 76.16 288 LEU B N 1
ATOM 11385 C CA . LEU D 4 304 ? -61.782 -34.586 61.024 1.00 72.99 288 LEU B CA 1
ATOM 11386 C C . LEU D 4 304 ? -61.208 -35.705 60.154 1.00 70.88 288 LEU B C 1
ATOM 11387 O O . LEU D 4 304 ? -61.381 -35.709 58.942 1.00 76.27 288 LEU B O 1
ATOM 11392 N N . VAL D 4 305 ? -60.523 -36.651 60.775 1.00 68.28 289 VAL B N 1
ATOM 11393 C CA . VAL D 4 305 ? -60.012 -37.812 60.061 1.00 67.30 289 VAL B CA 1
ATOM 11394 C C . VAL D 4 305 ? -61.155 -38.717 59.624 1.00 69.57 289 VAL B C 1
ATOM 11395 O O . VAL D 4 305 ? -61.195 -39.165 58.448 1.00 76.48 289 VAL B O 1
ATOM 11399 N N . THR D 4 306 ? -62.085 -38.973 60.549 1.00 63.84 290 THR B N 1
ATOM 11400 C CA . THR D 4 306 ? -63.221 -39.854 60.280 1.00 62.81 290 THR B CA 1
ATOM 11401 C C . THR D 4 306 ? -64.083 -39.337 59.099 1.00 63.70 290 THR B C 1
ATOM 11402 O O . THR D 4 306 ? -64.825 -40.109 58.486 1.00 66.44 290 THR B O 1
ATOM 11406 N N . LEU D 4 307 ? -64.001 -38.040 58.795 1.00 59.23 291 LEU B N 1
ATOM 11407 C CA . LEU D 4 307 ? -64.764 -37.513 57.701 1.00 56.31 291 LEU B CA 1
ATOM 11408 C C . LEU D 4 307 ? -64.251 -38.051 56.397 1.00 60.38 291 LEU B C 1
ATOM 11409 O O . LEU D 4 307 ? -65.025 -38.223 55.440 1.00 68.88 291 LEU B O 1
ATOM 11414 N N . LEU D 4 308 ? -62.966 -38.379 56.344 1.00 62.56 292 LEU B N 1
ATOM 11415 C CA . LEU D 4 308 ? -62.359 -38.879 55.099 1.00 66.79 292 LEU B CA 1
ATOM 11416 C C . LEU D 4 308 ? -62.690 -40.331 54.827 1.00 63.43 292 LEU B C 1
ATOM 11417 O O . LEU D 4 308 ? -62.167 -40.916 53.898 1.00 67.84 292 LEU B O 1
ATOM 11422 N N . SER D 4 309 ? -63.533 -40.906 55.669 1.00 61.96 293 SER B N 1
ATOM 11423 C CA . SER D 4 309 ? -63.958 -42.282 55.518 1.00 63.05 293 SER B CA 1
ATOM 11424 C C . SER D 4 309 ? -65.417 -42.293 55.079 1.00 65.26 293 SER B C 1
ATOM 11425 O O . SER D 4 309 ? -66.016 -43.354 54.888 1.00 72.89 293 SER B O 1
ATOM 11428 N N . ALA D 4 310 ? -65.967 -41.101 54.850 1.00 63.18 294 ALA B N 1
ATOM 11429 C CA . ALA D 4 310 ? -67.326 -40.968 54.368 1.00 59.96 294 ALA B CA 1
ATOM 11430 C C . ALA D 4 310 ? -67.434 -41.128 52.843 1.00 61.73 294 ALA B C 1
ATOM 11431 O O . ALA D 4 310 ? -66.448 -41.410 52.131 1.00 56.47 294 ALA B O 1
ATOM 11433 N N . GLU D 4 311 ? -68.647 -40.984 52.345 1.00 69.10 295 GLU B N 1
ATOM 11434 C CA . GLU D 4 311 ? -68.921 -40.996 50.913 1.00 67.09 295 GLU B CA 1
ATOM 11435 C C . GLU D 4 311 ? -68.073 -39.860 50.269 1.00 61.15 295 GLU B C 1
ATOM 11436 O O . GLU D 4 311 ? -67.773 -38.818 50.896 1.00 58.72 295 GLU B O 1
ATOM 11442 N N . PRO D 4 312 ? -67.683 -40.063 48.998 1.00 56.43 296 PRO B N 1
ATOM 11443 C CA . PRO D 4 312 ? -66.768 -39.232 48.282 1.00 54.75 296 PRO B CA 1
ATOM 11444 C C . PRO D 4 312 ? -67.068 -37.756 48.300 1.00 58.57 296 PRO B C 1
ATOM 11445 O O . PRO D 4 312 ? -66.130 -36.961 48.454 1.00 72.78 296 PRO B O 1
ATOM 11449 N N . GLU D 4 313 ? -68.335 -37.376 48.130 1.00 52.75 297 GLU B N 1
ATOM 11450 C CA . GLU D 4 313 ? -68.692 -35.979 48.149 1.00 54.64 297 GLU B CA 1
ATOM 11451 C C . GLU D 4 313 ? -68.384 -35.335 49.485 1.00 57.80 297 GLU B C 1
ATOM 11452 O O . GLU D 4 313 ? -67.790 -34.240 49.571 1.00 67.30 297 GLU B O 1
ATOM 11458 N N . LEU D 4 314 ? -68.769 -36.027 50.543 1.00 63.16 298 LEU B N 1
ATOM 11459 C CA . LEU D 4 314 ? -68.458 -35.568 51.906 1.00 62.99 298 LEU B CA 1
ATOM 11460 C C . LEU D 4 314 ? -66.967 -35.558 52.177 1.00 58.91 298 LEU B C 1
ATOM 11461 O O . LEU D 4 314 ? -66.472 -34.677 52.861 1.00 60.34 298 LEU B O 1
ATOM 11466 N N . GLN D 4 315 ? -66.262 -36.520 51.606 1.00 56.78 299 GLN B N 1
ATOM 11467 C CA . GLN D 4 315 ? -64.814 -36.502 51.652 1.00 61.32 299 GLN B CA 1
ATOM 11468 C C . GLN D 4 315 ? -64.273 -35.210 51.026 1.00 66.38 299 GLN B C 1
ATOM 11469 O O . GLN D 4 315 ? -63.352 -34.599 51.563 1.00 72.18 299 GLN B O 1
ATOM 11475 N N . TYR D 4 316 ? -64.859 -34.799 49.902 1.00 61.10 300 TYR B N 1
ATOM 11476 C CA . TYR D 4 316 ? -64.427 -33.595 49.234 1.00 59.85 300 TYR B CA 1
ATOM 11477 C C . TYR D 4 316 ? -64.648 -32.352 50.070 1.00 62.50 300 TYR B C 1
ATOM 11478 O O . TYR D 4 316 ? -63.715 -31.574 50.338 1.00 72.32 300 TYR B O 1
ATOM 11487 N N . VAL D 4 317 ? -65.891 -32.162 50.487 1.00 63.49 301 VAL B N 1
ATOM 11488 C CA . VAL D 4 317 ? -66.247 -31.054 51.392 1.00 64.87 301 VAL B CA 1
ATOM 11489 C C . VAL D 4 317 ? -65.322 -30.995 52.602 1.00 66.21 301 VAL B C 1
ATOM 11490 O O . VAL D 4 317 ? -64.692 -29.948 52.890 1.00 74.44 301 VAL B O 1
ATOM 11494 N N . ALA D 4 318 ? -65.223 -32.136 53.272 1.00 63.74 302 ALA B N 1
ATOM 11495 C CA . ALA D 4 318 ? -64.339 -32.277 54.420 1.00 69.71 302 ALA B CA 1
ATOM 11496 C C . ALA D 4 318 ? -62.916 -31.838 54.097 1.00 73.28 302 ALA B C 1
ATOM 11497 O O . ALA D 4 318 ? -62.299 -31.088 54.864 1.00 68.01 302 ALA B O 1
ATOM 11499 N N . LEU D 4 319 ? -62.419 -32.291 52.945 1.00 69.94 303 LEU B N 1
ATOM 11500 C CA . LEU D 4 319 ? -61.063 -31.957 52.506 1.00 66.83 303 LEU B CA 1
ATOM 11501 C C . LEU D 4 319 ? -60.835 -30.473 52.375 1.00 69.11 303 LEU B C 1
ATOM 11502 O O . LEU D 4 319 ? -59.815 -29.951 52.862 1.00 79.83 303 LEU B O 1
ATOM 11507 N N . ARG D 4 320 ? -61.786 -29.790 51.747 1.00 66.10 304 ARG B N 1
ATOM 11508 C CA . ARG D 4 320 ? -61.699 -28.334 51.633 1.00 68.53 304 ARG B CA 1
ATOM 11509 C C . ARG D 4 320 ? -61.623 -27.669 53.007 1.00 76.06 304 ARG B C 1
ATOM 11510 O O . ARG D 4 320 ? -60.682 -26.890 53.329 1.00 88.46 304 ARG B O 1
ATOM 11518 N N . ASN D 4 321 ? -62.598 -27.992 53.857 1.00 75.29 305 ASN B N 1
ATOM 11519 C CA . ASN D 4 321 ? -62.660 -27.386 55.158 1.00 78.16 305 ASN B CA 1
ATOM 11520 C C . ASN D 4 321 ? -61.400 -27.698 56.000 1.00 82.01 305 ASN B C 1
ATOM 11521 O O . ASN D 4 321 ? -60.926 -26.857 56.783 1.00 85.76 305 ASN B O 1
ATOM 11526 N N . ILE D 4 322 ? -60.867 -28.914 55.798 1.00 73.36 306 ILE B N 1
ATOM 11527 C CA . ILE D 4 322 ? -59.668 -29.340 56.493 1.00 72.93 306 ILE B CA 1
ATOM 11528 C C . ILE D 4 322 ? -58.478 -28.498 56.051 1.00 77.34 306 ILE B C 1
ATOM 11529 O O . ILE D 4 322 ? -57.616 -28.146 56.895 1.00 77.98 306 ILE B O 1
ATOM 11534 N N . ASN D 4 323 ? -58.423 -28.183 54.748 1.00 72.66 307 ASN B N 1
ATOM 11535 C CA . ASN D 4 323 ? -57.395 -27.293 54.249 1.00 73.25 307 ASN B CA 1
ATOM 11536 C C . ASN D 4 323 ? -57.429 -25.985 55.023 1.00 78.42 307 ASN B C 1
ATOM 11537 O O . ASN D 4 323 ? -56.405 -25.518 55.584 1.00 82.30 307 ASN B O 1
ATOM 11542 N N . LEU D 4 324 ? -58.617 -25.392 55.086 1.00 77.49 308 LEU B N 1
ATOM 11543 C CA . LEU D 4 324 ? -58.788 -24.173 55.871 1.00 75.31 308 LEU B CA 1
ATOM 11544 C C . LEU D 4 324 ? -58.256 -24.346 57.303 1.00 73.84 308 LEU B C 1
ATOM 11545 O O . LEU D 4 324 ? -57.486 -23.543 57.775 1.00 75.97 308 LEU B O 1
ATOM 11550 N N . ILE D 4 325 ? -58.662 -25.419 57.968 1.00 72.70 309 ILE B N 1
ATOM 11551 C CA . ILE D 4 325 ? -58.310 -25.671 59.355 1.00 72.73 309 ILE B CA 1
ATOM 11552 C C . ILE D 4 325 ? -56.808 -25.845 59.596 1.00 74.16 309 ILE B C 1
ATOM 11553 O O . ILE D 4 325 ? -56.247 -25.216 60.494 1.00 78.03 309 ILE B O 1
ATOM 11558 N N . VAL D 4 326 ? -56.157 -26.675 58.795 1.00 74.08 310 VAL B N 1
ATOM 11559 C CA . VAL D 4 326 ? -54.711 -26.878 58.953 1.00 77.67 310 VAL B CA 1
ATOM 11560 C C . VAL D 4 326 ? -53.981 -25.568 58.680 1.00 84.31 310 VAL B C 1
ATOM 11561 O O . VAL D 4 326 ? -52.884 -25.349 59.201 1.00 88.23 310 VAL B O 1
ATOM 11565 N N . GLN D 4 327 ? -54.578 -24.705 57.844 1.00 86.11 311 GLN B N 1
ATOM 11566 C CA . GLN D 4 327 ? -54.019 -23.376 57.649 1.00 87.46 311 GLN B CA 1
ATOM 11567 C C . GLN D 4 327 ? -54.205 -22.496 58.889 1.00 91.10 311 GLN B C 1
ATOM 11568 O O . GLN D 4 327 ? -53.309 -21.719 59.253 1.00 100.23 311 GLN B O 1
ATOM 11574 N N . LYS D 4 328 ? -55.349 -22.629 59.548 1.00 87.04 312 LYS B N 1
ATOM 11575 C CA . LYS D 4 328 ? -55.665 -21.821 60.728 1.00 85.72 312 LYS B CA 1
ATOM 11576 C C . LYS D 4 328 ? -55.112 -22.409 62.030 1.00 88.23 312 LYS B C 1
ATOM 11577 O O . LYS D 4 328 ? -54.571 -21.697 62.843 1.00 95.97 312 LYS B O 1
ATOM 11583 N N . ARG D 4 329 ? -55.251 -23.716 62.217 1.00 88.12 313 ARG B N 1
ATOM 11584 C CA . ARG D 4 329 ? -54.795 -24.387 63.426 1.00 88.82 313 ARG B CA 1
ATOM 11585 C C . ARG D 4 329 ? -53.933 -25.583 63.105 1.00 88.63 313 ARG B C 1
ATOM 11586 O O . ARG D 4 329 ? -54.421 -26.721 63.113 1.00 94.45 313 ARG B O 1
ATOM 11594 N N . PRO D 4 330 ? -52.658 -25.342 62.792 1.00 89.10 314 PRO B N 1
ATOM 11595 C CA . PRO D 4 330 ? -51.743 -26.361 62.291 1.00 92.67 314 PRO B CA 1
ATOM 11596 C C . PRO D 4 330 ? -51.454 -27.494 63.266 1.00 97.45 314 PRO B C 1
ATOM 11597 O O . PRO D 4 330 ? -51.076 -28.612 62.857 1.00 101.51 314 PRO B O 1
ATOM 11601 N N . GLU D 4 331 ? -51.666 -27.220 64.537 1.00 102.53 315 GLU B N 1
ATOM 11602 C CA . GLU D 4 331 ? -51.406 -28.198 65.590 1.00 107.77 315 GLU B CA 1
ATOM 11603 C C . GLU D 4 331 ? -52.380 -29.388 65.607 1.00 95.39 315 GLU B C 1
ATOM 11604 O O . GLU D 4 331 ? -52.045 -30.461 66.097 1.00 102.22 315 GLU B O 1
ATOM 11610 N N . ILE D 4 332 ? -53.580 -29.189 65.083 1.00 82.99 316 ILE B N 1
ATOM 11611 C CA . ILE D 4 332 ? -54.636 -30.181 65.174 1.00 77.05 316 ILE B CA 1
ATOM 11612 C C . ILE D 4 332 ? -54.272 -31.425 64.391 1.00 78.65 316 ILE B C 1
ATOM 11613 O O . ILE D 4 332 ? -54.164 -32.514 64.961 1.00 83.25 316 ILE B O 1
ATOM 11618 N N . LEU D 4 333 ? -54.088 -31.265 63.085 1.00 78.82 317 LEU B N 1
ATOM 11619 C CA . LEU D 4 333 ? -53.790 -32.385 62.227 1.00 80.67 317 LEU B CA 1
ATOM 11620 C C . LEU D 4 333 ? -52.309 -32.464 61.844 1.00 87.30 317 LEU B C 1
ATOM 11621 O O . LEU D 4 333 ? -51.978 -32.828 60.734 1.00 88.81 317 LEU B O 1
ATOM 11626 N N . LYS D 4 334 ? -51.419 -32.122 62.762 1.00 92.23 318 LYS B N 1
ATOM 11627 C CA . LYS D 4 334 ? -49.987 -32.072 62.479 1.00 93.83 318 LYS B CA 1
ATOM 11628 C C . LYS D 4 334 ? -49.419 -33.435 62.119 1.00 95.01 318 LYS B C 1
ATOM 11629 O O . LYS D 4 334 ? -48.553 -33.530 61.223 1.00 102.32 318 LYS B O 1
ATOM 11635 N N . HIS D 4 335 ? -49.895 -34.479 62.804 1.00 91.44 319 HIS B N 1
ATOM 11636 C CA . HIS D 4 335 ? -49.331 -35.794 62.578 1.00 93.21 319 HIS B CA 1
ATOM 11637 C C . HIS D 4 335 ? -50.270 -36.761 61.883 1.00 93.72 319 HIS B C 1
ATOM 11638 O O . HIS D 4 335 ? -50.067 -37.979 61.958 1.00 92.42 319 HIS B O 1
ATOM 11645 N N . GLU D 4 336 ? -51.292 -36.212 61.218 1.00 87.46 320 GLU B N 1
ATOM 11646 C CA . GLU D 4 336 ? -52.270 -37.026 60.583 1.00 87.61 320 GLU B CA 1
ATOM 11647 C C . GLU D 4 336 ? -52.039 -37.195 59.089 1.00 92.37 320 GLU B C 1
ATOM 11648 O O . GLU D 4 336 ? -53.014 -37.415 58.320 1.00 96.03 320 GLU B O 1
ATOM 11654 N N . MET D 4 337 ? -50.773 -37.109 58.682 1.00 85.71 321 MET B N 1
ATOM 11655 C CA . MET D 4 337 ? -50.410 -37.221 57.272 1.00 77.99 321 MET B CA 1
ATOM 11656 C C . MET D 4 337 ? -50.926 -38.459 56.563 1.00 74.41 321 MET B C 1
ATOM 11657 O O . MET D 4 337 ? -51.536 -38.326 55.522 1.00 73.00 321 MET B O 1
ATOM 11662 N N . LYS D 4 338 ? -50.696 -39.642 57.137 1.00 75.60 322 LYS B N 1
ATOM 11663 C CA . LYS D 4 338 ? -50.988 -40.916 56.482 1.00 74.56 322 LYS B CA 1
ATOM 11664 C C . LYS D 4 338 ? -52.391 -41.015 55.901 1.00 76.10 322 LYS B C 1
ATOM 11665 O O . LYS D 4 338 ? -52.581 -41.607 54.811 1.00 80.09 322 LYS B O 1
ATOM 11671 N N . VAL D 4 339 ? -53.380 -40.437 56.581 1.00 74.17 323 VAL B N 1
ATOM 11672 C CA . VAL D 4 339 ? -54.780 -40.568 56.130 1.00 71.26 323 VAL B CA 1
ATOM 11673 C C . VAL D 4 339 ? -55.034 -39.804 54.858 1.00 67.40 323 VAL B C 1
ATOM 11674 O O . VAL D 4 339 ? -56.052 -39.991 54.233 1.00 75.87 323 VAL B O 1
ATOM 11678 N N . PHE D 4 340 ? -54.110 -38.925 54.484 1.00 65.37 324 PHE B N 1
ATOM 11679 C CA . PHE D 4 340 ? -54.298 -38.084 53.306 1.00 63.96 324 PHE B CA 1
ATOM 11680 C C . PHE D 4 340 ? -53.632 -38.638 52.061 1.00 65.21 324 PHE B C 1
ATOM 11681 O O . PHE D 4 340 ? -53.687 -38.007 51.012 1.00 70.05 324 PHE B O 1
ATOM 11689 N N . PHE D 4 341 ? -53.003 -39.795 52.184 1.00 67.00 325 PHE B N 1
ATOM 11690 C CA . PHE D 4 341 ? -52.490 -40.490 51.014 1.00 71.51 325 PHE B CA 1
ATOM 11691 C C . PHE D 4 341 ? -53.656 -40.845 50.084 1.00 71.83 325 PHE B C 1
ATOM 11692 O O . PHE D 4 341 ? -54.766 -41.091 50.556 1.00 74.19 325 PHE B O 1
ATOM 11700 N N . VAL D 4 342 ? -53.425 -40.847 48.779 1.00 69.86 326 VAL B N 1
ATOM 11701 C CA . VAL D 4 342 ? -54.500 -41.099 47.835 1.00 66.96 326 VAL B CA 1
ATOM 11702 C C . VAL D 4 342 ? -54.572 -42.554 47.422 1.00 66.34 326 VAL B C 1
ATOM 11703 O O . VAL D 4 342 ? -53.557 -43.175 47.173 1.00 63.31 326 VAL B O 1
ATOM 11707 N N . LYS D 4 343 ? -55.788 -43.079 47.352 1.00 69.81 327 LYS B N 1
ATOM 11708 C CA . LYS D 4 343 ? -55.997 -44.454 46.948 1.00 74.89 327 LYS B CA 1
ATOM 11709 C C . LYS D 4 343 ? -56.321 -44.443 45.471 1.00 70.63 327 LYS B C 1
ATOM 11710 O O . LYS D 4 343 ? -56.759 -43.414 44.939 1.00 79.06 327 LYS B O 1
ATOM 11716 N N . TYR D 4 344 ? -56.116 -45.578 44.805 1.00 70.36 328 TYR B N 1
ATOM 11717 C CA . TYR D 4 344 ? -56.267 -45.655 43.369 1.00 66.42 328 TYR B CA 1
ATOM 11718 C C . TYR D 4 344 ? -57.670 -45.298 42.947 1.00 69.66 328 TYR B C 1
ATOM 11719 O O . TYR D 4 344 ? -57.883 -44.604 41.962 1.00 75.87 328 TYR B O 1
ATOM 11728 N N . ASN D 4 345 ? -58.639 -45.786 43.697 1.00 75.06 329 ASN B N 1
ATOM 11729 C CA . ASN D 4 345 ? -60.032 -45.689 43.328 1.00 72.02 329 ASN B CA 1
ATOM 11730 C C . ASN D 4 345 ? -60.664 -44.375 43.768 1.00 68.56 329 ASN B C 1
ATOM 11731 O O . ASN D 4 345 ? -61.850 -44.175 43.532 1.00 71.38 329 ASN B O 1
ATOM 11736 N N . ASP D 4 346 ? -59.894 -43.481 44.390 1.00 64.67 330 ASP B N 1
ATOM 11737 C CA . ASP D 4 346 ? -60.381 -42.138 44.746 1.00 61.56 330 ASP B CA 1
ATOM 11738 C C . ASP D 4 346 ? -60.766 -41.352 43.495 1.00 61.37 330 ASP B C 1
ATOM 11739 O O . ASP D 4 346 ? -60.052 -41.404 42.507 1.00 68.48 330 ASP B O 1
ATOM 11744 N N . PRO D 4 347 ? -61.877 -40.599 43.535 1.00 58.20 331 PRO B N 1
ATOM 11745 C CA . PRO D 4 347 ? -62.223 -39.671 42.489 1.00 57.57 331 PRO B CA 1
ATOM 11746 C C . PRO D 4 347 ? -61.110 -38.642 42.331 1.00 62.66 331 PRO B C 1
ATOM 11747 O O . PRO D 4 347 ? -60.373 -38.422 43.276 1.00 72.25 331 PRO B O 1
ATOM 11751 N N . ILE D 4 348 ? -61.010 -37.976 41.185 1.00 67.32 332 ILE B N 1
ATOM 11752 C CA . ILE D 4 348 ? -59.881 -37.075 40.962 1.00 64.72 332 ILE B CA 1
ATOM 11753 C C . ILE D 4 348 ? -59.855 -35.864 41.874 1.00 67.52 332 ILE B C 1
ATOM 11754 O O . ILE D 4 348 ? -58.781 -35.447 42.331 1.00 80.60 332 ILE B O 1
ATOM 11759 N N . TYR D 4 349 ? -61.030 -35.326 42.171 1.00 64.48 333 TYR B N 1
ATOM 11760 C CA . TYR D 4 349 ? -61.094 -34.206 43.106 1.00 69.34 333 TYR B CA 1
ATOM 11761 C C . TYR D 4 349 ? -60.523 -34.483 44.495 1.00 73.24 333 TYR B C 1
ATOM 11762 O O . TYR D 4 349 ? -59.727 -33.696 45.045 1.00 91.27 333 TYR B O 1
ATOM 11771 N N . VAL D 4 350 ? -60.907 -35.646 45.025 1.00 67.32 334 VAL B N 1
ATOM 11772 C CA . VAL D 4 350 ? -60.350 -36.147 46.239 1.00 67.79 334 VAL B CA 1
ATOM 11773 C C . VAL D 4 350 ? -58.817 -36.216 46.151 1.00 66.54 334 VAL B C 1
ATOM 11774 O O . VAL D 4 350 ? -58.097 -35.788 47.084 1.00 76.05 334 VAL B O 1
ATOM 11778 N N . LYS D 4 351 ? -58.328 -36.728 45.039 1.00 58.93 335 LYS B N 1
ATOM 11779 C CA . LYS D 4 351 ? -56.893 -36.877 44.843 1.00 61.15 335 LYS B CA 1
ATOM 11780 C C . LYS D 4 351 ? -56.178 -35.526 44.908 1.00 64.25 335 LYS B C 1
ATOM 11781 O O . LYS D 4 351 ? -55.147 -35.389 45.595 1.00 71.97 335 LYS B O 1
ATOM 11787 N N . LEU D 4 352 ? -56.731 -34.540 44.197 1.00 60.30 336 LEU B N 1
ATOM 11788 C CA . LEU D 4 352 ? -56.156 -33.216 44.151 1.00 63.80 336 LEU B CA 1
ATOM 11789 C C . LEU D 4 352 ? -56.080 -32.558 45.529 1.00 69.55 336 LEU B C 1
ATOM 11790 O O . LEU D 4 352 ? -54.995 -32.112 46.004 1.00 83.78 336 LEU B O 1
ATOM 11795 N N . GLU D 4 353 ? -57.224 -32.525 46.204 1.00 72.58 337 GLU B N 1
ATOM 11796 C CA . GLU D 4 353 ? -57.288 -31.955 47.559 1.00 69.82 337 GLU B CA 1
ATOM 11797 C C . GLU D 4 353 ? -56.314 -32.637 48.477 1.00 69.92 337 GLU B C 1
ATOM 11798 O O . GLU D 4 353 ? -55.605 -31.970 49.253 1.00 75.32 337 GLU B O 1
ATOM 11804 N N . LYS D 4 354 ? -56.277 -33.970 48.377 1.00 67.31 338 LYS B N 1
ATOM 11805 C CA . LYS D 4 354 ? -55.345 -34.774 49.177 1.00 69.09 338 LYS B CA 1
ATOM 11806 C C . LYS D 4 354 ? -53.905 -34.356 48.964 1.00 72.62 338 LYS B C 1
ATOM 11807 O O . LYS D 4 354 ? -53.154 -34.229 49.944 1.00 77.03 338 LYS B O 1
ATOM 11813 N N . LEU D 4 355 ? -53.537 -34.127 47.701 1.00 69.01 339 LEU B N 1
ATOM 11814 C CA . LEU D 4 355 ? -52.209 -33.629 47.384 1.00 67.57 339 LEU B CA 1
ATOM 11815 C C . LEU D 4 355 ? -51.932 -32.367 48.156 1.00 70.70 339 LEU B C 1
ATOM 11816 O O . LEU D 4 355 ? -50.874 -32.245 48.822 1.00 79.80 339 LEU B O 1
ATOM 11821 N N . ASP D 4 356 ? -52.875 -31.428 48.095 1.00 69.70 340 ASP B N 1
ATOM 11822 C CA . ASP D 4 356 ? -52.714 -30.147 48.779 1.00 72.19 340 ASP B CA 1
ATOM 11823 C C . ASP D 4 356 ? -52.466 -30.335 50.283 1.00 73.77 340 ASP B C 1
ATOM 11824 O O . ASP D 4 356 ? -51.489 -29.766 50.844 1.00 75.34 340 ASP B O 1
ATOM 11829 N N . ILE D 4 357 ? -53.322 -31.139 50.932 1.00 70.09 341 ILE B N 1
ATOM 11830 C CA . ILE D 4 357 ? -53.169 -31.377 52.344 1.00 71.87 341 ILE B CA 1
ATOM 11831 C C . ILE D 4 357 ? -51.817 -32.020 52.687 1.00 77.11 341 ILE B C 1
ATOM 11832 O O . ILE D 4 357 ? -51.144 -31.643 53.678 1.00 78.45 341 ILE B O 1
ATOM 11837 N N . MET D 4 358 ? -51.420 -32.992 51.869 1.00 75.99 342 MET B N 1
ATOM 11838 C CA . MET D 4 358 ? -50.150 -33.668 52.063 1.00 78.99 342 MET B CA 1
ATOM 11839 C C . MET D 4 358 ? -49.006 -32.664 52.052 1.00 83.48 342 MET B C 1
ATOM 11840 O O . MET D 4 358 ? -48.155 -32.678 52.940 1.00 78.80 342 MET B O 1
ATOM 11845 N N . ILE D 4 359 ? -48.980 -31.802 51.031 1.00 85.33 343 ILE B N 1
ATOM 11846 C CA . ILE D 4 359 ? -47.965 -30.744 50.982 1.00 87.12 343 ILE B CA 1
ATOM 11847 C C . ILE D 4 359 ? -48.018 -29.914 52.260 1.00 84.26 343 ILE B C 1
ATOM 11848 O O . ILE D 4 359 ? -46.997 -29.689 52.880 1.00 87.20 343 ILE B O 1
ATOM 11853 N N . ARG D 4 360 ? -49.214 -29.500 52.668 1.00 78.09 344 ARG B N 1
ATOM 11854 C CA . ARG D 4 360 ? -49.351 -28.672 53.854 1.00 77.09 344 ARG B CA 1
ATOM 11855 C C . ARG D 4 360 ? -48.964 -29.360 55.167 1.00 76.05 344 ARG B C 1
ATOM 11856 O O . ARG D 4 360 ? -48.762 -28.700 56.180 1.00 77.75 344 ARG B O 1
ATOM 11864 N N . LEU D 4 361 ? -48.854 -30.675 55.146 1.00 72.78 345 LEU B N 1
ATOM 11865 C CA . LEU D 4 361 ? -48.488 -31.396 56.351 1.00 75.98 345 LEU B CA 1
ATOM 11866 C C . LEU D 4 361 ? -47.090 -32.004 56.261 1.00 80.34 345 LEU B C 1
ATOM 11867 O O . LEU D 4 361 ? -46.646 -32.709 57.173 1.00 80.23 345 LEU B O 1
ATOM 11872 N N . ALA D 4 362 ? -46.384 -31.716 55.162 1.00 81.47 346 ALA B N 1
ATOM 11873 C CA . ALA D 4 362 ? -45.044 -32.255 54.977 1.00 79.57 346 ALA B CA 1
ATOM 11874 C C . ALA D 4 362 ? -44.086 -31.611 55.948 1.00 83.74 346 ALA B C 1
ATOM 11875 O O . ALA D 4 362 ? -43.931 -30.386 55.974 1.00 84.48 346 ALA B O 1
ATOM 11877 N N . SER D 4 363 ? -43.480 -32.444 56.779 1.00 87.28 347 SER B N 1
ATOM 11878 C CA . SER D 4 363 ? -42.464 -32.009 57.715 1.00 94.77 347 SER B CA 1
ATOM 11879 C C . SER D 4 363 ? -41.280 -32.951 57.572 1.00 98.08 347 SER B C 1
ATOM 11880 O O . SER D 4 363 ? -41.379 -33.958 56.896 1.00 101.39 347 SER B O 1
ATOM 11883 N N . GLN D 4 364 ? -40.167 -32.634 58.225 1.00 102.09 348 GLN B N 1
ATOM 11884 C CA . GLN D 4 364 ? -38.956 -33.438 58.079 1.00 102.32 348 GLN B CA 1
ATOM 11885 C C . GLN D 4 364 ? -39.149 -34.887 58.453 1.00 101.64 348 GLN B C 1
ATOM 11886 O O . GLN D 4 364 ? -38.461 -35.760 57.941 1.00 102.06 348 GLN B O 1
ATOM 11892 N N . ALA D 4 365 ? -40.103 -35.136 59.341 1.00 103.79 349 ALA B N 1
ATOM 11893 C CA . ALA D 4 365 ? -40.321 -36.468 59.888 1.00 105.00 349 ALA B CA 1
ATOM 11894 C C . ALA D 4 365 ? -40.918 -37.456 58.893 1.00 105.51 349 ALA B C 1
ATOM 11895 O O . ALA D 4 365 ? -40.863 -38.651 59.109 1.00 113.75 349 ALA B O 1
ATOM 11897 N N . ASN D 4 366 ? -41.463 -36.972 57.791 1.00 106.00 350 ASN B N 1
ATOM 11898 C CA . ASN D 4 366 ? -42.199 -37.846 56.872 1.00 102.66 350 ASN B CA 1
ATOM 11899 C C . ASN D 4 366 ? -41.935 -37.646 55.384 1.00 102.22 350 ASN B C 1
ATOM 11900 O O . ASN D 4 366 ? -42.592 -38.268 54.564 1.00 102.51 350 ASN B O 1
ATOM 11905 N N . ILE D 4 367 ? -40.970 -36.797 55.028 1.00 100.39 351 ILE B N 1
ATOM 11906 C CA . ILE D 4 367 ? -40.753 -36.447 53.628 1.00 97.56 351 ILE B CA 1
ATOM 11907 C C . ILE D 4 367 ? -40.367 -37.622 52.778 1.00 94.99 351 ILE B C 1
ATOM 11908 O O . ILE D 4 367 ? -40.685 -37.637 51.599 1.00 93.45 351 ILE B O 1
ATOM 11913 N N . ALA D 4 368 ? -39.682 -38.602 53.353 1.00 92.60 352 ALA B N 1
ATOM 11914 C CA . ALA D 4 368 ? -39.302 -39.797 52.610 1.00 92.09 352 ALA B CA 1
ATOM 11915 C C . ALA D 4 368 ? -40.540 -40.533 52.170 1.00 92.48 352 ALA B C 1
ATOM 11916 O O . ALA D 4 368 ? -40.620 -41.000 51.021 1.00 96.65 352 ALA B O 1
ATOM 11918 N N . GLN D 4 369 ? -41.516 -40.626 53.081 1.00 90.25 353 GLN B N 1
ATOM 11919 C CA . GLN D 4 369 ? -42.776 -41.311 52.795 1.00 85.99 353 GLN B CA 1
ATOM 11920 C C . GLN D 4 369 ? -43.618 -40.532 51.806 1.00 83.22 353 GLN B C 1
ATOM 11921 O O . GLN D 4 369 ? -44.226 -41.107 50.916 1.00 87.79 353 GLN B O 1
ATOM 11927 N N . VAL D 4 370 ? -43.645 -39.220 51.953 1.00 79.64 354 VAL B N 1
ATOM 11928 C CA . VAL D 4 370 ? -44.358 -38.350 51.025 1.00 77.67 354 VAL B CA 1
ATOM 11929 C C . VAL D 4 370 ? -43.770 -38.441 49.614 1.00 80.97 354 VAL B C 1
ATOM 11930 O O . VAL D 4 370 ? -44.493 -38.499 48.624 1.00 85.61 354 VAL B O 1
ATOM 11934 N N . LEU D 4 371 ? -42.445 -38.473 49.542 1.00 80.68 355 LEU B N 1
ATOM 11935 C CA . LEU D 4 371 ? -41.760 -38.575 48.279 1.00 80.08 355 LEU B CA 1
ATOM 11936 C C . LEU D 4 371 ? -42.016 -39.928 47.663 1.00 80.95 355 LEU B C 1
ATOM 11937 O O . LEU D 4 371 ? -42.177 -40.026 46.429 1.00 88.21 355 LEU B O 1
ATOM 11942 N N . ALA D 4 372 ? -42.078 -40.968 48.502 1.00 78.24 356 ALA B N 1
ATOM 11943 C CA . ALA D 4 372 ? -42.435 -42.316 48.031 1.00 77.95 356 ALA B CA 1
ATOM 11944 C C . ALA D 4 372 ? -43.816 -42.261 47.383 1.00 79.85 356 ALA B C 1
ATOM 11945 O O . ALA D 4 372 ? -44.027 -42.742 46.263 1.00 82.38 356 ALA B O 1
ATOM 11947 N N . GLU D 4 373 ? -44.754 -41.646 48.099 1.00 77.56 357 GLU B N 1
ATOM 11948 C CA . GLU D 4 373 ? -46.106 -41.501 47.625 1.00 72.47 357 GLU B CA 1
ATOM 11949 C C . GLU D 4 373 ? -46.196 -40.789 46.296 1.00 72.12 357 GLU B C 1
ATOM 11950 O O . GLU D 4 373 ? -46.763 -41.311 45.341 1.00 72.76 357 GLU B O 1
ATOM 11956 N N . LEU D 4 374 ? -45.623 -39.601 46.230 1.00 71.37 358 LEU B N 1
ATOM 11957 C CA . LEU D 4 374 ? -45.605 -38.818 45.011 1.00 70.84 358 LEU B CA 1
ATOM 11958 C C . LEU D 4 374 ? -44.992 -39.615 43.853 1.00 72.13 358 LEU B C 1
ATOM 11959 O O . LEU D 4 374 ? -45.517 -39.606 42.730 1.00 72.18 358 LEU B O 1
ATOM 11964 N N . LYS D 4 375 ? -43.893 -40.307 44.143 1.00 72.99 359 LYS B N 1
ATOM 11965 C CA . LYS D 4 375 ? -43.268 -41.170 43.153 1.00 79.08 359 LYS B CA 1
ATOM 11966 C C . LYS D 4 375 ? -44.264 -42.198 42.608 1.00 80.04 359 LYS B C 1
ATOM 11967 O O . LYS D 4 375 ? -44.347 -42.421 41.385 1.00 82.82 359 LYS B O 1
ATOM 11973 N N . GLU D 4 376 ? -45.038 -42.799 43.511 1.00 77.39 360 GLU B N 1
ATOM 11974 C CA . GLU D 4 376 ? -46.089 -43.724 43.076 1.00 74.70 360 GLU B CA 1
ATOM 11975 C C . GLU D 4 376 ? -47.195 -43.027 42.262 1.00 72.20 360 GLU B C 1
ATOM 11976 O O . GLU D 4 376 ? -47.690 -43.558 41.294 1.00 73.13 360 GLU B O 1
ATOM 11982 N N . TYR D 4 377 ? -47.586 -41.836 42.667 1.00 70.69 361 TYR B N 1
ATOM 11983 C CA . TYR D 4 377 ? -48.671 -41.127 42.013 1.00 68.86 361 TYR B CA 1
ATOM 11984 C C . TYR D 4 377 ? -48.274 -40.775 40.597 1.00 73.83 361 TYR B C 1
ATOM 11985 O O . TYR D 4 377 ? -49.125 -40.701 39.711 1.00 80.39 361 TYR B O 1
ATOM 11994 N N . ALA D 4 378 ? -46.978 -40.552 40.381 1.00 76.62 362 ALA B N 1
ATOM 11995 C CA . ALA D 4 378 ? -46.498 -40.183 39.083 1.00 77.97 362 ALA B CA 1
ATOM 11996 C C . ALA D 4 378 ? -46.606 -41.330 38.075 1.00 81.31 362 ALA B C 1
ATOM 11997 O O . ALA D 4 378 ? -46.549 -41.128 36.863 1.00 87.23 362 ALA B O 1
ATOM 11999 N N . THR D 4 379 ? -46.812 -42.536 38.582 1.00 79.76 363 THR B N 1
ATOM 12000 C CA . THR D 4 379 ? -47.009 -43.715 37.755 1.00 81.10 363 THR B CA 1
ATOM 12001 C C . THR D 4 379 ? -48.366 -43.740 37.107 1.00 81.15 363 THR B C 1
ATOM 12002 O O . THR D 4 379 ? -48.545 -44.454 36.126 1.00 87.97 363 THR B O 1
ATOM 12006 N N . GLU D 4 380 ? -49.320 -42.970 37.631 1.00 80.12 364 GLU B N 1
ATOM 12007 C CA . GLU D 4 380 ? -50.687 -43.006 37.104 1.00 82.18 364 GLU B CA 1
ATOM 12008 C C . GLU D 4 380 ? -50.774 -42.516 35.670 1.00 89.23 364 GLU B C 1
ATOM 12009 O O . GLU D 4 380 ? -49.774 -41.996 35.114 1.00 96.03 364 GLU B O 1
ATOM 12015 N N . VAL D 4 381 ? -51.966 -42.645 35.089 1.00 93.56 365 VAL B N 1
ATOM 12016 C CA . VAL D 4 381 ? -52.167 -42.193 33.722 1.00 94.85 365 VAL B CA 1
ATOM 12017 C C . VAL D 4 381 ? -52.993 -40.921 33.638 1.00 93.62 365 VAL B C 1
ATOM 12018 O O . VAL D 4 381 ? -53.024 -40.304 32.583 1.00 110.87 365 VAL B O 1
ATOM 12022 N N . ASP D 4 382 ? -53.660 -40.529 34.714 1.00 89.38 366 ASP B N 1
ATOM 12023 C CA . ASP D 4 382 ? -54.295 -39.214 34.726 1.00 93.51 366 ASP B CA 1
ATOM 12024 C C . ASP D 4 382 ? -53.204 -38.142 34.661 1.00 94.47 366 ASP B C 1
ATOM 12025 O O . ASP D 4 382 ? -52.484 -37.933 35.635 1.00 112.63 366 ASP B O 1
ATOM 12030 N N . VAL D 4 383 ? -53.051 -37.504 33.500 1.00 89.80 367 VAL B N 1
ATOM 12031 C CA . VAL D 4 383 ? -51.925 -36.600 33.254 1.00 82.04 367 VAL B CA 1
ATOM 12032 C C . VAL D 4 383 ? -51.849 -35.445 34.255 1.00 83.87 367 VAL B C 1
ATOM 12033 O O . VAL D 4 383 ? -50.789 -35.220 34.846 1.00 89.86 367 VAL B O 1
ATOM 12037 N N . ASP D 4 384 ? -52.948 -34.730 34.442 1.00 82.77 368 ASP B N 1
ATOM 12038 C CA . ASP D 4 384 ? -52.973 -33.585 35.369 1.00 86.60 368 ASP B CA 1
ATOM 12039 C C . ASP D 4 384 ? -52.593 -33.974 36.789 1.00 81.18 368 ASP B C 1
ATOM 12040 O O . ASP D 4 384 ? -51.917 -33.210 37.486 1.00 84.44 368 ASP B O 1
ATOM 12045 N N . PHE D 4 385 ? -52.998 -35.162 37.200 1.00 72.10 369 PHE B N 1
ATOM 12046 C CA . PHE D 4 385 ? -52.644 -35.666 38.504 1.00 71.91 369 PHE B CA 1
ATOM 12047 C C . PHE D 4 385 ? -51.132 -35.902 38.626 1.00 72.88 369 PHE B C 1
ATOM 12048 O O . PHE D 4 385 ? -50.512 -35.524 39.638 1.00 80.76 369 PHE B O 1
ATOM 12056 N N . VAL D 4 386 ? -50.553 -36.518 37.612 1.00 69.04 370 VAL B N 1
ATOM 12057 C CA . VAL D 4 386 ? -49.115 -36.754 37.586 1.00 72.78 370 VAL B CA 1
ATOM 12058 C C . VAL D 4 386 ? -48.330 -35.437 37.639 1.00 74.33 370 VAL B C 1
ATOM 12059 O O . VAL D 4 386 ? -47.380 -35.282 38.435 1.00 75.97 370 VAL B O 1
ATOM 12063 N N . ARG D 4 387 ? -48.754 -34.498 36.805 1.00 74.09 371 ARG B N 1
ATOM 12064 C CA . ARG D 4 387 ? -48.165 -33.170 36.780 1.00 76.92 371 ARG B CA 1
ATOM 12065 C C . ARG D 4 387 ? -48.186 -32.535 38.157 1.00 78.27 371 ARG B C 1
ATOM 12066 O O . ARG D 4 387 ? -47.139 -32.136 38.698 1.00 87.75 371 ARG B O 1
ATOM 12074 N N . LYS D 4 388 ? -49.380 -32.457 38.733 1.00 74.23 372 LYS B N 1
ATOM 12075 C CA . LYS D 4 388 ? -49.557 -31.876 40.063 1.00 71.21 372 LYS B CA 1
ATOM 12076 C C . LYS D 4 388 ? -48.706 -32.561 41.080 1.00 71.23 372 LYS B C 1
ATOM 12077 O O . LYS D 4 388 ? -48.237 -31.914 42.016 1.00 72.74 372 LYS B O 1
ATOM 12083 N N . ALA D 4 389 ? -48.492 -33.869 40.892 1.00 71.52 373 ALA B N 1
ATOM 12084 C CA . ALA D 4 389 ? -47.698 -34.641 41.836 1.00 71.76 373 ALA B CA 1
ATOM 12085 C C . ALA D 4 389 ? -46.228 -34.274 41.798 1.00 76.87 373 ALA B C 1
ATOM 12086 O O . ALA D 4 389 ? -45.596 -34.071 42.867 1.00 79.43 373 ALA B O 1
ATOM 12088 N N . VAL D 4 390 ? -45.672 -34.191 40.576 1.00 76.66 374 VAL B N 1
ATOM 12089 C CA . VAL D 4 390 ? -44.273 -33.772 40.419 1.00 75.58 374 VAL B CA 1
ATOM 12090 C C . VAL D 4 390 ? -44.097 -32.359 40.994 1.00 77.92 374 VAL B C 1
ATOM 12091 O O . VAL D 4 390 ? -43.148 -32.090 41.763 1.00 81.89 374 VAL B O 1
ATOM 12095 N N . ARG D 4 391 ? -45.024 -31.459 40.626 1.00 75.60 375 ARG B N 1
ATOM 12096 C CA . ARG D 4 391 ? -44.980 -30.119 41.124 1.00 79.26 375 ARG B CA 1
ATOM 12097 C C . ARG D 4 391 ? -45.009 -30.128 42.666 1.00 84.40 375 ARG B C 1
ATOM 12098 O O . ARG D 4 391 ? -44.341 -29.306 43.345 1.00 95.01 375 ARG B O 1
ATOM 12106 N N . ALA D 4 392 ? -45.777 -31.076 43.208 1.00 81.32 376 ALA B N 1
ATOM 12107 C CA . ALA D 4 392 ? -45.877 -31.234 44.637 1.00 82.79 376 ALA B CA 1
ATOM 12108 C C . ALA D 4 392 ? -44.514 -31.622 45.231 1.00 85.64 376 ALA B C 1
ATOM 12109 O O . ALA D 4 392 ? -44.168 -31.217 46.353 1.00 92.06 376 ALA B O 1
ATOM 12111 N N . ILE D 4 393 ? -43.755 -32.423 44.478 1.00 82.98 377 ILE B N 1
ATOM 12112 C CA . ILE D 4 393 ? -42.382 -32.717 44.886 1.00 82.52 377 ILE B CA 1
ATOM 12113 C C . ILE D 4 393 ? -41.615 -31.404 45.056 1.00 82.51 377 ILE B C 1
ATOM 12114 O O . ILE D 4 393 ? -40.894 -31.180 46.022 1.00 81.35 377 ILE B O 1
ATOM 12119 N N . GLY D 4 394 ? -41.818 -30.521 44.108 1.00 85.21 378 GLY B N 1
ATOM 12120 C CA . GLY D 4 394 ? -41.164 -29.214 44.178 1.00 87.11 378 GLY B CA 1
ATOM 12121 C C . GLY D 4 394 ? -41.524 -28.404 45.407 1.00 86.62 378 GLY B C 1
ATOM 12122 O O . GLY D 4 394 ? -40.650 -27.854 46.112 1.00 86.50 378 GLY B O 1
ATOM 12123 N N . ARG D 4 395 ? -42.833 -28.341 45.658 1.00 86.55 379 ARG B N 1
ATOM 12124 C CA . ARG D 4 395 ? -43.354 -27.618 46.808 1.00 87.34 379 ARG B CA 1
ATOM 12125 C C . ARG D 4 395 ? -42.771 -28.189 48.101 1.00 86.02 379 ARG B C 1
ATOM 12126 O O . ARG D 4 395 ? -42.419 -27.440 49.007 1.00 87.19 379 ARG B O 1
ATOM 12134 N N . CYS D 4 396 ? -42.663 -29.515 48.158 1.00 83.25 380 CYS B N 1
ATOM 12135 C CA . CYS D 4 396 ? -42.080 -30.183 49.310 1.00 85.97 380 CYS B CA 1
ATOM 12136 C C . CYS D 4 396 ? -40.651 -29.745 49.477 1.00 90.09 380 CYS B C 1
ATOM 12137 O O . CYS D 4 396 ? -40.204 -29.470 50.584 1.00 91.91 380 CYS B O 1
ATOM 12140 N N . ALA D 4 397 ? -39.926 -29.690 48.370 1.00 93.47 381 ALA B N 1
ATOM 12141 C CA . ALA D 4 397 ? -38.534 -29.269 48.406 1.00 93.67 381 ALA B CA 1
ATOM 12142 C C . ALA D 4 397 ? -38.403 -27.847 48.929 1.00 96.69 381 ALA B C 1
ATOM 12143 O O . ALA D 4 397 ? -37.394 -27.509 49.550 1.00 101.03 381 ALA B O 1
ATOM 12145 N N . ILE D 4 398 ? -39.411 -27.011 48.703 1.00 96.48 382 ILE B N 1
ATOM 12146 C CA . ILE D 4 398 ? -39.393 -25.654 49.260 1.00 94.34 382 ILE B CA 1
ATOM 12147 C C . ILE D 4 398 ? -39.741 -25.649 50.763 1.00 100.68 382 ILE B C 1
ATOM 12148 O O . ILE D 4 398 ? -39.043 -25.021 51.557 1.00 109.03 382 ILE B O 1
ATOM 12153 N N . LYS D 4 399 ? -40.803 -26.365 51.138 1.00 99.50 383 LYS B N 1
ATOM 12154 C CA . LYS D 4 399 ? -41.294 -26.415 52.513 1.00 101.71 383 LYS B CA 1
ATOM 12155 C C . LYS D 4 399 ? -40.272 -26.918 53.513 1.00 104.87 383 LYS B C 1
ATOM 12156 O O . LYS D 4 399 ? -40.088 -26.322 54.559 1.00 117.09 383 LYS B O 1
ATOM 12162 N N . VAL D 4 400 ? -39.636 -28.037 53.215 1.00 105.61 384 VAL B N 1
ATOM 12163 C CA . VAL D 4 400 ? -38.583 -28.567 54.082 1.00 115.00 384 VAL B CA 1
ATOM 12164 C C . VAL D 4 400 ? -37.210 -28.351 53.462 1.00 128.38 384 VAL B C 1
ATOM 12165 O O . VAL D 4 400 ? -37.088 -28.158 52.267 1.00 144.37 384 VAL B O 1
ATOM 12169 N N . GLU D 4 401 ? -36.168 -28.389 54.274 1.00 134.15 385 GLU B N 1
ATOM 12170 C CA . GLU D 4 401 ? -34.815 -28.065 53.823 1.00 132.63 385 GLU B CA 1
ATOM 12171 C C . GLU D 4 401 ? -34.010 -29.249 53.256 1.00 131.75 385 GLU B C 1
ATOM 12172 O O . GLU D 4 401 ? -33.623 -29.188 52.102 1.00 132.73 385 GLU B O 1
ATOM 12178 N N . GLN D 4 402 ? -33.768 -30.291 54.066 1.00 126.72 386 GLN B N 1
ATOM 12179 C CA . GLN D 4 402 ? -32.969 -31.425 53.652 1.00 127.79 386 GLN B CA 1
ATOM 12180 C C . GLN D 4 402 ? -33.606 -32.180 52.488 1.00 120.58 386 GLN B C 1
ATOM 12181 O O . GLN D 4 402 ? -32.925 -32.674 51.547 1.00 125.84 386 GLN B O 1
ATOM 12187 N N . SER D 4 403 ? -34.927 -32.242 52.573 1.00 110.85 387 SER B N 1
ATOM 12188 C CA . SER D 4 403 ? -35.773 -32.819 51.564 1.00 107.92 387 SER B CA 1
ATOM 12189 C C . SER D 4 403 ? -35.241 -32.598 50.172 1.00 106.90 387 SER B C 1
ATOM 12190 O O . SER D 4 403 ? -35.202 -33.530 49.373 1.00 107.68 387 SER B O 1
ATOM 12193 N N . ALA D 4 404 ? -34.842 -31.356 49.902 1.00 105.04 388 ALA B N 1
ATOM 12194 C CA . ALA D 4 404 ? -34.339 -30.937 48.603 1.00 106.23 388 ALA B CA 1
ATOM 12195 C C . ALA D 4 404 ? -33.478 -32.010 47.942 1.00 106.45 388 ALA B C 1
ATOM 12196 O O . ALA D 4 404 ? -33.801 -32.505 46.841 1.00 102.74 388 ALA B O 1
ATOM 12198 N N . GLU D 4 405 ? -32.404 -32.385 48.631 1.00 112.61 389 GLU B N 1
ATOM 12199 C CA . GLU D 4 405 ? -31.501 -33.382 48.075 1.00 117.96 389 GLU B CA 1
ATOM 12200 C C . GLU D 4 405 ? -32.308 -34.632 47.673 1.00 117.14 389 GLU B C 1
ATOM 12201 O O . GLU D 4 405 ? -32.369 -34.992 46.481 1.00 110.98 389 GLU B O 1
ATOM 12207 N N . ARG D 4 406 ? -32.968 -35.226 48.678 1.00 112.63 390 ARG B N 1
ATOM 12208 C CA . ARG D 4 406 ? -33.860 -36.353 48.435 1.00 104.56 390 ARG B CA 1
ATOM 12209 C C . ARG D 4 406 ? -34.815 -36.057 47.295 1.00 100.91 390 ARG B C 1
ATOM 12210 O O . ARG D 4 406 ? -34.924 -36.846 46.367 1.00 101.55 390 ARG B O 1
ATOM 12218 N N . CYS D 4 407 ? -35.477 -34.909 47.347 1.00 97.35 391 CYS B N 1
ATOM 12219 C CA . CYS D 4 407 ? -36.423 -34.505 46.299 1.00 89.77 391 CYS B CA 1
ATOM 12220 C C . CYS D 4 407 ? -35.775 -34.650 44.929 1.00 92.01 391 CYS B C 1
ATOM 12221 O O . CYS D 4 407 ? -36.291 -35.340 44.058 1.00 90.03 391 CYS B O 1
ATOM 12224 N N . VAL D 4 408 ? -34.609 -34.033 44.782 1.00 95.99 392 VAL B N 1
ATOM 12225 C CA . VAL D 4 408 ? -33.909 -34.068 43.509 1.00 98.90 392 VAL B CA 1
ATOM 12226 C C . VAL D 4 408 ? -33.710 -35.512 43.064 1.00 102.30 392 VAL B C 1
ATOM 12227 O O . VAL D 4 408 ? -34.029 -35.866 41.931 1.00 102.45 392 VAL B O 1
ATOM 12231 N N . SER D 4 409 ? -33.236 -36.341 43.991 1.00 106.54 393 SER B N 1
ATOM 12232 C CA . SER D 4 409 ? -33.029 -37.752 43.720 1.00 107.38 393 SER B CA 1
ATOM 12233 C C . SER D 4 409 ? -34.308 -38.333 43.128 1.00 100.62 393 SER B C 1
ATOM 12234 O O . SER D 4 409 ? -34.291 -38.863 42.020 1.00 100.21 393 SER B O 1
ATOM 12237 N N . THR D 4 410 ? -35.412 -38.166 43.847 1.00 93.91 394 THR B N 1
ATOM 12238 C CA . THR D 4 410 ? -36.696 -38.666 43.396 1.00 92.41 394 THR B CA 1
ATOM 12239 C C . THR D 4 410 ? -36.960 -38.198 41.976 1.00 94.17 394 THR B C 1
ATOM 12240 O O . THR D 4 410 ? -37.231 -39.001 41.071 1.00 92.67 394 THR B O 1
ATOM 12244 N N . LEU D 4 411 ? -36.846 -36.889 41.781 1.00 97.06 395 LEU B N 1
ATOM 12245 C CA . LEU D 4 411 ? -37.086 -36.282 40.483 1.00 94.17 395 LEU B CA 1
ATOM 12246 C C . LEU D 4 411 ? -36.236 -36.945 39.415 1.00 94.72 395 LEU B C 1
ATOM 12247 O O . LEU D 4 411 ? -36.738 -37.334 38.371 1.00 93.29 395 LEU B O 1
ATOM 12252 N N . LEU D 4 412 ? -34.952 -37.105 39.709 1.00 99.22 396 LEU B N 1
ATOM 12253 C CA . LEU D 4 412 ? -34.028 -37.724 38.780 1.00 103.67 396 LEU B CA 1
ATOM 12254 C C . LEU D 4 412 ? -34.575 -39.047 38.330 1.00 102.31 396 LEU B C 1
ATOM 12255 O O . LEU D 4 412 ? -34.614 -39.329 37.135 1.00 102.83 396 LEU B O 1
ATOM 12260 N N . ASP D 4 413 ? -35.032 -39.838 39.292 1.00 105.68 397 ASP B N 1
ATOM 12261 C CA . ASP D 4 413 ? -35.535 -41.173 39.015 1.00 111.74 397 ASP B CA 1
ATOM 12262 C C . ASP D 4 413 ? -36.686 -41.105 38.046 1.00 105.08 397 ASP B C 1
ATOM 12263 O O . ASP D 4 413 ? -36.742 -41.872 37.069 1.00 109.80 397 ASP B O 1
ATOM 12268 N N . LEU D 4 414 ? -37.570 -40.153 38.281 1.00 98.95 398 LEU B N 1
ATOM 12269 C CA . LEU D 4 414 ? -38.699 -39.943 37.386 1.00 93.18 398 LEU B CA 1
ATOM 12270 C C . LEU D 4 414 ? -38.230 -39.686 35.960 1.00 96.36 398 LEU B C 1
ATOM 12271 O O . LEU D 4 414 ? -38.789 -40.228 35.015 1.00 102.52 398 LEU B O 1
ATOM 12276 N N . ILE D 4 415 ? -37.174 -38.887 35.818 1.00 96.32 399 ILE B N 1
ATOM 12277 C CA . ILE D 4 415 ? -36.672 -38.549 34.510 1.00 99.00 399 ILE B CA 1
ATOM 12278 C C . ILE D 4 415 ? -36.233 -39.802 33.765 1.00 108.32 399 ILE B C 1
ATOM 12279 O O . ILE D 4 415 ? -36.348 -39.883 32.532 1.00 110.10 399 ILE B O 1
ATOM 12284 N N . GLN D 4 416 ? -35.746 -40.794 34.518 1.00 114.07 400 GLN B N 1
ATOM 12285 C CA . GLN D 4 416 ? -35.238 -42.014 33.902 1.00 116.10 400 GLN B CA 1
ATOM 12286 C C . GLN D 4 416 ? -36.353 -42.940 33.482 1.00 115.07 400 GLN B C 1
ATOM 12287 O O . GLN D 4 416 ? -36.073 -44.045 33.059 1.00 122.06 400 GLN B O 1
ATOM 12293 N N . THR D 4 417 ? -37.597 -42.475 33.566 1.00 112.61 401 THR B N 1
ATOM 12294 C CA . THR D 4 417 ? -38.723 -43.259 33.100 1.00 109.74 401 THR B CA 1
ATOM 12295 C C . THR D 4 417 ? -38.981 -43.007 31.623 1.00 113.42 401 THR B C 1
ATOM 12296 O O . THR D 4 417 ? -39.815 -43.679 31.034 1.00 119.08 401 THR B O 1
ATOM 12300 N N . LYS D 4 418 ? -38.268 -42.040 31.040 1.00 116.54 402 LYS B N 1
ATOM 12301 C CA . LYS D 4 418 ? -38.367 -41.741 29.606 1.00 123.04 402 LYS B CA 1
ATOM 12302 C C . LYS D 4 418 ? -39.796 -41.406 29.135 1.00 115.56 402 LYS B C 1
ATOM 12303 O O . LYS D 4 418 ? -40.110 -41.475 27.943 1.00 121.77 402 LYS B O 1
ATOM 12309 N N . VAL D 4 419 ? -40.657 -41.042 30.075 1.00 104.89 403 VAL B N 1
ATOM 12310 C CA . VAL D 4 419 ? -41.996 -40.569 29.743 1.00 100.17 403 VAL B CA 1
ATOM 12311 C C . VAL D 4 419 ? -41.935 -39.044 29.663 1.00 107.67 403 VAL B C 1
ATOM 12312 O O . VAL D 4 419 ? -41.825 -38.366 30.715 1.00 110.36 403 VAL B O 1
ATOM 12316 N N . ASN D 4 420 ? -41.992 -38.522 28.442 1.00 109.32 404 ASN B N 1
ATOM 12317 C CA . ASN D 4 420 ? -41.617 -37.111 28.209 1.00 113.87 404 ASN B CA 1
ATOM 12318 C C . ASN D 4 420 ? -42.383 -36.093 29.059 1.00 109.40 404 ASN B C 1
ATOM 12319 O O . ASN D 4 420 ? -41.743 -35.201 29.642 1.00 118.83 404 ASN B O 1
ATOM 12324 N N . TYR D 4 421 ? -43.719 -36.234 29.144 1.00 95.68 405 TYR B N 1
ATOM 12325 C CA . TYR D 4 421 ? -44.482 -35.249 29.892 1.00 93.85 405 TYR B CA 1
ATOM 12326 C C . TYR D 4 421 ? -44.135 -35.197 31.378 1.00 95.16 405 TYR B C 1
ATOM 12327 O O . TYR D 4 421 ? -44.384 -34.212 32.064 1.00 106.27 405 TYR B O 1
ATOM 12336 N N . VAL D 4 422 ? -43.563 -36.288 31.862 1.00 94.64 406 VAL B N 1
ATOM 12337 C CA . VAL D 4 422 ? -43.051 -36.356 33.220 1.00 90.81 406 VAL B CA 1
ATOM 12338 C C . VAL D 4 422 ? -41.670 -35.720 33.253 1.00 92.40 406 VAL B C 1
ATOM 12339 O O . VAL D 4 422 ? -41.357 -34.923 34.133 1.00 95.97 406 VAL B O 1
ATOM 12343 N N . VAL D 4 423 ? -40.854 -36.074 32.269 1.00 93.60 407 VAL B N 1
ATOM 12344 C CA . VAL D 4 423 ? -39.485 -35.593 32.174 1.00 96.71 407 VAL B CA 1
ATOM 12345 C C . VAL D 4 423 ? -39.416 -34.074 32.196 1.00 100.98 407 VAL B C 1
ATOM 12346 O O . VAL D 4 423 ? -38.611 -33.499 32.954 1.00 103.80 407 VAL B O 1
ATOM 12350 N N . GLN D 4 424 ? -40.249 -33.435 31.371 1.00 103.81 408 GLN B N 1
ATOM 12351 C CA . GLN D 4 424 ? -40.253 -31.982 31.256 1.00 110.61 408 GLN B CA 1
ATOM 12352 C C . GLN D 4 424 ? -40.579 -31.291 32.576 1.00 105.69 408 GLN B C 1
ATOM 12353 O O . GLN D 4 424 ? -39.843 -30.401 33.046 1.00 111.26 408 GLN B O 1
ATOM 12359 N N . GLU D 4 425 ? -41.670 -31.749 33.180 1.00 93.76 409 GLU B N 1
ATOM 12360 C CA . GLU D 4 425 ? -42.078 -31.282 34.478 1.00 87.15 409 GLU B CA 1
ATOM 12361 C C . GLU D 4 425 ? -40.947 -31.410 35.481 1.00 83.91 409 GLU B C 1
ATOM 12362 O O . GLU D 4 425 ? -40.568 -30.416 36.135 1.00 87.46 409 GLU B O 1
ATOM 12368 N N . ALA D 4 426 ? -40.402 -32.615 35.566 1.00 79.50 410 ALA B N 1
ATOM 12369 C CA . ALA D 4 426 ? -39.289 -32.895 36.464 1.00 84.19 410 ALA B CA 1
ATOM 12370 C C . ALA D 4 426 ? -38.099 -31.942 36.274 1.00 90.01 410 ALA B C 1
ATOM 12371 O O . ALA D 4 426 ? -37.518 -31.467 37.262 1.00 91.00 410 ALA B O 1
ATOM 12373 N N . ILE D 4 427 ? -37.764 -31.659 35.006 1.00 91.04 411 ILE B N 1
ATOM 12374 C CA . ILE D 4 427 ? -36.740 -30.685 34.694 1.00 92.25 411 ILE B CA 1
ATOM 12375 C C . ILE D 4 427 ? -37.076 -29.337 35.305 1.00 91.07 411 ILE B C 1
ATOM 12376 O O . ILE D 4 427 ? -36.238 -28.735 35.985 1.00 92.71 411 ILE B O 1
ATOM 12381 N N . VAL D 4 428 ? -38.294 -28.861 35.063 1.00 89.89 412 VAL B N 1
ATOM 12382 C CA . VAL D 4 428 ? -38.695 -27.537 35.541 1.00 90.09 412 VAL B CA 1
ATOM 12383 C C . VAL D 4 428 ? -38.577 -27.440 37.066 1.00 95.34 412 VAL B C 1
ATOM 12384 O O . VAL D 4 428 ? -37.954 -26.496 37.596 1.00 103.89 412 VAL B O 1
ATOM 12388 N N . VAL D 4 429 ? -39.173 -28.399 37.779 1.00 91.51 413 VAL B N 1
ATOM 12389 C CA . VAL D 4 429 ? -39.113 -28.363 39.224 1.00 89.35 413 VAL B CA 1
ATOM 12390 C C . VAL D 4 429 ? -37.668 -28.465 39.742 1.00 90.49 413 VAL B C 1
ATOM 12391 O O . VAL D 4 429 ? -37.276 -27.748 40.659 1.00 99.05 413 VAL B O 1
ATOM 12395 N N . ILE D 4 430 ? -36.879 -29.336 39.146 1.00 88.48 414 ILE B N 1
ATOM 12396 C CA . ILE D 4 430 ? -35.452 -29.410 39.489 1.00 92.02 414 ILE B CA 1
ATOM 12397 C C . ILE D 4 430 ? -34.799 -28.031 39.357 1.00 93.33 414 ILE B C 1
ATOM 12398 O O . ILE D 4 430 ? -34.057 -27.614 40.243 1.00 93.34 414 ILE B O 1
ATOM 12403 N N . LYS D 4 431 ? -35.089 -27.337 38.249 1.00 93.40 415 LYS B N 1
ATOM 12404 C CA . LYS D 4 431 ? -34.620 -25.979 38.042 1.00 96.34 415 LYS B CA 1
ATOM 12405 C C . LYS D 4 431 ? -35.017 -25.085 39.213 1.00 97.63 415 LYS B C 1
ATOM 12406 O O . LYS D 4 431 ? -34.209 -24.316 39.712 1.00 101.31 415 LYS B O 1
ATOM 12412 N N . ASP D 4 432 ? -36.262 -25.193 39.650 1.00 97.76 416 ASP B N 1
ATOM 12413 C CA . ASP D 4 432 ? -36.739 -24.435 40.809 1.00 100.66 416 ASP B CA 1
ATOM 12414 C C . ASP D 4 432 ? -35.928 -24.719 42.070 1.00 99.74 416 ASP B C 1
ATOM 12415 O O . ASP D 4 432 ? -35.578 -23.803 42.823 1.00 108.38 416 ASP B O 1
ATOM 12420 N N . ILE D 4 433 ? -35.622 -25.991 42.278 1.00 94.67 417 ILE B N 1
ATOM 12421 C CA . ILE D 4 433 ? -34.826 -26.412 43.416 1.00 99.13 417 ILE B CA 1
ATOM 12422 C C . ILE D 4 433 ? -33.423 -25.814 43.371 1.00 104.41 417 ILE B C 1
ATOM 12423 O O . ILE D 4 433 ? -32.927 -25.276 44.382 1.00 117.06 417 ILE B O 1
ATOM 12428 N N . PHE D 4 434 ? -32.795 -25.890 42.203 1.00 102.60 418 PHE B N 1
ATOM 12429 C CA . PHE D 4 434 ? -31.468 -25.321 42.017 1.00 102.76 418 PHE B CA 1
ATOM 12430 C C . PHE D 4 434 ? -31.512 -23.829 42.289 1.00 104.50 418 PHE B C 1
ATOM 12431 O O . PHE D 4 434 ? -30.603 -23.283 42.900 1.00 108.80 418 PHE B O 1
ATOM 12439 N N . ARG D 4 435 ? -32.562 -23.173 41.810 1.00 103.91 419 ARG B N 1
ATOM 12440 C CA . ARG D 4 435 ? -32.734 -21.744 42.022 1.00 107.58 419 ARG B CA 1
ATOM 12441 C C . ARG D 4 435 ? -32.792 -21.404 43.513 1.00 112.03 419 ARG B C 1
ATOM 12442 O O . ARG D 4 435 ? -32.096 -20.482 43.959 1.00 114.79 419 ARG B O 1
ATOM 12450 N N . LYS D 4 436 ? -33.611 -22.131 44.279 1.00 113.85 420 LYS B N 1
ATOM 12451 C CA . LYS D 4 436 ? -33.725 -21.839 45.704 1.00 117.42 420 LYS B CA 1
ATOM 12452 C C . LYS D 4 436 ? -32.513 -22.329 46.505 1.00 117.58 420 LYS B C 1
ATOM 12453 O O . LYS D 4 436 ? -31.971 -21.590 47.304 1.00 125.65 420 LYS B O 1
ATOM 12459 N N . TYR D 4 437 ? -32.099 -23.567 46.291 1.00 116.64 421 TYR B N 1
ATOM 12460 C CA . TYR D 4 437 ? -30.936 -24.114 46.984 1.00 120.43 421 TYR B CA 1
ATOM 12461 C C . TYR D 4 437 ? -29.807 -24.380 46.008 1.00 127.04 421 TYR B C 1
ATOM 12462 O O . TYR D 4 437 ? -29.778 -25.439 45.366 1.00 127.25 421 TYR B O 1
ATOM 12471 N N . PRO D 4 438 ? -28.860 -23.418 45.903 1.00 133.22 422 PRO B N 1
ATOM 12472 C CA . PRO D 4 438 ? -27.819 -23.443 44.869 1.00 135.58 422 PRO B CA 1
ATOM 12473 C C . PRO D 4 438 ? -26.622 -24.316 45.227 1.00 144.85 422 PRO B C 1
ATOM 12474 O O . PRO D 4 438 ? -25.537 -24.099 44.700 1.00 150.22 422 PRO B O 1
ATOM 12478 N N . ASN D 4 439 ? -26.816 -25.294 46.103 1.00 156.55 423 ASN B N 1
ATOM 12479 C CA . ASN D 4 439 ? -25.745 -26.205 46.468 1.00 171.80 423 ASN B CA 1
ATOM 12480 C C . ASN D 4 439 ? -25.775 -27.478 45.632 1.00 179.81 423 ASN B C 1
ATOM 12481 O O . ASN D 4 439 ? -24.933 -28.363 45.844 1.00 175.57 423 ASN B O 1
ATOM 12486 N N . LYS D 4 440 ? -26.715 -27.561 44.686 1.00 178.95 424 LYS B N 1
ATOM 12487 C CA . LYS D 4 440 ? -26.844 -28.769 43.857 1.00 168.47 424 LYS B CA 1
ATOM 12488 C C . LYS D 4 440 ? -25.980 -28.701 42.607 1.00 179.11 424 LYS B C 1
ATOM 12489 O O . LYS D 4 440 ? -26.451 -28.338 41.532 1.00 168.65 424 LYS B O 1
ATOM 12495 N N . TYR D 4 441 ? -24.704 -29.041 42.777 1.00 201.43 425 TYR B N 1
ATOM 12496 C CA . TYR D 4 441 ? -23.735 -28.960 41.704 1.00 220.39 425 TYR B CA 1
ATOM 12497 C C . TYR D 4 441 ? -23.061 -30.298 41.475 1.00 236.20 425 TYR B C 1
ATOM 12498 O O . TYR D 4 441 ? -21.972 -30.382 40.895 1.00 261.61 425 TYR B O 1
ATOM 12507 N N . GLU D 4 442 ? -23.733 -31.357 41.897 1.00 230.12 426 GLU B N 1
ATOM 12508 C CA . GLU D 4 442 ? -23.198 -32.716 41.816 1.00 218.90 426 GLU B CA 1
ATOM 12509 C C . GLU D 4 442 ? -23.248 -33.261 40.396 1.00 213.02 426 GLU B C 1
ATOM 12510 O O . GLU D 4 442 ? -23.417 -32.512 39.430 1.00 218.91 426 GLU B O 1
ATOM 12516 N N . SER D 4 443 ? -23.104 -34.577 40.278 1.00 198.75 427 SER B N 1
ATOM 12517 C CA . SER D 4 443 ? -23.129 -35.245 38.983 1.00 190.97 427 SER B CA 1
ATOM 12518 C C . SER D 4 443 ? -24.505 -35.155 38.320 1.00 187.26 427 SER B C 1
ATOM 12519 O O . SER D 4 443 ? -24.646 -35.456 37.130 1.00 197.73 427 SER B O 1
ATOM 12522 N N . VAL D 4 444 ? -25.505 -34.750 39.096 1.00 170.73 428 VAL B N 1
ATOM 12523 C CA . VAL D 4 444 ? -26.858 -34.552 38.600 1.00 154.90 428 VAL B CA 1
ATOM 12524 C C . VAL D 4 444 ? -26.897 -33.776 37.279 1.00 147.98 428 VAL B C 1
ATOM 12525 O O . VAL D 4 444 ? -27.531 -34.205 36.313 1.00 140.94 428 VAL B O 1
ATOM 12529 N N . ILE D 4 445 ? -26.188 -32.655 37.243 1.00 150.00 429 ILE B N 1
ATOM 12530 C CA . ILE D 4 445 ? -26.174 -31.775 36.077 1.00 154.65 429 ILE B CA 1
ATOM 12531 C C . ILE D 4 445 ? -25.683 -32.459 34.795 1.00 158.48 429 ILE B C 1
ATOM 12532 O O . ILE D 4 445 ? -25.881 -31.945 33.694 1.00 158.12 429 ILE B O 1
ATOM 12537 N N . ALA D 4 446 ? -25.044 -33.615 34.940 1.00 157.54 430 ALA B N 1
ATOM 12538 C CA . ALA D 4 446 ? -24.655 -34.395 33.774 1.00 149.23 430 ALA B CA 1
ATOM 12539 C C . ALA D 4 446 ? -25.798 -35.293 33.301 1.00 145.84 430 ALA B C 1
ATOM 12540 O O . ALA D 4 446 ? -26.125 -35.336 32.103 1.00 134.88 430 ALA B O 1
ATOM 12542 N N . ALA D 4 447 ? -26.411 -35.991 34.264 1.00 147.87 431 ALA B N 1
ATOM 12543 C CA . ALA D 4 447 ? -27.437 -36.999 33.979 1.00 136.83 431 ALA B CA 1
ATOM 12544 C C . ALA D 4 447 ? -28.533 -36.474 33.040 1.00 134.96 431 ALA B C 1
ATOM 12545 O O . ALA D 4 447 ? -28.815 -37.083 32.013 1.00 134.87 431 ALA B O 1
ATOM 12547 N N . LEU D 4 448 ? -29.133 -35.348 33.401 1.00 134.95 432 LEU B N 1
ATOM 12548 C CA . LEU D 4 448 ? -30.209 -34.762 32.600 1.00 133.96 432 LEU B CA 1
ATOM 12549 C C . LEU D 4 448 ? -29.743 -34.349 31.213 1.00 139.03 432 LEU B C 1
ATOM 12550 O O . LEU D 4 448 ? -30.500 -34.460 30.239 1.00 131.92 432 LEU B O 1
ATOM 12555 N N . CYS D 4 449 ? -28.492 -33.900 31.122 1.00 144.57 433 CYS B N 1
ATOM 12556 C CA . CYS D 4 449 ? -27.913 -33.551 29.818 1.00 147.86 433 CYS B CA 1
ATOM 12557 C C . CYS D 4 449 ? -27.821 -34.787 28.930 1.00 152.97 433 CYS B C 1
ATOM 12558 O O . CYS D 4 449 ? -27.873 -34.699 27.709 1.00 138.50 433 CYS B O 1
ATOM 12561 N N . GLU D 4 450 ? -27.710 -35.946 29.565 1.00 172.97 434 GLU B N 1
ATOM 12562 C CA . GLU D 4 450 ? -27.660 -37.202 28.837 1.00 186.01 434 GLU B CA 1
ATOM 12563 C C . GLU D 4 450 ? -29.011 -37.569 28.229 1.00 191.30 434 GLU B C 1
ATOM 12564 O O . GLU D 4 450 ? -29.087 -38.456 27.378 1.00 199.57 434 GLU B O 1
ATOM 12570 N N . ASN D 4 451 ? -30.072 -36.894 28.659 1.00 190.75 435 ASN B N 1
ATOM 12571 C CA . ASN D 4 451 ? -31.404 -37.229 28.173 1.00 182.73 435 ASN B CA 1
ATOM 12572 C C . ASN D 4 451 ? -31.697 -36.820 26.740 1.00 194.19 435 ASN B C 1
ATOM 12573 O O . ASN D 4 451 ? -32.873 -36.640 26.364 1.00 203.39 435 ASN B O 1
ATOM 12578 N N . LEU D 4 452 ? -30.631 -36.663 25.948 1.00 197.51 436 LEU B N 1
ATOM 12579 C CA . LEU D 4 452 ? -30.732 -36.291 24.522 1.00 193.99 436 LEU B CA 1
ATOM 12580 C C . LEU D 4 452 ? -31.332 -34.899 24.329 1.00 190.14 436 LEU B C 1
ATOM 12581 O O . LEU D 4 452 ? -31.286 -34.349 23.240 1.00 194.87 436 LEU B O 1
ATOM 12586 N N . ASP D 4 453 ? -31.894 -34.342 25.396 1.00 185.01 437 ASP B N 1
ATOM 12587 C CA . ASP D 4 453 ? -32.680 -33.130 25.329 1.00 176.17 437 ASP B CA 1
ATOM 12588 C C . ASP D 4 453 ? -33.750 -33.237 24.255 1.00 178.13 437 ASP B C 1
ATOM 12589 O O . ASP D 4 453 ? -33.886 -32.368 23.410 1.00 174.34 437 ASP B O 1
ATOM 12594 N N . SER D 4 454 ? -34.507 -34.331 24.308 1.00 179.37 438 SER B N 1
ATOM 12595 C CA . SER D 4 454 ? -35.618 -34.557 23.387 1.00 171.25 438 SER B CA 1
ATOM 12596 C C . SER D 4 454 ? -36.855 -33.831 23.934 1.00 169.98 438 SER B C 1
ATOM 12597 O O . SER D 4 454 ? -37.971 -34.037 23.459 1.00 176.14 438 SER B O 1
ATOM 12600 N N . LEU D 4 455 ? -36.642 -32.993 24.942 1.00 153.96 439 LEU B N 1
ATOM 12601 C CA . LEU D 4 455 ? -37.672 -32.130 25.496 1.00 134.61 439 LEU B CA 1
ATOM 12602 C C . LEU D 4 455 ? -38.255 -31.158 24.458 1.00 126.92 439 LEU B C 1
ATOM 12603 O O . LEU D 4 455 ? -37.559 -30.642 23.607 1.00 113.93 439 LEU B O 1
ATOM 12608 N N . ASP D 4 456 ? -39.549 -30.927 24.565 1.00 129.55 440 ASP B N 1
ATOM 12609 C CA . ASP D 4 456 ? -40.268 -30.097 23.616 1.00 129.35 440 ASP B CA 1
ATOM 12610 C C . ASP D 4 456 ? -40.903 -28.915 24.304 1.00 125.94 440 ASP B C 1
ATOM 12611 O O . ASP D 4 456 ? -40.899 -27.831 23.773 1.00 135.64 440 ASP B O 1
ATOM 12616 N N . GLU D 4 457 ? -41.475 -29.138 25.480 1.00 123.02 441 GLU B N 1
ATOM 12617 C CA . GLU D 4 457 ? -42.127 -28.088 26.245 1.00 121.10 441 GLU B CA 1
ATOM 12618 C C . GLU D 4 457 ? -41.130 -26.951 26.472 1.00 122.12 441 GLU B C 1
ATOM 12619 O O . GLU D 4 457 ? -40.116 -27.145 27.146 1.00 134.28 441 GLU B O 1
ATOM 12625 N N . PRO D 4 458 ? -41.415 -25.764 25.899 1.00 114.58 442 PRO B N 1
ATOM 12626 C CA . PRO D 4 458 ? -40.606 -24.571 26.001 1.00 111.95 442 PRO B CA 1
ATOM 12627 C C . PRO D 4 458 ? -40.177 -24.289 27.444 1.00 113.50 442 PRO B C 1
ATOM 12628 O O . PRO D 4 458 ? -39.076 -23.790 27.651 1.00 127.87 442 PRO B O 1
ATOM 12632 N N . GLU D 4 459 ? -41.029 -24.598 28.420 1.00 109.91 443 GLU B N 1
ATOM 12633 C CA . GLU D 4 459 ? -40.657 -24.448 29.813 1.00 108.95 443 GLU B CA 1
ATOM 12634 C C . GLU D 4 459 ? -39.449 -25.309 30.194 1.00 108.81 443 GLU B C 1
ATOM 12635 O O . GLU D 4 459 ? -38.527 -24.844 30.899 1.00 107.20 443 GLU B O 1
ATOM 12641 N N . ALA D 4 460 ? -39.465 -26.555 29.719 1.00 104.72 444 ALA B N 1
ATOM 12642 C CA . ALA D 4 460 ? -38.360 -27.475 29.979 1.00 102.97 444 ALA B CA 1
ATOM 12643 C C . ALA D 4 460 ? -37.065 -27.022 29.283 1.00 103.53 444 ALA B C 1
ATOM 12644 O O . ALA D 4 460 ? -35.980 -27.107 29.852 1.00 101.31 444 ALA B O 1
ATOM 12646 N N . ARG D 4 461 ? -37.185 -26.574 28.035 1.00 102.18 445 ARG B N 1
ATOM 12647 C CA . ARG D 4 461 ? -36.047 -26.087 27.297 1.00 104.23 445 ARG B CA 1
ATOM 12648 C C . ARG D 4 461 ? -35.455 -24.888 27.990 1.00 105.27 445 ARG B C 1
ATOM 12649 O O . ARG D 4 461 ? -34.258 -24.823 28.177 1.00 108.37 445 ARG B O 1
ATOM 12657 N N . ALA D 4 462 ? -36.290 -23.933 28.369 1.00 104.88 446 ALA B N 1
ATOM 12658 C CA . ALA D 4 462 ? -35.838 -22.724 29.043 1.00 104.59 446 ALA B CA 1
ATOM 12659 C C . ALA D 4 462 ? -35.194 -23.035 30.358 1.00 101.90 446 ALA B C 1
ATOM 12660 O O . ALA D 4 462 ? -34.165 -22.447 30.708 1.00 102.63 446 ALA B O 1
ATOM 12662 N N . ALA D 4 463 ? -35.800 -23.965 31.088 1.00 102.48 447 ALA B N 1
ATOM 12663 C CA . ALA D 4 463 ? -35.242 -24.405 32.366 1.00 105.94 447 ALA B CA 1
ATOM 12664 C C . ALA D 4 463 ? -33.843 -25.002 32.165 1.00 110.61 447 ALA B C 1
ATOM 12665 O O . ALA D 4 463 ? -32.893 -24.611 32.841 1.00 114.24 447 ALA B O 1
ATOM 12667 N N . MET D 4 464 ? -33.731 -25.937 31.226 1.00 111.62 448 MET B N 1
ATOM 12668 C CA . MET D 4 464 ? -32.463 -26.584 30.927 1.00 113.94 448 MET B CA 1
ATOM 12669 C C . MET D 4 464 ? -31.406 -25.582 30.498 1.00 115.03 448 MET B C 1
ATOM 12670 O O . MET D 4 464 ? -30.251 -25.649 30.926 1.00 118.53 448 MET B O 1
ATOM 12675 N N . ILE D 4 465 ? -31.811 -24.661 29.636 1.00 112.13 449 ILE B N 1
ATOM 12676 C CA . ILE D 4 465 ? -30.949 -23.588 29.174 1.00 109.12 449 ILE B CA 1
ATOM 12677 C C . ILE D 4 465 ? -30.403 -22.790 30.355 1.00 111.17 449 ILE B C 1
ATOM 12678 O O . ILE D 4 465 ? -29.185 -22.604 30.494 1.00 111.85 449 ILE B O 1
ATOM 12683 N N . TRP D 4 466 ? -31.320 -22.341 31.215 1.00 111.66 450 TRP B N 1
ATOM 12684 C CA . TRP D 4 466 ? -30.934 -21.570 32.376 1.00 111.87 450 TRP B CA 1
ATOM 12685 C C . TRP D 4 466 ? -29.968 -22.342 33.245 1.00 114.54 450 TRP B C 1
ATOM 12686 O O . TRP D 4 466 ? -28.990 -21.787 33.728 1.00 122.97 450 TRP B O 1
ATOM 12697 N N . ILE D 4 467 ? -30.255 -23.622 33.449 1.00 111.57 451 ILE B N 1
ATOM 12698 C CA . ILE D 4 467 ? -29.404 -24.487 34.251 1.00 114.83 451 ILE B CA 1
ATOM 12699 C C . ILE D 4 467 ? -27.998 -24.562 33.667 1.00 118.33 451 ILE B C 1
ATOM 12700 O O . ILE D 4 467 ? -27.025 -24.383 34.392 1.00 124.01 451 ILE B O 1
ATOM 12705 N N . VAL D 4 468 ? -27.902 -24.837 32.364 1.00 114.46 452 VAL B N 1
ATOM 12706 C CA . VAL D 4 468 ? -26.622 -24.875 31.671 1.00 113.55 452 VAL B CA 1
ATOM 12707 C C . VAL D 4 468 ? -25.861 -23.580 31.913 1.00 117.55 452 VAL B C 1
ATOM 12708 O O . VAL D 4 468 ? -24.743 -23.597 32.403 1.00 120.84 452 VAL B O 1
ATOM 12712 N N . GLY D 4 469 ? -26.491 -22.460 31.591 1.00 120.26 453 GLY B N 1
ATOM 12713 C CA . GLY D 4 469 ? -25.863 -21.157 31.758 1.00 122.79 453 GLY B CA 1
ATOM 12714 C C . GLY D 4 469 ? -25.375 -20.858 33.164 1.00 122.27 453 GLY B C 1
ATOM 12715 O O . GLY D 4 469 ? -24.244 -20.476 33.348 1.00 124.55 453 GLY B O 1
ATOM 12716 N N . GLU D 4 470 ? -26.243 -21.029 34.152 1.00 122.37 454 GLU B N 1
ATOM 12717 C CA . GLU D 4 470 ? -25.927 -20.738 35.548 1.00 125.66 454 GLU B CA 1
ATOM 12718 C C . GLU D 4 470 ? -24.792 -21.586 36.083 1.00 134.66 454 GLU B C 1
ATOM 12719 O O . GLU D 4 470 ? -24.004 -21.133 36.924 1.00 143.53 454 GLU B O 1
ATOM 12725 N N . TYR D 4 471 ? -24.711 -22.825 35.616 1.00 140.28 455 TYR B N 1
ATOM 12726 C CA . TYR D 4 471 ? -23.685 -23.738 36.088 1.00 146.73 455 TYR B CA 1
ATOM 12727 C C . TYR D 4 471 ? -22.692 -24.119 34.992 1.00 152.25 455 TYR B C 1
ATOM 12728 O O . TYR D 4 471 ? -22.029 -25.146 35.086 1.00 158.00 455 TYR B O 1
ATOM 12737 N N . ALA D 4 472 ? -22.587 -23.271 33.968 1.00 152.64 456 ALA B N 1
ATOM 12738 C CA . ALA D 4 472 ? -21.731 -23.519 32.804 1.00 145.96 456 ALA B CA 1
ATOM 12739 C C . ALA D 4 472 ? -20.279 -23.728 33.166 1.00 149.75 456 ALA B C 1
ATOM 12740 O O . ALA D 4 472 ? -19.515 -24.320 32.394 1.00 155.38 456 ALA B O 1
ATOM 12742 N N . GLU D 4 473 ? -19.906 -23.232 34.340 1.00 150.13 457 GLU B N 1
ATOM 12743 C CA . GLU D 4 473 ? -18.571 -23.414 34.880 1.00 152.34 457 GLU B CA 1
ATOM 12744 C C . GLU D 4 473 ? -18.210 -24.895 34.867 1.00 154.51 457 GLU B C 1
ATOM 12745 O O . GLU D 4 473 ? -17.152 -25.277 34.384 1.00 159.13 457 GLU B O 1
ATOM 12751 N N . ARG D 4 474 ? -19.111 -25.723 35.379 1.00 154.36 458 ARG B N 1
ATOM 12752 C CA . ARG D 4 474 ? -18.894 -27.166 35.454 1.00 156.78 458 ARG B CA 1
ATOM 12753 C C . ARG D 4 474 ? -19.141 -27.888 34.138 1.00 159.53 458 ARG B C 1
ATOM 12754 O O . ARG D 4 474 ? -18.472 -28.886 33.844 1.00 171.39 458 ARG B O 1
ATOM 12762 N N . ILE D 4 475 ? -20.072 -27.381 33.340 1.00 153.90 459 ILE B N 1
ATOM 12763 C CA . ILE D 4 475 ? -20.356 -27.999 32.050 1.00 149.11 459 ILE B CA 1
ATOM 12764 C C . ILE D 4 475 ? -19.352 -27.525 31.003 1.00 151.28 459 ILE B C 1
ATOM 12765 O O . ILE D 4 475 ? -19.459 -26.420 30.484 1.00 154.70 459 ILE B O 1
ATOM 12770 N N . ASP D 4 476 ? -18.375 -28.368 30.708 1.00 153.13 460 ASP B N 1
ATOM 12771 C CA . ASP D 4 476 ? -17.372 -28.061 29.696 1.00 162.77 460 ASP B CA 1
ATOM 12772 C C . ASP D 4 476 ? -18.038 -27.990 28.338 1.00 162.38 460 ASP B C 1
ATOM 12773 O O . ASP D 4 476 ? -17.732 -27.106 27.538 1.00 167.19 460 ASP B O 1
ATOM 12778 N N . ASN D 4 477 ? -18.963 -28.913 28.095 1.00 159.12 461 ASN B N 1
ATOM 12779 C CA . ASN D 4 477 ? -19.676 -28.984 26.823 1.00 158.00 461 ASN B CA 1
ATOM 12780 C C . ASN D 4 477 ? -20.882 -28.033 26.740 1.00 157.40 461 ASN B C 1
ATOM 12781 O O . ASN D 4 477 ? -21.672 -28.100 25.787 1.00 154.09 461 ASN B O 1
ATOM 12786 N N . ALA D 4 478 ? -21.023 -27.167 27.743 1.00 156.31 462 ALA B N 1
ATOM 12787 C CA . ALA D 4 478 ? -22.048 -26.135 27.721 1.00 150.34 462 ALA B CA 1
ATOM 12788 C C . ALA D 4 478 ? -21.942 -25.381 26.420 1.00 152.26 462 ALA B C 1
ATOM 12789 O O . ALA D 4 478 ? -22.929 -25.235 25.679 1.00 155.08 462 ALA B O 1
ATOM 12791 N N . ASP D 4 479 ? -20.720 -24.913 26.162 1.00 152.92 463 ASP B N 1
ATOM 12792 C CA . ASP D 4 479 ? -20.319 -24.332 24.903 1.00 156.81 463 ASP B CA 1
ATOM 12793 C C . ASP D 4 479 ? -21.022 -24.990 23.721 1.00 153.92 463 ASP B C 1
ATOM 12794 O O . ASP D 4 479 ? -21.642 -24.308 22.899 1.00 155.38 463 ASP B O 1
ATOM 12799 N N . GLU D 4 480 ? -20.934 -26.312 23.646 1.00 150.98 464 GLU B N 1
ATOM 12800 C CA . GLU D 4 480 ? -21.534 -27.044 22.545 1.00 150.25 464 GLU B CA 1
ATOM 12801 C C . GLU D 4 480 ? -23.044 -27.108 22.678 1.00 142.63 464 GLU B C 1
ATOM 12802 O O . GLU D 4 480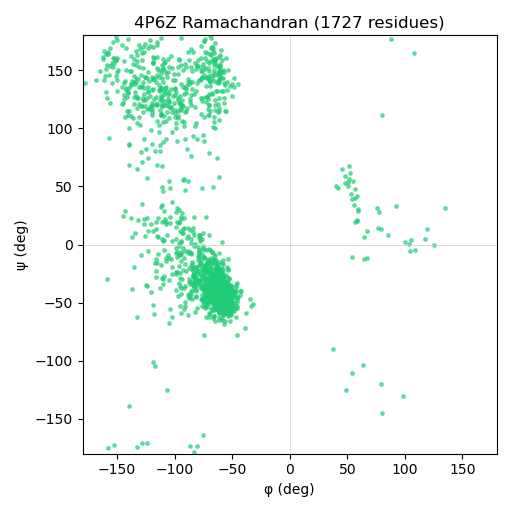 ? -23.762 -26.834 21.735 1.00 139.12 464 GLU B O 1
ATOM 12808 N N . LEU D 4 481 ? -23.508 -27.474 23.865 1.00 140.19 465 LEU B N 1
ATOM 12809 C CA . LEU D 4 481 ? -24.942 -27.711 24.111 1.00 134.37 465 LEU B CA 1
ATOM 12810 C C . LEU D 4 481 ? -25.793 -26.519 23.712 1.00 134.29 465 LEU B C 1
ATOM 12811 O O . LEU D 4 481 ? -26.730 -26.650 22.911 1.00 135.69 465 LEU B O 1
ATOM 12816 N N . LEU D 4 482 ? -25.435 -25.359 24.257 1.00 132.58 466 LEU B N 1
ATOM 12817 C CA . LEU D 4 482 ? -26.099 -24.121 23.924 1.00 130.05 466 LEU B CA 1
ATOM 12818 C C . LEU D 4 482 ? -26.079 -23.870 22.417 1.00 135.00 466 LEU B C 1
ATOM 12819 O O . LEU D 4 482 ? -27.080 -23.434 21.841 1.00 139.34 466 LEU B O 1
ATOM 12824 N N . GLU D 4 483 ? -24.960 -24.186 21.783 1.00 139.66 467 GLU B N 1
ATOM 12825 C CA . GLU D 4 483 ? -24.818 -23.990 20.349 1.00 148.79 467 GLU B CA 1
ATOM 12826 C C . GLU D 4 483 ? -25.858 -24.781 19.570 1.00 149.56 467 GLU B C 1
ATOM 12827 O O . GLU D 4 483 ? -26.313 -24.348 18.497 1.00 158.51 467 GLU B O 1
ATOM 12833 N N . SER D 4 484 ? -26.235 -25.934 20.112 1.00 144.29 468 SER B N 1
ATOM 12834 C CA . SER D 4 484 ? -27.182 -26.802 19.435 1.00 143.98 468 SER B CA 1
ATOM 12835 C C . SER D 4 484 ? -28.577 -26.203 19.418 1.00 144.74 468 SER B C 1
ATOM 12836 O O . SER D 4 484 ? -29.434 -26.666 18.664 1.00 149.38 468 SER B O 1
ATOM 12839 N N . PHE D 4 485 ? -28.796 -25.174 20.235 1.00 147.53 469 PHE B N 1
ATOM 12840 C CA . PHE D 4 485 ? -30.113 -24.596 20.363 1.00 146.34 469 PHE B CA 1
ATOM 12841 C C . PHE D 4 485 ? -30.304 -23.332 19.523 1.00 144.52 469 PHE B C 1
ATOM 12842 O O . PHE D 4 485 ? -31.389 -22.745 19.497 1.00 148.65 469 PHE B O 1
ATOM 12850 N N . LEU D 4 486 ? -29.243 -22.915 18.853 1.00 141.40 470 LEU B N 1
ATOM 12851 C CA . LEU D 4 486 ? -29.308 -21.761 17.969 1.00 142.00 470 LEU B CA 1
ATOM 12852 C C . LEU D 4 486 ? -29.893 -22.147 16.624 1.00 145.42 470 LEU B C 1
ATOM 12853 O O . LEU D 4 486 ? -30.445 -21.311 15.916 1.00 148.85 470 LEU B O 1
ATOM 12858 N N . GLU D 4 487 ? -29.788 -23.424 16.284 1.00 150.70 471 GLU B N 1
ATOM 12859 C CA . GLU D 4 487 ? -30.392 -23.948 15.077 1.00 153.88 471 GLU B CA 1
ATOM 12860 C C . GLU D 4 487 ? -31.895 -23.897 15.143 1.00 148.60 471 GLU B C 1
ATOM 12861 O O . GLU D 4 487 ? -32.518 -24.739 15.758 1.00 145.82 471 GLU B O 1
ATOM 12867 N N . GLY D 4 488 ? -32.447 -22.889 14.476 1.00 148.75 472 GLY B N 1
ATOM 12868 C CA . GLY D 4 488 ? -33.870 -22.634 14.495 1.00 147.44 472 GLY B CA 1
ATOM 12869 C C . GLY D 4 488 ? -34.225 -21.665 15.604 1.00 145.45 472 GLY B C 1
ATOM 12870 O O . GLY D 4 488 ? -35.301 -21.746 16.189 1.00 143.05 472 GLY B O 1
ATOM 12871 N N . PHE D 4 489 ? -33.320 -20.733 15.879 1.00 143.84 473 PHE B N 1
ATOM 12872 C CA . PHE D 4 489 ? -33.485 -19.768 16.966 1.00 138.95 473 PHE B CA 1
ATOM 12873 C C . PHE D 4 489 ? -34.785 -18.997 16.857 1.00 137.65 473 PHE B C 1
ATOM 12874 O O . PHE D 4 489 ? -35.479 -18.819 17.862 1.00 132.20 473 PHE B O 1
ATOM 12882 N N . HIS D 4 490 ? -35.103 -18.534 15.639 1.00 139.90 474 HIS B N 1
ATOM 12883 C CA . HIS D 4 490 ? -36.218 -17.628 15.449 1.00 137.24 474 HIS B CA 1
ATOM 12884 C C . HIS D 4 490 ? -37.574 -18.303 15.513 1.00 134.23 474 HIS B C 1
ATOM 12885 O O . HIS D 4 490 ? -38.580 -17.648 15.743 1.00 134.08 474 HIS B O 1
ATOM 12892 N N . ASP D 4 491 ? -37.601 -19.611 15.302 1.00 135.54 475 ASP B N 1
ATOM 12893 C CA . ASP D 4 491 ? -38.837 -20.369 15.400 1.00 132.16 475 ASP B CA 1
ATOM 12894 C C . ASP D 4 491 ? -39.103 -20.751 16.836 1.00 123.34 475 ASP B C 1
ATOM 12895 O O . ASP D 4 491 ? -40.232 -21.049 17.191 1.00 120.90 475 ASP B O 1
ATOM 12900 N N . LYS D 4 492 ? -38.064 -20.731 17.661 1.00 119.83 476 LYS B N 1
ATOM 12901 C CA . LYS D 4 492 ? -38.200 -21.048 19.071 1.00 120.63 476 LYS B CA 1
ATOM 12902 C C . LYS D 4 492 ? -38.952 -19.972 19.816 1.00 117.26 476 LYS B C 1
ATOM 12903 O O . LYS D 4 492 ? -38.981 -18.835 19.383 1.00 119.13 476 LYS B O 1
ATOM 12909 N N . SER D 4 493 ? -39.562 -20.342 20.939 1.00 112.48 477 SER B N 1
ATOM 12910 C CA . SER D 4 493 ? -40.302 -19.408 21.767 1.00 112.90 477 SER B CA 1
ATOM 12911 C C . SER D 4 493 ? -39.446 -18.263 22.298 1.00 116.77 477 SER B C 1
ATOM 12912 O O . SER D 4 493 ? -38.224 -18.325 22.293 1.00 119.49 477 SER B O 1
ATOM 12915 N N . THR D 4 494 ? -40.103 -17.204 22.749 1.00 119.17 478 THR B N 1
ATOM 12916 C CA . THR D 4 494 ? -39.436 -15.999 23.249 1.00 116.11 478 THR B CA 1
ATOM 12917 C C . THR D 4 494 ? -38.647 -16.304 24.502 1.00 115.40 478 THR B C 1
ATOM 12918 O O . THR D 4 494 ? -37.463 -15.983 24.556 1.00 122.58 478 THR B O 1
ATOM 12922 N N . GLN D 4 495 ? -39.289 -16.920 25.492 1.00 109.74 479 GLN B N 1
ATOM 12923 C CA . GLN D 4 495 ? -38.637 -17.265 26.747 1.00 109.60 479 GLN B CA 1
ATOM 12924 C C . GLN D 4 495 ? -37.341 -18.026 26.518 1.00 108.44 479 GLN B C 1
ATOM 12925 O O . GLN D 4 495 ? -36.313 -17.748 27.146 1.00 109.99 479 GLN B O 1
ATOM 12931 N N . VAL D 4 496 ? -37.397 -18.991 25.611 1.00 107.17 480 VAL B N 1
ATOM 12932 C CA . VAL D 4 496 ? -36.226 -19.768 25.235 1.00 108.20 480 VAL B CA 1
ATOM 12933 C C . VAL D 4 496 ? -35.143 -18.883 24.622 1.00 109.43 480 VAL B C 1
ATOM 12934 O O . VAL D 4 496 ? -33.967 -19.034 24.935 1.00 109.71 480 VAL B O 1
ATOM 12938 N N . GLN D 4 497 ? -35.538 -17.956 23.757 1.00 109.65 481 GLN B N 1
ATOM 12939 C CA . GLN D 4 497 ? -34.600 -17.035 23.126 1.00 113.08 481 GLN B CA 1
ATOM 12940 C C . GLN D 4 497 ? -33.875 -16.210 24.176 1.00 116.69 481 GLN B C 1
ATOM 12941 O O . GLN D 4 497 ? -32.646 -16.143 24.173 1.00 122.28 481 GLN B O 1
ATOM 12947 N N . LEU D 4 498 ? -34.636 -15.583 25.068 1.00 118.13 482 LEU B N 1
ATOM 12948 C CA . LEU D 4 498 ? -34.078 -14.773 26.148 1.00 120.93 482 LEU B CA 1
ATOM 12949 C C . LEU D 4 498 ? -33.145 -15.569 27.044 1.00 120.42 482 LEU B C 1
ATOM 12950 O O . LEU D 4 498 ? -32.016 -15.138 27.321 1.00 126.53 482 LEU B O 1
ATOM 12955 N N . GLN D 4 499 ? -33.612 -16.725 27.494 1.00 115.75 483 GLN B N 1
ATOM 12956 C CA . GLN D 4 499 ? -32.806 -17.550 28.379 1.00 116.47 483 GLN B CA 1
ATOM 12957 C C . GLN D 4 499 ? -31.530 -18.043 27.710 1.00 121.04 483 GLN B C 1
ATOM 12958 O O . GLN D 4 499 ? -30.497 -18.178 28.361 1.00 124.03 483 GLN B O 1
ATOM 12964 N N . LEU D 4 500 ? -31.614 -18.302 26.412 1.00 120.29 484 LEU B N 1
ATOM 12965 C CA . LEU D 4 500 ? -30.454 -18.710 25.636 1.00 119.43 484 LEU B CA 1
ATOM 12966 C C . LEU D 4 500 ? -29.457 -17.572 25.564 1.00 120.16 484 LEU B C 1
ATOM 12967 O O . LEU D 4 500 ? -28.261 -17.773 25.706 1.00 121.78 484 LEU B O 1
ATOM 12972 N N . LEU D 4 501 ? -29.973 -16.372 25.341 1.00 120.45 485 LEU B N 1
ATOM 12973 C CA . LEU D 4 501 ? -29.158 -15.164 25.305 1.00 121.91 485 LEU B CA 1
ATOM 12974 C C . LEU D 4 501 ? -28.384 -14.964 26.613 1.00 123.40 485 LEU B C 1
ATOM 12975 O O . LEU D 4 501 ? -27.152 -14.874 26.610 1.00 124.71 485 LEU B O 1
ATOM 12980 N N . THR D 4 502 ? -29.122 -14.928 27.727 1.00 122.01 486 THR B N 1
ATOM 12981 C CA . THR D 4 502 ? -28.512 -14.756 29.044 1.00 121.24 486 THR B CA 1
ATOM 12982 C C . THR D 4 502 ? -27.531 -15.882 29.341 1.00 122.10 486 THR B C 1
ATOM 12983 O O . THR D 4 502 ? -26.457 -15.639 29.907 1.00 126.43 486 THR B O 1
ATOM 12987 N N . ALA D 4 503 ? -27.908 -17.107 28.960 1.00 118.29 487 ALA B N 1
ATOM 12988 C CA . ALA D 4 503 ? -27.061 -18.272 29.180 1.00 118.15 487 ALA B CA 1
ATOM 12989 C C . ALA D 4 503 ? -25.724 -18.142 28.466 1.00 123.61 487 ALA B C 1
ATOM 12990 O O . ALA D 4 503 ? -24.673 -18.296 29.089 1.00 127.52 487 ALA B O 1
ATOM 12992 N N . ILE D 4 504 ? -25.756 -17.870 27.160 1.00 123.68 488 ILE B N 1
ATOM 12993 C CA . ILE D 4 504 ? -24.539 -17.696 26.377 1.00 124.55 488 ILE B CA 1
ATOM 12994 C C . ILE D 4 504 ? -23.704 -16.541 26.888 1.00 126.99 488 ILE B C 1
ATOM 12995 O O . ILE D 4 504 ? -22.487 -16.638 26.939 1.00 129.61 488 ILE B O 1
ATOM 13000 N N . VAL D 4 505 ? -24.356 -15.449 27.271 1.00 128.40 489 VAL B N 1
ATOM 13001 C CA . VAL D 4 505 ? -23.657 -14.318 27.870 1.00 131.44 489 VAL B CA 1
ATOM 13002 C C . VAL D 4 505 ? -22.897 -14.769 29.107 1.00 133.38 489 VAL B C 1
ATOM 13003 O O . VAL D 4 505 ? -21.695 -14.502 29.213 1.00 138.71 489 VAL B O 1
ATOM 13007 N N . LYS D 4 506 ? -23.576 -15.460 30.021 1.00 129.75 490 LYS B N 1
ATOM 13008 C CA . LYS D 4 506 ? -22.939 -15.988 31.224 1.00 131.26 490 LYS B CA 1
ATOM 13009 C C . LYS D 4 506 ? -21.781 -16.945 30.911 1.00 136.65 490 LYS B C 1
ATOM 13010 O O . LYS D 4 506 ? -20.717 -16.866 31.534 1.00 141.82 490 LYS B O 1
ATOM 13016 N N . LEU D 4 507 ? -21.995 -17.829 29.944 1.00 137.83 491 LEU B N 1
ATOM 13017 C CA . LEU D 4 507 ? -20.970 -18.770 29.504 1.00 143.01 491 LEU B CA 1
ATOM 13018 C C . LEU D 4 507 ? -19.712 -18.053 29.018 1.00 149.42 491 LEU B C 1
ATOM 13019 O O . LEU D 4 507 ? -18.636 -18.242 29.578 1.00 154.82 491 LEU B O 1
ATOM 13024 N N . PHE D 4 508 ? -19.859 -17.235 27.980 1.00 149.94 492 PHE B N 1
ATOM 13025 C CA . PHE D 4 508 ? -18.747 -16.494 27.412 1.00 155.75 492 PHE B CA 1
ATOM 13026 C C . PHE D 4 508 ? -18.055 -15.648 28.466 1.00 159.58 492 PHE B C 1
ATOM 13027 O O . PHE D 4 508 ? -16.819 -15.626 28.542 1.00 168.34 492 PHE B O 1
ATOM 13035 N N . LEU D 4 509 ? -18.858 -14.947 29.267 1.00 153.69 493 LEU B N 1
ATOM 13036 C CA . LEU D 4 509 ? -18.326 -14.080 30.289 1.00 158.07 493 LEU B CA 1
ATOM 13037 C C . LEU D 4 509 ? -17.520 -14.861 31.317 1.00 165.55 493 LEU B C 1
ATOM 13038 O O . LEU D 4 509 ? -16.537 -14.335 31.881 1.00 173.30 493 LEU B O 1
ATOM 13043 N N . LYS D 4 510 ? -17.923 -16.108 31.562 1.00 164.36 494 LYS B N 1
ATOM 13044 C CA . LYS D 4 510 ? -17.173 -16.967 32.475 1.00 165.40 494 LYS B CA 1
ATOM 13045 C C . LYS D 4 510 ? -15.853 -17.420 31.855 1.00 163.28 494 LYS B C 1
ATOM 13046 O O . LYS D 4 510 ? -14.823 -17.359 32.506 1.00 165.43 494 LYS B O 1
ATOM 13052 N N . LYS D 4 511 ? -15.890 -17.855 30.601 1.00 158.63 495 LYS B N 1
ATOM 13053 C CA . LYS D 4 511 ? -14.677 -18.310 29.922 1.00 158.84 495 LYS B CA 1
ATOM 13054 C C . LYS D 4 511 ? -14.564 -17.872 28.465 1.00 159.90 495 LYS B C 1
ATOM 13055 O O . LYS D 4 511 ? -14.967 -18.603 27.562 1.00 161.00 495 LYS B O 1
ATOM 13061 N N . PRO D 4 512 ? -14.012 -16.676 28.236 1.00 160.89 496 PRO B N 1
ATOM 13062 C CA . PRO D 4 512 ? -13.753 -16.156 26.895 1.00 164.97 496 PRO B CA 1
ATOM 13063 C C . PRO D 4 512 ? -12.753 -17.010 26.129 1.00 170.14 496 PRO B C 1
ATOM 13064 O O . PRO D 4 512 ? -11.601 -16.620 25.961 1.00 166.85 496 PRO B O 1
ATOM 13068 N N . THR D 4 513 ? -13.204 -18.176 25.680 1.00 176.30 497 THR B N 1
ATOM 13069 C CA . THR D 4 513 ? -12.339 -19.108 24.967 1.00 184.83 497 THR B CA 1
ATOM 13070 C C . THR D 4 513 ? -12.878 -19.338 23.561 1.00 189.56 497 THR B C 1
ATOM 13071 O O . THR D 4 513 ? -12.678 -18.519 22.669 1.00 184.89 497 THR B O 1
ATOM 13075 N N . GLU D 4 514 ? -13.553 -20.473 23.365 1.00 194.93 498 GLU B N 1
ATOM 13076 C CA . GLU D 4 514 ? -14.279 -20.741 22.124 1.00 195.34 498 GLU B CA 1
ATOM 13077 C C . GLU D 4 514 ? -15.698 -20.251 22.298 1.00 187.99 498 GLU B C 1
ATOM 13078 O O . GLU D 4 514 ? -16.660 -20.951 21.979 1.00 181.55 498 GLU B O 1
ATOM 13084 N N . THR D 4 515 ? -15.812 -19.034 22.813 1.00 189.31 499 THR B N 1
ATOM 13085 C CA . THR D 4 515 ? -17.101 -18.482 23.208 1.00 184.43 499 THR B CA 1
ATOM 13086 C C . THR D 4 515 ? -17.399 -17.140 22.521 1.00 191.34 499 THR B C 1
ATOM 13087 O O . THR D 4 515 ? -18.547 -16.854 22.193 1.00 196.93 499 THR B O 1
ATOM 13091 N N . GLN D 4 516 ? -16.364 -16.324 22.313 1.00 189.80 500 GLN B N 1
ATOM 13092 C CA . GLN D 4 516 ? -16.533 -14.980 21.758 1.00 179.84 500 GLN B CA 1
ATOM 13093 C C . GLN D 4 516 ? -17.259 -14.972 20.405 1.00 179.86 500 GLN B C 1
ATOM 13094 O O . GLN D 4 516 ? -18.105 -14.119 20.139 1.00 185.40 500 GLN B O 1
ATOM 13100 N N . GLU D 4 517 ? -16.928 -15.932 19.558 1.00 177.70 501 GLU B N 1
ATOM 13101 C CA . GLU D 4 517 ? -17.603 -16.095 18.279 1.00 176.16 501 GLU B CA 1
ATOM 13102 C C . GLU D 4 517 ? -19.057 -16.562 18.471 1.00 170.98 501 GLU B C 1
ATOM 13103 O O . GLU D 4 517 ? -19.965 -16.112 17.766 1.00 176.27 501 GLU B O 1
ATOM 13109 N N . LEU D 4 518 ? -19.270 -17.452 19.434 1.00 162.21 502 LEU B N 1
ATOM 13110 C CA . LEU D 4 518 ? -20.609 -17.923 19.749 1.00 154.43 502 LEU B CA 1
ATOM 13111 C C . LEU D 4 518 ? -21.508 -16.786 20.241 1.00 152.87 502 LEU B C 1
ATOM 13112 O O . LEU D 4 518 ? -22.602 -16.585 19.722 1.00 152.25 502 LEU B O 1
ATOM 13117 N N . VAL D 4 519 ? -21.035 -16.044 21.237 1.00 153.09 503 VAL B N 1
ATOM 13118 C CA . VAL D 4 519 ? -21.780 -14.905 21.768 1.00 151.87 503 VAL B CA 1
ATOM 13119 C C . VAL D 4 519 ? -21.962 -13.826 20.704 1.00 155.48 503 VAL B C 1
ATOM 13120 O O . VAL D 4 519 ? -22.984 -13.136 20.686 1.00 155.39 503 VAL B O 1
ATOM 13124 N N . GLN D 4 520 ? -20.983 -13.700 19.814 1.00 160.36 504 GLN B N 1
ATOM 13125 C CA . GLN D 4 520 ? -21.121 -12.802 18.678 1.00 165.49 504 GLN B CA 1
ATOM 13126 C C . GLN D 4 520 ? -22.326 -13.201 17.856 1.00 163.01 504 GLN B C 1
ATOM 13127 O O . GLN D 4 520 ? -23.168 -12.352 17.508 1.00 169.33 504 GLN B O 1
ATOM 13133 N N . GLN D 4 521 ? -22.412 -14.504 17.578 1.00 156.98 505 GLN B N 1
ATOM 13134 C CA . GLN D 4 521 ? -23.547 -15.050 16.850 1.00 152.34 505 GLN B CA 1
ATOM 13135 C C . GLN D 4 521 ? -24.874 -14.748 17.559 1.00 147.36 505 GLN B C 1
ATOM 13136 O O . GLN D 4 521 ? -25.806 -14.225 16.941 1.00 147.71 505 GLN B O 1
ATOM 13142 N N . VAL D 4 522 ? -24.945 -15.072 18.849 1.00 142.21 506 VAL B N 1
ATOM 13143 C CA . VAL D 4 522 ? -26.196 -14.947 19.569 1.00 137.98 506 VAL B CA 1
ATOM 13144 C C . VAL D 4 522 ? -26.640 -13.509 19.735 1.00 138.02 506 VAL B C 1
ATOM 13145 O O . VAL D 4 522 ? -27.846 -13.229 19.800 1.00 139.46 506 VAL B O 1
ATOM 13149 N N . LEU D 4 523 ? -25.677 -12.601 19.800 1.00 139.80 507 LEU B N 1
ATOM 13150 C CA . LEU D 4 523 ? -25.989 -11.195 19.912 1.00 141.28 507 LEU B CA 1
ATOM 13151 C C . LEU D 4 523 ? -26.492 -10.683 18.572 1.00 145.43 507 LEU B C 1
ATOM 13152 O O . LEU D 4 523 ? -27.446 -9.886 18.515 1.00 145.37 507 LEU B O 1
ATOM 13157 N N . SER D 4 524 ? -25.857 -11.163 17.500 1.00 150.85 508 SER B N 1
ATOM 13158 C CA . SER D 4 524 ? -26.293 -10.831 16.149 1.00 155.36 508 SER B CA 1
ATOM 13159 C C . SER D 4 524 ? -27.728 -11.288 15.941 1.00 156.21 508 SER B C 1
ATOM 13160 O O . SER D 4 524 ? -28.507 -10.591 15.300 1.00 165.11 508 SER B O 1
ATOM 13163 N N . LEU D 4 525 ? -28.069 -12.457 16.490 1.00 151.45 509 LEU B N 1
ATOM 13164 C CA . LEU D 4 525 ? -29.417 -12.986 16.363 1.00 148.92 509 LEU B CA 1
ATOM 13165 C C . LEU D 4 525 ? -30.407 -12.216 17.244 1.00 147.76 509 LEU B C 1
ATOM 13166 O O . LEU D 4 525 ? -31.546 -12.001 16.852 1.00 147.16 509 LEU B O 1
ATOM 13171 N N . ALA D 4 526 ? -29.964 -11.819 18.435 1.00 146.81 510 ALA B N 1
ATOM 13172 C CA . ALA D 4 526 ? -30.837 -11.157 19.394 1.00 142.79 510 ALA B CA 1
ATOM 13173 C C . ALA D 4 526 ? -31.106 -9.694 19.029 1.00 145.61 510 ALA B C 1
ATOM 13174 O O . ALA D 4 526 ? -32.094 -9.110 19.478 1.00 146.61 510 ALA B O 1
ATOM 13176 N N . THR D 4 527 ? -30.237 -9.111 18.215 1.00 146.46 511 THR B N 1
ATOM 13177 C CA . THR D 4 527 ? -30.357 -7.702 17.888 1.00 148.09 511 THR B CA 1
ATOM 13178 C C . THR D 4 527 ? -30.583 -7.448 16.401 1.00 152.69 511 THR B C 1
ATOM 13179 O O . THR D 4 527 ? -31.587 -6.870 16.003 1.00 156.28 511 THR B O 1
ATOM 13183 N N . GLN D 4 528 ? -29.635 -7.886 15.584 1.00 155.75 512 GLN B N 1
ATOM 13184 C CA . GLN D 4 528 ? -29.644 -7.589 14.156 1.00 156.75 512 GLN B CA 1
ATOM 13185 C C . GLN D 4 528 ? -30.719 -8.353 13.371 1.00 156.48 512 GLN B C 1
ATOM 13186 O O . GLN D 4 528 ? -31.352 -7.789 12.497 1.00 158.20 512 GLN B O 1
ATOM 13192 N N . ASP D 4 529 ? -30.913 -9.634 13.684 1.00 156.28 513 ASP B N 1
ATOM 13193 C CA . ASP D 4 529 ? -31.885 -10.472 12.965 1.00 152.53 513 ASP B CA 1
ATOM 13194 C C . ASP D 4 529 ? -33.218 -10.533 13.674 1.00 145.77 513 ASP B C 1
ATOM 13195 O O . ASP D 4 529 ? -34.181 -11.038 13.121 1.00 141.93 513 ASP B O 1
ATOM 13200 N N . SER D 4 530 ? -33.267 -10.004 14.891 1.00 143.68 514 SER B N 1
ATOM 13201 C CA . SER D 4 530 ? -34.485 -10.078 15.684 1.00 143.62 514 SER B CA 1
ATOM 13202 C C . SER D 4 530 ? -35.440 -8.934 15.456 1.00 144.24 514 SER B C 1
ATOM 13203 O O . SER D 4 530 ? -35.024 -7.805 15.347 1.00 145.36 514 SER B O 1
ATOM 13206 N N . ASP D 4 531 ? -36.730 -9.251 15.410 1.00 145.16 515 ASP B N 1
ATOM 13207 C CA . ASP D 4 531 ? -37.773 -8.248 15.307 1.00 145.96 515 ASP B CA 1
ATOM 13208 C C . ASP D 4 531 ? -38.549 -8.152 16.625 1.00 139.38 515 ASP B C 1
ATOM 13209 O O . ASP D 4 531 ? -39.416 -7.301 16.760 1.00 136.72 515 ASP B O 1
ATOM 13214 N N . ASN D 4 532 ? -38.230 -9.019 17.584 1.00 134.51 516 ASN B N 1
ATOM 13215 C CA . ASN D 4 532 ? -38.789 -8.928 18.931 1.00 133.40 516 ASN B CA 1
ATOM 13216 C C . ASN D 4 532 ? -38.186 -7.789 19.754 1.00 134.68 516 ASN B C 1
ATOM 13217 O O . ASN D 4 532 ? -37.032 -7.857 20.160 1.00 138.95 516 ASN B O 1
ATOM 13222 N N . PRO D 4 533 ? -38.985 -6.747 20.012 1.00 132.96 517 PRO B N 1
ATOM 13223 C CA . PRO D 4 533 ? -38.564 -5.531 20.688 1.00 132.65 517 PRO B CA 1
ATOM 13224 C C . PRO D 4 533 ? -37.920 -5.759 22.057 1.00 129.85 517 PRO B C 1
ATOM 13225 O O . PRO D 4 533 ? -36.919 -5.133 22.369 1.00 130.03 517 PRO B O 1
ATOM 13229 N N . ASP D 4 534 ? -38.486 -6.664 22.854 1.00 125.31 518 ASP B N 1
ATOM 13230 C CA . ASP D 4 534 ? -37.935 -6.948 24.170 1.00 123.56 518 ASP B CA 1
ATOM 13231 C C . ASP D 4 534 ? -36.569 -7.635 24.057 1.00 125.29 518 ASP B C 1
ATOM 13232 O O . ASP D 4 534 ? -35.601 -7.228 24.710 1.00 127.56 518 ASP B O 1
ATOM 13237 N N . LEU D 4 535 ? -36.502 -8.676 23.233 1.00 124.94 519 LEU B N 1
ATOM 13238 C CA . LEU D 4 535 ? -35.253 -9.380 22.961 1.00 126.10 519 LEU B CA 1
ATOM 13239 C C . LEU D 4 535 ? -34.240 -8.432 22.363 1.00 130.45 519 LEU B C 1
ATOM 13240 O O . LEU D 4 535 ? -33.041 -8.507 22.661 1.00 132.04 519 LEU B O 1
ATOM 13245 N N . ARG D 4 536 ? -34.735 -7.531 21.518 1.00 132.80 520 ARG B N 1
ATOM 13246 C CA . ARG D 4 536 ? -33.901 -6.534 20.870 1.00 135.82 520 ARG B CA 1
ATOM 13247 C C . ARG D 4 536 ? -33.288 -5.642 21.939 1.00 138.15 520 ARG B C 1
ATOM 13248 O O . ARG D 4 536 ? -32.111 -5.347 21.893 1.00 141.25 520 ARG B O 1
ATOM 13256 N N . ASP D 4 537 ? -34.103 -5.215 22.898 1.00 138.76 521 ASP B N 1
ATOM 13257 C CA . ASP D 4 537 ? -33.658 -4.363 23.985 1.00 142.35 521 ASP B CA 1
ATOM 13258 C C . ASP D 4 537 ? -32.595 -5.035 24.836 1.00 141.66 521 ASP B C 1
ATOM 13259 O O . ASP D 4 537 ? -31.479 -4.518 24.981 1.00 149.05 521 ASP B O 1
ATOM 13264 N N . ARG D 4 538 ? -32.945 -6.191 25.394 1.00 137.14 522 ARG B N 1
ATOM 13265 C CA . ARG D 4 538 ? -32.039 -6.919 26.278 1.00 134.72 522 ARG B CA 1
ATOM 13266 C C . ARG D 4 538 ? -30.707 -7.262 25.580 1.00 136.90 522 ARG B C 1
ATOM 13267 O O . ARG D 4 538 ? -29.617 -7.091 26.149 1.00 137.54 522 ARG B O 1
ATOM 13275 N N . GLY D 4 539 ? -30.820 -7.729 24.343 1.00 136.72 523 GLY B N 1
ATOM 13276 C CA . GLY D 4 539 ? -29.648 -8.042 23.548 1.00 140.10 523 GLY B CA 1
ATOM 13277 C C . GLY D 4 539 ? -28.769 -6.819 23.256 1.00 141.96 523 GLY B C 1
ATOM 13278 O O . GLY D 4 539 ? -27.547 -6.869 23.379 1.00 144.29 523 GLY B O 1
ATOM 13279 N N . TY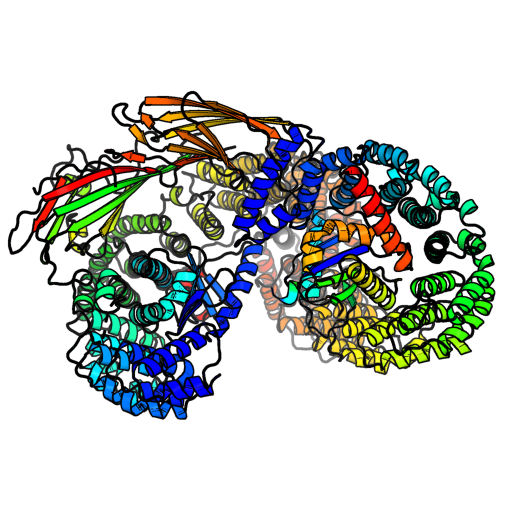R D 4 540 ? -29.405 -5.731 22.861 1.00 140.95 524 TYR B N 1
ATOM 13280 C CA . TYR D 4 540 ? -28.697 -4.494 22.591 1.00 142.10 524 TYR B CA 1
ATOM 13281 C C . TYR D 4 540 ? -27.946 -4.005 23.826 1.00 142.69 524 TYR B C 1
ATOM 13282 O O . TYR D 4 540 ? -26.828 -3.526 23.723 1.00 145.99 524 TYR B O 1
ATOM 13291 N N . ILE D 4 541 ? -28.576 -4.123 24.989 1.00 141.57 525 ILE B N 1
ATOM 13292 C CA . ILE D 4 541 ? -27.907 -3.778 26.236 1.00 143.06 525 ILE B CA 1
ATOM 13293 C C . ILE D 4 541 ? -26.712 -4.705 26.482 1.00 146.39 525 ILE B C 1
ATOM 13294 O O . ILE D 4 541 ? -25.660 -4.278 26.962 1.00 152.28 525 ILE B O 1
ATOM 13299 N N . TYR D 4 542 ? -26.870 -5.975 26.136 1.00 146.27 526 TYR B N 1
ATOM 13300 C CA . TYR D 4 542 ? -25.763 -6.920 26.265 1.00 146.27 526 TYR B CA 1
ATOM 13301 C C . TYR D 4 542 ? -24.573 -6.567 25.352 1.00 150.19 526 TYR B C 1
ATOM 13302 O O . TYR D 4 542 ? -23.401 -6.758 25.716 1.00 151.71 526 TYR B O 1
ATOM 13311 N N . TRP D 4 543 ? -24.867 -6.059 24.160 1.00 153.03 527 TRP B N 1
ATOM 13312 C CA . TRP D 4 543 ? -23.818 -5.658 23.232 1.00 160.42 527 TRP B CA 1
ATOM 13313 C C . TRP D 4 543 ? -23.174 -4.358 23.709 1.00 165.11 527 TRP B C 1
ATOM 13314 O O . TRP D 4 543 ? -21.961 -4.198 23.663 1.00 167.88 527 TRP B O 1
ATOM 13325 N N . ARG D 4 544 ? -23.995 -3.437 24.178 1.00 167.35 528 ARG B N 1
ATOM 13326 C CA . ARG D 4 544 ? -23.521 -2.183 24.762 1.00 170.23 528 ARG B CA 1
ATOM 13327 C C . ARG D 4 544 ? -22.714 -2.446 26.034 1.00 170.52 528 ARG B C 1
ATOM 13328 O O . ARG D 4 544 ? -21.993 -1.574 26.514 1.00 176.43 528 ARG B O 1
ATOM 13336 N N . LEU D 4 545 ? -22.839 -3.652 26.562 1.00 164.28 529 LEU B N 1
ATOM 13337 C CA . LEU D 4 545 ? -22.080 -4.028 27.739 1.00 162.83 529 LEU B CA 1
ATOM 13338 C C . LEU D 4 545 ? -20.795 -4.781 27.385 1.00 168.73 529 LEU B C 1
ATOM 13339 O O . LEU D 4 545 ? -19.785 -4.619 28.081 1.00 175.01 529 LEU B O 1
ATOM 13344 N N . LEU D 4 546 ? -20.821 -5.568 26.300 1.00 169.89 530 LEU B N 1
ATOM 13345 C CA . LEU D 4 546 ? -19.581 -6.141 25.733 1.00 170.26 530 LEU B CA 1
ATOM 13346 C C . LEU D 4 546 ? -18.627 -5.013 25.303 1.00 172.78 530 LEU B C 1
ATOM 13347 O O . LEU D 4 546 ? -17.443 -5.012 25.637 1.00 173.20 530 LEU B O 1
ATOM 13352 N N . SER D 4 547 ? -19.175 -4.072 24.540 1.00 171.08 531 SER B N 1
ATOM 13353 C CA . SER D 4 547 ? -18.393 -3.041 23.901 1.00 174.49 531 SER B CA 1
ATOM 13354 C C . SER D 4 547 ? -17.752 -2.086 24.894 1.00 175.17 531 SER B C 1
ATOM 13355 O O . SER D 4 547 ? -16.626 -1.641 24.687 1.00 182.80 531 SER B O 1
ATOM 13358 N N . THR D 4 548 ? -18.465 -1.773 25.969 1.00 169.16 532 THR B N 1
ATOM 13359 C CA . THR D 4 548 ? -17.983 -0.797 26.950 1.00 166.76 532 THR B CA 1
ATOM 13360 C C . THR D 4 548 ? -16.977 -1.398 27.928 1.00 165.94 532 THR B C 1
ATOM 13361 O O . THR D 4 548 ? -15.868 -0.881 28.083 1.00 172.11 532 THR B O 1
ATOM 13365 N N . ASP D 4 549 ? -17.356 -2.486 28.586 1.00 160.55 533 ASP B N 1
ATOM 13366 C CA . ASP D 4 549 ? -16.519 -3.053 29.647 1.00 158.90 533 ASP B CA 1
ATOM 13367 C C . ASP D 4 549 ? -16.838 -4.516 29.913 1.00 156.24 533 ASP B C 1
ATOM 13368 O O . ASP D 4 549 ? -17.983 -4.857 30.174 1.00 153.21 533 ASP B O 1
ATOM 13373 N N . PRO D 4 550 ? -15.818 -5.384 29.854 1.00 157.29 534 PRO B N 1
ATOM 13374 C CA . PRO D 4 550 ? -15.964 -6.807 30.197 1.00 154.29 534 PRO B CA 1
ATOM 13375 C C . PRO D 4 550 ? -16.030 -7.062 31.700 1.00 153.95 534 PRO B C 1
ATOM 13376 O O . PRO D 4 550 ? -16.882 -7.795 32.139 1.00 153.40 534 PRO B O 1
ATOM 13380 N N . VAL D 4 551 ? -15.139 -6.455 32.470 1.00 158.86 535 VAL B N 1
ATOM 13381 C CA . VAL D 4 551 ? -15.119 -6.600 33.936 1.00 158.86 535 VAL B CA 1
ATOM 13382 C C . VAL D 4 551 ? -16.426 -6.113 34.565 1.00 157.86 535 VAL B C 1
ATOM 13383 O O . VAL D 4 551 ? -16.962 -6.759 35.479 1.00 156.75 535 VAL B O 1
ATOM 13387 N N . ALA D 4 552 ? -16.939 -4.983 34.066 1.00 159.66 536 ALA B N 1
ATOM 13388 C CA . ALA D 4 552 ? -18.202 -4.451 34.529 1.00 158.76 536 ALA B CA 1
ATOM 13389 C C . ALA D 4 552 ? -19.299 -5.501 34.363 1.00 156.71 536 ALA B C 1
ATOM 13390 O O . ALA D 4 552 ? -20.099 -5.742 35.265 1.00 155.38 536 ALA B O 1
ATOM 13392 N N . ALA D 4 553 ? -19.317 -6.130 33.188 1.00 157.58 537 ALA B N 1
ATOM 13393 C CA . ALA D 4 553 ? -20.264 -7.192 32.898 1.00 152.52 537 ALA B CA 1
ATOM 13394 C C . ALA D 4 553 ? -20.061 -8.368 33.833 1.00 154.04 537 ALA B C 1
ATOM 13395 O O . ALA D 4 553 ? -21.025 -8.951 34.304 1.00 155.98 537 ALA B O 1
ATOM 13397 N N . LYS D 4 554 ? -18.814 -8.716 34.105 1.00 162.51 538 LYS B N 1
ATOM 13398 C CA . LYS D 4 554 ? -18.492 -9.804 35.034 1.00 167.91 538 LYS B CA 1
ATOM 13399 C C . LYS D 4 554 ? -19.095 -9.542 36.398 1.00 171.14 538 LYS B C 1
ATOM 13400 O O . LYS D 4 554 ? -19.588 -10.463 37.046 1.00 177.61 538 LYS B O 1
ATOM 13406 N N . GLU D 4 555 ? -19.065 -8.282 36.826 1.00 172.88 539 GLU B N 1
ATOM 13407 C CA . GLU D 4 555 ? -19.613 -7.907 38.119 1.00 172.59 539 GLU B CA 1
ATOM 13408 C C . GLU D 4 555 ? -21.119 -7.626 38.083 1.00 167.13 539 GLU B C 1
ATOM 13409 O O . GLU D 4 555 ? -21.739 -7.443 39.132 1.00 167.68 539 GLU B O 1
ATOM 13415 N N . VAL D 4 556 ? -21.691 -7.591 36.877 1.00 159.32 540 VAL B N 1
ATOM 13416 C CA . VAL D 4 556 ? -23.105 -7.262 36.714 1.00 151.17 540 VAL B CA 1
ATOM 13417 C C . VAL D 4 556 ? -23.997 -8.476 36.472 1.00 145.24 540 VAL B C 1
ATOM 13418 O O . VAL D 4 556 ? -24.882 -8.758 37.274 1.00 142.99 540 VAL B O 1
ATOM 13422 N N . VAL D 4 557 ? -23.770 -9.186 35.366 1.00 141.81 541 VAL B N 1
ATOM 13423 C CA . VAL D 4 557 ? -24.613 -10.320 35.014 1.00 136.96 541 VAL B CA 1
ATOM 13424 C C . VAL D 4 557 ? -24.355 -11.524 35.925 1.00 136.43 541 VAL B C 1
ATOM 13425 O O . VAL D 4 557 ? -25.182 -12.407 36.034 1.00 135.54 541 VAL B O 1
ATOM 13429 N N . LEU D 4 558 ? -23.205 -11.549 36.580 1.00 142.21 542 LEU B N 1
ATOM 13430 C CA . LEU D 4 558 ? -22.885 -12.603 37.531 1.00 140.61 542 LEU B CA 1
ATOM 13431 C C . LEU D 4 558 ? -22.853 -12.054 38.949 1.00 142.60 542 LEU B C 1
ATOM 13432 O O . LEU D 4 558 ? -22.072 -12.491 39.785 1.00 147.49 542 LEU B O 1
ATOM 13437 N N . ALA D 4 559 ? -23.710 -11.084 39.212 1.00 141.85 543 ALA B N 1
ATOM 13438 C CA . ALA D 4 559 ? -23.847 -10.549 40.559 1.00 142.41 543 ALA B CA 1
ATOM 13439 C C . ALA D 4 559 ? -24.514 -11.582 41.446 1.00 138.39 543 ALA B C 1
ATOM 13440 O O . ALA D 4 559 ? -25.365 -12.334 40.994 1.00 133.44 543 ALA B O 1
ATOM 13442 N N . GLU D 4 560 ? -24.117 -11.634 42.713 1.00 141.94 544 GLU B N 1
ATOM 13443 C CA . GLU D 4 560 ? -24.777 -12.552 43.652 1.00 140.52 544 GLU B CA 1
ATOM 13444 C C . GLU D 4 560 ? -26.196 -12.083 43.795 1.00 136.01 544 GLU B C 1
ATOM 13445 O O . GLU D 4 560 ? -26.451 -10.945 44.198 1.00 137.01 544 GLU B O 1
ATOM 13451 N N . LYS D 4 561 ? -27.129 -12.961 43.450 1.00 132.80 545 LYS B N 1
ATOM 13452 C CA . LYS D 4 561 ? -28.531 -12.626 43.534 1.00 130.26 545 LYS B CA 1
ATOM 13453 C C . LYS D 4 561 ? -29.013 -12.722 44.978 1.00 128.39 545 LYS B C 1
ATOM 13454 O O . LYS D 4 561 ? -28.603 -13.614 45.705 1.00 133.93 545 LYS B O 1
ATOM 13460 N N . PRO D 4 562 ? -29.880 -11.804 45.408 1.00 127.35 546 PRO B N 1
ATOM 13461 C CA . PRO D 4 562 ? -30.540 -11.926 46.722 1.00 128.62 546 PRO B CA 1
ATOM 13462 C C . PRO D 4 562 ? -31.473 -13.137 46.744 1.00 127.11 546 PRO B C 1
ATOM 13463 O O . PRO D 4 562 ? -31.795 -13.683 45.695 1.00 125.56 546 PRO B O 1
ATOM 13467 N N . LEU D 4 563 ? -31.887 -13.560 47.929 1.00 128.35 547 LEU B N 1
ATOM 13468 C CA . LEU D 4 563 ? -32.710 -14.771 48.050 1.00 125.25 547 LEU B CA 1
ATOM 13469 C C . LEU D 4 563 ? -34.054 -14.550 47.400 1.00 120.87 547 LEU B C 1
ATOM 13470 O O . LEU D 4 563 ? -34.575 -13.434 47.405 1.00 121.70 547 LEU B O 1
ATOM 13475 N N . ILE D 4 564 ? -34.609 -15.609 46.838 1.00 119.32 548 ILE B N 1
ATOM 13476 C CA . ILE D 4 564 ? -35.920 -15.546 46.196 1.00 120.97 548 ILE B CA 1
ATOM 13477 C C . ILE D 4 564 ? -37.024 -15.642 47.250 1.00 124.57 548 ILE B C 1
ATOM 13478 O O . ILE D 4 564 ? -36.987 -16.511 48.140 1.00 127.32 548 ILE B O 1
ATOM 13483 N N . SER D 4 565 ? -37.990 -14.738 47.164 1.00 126.49 549 SER B N 1
ATOM 13484 C CA . SER D 4 565 ? -39.024 -14.672 48.199 1.00 131.48 549 SER B CA 1
ATOM 13485 C C . SER D 4 565 ? -40.309 -15.112 47.561 1.00 131.85 549 SER B C 1
ATOM 13486 O O . SER D 4 565 ? -40.846 -14.417 46.691 1.00 138.26 549 SER B O 1
ATOM 13489 N N . GLU D 4 566 ? -40.802 -16.264 47.990 1.00 130.11 550 GLU B N 1
ATOM 13490 C CA . GLU D 4 566 ? -41.991 -16.828 47.395 1.00 133.45 550 GLU B CA 1
ATOM 13491 C C . GLU D 4 566 ? -43.239 -16.307 48.083 1.00 134.77 550 GLU B C 1
ATOM 13492 O O . GLU D 4 566 ? -43.263 -16.117 49.307 1.00 137.00 550 GLU B O 1
ATOM 13498 N N . GLU D 4 567 ? -44.279 -16.074 47.290 1.00 138.65 551 GLU B N 1
ATOM 13499 C CA . GLU D 4 567 ? -45.572 -15.699 47.838 1.00 138.79 551 GLU B CA 1
ATOM 13500 C C . GLU D 4 567 ? -46.182 -16.912 48.543 1.00 133.25 551 GLU B C 1
ATOM 13501 O O . GLU D 4 567 ? -46.243 -18.012 47.990 1.00 129.13 551 GLU B O 1
ATOM 13507 N N . THR D 4 568 ? -46.620 -16.696 49.779 1.00 123.28 552 THR B N 1
ATOM 13508 C CA . THR D 4 568 ? -47.145 -17.752 50.609 1.00 110.83 552 THR B CA 1
ATOM 13509 C C . THR D 4 568 ? -48.453 -18.296 50.026 1.00 109.83 552 THR B C 1
ATOM 13510 O O . THR D 4 568 ? -49.144 -17.630 49.247 1.00 105.61 552 THR B O 1
ATOM 13514 N N . ASP D 4 569 ? -48.787 -19.519 50.404 1.00 107.87 553 ASP B N 1
ATOM 13515 C CA . ASP D 4 569 ? -50.056 -20.127 50.013 1.00 107.40 553 ASP B CA 1
ATOM 13516 C C . ASP D 4 569 ? -51.064 -19.983 51.144 1.00 104.10 553 ASP B C 1
ATOM 13517 O O . ASP D 4 569 ? -52.237 -20.338 50.995 1.00 105.04 553 ASP B O 1
ATOM 13522 N N . LEU D 4 570 ? -50.597 -19.487 52.283 1.00 100.18 554 LEU B N 1
ATOM 13523 C CA . LEU D 4 570 ? -51.478 -19.198 53.405 1.00 99.90 554 LEU B CA 1
ATOM 13524 C C . LEU D 4 570 ? -52.486 -18.114 53.019 1.00 100.96 554 LEU B C 1
ATOM 13525 O O . LEU D 4 570 ? -52.147 -17.092 52.432 1.00 112.26 554 LEU B O 1
ATOM 13530 N N . ILE D 4 571 ? -53.741 -18.357 53.313 1.00 96.95 555 ILE B N 1
ATOM 13531 C CA . ILE D 4 571 ? -54.786 -17.365 53.073 1.00 98.04 555 ILE B CA 1
ATOM 13532 C C . ILE D 4 571 ? -54.603 -16.250 54.101 1.00 103.17 555 ILE B C 1
ATOM 13533 O O . ILE D 4 571 ? -54.196 -16.516 55.244 1.00 101.45 555 ILE B O 1
ATOM 13538 N N . GLU D 4 572 ? -54.861 -15.014 53.695 1.00 107.96 556 GLU B N 1
ATOM 13539 C CA . GLU D 4 572 ? -54.786 -13.866 54.611 1.00 116.17 556 GLU B CA 1
ATOM 13540 C C . GLU D 4 572 ? -55.575 -14.148 55.897 1.00 114.22 556 GLU B C 1
ATOM 13541 O O . GLU D 4 572 ? -56.746 -14.525 55.843 1.00 121.35 556 GLU B O 1
ATOM 13547 N N . PRO D 4 573 ? -54.920 -13.969 57.053 1.00 114.05 557 PRO B N 1
ATOM 13548 C CA . PRO D 4 573 ? -55.437 -14.316 58.397 1.00 110.82 557 PRO B CA 1
ATOM 13549 C C . PRO D 4 573 ? -56.845 -13.811 58.666 1.00 111.62 557 PRO B C 1
ATOM 13550 O O . PRO D 4 573 ? -57.654 -14.508 59.268 1.00 118.05 557 PRO B O 1
ATOM 13554 N N . THR D 4 574 ? -57.136 -12.600 58.229 1.00 112.27 558 THR B N 1
ATOM 13555 C CA . THR D 4 574 ? -58.494 -12.050 58.374 1.00 112.05 558 THR B CA 1
ATOM 13556 C C . THR D 4 574 ? -59.484 -12.769 57.450 1.00 105.67 558 THR B C 1
ATOM 13557 O O . THR D 4 574 ? -60.573 -13.154 57.872 1.00 105.95 558 THR B O 1
ATOM 13561 N N . LEU D 4 575 ? -59.097 -12.944 56.192 1.00 102.67 559 LEU B N 1
ATOM 13562 C CA . LEU D 4 575 ? -59.920 -13.696 55.239 1.00 102.01 559 LEU B CA 1
ATOM 13563 C C . LEU D 4 575 ? -60.070 -15.163 55.695 1.00 98.77 559 LEU B C 1
ATOM 13564 O O . LEU D 4 575 ? -61.108 -15.788 55.492 1.00 95.26 559 LEU B O 1
ATOM 13569 N N . LEU D 4 576 ? -59.015 -15.692 56.309 1.00 98.27 560 LEU B N 1
ATOM 13570 C CA . LEU D 4 576 ? -59.045 -17.032 56.837 1.00 95.50 560 LEU B CA 1
ATOM 13571 C C . LEU D 4 576 ? -60.062 -17.144 57.973 1.00 99.65 560 LEU B C 1
ATOM 13572 O O . LEU D 4 576 ? -60.939 -18.010 57.949 1.00 98.15 560 LEU B O 1
ATOM 13577 N N . ASP D 4 577 ? -59.952 -16.252 58.948 1.00 101.79 561 ASP B N 1
ATOM 13578 C CA . ASP D 4 577 ? -60.879 -16.216 60.075 1.00 105.55 561 ASP B CA 1
ATOM 13579 C C . ASP D 4 577 ? -62.309 -16.022 59.619 1.00 105.32 561 ASP B C 1
ATOM 13580 O O . ASP D 4 577 ? -63.251 -16.524 60.245 1.00 108.33 561 ASP B O 1
ATOM 13585 N N . GLU D 4 578 ? -62.477 -15.282 58.532 1.00 102.96 562 GLU B N 1
ATOM 13586 C CA . GLU D 4 578 ? -63.799 -15.092 57.964 1.00 102.15 562 GLU B CA 1
ATOM 13587 C C . GLU D 4 578 ? -64.304 -16.382 57.335 1.00 97.89 562 GLU B C 1
ATOM 13588 O O . GLU D 4 578 ? -65.476 -16.728 57.461 1.00 101.08 562 GLU B O 1
ATOM 13594 N N . LEU D 4 579 ? -63.404 -17.093 56.670 1.00 92.16 563 LEU B N 1
ATOM 13595 C CA . LEU D 4 579 ? -63.736 -18.350 56.003 1.00 84.90 563 LEU B CA 1
ATOM 13596 C C . LEU D 4 579 ? -64.079 -19.468 56.997 1.00 83.14 563 LEU B C 1
ATOM 13597 O O . LEU D 4 579 ? -64.923 -20.324 56.708 1.00 76.55 563 LEU B O 1
ATOM 13602 N N . ILE D 4 580 ? -63.442 -19.428 58.169 1.00 82.64 564 ILE B N 1
ATOM 13603 C CA . ILE D 4 580 ? -63.722 -20.387 59.225 1.00 83.08 564 ILE B CA 1
ATOM 13604 C C . ILE D 4 580 ? -65.187 -20.322 59.644 1.00 89.87 564 ILE B C 1
ATOM 13605 O O . ILE D 4 580 ? -65.808 -21.358 59.950 1.00 89.37 564 ILE B O 1
ATOM 13610 N N . CYS D 4 581 ? -65.741 -19.110 59.637 1.00 90.41 565 CYS B N 1
ATOM 13611 C CA . CYS D 4 581 ? -67.146 -18.913 59.968 1.00 89.57 565 CYS B CA 1
ATOM 13612 C C . CYS D 4 581 ? -68.049 -19.548 58.939 1.00 89.22 565 CYS B C 1
ATOM 13613 O O . CYS D 4 581 ? -69.247 -19.724 59.214 1.00 98.62 565 CYS B O 1
ATOM 13616 N N . TYR D 4 582 ? -67.494 -19.874 57.764 1.00 83.78 566 TYR B N 1
ATOM 13617 C CA . TYR D 4 582 ? -68.298 -20.463 56.706 1.00 83.56 566 TYR B CA 1
ATOM 13618 C C . TYR D 4 582 ? -68.027 -21.938 56.488 1.00 83.11 566 TYR B C 1
ATOM 13619 O O . TYR D 4 582 ? -68.350 -22.468 55.438 1.00 87.05 566 TYR B O 1
ATOM 13628 N N . ILE D 4 583 ? -67.439 -22.603 57.480 1.00 80.68 567 ILE B N 1
ATOM 13629 C CA . ILE D 4 583 ? -67.165 -24.045 57.410 1.00 72.41 567 ILE B CA 1
ATOM 13630 C C . ILE D 4 583 ? -68.421 -24.813 57.092 1.00 71.24 567 ILE B C 1
ATOM 13631 O O . ILE D 4 583 ? -69.463 -24.576 57.684 1.00 77.19 567 ILE B O 1
ATOM 13636 N N . GLY D 4 584 ? -68.328 -25.727 56.138 1.00 73.57 568 GLY B N 1
ATOM 13637 C CA . GLY D 4 584 ? -69.440 -26.603 55.782 1.00 75.94 568 GLY B CA 1
ATOM 13638 C C . GLY D 4 584 ? -70.397 -25.961 54.760 1.00 77.84 568 GLY B C 1
ATOM 13639 O O . GLY D 4 584 ? -71.463 -26.512 54.453 1.00 77.47 568 GLY B O 1
ATOM 13640 N N . THR D 4 585 ? -70.005 -24.810 54.224 1.00 75.29 569 THR B N 1
ATOM 13641 C CA . THR D 4 585 ? -70.798 -24.132 53.222 1.00 74.85 569 THR B CA 1
ATOM 13642 C C . THR D 4 585 ? -70.005 -24.012 51.922 1.00 74.51 569 THR B C 1
ATOM 13643 O O . THR D 4 585 ? -68.809 -24.281 51.905 1.00 80.40 569 THR B O 1
ATOM 13647 N N . LEU D 4 586 ? -70.675 -23.594 50.849 1.00 74.06 570 LEU B N 1
ATOM 13648 C CA . LEU D 4 586 ? -70.040 -23.450 49.544 1.00 74.65 570 LEU B CA 1
ATOM 13649 C C . LEU D 4 586 ? -68.807 -22.567 49.622 1.00 79.78 570 LEU B C 1
ATOM 13650 O O . LEU D 4 586 ? -67.818 -22.772 48.899 1.00 75.68 570 LEU B O 1
ATOM 13655 N N . ALA D 4 587 ? -68.867 -21.589 50.533 1.00 87.92 571 ALA B N 1
ATOM 13656 C CA . ALA D 4 587 ? -67.756 -20.685 50.768 1.00 83.50 571 ALA B CA 1
ATOM 13657 C C . ALA D 4 587 ? -66.520 -21.484 51.184 1.00 80.64 571 ALA B C 1
ATOM 13658 O O . ALA D 4 587 ? -65.409 -21.192 50.745 1.00 90.05 571 ALA B O 1
ATOM 13660 N N . SER D 4 588 ? -66.729 -22.504 52.001 1.00 71.64 572 SER B N 1
ATOM 13661 C CA . SER D 4 588 ? -65.624 -23.319 52.472 1.00 73.23 572 SER B CA 1
ATOM 13662 C C . SER D 4 588 ? -65.083 -24.265 51.392 1.00 73.73 572 SER B C 1
ATOM 13663 O O . SER D 4 588 ? -64.011 -24.874 51.551 1.00 73.99 572 SER B O 1
ATOM 13666 N N . VAL D 4 589 ? -65.821 -24.379 50.288 1.00 71.48 573 VAL B N 1
ATOM 13667 C CA . VAL D 4 589 ? -65.370 -25.179 49.157 1.00 67.97 573 VAL B CA 1
ATOM 13668 C C . VAL D 4 589 ? -64.593 -24.304 48.198 1.00 71.76 573 VAL B C 1
ATOM 13669 O O . VAL D 4 589 ? -63.474 -24.634 47.803 1.00 73.96 573 VAL B O 1
ATOM 13673 N N . TYR D 4 590 ? -65.170 -23.161 47.844 1.00 75.50 574 TYR B N 1
ATOM 13674 C CA . TYR D 4 590 ? -64.528 -22.221 46.904 1.00 72.71 574 TYR B CA 1
ATOM 13675 C C . TYR D 4 590 ? -63.429 -21.428 47.570 1.00 75.39 574 TYR B C 1
ATOM 13676 O O . TYR D 4 590 ? -62.653 -20.794 46.880 1.00 76.80 574 TYR B O 1
ATOM 13685 N N . HIS D 4 591 ? -63.376 -21.469 48.907 1.00 79.87 575 HIS B N 1
ATOM 13686 C CA . HIS D 4 591 ? -62.461 -20.635 49.707 1.00 82.96 575 HIS B CA 1
ATOM 13687 C C . HIS D 4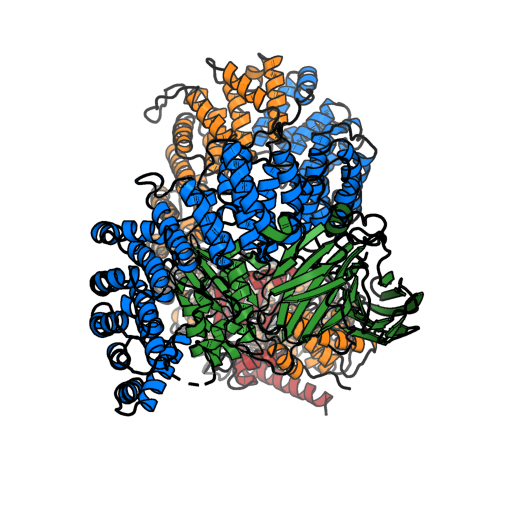 591 ? -62.615 -19.161 49.377 1.00 87.60 575 HIS B C 1
ATOM 13688 O O . HIS D 4 591 ? -61.641 -18.415 49.281 1.00 96.13 575 HIS B O 1
ATOM 13695 N N . LYS D 4 592 ? -63.853 -18.749 49.170 1.00 89.31 576 LYS B N 1
ATOM 13696 C CA . LYS D 4 592 ? -64.169 -17.358 48.856 1.00 91.89 576 LYS B CA 1
ATOM 13697 C C . LYS D 4 592 ? -65.340 -16.940 49.729 1.00 92.39 576 LYS B C 1
ATOM 13698 O O . LYS D 4 592 ? -66.130 -17.790 50.170 1.00 90.31 576 LYS B O 1
ATOM 13704 N N . PRO D 4 593 ? -65.457 -15.634 50.002 1.00 91.62 577 PRO B N 1
ATOM 13705 C CA . PRO D 4 593 ? -66.604 -15.119 50.743 1.00 92.63 577 PRO B CA 1
ATOM 13706 C C . PRO D 4 593 ? -67.874 -15.313 49.939 1.00 93.72 577 PRO B C 1
ATOM 13707 O O . PRO D 4 593 ? -67.798 -15.422 48.720 1.00 91.90 577 PRO B O 1
ATOM 13711 N N . PRO D 4 594 ? -69.034 -15.370 50.614 1.00 91.90 578 PRO B N 1
ATOM 13712 C CA . PRO D 4 594 ? -70.306 -15.518 49.899 1.00 92.17 578 PRO B CA 1
ATOM 13713 C C . PRO D 4 594 ? -70.521 -14.358 48.920 1.00 96.12 578 PRO B C 1
ATOM 13714 O O . PRO D 4 594 ? -70.957 -14.555 47.806 1.00 90.34 578 PRO B O 1
ATOM 13718 N N . SER D 4 595 ? -70.191 -13.152 49.356 1.00 102.07 579 SER B N 1
ATOM 13719 C CA . SER D 4 595 ? -70.285 -11.956 48.516 1.00 101.35 579 SER B CA 1
ATOM 13720 C C . SER D 4 595 ? -69.519 -12.117 47.196 1.00 100.23 579 SER B C 1
ATOM 13721 O O . SER D 4 595 ? -69.763 -11.392 46.245 1.00 101.39 579 SER B O 1
ATOM 13724 N N . ALA D 4 596 ? -68.589 -13.064 47.150 1.00 97.54 580 ALA B N 1
ATOM 13725 C CA . ALA D 4 596 ? -67.766 -13.291 45.961 1.00 95.32 580 ALA B CA 1
ATOM 13726 C C . ALA D 4 596 ? -68.387 -14.178 44.884 1.00 89.91 580 ALA B C 1
ATOM 13727 O O . ALA D 4 596 ? -67.946 -14.150 43.769 1.00 88.63 580 ALA B O 1
ATOM 13729 N N . PHE D 4 597 ? -69.381 -14.992 45.238 1.00 86.76 581 PHE B N 1
ATOM 13730 C CA . PHE D 4 597 ? -69.957 -15.944 44.280 1.00 82.85 581 PHE B CA 1
ATOM 13731 C C . PHE D 4 597 ? -71.483 -16.049 44.222 1.00 84.18 581 PHE B C 1
ATOM 13732 O O . PHE D 4 597 ? -72.017 -16.574 43.242 1.00 93.37 581 PHE B O 1
ATOM 13740 N N . VAL D 4 598 ? -72.199 -15.604 45.244 1.00 83.69 582 VAL B N 1
ATOM 13741 C CA . VAL D 4 598 ? -73.668 -15.714 45.201 1.00 87.28 582 VAL B CA 1
ATOM 13742 C C . VAL D 4 598 ? -74.336 -14.482 44.570 1.00 93.99 582 VAL B C 1
ATOM 13743 O O . VAL D 4 598 ? -74.035 -13.366 44.926 1.00 94.79 582 VAL B O 1
ATOM 13747 N N . GLU D 4 599 ? -75.231 -14.718 43.617 1.00 101.40 583 GLU B N 1
ATOM 13748 C CA . GLU D 4 599 ? -75.910 -13.662 42.882 1.00 109.57 583 GLU B CA 1
ATOM 13749 C C . GLU D 4 599 ? -77.215 -13.248 43.536 1.00 109.93 583 GLU B C 1
ATOM 13750 O O . GLU D 4 599 ? -77.661 -12.115 43.365 1.00 110.84 583 GLU B O 1
ATOM 13756 N N . ASP E 5 42 ? -82.977 -44.434 18.711 1.00 105.86 59 ASP V N 1
ATOM 13757 C CA . ASP E 5 42 ? -84.029 -43.419 18.377 1.00 144.39 59 ASP V CA 1
ATOM 13758 C C . ASP E 5 42 ? -84.920 -43.898 17.223 1.00 150.31 59 ASP V C 1
ATOM 13759 O O . ASP E 5 42 ? -84.529 -44.791 16.441 1.00 129.04 59 ASP V O 1
ATOM 13764 N N . GLN E 5 43 ? -86.098 -43.285 17.127 1.00 134.98 60 GLN V N 1
ATOM 13765 C CA . GLN E 5 43 ? -87.050 -43.568 16.072 1.00 125.97 60 GLN V CA 1
ATOM 13766 C C . GLN E 5 43 ? -86.479 -43.294 14.666 1.00 112.08 60 GLN V C 1
ATOM 13767 O O . GLN E 5 43 ? -86.586 -44.124 13.747 1.00 115.86 60 GLN V O 1
ATOM 13773 N N . GLU E 5 44 ? -85.862 -42.130 14.507 1.00 138.60 61 GLU V N 1
ATOM 13774 C CA . GLU E 5 44 ? -85.362 -41.703 13.206 1.00 110.69 61 GLU V CA 1
ATOM 13775 C C . GLU E 5 44 ? -84.240 -42.578 12.668 1.00 99.20 61 GLU V C 1
ATOM 13776 O O . GLU E 5 44 ? -83.851 -42.459 11.509 1.00 103.07 61 GLU V O 1
ATOM 13782 N N . GLU E 5 45 ? -83.716 -43.471 13.491 1.00 90.26 62 GLU V N 1
ATOM 13783 C CA . GLU E 5 45 ? -82.752 -44.455 13.015 1.00 81.86 62 GLU V CA 1
ATOM 13784 C C . GLU E 5 45 ? -83.368 -45.390 11.987 1.00 77.56 62 GLU V C 1
ATOM 13785 O O . GLU E 5 45 ? -82.660 -46.035 11.255 1.00 74.71 62 GLU V O 1
ATOM 13791 N N . LEU E 5 46 ? -84.688 -45.461 11.973 1.00 79.20 63 LEU V N 1
ATOM 13792 C CA . LEU E 5 46 ? -85.403 -46.260 10.982 1.00 81.17 63 LEU V CA 1
ATOM 13793 C C . LEU E 5 46 ? -85.859 -45.438 9.807 1.00 84.59 63 LEU V C 1
ATOM 13794 O O . LEU E 5 46 ? -86.121 -46.022 8.745 1.00 88.28 63 LEU V O 1
ATOM 13799 N N . SER E 5 47 ? -85.915 -44.107 9.977 1.00 83.15 64 SER V N 1
ATOM 13800 C CA . SER E 5 47 ? -86.385 -43.244 8.913 1.00 85.11 64 SER V CA 1
ATOM 13801 C C . SER E 5 47 ? -85.526 -43.340 7.662 1.00 83.33 64 SER V C 1
ATOM 13802 O O . SER E 5 47 ? -84.275 -43.448 7.747 1.00 81.87 64 SER V O 1
ATOM 13805 N N . ALA E 5 48 ? -86.194 -43.246 6.510 1.00 84.65 65 ALA V N 1
ATOM 13806 C CA . ALA E 5 48 ? -85.571 -43.325 5.204 1.00 84.76 65 ALA V CA 1
ATOM 13807 C C . ALA E 5 48 ? -84.630 -42.160 5.021 1.00 83.67 65 ALA V C 1
ATOM 13808 O O . ALA E 5 48 ? -84.986 -40.983 5.301 1.00 84.23 65 ALA V O 1
ATOM 13810 N N . LEU E 5 49 ? -83.417 -42.452 4.559 1.00 86.55 66 LEU V N 1
ATOM 13811 C CA . LEU E 5 49 ? -82.478 -41.395 4.238 1.00 86.34 66 LEU V CA 1
ATOM 13812 C C . LEU E 5 49 ? -83.009 -40.511 3.116 1.00 89.50 66 LEU V C 1
ATOM 13813 O O . LEU E 5 49 ? -82.850 -39.293 3.158 1.00 84.52 66 LEU V O 1
ATOM 13818 N N . VAL E 5 50 ? -83.642 -41.152 2.125 1.00 94.04 67 VAL V N 1
ATOM 13819 C CA . VAL E 5 50 ? -84.049 -40.486 0.911 1.00 98.50 67 VAL V CA 1
ATOM 13820 C C . VAL E 5 50 ? -85.544 -40.231 0.860 1.00 115.07 67 VAL V C 1
ATOM 13821 O O . VAL E 5 50 ? -85.989 -39.067 0.896 1.00 111.70 67 VAL V O 1
ATOM 13825 N N . GLU E 5 51 ? -86.313 -41.318 0.763 1.00 74.05 68 GLU V N 1
ATOM 13826 C CA . GLU E 5 51 ? -87.778 -41.184 0.557 1.00 135.64 68 GLU V CA 1
ATOM 13827 C C . GLU E 5 51 ? -88.165 -40.228 -0.597 1.00 132.28 68 GLU V C 1
ATOM 13828 O O . GLU E 5 51 ? -88.484 -40.665 -1.697 1.00 115.43 68 GLU V O 1
ATOM 13834 N N . THR F 6 8 ? -75.340 -63.281 57.556 1.00 99.94 4 THR T N 1
ATOM 13835 C CA . THR F 6 8 ? -76.397 -63.648 58.539 1.00 150.00 4 THR T CA 1
ATOM 13836 C C . THR F 6 8 ? -76.596 -65.155 58.535 1.00 147.32 4 THR T C 1
ATOM 13837 O O . THR F 6 8 ? -77.729 -65.659 58.665 1.00 156.32 4 THR T O 1
ATOM 13841 N N . SER F 6 9 ? -75.481 -65.867 58.446 1.00 127.30 5 SER T N 1
ATOM 13842 C CA . SER F 6 9 ? -75.534 -67.326 58.465 1.00 122.06 5 SER T CA 1
ATOM 13843 C C . SER F 6 9 ? -74.802 -67.881 59.681 1.00 107.65 5 SER T C 1
ATOM 13844 O O . SER F 6 9 ? -75.008 -69.013 60.055 1.00 150.46 5 SER T O 1
ATOM 13847 N N . TYR F 6 10 ? -73.983 -67.043 60.314 1.00 140.81 6 TYR T N 1
ATOM 13848 C CA . TYR F 6 10 ? -73.141 -67.450 61.424 1.00 117.49 6 TYR T CA 1
ATOM 13849 C C . TYR F 6 10 ? -73.892 -67.425 62.752 1.00 113.46 6 TYR T C 1
ATOM 13850 O O . TYR F 6 10 ? -74.973 -66.833 62.846 1.00 113.83 6 TYR T O 1
ATOM 13859 N N . ASP F 6 11 ? -73.314 -68.060 63.778 1.00 110.46 7 ASP T N 1
ATOM 13860 C CA . ASP F 6 11 ? -73.992 -68.234 65.056 1.00 101.24 7 ASP T CA 1
ATOM 13861 C C . ASP F 6 11 ? -73.870 -67.071 66.028 1.00 94.01 7 ASP T C 1
ATOM 13862 O O . ASP F 6 11 ? -72.905 -66.321 66.035 1.00 91.71 7 ASP T O 1
ATOM 13867 N N . TYR F 6 12 ? -74.904 -66.911 66.847 1.00 90.42 8 TYR T N 1
ATOM 13868 C CA . TYR F 6 12 ? -74.939 -65.906 67.873 1.00 86.51 8 TYR T CA 1
ATOM 13869 C C . TYR F 6 12 ? -74.589 -66.547 69.230 1.00 93.12 8 TYR T C 1
ATOM 13870 O O . TYR F 6 12 ? -75.073 -67.608 69.591 1.00 96.57 8 TYR T O 1
ATOM 13879 N N . CYS F 6 13 ? -73.721 -65.893 69.979 1.00 95.61 9 CYS T N 1
ATOM 13880 C CA . CYS F 6 13 ? -73.455 -66.232 71.352 1.00 93.90 9 CYS T CA 1
ATOM 13881 C C . CYS F 6 13 ? -74.351 -65.336 72.196 1.00 92.39 9 CYS T C 1
ATOM 13882 O O . CYS F 6 13 ? -74.744 -64.244 71.780 1.00 87.81 9 CYS T O 1
ATOM 13885 N N . ARG F 6 14 ? -74.672 -65.790 73.409 1.00 103.01 10 ARG T N 1
ATOM 13886 C CA . ARG F 6 14 ? -75.433 -64.936 74.312 1.00 98.03 10 ARG T CA 1
ATOM 13887 C C . ARG F 6 14 ? -74.497 -63.961 75.006 1.00 94.36 10 ARG T C 1
ATOM 13888 O O . ARG F 6 14 ? -73.321 -64.225 75.188 1.00 91.15 10 ARG T O 1
ATOM 13896 N N . VAL F 6 15 ? -75.044 -62.813 75.359 1.00 94.36 11 VAL T N 1
ATOM 13897 C CA . VAL F 6 15 ? -74.281 -61.799 76.033 1.00 99.38 11 VAL T CA 1
ATOM 13898 C C . VAL F 6 15 ? -74.987 -61.469 77.353 1.00 111.03 11 VAL T C 1
ATOM 13899 O O . VAL F 6 15 ? -76.204 -61.281 77.389 1.00 118.16 11 VAL T O 1
ATOM 13903 N N . PRO F 6 16 ? -74.213 -61.438 78.449 1.00 116.18 12 PRO T N 1
ATOM 13904 C CA . PRO F 6 16 ? -74.728 -61.151 79.763 1.00 128.59 12 PRO T CA 1
ATOM 13905 C C . PRO F 6 16 ? -75.450 -59.798 79.832 1.00 147.62 12 PRO T C 1
ATOM 13906 O O . PRO F 6 16 ? -75.087 -58.864 79.119 1.00 136.26 12 PRO T O 1
ATOM 13910 N N . MET F 6 17 ? -76.466 -59.711 80.693 1.00 111.35 13 MET T N 1
ATOM 13911 C CA . MET F 6 17 ? -77.172 -58.468 80.928 1.00 121.90 13 MET T CA 1
ATOM 13912 C C . MET F 6 17 ? -76.549 -57.725 82.123 1.00 121.54 13 MET T C 1
ATOM 13913 O O . MET F 6 17 ? -77.154 -56.772 82.599 1.00 119.30 13 MET T O 1
ATOM 13918 N N . GLU F 6 18 ? -75.343 -58.168 82.539 1.00 105.86 14 GLU T N 1
ATOM 13919 C CA . GLU F 6 18 ? -74.560 -57.635 83.630 1.00 100.90 14 GLU T CA 1
ATOM 13920 C C . GLU F 6 18 ? -74.597 -56.096 83.644 1.00 111.18 14 GLU T C 1
ATOM 13921 O O . GLU F 6 18 ? -73.713 -55.420 84.196 1.00 113.38 14 GLU T O 1
#

CATH classification: 1.25.10.10

Nearest PDB structures (foldseek):
  7ux3-assembly1_G  TM=9.711E-01  e=2.891E-54  Mus musculus
  6cri-assembly1_G  TM=9.671E-01  e=2.090E-52  Mus musculus
  1w63-assembly1_A  TM=6.642E-01  e=1.172E-50  Mus musculus
  4hmy-assembly1_A  TM=6.370E-01  e=1.195E-49  Mus musculus
  8d9w-assembly1_O  TM=9.516E-01  e=5.852E-21  Mus musculus

Solvent-accessible surface area: 71020 Å² total; per-residue (Å²): 188,59,40,59,164,19,131,89,1,0,138,47,5,94,78,25,183,58,150,59,34,41,101,64,43,4,16,119,22,5,4,60,2,12,23,19,19,115,137,89,42,106,98,62,14,18,53,2,0,6,1,0,1,15,0,16,15,59,37,24,62,6,11,19,0,16,71,6,0,8,66,1,0,66,26,172,103,11,29,14,11,9,9,0,0,3,0,0,18,6,15,6,30,90,171,63,117,37,32,136,101,4,10,70,10,0,89,97,4,0,77,62,118,42,57,18,4,18,2,27,0,0,6,0,0,0,2,36,0,22,39,97,5,0,110,66,0,2,36,36,0,56,118,16,2,131,37,107,59,38,28,11,32,5,5,0,3,3,0,0,1,14,0,0,52,69,8,86,96,31,7,110,66,0,37,84,8,0,98,112,10,4,98,56,186,51,42,1,2,6,4,0,2,1,0,0,0,3,14,0,2,105,91,33,96,104,18,37,54,62,3,70,146,33,2,69,61,2,12,175,34,0,91,97,17,41,132,46,58,170,40,109,54,16,34,21,76,58,20,10,0,0,8,3,6,8,17,2,0,18,1,0,53,13,0,0,122,110,41,97,116,10,2,113,38,0,10,111,5,0,32,53,1,10,92,93,27,98,70,76,106,39,5,0,8,0,1,1,0,2,0,1,11,0,0,1,38,1,122,28,111,74,52,7,27,65,53,0,1,58,7,0,11,149,10,4,119,56,135,66,48,26,10,35,0,0,0,0,2,0,0,34,77,9,11,142,77,44,61,115,17,0,22,132,25,74,76,35,0,18,89,12,13,143,29,134,0,31,5,0,25,39,22,0,5,57,0,0,38,33,0,8,36,53,136,20,1,133,32,13,5,155,80,0,20,125,14,1,67,79,17,64,93,92,0,31,42,68,0,0,47,12,1,13,95,6,1,62,136,86,39,61,42,93,69,32,6,1,45,10,6,7,105,0,0,57,32,8,0,82,84,6,147,97,86,20,1,20,66,2,6,36,34,3,19,54,0,106,113,6,15,16,5,2,0,13,66,1,20,99,18,0,87,60,63,51,52,25,25,3,1,0,9,2,0,1,13,0,0,0,4,5,4,45,52,0,38,45,48,141,18,172,81,94,157,42,61,165,24,48,40,44,87,6,16,84,22,0,44,28,0,0,119,18,153,109,3,60,54,54,0,52,1,10,0,2,2,2,5,5,1,10,3,30,16,34,121,93,22,28,97,119,6,84,104,2,5,52,100,34,2,23,30,108,31,28,23,2,8,2,2,0,7,7,4,53,9,3,10,153,98,36,76,138,11,32,76,66,1,0,71,90,14,69,85,59,166,23,1,72,4,0,0,0,0,8,100,158,21,117,28,28,0,16,5,13,4,57,48,28,43,33,162,56,19,84,101,37,10,148,54,0,25,122,50,0,24,75,35,100,121,164,27,0,15,0,10,53,17,96,151,26,9,0,0,20,78,97,23,25,9,0,10,0,0,0,0,6,34,38,67,9,3,0,1,17,4,21,22,11,0,59,11,0,0,51,0,0,39,132,66,46,41,83,0,8,2,44,38,0,6,19,12,2,17,51,0,0,20,0,0,16,14,0,0,1,4,5,11,10,0,4,0,2,66,143,38,1,26,122,6,2,98,61,3,40,105,48,42,112,120,51,158,129,22,0,1,0,0,2,1,0,4,55,143,10,102,43,9,1,35,14,58,5,6,34,31,7,104,50,65,33,10,130,72,0,23,68,21,10,104,99,67,100,134,84,19,107,39,19,1,12,4,46,62,61,5,5,9,0,0,23,1,121,54,90,43,0,18,1,0,0,0,0,75,86,33,2,18,0,1,7,1,0,15,1,0,55,40,0,13,72,0,1,40,90,17,18,204,122,5,58,41,115,15,1,105,104,50,34,20,14,0,15,22,0,0,14,6,0,2,11,2,0,25,2,23,9,4,41,3,68,5,0,61,82,7,1,75,110,208,102,57,139,14,21,63,4,4,7,46,40,35,7,26,3,16,135,66,31,180,66,256,142,17,29,0,36,0,16,0,35,0,21,5,18,4,15,2,12,28,140,28,91,64,14,50,27,11,2,42,2,16,0,79,0,99,0,45,0,12,20,60,0,39,0,70,8,2,4,0,5,75,58,35,8,68,112,72,66,72,53,203,49,125,31,6,98,17,67,14,8,13,0,44,29,4,6,95,5,38,110,15,72,121,74,48,28,5,2,0,22,0,2,42,16,105,17,74,0,2,31,3,28,7,76,32,170,82,147,17,4,0,44,6,78,27,73,62,112,124,87,64,88,58,100,7,53,6,80,0,61,0,66,3,45,24,152,171,196,21,43,0,35,86,1,60,0,22,2,25,8,33,32,23,0,5,33,44,127,50,124,48,82,50,38,73,22,127,43,23,16,54,86,26,30,0,6,0,37,1,172,64,0,34,2,66,100,80,23,62,2,109,0,38,0,5,12,17,61,24,105,49,91,110,177,87,30,52,44,18,7,36,3,108,4,47,0,14,124,32,32,25,16,10,3,74,10,65,42,0,50,19,87,30,205,77,62,53,145,0,42,0,68,6,11,46,9,0,62,34,28,54,4,12,9,30,18,158,158,84,159,102,16,67,49,50,2,81,25,142,128,146,118,81,40,35,95,1,2,50,126,0,1,30,27,18,23,103,65,141,112,8,15,64,1,1,57,19,1,12,102,0,1,150,33,134,56,17,53,3,7,17,2,1,2,15,1,1,42,82,20,2,139,71,52,61,114,71,0,70,130,0,10,106,22,0,34,124,6,4,100,40,116,17,9,4,20,21,0,5,0,0,15,0,1,1,26,4,59,14,101,113,1,5,104,112,0,7,93,11,0,81,107,1,2,166,23,156,40,29,5,0,32,12,8,0,0,0,0,0,0,0,4,15,60,46,62,40,139,38,1,104,112,64,30,2,10,81,36,0,64,97,14,12,72,18,107,20,10,5,0,2,4,8,0,2,7,0,6,38,26,1,27,137,68,34,105,89,64,92,113,25,66,56,66,46,135,18,7,69,63,14,8,82,5,0,76,76,3,27,23,2,2,6,0,16,1,0,42,40,6,3,125,28,84,3,144,68,47,202,25,0,49,37,2,0,90,87,0,8,7,6,7,23,3,58,13,18,0,0,0,5,4,0,0,11,0,0,1,25,0,0,59,72,6,44,117,138,95,117,33,28,26,54,0,14,153,89,0,12,36,4,0,10,26,8,18,78,25,65,46,14,7,17,24,0,2,0,31,0,1,5,0,0,9,16,38,30,76,98,13,0,86,151,56,6,88,20,0,6,4,50,85,97,17,37,24,20,0,14,43,23,3,8,45,0,1,10,51,14,15,47,118,100,23,1,66,50,1,7,55,2,2,73,31,3,8,62,33,73,51,59,54,0,0,74,80,0,1,108,2,0,6,89,0,0,51,85,9,96,121,0,3,105,93,0,10,59,20,0,35,80,4,4,122,56,146,53,88,48,5,16,17,16,0,3,21,6,0,26,51,0,1,26,52,46,90,75,12,126,86,96,11,6,62,36,4,22,137,28,155,31,79,13,87,55,57,108,0,64,14,2,2,1,13,0,5,1,48,15,0,74,111,15,118,72,0,43,118,45,1,92,77,29,13,150,41,5,87,142,34,35,51,78,2,12,10,10,0,0,0,0,0,12,6,0,29,13,103,52,75,83,120,1,74,104,10,9,97,88,0,6,36,25,0,0,132,80,4,74,30,4,8,0,23,0,4,0,22,8,10,104,56,6,61,83,80,45,87,91,3,10,96,90,2,3,75,24,175,56,69,155,28,78,81,162,99,38,83,33,106,95,96,52,8,57,72,0,4,45,65,1,3,16,0,0,0,5,65,30,103,28,26,109,56,20,56,151,103,159,64,27,124,41,29,9,58,188,141,97,38,100,54,86,118,2,71,71,117

Secondary structure (DSSP, 8-state):
-HHHHHHHHH-S-HHHHHHHHHHHHHHHHTT---GGGHHHHHTTSS-S-HHHHHHHHHHHHHHTTTSTTGGGGGHHHHHHHTT-SSHHHHHHHHHHHTT---HHHHHHHHHHHHHHHT-SSHHHHHHHHHHHHHHHHH-HHHHHHHTHHHHHHHHTT-SSHHHHHHHHHHHHHHHHHSSSTT-----HHHHHHHHHHHHHS-HHHHHHHHHHHHH---SSHHHHHHHHHHHGGGGGBS-HHHHHHHHHHHHHHGGGS-TTSHHHHHHHHHHHHHHHHGGGS-HHHHHHHHHHHHHHHHH-TTTTTT-GGGGSPPTTS-HHHHHHHHHHHHHH--TTTHHHHHHHHHHHTTSS-HHHHHHHHHHHHHHHHHSSTHHHHHHHHHHHHHTT--HHHHHHHHHHHHHHHHH-TT--STHHHHGGGSTT---SHHHHHHHHHHHHHTTTT-TTHHHHHHTTSTTTTTS-HHHHHHHHHHHHHHHHH--SS-HHHHHHHHIIIIIS---HHHHHHHHHHHHHHHH-HHHHHHHTTPPPPPP-PPP-SPPHHHHHHHHTTTTSHHHHHTS-GGGT--/--PPPHHHHHHHHHT-SSHHHHHHHHHHHHHHHHHHHHTT-SSSHHHHHHHHHHHHHTT---GGGHHHHHHHHTSSSHHHHHHHHHHHHHH--TTS--HHHHHHHHHHHHT-SSHHHHHHHHHHHHHH--HHHHHHHHHHHHHHHT-S-HHHHHHHHHHHHHHHHH-SGGGGGGHHHHTT-TT---HHHHHHHHHHHHHHHHH-HHHHHHHTTSHHHHHHHHHHHHH----TTTEETTEE-HHHHHHHHHHHHHTTTT-SHHHHHHHHHHHHHHHHS-TTSHHHHHHHHHHHHHHHHS---HHHHHHHHHHHHHHHT-S-HHHHHHHHHHHHHTSSSSHHHHTTSHHHHHHGGG-S-HHHHHHHHHHHHTT--TTTHHHHHHHHHHHHHT--HHHHHHHHHHHHHHHHHS-S-HHHHHHHHHHHHHHTGGGS-GGGHHHHHHHHHS-TTTTHHHHHHHHHHHHH---SHHHHHHHHHHHHHTHHHHHS---BTB------SHHHHHHHHHHHH-TT--HHHHHHHHHHHHHHHHH--S-HHHHHHHHHHGGG-S-HHHHHHHHHHHHHHHH-TTHHHHHSS------/--SEEEEE-TTS-EEEEEESS--S-GGGGGGHHHHHHHHHHHT---SEEEETTEEEEEEEETTEEEEEEESS---HHHHHHHHHHHHHHHHHHSSS-SHHHHHHTHHHHHHHHHHHEETTEE----HHHHTTTS--------GGGGSSS-S--TT---SS-EEEEEEEEEEEEEE-SSS-EEEEEEEEEEEEEEE-SSS-EEEEEE-BHHHHHTTT-TTS--B--SEEEE-TTB-HHHHHHH--EEE-PPSEEEEEEEEEEE--S--SEEEEEEEEEETTTEEEEEEEEEE-S-TTSEEEEEEEEEE--TT-EEEEEEESSSEEEEEGGGTEEEEEEEEEETT-EEEEEEEEE--SSPPSS----PPEEEEEEEES--SS---EEEEEEE-TT----EEEEEEEEEEEEEEE---/-EEEEEEEETTS-EEEEEESS---HHHHHHHHHHHHHHHHTS-TTS-SEEEETTEEEEEEEETTEEEEEEE-TTS-HHHHHHHHHHHHHHHIIIIIS-BHHHHHH-HHHHHHHHHHHEETTEES---HHHHHHHHHHHHHHHHHHH-/--SPPEE----/-GGGSSBS--